Protein 6KHX (pdb70)

Sequence (2089 aa):
MLLIGKPAPHFSANAVVNGTIVPDFSLDQFKGKKYVILFFYPKDFTFVCPTELIGFQEALGEFDKRDVAVVGCSTDSEFSHWAWVNTPRDQGGIQGVSYPIVSDINKTISADYGVLAGDEEIDEDGNVEVNGELIAYRGLFLIDKDGIVRHQLINDFPLGRSIDEAIRVVDALQHFELYGEVCPLGWHKGEAAMTPSHEGVASYLSKLEHMLLIGKPAPHFSANAVVNGTIVPDFSLDQFKGKKYVILFFYPKDFTFVCPTELIGFQEALGEFDKRDVAVVGCSTDSEFSHWAWVNTPRDQGGIQGVSYPIVSDINKTISADYGVLAGDEEIDEDGNVEVNGELIAYRGLFLIDKDGIVRHQLINDFPLGRSIDEAIRVVDALQHFELYGEVCPLGWHKGEAAMTPSHEGVASYLSKLEHHMLLIGKPAPHFSANAVVNGTIVPDFSLDQFKGKKYVILFFYPKDFTFVCPTELIGFQEALGEFDKRDVAVVGCSTDSEFSHWAWVNTPRDQGGIQGVSYPIVSDINKTISADYGVLAGDEEIDEDGNVEVNGELIAYRGLFLIDKDGIVRHQLINDFPLGRSIDEAIRVVDALQHFELYGEVCPLGWHKGEAAMTPSHEGVASYLSKLEHHMLLIGKPAPHFSANAVVNGTIVPDFSLDQFKGKKYVILFFYPKDFTFVCPTELIGFQEALGEFDKRDVAVVGCSTDSEFSHWAWVNTPRDQGGIQGVSYPIVSDINKTISADYGVLAGDEEIDNVEVNGELIAYRGLFLIDKDGIVRHQLINDFPLGRSIDEAIRVVDALQHFELYGEVCPLGWHKGEAAMTPSHEGVASYLSKLEHHMLLIGKPAPHFSANAVVNGTIVPDFSLDQFKGKKYVILFFYPKDFTFVCPTELIGFQEALGEFDKRDVAVVGCSTDSEFSHWAWVNTPRDQGGIQGVSYPIVSDINKTISADYGVLAGDEEIDEDGNVEVNGELIAYRGLFLIDKDGIVRHQLINDFPLGRSIDEAIRVVDALQHFELYGEVCPLGWHKGEAAMTPSHEGVASYLSKLMLLIGKPAPHFSANAVVNGTIVPDFSLDQFKGKKYVILFFYPKDFTFVCPTELIGFQEALGEFDKRDVAVVGCSTDSEFSHWAWVNTPRDQGGIQGVSYPIVSDINKTISADYGVLAGDEEIDEDGNVEVNGELIAYRGLFLIDKDGIVRHQLINDFPLGRSIDEAIRVVDALQHFELYGEVCPLGWHKGEAAMTPSHEGVASYLSKLEHHMLLIGKPAPHFSANAVVNGTIVPDFSLDQFKGKKYVILFFYPKDFTFVCPTELIGFQEALGEFDKRDVAVVGCSTDSEFSHWAWVNTPRDQGGIQGVSYPIVSDINKTISADYGVLAGDEEIDEDGNVEVNGELIAYRGLFLIDKDGIVRHQLINDFPLGRSIDEAIRVVDALQHFELYGEVCPLGWHKGEAAMTPSHEGVASYLSKLEMLLIGKPAPHFSANAVVNGTIVPDFSLDQFKGKKYVILFFYPKDFTFVCPTELIGFQEALGEFDKRDVAVVGCSTDSEFSHWAWVNTPRDQGGIQGVSYPIVSDINKTISADYGVLAGDENVEVNGELIAYRGLFLIDKDGIVRHQLINDFPLGRSIDEAIRVVDALQHFELYGEVCPLGWHKGEAAMTPSHEGVASYLSKLEMLLIGKPAPHFSANAVVNGTIVPDFSLDQFKGKKYVILFFYPKDFTFVCPTELIGFQEALGEFDKRDVAVVGCSTDSEFSHWAWVNTPRDQGGIQGVSYPIVSDINKTISADYGVLAGDEEIDEDGNVEVNGELIAYRGLFLIDKDGIVRHQLINDFPLGRSIDEAIRVVDALQHFELYGEVCPLGWHKGEAAMTPSHEGVASYLSKLEHHMLLIGKPAPHFSANAVVNGTIVPDFSLDQFKGKKYVILFFYPKDFTFVCPTELIGFQEALGEFDKRDVAVVGCSTDSEFSHWAWVNTPRDQGGIQGVSYPIVSDINKTISADYGVLAGDEEINVEVNGELIAYRGLFLIDKDGIVRHQLINDFPLGRSIDEAIRVVDALQHFELYGEVCPLGWHKGEAAMTPSHEGVASYLSKLEHH

Secondary structure (DSSP, 8-state):
---BTSBPPP--EEEEETTEEEEEE-SGGGTTT-EEEEEE-S-TTSSHHHHHHHHHHHTHHHHHTTTEEEEEEESS-HHHHHHHHTS-GGGT--TT--S-EEE-TTSHHHHHTT-B-SEEEE-TTS-EEEES---B-EEEEEE-TTSBEEEEEEE-TTB---HHHHHHHHHHHHHHHHH-PBB-TT--TTS--B-SSHHHHHHHHHHTT-/---BTSBPPP--EEEEETTEEEEEE-GGGGTTT-EEEEEE-S-TTSSHHHHHHHHHHHTHHHHHHTTEEEEEEESS-HHHHHHHHTS-GGGT--TT--S-EEE-TTSHHHHHTT-B--EEEE-TTS-EEEES---B-EEEEEE-TTSBEEEEEEE-TTB---HHHHHHHHHHHHHHHHH-PBB-TT--TTS--B-SSHHHHHHHHHHHHT-/---BTSBPPP--EEEEETTEEEEEE-SGGGTTT-EEEEEE-S-TTSSHHHHHHHHHHHTHHHHHTTTEEEEEEESS-HHHHHHHHTS-GGGT--TT--S-EEE-TTSHHHHHTT-B-SEEEE-SSS-EEEES---B-EEEEEE-TTSBEEEEEEE-TTB---HHHHHHHHHHHHHHHHH-PBB-TT--TTS--B-SSHHHHHHHHHHHTT-/---BTSBPPP--EEEEETTEEEEEE-GGGGTTT-EEEEEE-S-TTSSHHHHHHHHHHHTHHHHHTTTEEEEEEESS-HHHHHHHHTS-GGGT--TT--S-EEE-TTSHHHHHTT-B-SEEEE--EEEES---B-EEEEEE-TTSBEEEEEEE-TTB---HHHHHHHHHHHHHHHHH-PBB-TT--TTS--B-SSHHHHHHHHHHHTT-/---BTSBPPP--EEEEETTEEEEEE-GGGGTTT-EEEEEE-S-TTSSHHHHHHHHHHHTHHHHHHTTEEEEEEESS-HHHHHHHHTS-GGGT--TT--S-EEE-TTSHHHHHTT-B-SEEEE-SS--EEEES---B-EEEEEE-TTSBEEEEEEE-TTB---HHHHHHHHHHHHHHHHH-PBB-TT--TTS--B-SSHHHHHHHHHH-/---BTSBPPP--EEEEETTEEEEEE-SGGGTTT-EEEEEE-S-TTSSHHHHHHHHHHHTHHHHHHTTEEEEEEESS-HHHHHHHHTS-GGGT--TT--S-EEE-TTSHHHHHTT-B-SEEEE-TT--EEEES---B-EEEEEE-TTSBEEEEEEE-TTB---HHHHHHHHHHHHHHHHH-PBB-TT--TTS--B-SSHHHHHHHHHHHHH-/---BTSBPPP--EEEEETTEEEEEE-GGGGTTT-EEEEEE-S-TT-SHHHHHHHHHHHTHHHHHHTTEEEEEEESS-HHHHHHHHTS-GGGT--TT--S-EEE-TTSHHHHHTT-B--EEEE-SS--EEEES---B-EEEEEE-TTSBEEEEEEE-TTB---HHHHHHHHHHHHHHHHH-PBB-TT--TTS--B-SSHHHHHHHHHHH-/---BTSBPPP--EEEEETTEEEEEE-GGGGTTT-EEEEEE-S-TTSSHHHHHHHHHHHTHHHHHHTTEEEEEEESS-HHHHHHHHTS-GGGT--TT--S-EEE-TTSHHHHHTT-B-SB-----BS---B-EEEEEE-TTSBEEEEEEE-TTB---HHHHHHHHHHHHHHHHH-PBB-TT--TTS--B-SSHHHHHHHHHHH-/---BTSBPPP--EEEEETTEEEEEE-SGGGTTT-EEEEEE-S-TTSSHHHHHHHHHHHTHHHHHHTTEEEEEEESS-HHHHHHHHTS-GGGT--TT--S-EEE-TTSHHHHHTT-B-SEEEE-TTS-EEEES---B-EEEEEE-TTSBEEEEEEE-TTB---HHHHHHHHHHHHHHHHH-PBB-TT--TTS--B-SSHHHHHHHHHHHHH-/---BTSBPPP--EEEEETTEEEEEE-SGGGTTT-EEEEEE-S-TTSSHHHHHHHHHHHTHHHHHHTTEEEEEEESS-HHHHHHHHTS-GGGT--TT--S-EEE-TTSHHHHHTT-B-SEEE---EEES---B-EEEEEE-TTSBEEEEEEE-TTB---HHHHHHHHHHHHHHHHH-PBB-TT--TTS--B-SSHHHHHHHHHHHHH-

Nearest PDB structures (foldseek):
  6khx-assembly1_D  TM=1.005E+00  e=1.250E-47  Akkermansia muciniphila
  2i81-assembly1_D-2  TM=9.641E-01  e=2.449E-22  Plasmodium vivax Sal-1
  2h66-assembly1_H  TM=9.482E-01  e=1.037E-21  Plasmodium vivax
  2h66-assembly1_I  TM=9.099E-01  e=3.569E-22  Plasmodium vivax
  2h01-assembly1_A  TM=8.924E-01  e=1.714E-21  Plasmodium yoelii

Foldseek 3Di:
DDQAQHFQDWDFAWKQAQLRIDGGDICPVLALQAKEKEKEAFDQLDDLVLVQLLVCLVCVVLRVVLRYAYEYEKQAANVSVSVQLVDDVVNSGNPRRHGIYGHNVVLVSLVSVVFFDWDWDADPVGDIDIDDDGIGFGKIFIAGSNRGTNDIDGDGNVDHDDPVVVSQVSVQVVVCVVPVFHADPPDGPPDDTFHPDPVGVVVVVVVVVD/DDQAQHFQDWDWAWKQAQLDTDGGDICPVLALQAKEKEKEAFDQLDDLVLVLLLVCLVCVVVRVVLRYAYEYEKQDHNVSVSVQCVDDVVNVGNPRRHGIYGHNVVLVSLVSVVFFDWDWDQDDVRRIDIGDDRIGFGKIFIAGSNRGTNDIDGDGNVDHDDPVVVSQVSLQVVVCVPPVFHADPPDGPPDDTFHPDPVGVVVVVVVVVVD/DDQAQHFQDWDFAWKQAQLRIDGGDICPVLALQAKEKEKEAFDQQDDLVLVQLLVCLVCVVLRVVLRYAYEYEKQAANVSVSVQLVDDVVNPGNPRRHGIYGHNVVLPSLVSVVFFDWDWDADPVGHIDIGDDRIGFGKIFIAGSNRGTNDIDGDGNVDHDDPVVVSQVSLQVVCCVVPVFHADPPDGPPDDTFHPDPVGVVVVVVVVVPD/DDQFQHFQDWDFAWKQAQLRIDGGDICPVQALQAKEKEWEAFDQLDDLVLVQLLVCLVCVVVRVVLRYAYEYEKQDDNVSVSVQLVDDVVNVGNPPRHGIYGHNVVLVSQVSVVFFDWDWDVPVIDIGDDRIGFGKIFIADNNRGTNDIDGDGNVDHDDPVVVSQVSLQVVVCVPPVFHADPPDGPPDDTFHPDPVGVVVVVVVVVVD/DDQAQHFQDWDFAWKQAQLRIDGGDICPVLALQAKEKEKEAFDQLDDLVLVQLLVCLVCVVLRVVLRYAYEYEKQADRVSLSVQCVDDVVNVGNPRRHGIYGHNVVLVSLVSVVFFDWDWDADDVGDIDIGDDRIGFGKIFIADNNRGTNDIDGDGNVDHDDPVVVSQVSLQVVCCVPPVFHADPPDGPPDDTFHPDPVGVVVVVVVD/DDQAQHFQDWDWAWKQAQLRIDGGDICPVLALQAKEKEKEAFDQQDDLVLVQLLVCLVCVVLRVVLRYAYEYEKQADRVSVSVQLVDDVVNVGNPNRHGIYGHNVVLVSLVSVVFFDWDWDADPVRDIDIGDDGIGFGKIFIAGNNRGTNDIDGDGNVDHDDPVVVSQVSLQVVCCVVPVFHADPPRGPPDDTFHPDPVGVVVVVVVVVVD/DDQAQHFQDWDWAWKQAQLRIDGGDICPVQALQAKEKEWEAFDQLDDLVLVQLLVCLVCVVLRVVLRYAYEYEKQDHNVSLSVQCVDDVVNSGNPPRHGIYGHNVVLVSLVSNVFFDWDWDCDPPRGIDIDDDRIGFGKIFIAGNNRGTNDIDGDGNVDHDDPVVVSQVSLQVVVCVPPVFHADPPDGPPDDTFHPDPVGVVVVVVVVD/DDQAQHFQDWDFAWKQAQLRIDGGDICPVQALQAKEKEKEAFDQLDDLVLVLLLVCLVCVVVRVVLRYAYEYEKQAHNVSLSVQLVDDVVNVGNPPRHGIYGHNVVLVSLVSVVQFDWDEVHDIGDDGIGFGKIFIADSNRGTNDIDGDGNVDHDDPVVVSQVSQQVVVCVVPVFHADPPDGPPDDTFHPDPVGVVVVVVVVD/DPQAQHFQDWDFAWKQAQLRTDGGDICPVQALQAKEKEKEAFDPQDDLVLVQLLVCLVCVVLRVVLRYAYEYEKQDDNVSLSVQLVDDVVNVGNPRRHGIYGHNVVLVSLVSVVFFDWDWDADPVRRIDIGDDRIGFGKIFIADNNRGTNDIDGDGNVDHDDPVVVSQVSLQVVCCVVPVFHADPPDGPPDDTFHPDPVGVVVVVVVVVVD/DDQAQHFQDWDFAWKQAQLRTDGGDICPVLALQAKEKEKEAFDQQDDLVLVQLLVCLVCVVLRVVLRYAYEYEKQADNVSVSVQLVDDVVNVGNPNRHGIYGHNVVLVSLVSVVQFDWDWDDVIDIGDDGIGFGKIFIADSNRGTNDIDGDGNVDHDDPVVVSQVSLQVVVCVVPVFHADPPDGPPDDTFHPDPVGVVVVVVVVVVD

Radius of gyration: 47.28 Å; Cα contacts (8 Å, |Δi|>4): 5195; chains: 10; bounding box: 115×131×87 Å

Solvent-accessible surface area: 76667 Å² total; per-residue (Å²): 94,20,7,2,35,92,92,18,30,116,13,68,20,41,0,1,43,111,24,82,46,46,90,112,13,15,20,66,95,23,120,62,140,58,11,4,1,0,0,0,0,9,20,0,14,13,33,2,0,0,8,0,0,7,17,2,36,117,18,32,46,78,0,77,151,38,59,0,11,2,0,0,0,0,14,11,2,5,23,0,0,54,10,0,10,85,32,48,35,78,119,6,0,0,88,46,5,36,10,19,0,0,2,2,18,26,17,33,6,0,52,49,2,11,0,30,7,31,62,114,112,126,57,177,123,55,75,58,119,24,105,48,52,12,6,0,23,9,0,5,0,0,6,8,66,114,8,34,0,57,1,4,7,3,0,12,66,14,2,1,3,12,21,105,12,3,25,10,2,0,16,1,7,36,35,65,80,133,142,38,55,12,0,1,29,26,3,78,158,80,95,71,15,4,72,54,40,58,146,11,6,25,46,29,6,30,137,107,118,171,96,19,4,3,36,67,93,17,31,117,14,64,18,36,0,2,46,114,26,80,48,45,90,111,13,14,20,69,89,23,119,60,139,76,20,3,0,0,0,0,0,10,18,0,14,13,32,3,0,0,8,0,0,10,13,2,34,122,16,34,42,68,0,84,151,32,57,2,14,4,0,0,0,0,14,11,3,6,23,0,0,51,11,0,11,86,30,39,67,67,116,6,0,0,92,45,6,37,10,18,1,0,1,2,17,26,16,33,7,0,54,42,1,12,0,34,7,35,75,106,80,134,69,164,116,45,58,82,63,24,59,56,52,13,8,0,22,9,0,5,0,0,4,7,70,106,7,40,0,53,1,4,8,3,0,12,63,16,1,1,4,12,22,104,9,3,26,10,2,0,11,0,5,27,31,66,83,137,144,36,56,11,0,1,27,26,4,80,144,79,98,73,15,5,74,58,35,48,126,10,6,24,54,33,2,30,134,76,90,150,192,107,18,6,1,34,61,85,18,31,119,14,64,22,40,0,1,46,114,26,80,48,45,92,112,16,13,21,72,97,23,118,59,145,74,12,4,0,0,0,0,0,9,19,0,14,12,30,3,0,0,8,1,0,7,15,2,36,128,20,32,44,73,0,85,150,29,53,1,15,3,0,0,0,0,13,12,2,5,22,0,0,49,11,0,10,84,30,54,42,60,121,5,0,0,89,46,4,36,11,18,0,0,2,2,19,27,16,36,8,0,51,38,2,10,0,33,7,38,70,106,81,124,41,155,119,40,74,74,100,23,91,54,48,11,8,0,21,9,0,5,0,0,5,6,68,112,6,31,0,60,1,2,8,2,0,12,65,14,0,1,4,12,21,102,11,2,27,10,1,0,10,1,5,37,34,65,79,130,134,37,58,10,0,1,28,27,4,78,140,78,92,75,15,5,71,56,41,59,140,12,6,19,46,33,2,36,115,89,101,164,170,94,24,13,1,36,88,88,18,30,116,13,68,19,41,0,2,46,115,27,82,45,46,89,113,13,15,20,70,92,24,109,57,143,78,16,4,0,0,0,0,0,9,19,0,16,13,33,2,0,0,8,0,0,10,15,1,34,120,19,33,44,75,0,87,142,23,56,2,15,3,0,0,0,0,12,12,1,6,25,1,0,55,12,0,11,84,31,44,37,80,120,6,0,0,84,46,5,38,11,19,0,0,2,2,20,27,16,32,7,0,45,33,1,9,0,31,8,28,59,114,88,141,130,120,68,90,29,103,47,48,13,6,0,21,10,0,6,0,0,5,8,73,112,6,34,0,59,2,2,10,0,0,11,67,15,1,1,4,12,21,102,11,4,26,12,2,0,11,1,6,29,28,69,84,134,138,37,55,11,0,1,31,25,6,75,135,81,91,74,16,6,76,53,39,55,140,10,6,23,52,40,2,39,122,99,100,153,180,78,18,8,2,32,76,88,19,30,116,14,66,20,42,0,2,47,114,27,82,46,43,93,109,15,13,21,69,94,21,125,58,143,65,18,3,1,0,0,0,0,8,19,0,17,13,35,2,0,0,7,0,0,10,15,2,35,128,12,34,46,77,0,82,157,32,42,0,14,4,0,0,0,0,15,13,1,5,25,0,1,52,11,0,12,82,30,43,36,61,120,7,0,0,88,47,5,35,9,20,1,0,2,2,20,25,17,32,6,0,54,32,1,11,0,33,6,36,69,92,86,118,81,172,133,34,90,56,103,28,85,56,50,10,6,0,23,10,0,6,0,0,5,7,76,110,8,33,0,61,1,2,8,1,0,11,66,15,0,1,5,11,24,104,12,2,20,9,2,0,11,1,4,38,29,67,81,130,134,38,59,10,0,1,28,26,4,79,151,78,91,72,16,6,73,56,42,56,140,13,6,20,46,37,9,59,159,149,100,18,4,3,35,72,91,19,31,118,14,65,20,41,0,1,46,112,25,82,47,46,91,112,15,14,21,66,94,25,115,60,148,74,13,3,1,0,0,0,0,10,17,0,16,13,33,2,0,0,8,0,0,8,15,1,34,121,17,34,39,74,0,82,154,38,48,0,14,3,0,0,0,0,14,13,2,6,26,0,0,52,11,1,10,83,28,44,68,86,117,6,0,0,90,47,4,34,9,20,0,0,1,3,17,27,15,30,6,0,54,36,1,11,0,34,9,29,71,116,88,138,41,182,131,52,70,64,91,31,95,47,54,10,6,0,21,10,0,5,0,1,5,8,76,113,8,34,0,60,2,4,6,3,0,12,62,14,1,1,2,10,26,104,10,2,25,12,2,0,10,2,5,30,33,70,79,133,137,36,56,10,0,1,27,24,3,77,142,78,92,71,17,6,75,54,42,60,138,11,6,22,52,29,3,36,126,106,86,155,184,118,16,6,3,34,72,89,17,26,115,13,70,19,42,0,2,44,114,25,80,46,43,91,110,15,14,19,69,90,23,116,60,144,78,10,3,1,0,0,0,0,10,18,0,16,13,32,3,0,0,6,0,0,5,15,1,36,116,18,33,40,66,0,89,149,27,49,2,14,3,0,0,1,0,12,11,3,5,25,0,0,52,11,0,9,82,28,45,42,84,117,5,0,0,92,48,5,37,9,18,1,0,1,2,18,27,16,36,7,0,55,32,1,14,0,32,8,28,74,105,88,144,75,169,119,18,93,67,85,26,80,55,50,11,7,0,23,9,0,4,0,0,5,10,77,113,8,32,0,60,1,5,7,3,1,12,61,16,1,1,4,10,19,104,12,3,25,8,1,0,12,1,6,29,32,66,71,127,143,33,58,10,0,1,28,28,4,79,138,79,91,73,18,6,77,59,42,56,145,9,7,23,50,37,3,37,149,121,129,82,18,7,2,35,68,89,17,30,118,15,67,18,42,0,0,46,116,22,81,46,42,93,111,14,14,19,70,94,23,114,59,146,58,14,4,1,0,0,0,0,9,17,0,17,14,34,2,0,0,8,0,0,6,15,2,34,123,17,30,42,78,0,72,164,44,72,0,10,2,0,0,0,0,13,12,3,6,25,0,0,50,11,0,10,84,28,44,58,62,122,7,0,0,88,46,4,39,9,18,0,0,1,2,20,29,15,45,7,0,52,67,2,10,0,33,7,36,86,133,198,112,136,29,97,54,55,13,6,0,21,9,0,5,0,0,5,7,85,110,7,32,0,60,1,3,8,2,0,10,66,14,1,1,3,10,22,107,12,3,25,9,2,0,9,1,5,28,28,60,80,135,138,37,60,10,0,1,27,25,3,76,112,84,93,71,17,6,76,59,40,54,142,8,6,25,46,28,0,47,161,103,126,103,22,11,2,36,93,91,19,29,116,14,68,18,41,0,1,46,112,26,82,48,42,90,111,14,12,20,70,86,22,116,62,137,77,18,3,0,0,0,0,0,8,16,0,16,14,32,2,0,0,7,0,0,7,14,2,35,116,15,34,40,75,0,90,146,27,41,2,15,3,0,0,0,0,14,12,3,4,25,0,0,52,11,1,10,83,29,45,36,69,117,6,0,0,84,46,5,35,10,17,1,0,2,2,19,29,14,34,7,0,51,29,1,10,0,30,6,38,64,95,88,128,48,157,113,55,61,67,86,28,108,47,50,12,7,0,22,9,0,4,0,0,4,7,74,110,8,33,0,59,1,3,8,3,0,13,62,14,1,0,3,12,25,106,11,3,23,11,2,0,10,0,6,38,33,67,81,133,138,36,58,10,0,1,29,23,4,77,145,80,92,67,15,5,74,54,41,55,146,11,6,24,52,28,0,38,114,80,84,150,185,82,20,5,3,35,92,90,17,32,116,13,68,20,40,0,1,45,115,25,82,45,41,95,113,14,15,20,65,96,23,108,59,144,62,13,3,0,0,0,0,0,10,17,0,16,13,33,3,1,0,7,0,0,9,14,1,33,124,19,32,39,65,0,81,161,32,57,0,10,3,0,0,0,0,15,12,2,6,25,0,0,50,11,0,10,81,30,48,35,69,117,5,0,0,90,46,4,36,10,19,0,0,1,2,19,30,17,37,8,0,54,62,2,11,0,29,9,35,74,91,62,158,178,82,112,35,78,56,58,10,7,0,23,10,0,5,0,0,5,8,79,112,6,31,0,57,1,3,9,2,1,12,64,16,1,1,3,9,22,100,9,3,26,9,2,0,9,1,5,39,33,66,79,131,135,35,56,11,0,2,31,28,6,80,140,80,92,71,17,5,75,55,41,58,146,9,6,24,48,32,0,23,140,88,77,139,193

Structure (mmCIF, N/CA/C/O backbone):
data_6KHX
#
_entry.id   6KHX
#
_cell.length_a   132.733
_cell.length_b   211.371
_cell.length_c   92.802
_cell.angle_alpha   90.000
_cell.angle_beta   90.000
_cell.angle_gamma   90.000
#
_symmetry.space_group_name_H-M   'P 21 21 2'
#
loop_
_entity.id
_entity.type
_entity.pdbx_description
1 polymer Peroxiredoxin
2 non-polymer 'CALCIUM ION'
3 water water
#
loop_
_atom_site.group_PDB
_atom_site.id
_atom_site.type_symbol
_atom_site.label_atom_id
_atom_site.label_alt_id
_atom_site.label_comp_id
_atom_site.label_asym_id
_atom_site.label_entity_id
_atom_site.label_seq_id
_atom_site.pdbx_PDB_ins_code
_atom_site.Cartn_x
_atom_site.Cartn_y
_atom_site.Cartn_z
_atom_site.occupancy
_atom_site.B_iso_or_equiv
_atom_site.auth_seq_id
_atom_site.auth_comp_id
_atom_site.auth_asym_id
_atom_site.auth_atom_id
_atom_site.pdbx_PDB_model_num
ATOM 1 N N . MET A 1 1 ? -44.142 25.121 26.945 1.00 60.52 1 MET A N 1
ATOM 2 C CA . MET A 1 1 ? -42.722 25.034 27.287 1.00 73.38 1 MET A CA 1
ATOM 3 C C . MET A 1 1 ? -42.360 23.621 27.755 1.00 65.67 1 MET A C 1
ATOM 4 O O . MET A 1 1 ? -43.230 22.852 28.178 1.00 64.52 1 MET A O 1
ATOM 9 N N . LEU A 1 2 ? -41.069 23.292 27.701 1.00 58.36 2 LEU A N 1
ATOM 10 C CA . LEU A 1 2 ? -40.582 21.943 27.981 1.00 55.55 2 LEU A CA 1
ATOM 11 C C . LEU A 1 2 ? -40.124 21.832 29.434 1.00 51.28 2 LEU A C 1
ATOM 12 O O . LEU A 1 2 ? -39.146 22.472 29.836 1.00 50.46 2 LEU A O 1
ATOM 17 N N . LEU A 1 3 ? -40.847 21.031 30.220 1.00 43.11 3 LEU A N 1
ATOM 18 C CA . LEU A 1 3 ? -40.541 20.807 31.627 1.00 36.98 3 LEU A CA 1
ATOM 19 C C . LEU A 1 3 ? -39.907 19.451 31.906 1.00 34.79 3 LEU A C 1
ATOM 20 O O . LEU A 1 3 ? -39.519 19.198 33.049 1.00 37.07 3 LEU A O 1
ATOM 25 N N . ILE A 1 4 ? -39.810 18.568 30.912 1.00 33.78 4 ILE A N 1
ATOM 26 C CA . ILE A 1 4 ? -39.240 17.248 31.149 1.00 35.93 4 ILE A CA 1
ATOM 27 C C . ILE A 1 4 ? -37.805 17.382 31.637 1.00 36.50 4 ILE A C 1
ATOM 28 O O . ILE A 1 4 ? -36.967 18.026 30.994 1.00 42.71 4 ILE A O 1
ATOM 33 N N . GLY A 1 5 ? -37.506 16.745 32.768 1.00 37.30 5 GLY A N 1
ATOM 34 C CA . GLY A 1 5 ? -36.195 16.819 33.374 1.00 30.47 5 GLY A CA 1
ATOM 35 C C . GLY A 1 5 ? -35.962 18.040 34.229 1.00 34.97 5 GLY A C 1
ATOM 36 O O . GLY A 1 5 ? -34.871 18.188 34.793 1.00 40.39 5 GLY A O 1
ATOM 37 N N . LYS A 1 6 ? -36.948 18.906 34.363 1.00 38.84 6 LYS A N 1
ATOM 38 C CA . LYS A 1 6 ? -36.823 20.146 35.101 1.00 33.32 6 LYS A CA 1
ATOM 39 C C . LYS A 1 6 ? -37.788 20.136 36.278 1.00 37.97 6 LYS A C 1
ATOM 40 O O . LYS A 1 6 ? -38.756 19.367 36.290 1.00 37.21 6 LYS A O 1
ATOM 46 N N . PRO A 1 7 ? -37.528 20.937 37.308 1.00 36.82 7 PRO A N 1
ATOM 47 C CA . PRO A 1 7 ? -38.439 20.958 38.457 1.00 31.00 7 PRO A CA 1
ATOM 48 C C . PRO A 1 7 ? -39.822 21.475 38.075 1.00 36.29 7 PRO A C 1
ATOM 49 O O . PRO A 1 7 ? -39.964 22.406 37.281 1.00 33.59 7 PRO A O 1
ATOM 53 N N . ALA A 1 8 ? -40.843 20.837 38.632 1.00 36.00 8 ALA A N 1
ATOM 54 C CA . ALA A 1 8 ? -42.198 21.344 38.502 1.00 31.49 8 ALA A CA 1
ATOM 55 C C . ALA A 1 8 ? -42.292 22.721 39.158 1.00 32.09 8 ALA A C 1
ATOM 56 O O . ALA A 1 8 ? -41.852 22.884 40.304 1.00 34.14 8 ALA A O 1
ATOM 58 N N . PRO A 1 9 ? -42.824 23.730 38.463 1.00 32.30 9 PRO A N 1
ATOM 59 C CA . PRO A 1 9 ? -42.877 25.085 39.027 1.00 32.42 9 PRO A CA 1
ATOM 60 C C . PRO A 1 9 ? -43.589 25.138 40.369 1.00 28.00 9 PRO A C 1
ATOM 61 O O . PRO A 1 9 ? -44.592 24.460 40.597 1.00 30.93 9 PRO A O 1
ATOM 65 N N . HIS A 1 10 ? -43.048 25.954 41.261 1.00 29.57 10 HIS A N 1
ATOM 66 C CA . HIS A 1 10 ? -43.634 26.126 42.579 1.00 30.07 10 HIS A CA 1
ATOM 67 C C . HIS A 1 10 ? -44.894 26.979 42.502 1.00 29.34 10 HIS A C 1
ATOM 68 O O . HIS A 1 10 ? -45.014 27.876 41.664 1.00 36.57 10 HIS A O 1
ATOM 75 N N . PHE A 1 11 ? -45.844 26.694 43.388 1.00 27.92 11 PHE A N 1
ATOM 76 C CA . PHE A 1 11 ? -46.987 27.574 43.562 1.00 29.40 11 PHE A CA 1
ATOM 77 C C . PHE A 1 11 ? -47.498 27.452 44.991 1.00 32.42 11 PHE A C 1
ATOM 78 O O . PHE A 1 11 ? -47.095 26.566 45.748 1.00 34.39 11 PHE A O 1
ATOM 86 N N . SER A 1 12 ? -48.396 28.367 45.349 1.00 30.68 12 SER A N 1
ATOM 87 C CA . SER A 1 12 ? -49.017 28.364 46.671 1.00 33.77 12 SER A CA 1
ATOM 88 C C . SER A 1 12 ? -50.357 29.078 46.545 1.00 34.61 12 SER A C 1
ATOM 89 O O . SER A 1 12 ? -50.394 30.309 46.438 1.00 33.76 12 SER A O 1
ATOM 92 N N . ALA A 1 13 ? -51.449 28.320 46.582 1.00 29.23 13 ALA A N 1
ATOM 93 C CA . ALA A 1 13 ? -52.753 28.882 46.273 1.00 35.18 13 ALA A CA 1
ATOM 94 C C . ALA A 1 13 ? -53.812 28.270 47.176 1.00 37.00 13 ALA A C 1
ATOM 95 O O . ALA A 1 13 ? -53.589 27.252 47.838 1.00 35.08 13 ALA A O 1
ATOM 97 N N . ASN A 1 14 ? -54.989 28.886 47.168 1.00 33.53 14 ASN A N 1
ATOM 98 C CA . ASN A 1 14 ? -56.129 28.278 47.828 1.00 34.63 14 ASN A CA 1
ATOM 99 C C . ASN A 1 14 ? -56.539 27.014 47.091 1.00 35.66 14 ASN A C 1
ATOM 100 O O . ASN A 1 14 ? -56.394 26.905 45.872 1.00 33.85 14 ASN A O 1
ATOM 105 N N . ALA A 1 15 ? -57.061 26.052 47.846 1.00 35.96 15 ALA A N 1
ATOM 106 C CA . ALA A 1 15 ? -57.519 24.803 47.259 1.00 34.79 15 ALA A CA 1
ATOM 107 C C . ALA A 1 15 ? -58.698 24.286 48.068 1.00 35.29 15 ALA A C 1
ATOM 108 O O . ALA A 1 15 ? -58.972 24.752 49.172 1.00 37.94 15 ALA A O 1
ATOM 110 N N . VAL A 1 16 ? -59.408 23.325 47.500 1.00 34.66 16 VAL A N 1
ATOM 111 C CA . VAL A 1 16 ? -60.405 22.561 48.236 1.00 37.67 16 VAL A CA 1
ATOM 112 C C . VAL A 1 16 ? -59.834 21.171 48.446 1.00 38.21 16 VAL A C 1
ATOM 113 O O . VAL A 1 16 ? -59.583 20.432 47.486 1.00 36.31 16 VAL A O 1
ATOM 117 N N . VAL A 1 17 ? -59.580 20.846 49.710 1.00 40.74 17 VAL A N 1
ATOM 118 C CA . VAL A 1 17 ? -59.068 19.547 50.120 1.00 42.37 17 VAL A CA 1
ATOM 119 C C . VAL A 1 17 ? -60.116 18.898 51.005 1.00 43.34 17 VAL A C 1
ATOM 120 O O . VAL A 1 17 ? -60.596 19.518 51.964 1.00 42.95 17 VAL A O 1
ATOM 124 N N . ASN A 1 18 ? -60.499 17.671 50.653 1.00 46.24 18 ASN A N 1
ATOM 125 C CA . ASN A 1 18 ? -61.548 16.937 51.357 1.00 45.67 18 ASN A CA 1
ATOM 126 C C . ASN A 1 18 ? -62.795 17.802 51.521 1.00 42.71 18 ASN A C 1
ATOM 127 O O . ASN A 1 18 ? -63.413 17.851 52.588 1.00 44.11 18 ASN A O 1
ATOM 132 N N . GLY A 1 19 ? -63.141 18.524 50.455 1.00 37.58 19 GLY A N 1
ATOM 133 C CA . GLY A 1 19 ? -64.327 19.350 50.426 1.00 33.54 19 GLY A CA 1
ATOM 134 C C . GLY A 1 19 ? -64.258 20.644 51.207 1.00 36.09 19 GLY A C 1
ATOM 135 O O . GLY A 1 19 ? -65.266 21.357 51.262 1.00 31.86 19 GLY A O 1
ATOM 136 N N . THR A 1 20 ? -63.110 20.987 51.795 1.00 39.84 20 THR A N 1
ATOM 137 C CA . THR A 1 20 ? -62.978 22.186 52.615 1.00 42.71 20 THR A CA 1
ATOM 138 C C . THR A 1 20 ? -61.951 23.131 52.003 1.00 46.35 20 THR A C 1
ATOM 139 O O . THR A 1 20 ? -60.909 22.691 51.505 1.00 44.98 20 THR A O 1
ATOM 143 N N . ILE A 1 21 ? -62.263 24.429 52.020 1.00 36.27 21 ILE A N 1
ATOM 144 C CA . ILE A 1 21 ? -61.332 25.432 51.514 1.00 39.18 21 ILE A CA 1
ATOM 145 C C . ILE A 1 21 ? -60.159 25.585 52.472 1.00 42.58 21 ILE A C 1
ATOM 146 O O . ILE A 1 21 ? -60.341 25.864 53.665 1.00 46.52 21 ILE A O 1
ATOM 151 N N . VAL A 1 22 ? -58.946 25.442 51.946 1.00 38.46 22 VAL A N 1
ATOM 152 C CA . VAL A 1 22 ? -57.719 25.606 52.721 1.00 41.98 22 VAL A CA 1
ATOM 153 C C . VAL A 1 22 ? -56.791 26.547 51.960 1.00 49.04 22 VAL A C 1
ATOM 154 O O . VAL A 1 22 ? -56.786 26.550 50.715 1.00 45.73 22 VAL A O 1
ATOM 158 N N . PRO A 1 23 ? -55.997 27.358 52.651 1.00 44.01 23 PRO A N 1
ATOM 159 C CA . PRO A 1 23 ? -55.072 28.262 51.971 1.00 40.38 23 PRO A CA 1
ATOM 160 C C . PRO A 1 23 ? -53.683 27.642 51.852 1.00 39.57 23 PRO A C 1
ATOM 161 O O . PRO A 1 23 ? -53.393 26.586 52.414 1.00 42.95 23 PRO A O 1
ATOM 165 N N . ASP A 1 24 ? -52.842 28.301 51.053 1.00 37.95 24 ASP A N 1
ATOM 166 C CA . ASP A 1 24 ? -51.408 28.016 51.010 1.00 36.13 24 ASP A CA 1
ATOM 167 C C . ASP A 1 24 ? -51.120 26.564 50.629 1.00 34.22 24 ASP A C 1
ATOM 168 O O . ASP A 1 24 ? -50.189 25.944 51.147 1.00 29.91 24 ASP A O 1
ATOM 173 N N . PHE A 1 25 ? -51.903 26.019 49.701 1.00 32.08 25 PHE A N 1
ATOM 174 C CA . PHE A 1 25 ? -51.619 24.685 49.191 1.00 27.92 25 PHE A CA 1
ATOM 175 C C . PHE A 1 25 ? -50.449 24.736 48.218 1.00 33.20 25 PHE A C 1
ATOM 176 O O . PHE A 1 25 ? -50.398 25.594 47.331 1.00 35.51 25 PHE A O 1
ATOM 184 N N . SER A 1 26 ? -49.517 23.805 48.377 1.00 34.02 26 SER A N 1
ATOM 185 C CA . SER A 1 26 ? -48.331 23.752 47.544 1.00 29.67 26 SER A CA 1
ATOM 186 C C . SER A 1 26 ? -47.964 22.295 47.334 1.00 32.51 26 SER A C 1
ATOM 187 O O . SER A 1 26 ? -48.379 21.422 48.097 1.00 37.30 26 SER A O 1
ATOM 190 N N . LEU A 1 27 ? -47.210 22.032 46.267 1.00 38.02 27 LEU A N 1
ATOM 191 C CA . LEU A 1 27 ? -46.667 20.695 46.050 1.00 38.48 27 LEU A CA 1
ATOM 192 C C . LEU A 1 27 ? -45.360 20.467 46.798 1.00 41.58 27 LEU A C 1
ATOM 193 O O . LEU A 1 27 ? -44.818 19.356 46.740 1.00 39.42 27 LEU A O 1
ATOM 198 N N . ASP A 1 28 ? -44.849 21.491 47.491 1.00 42.28 28 ASP A N 1
ATOM 199 C CA . ASP A 1 28 ? -43.649 21.333 48.309 1.00 46.27 28 ASP A CA 1
ATOM 200 C C . ASP A 1 28 ? -43.811 20.213 49.324 1.00 45.86 28 ASP A C 1
ATOM 201 O O . ASP A 1 28 ? -42.872 19.442 49.567 1.00 44.08 28 ASP A O 1
ATOM 206 N N . GLN A 1 29 ? -44.995 20.112 49.930 1.00 37.22 29 GLN A N 1
ATOM 207 C CA . GLN A 1 29 ? -45.221 19.121 50.974 1.00 35.73 29 GLN A CA 1
ATOM 208 C C . GLN A 1 29 ? -44.880 17.710 50.510 1.00 42.02 29 GLN A C 1
ATOM 209 O O . GLN A 1 29 ? -44.544 16.854 51.332 1.00 52.86 29 GLN A O 1
ATOM 215 N N . PHE A 1 30 ? -44.948 17.450 49.205 1.00 38.27 30 PHE A N 1
ATOM 216 C CA . PHE A 1 30 ? -44.741 16.111 48.676 1.00 38.28 30 PHE A CA 1
ATOM 217 C C . PHE A 1 30 ? -43.287 15.812 48.340 1.00 40.66 30 PHE A C 1
ATOM 218 O O . PHE A 1 30 ? -42.957 14.649 48.083 1.00 40.60 30 PHE A O 1
ATOM 226 N N . LYS A 1 31 ? -42.416 16.821 48.326 1.00 38.29 31 LYS A N 1
ATOM 227 C CA . LYS A 1 31 ? -41.017 16.600 47.974 1.00 39.00 31 LYS A CA 1
ATOM 228 C C . LYS A 1 31 ? -40.355 15.634 48.952 1.00 44.96 31 LYS A C 1
ATOM 229 O O . LYS A 1 31 ? -40.414 15.820 50.171 1.00 46.48 31 LYS A O 1
ATOM 235 N N . GLY A 1 32 ? -39.714 14.604 48.411 1.00 43.89 32 GLY A N 1
ATOM 236 C CA . GLY A 1 32 ? -39.100 13.586 49.231 1.00 40.55 32 GLY A CA 1
ATOM 237 C C . GLY A 1 32 ? -40.059 12.576 49.816 1.00 44.65 32 GLY A C 1
ATOM 238 O O . GLY A 1 32 ? -39.609 11.627 50.466 1.00 46.12 32 GLY A O 1
ATOM 239 N N . LYS A 1 33 ? -41.362 12.733 49.598 1.00 45.97 33 LYS A N 1
ATOM 240 C CA . LYS A 1 33 ? -42.349 11.857 50.214 1.00 44.47 33 LYS A CA 1
ATOM 241 C C . LYS A 1 33 ? -43.246 11.161 49.203 1.00 50.46 33 LYS A C 1
ATOM 242 O O . LYS A 1 33 ? -43.410 9.938 49.277 1.00 56.54 33 LYS A O 1
ATOM 248 N N . LYS A 1 34 ? -43.822 11.891 48.245 1.00 51.77 34 LYS A N 1
ATOM 249 C CA . LYS A 1 34 ? -44.772 11.297 47.313 1.00 44.64 34 LYS A CA 1
ATOM 250 C C . LYS A 1 34 ? -44.512 11.781 45.894 1.00 39.85 34 LYS A C 1
ATOM 251 O O . LYS A 1 34 ? -44.050 12.902 45.672 1.00 45.06 34 LYS A O 1
ATOM 257 N N . TYR A 1 35 ? -44.816 10.916 44.932 1.00 38.47 35 TYR A N 1
ATOM 258 C CA . TYR A 1 35 ? -44.989 11.365 43.562 1.00 39.32 35 TYR A CA 1
ATOM 259 C C . TYR A 1 35 ? -46.253 12.213 43.462 1.00 41.80 35 TYR A C 1
ATOM 260 O O . TYR A 1 35 ? -47.126 12.166 44.327 1.00 38.40 35 TYR A O 1
ATOM 269 N N . VAL A 1 36 ? -46.353 12.997 42.391 1.00 39.11 36 VAL A N 1
ATOM 270 C CA . VAL A 1 36 ? -47.525 13.835 42.167 1.00 35.30 36 VAL A CA 1
ATOM 271 C C . VAL A 1 36 ? -48.022 13.632 40.745 1.00 34.69 36 VAL A C 1
ATOM 272 O O . VAL A 1 36 ? -47.237 13.687 39.794 1.00 35.96 36 VAL A O 1
ATOM 276 N N . ILE A 1 37 ? -49.317 13.374 40.608 1.00 37.31 37 ILE A N 1
ATOM 277 C CA . ILE A 1 37 ? -50.026 13.492 39.343 1.00 29.34 37 ILE A CA 1
ATOM 278 C C . ILE A 1 37 ? -50.820 14.785 39.426 1.00 33.88 37 ILE A C 1
ATOM 279 O O . ILE A 1 37 ? -51.799 14.875 40.177 1.00 33.44 37 ILE A O 1
ATOM 284 N N . LEU A 1 38 ? -50.381 15.799 38.683 1.00 31.81 38 LEU A N 1
ATOM 285 C CA . LEU A 1 38 ? -51.014 17.114 38.685 1.00 31.55 38 LEU A CA 1
ATOM 286 C C . LEU A 1 38 ? -51.745 17.295 37.362 1.00 32.62 38 LEU A C 1
ATOM 287 O O . LEU A 1 38 ? -51.123 17.235 36.298 1.00 30.37 38 LEU A O 1
ATOM 292 N N . PHE A 1 39 ? -53.058 17.503 37.416 1.00 31.14 39 PHE A N 1
ATOM 293 C CA . PHE A 1 39 ? -53.809 17.667 36.180 1.00 29.57 39 PHE A CA 1
ATOM 294 C C . PHE A 1 39 ? -54.662 18.929 36.213 1.00 30.80 39 PHE A C 1
ATOM 295 O O . PHE A 1 39 ? -55.322 19.237 37.211 1.00 28.97 39 PHE A O 1
ATOM 303 N N . PHE A 1 40 ? -54.629 19.647 35.097 1.00 27.74 40 PHE A N 1
ATOM 304 C CA . PHE A 1 40 ? -55.411 20.847 34.862 1.00 24.57 40 PHE A CA 1
ATOM 305 C C . PHE A 1 40 ? -56.582 20.494 33.959 1.00 25.40 40 PHE A C 1
ATOM 306 O O . PHE A 1 40 ? -56.431 19.697 33.021 1.00 31.67 40 PHE A O 1
ATOM 314 N N . TYR A 1 41 ? -57.725 21.114 34.234 1.00 24.83 41 TYR A N 1
ATOM 315 C CA . TYR A 1 41 ? -58.949 21.084 33.448 1.00 27.87 41 TYR A CA 1
ATOM 316 C C . TYR A 1 41 ? -59.454 22.511 33.265 1.00 31.65 41 TYR A C 1
ATOM 317 O O . TYR A 1 41 ? -59.102 23.407 34.043 1.00 27.98 41 TYR A O 1
ATOM 326 N N . PRO A 1 42 ? -60.276 22.768 32.217 1.00 30.56 42 PRO A N 1
ATOM 327 C CA . PRO A 1 42 ? -60.638 24.161 31.886 1.00 26.42 42 PRO A CA 1
ATOM 328 C C . PRO A 1 42 ? -61.662 24.857 32.779 1.00 27.54 42 PRO A C 1
ATOM 329 O O . PRO A 1 42 ? -61.402 25.979 33.220 1.00 28.97 42 PRO A O 1
ATOM 333 N N . LYS A 1 43 ? -62.822 24.260 33.043 1.00 31.05 43 LYS A N 1
ATOM 334 C CA . LYS A 1 43 ? -63.896 25.017 33.685 1.00 31.42 43 LYS A CA 1
ATOM 335 C C . LYS A 1 43 ? -64.701 24.150 34.641 1.00 33.66 43 LYS A C 1
ATOM 336 O O . LYS A 1 43 ? -65.142 23.057 34.268 1.00 30.26 43 LYS A O 1
ATOM 342 N N . ASP A 1 44 ? -64.949 24.675 35.841 1.00 28.26 44 ASP A N 1
ATOM 343 C CA . ASP A 1 44 ? -65.917 24.062 36.740 1.00 33.05 44 ASP A CA 1
ATOM 344 C C . ASP A 1 44 ? -67.307 24.068 36.107 1.00 37.89 44 ASP A C 1
ATOM 345 O O . ASP A 1 44 ? -67.644 24.947 35.308 1.00 34.10 44 ASP A O 1
ATOM 350 N N . PHE A 1 45 ? -68.117 23.070 36.483 1.00 32.95 45 PHE A N 1
ATOM 351 C CA . PHE A 1 45 ? -69.513 22.952 36.058 1.00 33.34 45 PHE A CA 1
ATOM 352 C C . PHE A 1 45 ? -69.654 22.704 34.560 1.00 34.06 45 PHE A C 1
ATOM 353 O O . PHE A 1 45 ? -70.646 23.117 33.953 1.00 31.02 45 PHE A O 1
ATOM 361 N N . THR A 1 46 ? -68.688 22.025 33.942 1.00 28.53 46 THR A N 1
ATOM 362 C CA . THR A 1 46 ? -68.830 21.696 32.529 1.00 27.81 46 THR A CA 1
ATOM 363 C C . THR A 1 46 ? -69.020 20.199 32.319 1.00 32.83 46 THR A C 1
ATOM 364 O O . THR A 1 46 ? -69.754 19.554 33.076 1.00 41.15 46 THR A O 1
ATOM 368 N N . PHE A 1 47 ? -68.371 19.637 31.293 1.00 32.69 47 PHE A N 1
ATOM 369 C CA . PHE A 1 47 ? -68.791 18.357 30.725 1.00 31.39 47 PHE A CA 1
ATOM 370 C C . PHE A 1 47 ? -67.747 17.259 30.898 1.00 34.30 47 PHE A C 1
ATOM 371 O O . PHE A 1 47 ? -68.000 16.306 31.636 1.00 39.76 47 PHE A O 1
ATOM 379 N N . VAL A 1 48 ? -66.599 17.326 30.219 1.00 36.90 48 VAL A N 1
ATOM 380 C CA . VAL A 1 48 ? -65.583 16.288 30.415 1.00 36.97 48 VAL A CA 1
ATOM 381 C C . VAL A 1 48 ? -64.926 16.416 31.789 1.00 35.86 48 VAL A C 1
ATOM 382 O O . VAL A 1 48 ? -64.563 15.407 32.414 1.00 38.85 48 VAL A O 1
ATOM 386 N N . CYS A 1 49 ? -64.760 17.646 32.275 1.00 35.43 49 CYS A N 1
ATOM 387 C CA . CYS A 1 49 ? -64.046 17.871 33.531 1.00 36.75 49 CYS A CA 1
ATOM 388 C C . CYS A 1 49 ? -64.649 17.117 34.710 1.00 38.35 49 CYS A C 1
ATOM 389 O O . CYS A 1 49 ? -63.878 16.527 35.489 1.00 38.22 49 CYS A O 1
ATOM 392 N N . PRO A 1 50 ? -65.971 17.113 34.932 1.00 40.56 50 PRO A N 1
ATOM 393 C CA . PRO A 1 50 ? -66.489 16.327 36.060 1.00 36.92 50 PRO A CA 1
ATOM 394 C C . PRO A 1 50 ? -66.199 14.847 35.923 1.00 35.53 50 PRO A C 1
ATOM 395 O O . PRO A 1 50 ? -65.928 14.189 36.930 1.00 34.48 50 PRO A O 1
ATOM 399 N N . THR A 1 51 ? -66.239 14.301 34.704 1.00 34.42 51 THR A N 1
ATOM 400 C CA . THR A 1 51 ? -65.923 12.886 34.540 1.00 33.58 51 THR A CA 1
ATOM 401 C C . THR A 1 51 ? -64.462 12.607 34.861 1.00 37.48 51 THR A C 1
ATOM 402 O O . THR A 1 51 ? -64.147 11.601 35.503 1.00 38.45 51 THR A O 1
ATOM 406 N N . GLU A 1 52 ? -63.552 13.490 34.447 1.00 43.20 52 GLU A N 1
ATOM 407 C CA . GLU A 1 52 ? -62.147 13.266 34.784 1.00 39.11 52 GLU A CA 1
ATOM 408 C C . GLU A 1 52 ? -61.915 13.359 36.291 1.00 34.35 52 GLU A C 1
ATOM 409 O O . GLU A 1 52 ? -61.218 12.516 36.874 1.00 34.02 52 GLU A O 1
ATOM 415 N N . LEU A 1 53 ? -62.510 14.360 36.944 1.00 29.76 53 LEU A N 1
ATOM 416 C CA . LEU A 1 53 ? -62.330 14.508 38.386 1.00 33.66 53 LEU A CA 1
ATOM 417 C C . LEU A 1 53 ? -62.921 13.321 39.149 1.00 40.03 53 LEU A C 1
ATOM 418 O O . LEU A 1 53 ? -62.273 12.755 40.042 1.00 41.16 53 LEU A O 1
ATOM 423 N N . ILE A 1 54 ? -64.140 12.905 38.788 1.00 39.08 54 ILE A N 1
ATOM 424 C CA . ILE A 1 54 ? -64.766 11.770 39.462 1.00 41.07 54 ILE A CA 1
ATOM 425 C C . ILE A 1 54 ? -63.973 10.492 39.218 1.00 40.66 54 ILE A C 1
ATOM 426 O O . ILE A 1 54 ? -63.765 9.692 40.138 1.00 38.96 54 ILE A O 1
ATOM 431 N N . GLY A 1 55 ? -63.522 10.271 37.983 1.00 36.31 55 GLY A N 1
ATOM 432 C CA . GLY A 1 55 ? -62.748 9.077 37.706 1.00 33.48 55 GLY A CA 1
ATOM 433 C C . GLY A 1 55 ? -61.466 9.030 38.507 1.00 41.97 55 GLY A C 1
ATOM 434 O O . GLY A 1 55 ? -61.059 7.966 38.984 1.00 44.61 55 GLY A O 1
ATOM 435 N N . PHE A 1 56 ? -60.807 10.183 38.669 1.00 42.08 56 PHE A N 1
ATOM 436 C CA . PHE A 1 56 ? -59.638 10.219 39.540 1.00 39.10 56 PHE A CA 1
ATOM 437 C C . PHE A 1 56 ? -60.012 9.889 40.975 1.00 34.87 56 PHE A C 1
ATOM 438 O O . PHE A 1 56 ? -59.249 9.218 41.680 1.00 39.77 56 PHE A O 1
ATOM 446 N N . GLN A 1 57 ? -61.183 10.339 41.427 1.00 36.02 57 GLN A N 1
ATOM 447 C CA . GLN A 1 57 ? -61.619 9.964 42.772 1.00 42.24 57 GLN A CA 1
ATOM 448 C C . GLN A 1 57 ? -61.799 8.453 42.900 1.00 42.64 57 GLN A C 1
ATOM 449 O O . GLN A 1 57 ? -61.369 7.850 43.891 1.00 42.16 57 GLN A O 1
ATOM 455 N N . GLU A 1 58 ? -62.415 7.821 41.900 1.00 41.95 58 GLU A N 1
ATOM 456 C CA . GLU A 1 58 ? -62.665 6.386 41.979 1.00 41.12 58 GLU A CA 1
ATOM 457 C C . GLU A 1 58 ? -61.375 5.582 41.909 1.00 48.24 58 GLU A C 1
ATOM 458 O O . GLU A 1 58 ? -61.293 4.500 42.500 1.00 52.14 58 GLU A O 1
ATOM 464 N N . ALA A 1 59 ? -60.367 6.081 41.196 1.00 42.04 59 ALA A N 1
ATOM 465 C CA . ALA A 1 59 ? -59.087 5.399 41.074 1.00 38.16 59 ALA A CA 1
ATOM 466 C C . ALA A 1 59 ? -58.082 5.838 42.130 1.00 37.46 59 ALA A C 1
ATOM 467 O O . ALA A 1 59 ? -56.901 5.496 42.024 1.00 40.60 59 ALA A O 1
ATOM 469 N N . LEU A 1 60 ? -58.526 6.570 43.152 1.00 35.33 60 LEU A N 1
ATOM 470 C CA . LEU A 1 60 ? -57.587 7.172 44.090 1.00 36.28 60 LEU A CA 1
ATOM 471 C C . LEU A 1 60 ? -56.747 6.129 44.815 1.00 45.62 60 LEU A C 1
ATOM 472 O O . LEU A 1 60 ? -55.560 6.360 45.069 1.00 50.74 60 LEU A O 1
ATOM 477 N N . GLY A 1 61 ? -57.327 4.965 45.117 1.00 48.22 61 GLY A N 1
ATOM 478 C CA . GLY A 1 61 ? -56.579 3.939 45.826 1.00 45.32 61 GLY A CA 1
ATOM 479 C C . GLY A 1 61 ? -55.415 3.395 45.023 1.00 46.04 61 GLY A C 1
ATOM 480 O O . GLY A 1 61 ? -54.358 3.084 45.581 1.00 49.07 61 GLY A O 1
ATOM 481 N N . GLU A 1 62 ? -55.595 3.257 43.706 1.00 43.68 62 GLU A N 1
ATOM 482 C CA . GLU A 1 62 ? -54.504 2.805 42.849 1.00 47.54 62 GLU A CA 1
ATOM 483 C C . GLU A 1 62 ? -53.319 3.761 42.896 1.00 45.83 62 GLU A C 1
ATOM 484 O O . GLU A 1 62 ? -52.169 3.330 42.748 1.00 45.97 62 GLU A O 1
ATOM 490 N N . PHE A 1 63 ? -53.575 5.058 43.075 1.00 41.21 63 PHE A N 1
ATOM 491 C CA . PHE A 1 63 ? -52.475 6.006 43.203 1.00 44.09 63 PHE A CA 1
ATOM 492 C C . PHE A 1 63 ? -51.899 6.005 44.613 1.00 44.03 63 PHE A C 1
ATOM 493 O O . PHE A 1 63 ? -50.682 6.133 44.785 1.00 45.11 63 PHE A O 1
ATOM 501 N N . ASP A 1 64 ? -52.753 5.854 45.628 1.00 47.75 64 ASP A N 1
ATOM 502 C CA . ASP A 1 64 ? -52.266 5.778 47.005 1.00 48.35 64 ASP A CA 1
ATOM 503 C C . ASP A 1 64 ? -51.309 4.605 47.198 1.00 47.38 64 ASP A C 1
ATOM 504 O O . ASP A 1 64 ? -50.248 4.756 47.814 1.00 45.52 64 ASP A O 1
ATOM 509 N N . LYS A 1 65 ? -51.665 3.422 46.681 1.00 43.72 65 LYS A N 1
ATOM 510 C CA . LYS A 1 65 ? -50.760 2.285 46.823 1.00 47.17 65 LYS A CA 1
ATOM 511 C C . LYS A 1 65 ? -49.415 2.546 46.166 1.00 49.13 65 LYS A C 1
ATOM 512 O O . LYS A 1 65 ? -48.420 1.917 46.544 1.00 51.27 65 LYS A O 1
ATOM 518 N N . ARG A 1 66 ? -49.363 3.439 45.178 1.00 48.06 66 ARG A N 1
ATOM 519 C CA . ARG A 1 66 ? -48.129 3.745 44.472 1.00 44.62 66 ARG A CA 1
ATOM 520 C C . ARG A 1 66 ? -47.454 4.997 45.019 1.00 41.09 66 ARG A C 1
ATOM 521 O O . ARG A 1 66 ? -46.506 5.500 44.407 1.00 40.36 66 ARG A O 1
ATOM 529 N N . ASP A 1 67 ? -47.911 5.488 46.171 1.00 35.84 67 ASP A N 1
ATOM 530 C CA . ASP A 1 67 ? -47.331 6.654 46.831 1.00 48.30 67 ASP A CA 1
ATOM 531 C C . ASP A 1 67 ? -47.427 7.889 45.931 1.00 44.60 67 ASP A C 1
ATOM 532 O O . ASP A 1 67 ? -46.524 8.726 45.883 1.00 40.67 67 ASP A O 1
ATOM 537 N N . VAL A 1 68 ? -48.552 8.014 45.233 1.00 45.27 68 VAL A N 1
ATOM 538 C CA . VAL A 1 68 ? -48.791 9.089 44.277 1.00 35.40 68 VAL A CA 1
ATOM 539 C C . VAL A 1 68 ? -49.948 9.927 44.797 1.00 38.82 68 VAL A C 1
ATOM 540 O O . VAL A 1 68 ? -51.048 9.406 45.024 1.00 45.74 68 VAL A O 1
ATOM 544 N N . ALA A 1 69 ? -49.701 11.220 44.985 1.00 40.86 69 ALA A N 1
ATOM 545 C CA . ALA A 1 69 ? -50.732 12.181 45.341 1.00 37.31 69 ALA A CA 1
ATOM 546 C C . ALA A 1 69 ? -51.348 12.748 44.070 1.00 38.57 69 ALA A C 1
ATOM 547 O O . ALA A 1 69 ? -50.629 13.133 43.146 1.00 37.01 69 ALA A O 1
ATOM 549 N N . VAL A 1 70 ? -52.675 12.775 44.023 1.00 39.69 70 VAL A N 1
ATOM 550 C CA . VAL A 1 70 ? -53.423 13.314 42.897 1.00 35.05 70 VAL A CA 1
ATOM 551 C C . VAL A 1 70 ? -53.863 14.731 43.235 1.00 35.67 70 VAL A C 1
ATOM 552 O O . VAL A 1 70 ? -54.488 14.959 44.278 1.00 37.98 70 VAL A O 1
ATOM 556 N N . VAL A 1 71 ? -53.560 15.680 42.347 1.00 35.79 71 VAL A N 1
ATOM 557 C CA . VAL A 1 71 ? -53.933 17.080 42.526 1.00 33.23 71 VAL A CA 1
ATOM 558 C C . VAL A 1 71 ? -54.569 17.584 41.235 1.00 34.29 71 VAL A C 1
ATOM 559 O O . VAL A 1 71 ? -53.984 17.445 40.153 1.00 31.79 71 VAL A O 1
ATOM 563 N N . GLY A 1 72 ? -55.780 18.137 41.346 1.00 30.84 72 GLY A N 1
ATOM 564 C CA . GLY A 1 72 ? -56.434 18.791 40.235 1.00 31.63 72 GLY A CA 1
ATOM 565 C C . GLY A 1 72 ? -56.288 20.301 40.322 1.00 33.40 72 GLY A C 1
ATOM 566 O O . GLY A 1 72 ? -55.987 20.847 41.385 1.00 30.54 72 GLY A O 1
ATOM 567 N N . CYS A 1 73 ? -56.491 20.971 39.183 1.00 33.39 73 CYS A N 1
ATOM 568 C CA . CYS A 1 73 ? -56.336 22.422 39.134 1.00 30.84 73 CYS A CA 1
ATOM 569 C C . CYS A 1 73 ? -57.107 23.032 37.963 1.00 29.65 73 CYS A C 1
ATOM 570 O O . CYS A 1 73 ? -57.076 22.505 36.849 1.00 29.41 73 CYS A O 1
ATOM 573 N N . SER A 1 74 ? -57.774 24.158 38.221 1.00 30.42 74 SER A N 1
ATOM 574 C CA . SER A 1 74 ? -58.317 25.016 37.173 1.00 26.34 74 SER A CA 1
ATOM 575 C C . SER A 1 74 ? -58.194 26.466 37.625 1.00 29.19 74 SER A C 1
ATOM 576 O O . SER A 1 74 ? -57.851 26.749 38.776 1.00 31.50 74 SER A O 1
ATOM 579 N N . THR A 1 75 ? -58.488 27.399 36.717 1.00 26.59 75 THR A N 1
ATOM 580 C CA . THR A 1 75 ? -58.398 28.817 37.045 1.00 26.89 75 THR A CA 1
ATOM 581 C C . THR A 1 75 ? -59.665 29.352 37.702 1.00 27.65 75 THR A C 1
ATOM 582 O O . THR A 1 75 ? -59.781 30.568 37.899 1.00 29.01 75 THR A O 1
ATOM 586 N N . ASP A 1 76 ? -60.603 28.479 38.064 1.00 28.71 76 ASP A N 1
ATOM 587 C CA . ASP A 1 76 ? -61.764 28.917 38.825 1.00 30.14 76 ASP A CA 1
ATOM 588 C C . ASP A 1 76 ? -61.367 29.204 40.271 1.00 30.30 76 ASP A C 1
ATOM 589 O O . ASP A 1 76 ? -60.320 28.762 40.753 1.00 27.85 76 ASP A O 1
ATOM 594 N N . SER A 1 77 ? -62.214 29.967 40.962 1.00 29.31 77 SER A N 1
ATOM 595 C CA . SER A 1 77 ? -61.949 30.283 42.356 1.00 30.68 77 SER A CA 1
ATOM 596 C C . SER A 1 77 ? -62.141 29.044 43.230 1.00 34.43 77 SER A C 1
ATOM 597 O O . SER A 1 77 ? -62.752 28.049 42.825 1.00 26.91 77 SER A O 1
ATOM 600 N N . GLU A 1 78 ? -61.609 29.120 44.454 1.00 33.41 78 GLU A N 1
ATOM 601 C CA . GLU A 1 78 ? -61.794 28.027 45.402 1.00 32.16 78 GLU A CA 1
ATOM 602 C C . GLU A 1 78 ? -63.258 27.885 45.811 1.00 35.85 78 GLU A C 1
ATOM 603 O O . GLU A 1 78 ? -63.706 26.771 46.108 1.00 30.92 78 GLU A O 1
ATOM 609 N N . PHE A 1 79 ? -64.033 28.978 45.779 1.00 32.75 79 PHE A N 1
ATOM 610 C CA . PHE A 1 79 ? -65.450 28.873 46.119 1.00 31.40 79 PHE A CA 1
ATOM 611 C C . PHE A 1 79 ? -66.251 28.189 45.014 1.00 32.98 79 PHE A C 1
ATOM 612 O O . PHE A 1 79 ? -67.236 27.504 45.308 1.00 37.16 79 PHE A O 1
ATOM 620 N N . SER A 1 80 ? -65.874 28.368 43.745 1.00 29.43 80 SER A N 1
ATOM 621 C CA . SER A 1 80 ? -66.509 27.569 42.698 1.00 34.10 80 SER A CA 1
ATOM 622 C C . SER A 1 80 ? -66.198 26.090 42.873 1.00 34.40 80 SER A C 1
ATOM 623 O O . SER A 1 80 ? -67.086 25.242 42.719 1.00 34.32 80 SER A O 1
ATOM 626 N N . HIS A 1 81 ? -64.943 25.761 43.196 1.00 31.26 81 HIS A N 1
ATOM 627 C CA . HIS A 1 81 ? -64.589 24.377 43.501 1.00 31.58 81 HIS A CA 1
ATOM 628 C C . HIS A 1 81 ? -65.452 23.830 44.632 1.00 34.42 81 HIS A C 1
ATOM 629 O O . HIS A 1 81 ? -65.988 22.716 44.546 1.00 29.93 81 HIS A O 1
ATOM 636 N N . TRP A 1 82 ? -65.576 24.607 45.712 1.00 31.10 82 TRP A N 1
ATOM 637 C CA . TRP A 1 82 ? -66.340 24.174 46.874 1.00 32.26 82 TRP A CA 1
ATOM 638 C C . TRP A 1 82 ? -67.807 23.959 46.520 1.00 37.97 82 TRP A C 1
ATOM 639 O O . TRP A 1 82 ? -68.398 22.934 46.882 1.00 37.00 82 TRP A O 1
ATOM 650 N N . ALA A 1 83 ? -68.407 24.904 45.789 1.00 33.62 83 ALA A N 1
ATOM 651 C CA . ALA A 1 83 ? -69.781 24.718 45.336 1.00 32.03 83 ALA A CA 1
ATOM 652 C C . ALA A 1 83 ? -69.908 23.484 44.462 1.00 33.99 83 ALA A C 1
ATOM 653 O O . ALA A 1 83 ? -70.940 22.806 44.490 1.00 35.43 83 ALA A O 1
ATOM 655 N N . TRP A 1 84 ? -68.872 23.176 43.681 1.00 32.28 84 TRP A N 1
ATOM 656 C CA . TRP A 1 84 ? -68.966 22.052 42.760 1.00 37.47 84 TRP A CA 1
ATOM 657 C C . TRP A 1 84 ? -68.901 20.720 43.495 1.00 39.29 84 TRP A C 1
ATOM 658 O O . TRP A 1 84 ? -69.631 19.785 43.146 1.00 38.27 84 TRP A O 1
ATOM 669 N N . VAL A 1 85 ? -68.040 20.607 44.513 1.00 38.55 85 VAL A N 1
ATOM 670 C CA . VAL A 1 85 ? -67.989 19.365 45.282 1.00 36.54 85 VAL A CA 1
ATOM 671 C C . VAL A 1 85 ? -69.214 19.188 46.166 1.00 40.44 85 VAL A C 1
ATOM 672 O O . VAL A 1 85 ? -69.444 18.087 46.676 1.00 44.09 85 VAL A O 1
ATOM 676 N N . ASN A 1 86 ? -70.017 20.237 46.347 1.00 40.10 86 ASN A N 1
ATOM 677 C CA . ASN A 1 86 ? -71.279 20.148 47.068 1.00 41.46 86 ASN A CA 1
ATOM 678 C C . ASN A 1 86 ? -72.478 20.069 46.131 1.00 40.14 86 ASN A C 1
ATOM 679 O O . ASN A 1 86 ? -73.605 20.353 46.546 1.00 46.12 86 ASN A O 1
ATOM 684 N N . THR A 1 87 ? -72.248 19.736 44.872 1.00 39.28 87 THR A N 1
ATOM 685 C CA . THR A 1 87 ? -73.295 19.501 43.903 1.00 39.63 87 THR A CA 1
ATOM 686 C C . THR A 1 87 ? -73.346 18.019 43.582 1.00 40.88 87 THR A C 1
ATOM 687 O O . THR A 1 87 ? -72.302 17.427 43.281 1.00 41.99 87 THR A O 1
ATOM 691 N N . PRO A 1 88 ? -74.511 17.380 43.666 1.00 41.88 88 PRO A N 1
ATOM 692 C CA . PRO A 1 88 ? -74.572 15.934 43.430 1.00 38.50 88 PRO A CA 1
ATOM 693 C C . PRO A 1 88 ? -74.207 15.574 41.999 1.00 40.41 88 PRO A C 1
ATOM 694 O O . PRO A 1 88 ? -74.441 16.336 41.058 1.00 40.71 88 PRO A O 1
ATOM 698 N N . ARG A 1 89 ? -73.617 14.389 41.850 1.00 32.71 89 ARG A N 1
ATOM 699 C CA . ARG A 1 89 ? -73.113 13.964 40.551 1.00 38.05 89 ARG A CA 1
ATOM 700 C C . ARG A 1 89 ? -74.224 13.870 39.512 1.00 46.61 89 ARG A C 1
ATOM 701 O O . ARG A 1 89 ? -73.994 14.169 38.335 1.00 48.99 89 ARG A O 1
ATOM 709 N N . ASP A 1 90 ? -75.432 13.470 39.919 1.00 51.39 90 ASP A N 1
ATOM 710 C CA . ASP A 1 90 ? -76.523 13.360 38.955 1.00 54.32 90 ASP A CA 1
ATOM 711 C C . ASP A 1 90 ? -76.979 14.713 38.424 1.00 55.12 90 ASP A C 1
ATOM 712 O O . ASP A 1 90 ? -77.802 14.747 37.503 1.00 57.37 90 ASP A O 1
ATOM 717 N N . GLN A 1 91 ? -76.468 15.818 38.972 1.00 53.76 91 GLN A N 1
ATOM 718 C CA . GLN A 1 91 ? -76.740 17.153 38.454 1.00 50.15 91 GLN A CA 1
ATOM 719 C C . GLN A 1 91 ? -75.507 17.799 37.831 1.00 48.59 91 GLN A C 1
ATOM 720 O O . GLN A 1 91 ? -75.479 19.021 37.645 1.00 50.51 91 GLN A O 1
ATOM 726 N N . GLY A 1 92 ? -74.487 17.010 37.512 1.00 46.17 92 GLY A N 1
ATOM 727 C CA . GLY A 1 92 ? -73.260 17.548 36.964 1.00 43.22 92 GLY A CA 1
ATOM 728 C C . GLY A 1 92 ? -72.204 17.910 37.981 1.00 44.87 92 GLY A C 1
ATOM 729 O O . GLY A 1 92 ? -71.198 18.524 37.609 1.00 46.09 92 GLY A O 1
ATOM 730 N N . GLY A 1 93 ? -72.410 17.580 39.256 1.00 43.63 93 GLY A N 1
ATOM 731 C CA . GLY A 1 93 ? -71.468 17.934 40.293 1.00 38.93 93 GLY A CA 1
ATOM 732 C C . GLY A 1 93 ? -70.358 16.915 40.452 1.00 37.89 93 GLY A C 1
ATOM 733 O O . GLY A 1 93 ? -70.320 15.875 39.795 1.00 35.36 93 GLY A O 1
ATOM 734 N N . ILE A 1 94 ? -69.429 17.242 41.353 1.00 37.17 94 ILE A N 1
ATOM 735 C CA . ILE A 1 94 ? -68.279 16.387 41.627 1.00 38.19 94 ILE A CA 1
ATOM 736 C C . ILE A 1 94 ? -68.244 16.057 43.116 1.00 40.06 94 ILE A C 1
ATOM 737 O O . ILE A 1 94 ? -67.176 16.042 43.740 1.00 40.83 94 ILE A O 1
ATOM 742 N N . GLN A 1 95 ? -69.419 15.804 43.691 1.00 43.77 95 GLN A N 1
ATOM 743 C CA . GLN A 1 95 ? -69.515 15.414 45.092 1.00 43.71 95 GLN A CA 1
ATOM 744 C C . GLN A 1 95 ? -68.690 14.163 45.363 1.00 41.06 95 GLN A C 1
ATOM 745 O O . GLN A 1 95 ? -68.683 13.217 44.570 1.00 39.08 95 GLN A O 1
ATOM 751 N N . GLY A 1 96 ? -67.989 14.164 46.495 1.00 40.43 96 GLY A N 1
ATOM 752 C CA . GLY A 1 96 ? -67.166 13.041 46.877 1.00 36.61 96 GLY A CA 1
ATOM 753 C C . GLY A 1 96 ? -65.730 13.110 46.416 1.00 41.54 96 GLY A C 1
ATOM 754 O O . GLY A 1 96 ? -64.937 12.234 46.784 1.00 46.67 96 GLY A O 1
ATOM 755 N N . VAL A 1 97 ? -65.369 14.096 45.599 1.00 41.17 97 VAL A N 1
ATOM 756 C CA . VAL A 1 97 ? -63.968 14.280 45.238 1.00 44.38 97 VAL A CA 1
ATOM 757 C C . VAL A 1 97 ? -63.241 14.883 46.435 1.00 40.91 97 VAL A C 1
ATOM 758 O O . VAL A 1 97 ? -63.569 15.986 46.890 1.00 37.17 97 VAL A O 1
ATOM 762 N N . SER A 1 98 ? -62.259 14.147 46.965 1.00 36.92 98 SER A N 1
ATOM 763 C CA . SER A 1 98 ? -61.650 14.491 48.241 1.00 39.70 98 SER A CA 1
ATOM 764 C C . SER A 1 98 ? -60.199 14.932 48.140 1.00 38.01 98 SER A C 1
ATOM 765 O O . SER A 1 98 ? -59.715 15.599 49.060 1.00 40.73 98 SER A O 1
ATOM 768 N N . TYR A 1 99 ? -59.505 14.613 47.048 1.00 34.57 99 TYR A N 1
ATOM 769 C CA . TYR A 1 99 ? -58.135 15.059 46.871 1.00 38.37 99 TYR A CA 1
ATOM 770 C C . TYR A 1 99 ? -58.117 16.568 46.599 1.00 40.91 99 TYR A C 1
ATOM 771 O O . TYR A 1 99 ? -59.155 17.171 46.312 1.00 36.96 99 TYR A O 1
ATOM 780 N N . PRO A 1 100 ? -56.953 17.217 46.708 1.00 42.88 100 PRO A N 1
ATOM 781 C CA . PRO A 1 100 ? -56.916 18.683 46.565 1.00 42.69 100 PRO A CA 1
ATOM 782 C C . PRO A 1 100 ? -57.254 19.134 45.149 1.00 39.01 100 PRO A C 1
ATOM 783 O O . PRO A 1 100 ? -56.740 18.594 44.165 1.00 37.03 100 PRO A O 1
ATOM 787 N N . ILE A 1 101 ? -58.119 20.140 45.057 1.00 34.84 101 ILE A N 1
ATOM 788 C CA . ILE A 1 101 ? -58.446 20.811 43.805 1.00 34.35 101 ILE A CA 1
ATOM 789 C C . ILE A 1 101 ? -57.989 22.259 43.952 1.00 33.07 101 ILE A C 1
ATOM 790 O O . ILE A 1 101 ? -58.621 23.047 44.668 1.00 30.22 101 ILE A O 1
ATOM 795 N N . VAL A 1 102 ? -56.898 22.612 43.273 1.00 31.66 102 VAL A N 1
ATOM 796 C CA . VAL A 1 102 ? -56.266 23.918 43.441 1.00 31.05 102 VAL A CA 1
ATOM 797 C C . VAL A 1 102 ? -57.025 24.973 42.645 1.00 30.44 102 VAL A C 1
ATOM 798 O O . VAL A 1 102 ? -57.532 24.706 41.551 1.00 33.15 102 VAL A O 1
ATOM 802 N N . SER A 1 103 ? -57.116 26.175 43.207 1.00 30.85 103 SER A N 1
ATOM 803 C CA . SER A 1 103 ? -57.687 27.339 42.538 1.00 29.17 103 SER A CA 1
ATOM 804 C C . SER A 1 103 ? -56.549 28.189 41.979 1.00 32.21 103 SER A C 1
ATOM 805 O O . SER A 1 103 ? -55.845 28.867 42.736 1.00 30.12 103 SER A O 1
ATOM 808 N N . ASP A 1 104 ? -56.364 28.149 40.658 1.00 31.27 104 ASP A N 1
ATOM 809 C CA . ASP A 1 104 ? -55.370 28.994 39.987 1.00 30.51 104 ASP A CA 1
ATOM 810 C C . ASP A 1 104 ? -56.005 30.328 39.583 1.00 31.45 104 ASP A C 1
ATOM 811 O O . ASP A 1 104 ? -56.087 30.694 38.407 1.00 31.15 104 ASP A O 1
ATOM 816 N N . ILE A 1 105 ? -56.458 31.063 40.602 1.00 27.65 105 ILE A N 1
ATOM 817 C CA . ILE A 1 105 ? -57.323 32.209 40.365 1.00 26.27 105 ILE A CA 1
ATOM 818 C C . ILE A 1 105 ? -56.597 33.332 39.630 1.00 31.28 105 ILE A C 1
ATOM 819 O O . ILE A 1 105 ? -57.248 34.164 38.990 1.00 33.20 105 ILE A O 1
ATOM 824 N N . ASN A 1 106 ? -55.268 33.403 39.733 1.00 32.17 106 ASN A N 1
ATOM 825 C CA . ASN A 1 106 ? -54.471 34.397 39.023 1.00 28.69 106 ASN A CA 1
ATOM 826 C C . ASN A 1 106 ? -53.939 33.890 37.687 1.00 27.41 106 ASN A C 1
ATOM 827 O O . ASN A 1 106 ? -53.259 34.642 36.984 1.00 30.19 106 ASN A O 1
ATOM 832 N N . LYS A 1 107 ? -54.204 32.632 37.339 1.00 26.43 107 LYS A N 1
ATOM 833 C CA . LYS A 1 107 ? -53.769 31.977 36.107 1.00 26.67 107 LYS A CA 1
ATOM 834 C C . LYS A 1 107 ? -52.254 31.814 36.014 1.00 28.65 107 LYS A C 1
ATOM 835 O O . LYS A 1 107 ? -51.746 31.357 34.974 1.00 22.88 107 LYS A O 1
ATOM 841 N N . THR A 1 108 ? -51.519 32.111 37.093 1.00 29.46 108 THR A N 1
ATOM 842 C CA . THR A 1 108 ? -50.062 32.023 37.050 1.00 27.57 108 THR A CA 1
ATOM 843 C C . THR A 1 108 ? -49.575 30.583 37.030 1.00 32.09 108 THR A C 1
ATOM 844 O O . THR A 1 108 ? -48.544 30.294 36.411 1.00 32.30 108 THR A O 1
ATOM 848 N N . ILE A 1 109 ? -50.293 29.671 37.693 1.00 29.11 109 ILE A N 1
ATOM 849 C CA . ILE A 1 109 ? -49.889 28.266 37.697 1.00 26.06 109 ILE A CA 1
ATOM 850 C C . ILE A 1 109 ? -50.028 27.672 36.304 1.00 23.58 109 ILE A C 1
ATOM 851 O O . ILE A 1 109 ? -49.122 26.987 35.810 1.00 26.68 109 ILE A O 1
ATOM 856 N N . SER A 1 110 ? -51.177 27.908 35.663 1.00 25.72 110 SER A N 1
ATOM 857 C CA . SER A 1 110 ? -51.407 27.394 34.316 1.00 24.41 110 SER A CA 1
ATOM 858 C C . SER A 1 110 ? -50.380 27.953 33.344 1.00 26.26 110 SER A C 1
ATOM 859 O O . SER A 1 110 ? -49.886 27.234 32.466 1.00 28.71 110 SER A O 1
ATOM 862 N N . ALA A 1 111 ? -50.037 29.233 33.499 1.00 25.21 111 ALA A N 1
ATOM 863 C CA . ALA A 1 111 ? -48.997 29.834 32.670 1.00 28.75 111 ALA A CA 1
ATOM 864 C C . ALA A 1 111 ? -47.649 29.164 32.917 1.00 26.66 111 ALA A C 1
ATOM 865 O O . ALA A 1 111 ? -46.951 28.779 31.972 1.00 26.26 111 ALA A O 1
ATOM 867 N N . ASP A 1 112 ? -47.282 28.987 34.191 1.00 25.94 112 ASP A N 1
ATOM 868 C CA . ASP A 1 112 ? -45.986 28.403 34.514 1.00 25.90 112 ASP A CA 1
ATOM 869 C C . ASP A 1 112 ? -45.871 26.975 34.000 1.00 29.33 112 ASP A C 1
ATOM 870 O O . ASP A 1 112 ? -44.768 26.526 33.664 1.00 32.42 112 ASP A O 1
ATOM 875 N N . TYR A 1 113 ? -46.983 26.243 33.928 1.00 26.99 113 TYR A N 1
ATOM 876 C CA . TYR A 1 113 ? -46.926 24.881 33.411 1.00 29.11 113 TYR A CA 1
ATOM 877 C C . TYR A 1 113 ? -47.187 24.797 31.914 1.00 29.80 113 TYR A C 1
ATOM 878 O O . TYR A 1 113 ? -47.162 23.693 31.359 1.00 27.39 113 TYR A O 1
ATOM 887 N N . GLY A 1 114 ? -47.434 25.924 31.248 1.00 29.78 114 GLY A N 1
ATOM 888 C CA . GLY A 1 114 ? -47.574 25.909 29.804 1.00 25.13 114 GLY A CA 1
ATOM 889 C C . GLY A 1 114 ? -48.836 25.264 29.280 1.00 29.78 114 GLY A C 1
ATOM 890 O O . GLY A 1 114 ? -48.819 24.682 28.189 1.00 31.58 114 GLY A O 1
ATOM 891 N N . VAL A 1 115 ? -49.928 25.325 30.040 1.00 27.85 115 VAL A N 1
ATOM 892 C CA . VAL A 1 115 ? -51.200 24.748 29.628 1.00 28.96 115 VAL A CA 1
ATOM 893 C C . VAL A 1 115 ? -52.282 25.796 29.444 1.00 26.89 115 VAL A C 1
ATOM 894 O O . VAL A 1 115 ? -53.426 25.440 29.151 1.00 29.14 115 VAL A O 1
ATOM 898 N N . LEU A 1 116 ? -51.964 27.076 29.615 1.00 30.22 116 LEU A N 1
ATOM 899 C CA . LEU A 1 116 ? -52.968 28.130 29.518 1.00 30.71 116 LEU A CA 1
ATOM 900 C C . LEU A 1 116 ? -53.296 28.414 28.054 1.00 32.28 116 LEU A C 1
ATOM 901 O O . LEU A 1 116 ? -52.404 28.741 27.264 1.00 36.39 116 LEU A O 1
ATOM 906 N N . ALA A 1 117 ? -54.576 28.298 27.697 1.00 34.61 117 ALA A N 1
ATOM 907 C CA . ALA A 1 117 ? -55.059 28.618 26.361 1.00 34.97 117 ALA A CA 1
ATOM 908 C C . ALA A 1 117 ? -55.157 30.134 26.185 1.00 34.17 117 ALA A C 1
ATOM 909 O O . ALA A 1 117 ? -54.945 30.910 27.122 1.00 31.78 117 ALA A O 1
ATOM 911 N N . GLY A 1 118 ? -55.506 30.565 24.975 1.00 38.99 118 GLY A N 1
ATOM 912 C CA . GLY A 1 118 ? -55.684 31.975 24.692 1.00 44.20 118 GLY A CA 1
ATOM 913 C C . GLY A 1 118 ? -54.395 32.657 24.263 1.00 51.77 118 GLY A C 1
ATOM 914 O O . GLY A 1 118 ? -53.295 32.106 24.353 1.00 50.60 118 GLY A O 1
ATOM 915 N N . ASP A 1 119 ? -54.547 33.889 23.767 1.00 60.38 119 ASP A N 1
ATOM 916 C CA . ASP A 1 119 ? -53.425 34.697 23.294 1.00 63.87 119 ASP A CA 1
ATOM 917 C C . ASP A 1 119 ? -53.516 36.104 23.867 1.00 63.81 119 ASP A C 1
ATOM 918 O O . ASP A 1 119 ? -54.571 36.742 23.789 1.00 64.81 119 ASP A O 1
ATOM 923 N N . GLU A 1 120 ? -52.402 36.593 24.406 1.00 66.93 120 GLU A N 1
ATOM 924 C CA . GLU A 1 120 ? -52.324 37.906 25.030 1.00 72.52 120 GLU A CA 1
ATOM 925 C C . GLU A 1 120 ? -51.536 38.866 24.148 1.00 86.28 120 GLU A C 1
ATOM 926 O O . GLU A 1 120 ? -50.488 38.505 23.600 1.00 94.38 120 GLU A O 1
ATOM 932 N N . GLU A 1 121 ? -52.039 40.094 24.025 1.00 86.29 121 GLU A N 1
ATOM 933 C CA . GLU A 1 121 ? -51.384 41.128 23.236 1.00 90.45 121 GLU A CA 1
ATOM 934 C C . GLU A 1 121 ? -51.626 42.479 23.893 1.00 92.82 121 GLU A C 1
ATOM 935 O O . GLU A 1 121 ? -52.689 42.724 24.469 1.00 90.37 121 GLU A O 1
ATOM 941 N N . ILE A 1 122 ? -50.630 43.356 23.799 1.00 99.92 122 ILE A N 1
ATOM 942 C CA . ILE A 1 122 ? -50.712 44.705 24.348 1.00 102.23 122 ILE A CA 1
ATOM 943 C C . ILE A 1 122 ? -51.009 45.667 23.205 1.00 102.31 122 ILE A C 1
ATOM 944 O O . ILE A 1 122 ? -50.270 45.706 22.212 1.00 92.34 122 ILE A O 1
ATOM 949 N N . ASP A 1 123 ? -52.093 46.435 23.335 1.00 101.81 123 ASP A N 1
ATOM 950 C CA . ASP A 1 123 ? -52.423 47.433 22.328 1.00 104.72 123 ASP A CA 1
ATOM 951 C C . ASP A 1 123 ? -51.606 48.705 22.560 1.00 103.08 123 ASP A C 1
ATOM 952 O O . ASP A 1 123 ? -50.920 48.859 23.575 1.00 104.93 123 ASP A O 1
ATOM 957 N N . GLU A 1 124 ? -51.683 49.629 21.602 1.00 101.57 124 GLU A N 1
ATOM 958 C CA . GLU A 1 124 ? -50.857 50.831 21.653 1.00 103.23 124 GLU A CA 1
ATOM 959 C C . GLU A 1 124 ? -51.359 51.870 22.649 1.00 104.06 124 GLU A C 1
ATOM 960 O O . GLU A 1 124 ? -50.783 52.962 22.721 1.00 104.86 124 GLU A O 1
ATOM 966 N N . ASP A 1 125 ? -52.406 51.562 23.412 1.00 105.29 125 ASP A N 1
ATOM 967 C CA . ASP A 1 125 ? -52.860 52.400 24.513 1.00 99.20 125 ASP A CA 1
ATOM 968 C C . ASP A 1 125 ? -52.416 51.862 25.867 1.00 97.97 125 ASP A C 1
ATOM 969 O O . ASP A 1 125 ? -52.866 52.363 26.902 1.00 91.43 125 ASP A O 1
ATOM 974 N N . GLY A 1 126 ? -51.550 50.848 25.882 1.00 99.93 126 GLY A N 1
ATOM 975 C CA . GLY A 1 126 ? -51.063 50.240 27.091 1.00 99.85 126 GLY A CA 1
ATOM 976 C C . GLY A 1 126 ? -51.820 48.996 27.518 1.00 104.81 126 GLY A C 1
ATOM 977 O O . GLY A 1 126 ? -51.208 48.080 28.081 1.00 105.41 126 GLY A O 1
ATOM 978 N N . ASN A 1 127 ? -53.128 48.935 27.259 1.00 105.62 127 ASN A N 1
ATOM 979 C CA . ASN A 1 127 ? -53.930 47.830 27.766 1.00 100.42 127 ASN A CA 1
ATOM 980 C C . ASN A 1 127 ? -53.577 46.523 27.056 1.00 98.54 127 ASN A C 1
ATOM 981 O O . ASN A 1 127 ? -52.989 46.502 25.971 1.00 102.31 127 ASN A O 1
ATOM 986 N N . VAL A 1 128 ? -53.949 45.419 27.692 1.00 93.29 128 VAL A N 1
ATOM 987 C CA . VAL A 1 128 ? -53.704 44.078 27.173 1.00 89.98 128 VAL A CA 1
ATOM 988 C C . VAL A 1 128 ? -55.013 43.514 26.638 1.00 87.38 128 VAL A C 1
ATOM 989 O O . VAL A 1 128 ? -55.991 43.383 27.384 1.00 83.56 128 VAL A O 1
ATOM 993 N N . GLU A 1 129 ? -55.040 43.169 25.355 1.00 85.72 129 GLU A N 1
ATOM 994 C CA . GLU A 1 129 ? -56.208 42.527 24.773 1.00 79.96 129 GLU A CA 1
ATOM 995 C C . GLU A 1 129 ? -55.922 41.041 24.574 1.00 74.72 129 GLU A C 1
ATOM 996 O O . GLU A 1 129 ? -54.787 40.632 24.317 1.00 72.53 129 GLU A O 1
ATOM 1002 N N . VAL A 1 130 ? -56.973 40.233 24.695 1.00 65.36 130 VAL A N 1
ATOM 1003 C CA . VAL A 1 130 ? -56.845 38.782 24.727 1.00 61.17 130 VAL A CA 1
ATOM 1004 C C . VAL A 1 130 ? -57.778 38.159 23.703 1.00 58.14 130 VAL A C 1
ATOM 1005 O O . VAL A 1 130 ? -58.986 38.423 23.708 1.00 60.23 130 VAL A O 1
ATOM 1009 N N . ASN A 1 131 ? -57.219 37.320 22.839 1.00 56.42 131 ASN A N 1
ATOM 1010 C CA . ASN A 1 131 ? -58.010 36.516 21.923 1.00 60.49 131 ASN A CA 1
ATOM 1011 C C . ASN A 1 131 ? -58.259 35.149 22.558 1.00 55.51 131 ASN A C 1
ATOM 1012 O O . ASN A 1 131 ? -57.319 34.484 23.004 1.00 54.53 131 ASN A O 1
ATOM 1017 N N . GLY A 1 132 ? -59.525 34.749 22.619 1.00 50.18 132 GLY A N 1
ATOM 1018 C CA . GLY A 1 132 ? -59.900 33.498 23.243 1.00 42.53 132 GLY A CA 1
ATOM 1019 C C . GLY A 1 132 ? -60.018 33.605 24.754 1.00 43.41 132 GLY A C 1
ATOM 1020 O O . GLY A 1 132 ? -60.005 34.691 25.348 1.00 45.19 132 GLY A O 1
ATOM 1021 N N . GLU A 1 133 ? -60.121 32.440 25.385 1.00 36.80 133 GLU A N 1
ATOM 1022 C CA . GLU A 1 133 ? -60.275 32.339 26.830 1.00 35.93 133 GLU A CA 1
ATOM 1023 C C . GLU A 1 133 ? -58.978 31.852 27.464 1.00 30.48 133 GLU A C 1
ATOM 1024 O O . GLU A 1 133 ? -58.403 30.848 27.027 1.00 30.31 133 GLU A O 1
ATOM 1030 N N . LEU A 1 134 ? -58.536 32.556 28.506 1.00 26.42 134 LEU A N 1
ATOM 1031 C CA . LEU A 1 134 ? -57.366 32.170 29.293 1.00 28.40 134 LEU A CA 1
ATOM 1032 C C . LEU A 1 134 ? -57.796 31.136 30.334 1.00 27.10 134 LEU A C 1
ATOM 1033 O O . LEU A 1 134 ? -57.949 31.416 31.526 1.00 23.34 134 LEU A O 1
ATOM 1038 N N . ILE A 1 135 ? -57.999 29.909 29.863 1.00 23.91 135 ILE A N 1
ATOM 1039 C CA . ILE A 1 135 ? -58.318 28.782 30.722 1.00 25.30 135 ILE A CA 1
ATOM 1040 C C . ILE A 1 135 ? -57.352 27.656 30.379 1.00 27.38 135 ILE A C 1
ATOM 1041 O O . ILE A 1 135 ? -56.722 27.649 29.319 1.00 24.20 135 ILE A O 1
ATOM 1046 N N . ALA A 1 136 ? -57.253 26.689 31.290 1.00 25.82 136 ALA A N 1
ATOM 1047 C CA . ALA A 1 136 ? -56.265 25.627 31.168 1.00 24.45 136 ALA A CA 1
ATOM 1048 C C . ALA A 1 136 ? -56.743 24.519 30.242 1.00 25.70 136 ALA A C 1
ATOM 1049 O O . ALA A 1 136 ? -57.888 24.070 30.316 1.00 25.65 136 ALA A O 1
ATOM 1051 N N . TYR A 1 137 ? -55.842 24.048 29.392 1.00 24.92 137 TYR A N 1
ATOM 1052 C CA . TYR A 1 137 ? -56.125 22.844 28.636 1.00 29.58 137 TYR A CA 1
ATOM 1053 C C . TYR A 1 137 ? -56.040 21.626 29.558 1.00 27.65 137 TYR A C 1
ATOM 1054 O O . TYR A 1 137 ? -55.657 21.721 30.727 1.00 23.90 137 TYR A O 1
ATOM 1063 N N . ARG A 1 138 ? -56.429 20.466 29.027 1.00 28.76 138 ARG A N 1
ATOM 1064 C CA . ARG A 1 138 ? -56.412 19.226 29.806 1.00 31.51 138 ARG A CA 1
ATOM 1065 C C . ARG A 1 138 ? -54.968 18.739 29.912 1.00 31.55 138 ARG A C 1
ATOM 1066 O O . ARG A 1 138 ? -54.499 17.862 29.179 1.00 28.74 138 ARG A O 1
ATOM 1074 N N . GLY A 1 139 ? -54.258 19.304 30.880 1.00 25.61 139 GLY A N 1
ATOM 1075 C CA . GLY A 1 139 ? -52.832 19.051 31.030 1.00 26.43 139 GLY A CA 1
ATOM 1076 C C . GLY A 1 139 ? -52.568 18.095 32.182 1.00 29.12 139 GLY A C 1
ATOM 1077 O O . GLY A 1 139 ? -53.246 18.140 33.204 1.00 29.62 139 GLY A O 1
ATOM 1078 N N . LEU A 1 140 ? -51.581 17.227 32.011 1.00 27.16 140 LEU A N 1
ATOM 1079 C CA . LEU A 1 140 ? -51.269 16.270 33.063 1.00 32.44 140 LEU A CA 1
ATOM 1080 C C . LEU A 1 140 ? -49.763 16.123 33.182 1.00 31.61 140 LEU A C 1
ATOM 1081 O O . LEU A 1 140 ? -49.069 15.984 32.171 1.00 34.00 140 LEU A O 1
ATOM 1086 N N . PHE A 1 141 ? -49.269 16.134 34.416 1.00 29.14 141 PHE A N 1
ATOM 1087 C CA . PHE A 1 141 ? -47.844 16.050 34.694 1.00 36.69 141 PHE A CA 1
ATOM 1088 C C . PHE A 1 141 ? -47.583 15.009 35.770 1.00 32.40 141 PHE A C 1
ATOM 1089 O O . PHE A 1 141 ? -48.297 14.947 36.779 1.00 29.79 141 PHE A O 1
ATOM 1097 N N . LEU A 1 142 ? -46.560 14.190 35.534 1.00 34.58 142 LEU A N 1
ATOM 1098 C CA . LEU A 1 142 ? -46.017 13.274 36.531 1.00 34.64 142 LEU A CA 1
ATOM 1099 C C . LEU A 1 142 ? -44.743 13.880 37.118 1.00 33.88 142 LEU A C 1
ATOM 1100 O O . LEU A 1 142 ? -43.775 14.143 36.391 1.00 27.56 142 LEU A O 1
ATOM 1105 N N . ILE A 1 143 ? -44.751 14.103 38.428 1.00 30.34 143 ILE A N 1
ATOM 1106 C CA . ILE A 1 143 ? -43.657 14.738 39.149 1.00 33.68 143 ILE A CA 1
ATOM 1107 C C . ILE A 1 143 ? -43.108 13.712 40.130 1.00 35.19 143 ILE A C 1
ATOM 1108 O O . ILE A 1 143 ? -43.871 13.148 40.924 1.00 34.84 143 ILE A O 1
ATOM 1113 N N . ASP A 1 144 ? -41.796 13.461 40.076 1.00 34.48 144 ASP A N 1
ATOM 1114 C CA . ASP A 1 144 ? -41.211 12.437 40.932 1.00 31.05 144 ASP A CA 1
ATOM 1115 C C . ASP A 1 144 ? -40.998 12.990 42.338 1.00 33.58 144 ASP A C 1
ATOM 1116 O O . ASP A 1 144 ? -41.329 14.141 42.635 1.00 33.63 144 ASP A O 1
ATOM 1121 N N . LYS A 1 145 ? -40.456 12.152 43.231 1.00 40.45 145 LYS A N 1
ATOM 1122 C CA . LYS A 1 145 ? -40.311 12.571 44.621 1.00 39.79 145 LYS A CA 1
ATOM 1123 C C . LYS A 1 145 ? -39.270 13.674 44.788 1.00 37.48 145 LYS A C 1
ATOM 1124 O O . LYS A 1 145 ? -39.267 14.354 45.822 1.00 41.97 145 LYS A O 1
ATOM 1130 N N . ASP A 1 146 ? -38.407 13.888 43.795 1.00 32.29 146 ASP A N 1
ATOM 1131 C CA . ASP A 1 146 ? -37.485 15.015 43.820 1.00 34.16 146 ASP A CA 1
ATOM 1132 C C . ASP A 1 146 ? -38.102 16.294 43.277 1.00 40.59 146 ASP A C 1
ATOM 1133 O O . ASP A 1 146 ? -37.451 17.342 43.329 1.00 40.18 146 ASP A O 1
ATOM 1138 N N . GLY A 1 147 ? -39.354 16.246 42.815 1.00 33.18 147 GLY A N 1
ATOM 1139 C CA . GLY A 1 147 ? -39.988 17.400 42.207 1.00 35.75 147 GLY A CA 1
ATOM 1140 C C . GLY A 1 147 ? -39.691 17.608 40.734 1.00 34.46 147 GLY A C 1
ATOM 1141 O O . GLY A 1 147 ? -39.958 18.693 40.211 1.00 27.83 147 GLY A O 1
ATOM 1142 N N . ILE A 1 148 ? -39.168 16.593 40.042 1.00 33.43 148 ILE A N 1
ATOM 1143 C CA . ILE A 1 148 ? -38.778 16.685 38.636 1.00 32.85 148 ILE A CA 1
ATOM 1144 C C . ILE A 1 148 ? -39.887 16.116 37.759 1.00 36.79 148 ILE A C 1
ATOM 1145 O O . ILE A 1 148 ? -40.431 15.040 38.043 1.00 37.12 148 ILE A O 1
ATOM 1150 N N . VAL A 1 149 ? -40.205 16.823 36.676 1.00 36.28 149 VAL A N 1
ATOM 1151 C CA . VAL A 1 149 ? -41.239 16.388 35.740 1.00 27.46 149 VAL A CA 1
ATOM 1152 C C . VAL A 1 149 ? -40.678 15.290 34.843 1.00 27.38 149 VAL A C 1
ATOM 1153 O O . VAL A 1 149 ? -39.656 15.481 34.177 1.00 31.18 149 VAL A O 1
ATOM 1157 N N . ARG A 1 150 ? -41.354 14.136 34.815 1.00 27.34 150 ARG A N 1
ATOM 1158 C CA . ARG A 1 150 ? -40.923 12.996 34.018 1.00 26.98 150 ARG A CA 1
ATOM 1159 C C . ARG A 1 150 ? -41.865 12.663 32.873 1.00 30.74 150 ARG A C 1
ATOM 1160 O O . ARG A 1 150 ? -41.472 11.926 31.960 1.00 31.73 150 ARG A O 1
ATOM 1168 N N . HIS A 1 151 ? -43.084 13.192 32.894 1.00 29.64 151 HIS A N 1
ATOM 1169 C CA . HIS A 1 151 ? -44.068 12.896 31.869 1.00 28.19 151 HIS A CA 1
ATOM 1170 C C . HIS A 1 151 ? -45.070 14.036 31.845 1.00 29.37 151 HIS A C 1
ATOM 1171 O O . HIS A 1 151 ? -45.479 14.535 32.900 1.00 33.35 151 HIS A O 1
ATOM 1178 N N . GLN A 1 152 ? -45.445 14.461 30.645 1.00 27.79 152 GLN A N 1
ATOM 1179 C CA . GLN A 1 152 ? -46.470 15.479 30.515 1.00 32.36 152 GLN A CA 1
ATOM 1180 C C . GLN A 1 152 ? -47.314 15.184 29.290 1.00 32.14 152 GLN A C 1
ATOM 1181 O O . GLN A 1 152 ? -46.857 14.572 28.320 1.00 33.84 152 GLN A O 1
ATOM 1187 N N . LEU A 1 153 ? -48.556 15.639 29.355 1.00 32.57 153 LEU A N 1
ATOM 1188 C CA . LEU A 1 153 ? -49.570 15.342 28.362 1.00 31.19 153 LEU A CA 1
ATOM 1189 C C . LEU A 1 153 ? -50.571 16.486 28.373 1.00 35.09 153 LEU A C 1
ATOM 1190 O O . LEU A 1 153 ? -50.941 16.983 29.442 1.00 28.49 153 LEU A O 1
ATOM 1195 N N . ILE A 1 154 ? -50.965 16.938 27.185 1.00 36.22 154 ILE A N 1
ATOM 1196 C CA . ILE A 1 154 ? -51.973 17.982 27.045 1.00 32.10 154 ILE A CA 1
ATOM 1197 C C . ILE A 1 154 ? -52.959 17.558 25.970 1.00 32.47 154 ILE A C 1
ATOM 1198 O O . ILE A 1 154 ? -52.553 17.164 24.869 1.00 35.35 154 ILE A O 1
ATOM 1203 N N . ASN A 1 155 ? -54.247 17.624 26.297 1.00 27.71 155 ASN A N 1
ATOM 1204 C CA . ASN A 1 155 ? -55.330 17.305 25.379 1.00 29.78 155 ASN A CA 1
ATOM 1205 C C . ASN A 1 155 ? -56.176 18.540 25.104 1.00 30.69 155 ASN A C 1
ATOM 1206 O O . ASN A 1 155 ? -56.352 19.398 25.974 1.00 30.69 155 ASN A O 1
ATOM 1211 N N . ASP A 1 156 ? -56.703 18.615 23.884 1.00 30.61 156 ASP A N 1
ATOM 1212 C CA . ASP A 1 156 ? -57.700 19.625 23.559 1.00 30.10 156 ASP A CA 1
ATOM 1213 C C . ASP A 1 156 ? -58.942 19.442 24.431 1.00 28.92 156 ASP A C 1
ATOM 1214 O O . ASP A 1 156 ? -59.178 18.379 25.009 1.00 33.96 156 ASP A O 1
ATOM 1219 N N . PHE A 1 157 ? -59.744 20.502 24.513 1.00 35.43 157 PHE A N 1
ATOM 1220 C CA . PHE A 1 157 ? -60.906 20.536 25.403 1.00 32.46 157 PHE A CA 1
ATOM 1221 C C . PHE A 1 157 ? -61.830 19.321 25.316 1.00 35.50 157 PHE A C 1
ATOM 1222 O O . PHE A 1 157 ? -62.234 18.817 26.376 1.00 32.86 157 PHE A O 1
ATOM 1230 N N . PRO A 1 158 ? -62.226 18.818 24.141 1.00 31.31 158 PRO A N 1
ATOM 1231 C CA . PRO A 1 158 ? -63.205 17.723 24.118 1.00 36.01 158 PRO A CA 1
ATOM 1232 C C . PRO A 1 158 ? -62.633 16.327 24.335 1.00 36.00 158 PRO A C 1
ATOM 1233 O O . PRO A 1 158 ? -63.402 15.360 24.283 1.00 34.06 158 PRO A O 1
ATOM 1237 N N . LEU A 1 159 ? -61.335 16.174 24.594 1.00 32.31 159 LEU A N 1
ATOM 1238 C CA . LEU A 1 159 ? -60.699 14.857 24.659 1.00 33.50 159 LEU A CA 1
ATOM 1239 C C . LEU A 1 159 ? -60.312 14.533 26.102 1.00 35.06 159 LEU A C 1
ATOM 1240 O O . LEU A 1 159 ? -59.270 14.976 26.595 1.00 33.49 159 LEU A O 1
ATOM 1245 N N . GLY A 1 160 ? -61.154 13.750 26.773 1.00 38.38 160 GLY A N 1
ATOM 1246 C CA . GLY A 1 160 ? -60.855 13.328 28.128 1.00 36.79 160 GLY A CA 1
ATOM 1247 C C . GLY A 1 160 ? -59.626 12.442 28.204 1.00 36.51 160 GLY A C 1
ATOM 1248 O O . GLY A 1 160 ? -59.229 11.786 27.240 1.00 33.36 160 GLY A O 1
ATOM 1249 N N . ARG A 1 161 ? -59.021 12.418 29.391 1.00 38.20 161 ARG A N 1
ATOM 1250 C CA . ARG A 1 161 ? -57.774 11.700 29.600 1.00 35.15 161 ARG A CA 1
ATOM 1251 C C . ARG A 1 161 ? -58.055 10.255 30.014 1.00 36.85 161 ARG A C 1
ATOM 1252 O O . ARG A 1 161 ? -59.200 9.800 30.034 1.00 40.26 161 ARG A O 1
ATOM 1260 N N . SER A 1 162 ? -57.004 9.513 30.342 1.00 39.36 162 SER A N 1
ATOM 1261 C CA . SER A 1 162 ? -57.113 8.093 30.652 1.00 38.41 162 SER A CA 1
ATOM 1262 C C . SER A 1 162 ? -56.350 7.809 31.937 1.00 36.52 162 SER A C 1
ATOM 1263 O O . SER A 1 162 ? -55.147 8.082 32.021 1.00 34.14 162 SER A O 1
ATOM 1266 N N . ILE A 1 163 ? -57.049 7.247 32.927 1.00 39.40 163 ILE A N 1
ATOM 1267 C CA . ILE A 1 163 ? -56.410 6.884 34.189 1.00 39.24 163 ILE A CA 1
ATOM 1268 C C . ILE A 1 163 ? -55.397 5.766 33.974 1.00 41.06 163 ILE A C 1
ATOM 1269 O O . ILE A 1 163 ? -54.324 5.745 34.596 1.00 41.43 163 ILE A O 1
ATOM 1274 N N . ASP A 1 164 ? -55.709 4.836 33.069 1.00 34.76 164 ASP A N 1
ATOM 1275 C CA . ASP A 1 164 ? -54.822 3.704 32.836 1.00 38.85 164 ASP A CA 1
ATOM 1276 C C . ASP A 1 164 ? -53.455 4.165 32.355 1.00 39.47 164 ASP A C 1
ATOM 1277 O O . ASP A 1 164 ? -52.427 3.636 32.794 1.00 41.51 164 ASP A O 1
ATOM 1282 N N . GLU A 1 165 ? -53.420 5.147 31.450 1.00 41.99 165 GLU A N 1
ATOM 1283 C CA . GLU A 1 165 ? -52.139 5.635 30.946 1.00 41.26 165 GLU A CA 1
ATOM 1284 C C . GLU A 1 165 ? -51.339 6.322 32.049 1.00 36.55 165 GLU A C 1
ATOM 1285 O O . GLU A 1 165 ? -50.110 6.182 32.114 1.00 38.59 165 GLU A O 1
ATOM 1291 N N . ALA A 1 166 ? -52.016 7.051 32.938 1.00 31.75 166 ALA A N 1
ATOM 1292 C CA . ALA A 1 166 ? -51.313 7.671 34.056 1.00 35.26 166 ALA A CA 1
ATOM 1293 C C . ALA A 1 166 ? -50.687 6.613 34.961 1.00 39.12 166 ALA A C 1
ATOM 1294 O O . ALA A 1 166 ? -49.510 6.714 35.336 1.00 33.21 166 ALA A O 1
ATOM 1296 N N . ILE A 1 167 ? -51.459 5.578 35.309 1.00 35.69 167 ILE A N 1
ATOM 1297 C CA . ILE A 1 167 ? -50.927 4.514 36.156 1.00 36.13 167 ILE A CA 1
ATOM 1298 C C . ILE A 1 167 ? -49.767 3.806 35.467 1.00 37.02 167 ILE A C 1
ATOM 1299 O O . ILE A 1 167 ? -48.757 3.478 36.104 1.00 33.72 167 ILE A O 1
ATOM 1304 N N . ARG A 1 168 ? -49.886 3.564 34.161 1.00 31.13 168 ARG A N 1
ATOM 1305 C CA . ARG A 1 168 ? -48.819 2.873 33.444 1.00 34.80 168 ARG A CA 1
ATOM 1306 C C . ARG A 1 168 ? -47.531 3.684 33.462 1.00 39.92 168 ARG A C 1
ATOM 1307 O O . ARG A 1 168 ? -46.440 3.131 33.651 1.00 37.97 168 ARG A O 1
ATOM 1315 N N . VAL A 1 169 ? -47.635 5.000 33.262 1.00 37.37 169 VAL A N 1
ATOM 1316 C CA . VAL A 1 169 ? -46.438 5.833 33.295 1.00 36.41 169 VAL A CA 1
ATOM 1317 C C . VAL A 1 169 ? -45.844 5.875 34.702 1.00 36.72 169 VAL A C 1
ATOM 1318 O O . VAL A 1 169 ? -44.617 5.848 34.871 1.00 35.70 169 VAL A O 1
ATOM 1322 N N . VAL A 1 170 ? -46.693 5.914 35.735 1.00 36.32 170 VAL A N 1
ATOM 1323 C CA . VAL A 1 170 ? -46.183 5.861 37.108 1.00 36.62 170 VAL A CA 1
ATOM 1324 C C . VAL A 1 170 ? -45.407 4.566 37.340 1.00 39.95 170 VAL A C 1
ATOM 1325 O O . VAL A 1 170 ? -44.298 4.571 37.893 1.00 37.83 170 VAL A O 1
ATOM 1329 N N . ASP A 1 171 ? -45.985 3.434 36.924 1.00 41.19 171 ASP A N 1
ATOM 1330 C CA . ASP A 1 171 ? -45.310 2.153 37.107 1.00 33.36 171 ASP A CA 1
ATOM 1331 C C . ASP A 1 171 ? -44.000 2.113 36.339 1.00 37.66 171 ASP A C 1
ATOM 1332 O O . ASP A 1 171 ? -43.001 1.589 36.838 1.00 44.51 171 ASP A O 1
ATOM 1337 N N . ALA A 1 172 ? -43.979 2.667 35.126 1.00 36.34 172 ALA A N 1
ATOM 1338 C CA . ALA A 1 172 ? -42.741 2.656 34.350 1.00 39.58 172 ALA A CA 1
ATOM 1339 C C . ALA A 1 172 ? -41.658 3.481 35.034 1.00 39.44 172 ALA A C 1
ATOM 1340 O O . ALA A 1 172 ? -40.497 3.054 35.118 1.00 37.07 172 ALA A O 1
ATOM 1342 N N . LEU A 1 173 ? -42.021 4.668 35.529 1.00 34.80 173 LEU A N 1
ATOM 1343 C CA . LEU A 1 173 ? -41.054 5.500 36.231 1.00 34.59 173 LEU A CA 1
ATOM 1344 C C . LEU A 1 173 ? -40.514 4.781 37.459 1.00 37.56 173 LEU A C 1
ATOM 1345 O O . LEU A 1 173 ? -39.299 4.748 37.689 1.00 39.01 173 LEU A O 1
ATOM 1350 N N . GLN A 1 174 ? -41.401 4.171 38.249 1.00 38.62 174 GLN A N 1
ATOM 1351 C CA . GLN A 1 174 ? -40.944 3.495 39.459 1.00 37.11 174 GLN A CA 1
ATOM 1352 C C . GLN A 1 174 ? -40.083 2.280 39.128 1.00 36.15 174 GLN A C 1
ATOM 1353 O O . GLN A 1 174 ? -39.089 2.011 39.815 1.00 37.91 174 GLN A O 1
ATOM 1359 N N . HIS A 1 175 ? -40.425 1.552 38.063 1.00 32.47 175 HIS A N 1
ATOM 1360 C CA . HIS A 1 175 ? -39.612 0.413 37.653 1.00 33.43 175 HIS A CA 1
ATOM 1361 C C . HIS A 1 175 ? -38.217 0.848 37.230 1.00 43.04 175 HIS A C 1
ATOM 1362 O O . HIS A 1 175 ? -37.224 0.188 37.568 1.00 40.54 175 HIS A O 1
ATOM 1369 N N . PHE A 1 176 ? -38.121 1.930 36.452 1.00 44.59 176 PHE A N 1
ATOM 1370 C CA . PHE A 1 176 ? -36.803 2.416 36.060 1.00 40.09 176 PHE A CA 1
ATOM 1371 C C . PHE A 1 176 ? -36.024 2.912 37.272 1.00 38.63 176 PHE A C 1
ATOM 1372 O O . PHE A 1 176 ? -34.809 2.698 37.366 1.00 38.01 176 PHE A O 1
ATOM 1380 N N . GLU A 1 177 ? -36.708 3.560 38.217 1.00 37.35 177 GLU A N 1
ATOM 1381 C CA . GLU A 1 177 ? -36.032 4.031 39.421 1.00 36.51 177 GLU A CA 1
ATOM 1382 C C . GLU A 1 177 ? -35.484 2.859 40.227 1.00 45.67 177 GLU A C 1
ATOM 1383 O O . GLU A 1 177 ? -34.389 2.945 40.796 1.00 42.83 177 GLU A O 1
ATOM 1389 N N . LEU A 1 178 ? -36.237 1.756 40.293 1.00 41.39 178 LEU A N 1
ATOM 1390 C CA . LEU A 1 178 ? -35.806 0.618 41.097 1.00 44.10 178 LEU A CA 1
ATOM 1391 C C . LEU A 1 178 ? -34.697 -0.174 40.416 1.00 45.41 178 LEU A C 1
ATOM 1392 O O . LEU A 1 178 ? -33.627 -0.379 40.995 1.00 44.54 178 LEU A O 1
ATOM 1397 N N . TYR A 1 179 ? -34.916 -0.595 39.172 1.00 45.70 179 TYR A N 1
ATOM 1398 C CA . TYR A 1 179 ? -34.055 -1.587 38.547 1.00 42.24 179 TYR A CA 1
ATOM 1399 C C . TYR A 1 179 ? -33.104 -1.037 37.494 1.00 50.51 179 TYR A C 1
ATOM 1400 O O . TYR A 1 179 ? -32.277 -1.801 36.980 1.00 55.47 179 TYR A O 1
ATOM 1409 N N . GLY A 1 180 ? -33.191 0.247 37.153 1.00 42.88 180 GLY A N 1
ATOM 1410 C CA . GLY A 1 180 ? -32.330 0.796 36.127 1.00 39.54 180 GLY A CA 1
ATOM 1411 C C . GLY A 1 180 ? -32.568 0.278 34.728 1.00 47.99 180 GLY A C 1
ATOM 1412 O O . GLY A 1 180 ? -31.788 0.598 33.825 1.00 44.13 180 GLY A O 1
ATOM 1413 N N . GLU A 1 181 ? -33.613 -0.514 34.515 1.00 51.14 181 GLU A N 1
ATOM 1414 C CA . GLU A 1 181 ? -33.977 -0.949 33.176 1.00 53.62 181 GLU A CA 1
ATOM 1415 C C . GLU A 1 181 ? -34.914 0.068 32.551 1.00 45.80 181 GLU A C 1
ATOM 1416 O O . GLU A 1 181 ? -35.801 0.607 33.220 1.00 45.67 181 GLU A O 1
ATOM 1422 N N . VAL A 1 182 ? -34.683 0.356 31.283 1.00 44.41 182 VAL A N 1
ATOM 1423 C CA . VAL A 1 182 ? -35.562 1.246 30.541 1.00 44.14 182 VAL A CA 1
ATOM 1424 C C . VAL A 1 182 ? -36.784 0.461 30.084 1.00 46.50 182 VAL A C 1
ATOM 1425 O O . VAL A 1 182 ? -36.719 -0.749 29.842 1.00 46.40 182 VAL A O 1
ATOM 1429 N N . CYS A 1 183 ? -37.919 1.154 29.979 1.00 47.80 183 CYS A N 1
ATOM 1430 C CA . CYS A 1 183 ? -39.186 0.503 29.677 1.00 51.00 183 CYS A CA 1
ATOM 1431 C C . CYS A 1 183 ? -39.493 0.654 28.198 1.00 48.19 183 CYS A C 1
ATOM 1432 O O . CYS A 1 183 ? -39.603 1.792 27.717 1.00 49.58 183 CYS A O 1
ATOM 1435 N N . PRO A 1 184 ? -39.639 -0.432 27.447 1.00 50.02 184 PRO A N 1
ATOM 1436 C CA . PRO A 1 184 ? -39.893 -0.333 26.004 1.00 52.11 184 PRO A CA 1
ATOM 1437 C C . PRO A 1 184 ? -41.338 0.068 25.710 1.00 47.88 184 PRO A C 1
ATOM 1438 O O . PRO A 1 184 ? -42.143 0.319 26.608 1.00 44.51 184 PRO A O 1
ATOM 1442 N N . LEU A 1 185 ? -41.648 0.144 24.416 1.00 44.53 185 LEU A N 1
ATOM 1443 C CA . LEU A 1 185 ? -42.983 0.538 23.982 1.00 45.94 185 LEU A CA 1
ATOM 1444 C C . LEU A 1 185 ? -44.044 -0.408 24.530 1.00 47.85 185 LEU A C 1
ATOM 1445 O O . LEU A 1 185 ? -43.887 -1.631 24.489 1.00 46.73 185 LEU A O 1
ATOM 1450 N N . GLY A 1 186 ? -45.129 0.166 25.046 1.00 47.40 186 GLY A N 1
ATOM 1451 C CA . GLY A 1 186 ? -46.236 -0.637 25.525 1.00 50.16 186 GLY A CA 1
ATOM 1452 C C . GLY A 1 186 ? -45.957 -1.432 26.775 1.00 55.22 186 GLY A C 1
ATOM 1453 O O . GLY A 1 186 ? -46.726 -2.343 27.096 1.00 58.85 186 GLY A O 1
ATOM 1454 N N . TRP A 1 187 ? -44.881 -1.118 27.490 1.00 53.74 187 TRP A N 1
ATOM 1455 C CA . TRP A 1 187 ? -44.524 -1.871 28.682 1.00 54.32 187 TRP A CA 1
ATOM 1456 C C . TRP A 1 187 ? -45.568 -1.687 29.779 1.00 57.53 187 TRP A C 1
ATOM 1457 O O . TRP A 1 187 ? -46.115 -0.595 29.963 1.00 52.60 187 TRP A O 1
ATOM 1468 N N . HIS A 1 188 ? -45.860 -2.778 30.489 1.00 54.91 188 HIS A N 1
ATOM 1469 C CA . HIS A 1 188 ? -46.689 -2.760 31.688 1.00 54.61 188 HIS A CA 1
ATOM 1470 C C . HIS A 1 188 ? -45.964 -3.513 32.795 1.00 54.66 188 HIS A C 1
ATOM 1471 O O . HIS A 1 188 ? -45.059 -4.312 32.536 1.00 54.01 188 HIS A O 1
ATOM 1478 N N . LYS A 1 189 ? -46.361 -3.240 34.038 1.00 50.57 189 LYS A N 1
ATOM 1479 C CA . LYS A 1 189 ? -45.764 -3.938 35.171 1.00 50.69 189 LYS A CA 1
ATOM 1480 C C . LYS A 1 189 ? -45.975 -5.441 35.035 1.00 55.69 189 LYS A C 1
ATOM 1481 O O . LYS A 1 189 ? -47.087 -5.907 34.767 1.00 53.57 189 LYS A O 1
ATOM 1487 N N . GLY A 1 190 ? -44.893 -6.199 35.208 1.00 59.44 190 GLY A N 1
ATOM 1488 C CA . GLY A 1 190 ? -44.901 -7.633 35.050 1.00 49.99 190 GLY A CA 1
ATOM 1489 C C . GLY A 1 190 ? -44.342 -8.121 33.732 1.00 54.39 190 GLY A C 1
ATOM 1490 O O . GLY A 1 190 ? -44.043 -9.314 33.606 1.00 60.32 190 GLY A O 1
ATOM 1491 N N . GLU A 1 191 ? -44.219 -7.243 32.744 1.00 55.98 191 GLU A N 1
ATOM 1492 C CA . GLU A 1 191 ? -43.644 -7.605 31.460 1.00 51.89 191 GLU A CA 1
ATOM 1493 C C . GLU A 1 191 ? -42.129 -7.375 31.449 1.00 52.32 191 GLU A C 1
ATOM 1494 O O . GLU A 1 191 ? -41.551 -6.753 32.346 1.00 46.59 191 GLU A O 1
ATOM 1500 N N . ALA A 1 192 ? -41.488 -7.879 30.397 1.00 55.74 192 ALA A N 1
ATOM 1501 C CA . ALA A 1 192 ? -40.038 -7.807 30.293 1.00 52.42 192 ALA A CA 1
ATOM 1502 C C . ALA A 1 192 ? -39.603 -6.392 29.939 1.00 55.50 192 ALA A C 1
ATOM 1503 O O . ALA A 1 192 ? -40.060 -5.820 28.943 1.00 50.09 192 ALA A O 1
ATOM 1505 N N . ALA A 1 193 ? -38.710 -5.828 30.752 1.00 55.70 193 ALA A N 1
ATOM 1506 C CA . ALA A 1 193 ? -38.114 -4.538 30.429 1.00 54.03 193 ALA A CA 1
ATOM 1507 C C . ALA A 1 193 ? -36.844 -4.744 29.611 1.00 54.70 193 ALA A C 1
ATOM 1508 O O . ALA A 1 193 ? -36.719 -5.743 28.894 1.00 54.70 193 ALA A O 1
ATOM 1510 N N . MET A 1 194 ? -35.892 -3.820 29.714 1.00 54.20 194 MET A N 1
ATOM 1511 C CA . MET A 1 194 ? -34.715 -3.876 28.861 1.00 55.21 194 MET A CA 1
ATOM 1512 C C . MET A 1 194 ? -33.522 -3.248 29.562 1.00 54.88 194 MET A C 1
ATOM 1513 O O . MET A 1 194 ? -33.645 -2.204 30.210 1.00 49.39 194 MET A O 1
ATOM 1518 N N . THR A 1 195 ? -32.373 -3.880 29.410 1.00 50.65 195 THR A N 1
ATOM 1519 C CA . THR A 1 195 ? -31.142 -3.273 29.882 1.00 54.63 195 THR A CA 1
ATOM 1520 C C . THR A 1 195 ? -30.663 -2.256 28.851 1.00 51.72 195 THR A C 1
ATOM 1521 O O . THR A 1 195 ? -30.545 -2.592 27.667 1.00 52.39 195 THR A O 1
ATOM 1525 N N . PRO A 1 196 ? -30.408 -1.004 29.252 1.00 49.14 196 PRO A N 1
ATOM 1526 C CA . PRO A 1 196 ? -29.977 0.017 28.282 1.00 47.37 196 PRO A CA 1
ATOM 1527 C C . PRO A 1 196 ? -28.539 -0.160 27.822 1.00 43.69 196 PRO A C 1
ATOM 1528 O O . PRO A 1 196 ? -27.638 0.549 28.280 1.00 47.16 196 PRO A O 1
ATOM 1532 N N . SER A 1 197 ? -28.320 -1.106 26.912 1.00 44.77 197 SER A N 1
ATOM 1533 C CA . SER A 1 197 ? -27.000 -1.367 26.356 1.00 47.89 197 SER A CA 1
ATOM 1534 C C . SER A 1 197 ? -27.169 -1.975 24.972 1.00 49.55 197 SER A C 1
ATOM 1535 O O . SER A 1 197 ? -28.271 -2.365 24.575 1.00 49.35 197 SER A O 1
ATOM 1538 N N . HIS A 1 198 ? -26.061 -2.030 24.230 1.00 47.43 198 HIS A N 1
ATOM 1539 C CA . HIS A 1 198 ? -26.069 -2.685 22.925 1.00 48.16 198 HIS A CA 1
ATOM 1540 C C . HIS A 1 198 ? -26.593 -4.114 23.040 1.00 55.69 198 HIS A C 1
ATOM 1541 O O . HIS A 1 198 ? -27.553 -4.504 22.354 1.00 51.87 198 HIS A O 1
ATOM 1548 N N . GLU A 1 199 ? -25.987 -4.900 23.937 1.00 57.18 199 GLU A N 1
ATOM 1549 C CA . GLU A 1 199 ? -26.451 -6.265 24.163 1.00 61.57 199 GLU A CA 1
ATOM 1550 C C . GLU A 1 199 ? -27.880 -6.282 24.688 1.00 58.40 199 GLU A C 1
ATOM 1551 O O . GLU A 1 199 ? -28.670 -7.156 24.320 1.00 56.61 199 GLU A O 1
ATOM 1557 N N . GLY A 1 200 ? -28.230 -5.327 25.552 1.00 53.32 200 GLY A N 1
ATOM 1558 C CA . GLY A 1 200 ? -29.573 -5.307 26.113 1.00 55.00 200 GLY A CA 1
ATOM 1559 C C . GLY A 1 200 ? -30.649 -5.147 25.056 1.00 53.55 200 GLY A C 1
ATOM 1560 O O . GLY A 1 200 ? -31.651 -5.869 25.055 1.00 53.93 200 GLY A O 1
ATOM 1561 N N . VAL A 1 201 ? -30.458 -4.194 24.137 1.00 48.26 201 VAL A N 1
ATOM 1562 C CA . VAL A 1 201 ? -31.467 -3.967 23.108 1.00 49.62 201 VAL A CA 1
ATOM 1563 C C . VAL A 1 201 ? -31.473 -5.111 22.102 1.00 50.50 201 VAL A C 1
ATOM 1564 O O . VAL A 1 201 ? -32.542 -5.558 21.668 1.00 52.59 201 VAL A O 1
ATOM 1568 N N . ALA A 1 202 ? -30.292 -5.631 21.738 1.00 56.61 202 ALA A N 1
ATOM 1569 C CA . ALA A 1 202 ? -30.256 -6.772 20.823 1.00 55.19 202 ALA A CA 1
ATOM 1570 C C . ALA A 1 202 ? -30.968 -7.981 21.422 1.00 57.85 202 ALA A C 1
ATOM 1571 O O . ALA A 1 202 ? -31.707 -8.687 20.724 1.00 53.95 202 ALA A O 1
ATOM 1573 N N . SER A 1 203 ? -30.752 -8.236 22.715 1.00 55.50 203 SER A N 1
ATOM 1574 C CA . SER A 1 203 ? -31.382 -9.365 23.384 1.00 55.93 203 SER A CA 1
ATOM 1575 C C . SER A 1 203 ? -32.886 -9.178 23.512 1.00 60.92 203 SER A C 1
ATOM 1576 O O . SER A 1 203 ? -33.652 -10.116 23.254 1.00 59.05 203 SER A O 1
ATOM 1579 N N . TYR A 1 204 ? -33.333 -7.979 23.905 1.00 58.35 204 TYR A N 1
ATOM 1580 C CA . TYR A 1 204 ? -34.768 -7.743 24.038 1.00 51.80 204 TYR A CA 1
ATOM 1581 C C . TYR A 1 204 ? -35.481 -7.927 22.705 1.00 60.82 204 TYR A C 1
ATOM 1582 O O . TYR A 1 204 ? -36.532 -8.577 22.633 1.00 62.74 204 TYR A O 1
ATOM 1591 N N . LEU A 1 205 ? -34.927 -7.351 21.633 1.00 61.75 205 LEU A N 1
ATOM 1592 C CA . LEU A 1 205 ? -35.588 -7.423 20.333 1.00 64.57 205 LEU A CA 1
ATOM 1593 C C . LEU A 1 205 ? -35.548 -8.834 19.760 1.00 62.66 205 LEU A C 1
ATOM 1594 O O . LEU A 1 205 ? -36.454 -9.221 19.014 1.00 66.75 205 LEU A O 1
ATOM 1599 N N . SER A 1 206 ? -34.516 -9.614 20.100 1.00 65.27 206 SER A N 1
ATOM 1600 C CA . SER A 1 206 ? -34.440 -10.996 19.630 1.00 72.04 206 SER A CA 1
ATOM 1601 C C . SER A 1 206 ? -35.554 -11.848 20.223 1.00 78.90 206 SER A C 1
ATOM 1602 O O . SER A 1 206 ? -36.153 -12.674 19.526 1.00 79.45 206 SER A O 1
ATOM 1605 N N . LYS A 1 207 ? -35.852 -11.650 21.509 1.00 74.73 207 LYS A N 1
ATOM 1606 C CA . LYS A 1 207 ? -36.895 -12.423 22.171 1.00 73.62 207 LYS A CA 1
ATOM 1607 C C . LYS A 1 207 ? -38.279 -12.105 21.618 1.00 80.51 207 LYS A C 1
ATOM 1608 O O . LYS A 1 207 ? -39.155 -12.976 21.613 1.00 87.46 207 LYS A O 1
ATOM 1614 N N . LEU A 1 208 ? -38.496 -10.870 21.155 1.00 78.07 208 LEU A N 1
ATOM 1615 C CA . LEU A 1 208 ? -39.787 -10.499 20.588 1.00 79.65 208 LEU A CA 1
ATOM 1616 C C . LEU A 1 208 ? -40.085 -11.192 19.262 1.00 88.92 208 LEU A C 1
ATOM 1617 O O . LEU A 1 208 ? -41.243 -11.186 18.829 1.00 94.59 208 LEU A O 1
ATOM 1622 N N . GLU A 1 209 ? -39.080 -11.771 18.598 1.00 91.35 209 GLU A N 1
ATOM 1623 C CA . GLU A 1 209 ? -39.333 -12.451 17.330 1.00 95.98 209 GLU A CA 1
ATOM 1624 C C . GLU A 1 209 ? -40.079 -13.768 17.514 1.00 102.98 209 GLU A C 1
ATOM 1625 O O . GLU A 1 209 ? -40.532 -14.349 16.520 1.00 103.28 209 GLU A O 1
ATOM 1631 N N . HIS A 1 210 ? -40.216 -14.243 18.751 1.00 102.23 210 HIS A N 1
ATOM 1632 C CA . HIS A 1 210 ? -41.045 -15.402 19.069 1.00 100.89 210 HIS A CA 1
ATOM 1633 C C . HIS A 1 210 ? -41.804 -15.168 20.375 1.00 94.80 210 HIS A C 1
ATOM 1634 O O . HIS A 1 210 ? -42.656 -14.282 20.461 1.00 87.94 210 HIS A O 1
ATOM 1641 N N . MET B 1 1 ? -43.321 24.101 24.224 1.00 58.59 1 MET B N 1
ATOM 1642 C CA . MET B 1 1 ? -44.243 25.035 23.590 1.00 56.69 1 MET B CA 1
ATOM 1643 C C . MET B 1 1 ? -45.668 24.462 23.623 1.00 56.37 1 MET B C 1
ATOM 1644 O O . MET B 1 1 ? -45.848 23.240 23.613 1.00 57.77 1 MET B O 1
ATOM 1649 N N . LEU B 1 2 ? -46.680 25.337 23.632 1.00 54.31 2 LEU B N 1
ATOM 1650 C CA . LEU B 1 2 ? -48.085 24.926 23.659 1.00 44.26 2 LEU B CA 1
ATOM 1651 C C . LEU B 1 2 ? -48.629 24.975 22.238 1.00 44.84 2 LEU B C 1
ATOM 1652 O O . LEU B 1 2 ? -48.819 26.057 21.674 1.00 45.58 2 LEU B O 1
ATOM 1657 N N . LEU B 1 3 ? -48.887 23.805 21.664 1.00 37.43 3 LEU B N 1
ATOM 1658 C CA . LEU B 1 3 ? -49.343 23.727 20.291 1.00 34.21 3 LEU B CA 1
ATOM 1659 C C . LEU B 1 3 ? -50.818 23.380 20.145 1.00 35.57 3 LEU B C 1
ATOM 1660 O O . LEU B 1 3 ? -51.334 23.451 19.025 1.00 36.30 3 LEU B O 1
ATOM 1665 N N . ILE B 1 4 ? -51.511 23.026 21.234 1.00 33.78 4 ILE B N 1
ATOM 1666 C CA . ILE B 1 4 ? -52.915 22.630 21.135 1.00 34.67 4 ILE B CA 1
ATOM 1667 C C . ILE B 1 4 ? -53.744 23.774 20.568 1.00 36.98 4 ILE B C 1
ATOM 1668 O O . ILE B 1 4 ? -53.702 24.907 21.063 1.00 38.53 4 ILE B O 1
ATOM 1673 N N . GLY B 1 5 ? -54.520 23.473 19.530 1.00 32.81 5 GLY B N 1
ATOM 1674 C CA . GLY B 1 5 ? -55.329 24.470 18.869 1.00 32.47 5 GLY B CA 1
ATOM 1675 C C . GLY B 1 5 ? -54.595 25.291 17.839 1.00 35.13 5 GLY B C 1
ATOM 1676 O O . GLY B 1 5 ? -55.215 26.154 17.204 1.00 35.99 5 GLY B O 1
ATOM 1677 N N . LYS B 1 6 ? -53.308 25.035 17.635 1.00 29.44 6 LYS B N 1
ATOM 1678 C CA . LYS B 1 6 ? -52.464 25.773 16.717 1.00 29.97 6 LYS B CA 1
ATOM 1679 C C . LYS B 1 6 ? -51.949 24.847 15.626 1.00 31.73 6 LYS B C 1
ATOM 1680 O O . LYS B 1 6 ? -51.887 23.627 15.815 1.00 30.09 6 LYS B O 1
ATOM 1686 N N . PRO B 1 7 ? -51.578 25.388 14.467 1.00 31.92 7 PRO B N 1
ATOM 1687 C CA . PRO B 1 7 ? -51.055 24.529 13.398 1.00 29.72 7 PRO B CA 1
ATOM 1688 C C . PRO B 1 7 ? -49.749 23.860 13.803 1.00 30.57 7 PRO B C 1
ATOM 1689 O O . PRO B 1 7 ? -48.883 24.469 14.438 1.00 33.36 7 PRO B O 1
ATOM 1693 N N . ALA B 1 8 ? -49.623 22.588 13.444 1.00 24.70 8 ALA B N 1
ATOM 1694 C CA . ALA B 1 8 ? -48.362 21.901 13.634 1.00 29.45 8 ALA B CA 1
ATOM 1695 C C . ALA B 1 8 ? -47.298 22.600 12.792 1.00 31.58 8 ALA B C 1
ATOM 1696 O O . ALA B 1 8 ? -47.484 22.750 11.577 1.00 35.72 8 ALA B O 1
ATOM 1698 N N . PRO B 1 9 ? -46.177 23.015 13.381 1.00 27.65 9 PRO B N 1
ATOM 1699 C CA . PRO B 1 9 ? -45.188 23.782 12.617 1.00 29.14 9 PRO B CA 1
ATOM 1700 C C . PRO B 1 9 ? -44.752 23.052 11.358 1.00 30.53 9 PRO B C 1
ATOM 1701 O O . PRO B 1 9 ? -44.536 21.839 11.354 1.00 30.08 9 PRO B O 1
ATOM 1705 N N . HIS B 1 10 ? -44.622 23.820 10.284 1.00 30.08 10 HIS B N 1
ATOM 1706 C CA . HIS B 1 10 ? -44.242 23.272 8.997 1.00 29.68 10 HIS B CA 1
ATOM 1707 C C . HIS B 1 10 ? -42.771 22.868 9.008 1.00 29.41 10 HIS B C 1
ATOM 1708 O O . HIS B 1 10 ? -41.935 23.474 9.684 1.00 26.34 10 HIS B O 1
ATOM 1715 N N . PHE B 1 11 ? -42.456 21.825 8.255 1.00 27.70 11 PHE B N 1
ATOM 1716 C CA . PHE B 1 11 ? -41.063 21.484 8.035 1.00 29.01 11 PHE B CA 1
ATOM 1717 C C . PHE B 1 11 ? -40.948 20.807 6.680 1.00 31.64 11 PHE B C 1
ATOM 1718 O O . PHE B 1 11 ? -41.945 20.474 6.040 1.00 29.00 11 PHE B O 1
ATOM 1726 N N . SER B 1 12 ? -39.707 20.632 6.241 1.00 33.53 12 SER B N 1
ATOM 1727 C CA . SER B 1 12 ? -39.428 19.954 4.980 1.00 35.85 12 SER B CA 1
ATOM 1728 C C . SER B 1 12 ? -38.005 19.431 5.099 1.00 36.13 12 SER B C 1
ATOM 1729 O O . SER B 1 12 ? -37.057 20.223 5.156 1.00 36.52 12 SER B O 1
ATOM 1732 N N . ALA B 1 13 ? -37.863 18.116 5.205 1.00 32.10 13 ALA B N 1
ATOM 1733 C CA . ALA B 1 13 ? -36.576 17.526 5.519 1.00 34.27 13 ALA B CA 1
ATOM 1734 C C . ALA B 1 13 ? -36.412 16.223 4.752 1.00 35.71 13 ALA B C 1
ATOM 1735 O O . ALA B 1 13 ? -37.349 15.706 4.139 1.00 34.98 13 ALA B O 1
ATOM 1737 N N . ASN B 1 14 ? -35.190 15.707 4.778 1.00 36.29 14 ASN B N 1
ATOM 1738 C CA . ASN B 1 14 ? -34.943 14.370 4.276 1.00 34.32 14 ASN B CA 1
ATOM 1739 C C . ASN B 1 14 ? -35.600 13.356 5.202 1.00 37.29 14 ASN B C 1
ATOM 1740 O O . ASN B 1 14 ? -35.693 13.560 6.419 1.00 30.49 14 ASN B O 1
ATOM 1745 N N . ALA B 1 15 ? -36.042 12.245 4.620 1.00 37.41 15 ALA B N 1
ATOM 1746 C CA . ALA B 1 15 ? -36.668 11.194 5.406 1.00 36.03 15 ALA B CA 1
ATOM 1747 C C . ALA B 1 15 ? -36.350 9.851 4.775 1.00 39.46 15 ALA B C 1
ATOM 1748 O O . ALA B 1 15 ? -35.861 9.769 3.647 1.00 43.40 15 ALA B O 1
ATOM 1750 N N . VAL B 1 16 ? -36.606 8.793 5.533 1.00 36.72 16 VAL B N 1
ATOM 1751 C CA . VAL B 1 16 ? -36.603 7.431 5.021 1.00 35.77 16 VAL B CA 1
ATOM 1752 C C . VAL B 1 16 ? -38.046 6.975 4.963 1.00 39.31 16 VAL B C 1
ATOM 1753 O O . VAL B 1 16 ? -38.716 6.869 5.997 1.00 42.38 16 VAL B O 1
ATOM 1757 N N . VAL B 1 17 ? -38.535 6.760 3.747 1.00 42.64 17 VAL B N 1
ATOM 1758 C CA . VAL B 1 17 ? -39.872 6.244 3.497 1.00 44.14 17 VAL B CA 1
ATOM 1759 C C . VAL B 1 17 ? -39.711 4.910 2.787 1.00 48.66 17 VAL B C 1
ATOM 1760 O O . VAL B 1 17 ? -39.015 4.826 1.766 1.00 44.14 17 VAL B O 1
ATOM 1764 N N . ASN B 1 18 ? -40.329 3.869 3.346 1.00 48.96 18 ASN B N 1
ATOM 1765 C CA . ASN B 1 18 ? -40.211 2.509 2.823 1.00 46.11 18 ASN B CA 1
ATOM 1766 C C . ASN B 1 18 ? -38.747 2.128 2.612 1.00 49.24 18 ASN B C 1
ATOM 1767 O O . ASN B 1 18 ? -38.371 1.537 1.597 1.00 54.42 18 ASN B O 1
ATOM 1772 N N . GLY B 1 19 ? -37.901 2.492 3.576 1.00 50.11 19 GLY B N 1
ATOM 1773 C CA . GLY B 1 19 ? -36.502 2.126 3.503 1.00 48.36 19 GLY B CA 1
ATOM 1774 C C . GLY B 1 19 ? -35.676 2.909 2.510 1.00 48.23 19 GLY B C 1
ATOM 1775 O O . GLY B 1 19 ? -34.501 2.585 2.319 1.00 53.61 19 GLY B O 1
ATOM 1776 N N . THR B 1 20 ? -36.248 3.928 1.873 1.00 46.46 20 THR B N 1
ATOM 1777 C CA . THR B 1 20 ? -35.566 4.708 0.849 1.00 53.21 20 THR B CA 1
ATOM 1778 C C . THR B 1 20 ? -35.429 6.163 1.293 1.00 47.02 20 THR B C 1
ATOM 1779 O O . THR B 1 20 ? -36.376 6.749 1.829 1.00 38.03 20 THR B O 1
ATOM 1783 N N . ILE B 1 21 ? -34.241 6.737 1.081 1.00 42.78 21 ILE B N 1
ATOM 1784 C CA . ILE B 1 21 ? -34.018 8.145 1.388 1.00 42.61 21 ILE B CA 1
ATOM 1785 C C . ILE B 1 21 ? -34.722 9.006 0.349 1.00 41.62 21 ILE B C 1
ATOM 1786 O O . ILE B 1 21 ? -34.532 8.828 -0.861 1.00 44.51 21 ILE B O 1
ATOM 1791 N N . VAL B 1 22 ? -35.564 9.923 0.813 1.00 34.28 22 VAL B N 1
ATOM 1792 C CA . VAL B 1 22 ? -36.294 10.830 -0.067 1.00 41.66 22 VAL B CA 1
ATOM 1793 C C . VAL B 1 22 ? -36.172 12.251 0.471 1.00 40.77 22 VAL B C 1
ATOM 1794 O O . VAL B 1 22 ? -36.108 12.452 1.696 1.00 39.88 22 VAL B O 1
ATOM 1798 N N . PRO B 1 23 ? -36.132 13.259 -0.394 1.00 33.36 23 PRO B N 1
ATOM 1799 C CA . PRO B 1 23 ? -36.002 14.635 0.092 1.00 38.19 23 PRO B CA 1
ATOM 1800 C C . PRO B 1 23 ? -37.343 15.330 0.219 1.00 42.05 23 PRO B C 1
ATOM 1801 O O . PRO B 1 23 ? -38.355 14.845 -0.297 1.00 42.11 23 PRO B O 1
ATOM 1805 N N . ASP B 1 24 ? -37.344 16.479 0.898 1.00 36.35 24 ASP B N 1
ATOM 1806 C CA . ASP B 1 24 ? -38.493 17.381 0.927 1.00 38.96 24 ASP B CA 1
ATOM 1807 C C . ASP B 1 24 ? -39.738 16.705 1.504 1.00 35.47 24 ASP B C 1
ATOM 1808 O O . ASP B 1 24 ? -40.855 16.894 1.014 1.00 27.70 24 ASP B O 1
ATOM 1813 N N . PHE B 1 25 ? -39.550 15.892 2.544 1.00 38.26 25 PHE B N 1
ATOM 1814 C CA . PHE B 1 25 ? -40.693 15.319 3.239 1.00 34.06 25 PHE B CA 1
ATOM 1815 C C . PHE B 1 25 ? -41.312 16.371 4.144 1.00 31.13 25 PHE B C 1
ATOM 1816 O O . PHE B 1 25 ? -40.609 17.036 4.910 1.00 32.16 25 PHE B O 1
ATOM 1824 N N . SER B 1 26 ? -42.631 16.510 4.063 1.00 33.22 26 SER B N 1
ATOM 1825 C CA . SER B 1 26 ? -43.357 17.502 4.842 1.00 32.40 26 SER B CA 1
ATOM 1826 C C . SER B 1 26 ? -44.721 16.927 5.182 1.00 33.65 26 SER B C 1
ATOM 1827 O O . SER B 1 26 ? -45.242 16.060 4.475 1.00 31.04 26 SER B O 1
ATOM 1830 N N . LEU B 1 27 ? -45.323 17.452 6.244 1.00 29.87 27 LEU B N 1
ATOM 1831 C CA . LEU B 1 27 ? -46.676 17.032 6.581 1.00 33.38 27 LEU B CA 1
ATOM 1832 C C . LEU B 1 27 ? -47.734 17.750 5.751 1.00 37.01 27 LEU B C 1
ATOM 1833 O O . LEU B 1 27 ? -48.925 17.470 5.924 1.00 36.23 27 LEU B O 1
ATOM 1838 N N . ASP B 1 28 ? -47.326 18.657 4.856 1.00 38.47 28 ASP B N 1
ATOM 1839 C CA . ASP B 1 28 ? -48.269 19.306 3.949 1.00 39.78 28 ASP B CA 1
ATOM 1840 C C . ASP B 1 28 ? -49.085 18.280 3.176 1.00 42.34 28 ASP B C 1
ATOM 1841 O O . ASP B 1 28 ? -50.296 18.451 2.986 1.00 43.22 28 ASP B O 1
ATOM 1846 N N . GLN B 1 29 ? -48.430 17.202 2.727 1.00 33.74 29 GLN B N 1
ATOM 1847 C CA . GLN B 1 29 ? -49.084 16.193 1.902 1.00 32.71 29 GLN B CA 1
ATOM 1848 C C . GLN B 1 29 ? -50.323 15.611 2.569 1.00 36.24 29 GLN B C 1
ATOM 1849 O O . GLN B 1 29 ? -51.229 15.137 1.876 1.00 39.76 29 GLN B O 1
ATOM 1855 N N . PHE B 1 30 ? -50.382 15.622 3.900 1.00 34.56 30 PHE B N 1
ATOM 1856 C CA . PHE B 1 30 ? -51.502 15.012 4.603 1.00 38.76 30 PHE B CA 1
ATOM 1857 C C . PHE B 1 30 ? -52.645 15.977 4.863 1.00 36.32 30 PHE B C 1
ATOM 1858 O O . PHE B 1 30 ? -53.742 15.525 5.216 1.00 36.52 30 PHE B O 1
ATOM 1866 N N . LYS B 1 31 ? -52.427 17.281 4.689 1.00 37.25 31 LYS B N 1
ATOM 1867 C CA . LYS B 1 31 ? -53.476 18.248 4.984 1.00 36.98 31 LYS B CA 1
ATOM 1868 C C . LYS B 1 31 ? -54.699 17.978 4.121 1.00 38.76 31 LYS B C 1
ATOM 1869 O O . LYS B 1 31 ? -54.592 17.813 2.902 1.00 42.55 31 LYS B O 1
ATOM 1875 N N . GLY B 1 32 ? -55.858 17.896 4.767 1.00 34.58 32 GLY B N 1
ATOM 1876 C CA . GLY B 1 32 ? -57.087 17.587 4.084 1.00 31.72 32 GLY B CA 1
ATOM 1877 C C . GLY B 1 32 ? -57.272 16.128 3.736 1.00 38.89 32 GLY B C 1
ATOM 1878 O O . GLY B 1 32 ? -58.332 15.768 3.214 1.00 43.58 32 GLY B O 1
ATOM 1879 N N . LYS B 1 33 ? -56.287 15.273 4.012 1.00 40.76 33 LYS B N 1
ATOM 1880 C CA . LYS B 1 33 ? -56.348 13.871 3.615 1.00 38.33 33 LYS B CA 1
ATOM 1881 C C . LYS B 1 33 ? -56.218 12.914 4.789 1.00 38.68 33 LYS B C 1
ATOM 1882 O O . LYS B 1 33 ? -57.015 11.976 4.903 1.00 38.79 33 LYS B O 1
ATOM 1888 N N . LYS B 1 34 ? -55.233 13.110 5.667 1.00 42.20 34 LYS B N 1
ATOM 1889 C CA . LYS B 1 34 ? -54.998 12.179 6.763 1.00 42.23 34 LYS B CA 1
ATOM 1890 C C . LYS B 1 34 ? -54.680 12.927 8.055 1.00 34.91 34 LYS B C 1
ATOM 1891 O O . LYS B 1 34 ? -54.103 14.016 8.036 1.00 37.51 34 LYS B O 1
ATOM 1897 N N . TYR B 1 35 ? -55.058 12.324 9.180 1.00 34.60 35 TYR B N 1
ATOM 1898 C CA . TYR B 1 35 ? -54.488 12.714 10.463 1.00 33.07 35 TYR B CA 1
ATOM 1899 C C . TYR B 1 35 ? -53.023 12.306 10.498 1.00 34.61 35 TYR B C 1
ATOM 1900 O O . TYR B 1 35 ? -52.564 11.501 9.688 1.00 34.83 35 TYR B O 1
ATOM 1909 N N . VAL B 1 36 ? -52.273 12.880 11.431 1.00 32.70 36 VAL B N 1
ATOM 1910 C CA . VAL B 1 36 ? -50.865 12.533 11.589 1.00 32.98 36 VAL B CA 1
ATOM 1911 C C . VAL B 1 36 ? -50.590 12.253 13.058 1.00 32.47 36 VAL B C 1
ATOM 1912 O O . VAL B 1 36 ? -50.952 13.051 13.928 1.00 30.40 36 VAL B O 1
ATOM 1916 N N . ILE B 1 37 ? -49.957 11.119 13.331 1.00 31.46 37 ILE B N 1
ATOM 1917 C CA . ILE B 1 37 ? -49.317 10.871 14.616 1.00 28.76 37 ILE B CA 1
ATOM 1918 C C . ILE B 1 37 ? -47.824 11.073 14.390 1.00 30.20 37 ILE B C 1
ATOM 1919 O O . ILE B 1 37 ? -47.177 10.285 13.689 1.00 34.52 37 ILE B O 1
ATOM 1924 N N . LEU B 1 38 ? -47.286 12.156 14.945 1.00 28.07 38 LEU B N 1
ATOM 1925 C CA . LEU B 1 38 ? -45.880 12.516 14.784 1.00 30.74 38 LEU B CA 1
ATOM 1926 C C . LEU B 1 38 ? -45.164 12.264 16.104 1.00 28.19 38 LEU B C 1
ATOM 1927 O O . LEU B 1 38 ? -45.547 12.831 17.131 1.00 32.84 38 LEU B O 1
ATOM 1932 N N . PHE B 1 39 ? -44.145 11.406 16.096 1.00 25.71 39 PHE B N 1
ATOM 1933 C CA . PHE B 1 39 ? -43.434 11.120 17.337 1.00 28.11 39 PHE B CA 1
ATOM 1934 C C . PHE B 1 39 ? -41.926 11.278 17.161 1.00 30.05 39 PHE B C 1
ATOM 1935 O O . PHE B 1 39 ? -41.346 10.850 16.157 1.00 25.32 39 PHE B O 1
ATOM 1943 N N . PHE B 1 40 ? -41.312 11.913 18.158 1.00 28.77 40 PHE B N 1
ATOM 1944 C CA . PHE B 1 40 ? -39.879 12.151 18.246 1.00 31.04 40 PHE B CA 1
ATOM 1945 C C . PHE B 1 40 ? -39.263 11.194 19.259 1.00 34.76 40 PHE B C 1
ATOM 1946 O O . PHE B 1 40 ? -39.838 10.968 20.335 1.00 37.98 40 PHE B O 1
ATOM 1954 N N . TYR B 1 41 ? -38.073 10.695 18.930 1.00 29.30 41 TYR B N 1
ATOM 1955 C CA . TYR B 1 41 ? -37.213 9.886 19.781 1.00 32.93 41 TYR B CA 1
ATOM 1956 C C . TYR B 1 41 ? -35.799 10.445 19.725 1.00 32.61 41 TYR B C 1
ATOM 1957 O O . TYR B 1 41 ? -35.430 11.112 18.753 1.00 33.39 41 TYR B O 1
ATOM 1966 N N . PRO B 1 42 ? -34.965 10.174 20.754 1.00 33.61 42 PRO B N 1
ATOM 1967 C CA . PRO B 1 42 ? -33.662 10.859 20.851 1.00 31.72 42 PRO B CA 1
ATOM 1968 C C . PRO B 1 42 ? -32.570 10.411 19.888 1.00 30.54 42 PRO B C 1
ATOM 1969 O O . PRO B 1 42 ? -31.947 11.262 19.245 1.00 29.66 42 PRO B O 1
ATOM 1973 N N . LYS B 1 43 ? -32.300 9.111 19.781 1.00 38.13 43 LYS B N 1
ATOM 1974 C CA . LYS B 1 43 ? -31.101 8.669 19.077 1.00 32.59 43 LYS B CA 1
ATOM 1975 C C . LYS B 1 43 ? -31.348 7.362 18.335 1.00 37.50 43 LYS B C 1
ATOM 1976 O O . LYS B 1 43 ? -31.902 6.418 18.908 1.00 42.78 43 LYS B O 1
ATOM 1982 N N . ASP B 1 44 ? -30.915 7.307 17.075 1.00 34.42 44 ASP B N 1
ATOM 1983 C CA . ASP B 1 44 ? -30.827 6.042 16.357 1.00 34.23 44 ASP B CA 1
ATOM 1984 C C . ASP B 1 44 ? -29.826 5.116 17.043 1.00 35.64 44 ASP B C 1
ATOM 1985 O O . ASP B 1 44 ? -28.872 5.565 17.682 1.00 32.55 44 ASP B O 1
ATOM 1990 N N . PHE B 1 45 ? -30.053 3.807 16.891 1.00 35.61 45 PHE B N 1
ATOM 1991 C CA . PHE B 1 45 ? -29.173 2.754 17.419 1.00 37.93 45 PHE B CA 1
ATOM 1992 C C . PHE B 1 45 ? -29.124 2.746 18.943 1.00 33.37 45 PHE B C 1
ATOM 1993 O O . PHE B 1 45 ? -28.091 2.428 19.533 1.00 37.54 45 PHE B O 1
ATOM 2001 N N . THR B 1 46 ? -30.218 3.115 19.602 1.00 38.16 46 THR B N 1
ATOM 2002 C CA . THR B 1 46 ? -30.256 2.996 21.056 1.00 41.40 46 THR B CA 1
ATOM 2003 C C . THR B 1 46 ? -31.231 1.892 21.456 1.00 40.41 46 THR B C 1
ATOM 2004 O O . THR B 1 46 ? -31.265 0.838 20.813 1.00 42.72 46 THR B O 1
ATOM 2008 N N . PHE B 1 47 ? -32.015 2.111 22.515 1.00 44.82 47 PHE B N 1
ATOM 2009 C CA . PHE B 1 47 ? -32.658 1.013 23.237 1.00 42.59 47 PHE B CA 1
ATOM 2010 C C . PHE B 1 47 ? -34.180 1.077 23.171 1.00 42.24 47 PHE B C 1
ATOM 2011 O O . PHE B 1 47 ? -34.791 0.214 22.536 1.00 43.79 47 PHE B O 1
ATOM 2019 N N . VAL B 1 48 ? -34.819 2.057 23.820 1.00 41.23 48 VAL B N 1
ATOM 2020 C CA . VAL B 1 48 ? -36.278 2.160 23.772 1.00 42.00 48 VAL B CA 1
ATOM 2021 C C . VAL B 1 48 ? -36.740 2.592 22.387 1.00 43.87 48 VAL B C 1
ATOM 2022 O O . VAL B 1 48 ? -37.795 2.157 21.896 1.00 44.16 48 VAL B O 1
ATOM 2026 N N . CYS B 1 49 ? -35.957 3.448 21.740 1.00 41.75 49 CYS B N 1
ATOM 2027 C CA . CYS B 1 49 ? -36.359 4.011 20.455 1.00 39.95 49 CYS B CA 1
ATOM 2028 C C . CYS B 1 49 ? -36.664 2.935 19.418 1.00 45.59 49 CYS B C 1
ATOM 2029 O O . CYS B 1 49 ? -37.716 3.032 18.757 1.00 44.81 49 CYS B O 1
ATOM 2032 N N . PRO B 1 50 ? -35.828 1.898 19.221 1.00 44.52 50 PRO B N 1
ATOM 2033 C CA . PRO B 1 50 ? -36.213 0.845 18.265 1.00 42.49 50 PRO B CA 1
ATOM 2034 C C . PRO B 1 50 ? -37.477 0.100 18.662 1.00 44.20 50 PRO B C 1
ATOM 2035 O O . PRO B 1 50 ? -38.244 -0.294 17.778 1.00 42.26 50 PRO B O 1
ATOM 2039 N N . THR B 1 51 ? -37.721 -0.123 19.956 1.00 40.25 51 THR B N 1
ATOM 2040 C CA . THR B 1 51 ? -38.953 -0.810 20.334 1.00 44.83 51 THR B CA 1
ATOM 2041 C C . THR B 1 51 ? -40.175 0.028 19.989 1.00 44.85 51 THR B C 1
ATOM 2042 O O . THR B 1 51 ? -41.177 -0.502 19.495 1.00 46.49 51 THR B O 1
ATOM 2046 N N . GLU B 1 52 ? -40.100 1.342 20.207 1.00 44.21 52 GLU B N 1
ATOM 2047 C CA . GLU B 1 52 ? -41.218 2.203 19.827 1.00 39.93 52 GLU B CA 1
ATOM 2048 C C . GLU B 1 52 ? -41.416 2.211 18.314 1.00 40.39 52 GLU B C 1
ATOM 2049 O O . GLU B 1 52 ? -42.551 2.104 17.827 1.00 39.58 52 GLU B O 1
ATOM 2055 N N . LEU B 1 53 ? -40.324 2.307 17.552 1.00 34.73 53 LEU B N 1
ATOM 2056 C CA . LEU B 1 53 ? -40.448 2.345 16.097 1.00 37.95 53 LEU B CA 1
ATOM 2057 C C . LEU B 1 53 ? -41.021 1.038 15.550 1.00 46.15 53 LEU B C 1
ATOM 2058 O O . LEU B 1 53 ? -41.920 1.043 14.694 1.00 44.81 53 LEU B O 1
ATOM 2063 N N . ILE B 1 54 ? -40.514 -0.097 16.040 1.00 47.37 54 ILE B N 1
ATOM 2064 C CA . ILE B 1 54 ? -41.000 -1.395 15.585 1.00 44.16 54 ILE B CA 1
ATOM 2065 C C . ILE B 1 54 ? -42.454 -1.600 15.990 1.00 45.44 54 ILE B C 1
ATOM 2066 O O . ILE B 1 54 ? -43.264 -2.096 15.198 1.00 41.71 54 ILE B O 1
ATOM 2071 N N . GLY B 1 55 ? -42.816 -1.225 17.221 1.00 41.20 55 GLY B N 1
ATOM 2072 C CA . GLY B 1 55 ? -44.199 -1.365 17.635 1.00 39.45 55 GLY B CA 1
ATOM 2073 C C . GLY B 1 55 ? -45.147 -0.540 16.785 1.00 47.03 55 GLY B C 1
ATOM 2074 O O . GLY B 1 55 ? -46.232 -1.004 16.424 1.00 51.03 55 GLY B O 1
ATOM 2075 N N . PHE B 1 56 ? -44.746 0.688 16.434 1.00 45.90 56 PHE B N 1
ATOM 2076 C CA . PHE B 1 56 ? -45.565 1.484 15.522 1.00 41.45 56 PHE B CA 1
ATOM 2077 C C . PHE B 1 56 ? -45.683 0.807 14.162 1.00 42.78 56 PHE B C 1
ATOM 2078 O O . PHE B 1 56 ? -46.726 0.898 13.502 1.00 41.82 56 PHE B O 1
ATOM 2086 N N . GLN B 1 57 ? -44.615 0.142 13.713 1.00 45.83 57 GLN B N 1
ATOM 2087 C CA . GLN B 1 57 ? -44.713 -0.630 12.475 1.00 41.96 57 GLN B CA 1
ATOM 2088 C C . GLN B 1 57 ? -45.731 -1.760 12.603 1.00 48.01 57 GLN B C 1
ATOM 2089 O O . GLN B 1 57 ? -46.498 -2.022 11.669 1.00 48.52 57 GLN B O 1
ATOM 2095 N N . GLU B 1 58 ? -45.746 -2.450 13.751 1.00 46.12 58 GLU B N 1
ATOM 2096 C CA . GLU B 1 58 ? -46.650 -3.586 13.921 1.00 48.24 58 GLU B CA 1
ATOM 2097 C C . GLU B 1 58 ? -48.107 -3.146 13.950 1.00 51.15 58 GLU B C 1
ATOM 2098 O O . GLU B 1 58 ? -48.990 -3.891 13.507 1.00 49.85 58 GLU B O 1
ATOM 2104 N N . ALA B 1 59 ? -48.376 -1.955 14.478 1.00 49.70 59 ALA B N 1
ATOM 2105 C CA . ALA B 1 59 ? -49.721 -1.409 14.569 1.00 46.24 59 ALA B CA 1
ATOM 2106 C C . ALA B 1 59 ? -50.083 -0.531 13.375 1.00 43.02 59 ALA B C 1
ATOM 2107 O O . ALA B 1 59 ? -51.088 0.183 13.427 1.00 45.96 59 ALA B O 1
ATOM 2109 N N . LEU B 1 60 ? -49.286 -0.562 12.305 1.00 40.78 60 LEU B N 1
ATOM 2110 C CA . LEU B 1 60 ? -49.509 0.367 11.205 1.00 45.48 60 LEU B CA 1
ATOM 2111 C C . LEU B 1 60 ? -50.890 0.187 10.590 1.00 46.77 60 LEU B C 1
ATOM 2112 O O . LEU B 1 60 ? -51.506 1.167 10.158 1.00 50.75 60 LEU B O 1
ATOM 2117 N N . GLY B 1 61 ? -51.401 -1.045 10.559 1.00 47.04 61 GLY B N 1
ATOM 2118 C CA . GLY B 1 61 ? -52.722 -1.268 9.996 1.00 42.85 61 GLY B CA 1
ATOM 2119 C C . GLY B 1 61 ? -53.817 -0.593 10.799 1.00 45.41 61 GLY B C 1
ATOM 2120 O O . GLY B 1 61 ? -54.779 -0.064 10.233 1.00 49.16 61 GLY B O 1
ATOM 2121 N N . GLU B 1 62 ? -53.679 -0.588 12.128 1.00 44.41 62 GLU B N 1
ATOM 2122 C CA . GLU B 1 62 ? -54.667 0.071 12.976 1.00 47.27 62 GLU B CA 1
ATOM 2123 C C . GLU B 1 62 ? -54.744 1.568 12.694 1.00 48.09 62 GLU B C 1
ATOM 2124 O O . GLU B 1 62 ? -55.829 2.161 12.760 1.00 41.96 62 GLU B O 1
ATOM 2130 N N . PHE B 1 63 ? -53.611 2.194 12.363 1.00 46.26 63 PHE B N 1
ATOM 2131 C CA . PHE B 1 63 ? -53.639 3.611 12.018 1.00 45.39 63 PHE B CA 1
ATOM 2132 C C . PHE B 1 63 ? -54.116 3.829 10.588 1.00 46.84 63 PHE B C 1
ATOM 2133 O O . PHE B 1 63 ? -54.841 4.794 10.322 1.00 46.69 63 PHE B O 1
ATOM 2141 N N . ASP B 1 64 ? -53.742 2.936 9.664 1.00 43.25 64 ASP B N 1
ATOM 2142 C CA . ASP B 1 64 ? -54.243 3.036 8.294 1.00 49.12 64 ASP B CA 1
ATOM 2143 C C . ASP B 1 64 ? -55.766 2.991 8.262 1.00 50.44 64 ASP B C 1
ATOM 2144 O O . ASP B 1 64 ? -56.398 3.764 7.532 1.00 44.38 64 ASP B O 1
ATOM 2149 N N . LYS B 1 65 ? -56.374 2.084 9.039 1.00 47.32 65 LYS B N 1
ATOM 2150 C CA . LYS B 1 65 ? -57.833 2.011 9.064 1.00 47.13 65 LYS B CA 1
ATOM 2151 C C . LYS B 1 65 ? -58.458 3.322 9.521 1.00 47.46 65 LYS B C 1
ATOM 2152 O O . LYS B 1 65 ? -59.589 3.637 9.134 1.00 44.46 65 LYS B O 1
ATOM 2158 N N . ARG B 1 66 ? -57.745 4.101 10.332 1.00 46.33 66 ARG B N 1
ATOM 2159 C CA . ARG B 1 66 ? -58.264 5.354 10.860 1.00 39.21 66 ARG B CA 1
ATOM 2160 C C . ARG B 1 66 ? -57.774 6.585 10.102 1.00 39.70 66 ARG B C 1
ATOM 2161 O O . ARG B 1 66 ? -57.914 7.705 10.609 1.00 34.25 66 ARG B O 1
ATOM 2169 N N . ASP B 1 67 ? -57.198 6.407 8.911 1.00 40.40 67 ASP B N 1
ATOM 2170 C CA . ASP B 1 67 ? -56.745 7.528 8.083 1.00 41.80 67 ASP B CA 1
ATOM 2171 C C . ASP B 1 67 ? -55.695 8.360 8.813 1.00 41.70 67 ASP B C 1
ATOM 2172 O O . ASP B 1 67 ? -55.695 9.594 8.757 1.00 36.34 67 ASP B O 1
ATOM 2177 N N . VAL B 1 68 ? -54.801 7.673 9.517 1.00 39.18 68 VAL B N 1
ATOM 2178 C CA . VAL B 1 68 ? -53.749 8.301 10.300 1.00 33.64 68 VAL B CA 1
ATOM 2179 C C . VAL B 1 68 ? -52.428 7.881 9.686 1.00 30.26 68 VAL B C 1
ATOM 2180 O O . VAL B 1 68 ? -52.171 6.686 9.507 1.00 31.86 68 VAL B O 1
ATOM 2184 N N . ALA B 1 69 ? -51.618 8.861 9.316 1.00 33.65 69 ALA B N 1
ATOM 2185 C CA . ALA B 1 69 ? -50.258 8.622 8.879 1.00 29.32 69 ALA B CA 1
ATOM 2186 C C . ALA B 1 69 ? -49.353 8.658 10.100 1.00 32.08 69 ALA B C 1
ATOM 2187 O O . ALA B 1 69 ? -49.447 9.579 10.919 1.00 36.94 69 ALA B O 1
ATOM 2189 N N . VAL B 1 70 ? -48.496 7.651 10.234 1.00 32.16 70 VAL B N 1
ATOM 2190 C CA . VAL B 1 70 ? -47.544 7.580 11.335 1.00 36.80 70 VAL B CA 1
ATOM 2191 C C . VAL B 1 70 ? -46.202 8.088 10.828 1.00 39.02 70 VAL B C 1
ATOM 2192 O O . VAL B 1 70 ? -45.695 7.608 9.803 1.00 37.85 70 VAL B O 1
ATOM 2196 N N . VAL B 1 71 ? -45.628 9.064 11.535 1.00 30.72 71 VAL B N 1
ATOM 2197 C CA . VAL B 1 71 ? -44.360 9.673 11.148 1.00 31.04 71 VAL B CA 1
ATOM 2198 C C . VAL B 1 71 ? -43.476 9.744 12.383 1.00 32.53 71 VAL B C 1
ATOM 2199 O O . VAL B 1 71 ? -43.883 10.306 13.408 1.00 32.74 71 VAL B O 1
ATOM 2203 N N . GLY B 1 72 ? -42.278 9.166 12.289 1.00 33.44 72 GLY B N 1
ATOM 2204 C CA . GLY B 1 72 ? -41.275 9.296 13.322 1.00 32.98 72 GLY B CA 1
ATOM 2205 C C . GLY B 1 72 ? -40.216 10.321 12.951 1.00 32.72 72 GLY B C 1
ATOM 2206 O O . GLY B 1 72 ? -40.018 10.647 11.784 1.00 29.75 72 GLY B O 1
ATOM 2207 N N . CYS B 1 73 ? -39.509 10.809 13.966 1.00 31.61 73 CYS B N 1
ATOM 2208 C CA . CYS B 1 73 ? -38.517 11.848 13.748 1.00 28.57 73 CYS B CA 1
ATOM 2209 C C . CYS B 1 73 ? -37.486 11.832 14.866 1.00 32.90 73 CYS B C 1
ATOM 2210 O O . CYS B 1 73 ? -37.837 11.728 16.046 1.00 30.25 73 CYS B O 1
ATOM 2213 N N . SER B 1 74 ? -36.218 11.977 14.480 1.00 28.69 74 SER B N 1
ATOM 2214 C CA . SER B 1 74 ? -35.132 12.250 15.409 1.00 32.58 74 SER B CA 1
ATOM 2215 C C . SER B 1 74 ? -34.162 13.201 14.728 1.00 31.87 74 SER B C 1
ATOM 2216 O O . SER B 1 74 ? -34.248 13.442 13.519 1.00 27.07 74 SER B O 1
ATOM 2219 N N . THR B 1 75 ? -33.210 13.723 15.505 1.00 29.56 75 THR B N 1
ATOM 2220 C CA . THR B 1 75 ? -32.228 14.656 14.969 1.00 30.97 75 THR B CA 1
ATOM 2221 C C . THR B 1 75 ? -31.039 13.955 14.325 1.00 32.44 75 THR B C 1
ATOM 2222 O O . THR B 1 75 ? -30.039 14.615 14.027 1.00 33.70 75 THR B O 1
ATOM 2226 N N . ASP B 1 76 ? -31.115 12.639 14.127 1.00 30.73 76 ASP B N 1
ATOM 2227 C CA . ASP B 1 76 ? -30.111 11.917 13.360 1.00 31.27 76 ASP B CA 1
ATOM 2228 C C . ASP B 1 76 ? -30.298 12.163 11.865 1.00 32.54 76 ASP B C 1
ATOM 2229 O O . ASP B 1 76 ? -31.365 12.578 11.401 1.00 31.52 76 ASP B O 1
ATOM 2234 N N . SER B 1 77 ? -29.241 11.892 11.106 1.00 33.06 77 SER B N 1
ATOM 2235 C CA . SER B 1 77 ? -29.287 12.079 9.665 1.00 32.06 77 SER B CA 1
ATOM 2236 C C . SER B 1 77 ? -30.155 11.012 8.993 1.00 35.88 77 SER B C 1
ATOM 2237 O O . SER B 1 77 ? -30.471 9.964 9.565 1.00 35.94 77 SER B O 1
ATOM 2240 N N . GLU B 1 78 ? -30.524 11.290 7.742 1.00 31.47 78 GLU B N 1
ATOM 2241 C CA . GLU B 1 78 ? -31.262 10.314 6.951 1.00 33.04 78 GLU B CA 1
ATOM 2242 C C . GLU B 1 78 ? -30.426 9.068 6.685 1.00 38.81 78 GLU B C 1
ATOM 2243 O O . GLU B 1 78 ? -30.980 7.981 6.483 1.00 38.35 78 GLU B O 1
ATOM 2249 N N . PHE B 1 79 ? -29.097 9.202 6.682 1.00 38.22 79 PHE B N 1
ATOM 2250 C CA . PHE B 1 79 ? -28.235 8.045 6.472 1.00 38.61 79 PHE B CA 1
ATOM 2251 C C . PHE B 1 79 ? -28.152 7.153 7.708 1.00 42.24 79 PHE B C 1
ATOM 2252 O O . PHE B 1 79 ? -28.084 5.929 7.581 1.00 42.66 79 PHE B O 1
ATOM 2260 N N . SER B 1 80 ? -28.177 7.726 8.910 1.00 39.05 80 SER B N 1
ATOM 2261 C CA . SER B 1 80 ? -28.296 6.880 10.093 1.00 36.50 80 SER B CA 1
ATOM 2262 C C . SER B 1 80 ? -29.635 6.151 10.109 1.00 43.42 80 SER B C 1
ATOM 2263 O O . SER B 1 80 ? -29.697 4.960 10.431 1.00 43.74 80 SER B O 1
ATOM 2266 N N . HIS B 1 81 ? -30.721 6.852 9.762 1.00 43.04 81 HIS B N 1
ATOM 2267 C CA . HIS B 1 81 ? -32.025 6.204 9.647 1.00 38.39 81 HIS B CA 1
ATOM 2268 C C . HIS B 1 81 ? -31.977 5.051 8.648 1.00 43.77 81 HIS B C 1
ATOM 2269 O O . HIS B 1 81 ? -32.444 3.939 8.932 1.00 43.29 81 HIS B O 1
ATOM 2276 N N . TRP B 1 82 ? -31.423 5.308 7.461 1.00 40.98 82 TRP B N 1
ATOM 2277 C CA . TRP B 1 82 ? -31.356 4.283 6.426 1.00 40.47 82 TRP B CA 1
ATOM 2278 C C . TRP B 1 82 ? -30.509 3.094 6.869 1.00 45.27 82 TRP B C 1
ATOM 2279 O O . TRP B 1 82 ? -30.890 1.938 6.657 1.00 44.56 82 TRP B O 1
ATOM 2290 N N . ALA B 1 83 ? -29.351 3.353 7.477 1.00 43.55 83 ALA B N 1
ATOM 2291 C CA . ALA B 1 83 ? -28.541 2.263 8.006 1.00 40.96 83 ALA B CA 1
ATOM 2292 C C . ALA B 1 83 ? -29.305 1.472 9.063 1.00 42.87 83 ALA B C 1
ATOM 2293 O O . ALA B 1 83 ? -29.184 0.244 9.138 1.00 43.53 83 ALA B O 1
ATOM 2295 N N . TRP B 1 84 ? -30.123 2.154 9.867 1.00 42.67 84 TRP B N 1
ATOM 2296 C CA . TRP B 1 84 ? -30.815 1.480 10.960 1.00 43.09 84 TRP B CA 1
ATOM 2297 C C . TRP B 1 84 ? -31.936 0.587 10.444 1.00 48.28 84 TRP B C 1
ATOM 2298 O O . TRP B 1 84 ? -32.170 -0.498 10.990 1.00 45.51 84 TRP B O 1
ATOM 2309 N N . VAL B 1 85 ? -32.662 1.030 9.413 1.00 44.98 85 VAL B N 1
ATOM 2310 C CA . VAL B 1 85 ? -33.681 0.163 8.830 1.00 48.09 85 VAL B CA 1
ATOM 2311 C C . VAL B 1 85 ? -33.069 -0.988 8.046 1.00 50.32 85 VAL B C 1
ATOM 2312 O O . VAL B 1 85 ? -33.790 -1.917 7.660 1.00 54.18 85 VAL B O 1
ATOM 2316 N N . ASN B 1 86 ? -31.762 -0.942 7.780 1.00 45.79 86 ASN B N 1
ATOM 2317 C CA . ASN B 1 86 ? -31.051 -2.049 7.161 1.00 40.46 86 ASN B CA 1
ATOM 2318 C C . ASN B 1 86 ? -30.250 -2.868 8.170 1.00 46.61 86 ASN B C 1
ATOM 2319 O O . ASN B 1 86 ? -29.369 -3.637 7.775 1.00 56.70 86 ASN B O 1
ATOM 2324 N N . THR B 1 87 ? -30.529 -2.710 9.463 1.00 48.07 87 THR B N 1
ATOM 2325 C CA . THR B 1 87 ? -29.932 -3.535 10.502 1.00 49.46 87 THR B CA 1
ATOM 2326 C C . THR B 1 87 ? -30.994 -4.460 11.073 1.00 57.35 87 THR B C 1
ATOM 2327 O O . THR B 1 87 ? -32.057 -3.977 11.487 1.00 53.34 87 THR B O 1
ATOM 2331 N N . PRO B 1 88 ? -30.756 -5.774 11.128 1.00 59.83 88 PRO B N 1
ATOM 2332 C CA . PRO B 1 88 ? -31.795 -6.690 11.617 1.00 54.96 88 PRO B CA 1
ATOM 2333 C C . PRO B 1 88 ? -32.140 -6.437 13.078 1.00 55.26 88 PRO B C 1
ATOM 2334 O O . PRO B 1 88 ? -31.299 -6.021 13.879 1.00 57.44 88 PRO B O 1
ATOM 2338 N N . ARG B 1 89 ? -33.410 -6.694 13.413 1.00 52.71 89 ARG B N 1
ATOM 2339 C CA . ARG B 1 89 ? -33.920 -6.372 14.744 1.00 52.03 89 ARG B CA 1
ATOM 2340 C C . ARG B 1 89 ? -33.174 -7.138 15.828 1.00 57.59 89 ARG B C 1
ATOM 2341 O O . ARG B 1 89 ? -32.931 -6.606 16.918 1.00 57.15 89 ARG B O 1
ATOM 2349 N N . ASP B 1 90 ? -32.791 -8.387 15.547 1.00 61.15 90 ASP B N 1
ATOM 2350 C CA . ASP B 1 90 ? -32.074 -9.187 16.533 1.00 59.51 90 ASP B CA 1
ATOM 2351 C C . ASP B 1 90 ? -30.676 -8.651 16.812 1.00 57.20 90 ASP B C 1
ATOM 2352 O O . ASP B 1 90 ? -30.009 -9.147 17.726 1.00 58.47 90 ASP B O 1
ATOM 2357 N N . GLN B 1 91 ? -30.236 -7.640 16.067 1.00 58.84 91 GLN B N 1
ATOM 2358 C CA . GLN B 1 91 ? -28.983 -6.945 16.322 1.00 63.77 91 GLN B CA 1
ATOM 2359 C C . GLN B 1 91 ? -29.215 -5.525 16.820 1.00 55.75 91 GLN B C 1
ATOM 2360 O O . GLN B 1 91 ? -28.279 -4.720 16.833 1.00 58.69 91 GLN B O 1
ATOM 2366 N N . GLY B 1 92 ? -30.435 -5.209 17.242 1.00 54.33 92 GLY B N 1
ATOM 2367 C CA . GLY B 1 92 ? -30.792 -3.877 17.683 1.00 54.45 92 GLY B CA 1
ATOM 2368 C C . GLY B 1 92 ? -31.320 -2.962 16.601 1.00 50.35 92 GLY B C 1
ATOM 2369 O O . GLY B 1 92 ? -31.577 -1.786 16.881 1.00 54.93 92 GLY B O 1
ATOM 2370 N N . GLY B 1 93 ? -31.511 -3.467 15.381 1.00 51.64 93 GLY B N 1
ATOM 2371 C CA . GLY B 1 93 ? -31.963 -2.652 14.275 1.00 46.35 93 GLY B CA 1
ATOM 2372 C C . GLY B 1 93 ? -33.475 -2.524 14.196 1.00 45.74 93 GLY B C 1
ATOM 2373 O O . GLY B 1 93 ? -34.228 -3.088 14.989 1.00 46.86 93 GLY B O 1
ATOM 2374 N N . ILE B 1 94 ? -33.918 -1.757 13.201 1.00 47.00 94 ILE B N 1
ATOM 2375 C CA . ILE B 1 94 ? -35.340 -1.509 12.984 1.00 49.15 94 ILE B CA 1
ATOM 2376 C C . ILE B 1 94 ? -35.731 -1.959 11.581 1.00 50.58 94 ILE B C 1
ATOM 2377 O O . ILE B 1 94 ? -36.508 -1.288 10.891 1.00 51.03 94 ILE B O 1
ATOM 2382 N N . GLN B 1 95 ? -35.198 -3.102 11.156 1.00 51.96 95 GLN B N 1
ATOM 2383 C CA . GLN B 1 95 ? -35.558 -3.666 9.862 1.00 52.34 95 GLN B CA 1
ATOM 2384 C C . GLN B 1 95 ? -37.065 -3.857 9.774 1.00 49.44 95 GLN B C 1
ATOM 2385 O O . GLN B 1 95 ? -37.708 -4.298 10.730 1.00 53.79 95 GLN B O 1
ATOM 2391 N N . GLY B 1 96 ? -37.633 -3.512 8.620 1.00 43.05 96 GLY B N 1
ATOM 2392 C CA . GLY B 1 96 ? -39.054 -3.659 8.395 1.00 40.25 96 GLY B CA 1
ATOM 2393 C C . GLY B 1 96 ? -39.905 -2.454 8.734 1.00 46.48 96 GLY B C 1
ATOM 2394 O O . GLY B 1 96 ? -41.111 -2.473 8.450 1.00 49.69 96 GLY B O 1
ATOM 2395 N N . VAL B 1 97 ? -39.333 -1.415 9.339 1.00 47.23 97 VAL B N 1
ATOM 2396 C CA . VAL B 1 97 ? -40.070 -0.176 9.567 1.00 44.24 97 VAL B CA 1
ATOM 2397 C C . VAL B 1 97 ? -40.211 0.557 8.238 1.00 43.17 97 VAL B C 1
ATOM 2398 O O . VAL B 1 97 ? -39.214 0.885 7.587 1.00 42.11 97 VAL B O 1
ATOM 2402 N N . SER B 1 98 ? -41.457 0.777 7.805 1.00 45.36 98 SER B N 1
ATOM 2403 C CA . SER B 1 98 ? -41.731 1.267 6.461 1.00 42.76 98 SER B CA 1
ATOM 2404 C C . SER B 1 98 ? -42.340 2.663 6.402 1.00 41.03 98 SER B C 1
ATOM 2405 O O . SER B 1 98 ? -42.317 3.274 5.329 1.00 43.57 98 SER B O 1
ATOM 2408 N N . TYR B 1 99 ? -42.903 3.170 7.500 1.00 36.09 99 TYR B N 1
ATOM 2409 C CA . TYR B 1 99 ? -43.476 4.508 7.508 1.00 41.22 99 TYR B CA 1
ATOM 2410 C C . TYR B 1 99 ? -42.359 5.556 7.501 1.00 44.02 99 TYR B C 1
ATOM 2411 O O . TYR B 1 99 ? -41.191 5.235 7.738 1.00 38.70 99 TYR B O 1
ATOM 2420 N N . PRO B 1 100 ? -42.683 6.823 7.221 1.00 40.51 100 PRO B N 1
ATOM 2421 C CA . PRO B 1 100 ? -41.624 7.839 7.106 1.00 42.81 100 PRO B CA 1
ATOM 2422 C C . PRO B 1 100 ? -40.923 8.087 8.434 1.00 35.93 100 PRO B C 1
ATOM 2423 O O . PRO B 1 100 ? -41.566 8.243 9.476 1.00 33.14 100 PRO B O 1
ATOM 2427 N N . ILE B 1 101 ? -39.594 8.115 8.384 1.00 33.15 101 ILE B N 1
ATOM 2428 C CA . ILE B 1 101 ? -38.759 8.511 9.512 1.00 37.05 101 ILE B CA 1
ATOM 2429 C C . ILE B 1 101 ? -37.998 9.756 9.084 1.00 36.95 101 ILE B C 1
ATOM 2430 O O . ILE B 1 101 ? -37.093 9.679 8.243 1.00 32.78 101 ILE B O 1
ATOM 2435 N N . VAL B 1 102 ? -38.382 10.905 9.645 1.00 35.41 102 VAL B N 1
ATOM 2436 C CA . VAL B 1 102 ? -37.856 12.201 9.234 1.00 31.58 102 VAL B CA 1
ATOM 2437 C C . VAL B 1 102 ? -36.506 12.443 9.890 1.00 31.25 102 VAL B C 1
ATOM 2438 O O . VAL B 1 102 ? -36.298 12.118 11.065 1.00 34.48 102 VAL B O 1
ATOM 2442 N N . SER B 1 103 ? -35.591 13.053 9.145 1.00 28.73 103 SER B N 1
ATOM 2443 C CA . SER B 1 103 ? -34.300 13.465 9.680 1.00 32.24 103 SER B CA 1
ATOM 2444 C C . SER B 1 103 ? -34.364 14.949 10.041 1.00 32.39 103 SER B C 1
ATOM 2445 O O . SER B 1 103 ? -34.333 15.810 9.156 1.00 33.71 103 SER B O 1
ATOM 2448 N N . ASP B 1 104 ? -34.433 15.246 11.341 1.00 31.92 104 ASP B N 1
ATOM 2449 C CA . ASP B 1 104 ? -34.394 16.626 11.835 1.00 27.72 104 ASP B CA 1
ATOM 2450 C C . ASP B 1 104 ? -32.942 17.052 12.050 1.00 27.23 104 ASP B C 1
ATOM 2451 O O . ASP B 1 104 ? -32.506 17.389 13.151 1.00 26.69 104 ASP B O 1
ATOM 2456 N N . ILE B 1 105 ? -32.200 17.050 10.941 1.00 29.14 105 ILE B N 1
ATOM 2457 C CA . ILE B 1 105 ? -30.745 17.154 11.004 1.00 27.70 105 ILE B CA 1
ATOM 2458 C C . ILE B 1 105 ? -30.297 18.509 11.542 1.00 32.18 105 ILE B C 1
ATOM 2459 O O . ILE B 1 105 ? -29.215 18.616 12.134 1.00 33.83 105 ILE B O 1
ATOM 2464 N N . ASN B 1 106 ? -31.108 19.556 11.372 1.00 30.90 106 ASN B N 1
ATOM 2465 C CA . ASN B 1 106 ? -30.785 20.884 11.879 1.00 27.36 106 ASN B CA 1
ATOM 2466 C C . ASN B 1 106 ? -31.353 21.149 13.265 1.00 31.49 106 ASN B C 1
ATOM 2467 O O . ASN B 1 106 ? -31.074 22.211 13.837 1.00 32.65 106 ASN B O 1
ATOM 2472 N N . LYS B 1 107 ? -32.126 20.213 13.818 1.00 30.31 107 LYS B N 1
ATOM 2473 C CA . LYS B 1 107 ? -32.794 20.327 15.113 1.00 32.54 107 LYS B CA 1
ATOM 2474 C C . LYS B 1 107 ? -33.876 21.401 15.133 1.00 31.77 107 LYS B C 1
ATOM 2475 O O . LYS B 1 107 ? -34.395 21.724 16.210 1.00 33.22 107 LYS B O 1
ATOM 2481 N N . THR B 1 108 ? -34.237 21.967 13.978 1.00 28.04 108 THR B N 1
ATOM 2482 C CA . THR B 1 108 ? -35.254 23.014 13.963 1.00 26.50 108 THR B CA 1
ATOM 2483 C C . THR B 1 108 ? -36.658 22.452 14.186 1.00 28.16 108 THR B C 1
ATOM 2484 O O . THR B 1 108 ? -37.502 23.131 14.780 1.00 26.79 108 THR B O 1
ATOM 2488 N N . ILE B 1 109 ? -36.937 21.230 13.718 1.00 24.83 109 ILE B N 1
ATOM 2489 C CA . ILE B 1 109 ? -38.258 20.644 13.931 1.00 25.26 109 ILE B CA 1
ATOM 2490 C C . ILE B 1 109 ? -38.475 20.369 15.413 1.00 27.61 109 ILE B C 1
ATOM 2491 O O . ILE B 1 109 ? -39.516 20.717 15.988 1.00 28.58 109 ILE B O 1
ATOM 2496 N N . SER B 1 110 ? -37.490 19.734 16.050 1.00 25.55 110 SER B N 1
ATOM 2497 C CA . SER B 1 110 ? -37.584 19.452 17.476 1.00 26.16 110 SER B CA 1
ATOM 2498 C C . SER B 1 110 ? -37.724 20.740 18.274 1.00 25.17 110 SER B C 1
ATOM 2499 O O . SER B 1 110 ? -38.453 20.783 19.272 1.00 29.21 110 SER B O 1
ATOM 2502 N N . ALA B 1 111 ? -37.025 21.799 17.855 1.00 25.71 111 ALA B N 1
ATOM 2503 C CA . ALA B 1 111 ? -37.172 23.095 18.508 1.00 25.90 111 ALA B CA 1
ATOM 2504 C C . ALA B 1 111 ? -38.583 23.640 18.327 1.00 25.79 111 ALA B C 1
ATOM 2505 O O . ALA B 1 111 ? -39.219 24.082 19.289 1.00 24.46 111 ALA B O 1
ATOM 2507 N N . ASP B 1 112 ? -39.094 23.602 17.095 1.00 27.88 112 ASP B N 1
ATOM 2508 C CA . ASP B 1 112 ? -40.414 24.159 16.810 1.00 30.49 112 ASP B CA 1
ATOM 2509 C C . ASP B 1 112 ? -41.519 23.416 17.545 1.00 29.77 112 ASP B C 1
ATOM 2510 O O . ASP B 1 112 ? -42.526 24.023 17.928 1.00 27.70 112 ASP B O 1
ATOM 2515 N N . TYR B 1 113 ? -41.346 22.116 17.771 1.00 27.50 113 TYR B N 1
ATOM 2516 C CA . TYR B 1 113 ? -42.353 21.334 18.469 1.00 25.67 113 TYR B CA 1
ATOM 2517 C C . TYR B 1 113 ? -42.139 21.284 19.979 1.00 27.84 113 TYR B C 1
ATOM 2518 O O . TYR B 1 113 ? -42.933 20.648 20.683 1.00 27.68 113 TYR B O 1
ATOM 2527 N N . GLY B 1 114 ? -41.104 21.948 20.493 1.00 25.50 114 GLY B N 1
ATOM 2528 C CA . GLY B 1 114 ? -40.896 22.027 21.929 1.00 26.95 114 GLY B CA 1
ATOM 2529 C C . GLY B 1 114 ? -40.447 20.735 22.582 1.00 34.53 114 GLY B C 1
ATOM 2530 O O . GLY B 1 114 ? -40.727 20.518 23.766 1.00 28.89 114 GLY B O 1
ATOM 2531 N N . VAL B 1 115 ? -39.744 19.874 21.845 1.00 24.93 115 VAL B N 1
ATOM 2532 C CA . VAL B 1 115 ? -39.280 18.593 22.355 1.00 26.47 115 VAL B CA 1
ATOM 2533 C C . VAL B 1 115 ? -37.765 18.494 22.408 1.00 30.29 115 VAL B C 1
ATOM 2534 O O . VAL B 1 115 ? -37.240 17.439 22.781 1.00 30.24 115 VAL B O 1
ATOM 2538 N N . LEU B 1 116 ? -37.044 19.550 22.045 1.00 32.23 116 LEU B N 1
ATOM 2539 C CA . LEU B 1 116 ? -35.588 19.500 22.022 1.00 28.35 116 LEU B CA 1
ATOM 2540 C C . LEU B 1 116 ? -35.052 19.613 23.441 1.00 29.90 116 LEU B C 1
ATOM 2541 O O . LEU B 1 116 ? -35.382 20.563 24.157 1.00 29.49 116 LEU B O 1
ATOM 2546 N N . ALA B 1 117 ? -34.246 18.636 23.854 1.00 29.08 117 ALA B N 1
ATOM 2547 C CA . ALA B 1 117 ? -33.605 18.671 25.159 1.00 28.75 117 ALA B CA 1
ATOM 2548 C C . ALA B 1 117 ? -32.408 19.622 25.147 1.00 32.70 117 ALA B C 1
ATOM 2549 O O . ALA B 1 117 ? -32.039 20.195 24.117 1.00 34.69 117 ALA B O 1
ATOM 2551 N N . GLY B 1 118 ? -31.779 19.772 26.308 1.00 35.08 118 GLY B N 1
ATOM 2552 C CA . GLY B 1 118 ? -30.591 20.584 26.449 1.00 34.63 118 GLY B CA 1
ATOM 2553 C C . GLY B 1 118 ? -30.877 22.031 26.805 1.00 43.11 118 GLY B C 1
ATOM 2554 O O . GLY B 1 118 ? -32.006 22.523 26.746 1.00 51.10 118 GLY B O 1
ATOM 2555 N N . ASP B 1 119 ? -29.809 22.715 27.200 1.00 51.20 119 ASP B N 1
ATOM 2556 C CA . ASP B 1 119 ? -29.847 24.109 27.615 1.00 58.96 119 ASP B CA 1
ATOM 2557 C C . ASP B 1 119 ? -28.716 24.852 26.924 1.00 62.88 119 ASP B C 1
ATOM 2558 O O . ASP B 1 119 ? -27.571 24.387 26.934 1.00 65.90 119 ASP B O 1
ATOM 2563 N N . GLU B 1 120 ? -29.028 26.007 26.346 1.00 61.11 120 GLU B N 1
ATOM 2564 C CA . GLU B 1 120 ? -28.047 26.816 25.640 1.00 65.74 120 GLU B CA 1
ATOM 2565 C C . GLU B 1 120 ? -27.704 28.059 26.449 1.00 74.48 120 GLU B C 1
ATOM 2566 O O . GLU B 1 120 ? -28.561 28.632 27.130 1.00 79.99 120 GLU B O 1
ATOM 2572 N N . GLU B 1 121 ? -26.436 28.457 26.382 1.00 77.56 121 GLU B N 1
ATOM 2573 C CA . GLU B 1 121 ? -25.962 29.674 27.021 1.00 84.78 121 GLU B CA 1
ATOM 2574 C C . GLU B 1 121 ? -24.969 30.360 26.096 1.00 90.55 121 GLU B C 1
ATOM 2575 O O . GLU B 1 121 ? -24.407 29.744 25.186 1.00 83.21 121 GLU B O 1
ATOM 2581 N N . ILE B 1 122 ? -24.753 31.647 26.338 1.00 101.12 122 ILE B N 1
ATOM 2582 C CA . ILE B 1 122 ? -23.677 32.388 25.693 1.00 103.27 122 ILE B CA 1
ATOM 2583 C C . ILE B 1 122 ? -22.535 32.523 26.695 1.00 107.49 122 ILE B C 1
ATOM 2584 O O . ILE B 1 122 ? -22.745 32.949 27.839 1.00 104.53 122 ILE B O 1
ATOM 2589 N N . ASP B 1 123 ? -21.331 32.126 26.279 1.00 107.70 123 ASP B N 1
ATOM 2590 C CA . ASP B 1 123 ? -20.203 31.993 27.196 1.00 112.06 123 ASP B CA 1
ATOM 2591 C C . ASP B 1 123 ? -19.516 33.325 27.475 1.00 116.96 123 ASP B C 1
ATOM 2592 O O . ASP B 1 123 ? -20.085 34.393 27.229 1.00 117.95 123 ASP B O 1
ATOM 2597 N N . GLU B 1 124 ? -18.287 33.259 27.995 1.00 117.83 124 GLU B N 1
ATOM 2598 C CA . GLU B 1 124 ? -17.513 34.465 28.270 1.00 117.04 124 GLU B CA 1
ATOM 2599 C C . GLU B 1 124 ? -17.253 35.253 26.992 1.00 120.67 124 GLU B C 1
ATOM 2600 O O . GLU B 1 124 ? -17.597 36.436 26.889 1.00 116.25 124 GLU B O 1
ATOM 2606 N N . ASP B 1 125 ? -16.648 34.601 25.998 1.00 123.72 125 ASP B N 1
ATOM 2607 C CA . ASP B 1 125 ? -16.183 35.272 24.790 1.00 124.51 125 ASP B CA 1
ATOM 2608 C C . ASP B 1 125 ? -17.297 35.391 23.759 1.00 121.99 125 ASP B C 1
ATOM 2609 O O . ASP B 1 125 ? -17.039 35.350 22.550 1.00 120.39 125 ASP B O 1
ATOM 2614 N N . GLY B 1 126 ? -18.533 35.548 24.226 1.00 118.84 126 GLY B N 1
ATOM 2615 C CA . GLY B 1 126 ? -19.664 35.437 23.331 1.00 115.63 126 GLY B CA 1
ATOM 2616 C C . GLY B 1 126 ? -19.843 34.077 22.695 1.00 108.45 126 GLY B C 1
ATOM 2617 O O . GLY B 1 126 ? -20.616 33.956 21.742 1.00 105.17 126 GLY B O 1
ATOM 2618 N N . ASN B 1 127 ? -19.146 33.049 23.181 1.00 109.04 127 ASN B N 1
ATOM 2619 C CA . ASN B 1 127 ? -19.295 31.708 22.634 1.00 105.01 127 ASN B CA 1
ATOM 2620 C C . ASN B 1 127 ? -20.683 31.156 22.952 1.00 101.10 127 ASN B C 1
ATOM 2621 O O . ASN B 1 127 ? -21.390 31.648 23.833 1.00 102.78 127 ASN B O 1
ATOM 2626 N N . VAL B 1 128 ? -21.068 30.112 22.225 1.00 93.89 128 VAL B N 1
ATOM 2627 C CA . VAL B 1 128 ? -22.335 29.427 22.452 1.00 90.39 128 VAL B CA 1
ATOM 2628 C C . VAL B 1 128 ? -22.026 28.138 23.202 1.00 85.64 128 VAL B C 1
ATOM 2629 O O . VAL B 1 128 ? -21.353 27.245 22.673 1.00 75.05 128 VAL B O 1
ATOM 2633 N N . GLU B 1 129 ? -22.522 28.033 24.429 1.00 85.16 129 GLU B N 1
ATOM 2634 C CA . GLU B 1 129 ? -22.361 26.828 25.222 1.00 80.47 129 GLU B CA 1
ATOM 2635 C C . GLU B 1 129 ? -23.690 26.095 25.332 1.00 74.49 129 GLU B C 1
ATOM 2636 O O . GLU B 1 129 ? -24.759 26.710 25.348 1.00 70.32 129 GLU B O 1
ATOM 2642 N N . VAL B 1 130 ? -23.612 24.770 25.403 1.00 64.60 130 VAL B N 1
ATOM 2643 C CA . VAL B 1 130 ? -24.793 23.925 25.474 1.00 56.35 130 VAL B CA 1
ATOM 2644 C C . VAL B 1 130 ? -24.598 22.969 26.638 1.00 56.88 130 VAL B C 1
ATOM 2645 O O . VAL B 1 130 ? -23.605 22.233 26.679 1.00 60.31 130 VAL B O 1
ATOM 2649 N N . ASN B 1 131 ? -25.540 22.972 27.575 1.00 56.51 131 ASN B N 1
ATOM 2650 C CA . ASN B 1 131 ? -25.563 21.990 28.647 1.00 50.95 131 ASN B CA 1
ATOM 2651 C C . ASN B 1 131 ? -26.464 20.843 28.221 1.00 50.84 131 ASN B C 1
ATOM 2652 O O . ASN B 1 131 ? -27.603 21.064 27.797 1.00 52.28 131 ASN B O 1
ATOM 2657 N N . GLY B 1 132 ? -25.946 19.634 28.306 1.00 46.08 132 GLY B N 1
ATOM 2658 C CA . GLY B 1 132 ? -26.696 18.485 27.865 1.00 36.78 132 GLY B CA 1
ATOM 2659 C C . GLY B 1 132 ? -26.588 18.277 26.368 1.00 40.64 132 GLY B C 1
ATOM 2660 O O . GLY B 1 132 ? -25.749 18.854 25.672 1.00 43.96 132 GLY B O 1
ATOM 2661 N N . GLU B 1 133 ? -27.452 17.404 25.873 1.00 37.18 133 GLU B N 1
ATOM 2662 C CA . GLU B 1 133 ? -27.478 17.030 24.470 1.00 33.76 133 GLU B CA 1
ATOM 2663 C C . GLU B 1 133 ? -28.705 17.642 23.809 1.00 38.17 133 GLU B C 1
ATOM 2664 O O . GLU B 1 133 ? -29.816 17.549 24.344 1.00 34.54 133 GLU B O 1
ATOM 2670 N N . LEU B 1 134 ? -28.505 18.269 22.651 1.00 37.63 134 LEU B N 1
ATOM 2671 C CA . LEU B 1 134 ? -29.618 18.792 21.861 1.00 32.86 134 LEU B CA 1
ATOM 2672 C C . LEU B 1 134 ? -30.183 17.638 21.039 1.00 30.72 134 LEU B C 1
ATOM 2673 O O . LEU B 1 134 ? -29.941 17.504 19.836 1.00 29.36 134 LEU B O 1
ATOM 2678 N N . ILE B 1 135 ? -30.940 16.776 21.725 1.00 27.20 135 ILE B N 1
ATOM 2679 C CA . ILE B 1 135 ? -31.660 15.667 21.112 1.00 28.15 135 ILE B CA 1
ATOM 2680 C C . ILE B 1 135 ? -33.109 15.741 21.572 1.00 30.24 135 ILE B C 1
ATOM 2681 O O . ILE B 1 135 ? -33.441 16.415 22.550 1.00 28.91 135 ILE B O 1
ATOM 2686 N N . ALA B 1 136 ? -33.978 15.046 20.842 1.00 31.32 136 ALA B N 1
ATOM 2687 C CA . ALA B 1 136 ? -35.412 15.119 21.100 1.00 30.64 136 ALA B CA 1
ATOM 2688 C C . ALA B 1 136 ? -35.830 14.165 22.214 1.00 33.07 136 ALA B C 1
ATOM 2689 O O . ALA B 1 136 ? -35.380 13.017 22.275 1.00 26.63 136 ALA B O 1
ATOM 2691 N N . TYR B 1 137 ? -36.703 14.653 23.095 1.00 29.86 137 TYR B N 1
ATOM 2692 C CA . TYR B 1 137 ? -37.384 13.799 24.053 1.00 27.46 137 TYR B CA 1
ATOM 2693 C C . TYR B 1 137 ? -38.459 12.973 23.344 1.00 30.79 137 TYR B C 1
ATOM 2694 O O . TYR B 1 137 ? -38.761 13.173 22.163 1.00 28.23 137 TYR B O 1
ATOM 2703 N N . ARG B 1 138 ? -39.049 12.028 24.082 1.00 31.58 138 ARG B N 1
ATOM 2704 C CA . ARG B 1 138 ? -40.065 11.136 23.516 1.00 35.56 138 ARG B CA 1
ATOM 2705 C C . ARG B 1 138 ? -41.376 11.906 23.404 1.00 32.66 138 ARG B C 1
ATOM 2706 O O . ARG B 1 138 ? -42.253 11.857 24.273 1.00 34.04 138 ARG B O 1
ATOM 2714 N N . GLY B 1 139 ? -41.503 12.637 22.304 1.00 31.56 139 GLY B N 1
ATOM 2715 C CA . GLY B 1 139 ? -42.623 13.555 22.108 1.00 27.85 139 GLY B CA 1
ATOM 2716 C C . GLY B 1 139 ? -43.625 12.985 21.111 1.00 28.98 139 GLY B C 1
ATOM 2717 O O . GLY B 1 139 ? -43.232 12.403 20.108 1.00 31.78 139 GLY B O 1
ATOM 2718 N N . LEU B 1 140 ? -44.909 13.194 21.369 1.00 25.33 140 LEU B N 1
ATOM 2719 C CA . LEU B 1 140 ? -45.920 12.664 20.460 1.00 29.40 140 LEU B CA 1
ATOM 2720 C C . LEU B 1 140 ? -47.017 13.697 20.253 1.00 29.19 140 LEU B C 1
ATOM 2721 O O . LEU B 1 140 ? -47.453 14.351 21.205 1.00 27.61 140 LEU B O 1
ATOM 2726 N N . PHE B 1 141 ? -47.440 13.854 18.998 1.00 25.45 141 PHE B N 1
ATOM 2727 C CA . PHE B 1 141 ? -48.444 14.840 18.621 1.00 30.49 141 PHE B CA 1
ATOM 2728 C C . PHE B 1 141 ? -49.496 14.200 17.733 1.00 31.89 141 PHE B C 1
ATOM 2729 O O . PHE B 1 141 ? -49.169 13.441 16.808 1.00 32.47 141 PHE B O 1
ATOM 2737 N N . LEU B 1 142 ? -50.758 14.515 18.025 1.00 29.07 142 LEU B N 1
ATOM 2738 C CA . LEU B 1 142 ? -51.885 14.183 17.164 1.00 30.62 142 LEU B CA 1
ATOM 2739 C C . LEU B 1 142 ? -52.271 15.430 16.371 1.00 32.98 142 LEU B C 1
ATOM 2740 O O . LEU B 1 142 ? -52.596 16.468 16.957 1.00 27.10 142 LEU B O 1
ATOM 2745 N N . ILE B 1 143 ? -52.218 15.330 15.044 1.00 31.58 143 ILE B N 1
ATOM 2746 C CA . ILE B 1 143 ? -52.492 16.435 14.134 1.00 35.10 143 ILE B CA 1
ATOM 2747 C C . ILE B 1 143 ? -53.707 16.060 13.296 1.00 31.30 143 ILE B C 1
ATOM 2748 O O . ILE B 1 143 ? -53.717 14.995 12.670 1.00 33.35 143 ILE B O 1
ATOM 2753 N N . ASP B 1 144 ? -54.730 16.917 13.285 1.00 29.26 144 ASP B N 1
ATOM 2754 C CA . ASP B 1 144 ? -55.935 16.582 12.534 1.00 29.74 144 ASP B CA 1
ATOM 2755 C C . ASP B 1 144 ? -55.743 16.917 11.051 1.00 33.46 144 ASP B C 1
ATOM 2756 O O . ASP B 1 144 ? -54.675 17.358 10.614 1.00 29.17 144 ASP B O 1
ATOM 2761 N N . LYS B 1 145 ? -56.790 16.687 10.255 1.00 36.16 145 LYS B N 1
ATOM 2762 C CA . LYS B 1 145 ? -56.670 16.884 8.816 1.00 33.61 145 LYS B CA 1
ATOM 2763 C C . LYS B 1 145 ? -56.479 18.348 8.438 1.00 34.14 145 LYS B C 1
ATOM 2764 O O . LYS B 1 145 ? -56.088 18.630 7.301 1.00 34.26 145 LYS B O 1
ATOM 2770 N N . ASP B 1 146 ? -56.752 19.282 9.346 1.00 33.05 146 ASP B N 1
ATOM 2771 C CA . ASP B 1 146 ? -56.470 20.689 9.096 1.00 32.28 146 ASP B CA 1
ATOM 2772 C C . ASP B 1 146 ? -55.043 21.081 9.476 1.00 36.73 146 ASP B C 1
ATOM 2773 O O . ASP B 1 146 ? -54.671 22.250 9.314 1.00 32.53 146 ASP B O 1
ATOM 2778 N N . GLY B 1 147 ? -54.244 20.140 9.981 1.00 32.29 147 GLY B N 1
ATOM 2779 C CA . GLY B 1 147 ? -52.893 20.435 10.412 1.00 28.18 147 GLY B CA 1
ATOM 2780 C C . GLY B 1 147 ? -52.786 21.023 11.800 1.00 31.30 147 GLY B C 1
ATOM 2781 O O . GLY B 1 147 ? -51.729 21.555 12.157 1.00 33.21 147 GLY B O 1
ATOM 2782 N N . ILE B 1 148 ? -53.850 20.938 12.600 1.00 27.49 148 ILE B N 1
ATOM 2783 C CA . ILE B 1 148 ? -53.907 21.519 13.940 1.00 29.58 148 ILE B CA 1
ATOM 2784 C C . ILE B 1 148 ? -53.636 20.440 14.982 1.00 32.18 148 ILE B C 1
ATOM 2785 O O . ILE B 1 148 ? -54.152 19.317 14.886 1.00 30.93 148 ILE B O 1
ATOM 2790 N N . VAL B 1 149 ? -52.821 20.780 15.979 1.00 31.00 149 VAL B N 1
ATOM 2791 C CA . VAL B 1 149 ? -52.466 19.852 17.049 1.00 29.40 149 VAL B CA 1
ATOM 2792 C C . VAL B 1 149 ? -53.631 19.741 18.025 1.00 28.17 149 VAL B C 1
ATOM 2793 O O . VAL B 1 149 ? -54.097 20.746 18.571 1.00 32.12 149 VAL B O 1
ATOM 2797 N N . ARG B 1 150 ? -54.091 18.509 18.263 1.00 29.84 150 ARG B N 1
ATOM 2798 C CA . ARG B 1 150 ? -55.191 18.249 19.179 1.00 31.60 150 ARG B CA 1
ATOM 2799 C C . ARG B 1 150 ? -54.766 17.529 20.448 1.00 33.07 150 ARG B C 1
ATOM 2800 O O . ARG B 1 150 ? -55.507 17.564 21.438 1.00 33.32 150 ARG B O 1
ATOM 2808 N N . HIS B 1 151 ? -53.580 16.928 20.459 1.00 31.71 151 HIS B N 1
ATOM 2809 C CA . HIS B 1 151 ? -53.091 16.181 21.607 1.00 30.27 151 HIS B CA 1
ATOM 2810 C C . HIS B 1 151 ? -51.573 16.118 21.522 1.00 30.79 151 HIS B C 1
ATOM 2811 O O . HIS B 1 151 ? -51.019 15.877 20.444 1.00 28.58 151 HIS B O 1
ATOM 2818 N N . GLN B 1 152 ? -50.905 16.329 22.657 1.00 30.09 152 GLN B N 1
ATOM 2819 C CA . GLN B 1 152 ? -49.458 16.200 22.706 1.00 31.02 152 GLN B CA 1
ATOM 2820 C C . GLN B 1 152 ? -49.048 15.582 24.035 1.00 33.81 152 GLN B C 1
ATOM 2821 O O . GLN B 1 152 ? -49.717 15.756 25.060 1.00 32.65 152 GLN B O 1
ATOM 2827 N N . LEU B 1 153 ? -47.911 14.887 24.001 1.00 32.34 153 LEU B N 1
ATOM 2828 C CA . LEU B 1 153 ? -47.413 14.082 25.107 1.00 29.73 153 LEU B CA 1
ATOM 2829 C C . LEU B 1 153 ? -45.898 14.027 24.996 1.00 30.47 153 LEU B C 1
ATOM 2830 O O . LEU B 1 153 ? -45.368 13.800 23.902 1.00 29.25 153 LEU B O 1
ATOM 2835 N N . ILE B 1 154 ? -45.206 14.219 26.117 1.00 28.61 154 ILE B N 1
ATOM 2836 C CA . ILE B 1 154 ? -43.750 14.128 26.152 1.00 32.78 154 ILE B CA 1
ATOM 2837 C C . ILE B 1 154 ? -43.333 13.279 27.342 1.00 30.30 154 ILE B C 1
ATOM 2838 O O . ILE B 1 154 ? -43.752 13.536 28.476 1.00 28.96 154 ILE B O 1
ATOM 2843 N N . ASN B 1 155 ? -42.489 12.286 27.084 1.00 28.78 155 ASN B N 1
ATOM 2844 C CA . ASN B 1 155 ? -41.948 11.417 28.117 1.00 33.63 155 ASN B CA 1
ATOM 2845 C C . ASN B 1 155 ? -40.445 11.616 28.247 1.00 34.59 155 ASN B C 1
ATOM 2846 O O . ASN B 1 155 ? -39.748 11.905 27.266 1.00 30.76 155 ASN B O 1
ATOM 2851 N N . ASP B 1 156 ? -39.956 11.458 29.475 1.00 34.92 156 ASP B N 1
ATOM 2852 C CA . ASP B 1 156 ? -38.523 11.397 29.709 1.00 33.39 156 ASP B CA 1
ATOM 2853 C C . ASP B 1 156 ? -37.912 10.215 28.954 1.00 34.33 156 ASP B C 1
ATOM 2854 O O . ASP B 1 156 ? -38.598 9.264 28.566 1.00 36.71 156 ASP B O 1
ATOM 2859 N N . PHE B 1 157 ? -36.595 10.285 28.759 1.00 34.46 157 PHE B N 1
ATOM 2860 C CA . PHE B 1 157 ? -35.869 9.307 27.947 1.00 30.83 157 PHE B CA 1
ATOM 2861 C C . PHE B 1 157 ? -36.171 7.844 28.271 1.00 34.17 157 PHE B C 1
ATOM 2862 O O . PHE B 1 157 ? -36.415 7.073 27.330 1.00 36.86 157 PHE B O 1
ATOM 2870 N N . PRO B 1 158 ? -36.181 7.386 29.528 1.00 33.09 158 PRO B N 1
ATOM 2871 C CA . PRO B 1 158 ? -36.353 5.943 29.769 1.00 39.17 158 PRO B CA 1
ATOM 2872 C C . PRO B 1 158 ? -37.790 5.434 29.753 1.00 38.48 158 PRO B C 1
ATOM 2873 O O . PRO B 1 158 ? -37.993 4.232 29.950 1.00 43.14 158 PRO B O 1
ATOM 2877 N N . LEU B 1 159 ? -38.790 6.267 29.488 1.00 39.42 159 LEU B N 1
ATOM 2878 C CA . LEU B 1 159 ? -40.194 5.872 29.603 1.00 33.76 159 LEU B CA 1
ATOM 2879 C C . LEU B 1 159 ? -40.794 5.757 28.209 1.00 36.36 159 LEU B C 1
ATOM 2880 O O . LEU B 1 159 ? -41.232 6.755 27.629 1.00 39.04 159 LEU B O 1
ATOM 2885 N N . GLY B 1 160 ? -40.840 4.533 27.688 1.00 38.68 160 GLY B N 1
ATOM 2886 C CA . GLY B 1 160 ? -41.445 4.306 26.388 1.00 41.55 160 GLY B CA 1
ATOM 2887 C C . GLY B 1 160 ? -42.927 4.631 26.379 1.00 41.21 160 GLY B C 1
ATOM 2888 O O . GLY B 1 160 ? -43.613 4.614 27.403 1.00 40.27 160 GLY B O 1
ATOM 2889 N N . ARG B 1 161 ? -43.430 4.927 25.191 1.00 40.31 161 ARG B N 1
ATOM 2890 C CA . ARG B 1 161 ? -44.804 5.381 25.057 1.00 40.94 161 ARG B CA 1
ATOM 2891 C C . ARG B 1 161 ? -45.727 4.179 24.872 1.00 41.72 161 ARG B C 1
ATOM 2892 O O . ARG B 1 161 ? -45.304 3.023 24.950 1.00 45.09 161 ARG B O 1
ATOM 2900 N N . SER B 1 162 ? -47.005 4.447 24.618 1.00 40.43 162 SER B N 1
ATOM 2901 C CA . SER B 1 162 ? -48.028 3.414 24.530 1.00 39.59 162 SER B CA 1
ATOM 2902 C C . SER B 1 162 ? -48.840 3.632 23.265 1.00 39.23 162 SER B C 1
ATOM 2903 O O . SER B 1 162 ? -49.448 4.692 23.091 1.00 47.02 162 SER B O 1
ATOM 2906 N N . ILE B 1 163 ? -48.874 2.618 22.402 1.00 40.48 163 ILE B N 1
ATOM 2907 C CA . ILE B 1 163 ? -49.684 2.691 21.191 1.00 38.66 163 ILE B CA 1
ATOM 2908 C C . ILE B 1 163 ? -51.166 2.737 21.523 1.00 38.59 163 ILE B C 1
ATOM 2909 O O . ILE B 1 163 ? -51.945 3.403 20.826 1.00 36.72 163 ILE B O 1
ATOM 2914 N N . ASP B 1 164 ? -51.583 2.046 22.587 1.00 40.26 164 ASP B N 1
ATOM 2915 C CA . ASP B 1 164 ? -52.997 2.027 22.935 1.00 35.61 164 ASP B CA 1
ATOM 2916 C C . ASP B 1 164 ? -53.512 3.428 23.226 1.00 39.58 164 ASP B C 1
ATOM 2917 O O . ASP B 1 164 ? -54.602 3.793 22.777 1.00 36.94 164 ASP B O 1
ATOM 2922 N N . GLU B 1 165 ? -52.740 4.233 23.967 1.00 43.22 165 GLU B N 1
ATOM 2923 C CA . GLU B 1 165 ? -53.174 5.593 24.279 1.00 41.69 165 GLU B CA 1
ATOM 2924 C C . GLU B 1 165 ? -53.234 6.460 23.024 1.00 41.31 165 GLU B C 1
ATOM 2925 O O . GLU B 1 165 ? -54.139 7.292 22.880 1.00 39.97 165 GLU B O 1
ATOM 2931 N N . ALA B 1 166 ? -52.290 6.274 22.098 1.00 32.95 166 ALA B N 1
ATOM 2932 C CA . ALA B 1 166 ? -52.334 7.028 20.851 1.00 36.96 166 ALA B CA 1
ATOM 2933 C C . ALA B 1 166 ? -53.592 6.690 20.055 1.00 41.66 166 ALA B C 1
ATOM 2934 O O . ALA B 1 166 ? -54.315 7.584 19.594 1.00 36.04 166 ALA B O 1
ATOM 2936 N N . ILE B 1 167 ? -53.880 5.395 19.904 1.00 37.43 167 ILE B N 1
ATOM 2937 C CA . ILE B 1 167 ? -55.085 4.979 19.192 1.00 35.09 167 ILE B CA 1
ATOM 2938 C C . ILE B 1 167 ? -56.338 5.469 19.913 1.00 33.87 167 ILE B C 1
ATOM 2939 O O . ILE B 1 167 ? -57.315 5.876 19.275 1.00 34.80 167 ILE B O 1
ATOM 2944 N N . ARG B 1 168 ? -56.335 5.437 21.247 1.00 33.47 168 ARG B N 1
ATOM 2945 C CA . ARG B 1 168 ? -57.506 5.886 21.995 1.00 32.48 168 ARG B CA 1
ATOM 2946 C C . ARG B 1 168 ? -57.768 7.364 21.756 1.00 34.08 168 ARG B C 1
ATOM 2947 O O . ARG B 1 168 ? -58.917 7.777 21.563 1.00 34.14 168 ARG B O 1
ATOM 2955 N N . VAL B 1 169 ? -56.709 8.178 21.766 1.00 31.43 169 VAL B N 1
ATOM 2956 C CA . VAL B 1 169 ? -56.875 9.605 21.522 1.00 31.76 169 VAL B CA 1
ATOM 2957 C C . VAL B 1 169 ? -57.327 9.853 20.085 1.00 33.00 169 VAL B C 1
ATOM 2958 O O . VAL B 1 169 ? -58.151 10.739 19.826 1.00 29.07 169 VAL B O 1
ATOM 2962 N N . VAL B 1 170 ? -56.813 9.070 19.132 1.00 29.56 170 VAL B N 1
ATOM 2963 C CA . VAL B 1 170 ? -57.286 9.185 17.754 1.00 28.11 170 VAL B CA 1
ATOM 2964 C C . VAL B 1 170 ? -58.783 8.913 17.682 1.00 34.27 170 VAL B C 1
ATOM 2965 O O . VAL B 1 170 ? -59.541 9.664 17.054 1.00 40.40 170 VAL B O 1
ATOM 2969 N N . ASP B 1 171 ? -59.229 7.829 18.323 1.00 33.67 171 ASP B N 1
ATOM 2970 C CA . ASP B 1 171 ? -60.648 7.490 18.298 1.00 34.80 171 ASP B CA 1
ATOM 2971 C C . ASP B 1 171 ? -61.481 8.580 18.953 1.00 35.31 171 ASP B C 1
ATOM 2972 O O . ASP B 1 171 ? -62.572 8.903 18.475 1.00 39.50 171 ASP B O 1
ATOM 2977 N N . ALA B 1 172 ? -60.985 9.166 20.043 1.00 29.96 172 ALA B N 1
ATOM 2978 C CA . ALA B 1 172 ? -61.732 10.240 20.689 1.00 32.31 172 ALA B CA 1
ATOM 2979 C C . ALA B 1 172 ? -61.844 11.463 19.779 1.00 35.61 172 ALA B C 1
ATOM 2980 O O . ALA B 1 172 ? -62.925 12.056 19.652 1.00 36.99 172 ALA B O 1
ATOM 2982 N N . LEU B 1 173 ? -60.742 11.854 19.134 1.00 31.07 173 LEU B N 1
ATOM 2983 C CA . LEU B 1 173 ? -60.793 13.004 18.237 1.00 34.89 173 LEU B CA 1
ATOM 2984 C C . LEU B 1 173 ? -61.774 12.758 17.098 1.00 37.25 173 LEU B C 1
ATOM 2985 O O . LEU B 1 173 ? -62.601 13.622 16.776 1.00 33.43 173 LEU B O 1
ATOM 2990 N N . GLN B 1 174 ? -61.707 11.572 16.487 1.00 34.73 174 GLN B N 1
ATOM 2991 C CA . GLN B 1 174 ? -62.588 11.271 15.364 1.00 33.67 174 GLN B CA 1
ATOM 2992 C C . GLN B 1 174 ? -64.044 11.192 15.809 1.00 37.31 174 GLN B C 1
ATOM 2993 O O . GLN B 1 174 ? -64.945 11.630 15.083 1.00 38.30 174 GLN B O 1
ATOM 2999 N N . HIS B 1 175 ? -64.298 10.661 17.006 1.00 34.12 175 HIS B N 1
ATOM 3000 C CA . HIS B 1 175 ? -65.665 10.624 17.508 1.00 35.79 175 HIS B CA 1
ATOM 3001 C C . HIS B 1 175 ? -66.214 12.026 17.722 1.00 37.92 175 HIS B C 1
ATOM 3002 O O . HIS B 1 175 ? -67.356 12.318 17.344 1.00 40.07 175 HIS B O 1
ATOM 3009 N N . PHE B 1 176 ? -65.418 12.914 18.324 1.00 40.58 176 PHE B N 1
ATOM 3010 C CA . PHE B 1 176 ? -65.891 14.282 18.514 1.00 37.73 176 PHE B CA 1
ATOM 3011 C C . PHE B 1 176 ? -66.126 14.965 17.173 1.00 34.80 176 PHE B C 1
ATOM 3012 O O . PHE B 1 176 ? -67.084 15.731 17.013 1.00 36.68 176 PHE B O 1
ATOM 3020 N N . GLU B 1 177 ? -65.262 14.696 16.194 1.00 34.88 177 GLU B N 1
ATOM 3021 C CA . GLU B 1 177 ? -65.438 15.297 14.879 1.00 34.81 177 GLU B CA 1
ATOM 3022 C C . GLU B 1 177 ? -66.710 14.802 14.202 1.00 41.29 177 GLU B C 1
ATOM 3023 O O . GLU B 1 177 ? -67.422 15.587 13.566 1.00 40.76 177 GLU B O 1
ATOM 3029 N N . LEU B 1 178 ? -67.018 13.507 14.339 1.00 44.14 178 LEU B N 1
ATOM 3030 C CA . LEU B 1 178 ? -68.173 12.923 13.661 1.00 41.00 178 LEU B CA 1
ATOM 3031 C C . LEU B 1 178 ? -69.484 13.318 14.329 1.00 43.74 178 LEU B C 1
ATOM 3032 O O . LEU B 1 178 ? -70.414 13.775 13.657 1.00 47.47 178 LEU B O 1
ATOM 3037 N N . TYR B 1 179 ? -69.592 13.122 15.645 1.00 42.69 179 TYR B N 1
ATOM 3038 C CA . TYR B 1 179 ? -70.871 13.258 16.327 1.00 35.70 179 TYR B CA 1
ATOM 3039 C C . TYR B 1 179 ? -70.989 14.515 17.169 1.00 37.70 179 TYR B C 1
ATOM 3040 O O . TYR B 1 179 ? -72.080 14.790 17.678 1.00 36.96 179 TYR B O 1
ATOM 3049 N N . GLY B 1 180 ? -69.920 15.297 17.312 1.00 40.06 180 GLY B N 1
ATOM 3050 C CA . GLY B 1 180 ? -69.983 16.460 18.174 1.00 33.68 180 GLY B CA 1
ATOM 3051 C C . GLY B 1 180 ? -70.109 16.157 19.648 1.00 36.36 180 GLY B C 1
ATOM 3052 O O . GLY B 1 180 ? -70.361 17.074 20.438 1.00 40.86 180 GLY B O 1
ATOM 3053 N N . GLU B 1 181 ? -69.962 14.895 20.038 1.00 39.19 181 GLU B N 1
ATOM 3054 C CA . GLU B 1 181 ? -69.990 14.493 21.436 1.00 40.71 181 GLU B CA 1
ATOM 3055 C C . GLU B 1 181 ? -68.585 14.572 22.021 1.00 38.75 181 GLU B C 1
ATOM 3056 O O . GLU B 1 181 ? -67.619 14.123 21.395 1.00 36.57 181 GLU B O 1
ATOM 3062 N N . VAL B 1 182 ? -68.468 15.142 23.213 1.00 34.70 182 VAL B N 1
ATOM 3063 C CA . VAL B 1 182 ? -67.172 15.180 23.877 1.00 37.44 182 VAL B CA 1
ATOM 3064 C C . VAL B 1 182 ? -66.936 13.838 24.559 1.00 37.60 182 VAL B C 1
ATOM 3065 O O . VAL B 1 182 ? -67.874 13.168 25.007 1.00 37.39 182 VAL B O 1
ATOM 3069 N N . CYS B 1 183 ? -65.670 13.429 24.630 1.00 35.21 183 CYS B N 1
ATOM 3070 C CA . CYS B 1 183 ? -65.329 12.103 25.130 1.00 37.36 183 CYS B CA 1
ATOM 3071 C C . CYS B 1 183 ? -64.892 12.189 26.581 1.00 40.26 183 CYS B C 1
ATOM 3072 O O . CYS B 1 183 ? -63.911 12.888 26.884 1.00 42.19 183 CYS B O 1
ATOM 3075 N N . PRO B 1 184 ? -65.570 11.510 27.500 1.00 40.80 184 PRO B N 1
ATOM 3076 C CA . PRO B 1 184 ? -65.237 11.615 28.922 1.00 39.68 184 PRO B CA 1
ATOM 3077 C C . PRO B 1 184 ? -63.980 10.816 29.248 1.00 41.36 184 PRO B C 1
ATOM 3078 O O . PRO B 1 184 ? -63.378 10.162 28.390 1.00 37.61 184 PRO B O 1
ATOM 3082 N N . LEU B 1 185 ? -63.617 10.855 30.530 1.00 36.56 185 LEU B N 1
ATOM 3083 C CA . LEU B 1 185 ? -62.423 10.170 31.005 1.00 36.67 185 LEU B CA 1
ATOM 3084 C C . LEU B 1 185 ? -62.493 8.676 30.709 1.00 34.91 185 LEU B C 1
ATOM 3085 O O . LEU B 1 185 ? -63.523 8.032 30.923 1.00 37.62 185 LEU B O 1
ATOM 3090 N N . GLY B 1 186 ? -61.393 8.134 30.196 1.00 39.95 186 GLY B N 1
ATOM 3091 C CA . GLY B 1 186 ? -61.289 6.716 29.917 1.00 44.05 186 GLY B CA 1
ATOM 3092 C C . GLY B 1 186 ? -62.140 6.219 28.774 1.00 48.31 186 GLY B C 1
ATOM 3093 O O . GLY B 1 186 ? -62.278 5.001 28.609 1.00 47.31 186 GLY B O 1
ATOM 3094 N N . TRP B 1 187 ? -62.681 7.119 27.954 1.00 47.31 187 TRP B N 1
ATOM 3095 C CA . TRP B 1 187 ? -63.562 6.713 26.870 1.00 41.77 187 TRP B CA 1
ATOM 3096 C C . TRP B 1 187 ? -62.809 5.887 25.833 1.00 46.85 187 TRP B C 1
ATOM 3097 O O . TRP B 1 187 ? -61.660 6.180 25.487 1.00 39.49 187 TRP B O 1
ATOM 3108 N N . HIS B 1 188 ? -63.474 4.844 25.337 1.00 50.74 188 HIS B N 1
ATOM 3109 C CA . HIS B 1 188 ? -62.973 4.025 24.245 1.00 48.34 188 HIS B CA 1
ATOM 3110 C C . HIS B 1 188 ? -64.050 3.912 23.179 1.00 43.75 188 HIS B C 1
ATOM 3111 O O . HIS B 1 188 ? -65.235 4.131 23.440 1.00 44.22 188 HIS B O 1
ATOM 3118 N N . LYS B 1 189 ? -63.618 3.575 21.968 1.00 40.92 189 LYS B N 1
ATOM 3119 C CA . LYS B 1 189 ? -64.550 3.450 20.858 1.00 46.81 189 LYS B CA 1
ATOM 3120 C C . LYS B 1 189 ? -65.605 2.401 21.183 1.00 50.63 189 LYS B C 1
ATOM 3121 O O . LYS B 1 189 ? -65.287 1.302 21.648 1.00 49.79 189 LYS B O 1
ATOM 3127 N N . GLY B 1 190 ? -66.870 2.767 20.977 1.00 56.64 190 GLY B N 1
ATOM 3128 C CA . GLY B 1 190 ? -68.002 1.926 21.286 1.00 52.72 190 GLY B CA 1
ATOM 3129 C C . GLY B 1 190 ? -68.699 2.254 22.592 1.00 53.25 190 GLY B C 1
ATOM 3130 O O . GLY B 1 190 ? -69.856 1.856 22.777 1.00 55.70 190 GLY B O 1
ATOM 3131 N N . GLU B 1 191 ? -68.042 2.982 23.488 1.00 47.18 191 GLU B N 1
ATOM 3132 C CA . GLU B 1 191 ? -68.662 3.365 24.745 1.00 47.71 191 GLU B CA 1
ATOM 3133 C C . GLU B 1 191 ? -69.422 4.677 24.585 1.00 48.42 191 GLU B C 1
ATOM 3134 O O . GLU B 1 191 ? -69.338 5.360 23.560 1.00 44.01 191 GLU B O 1
ATOM 3140 N N . ALA B 1 192 ? -70.180 5.020 25.623 1.00 44.82 192 ALA B N 1
ATOM 3141 C CA . ALA B 1 192 ? -71.034 6.198 25.570 1.00 48.94 192 ALA B CA 1
ATOM 3142 C C . ALA B 1 192 ? -70.209 7.472 25.691 1.00 46.95 192 ALA B C 1
ATOM 3143 O O . ALA B 1 192 ? -69.420 7.627 26.629 1.00 46.69 192 ALA B O 1
ATOM 3145 N N . ALA B 1 193 ? -70.391 8.386 24.734 1.00 44.00 193 ALA B N 1
ATOM 3146 C CA . ALA B 1 193 ? -69.797 9.714 24.829 1.00 40.62 193 ALA B CA 1
ATOM 3147 C C . ALA B 1 193 ? -70.769 10.642 25.548 1.00 41.28 193 ALA B C 1
ATOM 3148 O O . ALA B 1 193 ? -71.579 10.178 26.356 1.00 45.63 193 ALA B O 1
ATOM 3150 N N . MET B 1 194 ? -70.723 11.941 25.263 1.00 39.41 194 MET B N 1
ATOM 3151 C CA . MET B 1 194 ? -71.508 12.889 26.040 1.00 36.31 194 MET B CA 1
ATOM 3152 C C . MET B 1 194 ? -71.857 14.109 25.200 1.00 43.22 194 MET B C 1
ATOM 3153 O O . MET B 1 194 ? -71.042 14.576 24.399 1.00 42.18 194 MET B O 1
ATOM 3158 N N . THR B 1 195 ? -73.073 14.615 25.390 1.00 37.98 195 THR B N 1
ATOM 3159 C CA . THR B 1 195 ? -73.495 15.864 24.769 1.00 41.83 195 THR B CA 1
ATOM 3160 C C . THR B 1 195 ? -72.963 17.057 25.559 1.00 45.11 195 THR B C 1
ATOM 3161 O O . THR B 1 195 ? -73.233 17.167 26.759 1.00 45.21 195 THR B O 1
ATOM 3165 N N . PRO B 1 196 ? -72.247 17.988 24.921 1.00 46.41 196 PRO B N 1
ATOM 3166 C CA . PRO B 1 196 ? -71.716 19.138 25.667 1.00 41.93 196 PRO B CA 1
ATOM 3167 C C . PRO B 1 196 ? -72.790 20.143 26.052 1.00 42.46 196 PRO B C 1
ATOM 3168 O O . PRO B 1 196 ? -72.896 21.218 25.452 1.00 42.10 196 PRO B O 1
ATOM 3172 N N . SER B 1 197 ? -73.572 19.807 27.077 1.00 43.51 197 SER B N 1
ATOM 3173 C CA . SER B 1 197 ? -74.609 20.688 27.598 1.00 44.79 197 SER B CA 1
ATOM 3174 C C . SER B 1 197 ? -74.843 20.345 29.064 1.00 46.18 197 SER B C 1
ATOM 3175 O O . SER B 1 197 ? -74.370 19.319 29.565 1.00 45.35 197 SER B O 1
ATOM 3178 N N . HIS B 1 198 ? -75.565 21.230 29.758 1.00 40.62 198 HIS B N 1
ATOM 3179 C CA . HIS B 1 198 ? -75.941 20.952 31.141 1.00 40.71 198 HIS B CA 1
ATOM 3180 C C . HIS B 1 198 ? -76.648 19.601 31.240 1.00 48.93 198 HIS B C 1
ATOM 3181 O O . HIS B 1 198 ? -76.264 18.722 32.031 1.00 46.49 198 HIS B O 1
ATOM 3188 N N . GLU B 1 199 ? -77.680 19.416 30.412 1.00 52.37 199 GLU B N 1
ATOM 3189 C CA . GLU B 1 199 ? -78.424 18.162 30.403 1.00 55.29 199 GLU B CA 1
ATOM 3190 C C . GLU B 1 199 ? -77.535 16.992 30.014 1.00 46.51 199 GLU B C 1
ATOM 3191 O O . GLU B 1 199 ? -77.663 15.899 30.573 1.00 49.67 199 GLU B O 1
ATOM 3197 N N . GLY B 1 200 ? -76.626 17.200 29.060 1.00 42.87 200 GLY B N 1
ATOM 3198 C CA . GLY B 1 200 ? -75.781 16.104 28.611 1.00 49.72 200 GLY B CA 1
ATOM 3199 C C . GLY B 1 200 ? -74.907 15.539 29.715 1.00 49.62 200 GLY B C 1
ATOM 3200 O O . GLY B 1 200 ? -74.838 14.320 29.910 1.00 51.12 200 GLY B O 1
ATOM 3201 N N . VAL B 1 201 ? -74.235 16.419 30.463 1.00 50.14 201 VAL B N 1
ATOM 3202 C CA . VAL B 1 201 ? -73.349 15.949 31.521 1.00 49.83 201 VAL B CA 1
ATOM 3203 C C . VAL B 1 201 ? -74.164 15.383 32.680 1.00 46.14 201 VAL B C 1
ATOM 3204 O O . VAL B 1 201 ? -73.783 14.370 33.285 1.00 47.31 201 VAL B O 1
ATOM 3208 N N . ALA B 1 202 ? -75.309 16.005 32.993 1.00 45.91 202 ALA B N 1
ATOM 3209 C CA . ALA B 1 202 ? -76.160 15.461 34.050 1.00 50.32 202 ALA B CA 1
ATOM 3210 C C . ALA B 1 202 ? -76.641 14.053 33.702 1.00 54.78 202 ALA B C 1
ATOM 3211 O O . ALA B 1 202 ? -76.616 13.152 34.549 1.00 54.36 202 ALA B O 1
ATOM 3213 N N . SER B 1 203 ? -77.055 13.840 32.452 1.00 53.96 203 SER B N 1
ATOM 3214 C CA . SER B 1 203 ? -77.524 12.524 32.033 1.00 56.21 203 SER B CA 1
ATOM 3215 C C . SER B 1 203 ? -76.394 11.500 32.026 1.00 56.95 203 SER B C 1
ATOM 3216 O O . SER B 1 203 ? -76.591 10.357 32.456 1.00 57.56 203 SER B O 1
ATOM 3219 N N . TYR B 1 204 ? -75.212 11.879 31.527 1.00 55.40 204 TYR B N 1
ATOM 3220 C CA . TYR B 1 204 ? -74.089 10.944 31.513 1.00 54.46 204 TYR B CA 1
ATOM 3221 C C . TYR B 1 204 ? -73.700 10.521 32.925 1.00 53.76 204 TYR B C 1
ATOM 3222 O O . TYR B 1 204 ? -73.485 9.333 33.188 1.00 48.22 204 TYR B O 1
ATOM 3231 N N . LEU B 1 205 ? -73.591 11.482 33.850 1.00 54.20 205 LEU B N 1
ATOM 3232 C CA . LEU B 1 205 ? -73.127 11.137 35.191 1.00 53.33 205 LEU B CA 1
ATOM 3233 C C . LEU B 1 205 ? -74.154 10.322 35.967 1.00 56.43 205 LEU B C 1
ATOM 3234 O O . LEU B 1 205 ? -73.775 9.519 36.828 1.00 63.45 205 LEU B O 1
ATOM 3239 N N . SER B 1 206 ? -75.448 10.510 35.686 1.00 58.43 206 SER B N 1
ATOM 3240 C CA . SER B 1 206 ? -76.472 9.725 36.370 1.00 56.84 206 SER B CA 1
ATOM 3241 C C . SER B 1 206 ? -76.385 8.250 35.999 1.00 67.59 206 SER B C 1
ATOM 3242 O O . SER B 1 206 ? -76.544 7.375 36.859 1.00 71.50 206 SER B O 1
ATOM 3245 N N . LYS B 1 207 ? -76.120 7.958 34.724 1.00 65.90 207 LYS B N 1
ATOM 3246 C CA . LYS B 1 207 ? -76.044 6.573 34.270 1.00 71.18 207 LYS B CA 1
ATOM 3247 C C . LYS B 1 207 ? -74.853 5.836 34.877 1.00 72.94 207 LYS B C 1
ATOM 3248 O O . LYS B 1 207 ? -74.932 4.624 35.112 1.00 75.57 207 LYS B O 1
ATOM 3254 N N . LEU B 1 208 ? -73.755 6.547 35.151 1.00 71.33 208 LEU B N 1
ATOM 3255 C CA . LEU B 1 208 ? -72.588 5.920 35.766 1.00 71.05 208 LEU B CA 1
ATOM 3256 C C . LEU B 1 208 ? -72.869 5.477 37.195 1.00 73.23 208 LEU B C 1
ATOM 3257 O O . LEU B 1 208 ? -72.480 4.373 37.593 1.00 78.58 208 LEU B O 1
ATOM 3262 N N . GLU B 1 209 ? -73.544 6.321 37.981 1.00 75.01 209 GLU B N 1
ATOM 3263 C CA . GLU B 1 209 ? -73.581 6.122 39.428 1.00 82.83 209 GLU B CA 1
ATOM 3264 C C . GLU B 1 209 ? -74.307 4.836 39.815 1.00 88.38 209 GLU B C 1
ATOM 3265 O O . GLU B 1 209 ? -73.904 4.158 40.770 1.00 90.59 209 GLU B O 1
ATOM 3271 N N . HIS B 1 210 ? -75.374 4.480 39.101 1.00 87.59 210 HIS B N 1
ATOM 3272 C CA . HIS B 1 210 ? -75.941 3.152 39.304 1.00 89.50 210 HIS B CA 1
ATOM 3273 C C . HIS B 1 210 ? -75.539 2.232 38.153 1.00 88.06 210 HIS B C 1
ATOM 3274 O O . HIS B 1 210 ? -76.393 1.727 37.417 1.00 89.75 210 HIS B O 1
ATOM 3281 N N . HIS B 1 211 ? -74.235 2.005 38.004 1.00 85.67 211 HIS B N 1
ATOM 3282 C CA . HIS B 1 211 ? -73.697 1.143 36.953 1.00 81.91 211 HIS B CA 1
ATOM 3283 C C . HIS B 1 211 ? -72.442 0.424 37.445 1.00 80.30 211 HIS B C 1
ATOM 3284 O O . HIS B 1 211 ? -71.531 1.049 37.993 1.00 75.64 211 HIS B O 1
ATOM 3291 N N . MET C 1 1 ? -58.534 53.456 37.328 1.00 65.28 1 MET C N 1
ATOM 3292 C CA . MET C 1 1 ? -58.429 54.392 36.215 1.00 71.40 1 MET C CA 1
ATOM 3293 C C . MET C 1 1 ? -59.455 55.512 36.459 1.00 74.64 1 MET C C 1
ATOM 3294 O O . MET C 1 1 ? -60.440 55.298 37.178 1.00 70.71 1 MET C O 1
ATOM 3299 N N . LEU C 1 2 ? -59.238 56.700 35.884 1.00 65.77 2 LEU C N 1
ATOM 3300 C CA . LEU C 1 2 ? -60.176 57.813 36.023 1.00 49.75 2 LEU C CA 1
ATOM 3301 C C . LEU C 1 2 ? -61.038 57.819 34.771 1.00 46.95 2 LEU C C 1
ATOM 3302 O O . LEU C 1 2 ? -60.577 58.218 33.696 1.00 46.52 2 LEU C O 1
ATOM 3307 N N . LEU C 1 3 ? -62.292 57.405 34.917 1.00 45.62 3 LEU C N 1
ATOM 3308 C CA . LEU C 1 3 ? -63.188 57.270 33.782 1.00 39.42 3 LEU C CA 1
ATOM 3309 C C . LEU C 1 3 ? -64.249 58.352 33.708 1.00 35.92 3 LEU C C 1
ATOM 3310 O O . LEU C 1 3 ? -65.000 58.385 32.728 1.00 33.63 3 LEU C O 1
ATOM 3315 N N . ILE C 1 4 ? -64.344 59.218 34.719 1.00 36.44 4 ILE C N 1
ATOM 3316 C CA . ILE C 1 4 ? -65.366 60.256 34.717 1.00 33.00 4 ILE C CA 1
ATOM 3317 C C . ILE C 1 4 ? -65.182 61.147 33.503 1.00 37.27 4 ILE C C 1
ATOM 3318 O O . ILE C 1 4 ? -64.085 61.658 33.246 1.00 45.24 4 ILE C O 1
ATOM 3323 N N . GLY C 1 5 ? -66.257 61.328 32.738 1.00 36.65 5 GLY C N 1
ATOM 3324 C CA . GLY C 1 5 ? -66.206 62.136 31.539 1.00 35.17 5 GLY C CA 1
ATOM 3325 C C . GLY C 1 5 ? -65.661 61.433 30.318 1.00 35.50 5 GLY C C 1
ATOM 3326 O O . GLY C 1 5 ? -65.574 62.058 29.255 1.00 43.72 5 GLY C O 1
ATOM 3327 N N . LYS C 1 6 ? -65.295 60.164 30.430 1.00 34.53 6 LYS C N 1
ATOM 3328 C CA . LYS C 1 6 ? -64.703 59.389 29.355 1.00 34.04 6 LYS C CA 1
ATOM 3329 C C . LYS C 1 6 ? -65.608 58.213 29.015 1.00 32.89 6 LYS C C 1
ATOM 3330 O O . LYS C 1 6 ? -66.435 57.799 29.836 1.00 35.75 6 LYS C O 1
ATOM 3336 N N . PRO C 1 7 ? -65.511 57.671 27.806 1.00 36.43 7 PRO C N 1
ATOM 3337 C CA . PRO C 1 7 ? -66.365 56.529 27.456 1.00 33.78 7 PRO C CA 1
ATOM 3338 C C . PRO C 1 7 ? -66.034 55.305 28.296 1.00 36.09 7 PRO C C 1
ATOM 3339 O O . PRO C 1 7 ? -64.867 55.001 28.560 1.00 32.90 7 PRO C O 1
ATOM 3343 N N . ALA C 1 8 ? -67.082 54.608 28.722 1.00 38.42 8 ALA C N 1
ATOM 3344 C CA . ALA C 1 8 ? -66.900 53.344 29.417 1.00 34.61 8 ALA C CA 1
ATOM 3345 C C . ALA C 1 8 ? -66.211 52.353 28.485 1.00 35.05 8 ALA C C 1
ATOM 3346 O O . ALA C 1 8 ? -66.691 52.127 27.366 1.00 32.68 8 ALA C O 1
ATOM 3348 N N . PRO C 1 9 ? -65.109 51.735 28.907 1.00 35.38 9 PRO C N 1
ATOM 3349 C CA . PRO C 1 9 ? -64.371 50.836 28.013 1.00 31.54 9 PRO C CA 1
ATOM 3350 C C . PRO C 1 9 ? -65.265 49.749 27.434 1.00 31.11 9 PRO C C 1
ATOM 3351 O O . PRO C 1 9 ? -66.155 49.225 28.103 1.00 37.70 9 PRO C O 1
ATOM 3355 N N . HIS C 1 10 ? -65.042 49.448 26.161 1.00 31.16 10 HIS C N 1
ATOM 3356 C CA . HIS C 1 10 ? -65.805 48.423 25.469 1.00 32.75 10 HIS C CA 1
ATOM 3357 C C . HIS C 1 10 ? -65.391 47.028 25.922 1.00 32.40 10 HIS C C 1
ATOM 3358 O O . HIS C 1 10 ? -64.231 46.776 26.257 1.00 33.36 10 HIS C O 1
ATOM 3365 N N . PHE C 1 11 ? -66.351 46.108 25.907 1.00 28.33 11 PHE C N 1
ATOM 3366 C CA . PHE C 1 11 ? -66.037 44.700 26.099 1.00 30.42 11 PHE C CA 1
ATOM 3367 C C . PHE C 1 11 ? -67.062 43.853 25.361 1.00 28.58 11 PHE C C 1
ATOM 3368 O O . PHE C 1 11 ? -68.083 44.345 24.880 1.00 29.35 11 PHE C O 1
ATOM 3376 N N . SER C 1 12 ? -66.766 42.561 25.266 1.00 32.22 12 SER C N 1
ATOM 3377 C CA . SER C 1 12 ? -67.676 41.606 24.638 1.00 34.22 12 SER C CA 1
ATOM 3378 C C . SER C 1 12 ? -67.331 40.244 25.217 1.00 29.47 12 SER C C 1
ATOM 3379 O O . SER C 1 12 ? -66.243 39.724 24.952 1.00 33.41 12 SER C O 1
ATOM 3382 N N . ALA C 1 13 ? -68.216 39.705 26.051 1.00 26.83 13 ALA C N 1
ATOM 3383 C CA . ALA C 1 13 ? -67.899 38.500 26.802 1.00 27.41 13 ALA C CA 1
ATOM 3384 C C . ALA C 1 13 ? -69.149 37.645 26.960 1.00 30.61 13 ALA C C 1
ATOM 3385 O O . ALA C 1 13 ? -70.271 38.083 26.692 1.00 33.03 13 ALA C O 1
ATOM 3387 N N . ASN C 1 14 ? -68.938 36.411 27.413 1.00 28.48 14 ASN C N 1
ATOM 3388 C CA . ASN C 1 14 ? -70.049 35.556 27.795 1.00 29.32 14 ASN C CA 1
ATOM 3389 C C . ASN C 1 14 ? -70.719 36.088 29.052 1.00 30.93 14 ASN C C 1
ATOM 3390 O O . ASN C 1 14 ? -70.081 36.700 29.916 1.00 29.80 14 ASN C O 1
ATOM 3395 N N . ALA C 1 15 ? -72.022 35.849 29.149 1.00 29.53 15 ALA C N 1
ATOM 3396 C CA . ALA C 1 15 ? -72.785 36.294 30.303 1.00 32.39 15 ALA C CA 1
ATOM 3397 C C . ALA C 1 15 ? -73.932 35.326 30.549 1.00 34.08 15 ALA C C 1
ATOM 3398 O O . ALA C 1 15 ? -74.249 34.476 29.717 1.00 35.79 15 ALA C O 1
ATOM 3400 N N . VAL C 1 16 ? -74.540 35.449 31.718 1.00 33.91 16 VAL C N 1
ATOM 3401 C CA . VAL C 1 16 ? -75.810 34.803 32.013 1.00 32.40 16 VAL C CA 1
ATOM 3402 C C . VAL C 1 16 ? -76.859 35.896 32.035 1.00 33.73 16 VAL C C 1
ATOM 3403 O O . VAL C 1 16 ? -76.788 36.830 32.845 1.00 33.14 16 VAL C O 1
ATOM 3407 N N . VAL C 1 17 ? -77.777 35.818 31.078 1.00 38.44 17 VAL C N 1
ATOM 3408 C CA . VAL C 1 17 ? -78.909 36.724 30.953 1.00 35.91 17 VAL C CA 1
ATOM 3409 C C . VAL C 1 17 ? -80.174 35.893 31.090 1.00 36.53 17 VAL C C 1
ATOM 3410 O O . VAL C 1 17 ? -80.332 34.881 30.395 1.00 40.93 17 VAL C O 1
ATOM 3414 N N . ASN C 1 18 ? -81.057 36.302 32.001 1.00 36.37 18 ASN C N 1
ATOM 3415 C CA . ASN C 1 18 ? -82.275 35.546 32.301 1.00 43.52 18 ASN C CA 1
ATOM 3416 C C . ASN C 1 18 ? -81.967 34.079 32.596 1.00 43.10 18 ASN C C 1
ATOM 3417 O O . ASN C 1 18 ? -82.681 33.171 32.162 1.00 45.57 18 ASN C O 1
ATOM 3422 N N . GLY C 1 19 ? -80.894 33.842 33.348 1.00 40.21 19 GLY C N 1
ATOM 3423 C CA . GLY C 1 19 ? -80.519 32.498 33.731 1.00 34.74 19 GLY C CA 1
ATOM 3424 C C . GLY C 1 19 ? -79.891 31.658 32.640 1.00 35.37 19 GLY C C 1
ATOM 3425 O O . GLY C 1 19 ? -79.623 30.475 32.879 1.00 40.13 19 GLY C O 1
ATOM 3426 N N . THR C 1 20 ? -79.640 32.221 31.457 1.00 39.51 20 THR C N 1
ATOM 3427 C CA . THR C 1 20 ? -79.098 31.467 30.332 1.00 40.63 20 THR C CA 1
ATOM 3428 C C . THR C 1 20 ? -77.752 32.029 29.886 1.00 40.18 20 THR C C 1
ATOM 3429 O O . THR C 1 20 ? -77.575 33.250 29.807 1.00 35.04 20 THR C O 1
ATOM 3433 N N . ILE C 1 21 ? -76.807 31.128 29.597 1.00 41.87 21 ILE C N 1
ATOM 3434 C CA . ILE C 1 21 ? -75.498 31.528 29.085 1.00 37.83 21 ILE C CA 1
ATOM 3435 C C . ILE C 1 21 ? -75.631 31.992 27.642 1.00 35.39 21 ILE C C 1
ATOM 3436 O O . ILE C 1 21 ? -76.158 31.269 26.787 1.00 40.06 21 ILE C O 1
ATOM 3441 N N . VAL C 1 22 ? -75.146 33.198 27.366 1.00 35.82 22 VAL C N 1
ATOM 3442 C CA . VAL C 1 22 ? -75.163 33.803 26.036 1.00 38.49 22 VAL C CA 1
ATOM 3443 C C . VAL C 1 22 ? -73.786 34.377 25.718 1.00 40.09 22 VAL C C 1
ATOM 3444 O O . VAL C 1 22 ? -73.078 34.846 26.627 1.00 35.19 22 VAL C O 1
ATOM 3448 N N . PRO C 1 23 ? -73.371 34.374 24.454 1.00 40.16 23 PRO C N 1
ATOM 3449 C CA . PRO C 1 23 ? -72.068 34.926 24.085 1.00 32.71 23 PRO C CA 1
ATOM 3450 C C . PRO C 1 23 ? -72.167 36.382 23.642 1.00 34.16 23 PRO C C 1
ATOM 3451 O O . PRO C 1 23 ? -73.252 36.928 23.436 1.00 34.79 23 PRO C O 1
ATOM 3455 N N . ASP C 1 24 ? -70.997 37.010 23.528 1.00 33.73 24 ASP C N 1
ATOM 3456 C CA . ASP C 1 24 ? -70.867 38.320 22.889 1.00 32.43 24 ASP C CA 1
ATOM 3457 C C . ASP C 1 24 ? -71.743 39.375 23.563 1.00 37.21 24 ASP C C 1
ATOM 3458 O O . ASP C 1 24 ? -72.312 40.248 22.905 1.00 38.54 24 ASP C O 1
ATOM 3463 N N . PHE C 1 25 ? -71.844 39.318 24.887 1.00 33.43 25 PHE C N 1
ATOM 3464 C CA . PHE C 1 25 ? -72.570 40.357 25.596 1.00 32.44 25 PHE C CA 1
ATOM 3465 C C . PHE C 1 25 ? -71.711 41.608 25.687 1.00 33.76 25 PHE C C 1
ATOM 3466 O O . PHE C 1 25 ? -70.540 41.543 26.074 1.00 34.69 25 PHE C O 1
ATOM 3474 N N . SER C 1 26 ? -72.308 42.752 25.359 1.00 33.22 26 SER C N 1
ATOM 3475 C CA . SER C 1 26 ? -71.597 44.018 25.375 1.00 30.53 26 SER C CA 1
ATOM 3476 C C . SER C 1 26 ? -72.561 45.119 25.789 1.00 29.91 26 SER C C 1
ATOM 3477 O O . SER C 1 26 ? -73.781 44.966 25.704 1.00 35.18 26 SER C O 1
ATOM 3480 N N . LEU C 1 27 ? -72.000 46.228 26.261 1.00 31.28 27 LEU C N 1
ATOM 3481 C CA . LEU C 1 27 ? -72.804 47.405 26.561 1.00 35.32 27 LEU C CA 1
ATOM 3482 C C . LEU C 1 27 ? -73.068 48.276 25.335 1.00 37.06 27 LEU C C 1
ATOM 3483 O O . LEU C 1 27 ? -73.728 49.314 25.471 1.00 36.64 27 LEU C O 1
ATOM 3488 N N . ASP C 1 28 ? -72.553 47.893 24.160 1.00 37.83 28 ASP C N 1
ATOM 3489 C CA . ASP C 1 28 ? -72.822 48.639 22.931 1.00 39.82 28 ASP C CA 1
ATOM 3490 C C . ASP C 1 28 ? -74.317 48.794 22.691 1.00 39.69 28 ASP C C 1
ATOM 3491 O O . ASP C 1 28 ? -74.790 49.876 22.325 1.00 40.14 28 ASP C O 1
ATOM 3496 N N . GLN C 1 29 ? -75.073 47.720 22.921 1.00 32.92 29 GLN C N 1
ATOM 3497 C CA . GLN C 1 29 ? -76.504 47.706 22.642 1.00 35.46 29 GLN C CA 1
ATOM 3498 C C . GLN C 1 29 ? -77.247 48.834 23.348 1.00 37.74 29 GLN C C 1
ATOM 3499 O O . GLN C 1 29 ? -78.314 49.249 22.884 1.00 46.61 29 GLN C O 1
ATOM 3505 N N . PHE C 1 30 ? -76.717 49.336 24.466 1.00 38.16 30 PHE C N 1
ATOM 3506 C CA . PHE C 1 30 ? -77.421 50.342 25.256 1.00 43.07 30 PHE C CA 1
ATOM 3507 C C . PHE C 1 30 ? -77.116 51.772 24.834 1.00 39.55 30 PHE C C 1
ATOM 3508 O O . PHE C 1 30 ? -77.830 52.686 25.264 1.00 39.35 30 PHE C O 1
ATOM 3516 N N . LYS C 1 31 ? -76.091 51.990 24.013 1.00 36.19 31 LYS C N 1
ATOM 3517 C CA . LYS C 1 31 ? -75.762 53.341 23.578 1.00 38.02 31 LYS C CA 1
ATOM 3518 C C . LYS C 1 31 ? -76.937 53.947 22.819 1.00 39.56 31 LYS C C 1
ATOM 3519 O O . LYS C 1 31 ? -77.489 53.330 21.902 1.00 37.16 31 LYS C O 1
ATOM 3525 N N . GLY C 1 32 ? -77.331 55.152 23.221 1.00 37.71 32 GLY C N 1
ATOM 3526 C CA . GLY C 1 32 ? -78.465 55.824 22.629 1.00 33.82 32 GLY C CA 1
ATOM 3527 C C . GLY C 1 32 ? -79.819 55.333 23.090 1.00 44.42 32 GLY C C 1
ATOM 3528 O O . GLY C 1 32 ? -80.836 55.913 22.687 1.00 49.31 32 GLY C O 1
ATOM 3529 N N . LYS C 1 33 ? -79.873 54.291 23.918 1.00 43.45 33 LYS C N 1
ATOM 3530 C CA . LYS C 1 33 ? -81.136 53.700 24.340 1.00 37.17 33 LYS C CA 1
ATOM 3531 C C . LYS C 1 33 ? -81.291 53.657 25.851 1.00 46.27 33 LYS C C 1
ATOM 3532 O O . LYS C 1 33 ? -82.342 54.053 26.370 1.00 50.95 33 LYS C O 1
ATOM 3538 N N . LYS C 1 34 ? -80.279 53.199 26.584 1.00 46.26 34 LYS C N 1
ATOM 3539 C CA . LYS C 1 34 ? -80.421 53.076 28.027 1.00 45.58 34 LYS C CA 1
ATOM 3540 C C . LYS C 1 34 ? -79.182 53.582 28.747 1.00 43.22 34 LYS C C 1
ATOM 3541 O O . LYS C 1 34 ? -78.062 53.512 28.235 1.00 40.69 34 LYS C O 1
ATOM 3547 N N . TYR C 1 35 ? -79.410 54.117 29.941 1.00 42.80 35 TYR C N 1
ATOM 3548 C CA . TYR C 1 35 ? -78.334 54.262 30.897 1.00 40.60 35 TYR C CA 1
ATOM 3549 C C . TYR C 1 35 ? -77.921 52.877 31.370 1.00 42.36 35 TYR C C 1
ATOM 3550 O O . TYR C 1 35 ? -78.666 51.907 31.232 1.00 41.39 35 TYR C O 1
ATOM 3559 N N . VAL C 1 36 ? -76.724 52.783 31.936 1.00 39.94 36 VAL C N 1
ATOM 3560 C CA . VAL C 1 36 ? -76.223 51.516 32.453 1.00 41.06 36 VAL C CA 1
ATOM 3561 C C . VAL C 1 36 ? -75.715 51.734 33.869 1.00 35.95 36 VAL C C 1
ATOM 3562 O O . VAL C 1 36 ? -75.000 52.706 34.135 1.00 34.26 36 VAL C O 1
ATOM 3566 N N . ILE C 1 37 ? -76.149 50.877 34.788 1.00 33.08 37 ILE C N 1
ATOM 3567 C CA . ILE C 1 37 ? -75.497 50.712 36.080 1.00 35.21 37 ILE C CA 1
ATOM 3568 C C . ILE C 1 37 ? -74.738 49.398 36.005 1.00 33.16 37 ILE C C 1
ATOM 3569 O O . ILE C 1 37 ? -75.349 48.322 35.954 1.00 34.11 37 ILE C O 1
ATOM 3574 N N . LEU C 1 38 ? -73.411 49.490 35.943 1.00 31.19 38 LEU C N 1
ATOM 3575 C CA . LEU C 1 38 ? -72.526 48.334 35.822 1.00 37.19 38 LEU C CA 1
ATOM 3576 C C . LEU C 1 38 ? -71.786 48.137 37.139 1.00 38.02 38 LEU C C 1
ATOM 3577 O O . LEU C 1 38 ? -71.067 49.036 37.586 1.00 30.27 38 LEU C O 1
ATOM 3582 N N . PHE C 1 39 ? -71.949 46.969 37.757 1.00 31.69 39 PHE C N 1
ATOM 3583 C CA . PHE C 1 39 ? -71.278 46.725 39.026 1.00 28.55 39 PHE C CA 1
ATOM 3584 C C . PHE C 1 39 ? -70.490 45.422 38.994 1.00 29.92 39 PHE C C 1
ATOM 3585 O O . PHE C 1 39 ? -70.946 44.408 38.454 1.00 30.78 39 PHE C O 1
ATOM 3593 N N . PHE C 1 40 ? -69.284 45.490 39.546 1.00 28.62 40 PHE C N 1
ATOM 3594 C CA . PHE C 1 40 ? -68.375 44.365 39.698 1.00 33.73 40 PHE C CA 1
ATOM 3595 C C . PHE C 1 40 ? -68.379 43.908 41.146 1.00 28.37 40 PHE C C 1
ATOM 3596 O O . PHE C 1 40 ? -68.402 44.744 42.062 1.00 32.21 40 PHE C O 1
ATOM 3604 N N . TYR C 1 41 ? -68.284 42.593 41.329 1.00 27.62 41 TYR C N 1
ATOM 3605 C CA . TYR C 1 41 ? -68.114 41.905 42.599 1.00 31.27 41 TYR C CA 1
ATOM 3606 C C . TYR C 1 41 ? -67.005 40.861 42.493 1.00 31.11 41 TYR C C 1
ATOM 3607 O O . TYR C 1 41 ? -66.720 40.355 41.402 1.00 30.19 41 TYR C O 1
ATOM 3616 N N . PRO C 1 42 ? -66.369 40.490 43.626 1.00 32.17 42 PRO C N 1
ATOM 3617 C CA . PRO C 1 42 ? -65.165 39.638 43.559 1.00 29.65 42 PRO C CA 1
ATOM 3618 C C . PRO C 1 42 ? -65.373 38.159 43.241 1.00 31.91 42 PRO C C 1
ATOM 3619 O O . PRO C 1 42 ? -64.649 37.622 42.396 1.00 31.66 42 PRO C O 1
ATOM 3623 N N . LYS C 1 43 ? -66.296 37.466 43.911 1.00 30.32 43 LYS C N 1
ATOM 3624 C CA . LYS C 1 43 ? -66.346 36.010 43.798 1.00 32.69 43 LYS C CA 1
ATOM 3625 C C . LYS C 1 43 ? -67.775 35.488 43.834 1.00 36.48 43 LYS C C 1
ATOM 3626 O O . LYS C 1 43 ? -68.576 35.909 44.674 1.00 37.74 43 LYS C O 1
ATOM 3632 N N . ASP C 1 44 ? -68.087 34.569 42.922 1.00 30.90 44 ASP C N 1
ATOM 3633 C CA . ASP C 1 44 ? -69.312 33.791 43.041 1.00 35.06 44 ASP C CA 1
ATOM 3634 C C . ASP C 1 44 ? -69.289 32.924 44.301 1.00 40.44 44 ASP C C 1
ATOM 3635 O O . ASP C 1 44 ? -68.229 32.515 44.791 1.00 30.86 44 ASP C O 1
ATOM 3640 N N . PHE C 1 45 ? -70.487 32.639 44.819 1.00 34.52 45 PHE C N 1
ATOM 3641 C CA . PHE C 1 45 ? -70.680 31.747 45.958 1.00 31.40 45 PHE C CA 1
ATOM 3642 C C . PHE C 1 45 ? -70.071 32.297 47.247 1.00 35.85 45 PHE C C 1
ATOM 3643 O O . PHE C 1 45 ? -69.629 31.533 48.108 1.00 31.13 45 PHE C O 1
ATOM 3651 N N . THR C 1 46 ? -70.032 33.616 47.407 1.00 27.94 46 THR C N 1
ATOM 3652 C CA . THR C 1 46 ? -69.547 34.166 48.664 1.00 34.36 46 THR C CA 1
ATOM 3653 C C . THR C 1 46 ? -70.678 34.835 49.438 1.00 38.09 46 THR C C 1
ATOM 3654 O O . THR C 1 46 ? -71.803 34.324 49.463 1.00 39.23 46 THR C O 1
ATOM 3658 N N . PHE C 1 47 ? -70.400 35.985 50.054 1.00 33.59 47 PHE C N 1
ATOM 3659 C CA . PHE C 1 47 ? -71.212 36.485 51.157 1.00 31.18 47 PHE C CA 1
ATOM 3660 C C . PHE C 1 47 ? -71.926 37.792 50.815 1.00 36.01 47 PHE C C 1
ATOM 3661 O O . PHE C 1 47 ? -73.152 37.796 50.694 1.00 41.85 47 PHE C O 1
ATOM 3669 N N . VAL C 1 48 ? -71.202 38.904 50.656 1.00 37.40 48 VAL C N 1
ATOM 3670 C CA . VAL C 1 48 ? -71.858 40.170 50.322 1.00 37.97 48 VAL C CA 1
ATOM 3671 C C . VAL C 1 48 ? -72.397 40.141 48.893 1.00 38.66 48 VAL C C 1
ATOM 3672 O O . VAL C 1 48 ? -73.459 40.716 48.596 1.00 39.85 48 VAL C O 1
ATOM 3676 N N . CYS C 1 49 ? -71.674 39.474 47.994 1.00 32.63 49 CYS C N 1
ATOM 3677 C CA . CYS C 1 49 ? -72.023 39.491 46.574 1.00 37.70 49 CYS C CA 1
ATOM 3678 C C . CYS C 1 49 ? -73.435 38.994 46.291 1.00 35.54 49 CYS C C 1
ATOM 3679 O O . CYS C 1 49 ? -74.153 39.659 45.520 1.00 41.32 49 CYS C O 1
ATOM 3682 N N . PRO C 1 50 ? -73.897 37.866 46.842 1.00 42.50 50 PRO C N 1
ATOM 3683 C CA . PRO C 1 50 ? -75.292 37.477 46.580 1.00 36.54 50 PRO C CA 1
ATOM 3684 C C . PRO C 1 50 ? -76.294 38.494 47.086 1.00 36.49 50 PRO C C 1
ATOM 3685 O O . PRO C 1 50 ? -77.323 38.697 46.437 1.00 36.73 50 PRO C O 1
ATOM 3689 N N . THR C 1 51 ? -76.032 39.149 48.220 1.00 36.93 51 THR C N 1
ATOM 3690 C CA . THR C 1 51 ? -76.988 40.146 48.693 1.00 38.88 51 THR C CA 1
ATOM 3691 C C . THR C 1 51 ? -77.066 41.317 47.728 1.00 38.84 51 THR C C 1
ATOM 3692 O O . THR C 1 51 ? -78.160 41.809 47.433 1.00 41.76 51 THR C O 1
ATOM 3696 N N . GLU C 1 52 ? -75.922 41.755 47.194 1.00 40.39 52 GLU C N 1
ATOM 3697 C CA . GLU C 1 52 ? -75.961 42.856 46.234 1.00 37.59 52 GLU C CA 1
ATOM 3698 C C . GLU C 1 52 ? -76.684 42.448 44.953 1.00 38.12 52 GLU C C 1
ATOM 3699 O O . GLU C 1 52 ? -77.516 43.207 44.432 1.00 32.76 52 GLU C O 1
ATOM 3705 N N . LEU C 1 53 ? -76.392 41.247 44.442 1.00 32.11 53 LEU C N 1
ATOM 3706 C CA . LEU C 1 53 ? -77.031 40.799 43.206 1.00 36.33 53 LEU C CA 1
ATOM 3707 C C . LEU C 1 53 ? -78.542 40.624 43.386 1.00 37.26 53 LEU C C 1
ATOM 3708 O O . LEU C 1 53 ? -79.338 41.069 42.542 1.00 34.11 53 LEU C O 1
ATOM 3713 N N . ILE C 1 54 ? -78.958 39.997 44.492 1.00 35.59 54 ILE C N 1
ATOM 3714 C CA . ILE C 1 54 ? -80.378 39.804 44.760 1.00 34.19 54 ILE C CA 1
ATOM 3715 C C . ILE C 1 54 ? -81.071 41.143 44.947 1.00 32.64 54 ILE C C 1
ATOM 3716 O O . ILE C 1 54 ? -82.173 41.361 44.433 1.00 36.15 54 ILE C O 1
ATOM 3721 N N . GLY C 1 55 ? -80.440 42.066 45.677 1.00 33.55 55 GLY C N 1
ATOM 3722 C CA . GLY C 1 55 ? -81.048 43.368 45.875 1.00 37.70 55 GLY C CA 1
ATOM 3723 C C . GLY C 1 55 ? -81.241 44.130 44.580 1.00 40.36 55 GLY C C 1
ATOM 3724 O O . GLY C 1 55 ? -82.269 44.783 44.385 1.00 38.89 55 GLY C O 1
ATOM 3725 N N . PHE C 1 56 ? -80.254 44.065 43.677 1.00 38.61 56 PHE C N 1
ATOM 3726 C CA . PHE C 1 56 ? -80.439 44.685 42.368 1.00 41.36 56 PHE C CA 1
ATOM 3727 C C . PHE C 1 56 ? -81.572 44.018 41.595 1.00 44.41 56 PHE C C 1
ATOM 3728 O O . PHE C 1 56 ? -82.338 44.698 40.899 1.00 40.30 56 PHE C O 1
ATOM 3736 N N . GLN C 1 57 ? -81.711 42.693 41.715 1.00 44.49 57 GLN C N 1
ATOM 3737 C CA . GLN C 1 57 ? -82.840 42.028 41.062 1.00 43.86 57 GLN C CA 1
ATOM 3738 C C . GLN C 1 57 ? -84.176 42.519 41.614 1.00 46.35 57 GLN C C 1
ATOM 3739 O O . GLN C 1 57 ? -85.115 42.775 40.853 1.00 48.86 57 GLN C O 1
ATOM 3745 N N . GLU C 1 58 ? -84.287 42.647 42.937 1.00 43.91 58 GLU C N 1
ATOM 3746 C CA . GLU C 1 58 ? -85.560 43.059 43.524 1.00 47.66 58 GLU C CA 1
ATOM 3747 C C . GLU C 1 58 ? -85.873 44.521 43.236 1.00 44.44 58 GLU C C 1
ATOM 3748 O O . GLU C 1 58 ? -87.048 44.892 43.138 1.00 52.11 58 GLU C O 1
ATOM 3754 N N . ALA C 1 59 ? -84.853 45.365 43.107 1.00 43.22 59 ALA C N 1
ATOM 3755 C CA . ALA C 1 59 ? -85.050 46.774 42.799 1.00 44.37 59 ALA C CA 1
ATOM 3756 C C . ALA C 1 59 ? -85.030 47.039 41.300 1.00 41.72 59 ALA C C 1
ATOM 3757 O O . ALA C 1 59 ? -84.935 48.198 40.885 1.00 46.39 59 ALA C O 1
ATOM 3759 N N . LEU C 1 60 ? -85.114 45.985 40.489 1.00 39.58 60 LEU C N 1
ATOM 3760 C CA . LEU C 1 60 ? -84.946 46.121 39.047 1.00 45.71 60 LEU C CA 1
ATOM 3761 C C . LEU C 1 60 ? -85.991 47.041 38.428 1.00 49.01 60 LEU C C 1
ATOM 3762 O O . LEU C 1 60 ? -85.696 47.747 37.457 1.00 50.21 60 LEU C O 1
ATOM 3767 N N . GLY C 1 61 ? -87.210 47.051 38.967 1.00 49.06 61 GLY C N 1
ATOM 3768 C CA . GLY C 1 61 ? -88.239 47.909 38.407 1.00 40.85 61 GLY C CA 1
ATOM 3769 C C . GLY C 1 61 ? -87.909 49.378 38.564 1.00 45.72 61 GLY C C 1
ATOM 3770 O O . GLY C 1 61 ? -88.205 50.191 37.681 1.00 48.80 61 GLY C O 1
ATOM 3771 N N . GLU C 1 62 ? -87.297 49.739 39.692 1.00 50.00 62 GLU C N 1
ATOM 3772 C CA . GLU C 1 62 ? -86.902 51.125 39.907 1.00 54.17 62 GLU C CA 1
ATOM 3773 C C . GLU C 1 62 ? -85.888 51.584 38.867 1.00 49.60 62 GLU C C 1
ATOM 3774 O O . GLU C 1 62 ? -85.864 52.765 38.501 1.00 51.00 62 GLU C O 1
ATOM 3780 N N . PHE C 1 63 ? -85.031 50.678 38.392 1.00 42.92 63 PHE C N 1
ATOM 3781 C CA . PHE C 1 63 ? -84.108 51.049 37.326 1.00 44.11 63 PHE C CA 1
ATOM 3782 C C . PHE C 1 63 ? -84.785 51.026 35.961 1.00 45.21 63 PHE C C 1
ATOM 3783 O O . PHE C 1 63 ? -84.516 51.893 35.122 1.00 41.85 63 PHE C O 1
ATOM 3791 N N . ASP C 1 64 ? -85.685 50.065 35.735 1.00 45.86 64 ASP C N 1
ATOM 3792 C CA . ASP C 1 64 ? -86.407 49.998 34.468 1.00 46.63 64 ASP C CA 1
ATOM 3793 C C . ASP C 1 64 ? -87.186 51.280 34.206 1.00 49.82 64 ASP C C 1
ATOM 3794 O O . ASP C 1 64 ? -87.118 51.847 33.109 1.00 48.61 64 ASP C O 1
ATOM 3799 N N . LYS C 1 65 ? -87.919 51.762 35.214 1.00 50.04 65 LYS C N 1
ATOM 3800 C CA . LYS C 1 65 ? -88.682 52.996 35.046 1.00 48.34 65 LYS C CA 1
ATOM 3801 C C . LYS C 1 65 ? -87.784 54.180 34.715 1.00 51.41 65 LYS C C 1
ATOM 3802 O O . LYS C 1 65 ? -88.255 55.147 34.106 1.00 50.08 65 LYS C O 1
ATOM 3808 N N . ARG C 1 66 ? -86.506 54.129 35.090 1.00 50.20 66 ARG C N 1
ATOM 3809 C CA . ARG C 1 66 ? -85.570 55.204 34.792 1.00 48.96 66 ARG C CA 1
ATOM 3810 C C . ARG C 1 66 ? -84.726 54.924 33.553 1.00 46.41 66 ARG C C 1
ATOM 3811 O O . ARG C 1 66 ? -83.730 55.623 33.324 1.00 48.09 66 ARG C O 1
ATOM 3819 N N . ASP C 1 67 ? -85.113 53.933 32.744 1.00 39.49 67 ASP C N 1
ATOM 3820 C CA . ASP C 1 67 ? -84.430 53.617 31.489 1.00 45.45 67 ASP C CA 1
ATOM 3821 C C . ASP C 1 67 ? -82.976 53.219 31.748 1.00 46.43 67 ASP C C 1
ATOM 3822 O O . ASP C 1 67 ? -82.064 53.574 30.996 1.00 45.81 67 ASP C O 1
ATOM 3827 N N . VAL C 1 68 ? -82.764 52.467 32.827 1.00 44.60 68 VAL C N 1
ATOM 3828 C CA . VAL C 1 68 ? -81.443 52.052 33.281 1.00 39.18 68 VAL C CA 1
ATOM 3829 C C . VAL C 1 68 ? -81.370 50.534 33.212 1.00 43.64 68 VAL C C 1
ATOM 3830 O O . VAL C 1 68 ? -82.211 49.839 33.797 1.00 46.13 68 VAL C O 1
ATOM 3834 N N . ALA C 1 69 ? -80.384 50.023 32.481 1.00 41.66 69 ALA C N 1
ATOM 3835 C CA . ALA C 1 69 ? -80.072 48.601 32.462 1.00 38.82 69 ALA C CA 1
ATOM 3836 C C . ALA C 1 69 ? -79.054 48.290 33.552 1.00 35.02 69 ALA C C 1
ATOM 3837 O O . ALA C 1 69 ? -78.043 48.988 33.687 1.00 39.49 69 ALA C O 1
ATOM 3839 N N . VAL C 1 70 ? -79.325 47.250 34.329 1.00 34.57 70 VAL C N 1
ATOM 3840 C CA . VAL C 1 70 ? -78.429 46.799 35.384 1.00 35.58 70 VAL C CA 1
ATOM 3841 C C . VAL C 1 70 ? -77.602 45.641 34.848 1.00 34.13 70 VAL C C 1
ATOM 3842 O O . VAL C 1 70 ? -78.152 44.659 34.332 1.00 35.78 70 VAL C O 1
ATOM 3846 N N . VAL C 1 71 ? -76.281 45.750 34.966 1.00 35.24 71 VAL C N 1
ATOM 3847 C CA . VAL C 1 71 ? -75.366 44.717 34.493 1.00 35.41 71 VAL C CA 1
ATOM 3848 C C . VAL C 1 71 ? -74.357 44.442 35.598 1.00 29.35 71 VAL C C 1
ATOM 3849 O O . VAL C 1 71 ? -73.695 45.369 36.081 1.00 31.29 71 VAL C O 1
ATOM 3853 N N . GLY C 1 72 ? -74.256 43.177 36.010 1.00 25.70 72 GLY C N 1
ATOM 3854 C CA . GLY C 1 72 ? -73.244 42.744 36.946 1.00 27.49 72 GLY C CA 1
ATOM 3855 C C . GLY C 1 72 ? -72.089 42.046 36.253 1.00 30.19 72 GLY C C 1
ATOM 3856 O O . GLY C 1 72 ? -72.208 41.579 35.123 1.00 31.70 72 GLY C O 1
ATOM 3857 N N . CYS C 1 73 ? -70.961 41.967 36.956 1.00 30.08 73 CYS C N 1
ATOM 3858 C CA . CYS C 1 73 ? -69.756 41.390 36.378 1.00 26.29 73 CYS C CA 1
ATOM 3859 C C . CYS C 1 73 ? -68.814 40.895 37.471 1.00 28.24 73 CYS C C 1
ATOM 3860 O O . CYS C 1 73 ? -68.606 41.582 38.472 1.00 29.79 73 CYS C O 1
ATOM 3863 N N . SER C 1 74 ? -68.241 39.704 37.263 1.00 27.22 74 SER C N 1
ATOM 3864 C CA . SER C 1 74 ? -67.109 39.222 38.051 1.00 29.11 74 SER C CA 1
ATOM 3865 C C . SER C 1 74 ? -66.190 38.417 37.135 1.00 29.17 74 SER C C 1
ATOM 3866 O O . SER C 1 74 ? -66.557 38.068 36.009 1.00 25.20 74 SER C O 1
ATOM 3869 N N . THR C 1 75 ? -64.996 38.086 37.631 1.00 24.78 75 THR C N 1
ATOM 3870 C CA . THR C 1 75 ? -64.034 37.349 36.820 1.00 29.05 75 THR C CA 1
ATOM 3871 C C . THR C 1 75 ? -64.239 35.840 36.871 1.00 28.32 75 THR C C 1
ATOM 3872 O O . THR C 1 75 ? -63.425 35.102 36.310 1.00 30.20 75 THR C O 1
ATOM 3876 N N . ASP C 1 76 ? -65.319 35.367 37.489 1.00 32.45 76 ASP C N 1
ATOM 3877 C CA . ASP C 1 76 ? -65.637 33.946 37.454 1.00 32.37 76 ASP C CA 1
ATOM 3878 C C . ASP C 1 76 ? -66.179 33.572 36.077 1.00 29.67 76 ASP C C 1
ATOM 3879 O O . ASP C 1 76 ? -66.633 34.423 35.308 1.00 29.74 76 ASP C O 1
ATOM 3884 N N . SER C 1 77 ? -66.154 32.280 35.775 1.00 30.00 77 SER C N 1
ATOM 3885 C CA . SER C 1 77 ? -66.639 31.848 34.476 1.00 30.99 77 SER C CA 1
ATOM 3886 C C . SER C 1 77 ? -68.152 32.015 34.383 1.00 31.71 77 SER C C 1
ATOM 3887 O O . SER C 1 77 ? -68.853 32.211 35.381 1.00 30.26 77 SER C O 1
ATOM 3890 N N . GLU C 1 78 ? -68.646 31.949 33.148 1.00 29.99 78 GLU C N 1
ATOM 3891 C CA . GLU C 1 78 ? -70.083 31.982 32.921 1.00 31.23 78 GLU C CA 1
ATOM 3892 C C . GLU C 1 78 ? -70.767 30.750 33.507 1.00 33.88 78 GLU C C 1
ATOM 3893 O O . GLU C 1 78 ? -71.947 30.817 33.874 1.00 33.64 78 GLU C O 1
ATOM 3899 N N . PHE C 1 79 ? -70.046 29.627 33.626 1.00 29.20 79 PHE C N 1
ATOM 3900 C CA . PHE C 1 79 ? -70.655 28.440 34.222 1.00 32.78 79 PHE C CA 1
ATOM 3901 C C . PHE C 1 79 ? -70.784 28.561 35.736 1.00 33.72 79 PHE C C 1
ATOM 3902 O O . PHE C 1 79 ? -71.737 28.032 36.314 1.00 34.54 79 PHE C O 1
ATOM 3910 N N . SER C 1 80 ? -69.851 29.241 36.398 1.00 30.81 80 SER C N 1
ATOM 3911 C CA . SER C 1 80 ? -70.050 29.530 37.813 1.00 35.62 80 SER C CA 1
ATOM 3912 C C . SER C 1 80 ? -71.275 30.409 38.012 1.00 36.18 80 SER C C 1
ATOM 3913 O O . SER C 1 80 ? -72.082 30.165 38.917 1.00 36.61 80 SER C O 1
ATOM 3916 N N . HIS C 1 81 ? -71.436 31.429 37.163 1.00 33.52 81 HIS C N 1
ATOM 3917 C CA . HIS C 1 81 ? -72.633 32.266 37.194 1.00 28.90 81 HIS C CA 1
ATOM 3918 C C . HIS C 1 81 ? -73.887 31.426 37.014 1.00 34.50 81 HIS C C 1
ATOM 3919 O O . HIS C 1 81 ? -74.880 31.592 37.737 1.00 31.15 81 HIS C O 1
ATOM 3926 N N . TRP C 1 82 ? -73.871 30.548 36.010 1.00 32.52 82 TRP C N 1
ATOM 3927 C CA . TRP C 1 82 ? -75.042 29.740 35.709 1.00 33.11 82 TRP C CA 1
ATOM 3928 C C . TRP C 1 82 ? -75.389 28.822 36.873 1.00 39.29 82 TRP C C 1
ATOM 3929 O O . TRP C 1 82 ? -76.555 28.724 37.276 1.00 41.93 82 TRP C O 1
ATOM 3940 N N . ALA C 1 83 ? -74.385 28.154 37.442 1.00 36.56 83 ALA C N 1
ATOM 3941 C CA . ALA C 1 83 ? -74.627 27.330 38.618 1.00 32.29 83 ALA C CA 1
ATOM 3942 C C . ALA C 1 83 ? -75.170 28.161 39.769 1.00 34.95 83 ALA C C 1
ATOM 3943 O O . ALA C 1 83 ? -76.008 27.683 40.539 1.00 38.21 83 ALA C O 1
ATOM 3945 N N . TRP C 1 84 ? -74.725 29.412 39.889 1.00 34.80 84 TRP C N 1
ATOM 3946 C CA . TRP C 1 84 ? -75.130 30.231 41.025 1.00 36.65 84 TRP C CA 1
ATOM 3947 C C . TRP C 1 84 ? -76.581 30.683 40.895 1.00 38.61 84 TRP C C 1
ATOM 3948 O O . TRP C 1 84 ? -77.305 30.749 41.896 1.00 40.12 84 TRP C O 1
ATOM 3959 N N . VAL C 1 85 ? -77.022 31.027 39.681 1.00 38.08 85 VAL C N 1
ATOM 3960 C CA . VAL C 1 85 ? -78.429 31.374 39.498 1.00 37.07 85 VAL C CA 1
ATOM 3961 C C . VAL C 1 85 ? -79.337 30.158 39.587 1.00 38.42 85 VAL C C 1
ATOM 3962 O O . VAL C 1 85 ? -80.557 30.315 39.674 1.00 44.38 85 VAL C O 1
ATOM 3966 N N . ASN C 1 86 ? -78.776 28.949 39.553 1.00 35.81 86 ASN C N 1
ATOM 3967 C CA . ASN C 1 86 ? -79.531 27.724 39.770 1.00 39.21 86 ASN C CA 1
ATOM 3968 C C . ASN C 1 86 ? -79.348 27.180 41.185 1.00 43.21 86 ASN C C 1
ATOM 3969 O O . ASN C 1 86 ? -79.664 26.012 41.446 1.00 35.95 86 ASN C O 1
ATOM 3974 N N . THR C 1 87 ? -78.837 28.003 42.096 1.00 39.66 87 THR C N 1
ATOM 3975 C CA . THR C 1 87 ? -78.697 27.660 43.495 1.00 35.12 87 THR C CA 1
ATOM 3976 C C . THR C 1 87 ? -79.723 28.439 44.292 1.00 38.47 87 THR C C 1
ATOM 3977 O O . THR C 1 87 ? -79.801 29.666 44.151 1.00 41.27 87 THR C O 1
ATOM 3981 N N . PRO C 1 88 ? -80.530 27.778 45.118 1.00 40.77 88 PRO C N 1
ATOM 3982 C CA . PRO C 1 88 ? -81.561 28.505 45.864 1.00 38.35 88 PRO C CA 1
ATOM 3983 C C . PRO C 1 88 ? -80.945 29.495 46.841 1.00 40.89 88 PRO C C 1
ATOM 3984 O O . PRO C 1 88 ? -79.854 29.281 47.374 1.00 42.72 88 PRO C O 1
ATOM 3988 N N . ARG C 1 89 ? -81.662 30.605 47.053 1.00 40.08 89 ARG C N 1
ATOM 3989 C CA . ARG C 1 89 ? -81.139 31.694 47.874 1.00 39.52 89 ARG C CA 1
ATOM 3990 C C . ARG C 1 89 ? -80.892 31.263 49.315 1.00 47.51 89 ARG C C 1
ATOM 3991 O O . ARG C 1 89 ? -79.926 31.713 49.941 1.00 49.10 89 ARG C O 1
ATOM 3999 N N . ASP C 1 90 ? -81.749 30.397 49.867 1.00 50.64 90 ASP C N 1
ATOM 4000 C CA . ASP C 1 90 ? -81.546 29.983 51.252 1.00 50.16 90 ASP C CA 1
ATOM 4001 C C . ASP C 1 90 ? -80.301 29.124 51.436 1.00 44.71 90 ASP C C 1
ATOM 4002 O O . ASP C 1 90 ? -79.971 28.782 52.576 1.00 48.84 90 ASP C O 1
ATOM 4007 N N . GLN C 1 91 ? -79.617 28.757 50.356 1.00 46.43 91 GLN C N 1
ATOM 4008 C CA . GLN C 1 91 ? -78.326 28.089 50.441 1.00 51.21 91 GLN C CA 1
ATOM 4009 C C . GLN C 1 91 ? -77.189 28.978 49.949 1.00 43.46 91 GLN C C 1
ATOM 4010 O O . GLN C 1 91 ? -76.101 28.480 49.649 1.00 42.89 91 GLN C O 1
ATOM 4016 N N . GLY C 1 92 ? -77.423 30.284 49.861 1.00 43.84 92 GLY C N 1
ATOM 4017 C CA . GLY C 1 92 ? -76.432 31.219 49.375 1.00 41.42 92 GLY C CA 1
ATOM 4018 C C . GLY C 1 92 ? -76.472 31.506 47.892 1.00 43.77 92 GLY C C 1
ATOM 4019 O O . GLY C 1 92 ? -75.592 32.219 47.397 1.00 42.91 92 GLY C O 1
ATOM 4020 N N . GLY C 1 93 ? -77.469 30.996 47.170 1.00 40.74 93 GLY C N 1
ATOM 4021 C CA . GLY C 1 93 ? -77.535 31.191 45.739 1.00 40.78 93 GLY C CA 1
ATOM 4022 C C . GLY C 1 93 ? -78.190 32.502 45.351 1.00 37.86 93 GLY C C 1
ATOM 4023 O O . GLY C 1 93 ? -78.665 33.278 46.182 1.00 35.03 93 GLY C O 1
ATOM 4024 N N . ILE C 1 94 ? -78.204 32.752 44.043 1.00 36.37 94 ILE C N 1
ATOM 4025 C CA . ILE C 1 94 ? -78.771 33.986 43.509 1.00 41.48 94 ILE C CA 1
ATOM 4026 C C . ILE C 1 94 ? -79.867 33.643 42.510 1.00 42.49 94 ILE C C 1
ATOM 4027 O O . ILE C 1 94 ? -80.011 34.302 41.474 1.00 44.95 94 ILE C O 1
ATOM 4032 N N . GLN C 1 95 ? -80.655 32.618 42.827 1.00 46.30 95 GLN C N 1
ATOM 4033 C CA . GLN C 1 95 ? -81.760 32.228 41.967 1.00 41.22 95 GLN C CA 1
ATOM 4034 C C . GLN C 1 95 ? -82.700 33.404 41.745 1.00 41.83 95 GLN C C 1
ATOM 4035 O O . GLN C 1 95 ? -82.977 34.183 42.662 1.00 41.13 95 GLN C O 1
ATOM 4041 N N . GLY C 1 96 ? -83.161 33.552 40.505 1.00 37.70 96 GLY C N 1
ATOM 4042 C CA . GLY C 1 96 ? -84.064 34.626 40.158 1.00 41.43 96 GLY C CA 1
ATOM 4043 C C . GLY C 1 96 ? -83.403 35.905 39.690 1.00 45.54 96 GLY C C 1
ATOM 4044 O O . GLY C 1 96 ? -84.112 36.829 39.272 1.00 46.03 96 GLY C O 1
ATOM 4045 N N . VAL C 1 97 ? -82.077 36.006 39.766 1.00 42.69 97 VAL C N 1
ATOM 4046 C CA . VAL C 1 97 ? -81.393 37.160 39.197 1.00 46.03 97 VAL C CA 1
ATOM 4047 C C . VAL C 1 97 ? -81.403 37.006 37.680 1.00 43.49 97 VAL C C 1
ATOM 4048 O O . VAL C 1 97 ? -80.827 36.057 37.136 1.00 44.65 97 VAL C O 1
ATOM 4052 N N . SER C 1 98 ? -82.069 37.933 36.985 1.00 37.69 98 SER C N 1
ATOM 4053 C CA . SER C 1 98 ? -82.345 37.759 35.563 1.00 43.05 98 SER C CA 1
ATOM 4054 C C . SER C 1 98 ? -81.612 38.745 34.662 1.00 37.74 98 SER C C 1
ATOM 4055 O O . SER C 1 98 ? -81.518 38.498 33.457 1.00 33.65 98 SER C O 1
ATOM 4058 N N . TYR C 1 99 ? -81.096 39.841 35.210 1.00 34.79 99 TYR C N 1
ATOM 4059 C CA . TYR C 1 99 ? -80.338 40.804 34.434 1.00 32.73 99 TYR C CA 1
ATOM 4060 C C . TYR C 1 99 ? -78.991 40.195 34.057 1.00 34.89 99 TYR C C 1
ATOM 4061 O O . TYR C 1 99 ? -78.625 39.123 34.546 1.00 35.70 99 TYR C O 1
ATOM 4070 N N . PRO C 1 100 ? -78.256 40.818 33.134 1.00 36.07 100 PRO C N 1
ATOM 4071 C CA . PRO C 1 100 ? -76.997 40.211 32.668 1.00 35.73 100 PRO C CA 1
ATOM 4072 C C . PRO C 1 100 ? -75.935 40.157 33.759 1.00 30.72 100 PRO C C 1
ATOM 4073 O O . PRO C 1 100 ? -75.698 41.136 34.473 1.00 30.65 100 PRO C O 1
ATOM 4077 N N . ILE C 1 101 ? -75.298 38.996 33.876 1.00 31.62 101 ILE C N 1
ATOM 4078 C CA . ILE C 1 101 ? -74.151 38.789 34.751 1.00 31.77 101 ILE C CA 1
ATOM 4079 C C . ILE C 1 101 ? -72.982 38.431 33.846 1.00 28.05 101 ILE C C 1
ATOM 4080 O O . ILE C 1 101 ? -72.923 37.320 33.306 1.00 25.03 101 ILE C O 1
ATOM 4085 N N . VAL C 1 102 ? -72.056 39.367 33.679 1.00 28.24 102 VAL C N 1
ATOM 4086 C CA . VAL C 1 102 ? -70.958 39.210 32.735 1.00 27.51 102 VAL C CA 1
ATOM 4087 C C . VAL C 1 102 ? -69.861 38.356 33.353 1.00 27.52 102 VAL C C 1
ATOM 4088 O O . VAL C 1 102 ? -69.530 38.493 34.537 1.00 28.49 102 VAL C O 1
ATOM 4092 N N . SER C 1 103 ? -69.273 37.489 32.535 1.00 26.62 103 SER C N 1
ATOM 4093 C CA . SER C 1 103 ? -68.117 36.689 32.916 1.00 24.23 103 SER C CA 1
ATOM 4094 C C . SER C 1 103 ? -66.854 37.358 32.374 1.00 28.78 103 SER C C 1
ATOM 4095 O O . SER C 1 103 ? -66.588 37.315 31.168 1.00 30.17 103 SER C O 1
ATOM 4098 N N . ASP C 1 104 ? -66.086 37.990 33.260 1.00 27.35 104 ASP C N 1
ATOM 4099 C CA . ASP C 1 104 ? -64.807 38.599 32.895 1.00 25.10 104 ASP C CA 1
ATOM 4100 C C . ASP C 1 104 ? -63.674 37.585 33.066 1.00 28.83 104 ASP C C 1
ATOM 4101 O O . ASP C 1 104 ? -62.707 37.790 33.801 1.00 27.41 104 ASP C O 1
ATOM 4106 N N . ILE C 1 105 ? -63.787 36.490 32.311 1.00 27.27 105 ILE C N 1
ATOM 4107 C CA . ILE C 1 105 ? -62.953 35.320 32.568 1.00 28.96 105 ILE C CA 1
ATOM 4108 C C . ILE C 1 105 ? -61.479 35.617 32.326 1.00 29.59 105 ILE C C 1
ATOM 4109 O O . ILE C 1 105 ? -60.604 34.945 32.886 1.00 31.58 105 ILE C O 1
ATOM 4114 N N . ASN C 1 106 ? -61.175 36.601 31.487 1.00 29.70 106 ASN C N 1
ATOM 4115 C CA . ASN C 1 106 ? -59.802 37.002 31.213 1.00 28.75 106 ASN C CA 1
ATOM 4116 C C . ASN C 1 106 ? -59.328 38.153 32.086 1.00 29.97 106 ASN C C 1
ATOM 4117 O O . ASN C 1 106 ? -58.165 38.552 31.972 1.00 33.05 106 ASN C O 1
ATOM 4122 N N . LYS C 1 107 ? -60.196 38.706 32.930 1.00 28.08 107 LYS C N 1
ATOM 4123 C CA . LYS C 1 107 ? -59.909 39.832 33.815 1.00 28.63 107 LYS C CA 1
ATOM 4124 C C . LYS C 1 107 ? -59.616 41.129 33.064 1.00 28.23 107 LYS C C 1
ATOM 4125 O O . LYS C 1 107 ? -59.182 42.108 33.688 1.00 29.19 107 LYS C O 1
ATOM 4131 N N . THR C 1 108 ? -59.838 41.176 31.745 1.00 29.68 108 THR C N 1
ATOM 4132 C CA . THR C 1 108 ? -59.550 42.399 30.992 1.00 32.16 108 THR C CA 1
ATOM 4133 C C . THR C 1 108 ? -60.579 43.496 31.254 1.00 31.40 108 THR C C 1
ATOM 4134 O O . THR C 1 108 ? -60.226 44.681 31.254 1.00 28.40 108 THR C O 1
ATOM 4138 N N . ILE C 1 109 ? -61.844 43.134 31.491 1.00 26.53 109 ILE C N 1
ATOM 4139 C CA . ILE C 1 109 ? -62.855 44.148 31.780 1.00 27.91 109 ILE C CA 1
ATOM 4140 C C . ILE C 1 109 ? -62.553 44.835 33.105 1.00 29.08 109 ILE C C 1
ATOM 4141 O O . ILE C 1 109 ? -62.542 46.071 33.197 1.00 29.84 109 ILE C O 1
ATOM 4146 N N . SER C 1 110 ? -62.293 44.041 34.149 1.00 29.27 110 SER C N 1
ATOM 4147 C CA . SER C 1 110 ? -62.004 44.608 35.462 1.00 31.39 110 SER C CA 1
ATOM 4148 C C . SER C 1 110 ? -60.768 45.486 35.414 1.00 28.82 110 SER C C 1
ATOM 4149 O O . SER C 1 110 ? -60.736 46.561 36.028 1.00 26.55 110 SER C O 1
ATOM 4152 N N . ALA C 1 111 ? -59.749 45.052 34.666 1.00 25.17 111 ALA C N 1
ATOM 4153 C CA . ALA C 1 111 ? -58.542 45.857 34.500 1.00 25.97 111 ALA C CA 1
ATOM 4154 C C . ALA C 1 111 ? -58.854 47.175 33.795 1.00 28.22 111 ALA C C 1
ATOM 4155 O O . ALA C 1 111 ? -58.395 48.240 34.219 1.00 31.54 111 ALA C O 1
ATOM 4157 N N . ASP C 1 112 ? -59.632 47.121 32.707 1.00 31.97 112 ASP C N 1
ATOM 4158 C CA . ASP C 1 112 ? -59.961 48.333 31.963 1.00 30.20 112 ASP C CA 1
ATOM 4159 C C . ASP C 1 112 ? -60.778 49.312 32.791 1.00 32.23 112 ASP C C 1
ATOM 4160 O O . ASP C 1 112 ? -60.656 50.530 32.611 1.00 33.91 112 ASP C O 1
ATOM 4165 N N . TYR C 1 113 ? -61.604 48.816 33.703 1.00 33.60 113 TYR C N 1
ATOM 4166 C CA . TYR C 1 113 ? -62.401 49.714 34.525 1.00 31.86 113 TYR C CA 1
ATOM 4167 C C . TYR C 1 113 ? -61.693 50.126 35.808 1.00 29.37 113 TYR C C 1
ATOM 4168 O O . TYR C 1 113 ? -62.251 50.910 36.584 1.00 26.49 113 TYR C O 1
ATOM 4177 N N . GLY C 1 114 ? -60.468 49.655 36.026 1.00 27.75 114 GLY C N 1
ATOM 4178 C CA . GLY C 1 114 ? -59.701 50.056 37.190 1.00 30.29 114 GLY C CA 1
ATOM 4179 C C . GLY C 1 114 ? -60.193 49.479 38.501 1.00 34.81 114 GLY C C 1
ATOM 4180 O O . GLY C 1 114 ? -60.010 50.107 39.550 1.00 33.95 114 GLY C O 1
ATOM 4181 N N . VAL C 1 115 ? -60.807 48.293 38.472 1.00 25.30 115 VAL C N 1
ATOM 4182 C CA . VAL C 1 115 ? -61.344 47.655 39.667 1.00 28.22 115 VAL C CA 1
ATOM 4183 C C . VAL C 1 115 ? -60.645 46.346 40.003 1.00 31.12 115 VAL C C 1
ATOM 4184 O O . VAL C 1 115 ? -61.017 45.697 40.983 1.00 34.73 115 VAL C O 1
ATOM 4188 N N . LEU C 1 116 ? -59.639 45.943 39.234 1.00 29.88 116 LEU C N 1
ATOM 4189 C CA . LEU C 1 116 ? -58.959 44.677 39.477 1.00 28.31 116 LEU C CA 1
ATOM 4190 C C . LEU C 1 116 ? -58.000 44.803 40.659 1.00 31.60 116 LEU C C 1
ATOM 4191 O O . LEU C 1 116 ? -57.099 45.648 40.653 1.00 31.12 116 LEU C O 1
ATOM 4196 N N . ALA C 1 117 ? -58.184 43.953 41.662 1.00 32.89 117 ALA C N 1
ATOM 4197 C CA . ALA C 1 117 ? -57.297 43.904 42.813 1.00 31.55 117 ALA C CA 1
ATOM 4198 C C . ALA C 1 117 ? -56.000 43.183 42.451 1.00 32.46 117 ALA C C 1
ATOM 4199 O O . ALA C 1 117 ? -55.813 42.703 41.330 1.00 30.12 117 ALA C O 1
ATOM 4201 N N . GLY C 1 118 ? -55.089 43.107 43.416 1.00 33.43 118 GLY C N 1
ATOM 4202 C CA . GLY C 1 118 ? -53.830 42.420 43.231 1.00 41.42 118 GLY C CA 1
ATOM 4203 C C . GLY C 1 118 ? -52.726 43.318 42.694 1.00 47.85 118 GLY C C 1
ATOM 4204 O O . GLY C 1 118 ? -52.939 44.453 42.263 1.00 49.62 118 GLY C O 1
ATOM 4205 N N . ASP C 1 119 ? -51.510 42.786 42.748 1.00 50.28 119 ASP C N 1
ATOM 4206 C CA . ASP C 1 119 ? -50.313 43.474 42.288 1.00 59.45 119 ASP C CA 1
ATOM 4207 C C . ASP C 1 119 ? -49.531 42.509 41.413 1.00 61.29 119 ASP C C 1
ATOM 4208 O O . ASP C 1 119 ? -49.296 41.364 41.810 1.00 63.41 119 ASP C O 1
ATOM 4213 N N . GLU C 1 120 ? -49.098 42.971 40.246 1.00 70.26 120 GLU C N 1
ATOM 4214 C CA . GLU C 1 120 ? -48.413 42.117 39.285 1.00 73.23 120 GLU C CA 1
ATOM 4215 C C . GLU C 1 120 ? -46.926 42.445 39.272 1.00 79.07 120 GLU C C 1
ATOM 4216 O O . GLU C 1 120 ? -46.543 43.620 39.241 1.00 75.76 120 GLU C O 1
ATOM 4222 N N . GLU C 1 121 ? -46.097 41.400 39.307 1.00 84.90 121 GLU C N 1
ATOM 4223 C CA . GLU C 1 121 ? -44.651 41.535 39.409 1.00 91.62 121 GLU C CA 1
ATOM 4224 C C . GLU C 1 121 ? -43.971 40.583 38.434 1.00 91.85 121 GLU C C 1
ATOM 4225 O O . GLU C 1 121 ? -44.522 39.538 38.074 1.00 85.08 121 GLU C O 1
ATOM 4231 N N . ILE C 1 122 ? -42.763 40.958 38.014 1.00 98.48 122 ILE C N 1
ATOM 4232 C CA . ILE C 1 122 ? -41.928 40.122 37.161 1.00 98.45 122 ILE C CA 1
ATOM 4233 C C . ILE C 1 122 ? -40.674 39.743 37.942 1.00 101.39 122 ILE C C 1
ATOM 4234 O O . ILE C 1 122 ? -40.208 40.493 38.806 1.00 99.62 122 ILE C O 1
ATOM 4239 N N . ASP C 1 123 ? -40.138 38.559 37.642 1.00 107.76 123 ASP C N 1
ATOM 4240 C CA . ASP C 1 123 ? -39.080 37.959 38.443 1.00 114.56 123 ASP C CA 1
ATOM 4241 C C . ASP C 1 123 ? -37.692 38.318 37.914 1.00 118.72 123 ASP C C 1
ATOM 4242 O O . ASP C 1 123 ? -37.530 39.063 36.944 1.00 117.19 123 ASP C O 1
ATOM 4247 N N . GLU C 1 124 ? -36.671 37.766 38.579 1.00 122.79 124 GLU C N 1
ATOM 4248 C CA . GLU C 1 124 ? -35.289 37.953 38.154 1.00 130.01 124 GLU C CA 1
ATOM 4249 C C . GLU C 1 124 ? -34.979 37.205 36.865 1.00 130.10 124 GLU C C 1
ATOM 4250 O O . GLU C 1 124 ? -33.995 37.534 36.192 1.00 130.54 124 GLU C O 1
ATOM 4256 N N . ASP C 1 125 ? -35.789 36.206 36.514 1.00 127.88 125 ASP C N 1
ATOM 4257 C CA . ASP C 1 125 ? -35.666 35.498 35.248 1.00 128.89 125 ASP C CA 1
ATOM 4258 C C . ASP C 1 125 ? -36.782 35.846 34.275 1.00 129.90 125 ASP C C 1
ATOM 4259 O O . ASP C 1 125 ? -36.827 35.281 33.176 1.00 133.48 125 ASP C O 1
ATOM 4264 N N . GLY C 1 126 ? -37.679 36.753 34.646 1.00 123.33 126 GLY C N 1
ATOM 4265 C CA . GLY C 1 126 ? -38.757 37.168 33.778 1.00 116.52 126 GLY C CA 1
ATOM 4266 C C . GLY C 1 126 ? -40.084 36.486 34.013 1.00 109.92 126 GLY C C 1
ATOM 4267 O O . GLY C 1 126 ? -40.972 36.598 33.161 1.00 102.30 126 GLY C O 1
ATOM 4268 N N . ASN C 1 127 ? -40.251 35.782 35.130 1.00 112.67 127 ASN C N 1
ATOM 4269 C CA . ASN C 1 127 ? -41.535 35.156 35.394 1.00 111.98 127 ASN C CA 1
ATOM 4270 C C . ASN C 1 127 ? -42.518 36.200 35.916 1.00 105.27 127 ASN C C 1
ATOM 4271 O O . ASN C 1 127 ? -42.126 37.236 36.451 1.00 106.71 127 ASN C O 1
ATOM 4276 N N . VAL C 1 128 ? -43.806 35.908 35.787 1.00 92.72 128 VAL C N 1
ATOM 4277 C CA . VAL C 1 128 ? -44.852 36.816 36.245 1.00 83.18 128 VAL C CA 1
ATOM 4278 C C . VAL C 1 128 ? -45.435 36.259 37.536 1.00 85.27 128 VAL C C 1
ATOM 4279 O O . VAL C 1 128 ? -46.074 35.201 37.533 1.00 76.26 128 VAL C O 1
ATOM 4283 N N . GLU C 1 129 ? -45.221 36.969 38.642 1.00 85.52 129 GLU C N 1
ATOM 4284 C CA . GLU C 1 129 ? -45.843 36.646 39.918 1.00 76.90 129 GLU C CA 1
ATOM 4285 C C . GLU C 1 129 ? -46.837 37.730 40.312 1.00 72.50 129 GLU C C 1
ATOM 4286 O O . GLU C 1 129 ? -46.706 38.895 39.922 1.00 71.14 129 GLU C O 1
ATOM 4292 N N . VAL C 1 130 ? -47.844 37.328 41.083 1.00 65.46 130 VAL C N 1
ATOM 4293 C CA . VAL C 1 130 ? -48.940 38.201 41.479 1.00 58.85 130 VAL C CA 1
ATOM 4294 C C . VAL C 1 130 ? -49.087 38.139 42.993 1.00 55.78 130 VAL C C 1
ATOM 4295 O O . VAL C 1 130 ? -49.232 37.052 43.566 1.00 54.64 130 VAL C O 1
ATOM 4299 N N . ASN C 1 131 ? -49.067 39.303 43.636 1.00 51.90 131 ASN C N 1
ATOM 4300 C CA . ASN C 1 131 ? -49.352 39.404 45.060 1.00 55.10 131 ASN C CA 1
ATOM 4301 C C . ASN C 1 131 ? -50.835 39.676 45.252 1.00 52.72 131 ASN C C 1
ATOM 4302 O O . ASN C 1 131 ? -51.382 40.616 44.668 1.00 56.61 131 ASN C O 1
ATOM 4307 N N . GLY C 1 132 ? -51.477 38.856 46.065 1.00 44.28 132 GLY C N 1
ATOM 4308 C CA . GLY C 1 132 ? -52.901 38.965 46.254 1.00 46.61 132 GLY C CA 1
ATOM 4309 C C . GLY C 1 132 ? -53.648 38.248 45.146 1.00 39.88 132 GLY C C 1
ATOM 4310 O O . GLY C 1 132 ? -53.082 37.489 44.352 1.00 37.30 132 GLY C O 1
ATOM 4311 N N . GLU C 1 133 ? -54.952 38.500 45.099 1.00 38.06 133 GLU C N 1
ATOM 4312 C CA . GLU C 1 133 ? -55.839 37.864 44.134 1.00 41.19 133 GLU C CA 1
ATOM 4313 C C . GLU C 1 133 ? -56.265 38.864 43.069 1.00 36.82 133 GLU C C 1
ATOM 4314 O O . GLU C 1 133 ? -56.692 39.979 43.392 1.00 30.63 133 GLU C O 1
ATOM 4320 N N . LEU C 1 134 ? -56.163 38.453 41.803 1.00 31.25 134 LEU C N 1
ATOM 4321 C CA . LEU C 1 134 ? -56.656 39.255 40.684 1.00 31.02 134 LEU C CA 1
ATOM 4322 C C . LEU C 1 134 ? -58.163 39.020 40.554 1.00 31.44 134 LEU C C 1
ATOM 4323 O O . LEU C 1 134 ? -58.649 38.276 39.697 1.00 29.67 134 LEU C O 1
ATOM 4328 N N . ILE C 1 135 ? -58.914 39.658 41.452 1.00 26.97 135 ILE C N 1
ATOM 4329 C CA . ILE C 1 135 ? -60.369 39.648 41.436 1.00 24.18 135 ILE C CA 1
ATOM 4330 C C . ILE C 1 135 ? -60.841 41.093 41.535 1.00 26.78 135 ILE C C 1
ATOM 4331 O O . ILE C 1 135 ? -60.087 41.992 41.911 1.00 26.98 135 ILE C O 1
ATOM 4336 N N . ALA C 1 136 ? -62.103 41.311 41.187 1.00 26.13 136 ALA C N 1
ATOM 4337 C CA . ALA C 1 136 ? -62.640 42.663 41.137 1.00 29.50 136 ALA C CA 1
ATOM 4338 C C . ALA C 1 136 ? -63.083 43.139 42.518 1.00 31.56 136 ALA C C 1
ATOM 4339 O O . ALA C 1 136 ? -63.684 42.388 43.289 1.00 29.48 136 ALA C O 1
ATOM 4341 N N . TYR C 1 137 ? -62.772 44.394 42.829 1.00 35.05 137 TYR C N 1
ATOM 4342 C CA . TYR C 1 137 ? -63.355 45.056 43.988 1.00 30.67 137 TYR C CA 1
ATOM 4343 C C . TYR C 1 137 ? -64.810 45.423 43.708 1.00 31.75 137 TYR C C 1
ATOM 4344 O O . TYR C 1 137 ? -65.306 45.307 42.584 1.00 31.47 137 TYR C O 1
ATOM 4353 N N . ARG C 1 138 ? -65.497 45.896 44.747 1.00 32.81 138 ARG C N 1
ATOM 4354 C CA . ARG C 1 138 ? -66.911 46.249 44.622 1.00 32.15 138 ARG C CA 1
ATOM 4355 C C . ARG C 1 138 ? -67.022 47.577 43.881 1.00 32.59 138 ARG C C 1
ATOM 4356 O O . ARG C 1 138 ? -67.132 48.657 44.465 1.00 32.81 138 ARG C O 1
ATOM 4364 N N . GLY C 1 139 ? -67.002 47.483 42.558 1.00 32.20 139 GLY C N 1
ATOM 4365 C CA . GLY C 1 139 ? -66.949 48.662 41.698 1.00 32.31 139 GLY C CA 1
ATOM 4366 C C . GLY C 1 139 ? -68.300 48.928 41.060 1.00 29.37 139 GLY C C 1
ATOM 4367 O O . GLY C 1 139 ? -69.013 47.994 40.707 1.00 31.85 139 GLY C O 1
ATOM 4368 N N . LEU C 1 140 ? -68.657 50.199 40.921 1.00 29.13 140 LEU C N 1
ATOM 4369 C CA . LEU C 1 140 ? -69.943 50.536 40.326 1.00 31.21 140 LEU C CA 1
ATOM 4370 C C . LEU C 1 140 ? -69.795 51.766 39.446 1.00 32.25 140 LEU C C 1
ATOM 4371 O O . LEU C 1 140 ? -69.177 52.757 39.848 1.00 30.10 140 LEU C O 1
ATOM 4376 N N . PHE C 1 141 ? -70.392 51.706 38.256 1.00 33.76 141 PHE C N 1
ATOM 4377 C CA . PHE C 1 141 ? -70.288 52.772 37.271 1.00 35.29 141 PHE C CA 1
ATOM 4378 C C . PHE C 1 141 ? -71.662 53.114 36.723 1.00 34.42 141 PHE C C 1
ATOM 4379 O O . PHE C 1 141 ? -72.444 52.219 36.376 1.00 33.49 141 PHE C O 1
ATOM 4387 N N . LEU C 1 142 ? -71.938 54.415 36.647 1.00 31.82 142 LEU C N 1
ATOM 4388 C CA . LEU C 1 142 ? -73.108 54.951 35.969 1.00 31.27 142 LEU C CA 1
ATOM 4389 C C . LEU C 1 142 ? -72.665 55.457 34.604 1.00 35.75 142 LEU C C 1
ATOM 4390 O O . LEU C 1 142 ? -71.776 56.313 34.513 1.00 33.55 142 LEU C O 1
ATOM 4395 N N . ILE C 1 143 ? -73.266 54.908 33.554 1.00 32.29 143 ILE C N 1
ATOM 4396 C CA . ILE C 1 143 ? -72.924 55.206 32.172 1.00 31.82 143 ILE C CA 1
ATOM 4397 C C . ILE C 1 143 ? -74.148 55.839 31.519 1.00 38.41 143 ILE C C 1
ATOM 4398 O O . ILE C 1 143 ? -75.231 55.239 31.517 1.00 40.07 143 ILE C O 1
ATOM 4403 N N . ASP C 1 144 ? -73.976 57.027 30.937 1.00 31.56 144 ASP C N 1
ATOM 4404 C CA . ASP C 1 144 ? -75.115 57.705 30.332 1.00 34.78 144 ASP C CA 1
ATOM 4405 C C . ASP C 1 144 ? -75.420 57.095 28.961 1.00 36.92 144 ASP C C 1
ATOM 4406 O O . ASP C 1 144 ? -74.763 56.149 28.516 1.00 35.36 144 ASP C O 1
ATOM 4411 N N . LYS C 1 145 ? -76.447 57.619 28.280 1.00 40.84 145 LYS C N 1
ATOM 4412 C CA . LYS C 1 145 ? -76.851 57.001 27.017 1.00 41.31 145 LYS C CA 1
ATOM 4413 C C . LYS C 1 145 ? -75.813 57.189 25.919 1.00 42.11 145 LYS C C 1
ATOM 4414 O O . LYS C 1 145 ? -75.823 56.441 24.935 1.00 38.47 145 LYS C O 1
ATOM 4420 N N . ASP C 1 146 ? -74.897 58.137 26.077 1.00 42.36 146 ASP C N 1
ATOM 4421 C CA . ASP C 1 146 ? -73.803 58.297 25.133 1.00 43.33 146 ASP C CA 1
ATOM 4422 C C . ASP C 1 146 ? -72.617 57.401 25.464 1.00 44.76 146 ASP C C 1
ATOM 4423 O O . ASP C 1 146 ? -71.591 57.473 24.777 1.00 45.13 146 ASP C O 1
ATOM 4428 N N . GLY C 1 147 ? -72.725 56.578 26.507 1.00 38.70 147 GLY C N 1
ATOM 4429 C CA . GLY C 1 147 ? -71.633 55.706 26.883 1.00 40.92 147 GLY C CA 1
ATOM 4430 C C . GLY C 1 147 ? -70.567 56.348 27.734 1.00 37.58 147 GLY C C 1
ATOM 4431 O O . GLY C 1 147 ? -69.471 55.793 27.854 1.00 37.03 147 GLY C O 1
ATOM 4432 N N . ILE C 1 148 ? -70.847 57.501 28.324 1.00 34.67 148 ILE C N 1
ATOM 4433 C CA . ILE C 1 148 ? -69.878 58.234 29.129 1.00 35.24 148 ILE C CA 1
ATOM 4434 C C . ILE C 1 148 ? -70.132 57.947 30.602 1.00 36.09 148 ILE C C 1
ATOM 4435 O O . ILE C 1 148 ? -71.283 57.949 31.059 1.00 38.97 148 ILE C O 1
ATOM 4440 N N . VAL C 1 149 ? -69.060 57.699 31.348 1.00 30.85 149 VAL C N 1
ATOM 4441 C CA . VAL C 1 149 ? -69.169 57.449 32.780 1.00 31.52 149 VAL C CA 1
ATOM 4442 C C . VAL C 1 149 ? -69.372 58.777 33.501 1.00 32.96 149 VAL C C 1
ATOM 4443 O O . VAL C 1 149 ? -68.588 59.719 33.332 1.00 35.61 149 VAL C O 1
ATOM 4447 N N . ARG C 1 150 ? -70.433 58.862 34.304 1.00 31.21 150 ARG C N 1
ATOM 4448 C CA . ARG C 1 150 ? -70.750 60.076 35.043 1.00 31.66 150 ARG C CA 1
ATOM 4449 C C . ARG C 1 150 ? -70.562 59.933 36.544 1.00 32.46 150 ARG C C 1
ATOM 4450 O O . ARG C 1 150 ? -70.535 60.946 37.253 1.00 34.65 150 ARG C O 1
ATOM 4458 N N . HIS C 1 151 ? -70.421 58.712 37.041 1.00 31.10 151 HIS C N 1
ATOM 4459 C CA . HIS C 1 151 ? -70.289 58.457 38.463 1.00 30.70 151 HIS C CA 1
ATOM 4460 C C . HIS C 1 151 ? -69.599 57.116 38.622 1.00 30.58 151 HIS C C 1
ATOM 4461 O O . HIS C 1 151 ? -69.883 56.179 37.871 1.00 34.09 151 HIS C O 1
ATOM 4468 N N . GLN C 1 152 ? -68.672 57.036 39.569 1.00 33.64 152 GLN C N 1
ATOM 4469 C CA . GLN C 1 152 ? -68.026 55.768 39.863 1.00 33.61 152 GLN C CA 1
ATOM 4470 C C . GLN C 1 152 ? -67.773 55.673 41.359 1.00 35.87 152 GLN C C 1
ATOM 4471 O O . GLN C 1 152 ? -67.581 56.680 42.047 1.00 36.60 152 GLN C O 1
ATOM 4477 N N . LEU C 1 153 ? -67.761 54.437 41.843 1.00 35.36 153 LEU C N 1
ATOM 4478 C CA . LEU C 1 153 ? -67.680 54.133 43.258 1.00 33.02 153 LEU C CA 1
ATOM 4479 C C . LEU C 1 153 ? -67.042 52.762 43.394 1.00 35.10 153 LEU C C 1
ATOM 4480 O O . LEU C 1 153 ? -67.374 51.845 42.635 1.00 35.86 153 LEU C O 1
ATOM 4485 N N . ILE C 1 154 ? -66.102 52.630 44.329 1.00 32.05 154 ILE C N 1
ATOM 4486 C CA . ILE C 1 154 ? -65.464 51.349 44.614 1.00 35.71 154 ILE C CA 1
ATOM 4487 C C . ILE C 1 154 ? -65.413 51.153 46.126 1.00 37.68 154 ILE C C 1
ATOM 4488 O O . ILE C 1 154 ? -64.981 52.051 46.861 1.00 34.96 154 ILE C O 1
ATOM 4493 N N . ASN C 1 155 ? -65.864 49.986 46.585 1.00 33.04 155 ASN C N 1
ATOM 4494 C CA . ASN C 1 155 ? -65.834 49.620 47.993 1.00 33.01 155 ASN C CA 1
ATOM 4495 C C . ASN C 1 155 ? -64.899 48.441 48.225 1.00 35.55 155 ASN C C 1
ATOM 4496 O O . ASN C 1 155 ? -64.769 47.551 47.378 1.00 35.09 155 ASN C O 1
ATOM 4501 N N . ASP C 1 156 ? -64.263 48.443 49.396 1.00 38.24 156 ASP C N 1
ATOM 4502 C CA . ASP C 1 156 ? -63.500 47.295 49.859 1.00 31.11 156 ASP C CA 1
ATOM 4503 C C . ASP C 1 156 ? -64.414 46.077 49.983 1.00 29.73 156 ASP C C 1
ATOM 4504 O O . ASP C 1 156 ? -65.638 46.193 50.062 1.00 30.31 156 ASP C O 1
ATOM 4509 N N . PHE C 1 157 ? -63.794 44.897 50.006 1.00 32.84 157 PHE C N 1
ATOM 4510 C CA . PHE C 1 157 ? -64.520 43.625 49.980 1.00 35.44 157 PHE C CA 1
ATOM 4511 C C . PHE C 1 157 ? -65.658 43.505 50.994 1.00 34.76 157 PHE C C 1
ATOM 4512 O O . PHE C 1 157 ? -66.746 43.056 50.603 1.00 35.42 157 PHE C O 1
ATOM 4520 N N . PRO C 1 158 ? -65.497 43.848 52.277 1.00 37.71 158 PRO C N 1
ATOM 4521 C CA . PRO C 1 158 ? -66.589 43.617 53.235 1.00 37.30 158 PRO C CA 1
ATOM 4522 C C . PRO C 1 158 ? -67.660 44.697 53.280 1.00 39.30 158 PRO C C 1
ATOM 4523 O O . PRO C 1 158 ? -68.553 44.605 54.130 1.00 46.33 158 PRO C O 1
ATOM 4527 N N . LEU C 1 159 ? -67.612 45.714 52.422 1.00 38.07 159 LEU C N 1
ATOM 4528 C CA . LEU C 1 159 ? -68.515 46.865 52.509 1.00 36.33 159 LEU C CA 1
ATOM 4529 C C . LEU C 1 159 ? -69.499 46.835 51.340 1.00 38.20 159 LEU C C 1
ATOM 4530 O O . LEU C 1 159 ? -69.191 47.316 50.247 1.00 38.61 159 LEU C O 1
ATOM 4535 N N . GLY C 1 160 ? -70.699 46.314 51.586 1.00 40.26 160 GLY C N 1
ATOM 4536 C CA . GLY C 1 160 ? -71.716 46.291 50.554 1.00 34.01 160 GLY C CA 1
ATOM 4537 C C . GLY C 1 160 ? -72.138 47.684 50.127 1.00 37.65 160 GLY C C 1
ATOM 4538 O O . GLY C 1 160 ? -71.995 48.665 50.858 1.00 37.17 160 GLY C O 1
ATOM 4539 N N . ARG C 1 161 ? -72.664 47.767 48.906 1.00 38.56 161 ARG C N 1
ATOM 4540 C CA . ARG C 1 161 ? -73.042 49.043 48.316 1.00 35.16 161 ARG C CA 1
ATOM 4541 C C . ARG C 1 161 ? -74.498 49.356 48.661 1.00 38.72 161 ARG C C 1
ATOM 4542 O O . ARG C 1 161 ? -75.150 48.631 49.419 1.00 37.48 161 ARG C O 1
ATOM 4550 N N . SER C 1 162 ? -75.029 50.438 48.096 1.00 39.40 162 SER C N 1
ATOM 4551 C CA . SER C 1 162 ? -76.369 50.916 48.420 1.00 37.34 162 SER C CA 1
ATOM 4552 C C . SER C 1 162 ? -77.138 51.199 47.141 1.00 41.79 162 SER C C 1
ATOM 4553 O O . SER C 1 162 ? -76.701 52.011 46.318 1.00 45.07 162 SER C O 1
ATOM 4556 N N . ILE C 1 163 ? -78.296 50.553 46.992 1.00 38.25 163 ILE C N 1
ATOM 4557 C CA . ILE C 1 163 ? -79.154 50.811 45.840 1.00 40.35 163 ILE C CA 1
ATOM 4558 C C . ILE C 1 163 ? -79.721 52.223 45.881 1.00 42.70 163 ILE C C 1
ATOM 4559 O O . ILE C 1 163 ? -79.917 52.857 44.834 1.00 44.05 163 ILE C O 1
ATOM 4564 N N . ASP C 1 164 ? -79.995 52.739 47.079 1.00 45.09 164 ASP C N 1
ATOM 4565 C CA . ASP C 1 164 ? -80.551 54.082 47.191 1.00 42.89 164 ASP C CA 1
ATOM 4566 C C . ASP C 1 164 ? -79.608 55.117 46.595 1.00 40.97 164 ASP C C 1
ATOM 4567 O O . ASP C 1 164 ? -80.047 56.023 45.877 1.00 41.50 164 ASP C O 1
ATOM 4572 N N . GLU C 1 165 ? -78.306 54.993 46.872 1.00 43.15 165 GLU C N 1
ATOM 4573 C CA . GLU C 1 165 ? -77.342 55.954 46.343 1.00 42.50 165 GLU C CA 1
ATOM 4574 C C . GLU C 1 165 ? -77.231 55.849 44.825 1.00 44.50 165 GLU C C 1
ATOM 4575 O O . GLU C 1 165 ? -77.092 56.868 44.137 1.00 46.08 165 GLU C O 1
ATOM 4581 N N . ALA C 1 166 ? -77.302 54.630 44.283 1.00 37.77 166 ALA C N 1
ATOM 4582 C CA . ALA C 1 166 ? -77.273 54.463 42.832 1.00 40.97 166 ALA C CA 1
ATOM 4583 C C . ALA C 1 166 ? -78.479 55.130 42.179 1.00 44.05 166 ALA C C 1
ATOM 4584 O O . ALA C 1 166 ? -78.342 55.860 41.185 1.00 44.65 166 ALA C O 1
ATOM 4586 N N . ILE C 1 167 ? -79.672 54.896 42.734 1.00 42.66 167 ILE C N 1
ATOM 4587 C CA . ILE C 1 167 ? -80.873 55.540 42.207 1.00 42.39 167 ILE C CA 1
ATOM 4588 C C . ILE C 1 167 ? -80.758 57.054 42.326 1.00 42.19 167 ILE C C 1
ATOM 4589 O O . ILE C 1 167 ? -81.147 57.794 41.414 1.00 40.58 167 ILE C O 1
ATOM 4594 N N . ARG C 1 168 ? -80.216 57.539 43.446 1.00 41.27 168 ARG C N 1
ATOM 4595 C CA . ARG C 1 168 ? -80.103 58.980 43.644 1.00 41.67 168 ARG C CA 1
ATOM 4596 C C . ARG C 1 168 ? -79.184 59.605 42.606 1.00 45.65 168 ARG C C 1
ATOM 4597 O O . ARG C 1 168 ? -79.483 60.676 42.065 1.00 46.09 168 ARG C O 1
ATOM 4605 N N . VAL C 1 169 ? -78.053 58.953 42.322 1.00 42.43 169 VAL C N 1
ATOM 4606 C CA . VAL C 1 169 ? -77.130 59.482 41.324 1.00 41.82 169 VAL C CA 1
ATOM 4607 C C . VAL C 1 169 ? -77.762 59.448 39.938 1.00 42.62 169 VAL C C 1
ATOM 4608 O O . VAL C 1 169 ? -77.589 60.380 39.141 1.00 42.46 169 VAL C O 1
ATOM 4612 N N . VAL C 1 170 ? -78.519 58.392 39.632 1.00 37.65 170 VAL C N 1
ATOM 4613 C CA . VAL C 1 170 ? -79.241 58.357 38.361 1.00 38.94 170 VAL C CA 1
ATOM 4614 C C . VAL C 1 170 ? -80.202 59.538 38.265 1.00 43.42 170 VAL C C 1
ATOM 4615 O O . VAL C 1 170 ? -80.274 60.225 37.237 1.00 39.53 170 VAL C O 1
ATOM 4619 N N . ASP C 1 171 ? -80.964 59.779 39.335 1.00 44.71 171 ASP C N 1
ATOM 4620 C CA . ASP C 1 171 ? -81.924 60.880 39.334 1.00 48.41 171 ASP C CA 1
ATOM 4621 C C . ASP C 1 171 ? -81.223 62.228 39.190 1.00 45.18 171 ASP C C 1
ATOM 4622 O O . ASP C 1 171 ? -81.711 63.114 38.481 1.00 49.65 171 ASP C O 1
ATOM 4627 N N . ALA C 1 172 ? -80.074 62.401 39.847 1.00 40.93 172 ALA C N 1
ATOM 4628 C CA . ALA C 1 172 ? -79.346 63.662 39.726 1.00 44.75 172 ALA C CA 1
ATOM 4629 C C . ALA C 1 172 ? -78.839 63.871 38.304 1.00 42.05 172 ALA C C 1
ATOM 4630 O O . ALA C 1 172 ? -78.959 64.974 37.749 1.00 43.11 172 ALA C O 1
ATOM 4632 N N . LEU C 1 173 ? -78.271 62.822 37.701 1.00 40.49 173 LEU C N 1
ATOM 4633 C CA . LEU C 1 173 ? -77.794 62.921 36.325 1.00 40.34 173 LEU C CA 1
ATOM 4634 C C . LEU C 1 173 ? -78.937 63.255 35.378 1.00 43.13 173 LEU C C 1
ATOM 4635 O O . LEU C 1 173 ? -78.817 64.146 34.530 1.00 46.05 173 LEU C O 1
ATOM 4640 N N . GLN C 1 174 ? -80.065 62.555 35.518 1.00 41.66 174 GLN C N 1
ATOM 4641 C CA . GLN C 1 174 ? -81.182 62.790 34.612 1.00 42.89 174 GLN C CA 1
ATOM 4642 C C . GLN C 1 174 ? -81.771 64.179 34.812 1.00 45.17 174 GLN C C 1
ATOM 4643 O O . GLN C 1 174 ? -82.157 64.839 33.839 1.00 47.12 174 GLN C O 1
ATOM 4649 N N . HIS C 1 175 ? -81.818 64.656 36.057 1.00 44.35 175 HIS C N 1
ATOM 4650 C CA . HIS C 1 175 ? -82.306 66.006 36.306 1.00 51.28 175 HIS C CA 1
ATOM 4651 C C . HIS C 1 175 ? -81.403 67.043 35.650 1.00 53.03 175 HIS C C 1
ATOM 4652 O O . HIS C 1 175 ? -81.889 67.983 35.009 1.00 53.17 175 HIS C O 1
ATOM 4659 N N . PHE C 1 176 ? -80.082 66.880 35.781 1.00 50.77 176 PHE C N 1
ATOM 4660 C CA . PHE C 1 176 ? -79.171 67.826 35.142 1.00 46.20 176 PHE C CA 1
ATOM 4661 C C . PHE C 1 176 ? -79.283 67.768 33.624 1.00 46.10 176 PHE C C 1
ATOM 4662 O O . PHE C 1 176 ? -79.230 68.802 32.949 1.00 45.98 176 PHE C O 1
ATOM 4670 N N . GLU C 1 177 ? -79.438 66.565 33.069 1.00 45.70 177 GLU C N 1
ATOM 4671 C CA . GLU C 1 177 ? -79.561 66.433 31.622 1.00 42.78 177 GLU C CA 1
ATOM 4672 C C . GLU C 1 177 ? -80.834 67.098 31.116 1.00 48.84 177 GLU C C 1
ATOM 4673 O O . GLU C 1 177 ? -80.832 67.749 30.065 1.00 53.38 177 GLU C O 1
ATOM 4679 N N . LEU C 1 178 ? -81.933 66.948 31.853 1.00 52.04 178 LEU C N 1
ATOM 4680 C CA . LEU C 1 178 ? -83.215 67.475 31.403 1.00 55.05 178 LEU C CA 1
ATOM 4681 C C . LEU C 1 178 ? -83.302 68.989 31.581 1.00 53.29 178 LEU C C 1
ATOM 4682 O O . LEU C 1 178 ? -83.670 69.709 30.647 1.00 59.70 178 LEU C O 1
ATOM 4687 N N . TYR C 1 179 ? -82.985 69.490 32.775 1.00 56.67 179 TYR C N 1
ATOM 4688 C CA . TYR C 1 179 ? -83.249 70.879 33.124 1.00 53.36 179 TYR C CA 1
ATOM 4689 C C . TYR C 1 179 ? -82.008 71.759 33.152 1.00 51.38 179 TYR C C 1
ATOM 4690 O O . TYR C 1 179 ? -82.142 72.974 33.336 1.00 49.68 179 TYR C O 1
ATOM 4699 N N . GLY C 1 180 ? -80.814 71.193 32.979 1.00 52.28 180 GLY C N 1
ATOM 4700 C CA . GLY C 1 180 ? -79.590 71.967 33.079 1.00 44.82 180 GLY C CA 1
ATOM 4701 C C . GLY C 1 180 ? -79.264 72.490 34.461 1.00 46.76 180 GLY C C 1
ATOM 4702 O O . GLY C 1 180 ? -78.315 73.271 34.607 1.00 46.61 180 GLY C O 1
ATOM 4703 N N . GLU C 1 181 ? -80.018 72.091 35.481 1.00 45.73 181 GLU C N 1
ATOM 4704 C CA . GLU C 1 181 ? -79.737 72.480 36.856 1.00 50.14 181 GLU C CA 1
ATOM 4705 C C . GLU C 1 181 ? -78.815 71.462 37.513 1.00 54.02 181 GLU C C 1
ATOM 4706 O O . GLU C 1 181 ? -79.001 70.248 37.368 1.00 49.53 181 GLU C O 1
ATOM 4712 N N . VAL C 1 182 ? -77.814 71.967 38.228 1.00 48.18 182 VAL C N 1
ATOM 4713 C CA . VAL C 1 182 ? -76.887 71.114 38.960 1.00 46.48 182 VAL C CA 1
ATOM 4714 C C . VAL C 1 182 ? -77.508 70.706 40.291 1.00 45.84 182 VAL C C 1
ATOM 4715 O O . VAL C 1 182 ? -78.294 71.443 40.895 1.00 47.11 182 VAL C O 1
ATOM 4719 N N . CYS C 1 183 ? -77.155 69.512 40.756 1.00 40.86 183 CYS C N 1
ATOM 4720 C CA . CYS C 1 183 ? -77.764 68.965 41.954 1.00 46.53 183 CYS C CA 1
ATOM 4721 C C . CYS C 1 183 ? -76.842 69.169 43.140 1.00 50.30 183 CYS C C 1
ATOM 4722 O O . CYS C 1 183 ? -75.712 68.656 43.132 1.00 53.77 183 CYS C O 1
ATOM 4725 N N . PRO C 1 184 ? -77.269 69.887 44.166 1.00 51.21 184 PRO C N 1
ATOM 4726 C CA . PRO C 1 184 ? -76.401 70.159 45.316 1.00 45.26 184 PRO C CA 1
ATOM 4727 C C . PRO C 1 184 ? -76.269 68.934 46.217 1.00 45.51 184 PRO C C 1
ATOM 4728 O O . PRO C 1 184 ? -76.809 67.860 45.949 1.00 47.66 184 PRO C O 1
ATOM 4732 N N . LEU C 1 185 ? -75.517 69.118 47.299 1.00 45.89 185 LEU C N 1
ATOM 4733 C CA . LEU C 1 185 ? -75.251 68.033 48.231 1.00 46.24 185 LEU C CA 1
ATOM 4734 C C . LEU C 1 185 ? -76.549 67.482 48.804 1.00 48.15 185 LEU C C 1
ATOM 4735 O O . LEU C 1 185 ? -77.431 68.241 49.216 1.00 53.68 185 LEU C O 1
ATOM 4740 N N . GLY C 1 186 ? -76.660 66.155 48.831 1.00 42.31 186 GLY C N 1
ATOM 4741 C CA . GLY C 1 186 ? -77.822 65.502 49.401 1.00 47.63 186 GLY C CA 1
ATOM 4742 C C . GLY C 1 186 ? -79.105 65.642 48.611 1.00 49.94 186 GLY C C 1
ATOM 4743 O O . GLY C 1 186 ? -80.179 65.343 49.144 1.00 56.21 186 GLY C O 1
ATOM 4744 N N . TRP C 1 187 ? -79.029 66.071 47.356 1.00 49.71 187 TRP C N 1
ATOM 4745 C CA . TRP C 1 187 ? -80.220 66.272 46.544 1.00 46.60 187 TRP C CA 1
ATOM 4746 C C . TRP C 1 187 ? -80.932 64.955 46.257 1.00 47.57 187 TRP C C 1
ATOM 4747 O O . TRP C 1 187 ? -80.298 63.918 46.042 1.00 44.67 187 TRP C O 1
ATOM 4758 N N . HIS C 1 188 ? -82.264 65.002 46.276 1.00 52.52 188 HIS C N 1
ATOM 4759 C CA . HIS C 1 188 ? -83.110 63.901 45.841 1.00 48.55 188 HIS C CA 1
ATOM 4760 C C . HIS C 1 188 ? -84.145 64.434 44.864 1.00 49.18 188 HIS C C 1
ATOM 4761 O O . HIS C 1 188 ? -84.446 65.631 44.841 1.00 47.42 188 HIS C O 1
ATOM 4768 N N . LYS C 1 189 ? -84.694 63.521 44.064 1.00 49.00 189 LYS C N 1
ATOM 4769 C CA . LYS C 1 189 ? -85.704 63.885 43.079 1.00 43.90 189 LYS C CA 1
ATOM 4770 C C . LYS C 1 189 ? -86.905 64.526 43.762 1.00 50.76 189 LYS C C 1
ATOM 4771 O O . LYS C 1 189 ? -87.435 63.996 44.744 1.00 54.08 189 LYS C O 1
ATOM 4777 N N . GLY C 1 190 ? -87.323 65.684 43.253 1.00 50.58 190 GLY C N 1
ATOM 4778 C CA . GLY C 1 190 ? -88.407 66.442 43.832 1.00 43.64 190 GLY C CA 1
ATOM 4779 C C . GLY C 1 190 ? -87.971 67.602 44.700 1.00 53.19 190 GLY C C 1
ATOM 4780 O O . GLY C 1 190 ? -88.790 68.483 44.990 1.00 58.76 190 GLY C O 1
ATOM 4781 N N . GLU C 1 191 ? -86.714 67.624 45.125 1.00 53.37 191 GLU C N 1
ATOM 4782 C CA . GLU C 1 191 ? -86.179 68.729 45.902 1.00 51.63 191 GLU C CA 1
ATOM 4783 C C . GLU C 1 191 ? -85.641 69.813 44.968 1.00 54.47 191 GLU C C 1
ATOM 4784 O O . GLU C 1 191 ? -85.539 69.635 43.751 1.00 53.63 191 GLU C O 1
ATOM 4790 N N . ALA C 1 192 ? -85.298 70.954 45.554 1.00 57.01 192 ALA C N 1
ATOM 4791 C CA . ALA C 1 192 ? -84.840 72.086 44.761 1.00 58.92 192 ALA C CA 1
ATOM 4792 C C . ALA C 1 192 ? -83.419 71.847 44.268 1.00 57.29 192 ALA C C 1
ATOM 4793 O O . ALA C 1 192 ? -82.521 7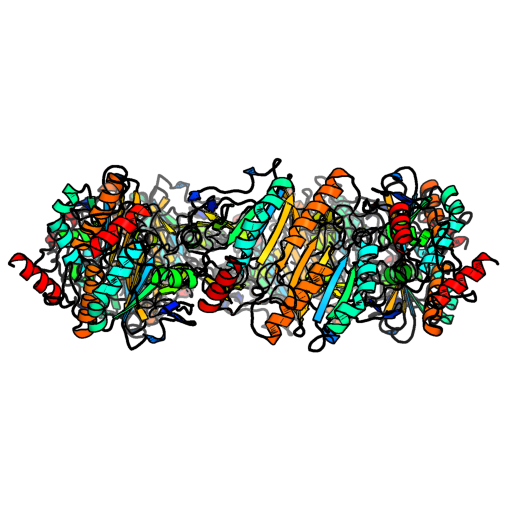1.521 45.052 1.00 56.05 192 ALA C O 1
ATOM 4795 N N . ALA C 1 193 ? -83.218 72.000 42.963 1.00 55.54 193 ALA C N 1
ATOM 4796 C CA . ALA C 1 193 ? -81.876 71.956 42.401 1.00 56.25 193 ALA C CA 1
ATOM 4797 C C . ALA C 1 193 ? -81.282 73.358 42.437 1.00 59.13 193 ALA C C 1
ATOM 4798 O O . ALA C 1 193 ? -81.615 74.152 43.325 1.00 61.94 193 ALA C O 1
ATOM 4800 N N . MET C 1 194 ? -80.395 73.673 41.496 1.00 53.24 194 MET C N 1
ATOM 4801 C CA . MET C 1 194 ? -79.701 74.952 41.508 1.00 44.45 194 MET C CA 1
ATOM 4802 C C . MET C 1 194 ? -79.349 75.351 40.086 1.00 49.09 194 MET C C 1
ATOM 4803 O O . MET C 1 194 ? -78.983 74.503 39.268 1.00 50.59 194 MET C O 1
ATOM 4808 N N . THR C 1 195 ? -79.487 76.636 39.797 1.00 49.38 195 THR C N 1
ATOM 4809 C CA . THR C 1 195 ? -79.011 77.172 38.530 1.00 54.92 195 THR C CA 1
ATOM 4810 C C . THR C 1 195 ? -77.508 77.430 38.606 1.00 53.00 195 THR C C 1
ATOM 4811 O O . THR C 1 195 ? -77.043 78.086 39.546 1.00 48.45 195 THR C O 1
ATOM 4815 N N . PRO C 1 196 ? -76.718 76.903 37.665 1.00 48.68 196 PRO C N 1
ATOM 4816 C CA . PRO C 1 196 ? -75.266 77.125 37.706 1.00 54.65 196 PRO C CA 1
ATOM 4817 C C . PRO C 1 196 ? -74.871 78.534 37.282 1.00 48.42 196 PRO C C 1
ATOM 4818 O O . PRO C 1 196 ? -74.422 78.751 36.152 1.00 46.52 196 PRO C O 1
ATOM 4822 N N . SER C 1 197 ? -75.046 79.497 38.185 1.00 46.26 197 SER C N 1
ATOM 4823 C CA . SER C 1 197 ? -74.670 80.884 37.950 1.00 42.73 197 SER C CA 1
ATOM 4824 C C . SER C 1 197 ? -74.380 81.532 39.297 1.00 47.49 197 SER C C 1
ATOM 4825 O O . SER C 1 197 ? -74.718 80.984 40.350 1.00 53.91 197 SER C O 1
ATOM 4828 N N . HIS C 1 198 ? -73.733 82.702 39.262 1.00 43.76 198 HIS C N 1
ATOM 4829 C CA . HIS C 1 198 ? -73.497 83.440 40.502 1.00 51.77 198 HIS C CA 1
ATOM 4830 C C . HIS C 1 198 ? -74.805 83.674 41.254 1.00 59.96 198 HIS C C 1
ATOM 4831 O O . HIS C 1 198 ? -74.930 83.350 42.447 1.00 53.94 198 HIS C O 1
ATOM 4838 N N . GLU C 1 199 ? -75.798 84.235 40.554 1.00 60.23 199 GLU C N 1
ATOM 4839 C CA . GLU C 1 199 ? -77.101 84.478 41.162 1.00 62.56 199 GLU C CA 1
ATOM 4840 C C . GLU C 1 199 ? -77.768 83.178 41.586 1.00 58.29 199 GLU C C 1
ATOM 4841 O O . GLU C 1 199 ? -78.408 83.121 42.639 1.00 57.99 199 GLU C O 1
ATOM 4847 N N . GLY C 1 200 ? -77.627 82.123 40.780 1.00 54.45 200 GLY C N 1
ATOM 4848 C CA . GLY C 1 200 ? -78.268 80.859 41.116 1.00 54.07 200 GLY C CA 1
ATOM 4849 C C . GLY C 1 200 ? -77.777 80.289 42.433 1.00 58.72 200 GLY C C 1
ATOM 4850 O O . GLY C 1 200 ? -78.574 79.890 43.289 1.00 57.35 200 GLY C O 1
ATOM 4851 N N . VAL C 1 201 ? -76.455 80.264 42.623 1.00 56.51 201 VAL C N 1
ATOM 4852 C CA . VAL C 1 201 ? -75.904 79.703 43.853 1.00 59.09 201 VAL C CA 1
ATOM 4853 C C . VAL C 1 201 ? -76.196 80.623 45.038 1.00 60.13 201 VAL C C 1
ATOM 4854 O O . VAL C 1 201 ? -76.474 80.148 46.150 1.00 56.89 201 VAL C O 1
ATOM 4858 N N . ALA C 1 202 ? -76.151 81.948 44.824 1.00 61.15 202 ALA C N 1
ATOM 4859 C CA . ALA C 1 202 ? -76.506 82.871 45.903 1.00 64.96 202 ALA C CA 1
ATOM 4860 C C . ALA C 1 202 ? -77.953 82.666 46.348 1.00 68.52 202 ALA C C 1
ATOM 4861 O O . ALA C 1 202 ? -78.246 82.620 47.553 1.00 70.15 202 ALA C O 1
ATOM 4863 N N . SER C 1 203 ? -78.863 82.500 45.383 1.00 64.83 203 SER C N 1
ATOM 4864 C CA . SER C 1 203 ? -80.272 82.295 45.691 1.00 63.26 203 SER C CA 1
ATOM 4865 C C . SER C 1 203 ? -80.496 80.970 46.402 1.00 65.47 203 SER C C 1
ATOM 4866 O O . SER C 1 203 ? -81.267 80.904 47.365 1.00 70.65 203 SER C O 1
ATOM 4869 N N . TYR C 1 204 ? -79.843 79.899 45.940 1.00 63.78 204 TYR C N 1
ATOM 4870 C CA . TYR C 1 204 ? -80.000 78.610 46.607 1.00 61.13 204 TYR C CA 1
ATOM 4871 C C . TYR C 1 204 ? -79.493 78.666 48.045 1.00 65.13 204 TYR C C 1
ATOM 4872 O O . TYR C 1 204 ? -80.166 78.193 48.970 1.00 65.39 204 TYR C O 1
ATOM 4881 N N . LEU C 1 205 ? -78.301 79.238 48.257 1.00 65.18 205 LEU C N 1
ATOM 4882 C CA . LEU C 1 205 ? -77.714 79.222 49.594 1.00 64.75 205 LEU C CA 1
ATOM 4883 C C . LEU C 1 205 ? -78.444 80.146 50.565 1.00 71.59 205 LEU C C 1
ATOM 4884 O O . LEU C 1 205 ? -78.487 79.857 51.767 1.00 72.86 205 LEU C O 1
ATOM 4889 N N . SER C 1 206 ? -79.023 81.252 50.081 1.00 72.03 206 SER C N 1
ATOM 4890 C CA . SER C 1 206 ? -79.771 82.125 50.986 1.00 70.19 206 SER C CA 1
ATOM 4891 C C . SER C 1 206 ? -81.033 81.442 51.506 1.00 75.69 206 SER C C 1
ATOM 4892 O O . SER C 1 206 ? -81.397 81.605 52.677 1.00 79.50 206 SER C O 1
ATOM 4895 N N . LYS C 1 207 ? -81.715 80.676 50.650 1.00 73.33 207 LYS C N 1
ATOM 4896 C CA . LYS C 1 207 ? -82.941 79.997 51.061 1.00 74.28 207 LYS C CA 1
ATOM 4897 C C . LYS C 1 207 ? -82.683 78.915 52.101 1.00 79.81 207 LYS C C 1
ATOM 4898 O O . LYS C 1 207 ? -83.556 78.647 52.932 1.00 89.01 207 LYS C O 1
ATOM 4904 N N . LEU C 1 208 ? -81.505 78.283 52.080 1.00 72.22 208 LEU C N 1
ATOM 4905 C CA . LEU C 1 208 ? -81.213 77.253 53.074 1.00 77.69 208 LEU C CA 1
ATOM 4906 C C . LEU C 1 208 ? -81.104 77.820 54.482 1.00 86.43 208 LEU C C 1
ATOM 4907 O O . LEU C 1 208 ? -81.337 77.094 55.457 1.00 90.91 208 LEU C O 1
ATOM 4912 N N . GLU C 1 209 ? -80.747 79.099 54.616 1.00 88.02 209 GLU C N 1
ATOM 4913 C CA . GLU C 1 209 ? -80.588 79.691 55.941 1.00 92.76 209 GLU C CA 1
ATOM 4914 C C . GLU C 1 209 ? -81.919 79.865 56.667 1.00 97.10 209 GLU C C 1
ATOM 4915 O O . GLU C 1 209 ? -81.925 80.008 57.895 1.00 102.06 209 GLU C O 1
ATOM 4921 N N . HIS C 1 210 ? -83.040 79.845 55.944 1.00 98.26 210 HIS C N 1
ATOM 4922 C CA . HIS C 1 210 ? -84.369 79.992 56.527 1.00 100.76 210 HIS C CA 1
ATOM 4923 C C . HIS C 1 210 ? -85.136 78.680 56.621 1.00 103.36 210 HIS C C 1
ATOM 4924 O O . HIS C 1 210 ? -85.815 78.437 57.623 1.00 106.61 210 HIS C O 1
ATOM 4931 N N . HIS C 1 211 ? -85.049 77.830 55.602 1.00 102.28 211 HIS C N 1
ATOM 4932 C CA . HIS C 1 211 ? -85.851 76.610 55.540 1.00 102.83 211 HIS C CA 1
ATOM 4933 C C . HIS C 1 211 ? -85.305 75.530 56.466 1.00 100.94 211 HIS C C 1
ATOM 4934 O O . HIS C 1 211 ? -85.658 74.357 56.340 1.00 97.73 211 HIS C O 1
ATOM 4941 N N . MET D 1 1 ? -57.698 56.138 39.675 1.00 66.91 1 MET D N 1
ATOM 4942 C CA . MET D 1 1 ? -56.666 55.299 40.277 1.00 65.79 1 MET D CA 1
ATOM 4943 C C . MET D 1 1 ? -57.323 54.262 41.185 1.00 71.99 1 MET D C 1
ATOM 4944 O O . MET D 1 1 ? -58.439 54.487 41.671 1.00 68.84 1 MET D O 1
ATOM 4949 N N . LEU D 1 2 ? -56.662 53.125 41.420 1.00 66.63 2 LEU D N 1
ATOM 4950 C CA . LEU D 1 2 ? -57.178 52.121 42.346 1.00 53.47 2 LEU D CA 1
ATOM 4951 C C . LEU D 1 2 ? -56.393 52.241 43.648 1.00 49.90 2 LEU D C 1
ATOM 4952 O O . LEU D 1 2 ? -55.234 51.821 43.719 1.00 43.46 2 LEU D O 1
ATOM 4957 N N . LEU D 1 3 ? -57.022 52.811 44.676 1.00 45.70 3 LEU D N 1
ATOM 4958 C CA . LEU D 1 3 ? -56.370 52.991 45.962 1.00 38.15 3 LEU D CA 1
ATOM 4959 C C . LEU D 1 3 ? -56.916 52.092 47.062 1.00 37.94 3 LEU D C 1
ATOM 4960 O O . LEU D 1 3 ? -56.331 52.061 48.150 1.00 35.99 3 LEU D O 1
ATOM 4965 N N . ILE D 1 4 ? -58.016 51.371 46.818 1.00 36.23 4 ILE D N 1
ATOM 4966 C CA . ILE D 1 4 ? -58.585 50.504 47.847 1.00 35.74 4 ILE D CA 1
ATOM 4967 C C . ILE D 1 4 ? -57.576 49.446 48.261 1.00 35.25 4 ILE D C 1
ATOM 4968 O O . ILE D 1 4 ? -57.013 48.729 47.423 1.00 32.52 4 ILE D O 1
ATOM 4973 N N . GLY D 1 5 ? -57.356 49.340 49.571 1.00 36.75 5 GLY D N 1
ATOM 4974 C CA . GLY D 1 5 ? -56.400 48.422 50.142 1.00 32.74 5 GLY D CA 1
ATOM 4975 C C . GLY D 1 5 ? -54.982 48.928 50.169 1.00 35.98 5 GLY D C 1
ATOM 4976 O O . GLY D 1 5 ? -54.089 48.196 50.618 1.00 37.79 5 GLY D O 1
ATOM 4977 N N . LYS D 1 6 ? -54.743 50.138 49.681 1.00 40.68 6 LYS D N 1
ATOM 4978 C CA . LYS D 1 6 ? -53.432 50.759 49.619 1.00 38.18 6 LYS D CA 1
ATOM 4979 C C . LYS D 1 6 ? -53.420 52.057 50.416 1.00 36.53 6 LYS D C 1
ATOM 4980 O O . LYS D 1 6 ? -54.474 52.655 50.667 1.00 39.14 6 LYS D O 1
ATOM 4986 N N . PRO D 1 7 ? -52.248 52.504 50.857 1.00 34.80 7 PRO D N 1
ATOM 4987 C CA . PRO D 1 7 ? -52.185 53.745 51.637 1.00 32.18 7 PRO D CA 1
ATOM 4988 C C . PRO D 1 7 ? -52.612 54.963 50.831 1.00 35.74 7 PRO D C 1
ATOM 4989 O O . PRO D 1 7 ? -52.306 55.093 49.646 1.00 41.88 7 PRO D O 1
ATOM 4993 N N . ALA D 1 8 ? -53.348 55.847 51.489 1.00 34.54 8 ALA D N 1
ATOM 4994 C CA . ALA D 1 8 ? -53.676 57.129 50.897 1.00 30.54 8 ALA D CA 1
ATOM 4995 C C . ALA D 1 8 ? -52.384 57.890 50.632 1.00 38.20 8 ALA D C 1
ATOM 4996 O O . ALA D 1 8 ? -51.528 57.970 51.525 1.00 40.09 8 ALA D O 1
ATOM 4998 N N . PRO D 1 9 ? -52.180 58.408 49.422 1.00 38.90 9 PRO D N 1
ATOM 4999 C CA . PRO D 1 9 ? -50.914 59.083 49.116 1.00 33.11 9 PRO D CA 1
ATOM 5000 C C . PRO D 1 9 ? -50.637 60.219 50.089 1.00 34.82 9 PRO D C 1
ATOM 5001 O O . PRO D 1 9 ? -51.524 61.001 50.432 1.00 37.43 9 PRO D O 1
ATOM 5005 N N . HIS D 1 10 ? -49.382 60.323 50.506 1.00 29.42 10 HIS D N 1
ATOM 5006 C CA . HIS D 1 10 ? -49.008 61.370 51.438 1.00 30.63 10 HIS D CA 1
ATOM 5007 C C . HIS D 1 10 ? -49.034 62.724 50.737 1.00 35.92 10 HIS D C 1
ATOM 5008 O O . HIS D 1 10 ? -48.836 62.824 49.521 1.00 39.34 10 HIS D O 1
ATOM 5015 N N . PHE D 1 11 ? -49.336 63.770 51.503 1.00 30.81 11 PHE D N 1
ATOM 5016 C CA . PHE D 1 11 ? -49.172 65.123 50.996 1.00 33.85 11 PHE D CA 1
ATOM 5017 C C . PHE D 1 11 ? -48.871 66.060 52.154 1.00 34.02 11 PHE D C 1
ATOM 5018 O O . PHE D 1 11 ? -48.987 65.701 53.326 1.00 39.83 11 PHE D O 1
ATOM 5026 N N . SER D 1 12 ? -48.458 67.273 51.800 1.00 35.63 12 SER D N 1
ATOM 5027 C CA . SER D 1 12 ? -48.152 68.306 52.783 1.00 35.88 12 SER D CA 1
ATOM 5028 C C . SER D 1 12 ? -48.302 69.640 52.068 1.00 31.09 12 SER D C 1
ATOM 5029 O O . SER D 1 12 ? -47.459 69.989 51.238 1.00 32.86 12 SER D O 1
ATOM 5032 N N . ALA D 1 13 ? -49.364 70.374 52.387 1.00 32.38 13 ALA D N 1
ATOM 5033 C CA . ALA D 1 13 ? -49.725 71.572 51.648 1.00 31.19 13 ALA D CA 1
ATOM 5034 C C . ALA D 1 13 ? -50.253 72.625 52.608 1.00 37.36 13 ALA D C 1
ATOM 5035 O O . ALA D 1 13 ? -50.519 72.352 53.784 1.00 41.29 13 ALA D O 1
ATOM 5037 N N . ASN D 1 14 ? -50.383 73.848 52.099 1.00 36.67 14 ASN D N 1
ATOM 5038 C CA . ASN D 1 14 ? -51.085 74.886 52.837 1.00 39.48 14 ASN D CA 1
ATOM 5039 C C . ASN D 1 14 ? -52.572 74.573 52.883 1.00 39.34 14 ASN D C 1
ATOM 5040 O O . ASN D 1 14 ? -53.133 73.969 51.964 1.00 43.02 14 ASN D O 1
ATOM 5045 N N . ALA D 1 15 ? -53.215 74.996 53.965 1.00 43.99 15 ALA D N 1
ATOM 5046 C CA . ALA D 1 15 ? -54.645 74.786 54.122 1.00 44.78 15 ALA D CA 1
ATOM 5047 C C . ALA D 1 15 ? -55.218 75.947 54.917 1.00 46.00 15 ALA D C 1
ATOM 5048 O O . ALA D 1 15 ? -54.483 76.754 55.485 1.00 46.91 15 ALA D O 1
ATOM 5050 N N . VAL D 1 16 ? -56.542 76.052 54.921 1.00 44.70 16 VAL D N 1
ATOM 5051 C CA . VAL D 1 16 ? -57.250 76.941 55.834 1.00 44.74 16 VAL D CA 1
ATOM 5052 C C . VAL D 1 16 ? -57.929 76.062 56.872 1.00 44.41 16 VAL D C 1
ATOM 5053 O O . VAL D 1 16 ? -58.776 75.225 56.535 1.00 44.24 16 VAL D O 1
ATOM 5057 N N . VAL D 1 17 ? -57.496 76.197 58.120 1.00 45.59 17 VAL D N 1
ATOM 5058 C CA . VAL D 1 17 ? -58.080 75.483 59.246 1.00 44.90 17 VAL D CA 1
ATOM 5059 C C . VAL D 1 17 ? -58.677 76.522 60.181 1.00 48.45 17 VAL D C 1
ATOM 5060 O O . VAL D 1 17 ? -58.001 77.492 60.550 1.00 52.77 17 VAL D O 1
ATOM 5064 N N . ASN D 1 18 ? -59.950 76.340 60.527 1.00 49.36 18 ASN D N 1
ATOM 5065 C CA . ASN D 1 18 ? -60.683 77.307 61.342 1.00 51.60 18 ASN D CA 1
ATOM 5066 C C . ASN D 1 18 ? -60.550 78.713 60.764 1.00 54.60 18 ASN D C 1
ATOM 5067 O O . ASN D 1 18 ? -60.323 79.688 61.484 1.00 62.52 18 ASN D O 1
ATOM 5072 N N . GLY D 1 19 ? -60.645 78.814 59.441 1.00 48.25 19 GLY D N 1
ATOM 5073 C CA . GLY D 1 19 ? -60.601 80.104 58.789 1.00 51.73 19 GLY D CA 1
ATOM 5074 C C . GLY D 1 19 ? -59.243 80.766 58.731 1.00 50.83 19 GLY D C 1
ATOM 5075 O O . GLY D 1 19 ? -59.153 81.903 58.256 1.00 47.96 19 GLY D O 1
ATOM 5076 N N . THR D 1 20 ? -58.184 80.104 59.192 1.00 53.38 20 THR D N 1
ATOM 5077 C CA . THR D 1 20 ? -56.852 80.692 59.204 1.00 53.50 20 THR D CA 1
ATOM 5078 C C . THR D 1 20 ? -55.922 79.876 58.317 1.00 52.58 20 THR D C 1
ATOM 5079 O O . THR D 1 20 ? -55.950 78.641 58.340 1.00 51.45 20 THR D O 1
ATOM 5083 N N . ILE D 1 21 ? -55.107 80.575 57.526 1.00 54.84 21 ILE D N 1
ATOM 5084 C CA . ILE D 1 21 ? -54.140 79.907 56.667 1.00 45.72 21 ILE D CA 1
ATOM 5085 C C . ILE D 1 21 ? -53.028 79.320 57.523 1.00 45.62 21 ILE D C 1
ATOM 5086 O O . ILE D 1 21 ? -52.414 80.020 58.339 1.00 50.46 21 ILE D O 1
ATOM 5091 N N . VAL D 1 22 ? -52.774 78.027 57.351 1.00 42.10 22 VAL D N 1
ATOM 5092 C CA . VAL D 1 22 ? -51.718 77.327 58.072 1.00 43.75 22 VAL D CA 1
ATOM 5093 C C . VAL D 1 22 ? -50.896 76.541 57.058 1.00 48.65 22 VAL D C 1
ATOM 5094 O O . VAL D 1 22 ? -51.438 76.072 56.042 1.00 48.13 22 VAL D O 1
ATOM 5098 N N . PRO D 1 23 ? -49.589 76.393 57.278 1.00 50.41 23 PRO D N 1
ATOM 5099 C CA . PRO D 1 23 ? -48.762 75.625 56.342 1.00 45.27 23 PRO D CA 1
ATOM 5100 C C . PRO D 1 23 ? -48.570 74.189 56.796 1.00 42.01 23 PRO D C 1
ATOM 5101 O O . PRO D 1 23 ? -48.928 73.834 57.923 1.00 48.24 23 PRO D O 1
ATOM 5105 N N . ASP D 1 24 ? -48.024 73.357 55.914 1.00 39.50 24 ASP D N 1
ATOM 5106 C CA . ASP D 1 24 ? -47.560 72.017 56.267 1.00 38.36 24 ASP D CA 1
ATOM 5107 C C . ASP D 1 24 ? -48.680 71.152 56.839 1.00 43.85 24 ASP D C 1
ATOM 5108 O O . ASP D 1 24 ? -48.468 70.372 57.769 1.00 44.91 24 ASP D O 1
ATOM 5113 N N . PHE D 1 25 ? -49.883 71.289 56.283 1.00 47.12 25 PHE D N 1
ATOM 5114 C CA . PHE D 1 25 ? -50.993 70.421 56.660 1.00 42.70 25 PHE D CA 1
ATOM 5115 C C . PHE D 1 25 ? -50.844 69.063 55.987 1.00 39.88 25 PHE D C 1
ATOM 5116 O O . PHE D 1 25 ? -50.564 68.986 54.789 1.00 42.43 25 PHE D O 1
ATOM 5124 N N . SER D 1 26 ? -51.039 67.994 56.756 1.00 44.87 26 SER D N 1
ATOM 5125 C CA . SER D 1 26 ? -50.894 66.645 56.228 1.00 38.61 26 SER D CA 1
ATOM 5126 C C . SER D 1 26 ? -51.889 65.722 56.922 1.00 41.68 26 SER D C 1
ATOM 5127 O O . SER D 1 26 ? -52.399 66.027 58.002 1.00 42.77 26 SER D O 1
ATOM 5130 N N . LEU D 1 27 ? -52.182 64.594 56.278 1.00 36.87 27 LEU D N 1
ATOM 5131 C CA . LEU D 1 27 ? -52.993 63.567 56.916 1.00 39.09 27 LEU D CA 1
ATOM 5132 C C . LEU D 1 27 ? -52.179 62.665 57.837 1.00 43.65 27 LEU D C 1
ATOM 5133 O O . LEU D 1 27 ? -52.745 61.728 58.408 1.00 44.92 27 LEU D O 1
ATOM 5138 N N . ASP D 1 28 ? -50.868 62.900 57.961 1.00 40.45 28 ASP D N 1
ATOM 5139 C CA . ASP D 1 28 ? -50.052 62.137 58.903 1.00 46.39 28 ASP D CA 1
ATOM 5140 C C . ASP D 1 28 ? -50.615 62.210 60.314 1.00 48.22 28 ASP D C 1
ATOM 5141 O O . ASP D 1 28 ? -50.632 61.207 61.040 1.00 45.65 28 ASP D O 1
ATOM 5146 N N . GLN D 1 29 ? -51.063 63.401 60.724 1.00 48.27 29 GLN D N 1
ATOM 5147 C CA . GLN D 1 29 ? -51.535 63.601 62.091 1.00 46.07 29 GLN D CA 1
ATOM 5148 C C . GLN D 1 29 ? -52.662 62.644 62.457 1.00 46.08 29 GLN D C 1
ATOM 5149 O O . GLN D 1 29 ? -52.812 62.287 63.630 1.00 52.40 29 GLN D O 1
ATOM 5155 N N . PHE D 1 30 ? -53.436 62.189 61.478 1.00 43.38 30 PHE D N 1
ATOM 5156 C CA . PHE D 1 30 ? -54.595 61.365 61.776 1.00 42.13 30 PHE D CA 1
ATOM 5157 C C . PHE D 1 30 ? -54.280 59.876 61.822 1.00 47.66 30 PHE D C 1
ATOM 5158 O O . PHE D 1 30 ? -55.121 59.103 62.293 1.00 48.66 30 PHE D O 1
ATOM 5166 N N . LYS D 1 31 ? -53.108 59.448 61.350 1.00 47.59 31 LYS D N 1
ATOM 5167 C CA . LYS D 1 31 ? -52.790 58.026 61.379 1.00 47.80 31 LYS D CA 1
ATOM 5168 C C . LYS D 1 31 ? -52.780 57.509 62.812 1.00 45.89 31 LYS D C 1
ATOM 5169 O O . LYS D 1 31 ? -52.092 58.056 63.678 1.00 42.23 31 LYS D O 1
ATOM 5175 N N . GLY D 1 32 ? -53.529 56.430 63.047 1.00 47.95 32 GLY D N 1
ATOM 5176 C CA . GLY D 1 32 ? -53.673 55.846 64.366 1.00 46.49 32 GLY D CA 1
ATOM 5177 C C . GLY D 1 32 ? -54.633 56.555 65.300 1.00 45.59 32 GLY D C 1
ATOM 5178 O O . GLY D 1 32 ? -54.840 56.079 66.422 1.00 55.58 32 GLY D O 1
ATOM 5179 N N . LYS D 1 33 ? -55.225 57.669 64.884 1.00 40.77 33 LYS D N 1
ATOM 5180 C CA . LYS D 1 33 ? -56.065 58.477 65.757 1.00 44.73 33 LYS D CA 1
ATOM 5181 C C . LYS D 1 33 ? -57.468 58.686 65.207 1.00 50.56 33 LYS D C 1
ATOM 5182 O O . LYS D 1 33 ? -58.446 58.563 65.955 1.00 54.53 33 LYS D O 1
ATOM 5188 N N . LYS D 1 34 ? -57.602 59.037 63.929 1.00 52.04 34 LYS D N 1
ATOM 5189 C CA . LYS D 1 34 ? -58.911 59.303 63.350 1.00 49.24 34 LYS D CA 1
ATOM 5190 C C . LYS D 1 34 ? -59.002 58.691 61.960 1.00 45.30 34 LYS D C 1
ATOM 5191 O O . LYS D 1 34 ? -57.998 58.560 61.258 1.00 48.38 34 LYS D O 1
ATOM 5197 N N . TYR D 1 35 ? -60.215 58.281 61.587 1.00 44.38 35 TYR D N 1
ATOM 5198 C CA . TYR D 1 35 ? -60.539 58.049 60.187 1.00 41.01 35 TYR D CA 1
ATOM 5199 C C . TYR D 1 35 ? -60.574 59.389 59.461 1.00 42.71 35 TYR D C 1
ATOM 5200 O O . TYR D 1 35 ? -60.681 60.448 60.082 1.00 44.17 35 TYR D O 1
ATOM 5209 N N . VAL D 1 36 ? -60.491 59.349 58.134 1.00 35.51 36 VAL D N 1
ATOM 5210 C CA . VAL D 1 36 ? -60.538 60.578 57.347 1.00 39.42 36 VAL D CA 1
ATOM 5211 C C . VAL D 1 36 ? -61.554 60.428 56.226 1.00 39.18 36 VAL D C 1
ATOM 5212 O O . VAL D 1 36 ? -61.531 59.437 55.486 1.00 44.09 36 VAL D O 1
ATOM 5216 N N . ILE D 1 37 ? -62.443 61.409 56.103 1.00 37.24 37 ILE D N 1
ATOM 5217 C CA . ILE D 1 37 ? -63.247 61.602 54.904 1.00 39.17 37 ILE D CA 1
ATOM 5218 C C . ILE D 1 37 ? -62.596 62.753 54.154 1.00 42.31 37 ILE D C 1
ATOM 5219 O O . ILE D 1 37 ? -62.667 63.912 54.585 1.00 39.49 37 ILE D O 1
ATOM 5224 N N . LEU D 1 38 ? -61.931 62.425 53.051 1.00 37.42 38 LEU D N 1
ATOM 5225 C CA . LEU D 1 38 ? -61.206 63.400 52.250 1.00 38.11 38 LEU D CA 1
ATOM 5226 C C . LEU D 1 38 ? -61.961 63.597 50.942 1.00 34.46 38 LEU D C 1
ATOM 5227 O O . LEU D 1 38 ? -62.126 62.647 50.171 1.00 32.80 38 LEU D O 1
ATOM 5232 N N . PHE D 1 39 ? -62.411 64.820 50.683 1.00 31.36 39 PHE D N 1
ATOM 5233 C CA . PHE D 1 39 ? -63.175 65.071 49.469 1.00 35.97 39 PHE D CA 1
ATOM 5234 C C . PHE D 1 39 ? -62.594 66.247 48.689 1.00 36.74 39 PHE D C 1
ATOM 5235 O O . PHE D 1 39 ? -62.204 67.268 49.265 1.00 35.30 39 PHE D O 1
ATOM 5243 N N . PHE D 1 40 ? -62.518 66.058 47.372 1.00 33.60 40 PHE D N 1
ATOM 5244 C CA . PHE D 1 40 ? -62.064 67.041 46.402 1.00 34.89 40 PHE D CA 1
ATOM 5245 C C . PHE D 1 40 ? -63.257 67.620 45.657 1.00 34.81 40 PHE D C 1
ATOM 5246 O O . PHE D 1 40 ? -64.178 66.881 45.278 1.00 37.77 40 PHE D O 1
ATOM 5254 N N . TYR D 1 41 ? -63.188 68.919 45.386 1.00 29.63 41 TYR D N 1
ATOM 5255 C CA . TYR D 1 41 ? -64.118 69.669 44.556 1.00 38.26 41 TYR D CA 1
ATOM 5256 C C . TYR D 1 41 ? -63.336 70.517 43.559 1.00 38.16 41 TYR D C 1
ATOM 5257 O O . TYR D 1 41 ? -62.156 70.816 43.777 1.00 31.57 41 TYR D O 1
ATOM 5266 N N . PRO D 1 42 ? -63.964 70.918 42.436 1.00 35.02 42 PRO D N 1
ATOM 5267 C CA . PRO D 1 42 ? -63.202 71.597 41.374 1.00 33.52 42 PRO D CA 1
ATOM 5268 C C . PRO D 1 42 ? -62.789 73.047 41.626 1.00 40.55 42 PRO D C 1
ATOM 5269 O O . PRO D 1 42 ? -61.596 73.353 41.508 1.00 36.59 42 PRO D O 1
ATOM 5273 N N . LYS D 1 43 ? -63.706 73.946 41.997 1.00 39.79 43 LYS D N 1
ATOM 5274 C CA . LYS D 1 43 ? -63.390 75.374 41.968 1.00 34.80 43 LYS D CA 1
ATOM 5275 C C . LYS D 1 43 ? -64.027 76.127 43.128 1.00 37.58 43 LYS D C 1
ATOM 5276 O O . LYS D 1 43 ? -65.223 75.976 43.386 1.00 44.13 43 LYS D O 1
ATOM 5282 N N . ASP D 1 44 ? -63.237 76.974 43.789 1.00 37.39 44 ASP D N 1
ATOM 5283 C CA . ASP D 1 44 ? -63.793 77.941 44.727 1.00 38.82 44 ASP D CA 1
ATOM 5284 C C . ASP D 1 44 ? -64.731 78.906 44.002 1.00 41.67 44 ASP D C 1
ATOM 5285 O O . ASP D 1 44 ? -64.592 79.161 42.804 1.00 39.15 44 ASP D O 1
ATOM 5290 N N . PHE D 1 45 ? -65.706 79.435 44.746 1.00 44.22 45 PHE D N 1
ATOM 5291 C CA . PHE D 1 45 ? -66.643 80.451 44.254 1.00 40.14 45 PHE D CA 1
ATOM 5292 C C . PHE D 1 45 ? -67.544 79.927 43.135 1.00 43.78 45 PHE D C 1
ATOM 5293 O O . PHE D 1 45 ? -67.949 80.690 42.253 1.00 43.03 45 PHE D O 1
ATOM 5301 N N . THR D 1 46 ? -67.871 78.630 43.147 1.00 42.04 46 THR D N 1
ATOM 5302 C CA . THR D 1 46 ? -68.811 78.097 42.162 1.00 43.67 46 THR D CA 1
ATOM 5303 C C . THR D 1 46 ? -70.128 77.692 42.824 1.00 47.75 46 THR D C 1
ATOM 5304 O O . THR D 1 46 ? -70.616 78.395 43.714 1.00 44.59 46 THR D O 1
ATOM 5308 N N . PHE D 1 47 ? -70.710 76.563 42.403 1.00 49.05 47 PHE D N 1
ATOM 5309 C CA . PHE D 1 47 ? -72.131 76.295 42.635 1.00 45.52 47 PHE D CA 1
ATOM 5310 C C . PHE D 1 47 ? -72.382 75.089 43.536 1.00 47.85 47 PHE D C 1
ATOM 5311 O O . PHE D 1 47 ? -72.844 75.269 44.666 1.00 45.68 47 PHE D O 1
ATOM 5319 N N . VAL D 1 48 ? -72.106 73.864 43.083 1.00 47.70 48 VAL D N 1
ATOM 5320 C CA . VAL D 1 48 ? -72.331 72.699 43.940 1.00 43.79 48 VAL D CA 1
ATOM 5321 C C . VAL D 1 48 ? -71.332 72.676 45.093 1.00 44.12 48 VAL D C 1
ATOM 5322 O O . VAL D 1 48 ? -71.666 72.258 46.217 1.00 46.73 48 VAL D O 1
ATOM 5326 N N . CYS D 1 49 ? -70.105 73.134 44.838 1.00 40.78 49 CYS D N 1
ATOM 5327 C CA . CYS D 1 49 ? -69.035 73.041 45.830 1.00 44.62 49 CYS D CA 1
ATOM 5328 C C . CYS D 1 49 ? -69.392 73.716 47.149 1.00 43.90 49 CYS D C 1
ATOM 5329 O O . CYS D 1 49 ? -69.153 73.110 48.209 1.00 43.72 49 CYS D O 1
ATOM 5332 N N . PRO D 1 50 ? -69.931 74.942 47.175 1.00 44.93 50 PRO D N 1
ATOM 5333 C CA . PRO D 1 50 ? -70.328 75.511 48.472 1.00 42.69 50 PRO D CA 1
ATOM 5334 C C . PRO D 1 50 ? -71.407 74.712 49.184 1.00 45.56 50 PRO D C 1
ATOM 5335 O O . PRO D 1 50 ? -71.366 74.616 50.416 1.00 46.21 50 PRO D O 1
ATOM 5339 N N . THR D 1 51 ? -72.371 74.128 48.464 1.00 42.90 51 THR D N 1
ATOM 5340 C CA . THR D 1 51 ? -73.381 73.340 49.164 1.00 45.35 51 THR D CA 1
ATOM 5341 C C . THR D 1 51 ? -72.756 72.117 49.810 1.00 46.02 51 THR D C 1
ATOM 5342 O O . THR D 1 51 ? -73.082 71.783 50.955 1.00 47.04 51 THR D O 1
ATOM 5346 N N . GLU D 1 52 ? -71.826 71.460 49.111 1.00 47.52 52 GLU D N 1
ATOM 5347 C CA . GLU D 1 52 ? -71.165 70.305 49.715 1.00 44.80 52 GLU D CA 1
ATOM 5348 C C . GLU D 1 52 ? -70.318 70.713 50.917 1.00 45.28 52 GLU D C 1
ATOM 5349 O O . GLU D 1 52 ? -70.347 70.048 51.961 1.00 46.12 52 GLU D O 1
ATOM 5355 N N . LEU D 1 53 ? -69.561 71.805 50.796 1.00 41.40 53 LEU D N 1
ATOM 5356 C CA . LEU D 1 53 ? -68.710 72.225 51.905 1.00 45.35 53 LEU D CA 1
ATOM 5357 C C . LEU D 1 53 ? -69.542 72.626 53.119 1.00 47.79 53 LEU D C 1
ATOM 5358 O O . LEU D 1 53 ? -69.240 72.231 54.255 1.00 47.80 53 LEU D O 1
ATOM 5363 N N . ILE D 1 54 ? -70.611 73.394 52.896 1.00 48.44 54 ILE D N 1
ATOM 5364 C CA . ILE D 1 54 ? -71.474 73.805 53.996 1.00 46.41 54 ILE D CA 1
ATOM 5365 C C . ILE D 1 54 ? -72.151 72.596 54.627 1.00 46.25 54 ILE D C 1
ATOM 5366 O O . ILE D 1 54 ? -72.209 72.480 55.855 1.00 45.42 54 ILE D O 1
ATOM 5371 N N . GLY D 1 55 ? -72.652 71.665 53.806 1.00 46.60 55 GLY D N 1
ATOM 5372 C CA . GLY D 1 55 ? -73.299 70.482 54.350 1.00 41.82 55 GLY D CA 1
ATOM 5373 C C . GLY D 1 55 ? -72.364 69.623 55.177 1.00 45.60 55 GLY D C 1
ATOM 5374 O O . GLY D 1 55 ? -72.752 69.093 56.222 1.00 45.52 55 GLY D O 1
ATOM 5375 N N . PHE D 1 56 ? -71.119 69.467 54.723 1.00 44.47 56 PHE D N 1
ATOM 5376 C CA . PHE D 1 56 ? -70.136 68.774 55.546 1.00 43.09 56 PHE D CA 1
ATOM 5377 C C . PHE D 1 56 ? -69.913 69.526 56.851 1.00 47.73 56 PHE D C 1
ATOM 5378 O O . PHE D 1 56 ? -69.693 68.911 57.902 1.00 47.75 56 PHE D O 1
ATOM 5386 N N . GLN D 1 57 ? -69.966 70.862 56.803 1.00 45.77 57 GLN D N 1
ATOM 5387 C CA . GLN D 1 57 ? -69.871 71.637 58.038 1.00 49.73 57 GLN D CA 1
ATOM 5388 C C . GLN D 1 57 ? -71.036 71.332 58.980 1.00 52.22 57 GLN D C 1
ATOM 5389 O O . GLN D 1 57 ? -70.831 71.119 60.182 1.00 50.00 57 GLN D O 1
ATOM 5395 N N . GLU D 1 58 ? -72.263 71.266 58.444 1.00 51.80 58 GLU D N 1
ATOM 5396 C CA . GLU D 1 58 ? -73.449 71.066 59.278 1.00 46.76 58 GLU D CA 1
ATOM 5397 C C . GLU D 1 58 ? -73.481 69.679 59.906 1.00 50.55 58 GLU D C 1
ATOM 5398 O O . GLU D 1 58 ? -74.009 69.514 61.012 1.00 51.00 58 GLU D O 1
ATOM 5404 N N . ALA D 1 59 ? -72.956 68.673 59.212 1.00 49.41 59 ALA D N 1
ATOM 5405 C CA . ALA D 1 59 ? -72.925 67.308 59.714 1.00 43.13 59 ALA D CA 1
ATOM 5406 C C . ALA D 1 59 ? -71.631 66.987 60.437 1.00 42.28 59 ALA D C 1
ATOM 5407 O O . ALA D 1 59 ? -71.363 65.813 60.709 1.00 42.70 59 ALA D O 1
ATOM 5409 N N . LEU D 1 60 ? -70.825 68.003 60.754 1.00 41.76 60 LEU D N 1
ATOM 5410 C CA . LEU D 1 60 ? -69.497 67.755 61.298 1.00 43.81 60 LEU D CA 1
ATOM 5411 C C . LEU D 1 60 ? -69.556 66.972 62.605 1.00 49.80 60 LEU D C 1
ATOM 5412 O O . LEU D 1 60 ? -68.668 66.156 62.879 1.00 52.77 60 LEU D O 1
ATOM 5417 N N . GLY D 1 61 ? -70.596 67.189 63.413 1.00 48.39 61 GLY D N 1
ATOM 5418 C CA . GLY D 1 61 ? -70.714 66.448 64.658 1.00 48.02 61 GLY D CA 1
ATOM 5419 C C . GLY D 1 61 ? -70.926 64.961 64.440 1.00 49.18 61 GLY D C 1
ATOM 5420 O O . GLY D 1 61 ? -70.390 64.131 65.186 1.00 47.24 61 GLY D O 1
ATOM 5421 N N . GLU D 1 62 ? -71.703 64.602 63.409 1.00 48.68 62 GLU D N 1
ATOM 5422 C CA . GLU D 1 62 ? -71.926 63.192 63.099 1.00 50.93 62 GLU D CA 1
ATOM 5423 C C . GLU D 1 62 ? -70.621 62.484 62.773 1.00 50.38 62 GLU D C 1
ATOM 5424 O O . GLU D 1 62 ? -70.485 61.282 63.029 1.00 52.49 62 GLU D O 1
ATOM 5430 N N . PHE D 1 63 ? -69.665 63.198 62.179 1.00 45.97 63 PHE D N 1
ATOM 5431 C CA . PHE D 1 63 ? -68.358 62.603 61.940 1.00 46.49 63 PHE D CA 1
ATOM 5432 C C . PHE D 1 63 ? -67.489 62.624 63.194 1.00 50.43 63 PHE D C 1
ATOM 5433 O O . PHE D 1 63 ? -66.741 61.670 63.442 1.00 49.50 63 PHE D O 1
ATOM 5441 N N . ASP D 1 64 ? -67.588 63.685 64.007 1.00 51.85 64 ASP D N 1
ATOM 5442 C CA . ASP D 1 64 ? -66.825 63.727 65.255 1.00 50.68 64 ASP D CA 1
ATOM 5443 C C . ASP D 1 64 ? -67.153 62.535 66.144 1.00 49.40 64 ASP D C 1
ATOM 5444 O O . ASP D 1 64 ? -66.250 61.874 66.672 1.00 51.25 64 ASP D O 1
ATOM 5449 N N . LYS D 1 65 ? -68.444 62.237 66.312 1.00 47.30 65 LYS D N 1
ATOM 5450 C CA . LYS D 1 65 ? -68.830 61.099 67.141 1.00 46.95 65 LYS D CA 1
ATOM 5451 C C . LYS D 1 65 ? -68.275 59.782 66.609 1.00 48.27 65 LYS D C 1
ATOM 5452 O O . LYS D 1 65 ? -68.134 58.827 67.379 1.00 56.16 65 LYS D O 1
ATOM 5458 N N . ARG D 1 66 ? -67.979 59.694 65.314 1.00 50.87 66 ARG D N 1
ATOM 5459 C CA . ARG D 1 66 ? -67.424 58.479 64.732 1.00 51.05 66 ARG D CA 1
ATOM 5460 C C . ARG D 1 66 ? -65.910 58.539 64.554 1.00 46.93 66 ARG D C 1
ATOM 5461 O O . ARG D 1 66 ? -65.354 57.690 63.851 1.00 51.09 66 ARG D O 1
ATOM 5469 N N . ASP D 1 67 ? -65.233 59.508 65.177 1.00 46.46 67 ASP D N 1
ATOM 5470 C CA . ASP D 1 67 ? -63.774 59.629 65.089 1.00 49.64 67 ASP D CA 1
ATOM 5471 C C . ASP D 1 67 ? -63.326 59.851 63.647 1.00 51.68 67 ASP D C 1
ATOM 5472 O O . ASP D 1 67 ? -62.345 59.266 63.184 1.00 52.59 67 ASP D O 1
ATOM 5477 N N . VAL D 1 68 ? -64.065 60.681 62.923 1.00 46.26 68 VAL D N 1
ATOM 5478 C CA . VAL D 1 68 ? -63.802 60.946 61.516 1.00 45.71 68 VAL D CA 1
ATOM 5479 C C . VAL D 1 68 ? -63.452 62.417 61.365 1.00 46.44 68 VAL D C 1
ATOM 5480 O O . VAL D 1 68 ? -64.230 63.292 61.768 1.00 47.37 68 VAL D O 1
ATOM 5484 N N . ALA D 1 69 ? -62.280 62.688 60.803 1.00 43.74 69 ALA D N 1
ATOM 5485 C CA . ALA D 1 69 ? -61.890 64.036 60.425 1.00 39.46 69 ALA D CA 1
ATOM 5486 C C . ALA D 1 69 ? -62.334 64.296 58.994 1.00 38.18 69 ALA D C 1
ATOM 5487 O O . ALA D 1 69 ? -62.089 63.477 58.103 1.00 45.41 69 ALA D O 1
ATOM 5489 N N . VAL D 1 70 ? -62.982 65.429 58.774 1.00 39.80 70 VAL D N 1
ATOM 5490 C CA . VAL D 1 70 ? -63.416 65.833 57.444 1.00 45.45 70 VAL D CA 1
ATOM 5491 C C . VAL D 1 70 ? -62.371 66.790 56.883 1.00 42.66 70 VAL D C 1
ATOM 5492 O O . VAL D 1 70 ? -62.002 67.770 57.542 1.00 42.36 70 VAL D O 1
ATOM 5496 N N . VAL D 1 71 ? -61.869 66.494 55.683 1.00 44.86 71 VAL D N 1
ATOM 5497 C CA . VAL D 1 71 ? -60.877 67.335 55.019 1.00 42.36 71 VAL D CA 1
ATOM 5498 C C . VAL D 1 71 ? -61.321 67.548 53.581 1.00 38.30 71 VAL D C 1
ATOM 5499 O O . VAL D 1 71 ? -61.506 66.578 52.834 1.00 41.57 71 VAL D O 1
ATOM 5503 N N . GLY D 1 72 ? -61.470 68.811 53.188 1.00 32.49 72 GLY D N 1
ATOM 5504 C CA . GLY D 1 72 ? -61.749 69.159 51.817 1.00 38.46 72 GLY D CA 1
ATOM 5505 C C . GLY D 1 72 ? -60.495 69.609 51.090 1.00 42.00 72 GLY D C 1
ATOM 5506 O O . GLY D 1 72 ? -59.506 70.008 51.704 1.00 40.65 72 GLY D O 1
ATOM 5507 N N . CYS D 1 73 ? -60.554 69.553 49.761 1.00 36.90 73 CYS D N 1
ATOM 5508 C CA . CYS D 1 73 ? -59.390 69.898 48.961 1.00 36.22 73 CYS D CA 1
ATOM 5509 C C . CYS D 1 73 ? -59.817 70.316 47.561 1.00 35.86 73 CYS D C 1
ATOM 5510 O O . CYS D 1 73 ? -60.691 69.691 46.954 1.00 34.15 73 CYS D O 1
ATOM 5513 N N . SER D 1 74 ? -59.182 71.372 47.058 1.00 33.47 74 SER D N 1
ATOM 5514 C CA . SER D 1 74 ? -59.275 71.766 45.659 1.00 36.96 74 SER D CA 1
ATOM 5515 C C . SER D 1 74 ? -57.911 72.282 45.220 1.00 33.94 74 SER D C 1
ATOM 5516 O O . SER D 1 74 ? -56.990 72.425 46.027 1.00 30.50 74 SER D O 1
ATOM 5519 N N . THR D 1 75 ? -57.771 72.533 43.922 1.00 33.09 75 THR D N 1
ATOM 5520 C CA . THR D 1 75 ? -56.515 73.038 43.383 1.00 35.84 75 THR D CA 1
ATOM 5521 C C . THR D 1 75 ? -56.405 74.560 43.452 1.00 33.19 75 THR D C 1
ATOM 5522 O O . THR D 1 75 ? -55.442 75.121 42.922 1.00 34.85 75 THR D O 1
ATOM 5526 N N . ASP D 1 76 ? -57.343 75.232 44.117 1.00 33.44 76 ASP D N 1
ATOM 5527 C CA . ASP D 1 76 ? -57.245 76.667 44.343 1.00 35.57 76 ASP D CA 1
ATOM 5528 C C . ASP D 1 76 ? -56.220 76.978 45.434 1.00 33.82 76 ASP D C 1
ATOM 5529 O O . ASP D 1 76 ? -55.863 76.125 46.254 1.00 34.61 76 ASP D O 1
ATOM 5534 N N . SER D 1 77 ? -55.756 78.226 45.445 1.00 27.07 77 SER D N 1
ATOM 5535 C CA . SER D 1 77 ? -54.768 78.631 46.431 1.00 35.97 77 SER D CA 1
ATOM 5536 C C . SER D 1 77 ? -55.391 78.735 47.819 1.00 41.05 77 SER D C 1
ATOM 5537 O O . SER D 1 77 ? -56.611 78.824 47.983 1.00 39.17 77 SER D O 1
ATOM 5540 N N . GLU D 1 78 ? -54.522 78.748 48.832 1.00 40.92 78 GLU D N 1
ATOM 5541 C CA . GLU D 1 78 ? -54.997 78.935 50.198 1.00 41.78 78 GLU D CA 1
ATOM 5542 C C . GLU D 1 78 ? -55.598 80.324 50.390 1.00 45.26 78 GLU D C 1
ATOM 5543 O O . GLU D 1 78 ? -56.444 80.515 51.272 1.00 44.79 78 GLU D O 1
ATOM 5549 N N . PHE D 1 79 ? -55.175 81.306 49.586 1.00 44.70 79 PHE D N 1
ATOM 5550 C CA . PHE D 1 79 ? -55.763 82.636 49.694 1.00 40.68 79 PHE D CA 1
ATOM 5551 C C . PHE D 1 79 ? -57.150 82.685 49.078 1.00 42.64 79 PHE D C 1
ATOM 5552 O O . PHE D 1 79 ? -58.018 83.408 49.575 1.00 45.64 79 PHE D O 1
ATOM 5560 N N . SER D 1 80 ? -57.382 81.915 48.016 1.00 42.30 80 SER D N 1
ATOM 5561 C CA . SER D 1 80 ? -58.734 81.785 47.488 1.00 42.44 80 SER D CA 1
ATOM 5562 C C . SER D 1 80 ? -59.660 81.150 48.522 1.00 41.89 80 SER D C 1
ATOM 5563 O O . SER D 1 80 ? -60.783 81.622 48.738 1.00 44.49 80 SER D O 1
ATOM 5566 N N . HIS D 1 81 ? -59.190 80.092 49.188 1.00 42.05 81 HIS D N 1
ATOM 5567 C CA . HIS D 1 81 ? -59.944 79.475 50.277 1.00 41.23 81 HIS D CA 1
ATOM 5568 C C . HIS D 1 81 ? -60.238 80.476 51.388 1.00 45.13 81 HIS D C 1
ATOM 5569 O O . HIS D 1 81 ? -61.368 80.556 51.890 1.00 44.64 81 HIS D O 1
ATOM 5576 N N . TRP D 1 82 ? -59.216 81.226 51.808 1.00 47.24 82 TRP D N 1
ATOM 5577 C CA . TRP D 1 82 ? -59.392 82.200 52.878 1.00 41.96 82 TRP D CA 1
ATOM 5578 C C . TRP D 1 82 ? -60.414 83.261 52.489 1.00 46.25 82 TRP D C 1
ATOM 5579 O O . TRP D 1 82 ? -61.274 83.630 53.297 1.00 55.45 82 TRP D O 1
ATOM 5590 N N . ALA D 1 83 ? -60.336 83.762 51.256 1.00 45.37 83 ALA D N 1
ATOM 5591 C CA . ALA D 1 83 ? -61.341 84.702 50.771 1.00 46.77 83 ALA D CA 1
ATOM 5592 C C . ALA D 1 83 ? -62.735 84.081 50.764 1.00 48.57 83 ALA D C 1
ATOM 5593 O O . ALA D 1 83 ? -63.731 84.775 51.001 1.00 51.88 83 ALA D O 1
ATOM 5595 N N . TRP D 1 84 ? -62.830 82.781 50.472 1.00 45.60 84 TRP D N 1
ATOM 5596 C CA . TRP D 1 84 ? -64.146 82.156 50.345 1.00 47.43 84 TRP D CA 1
ATOM 5597 C C . TRP D 1 84 ? -64.808 81.939 51.704 1.00 48.50 84 TRP D C 1
ATOM 5598 O O . TRP D 1 84 ? -66.021 82.136 51.846 1.00 48.45 84 TRP D O 1
ATOM 5609 N N . VAL D 1 85 ? -64.037 81.532 52.716 1.00 49.44 85 VAL D N 1
ATOM 5610 C CA . VAL D 1 85 ? -64.610 81.370 54.049 1.00 48.19 85 VAL D CA 1
ATOM 5611 C C . VAL D 1 85 ? -64.948 82.700 54.704 1.00 54.13 85 VAL D C 1
ATOM 5612 O O . VAL D 1 85 ? -65.634 82.719 55.731 1.00 60.18 85 VAL D O 1
ATOM 5616 N N . ASN D 1 86 ? -64.478 83.812 54.144 1.00 54.95 86 ASN D N 1
ATOM 5617 C CA . ASN D 1 86 ? -64.841 85.142 54.607 1.00 49.70 86 ASN D CA 1
ATOM 5618 C C . ASN D 1 86 ? -65.908 85.787 53.731 1.00 54.30 86 ASN D C 1
ATOM 5619 O O . ASN D 1 86 ? -66.095 87.006 53.787 1.00 62.45 86 ASN D O 1
ATOM 5624 N N . THR D 1 87 ? -66.599 84.996 52.917 1.00 51.60 87 THR D N 1
ATOM 5625 C CA . THR D 1 87 ? -67.716 85.463 52.117 1.00 52.21 87 THR D CA 1
ATOM 5626 C C . THR D 1 87 ? -69.010 84.917 52.697 1.00 58.70 87 THR D C 1
ATOM 5627 O O . THR D 1 87 ? -69.112 83.702 52.919 1.00 61.70 87 THR D O 1
ATOM 5631 N N . PRO D 1 88 ? -70.005 85.764 52.970 1.00 63.47 88 PRO D N 1
ATOM 5632 C CA . PRO D 1 88 ? -71.251 85.265 53.567 1.00 66.47 88 PRO D CA 1
ATOM 5633 C C . PRO D 1 88 ? -71.990 84.316 52.634 1.00 56.54 88 PRO D C 1
ATOM 5634 O O . PRO D 1 88 ? -71.963 84.463 51.410 1.00 57.79 88 PRO D O 1
ATOM 5638 N N . ARG D 1 89 ? -72.674 83.342 53.242 1.00 50.98 89 ARG D N 1
ATOM 5639 C CA . ARG D 1 89 ? -73.309 82.279 52.469 1.00 54.67 89 ARG D CA 1
ATOM 5640 C C . ARG D 1 89 ? -74.367 82.819 51.517 1.00 60.58 89 ARG D C 1
ATOM 5641 O O . ARG D 1 89 ? -74.536 82.293 50.410 1.00 56.73 89 ARG D O 1
ATOM 5649 N N . ASP D 1 90 ? -75.092 83.867 51.922 1.00 65.47 90 ASP D N 1
ATOM 5650 C CA . ASP D 1 90 ? -76.131 84.416 51.056 1.00 65.49 90 ASP D CA 1
ATOM 5651 C C . ASP D 1 90 ? -75.561 85.074 49.809 1.00 70.29 90 ASP D C 1
ATOM 5652 O O . ASP D 1 90 ? -76.335 85.472 48.930 1.00 71.01 90 ASP D O 1
ATOM 5657 N N . GLN D 1 91 ? -74.235 85.193 49.708 1.00 67.11 91 GLN D N 1
ATOM 5658 C CA . GLN D 1 91 ? -73.577 85.670 48.501 1.00 66.54 91 GLN D CA 1
ATOM 5659 C C . GLN D 1 91 ? -72.792 84.565 47.796 1.00 63.23 91 GLN D C 1
ATOM 5660 O O . GLN D 1 91 ? -71.939 84.855 46.952 1.00 71.60 91 GLN D O 1
ATOM 5666 N N . GLY D 1 92 ? -73.060 83.306 48.123 1.00 58.39 92 GLY D N 1
ATOM 5667 C CA . GLY D 1 92 ? -72.334 82.202 47.536 1.00 54.18 92 GLY D CA 1
ATOM 5668 C C . GLY D 1 92 ? -71.103 81.767 48.294 1.00 55.14 92 GLY D C 1
ATOM 5669 O O . GLY D 1 92 ? -70.358 80.917 47.793 1.00 58.55 92 GLY D O 1
ATOM 5670 N N . GLY D 1 93 ? -70.856 82.322 49.482 1.00 50.07 93 GLY D N 1
ATOM 5671 C CA . GLY D 1 93 ? -69.670 81.998 50.243 1.00 50.52 93 GLY D CA 1
ATOM 5672 C C . GLY D 1 93 ? -69.840 80.756 51.100 1.00 51.93 93 GLY D C 1
ATOM 5673 O O . GLY D 1 93 ? -70.902 80.140 51.166 1.00 56.78 93 GLY D O 1
ATOM 5674 N N . ILE D 1 94 ? -68.749 80.387 51.769 1.00 47.23 94 ILE D N 1
ATOM 5675 C CA . ILE D 1 94 ? -68.735 79.207 52.625 1.00 49.09 94 ILE D CA 1
ATOM 5676 C C . ILE D 1 94 ? -68.323 79.637 54.024 1.00 53.06 94 ILE D C 1
ATOM 5677 O O . ILE D 1 94 ? -67.584 78.927 54.716 1.00 54.15 94 ILE D O 1
ATOM 5682 N N . GLN D 1 95 ? -68.809 80.804 54.444 1.00 58.44 95 GLN D N 1
ATOM 5683 C CA . GLN D 1 95 ? -68.531 81.307 55.782 1.00 56.76 95 GLN D CA 1
ATOM 5684 C C . GLN D 1 95 ? -68.981 80.301 56.834 1.00 54.84 95 GLN D C 1
ATOM 5685 O O . GLN D 1 95 ? -70.052 79.697 56.724 1.00 54.14 95 GLN D O 1
ATOM 5691 N N . GLY D 1 96 ? -68.147 80.114 57.855 1.00 49.37 96 GLY D N 1
ATOM 5692 C CA . GLY D 1 96 ? -68.440 79.174 58.911 1.00 45.32 96 GLY D CA 1
ATOM 5693 C C . GLY D 1 96 ? -67.913 77.774 58.687 1.00 55.55 96 GLY D C 1
ATOM 5694 O O . GLY D 1 96 ? -68.007 76.942 59.599 1.00 57.92 96 GLY D O 1
ATOM 5695 N N . VAL D 1 97 ? -67.369 77.479 57.507 1.00 55.05 97 VAL D N 1
ATOM 5696 C CA . VAL D 1 97 ? -66.721 76.190 57.291 1.00 53.50 97 VAL D CA 1
ATOM 5697 C C . VAL D 1 97 ? -65.392 76.196 58.036 1.00 53.60 97 VAL D C 1
ATOM 5698 O O . VAL D 1 97 ? -64.506 77.010 57.748 1.00 56.05 97 VAL D O 1
ATOM 5702 N N . SER D 1 98 ? -65.254 75.294 59.013 1.00 47.87 98 SER D N 1
ATOM 5703 C CA . SER D 1 98 ? -64.152 75.351 59.965 1.00 51.12 98 SER D CA 1
ATOM 5704 C C . SER D 1 98 ? -63.164 74.199 59.862 1.00 48.01 98 SER D C 1
ATOM 5705 O O . SER D 1 98 ? -62.067 74.306 60.419 1.00 46.85 98 SER D O 1
ATOM 5708 N N . TYR D 1 99 ? -63.531 73.096 59.211 1.00 43.42 99 TYR D N 1
ATOM 5709 C CA . TYR D 1 99 ? -62.623 71.971 59.035 1.00 46.11 99 TYR D CA 1
ATOM 5710 C C . TYR D 1 99 ? -61.557 72.320 57.995 1.00 43.47 99 TYR D C 1
ATOM 5711 O O . TYR D 1 99 ? -61.698 73.296 57.254 1.00 44.56 99 TYR D O 1
ATOM 5720 N N . PRO D 1 100 ? -60.471 71.544 57.915 1.00 41.36 100 PRO D N 1
ATOM 5721 C CA . PRO D 1 100 ? -59.378 71.914 57.003 1.00 41.92 100 PRO D CA 1
ATOM 5722 C C . PRO D 1 100 ? -59.799 71.828 55.543 1.00 37.80 100 PRO D C 1
ATOM 5723 O O . PRO D 1 100 ? -60.371 70.828 55.103 1.00 38.79 100 PRO D O 1
ATOM 5727 N N . ILE D 1 101 ? -59.476 72.876 54.788 1.00 41.01 101 ILE D N 1
ATOM 5728 C CA . ILE D 1 101 ? -59.648 72.912 53.337 1.00 44.94 101 ILE D CA 1
ATOM 5729 C C . ILE D 1 101 ? -58.255 73.027 52.733 1.00 42.32 101 ILE D C 1
ATOM 5730 O O . ILE D 1 101 ? -57.632 74.094 52.791 1.00 43.45 101 ILE D O 1
ATOM 5735 N N . VAL D 1 102 ? -57.770 71.939 52.148 1.00 38.80 102 VAL D N 1
ATOM 5736 C CA . VAL D 1 102 ? -56.398 71.870 51.660 1.00 38.92 102 VAL D CA 1
ATOM 5737 C C . VAL D 1 102 ? -56.293 72.580 50.317 1.00 39.22 102 VAL D C 1
ATOM 5738 O O . VAL D 1 102 ? -57.218 72.533 49.495 1.00 37.82 102 VAL D O 1
ATOM 5742 N N . SER D 1 103 ? -55.169 73.267 50.099 1.00 33.29 103 SER D N 1
ATOM 5743 C CA . SER D 1 103 ? -54.863 73.902 48.821 1.00 34.34 103 SER D CA 1
ATOM 5744 C C . SER D 1 103 ? -53.919 72.999 48.027 1.00 37.76 103 SER D C 1
ATOM 5745 O O . SER D 1 103 ? -52.733 72.886 48.354 1.00 42.01 103 SER D O 1
ATOM 5748 N N . ASP D 1 104 ? -54.445 72.359 46.984 1.00 34.10 104 ASP D N 1
ATOM 5749 C CA . ASP D 1 104 ? -53.638 71.532 46.083 1.00 32.54 104 ASP D CA 1
ATOM 5750 C C . ASP D 1 104 ? -53.070 72.393 44.955 1.00 34.12 104 ASP D C 1
ATOM 5751 O O . ASP D 1 104 ? -53.371 72.204 43.775 1.00 33.93 104 ASP D O 1
ATOM 5756 N N . ILE D 1 105 ? -52.225 73.355 45.348 1.00 30.77 105 ILE D N 1
ATOM 5757 C CA . ILE D 1 105 ? -51.807 74.413 44.429 1.00 32.34 105 ILE D CA 1
ATOM 5758 C C . ILE D 1 105 ? -50.984 73.867 43.270 1.00 35.41 105 ILE D C 1
ATOM 5759 O O . ILE D 1 105 ? -51.019 74.423 42.166 1.00 36.38 105 ILE D O 1
ATOM 5764 N N . ASN D 1 106 ? -50.270 72.764 43.472 1.00 35.44 106 ASN D N 1
ATOM 5765 C CA . ASN D 1 106 ? -49.465 72.167 42.417 1.00 33.10 106 ASN D CA 1
ATOM 5766 C C . ASN D 1 106 ? -50.204 71.075 41.653 1.00 34.60 106 ASN D C 1
ATOM 5767 O O . ASN D 1 106 ? -49.660 70.550 40.676 1.00 35.10 106 ASN D O 1
ATOM 5772 N N . LYS D 1 107 ? -51.430 70.741 42.061 1.00 34.49 107 LYS D N 1
ATOM 5773 C CA . LYS D 1 107 ? -52.269 69.689 41.484 1.00 34.19 107 LYS D CA 1
ATOM 5774 C C . LYS D 1 107 ? -51.696 68.288 41.697 1.00 35.81 107 LYS D C 1
ATOM 5775 O O . LYS D 1 107 ? -52.190 67.320 41.092 1.00 31.82 107 LYS D O 1
ATOM 5781 N N . THR D 1 108 ? -50.664 68.147 42.535 1.00 31.35 108 THR D N 1
ATOM 5782 C CA . THR D 1 108 ? -50.065 66.838 42.768 1.00 32.28 108 THR D CA 1
ATOM 5783 C C . THR D 1 108 ? -50.951 65.958 43.643 1.00 36.67 108 THR D C 1
ATOM 5784 O O . THR D 1 108 ? -50.968 64.735 43.462 1.00 33.82 108 THR D O 1
ATOM 5788 N N . ILE D 1 109 ? -51.696 66.548 44.585 1.00 36.64 109 ILE D N 1
ATOM 5789 C CA . ILE D 1 109 ? -52.570 65.745 45.438 1.00 34.48 109 ILE D CA 1
ATOM 5790 C C . ILE D 1 109 ? -53.678 65.110 44.612 1.00 33.13 109 ILE D C 1
ATOM 5791 O O . ILE D 1 109 ? -53.939 63.902 44.712 1.00 31.50 109 ILE D O 1
ATOM 5796 N N . SER D 1 110 ? -54.351 65.919 43.789 1.00 30.11 110 SER D N 1
ATOM 5797 C CA . SER D 1 110 ? -55.423 65.405 42.942 1.00 30.82 110 SER D CA 1
ATOM 5798 C C . SER D 1 110 ? -54.901 64.361 41.965 1.00 29.86 110 SER D C 1
ATOM 5799 O O . SER D 1 110 ? -55.565 63.349 41.704 1.00 28.30 110 SER D O 1
ATOM 5802 N N . ALA D 1 111 ? -53.707 64.588 41.420 1.00 30.00 111 ALA D N 1
ATOM 5803 C CA . ALA D 1 111 ? -53.111 63.614 40.519 1.00 32.42 111 ALA D CA 1
ATOM 5804 C C . ALA D 1 111 ? -52.857 62.298 41.240 1.00 29.06 111 ALA D C 1
ATOM 5805 O O . ALA D 1 111 ? -53.251 61.229 40.761 1.00 33.10 111 ALA D O 1
ATOM 5807 N N . ASP D 1 112 ? -52.233 62.364 42.421 1.00 32.19 112 ASP D N 1
ATOM 5808 C CA . ASP D 1 112 ? -51.917 61.153 43.172 1.00 30.86 112 ASP D CA 1
ATOM 5809 C C . ASP D 1 112 ? -53.172 60.408 43.598 1.00 31.27 112 ASP D C 1
ATOM 5810 O O . ASP D 1 112 ? -53.160 59.177 43.688 1.00 32.23 112 ASP D O 1
ATOM 5815 N N . TYR D 1 113 ? -54.264 61.121 43.849 1.00 29.88 113 TYR D N 1
ATOM 5816 C CA . TYR D 1 113 ? -55.501 60.460 44.231 1.00 28.93 113 TYR D CA 1
ATOM 5817 C C . TYR D 1 113 ? -56.378 60.097 43.039 1.00 31.62 113 TYR D C 1
ATOM 5818 O O . TYR D 1 113 ? -57.471 59.559 43.240 1.00 30.31 113 TYR D O 1
ATOM 5827 N N . GLY D 1 114 ? -55.938 60.385 41.815 1.00 30.84 114 GLY D N 1
ATOM 5828 C CA . GLY D 1 114 ? -56.673 59.954 40.641 1.00 30.35 114 GLY D CA 1
ATOM 5829 C C . GLY D 1 114 ? -57.981 60.670 40.392 1.00 35.75 114 GLY D C 1
ATOM 5830 O O . GLY D 1 114 ? -58.916 60.063 39.859 1.00 35.74 114 GLY D O 1
ATOM 5831 N N . VAL D 1 115 ? -58.094 61.932 40.804 1.00 33.43 115 VAL D N 1
ATOM 5832 C CA . VAL D 1 115 ? -59.309 62.710 40.603 1.00 33.97 115 VAL D CA 1
ATOM 5833 C C . VAL D 1 115 ? -59.092 63.934 39.726 1.00 35.06 115 VAL D C 1
ATOM 5834 O O . VAL D 1 115 ? -60.039 64.696 39.507 1.00 35.66 115 VAL D O 1
ATOM 5838 N N . LEU D 1 116 ? -57.881 64.147 39.211 1.00 33.83 116 LEU D N 1
ATOM 5839 C CA . LEU D 1 116 ? -57.594 65.327 38.403 1.00 32.62 116 LEU D CA 1
ATOM 5840 C C . LEU D 1 116 ? -58.170 65.161 36.999 1.00 35.62 116 LEU D C 1
ATOM 5841 O O . LEU D 1 116 ? -57.897 64.168 36.317 1.00 37.07 116 LEU D O 1
ATOM 5846 N N . ALA D 1 117 ? -58.988 66.122 36.580 1.00 35.51 117 ALA D N 1
ATOM 5847 C CA . ALA D 1 117 ? -59.560 66.120 35.243 1.00 35.68 117 ALA D CA 1
ATOM 5848 C C . ALA D 1 117 ? -58.526 66.580 34.215 1.00 41.46 117 ALA D C 1
ATOM 5849 O O . ALA D 1 117 ? -57.411 66.988 34.550 1.00 38.92 117 ALA D O 1
ATOM 5851 N N . GLY D 1 118 ? -58.918 66.539 32.942 1.00 38.96 118 GLY D N 1
ATOM 5852 C CA . GLY D 1 118 ? -58.084 67.006 31.855 1.00 45.05 118 GLY D CA 1
ATOM 5853 C C . GLY D 1 118 ? -57.190 65.932 31.259 1.00 54.96 118 GLY D C 1
ATOM 5854 O O . GLY D 1 118 ? -56.988 64.849 31.815 1.00 57.98 118 GLY D O 1
ATOM 5855 N N . ASP D 1 119 ? -56.634 66.267 30.093 1.00 57.65 119 ASP D N 1
ATOM 5856 C CA . ASP D 1 119 ? -55.768 65.382 29.321 1.00 65.29 119 ASP D CA 1
ATOM 5857 C C . ASP D 1 119 ? -54.517 66.147 28.923 1.00 65.66 119 ASP D C 1
ATOM 5858 O O . ASP D 1 119 ? -54.610 67.266 28.406 1.00 62.45 119 ASP D O 1
ATOM 5863 N N . GLU D 1 120 ? -53.357 65.527 29.128 1.00 74.76 120 GLU D N 1
ATOM 5864 C CA . GLU D 1 120 ? -52.064 66.143 28.862 1.00 78.06 120 GLU D CA 1
ATOM 5865 C C . GLU D 1 120 ? -51.472 65.535 27.596 1.00 87.57 120 GLU D C 1
ATOM 5866 O O . GLU D 1 120 ? -51.283 64.314 27.517 1.00 88.15 120 GLU D O 1
ATOM 5872 N N . GLU D 1 121 ? -51.185 66.387 26.608 1.00 88.47 121 GLU D N 1
ATOM 5873 C CA . GLU D 1 121 ? -50.583 65.970 25.348 1.00 91.36 121 GLU D CA 1
ATOM 5874 C C . GLU D 1 121 ? -49.375 66.848 25.044 1.00 95.04 121 GLU D C 1
ATOM 5875 O O . GLU D 1 121 ? -49.344 68.031 25.395 1.00 91.09 121 GLU D O 1
ATOM 5881 N N . ILE D 1 122 ? -48.377 66.260 24.388 1.00 102.37 122 ILE D N 1
ATOM 5882 C CA . ILE D 1 122 ? -47.132 66.947 24.058 1.00 100.47 122 ILE D CA 1
ATOM 5883 C C . ILE D 1 122 ? -47.062 67.138 22.550 1.00 102.87 122 ILE D C 1
ATOM 5884 O O . ILE D 1 122 ? -47.440 66.244 21.783 1.00 98.22 122 ILE D O 1
ATOM 5889 N N . ASP D 1 123 ? -46.588 68.311 22.127 1.00 106.64 123 ASP D N 1
ATOM 5890 C CA . ASP D 1 123 ? -46.414 68.621 20.709 1.00 107.47 123 ASP D CA 1
ATOM 5891 C C . ASP D 1 123 ? -44.966 69.009 20.411 1.00 103.55 123 ASP D C 1
ATOM 5892 O O . ASP D 1 123 ? -44.634 69.408 19.293 1.00 102.33 123 ASP D O 1
ATOM 5897 N N . ASN D 1 127 ? -44.563 72.262 22.692 1.00 91.84 127 ASN D N 1
ATOM 5898 C CA . ASN D 1 127 ? -44.723 72.220 24.145 1.00 95.31 127 ASN D CA 1
ATOM 5899 C C . ASN D 1 127 ? -45.745 71.182 24.590 1.00 96.20 127 ASN D C 1
ATOM 5900 O O . ASN D 1 127 ? -46.148 70.304 23.824 1.00 96.45 127 ASN D O 1
ATOM 5905 N N . VAL D 1 128 ? -46.151 71.309 25.850 1.00 90.49 128 VAL D N 1
ATOM 5906 C CA . VAL D 1 128 ? -47.142 70.440 26.472 1.00 86.38 128 VAL D CA 1
ATOM 5907 C C . VAL D 1 128 ? -48.471 71.182 26.469 1.00 83.34 128 VAL D C 1
ATOM 5908 O O . VAL D 1 128 ? -48.590 72.266 27.056 1.00 75.77 128 VAL D O 1
ATOM 5912 N N . GLU D 1 129 ? -49.462 70.612 25.791 1.00 80.04 129 GLU D N 1
ATOM 5913 C CA . GLU D 1 129 ? -50.810 71.153 25.751 1.00 73.77 129 GLU D CA 1
ATOM 5914 C C . GLU D 1 129 ? -51.753 70.291 26.581 1.00 72.22 129 GLU D C 1
ATOM 5915 O O . GLU D 1 129 ? -51.546 69.086 26.745 1.00 77.06 129 GLU D O 1
ATOM 5921 N N . VAL D 1 130 ? -52.797 70.923 27.107 1.00 58.69 130 VAL D N 1
ATOM 5922 C CA . VAL D 1 130 ? -53.740 70.267 28.001 1.00 59.25 130 VAL D CA 1
ATOM 5923 C C . VAL D 1 130 ? -55.143 70.467 27.451 1.00 54.07 130 VAL D C 1
ATOM 5924 O O . VAL D 1 130 ? -55.573 71.605 27.229 1.00 46.91 130 VAL D O 1
ATOM 5928 N N . ASN D 1 131 ? -55.863 69.366 27.269 1.00 56.17 131 ASN D N 1
ATOM 5929 C CA . ASN D 1 131 ? -57.264 69.418 26.880 1.00 57.74 131 ASN D CA 1
ATOM 5930 C C . ASN D 1 131 ? -58.131 69.428 28.133 1.00 54.49 131 ASN D C 1
ATOM 5931 O O . ASN D 1 131 ? -58.025 68.533 28.978 1.00 54.20 131 ASN D O 1
ATOM 5936 N N . GLY D 1 132 ? -59.004 70.425 28.234 1.00 45.03 132 GLY D N 1
ATOM 5937 C CA . GLY D 1 132 ? -59.822 70.583 29.414 1.00 42.97 132 GLY D CA 1
ATOM 5938 C C . GLY D 1 132 ? -59.091 71.319 30.521 1.00 45.26 132 GLY D C 1
ATOM 5939 O O . GLY D 1 132 ? -58.036 71.937 30.329 1.00 47.52 132 GLY D O 1
ATOM 5940 N N . GLU D 1 133 ? -59.682 71.260 31.707 1.00 41.68 133 GLU D N 1
ATOM 5941 C CA . GLU D 1 133 ? -59.154 71.943 32.879 1.00 41.01 133 GLU D CA 1
ATOM 5942 C C . GLU D 1 133 ? -58.553 70.937 33.851 1.00 36.74 133 GLU D C 1
ATOM 5943 O O . GLU D 1 133 ? -59.157 69.898 34.134 1.00 35.43 133 GLU D O 1
ATOM 5949 N N . LEU D 1 134 ? -57.351 71.238 34.341 1.00 38.06 134 LEU D N 1
ATOM 5950 C CA . LEU D 1 134 ? -56.710 70.426 35.376 1.00 35.56 134 LEU D CA 1
ATOM 5951 C C . LEU D 1 134 ? -57.258 70.848 36.742 1.00 33.84 134 LEU D C 1
ATOM 5952 O O . LEU D 1 134 ? -56.601 71.516 37.545 1.00 37.55 134 LEU D O 1
ATOM 5957 N N . ILE D 1 135 ? -58.499 70.433 37.000 1.00 33.10 135 ILE D N 1
ATOM 5958 C CA . ILE D 1 135 ? -59.160 70.665 38.277 1.00 32.93 135 ILE D CA 1
ATOM 5959 C C . ILE D 1 135 ? -59.718 69.337 38.769 1.00 32.99 135 ILE D C 1
ATOM 5960 O O . ILE D 1 135 ? -59.870 68.377 38.010 1.00 32.01 135 ILE D O 1
ATOM 5965 N N . ALA D 1 136 ? -60.035 69.295 40.058 1.00 32.64 136 ALA D N 1
ATOM 5966 C CA . ALA D 1 136 ? -60.443 68.050 40.691 1.00 34.35 136 ALA D CA 1
ATOM 5967 C C . ALA D 1 136 ? -61.915 67.751 40.440 1.00 34.92 136 ALA D C 1
ATOM 5968 O O . ALA D 1 136 ? -62.767 68.643 40.495 1.00 33.81 136 ALA D O 1
ATOM 5970 N N . TYR D 1 137 ? -62.208 66.486 40.151 1.00 33.41 137 TYR D N 1
ATOM 5971 C CA . TYR D 1 137 ? -63.587 66.028 40.157 1.00 31.22 137 TYR D CA 1
ATOM 5972 C C . TYR D 1 137 ? -64.091 65.874 41.595 1.00 35.74 137 TYR D C 1
ATOM 5973 O O . TYR D 1 137 ? -63.333 65.960 42.567 1.00 36.84 137 TYR D O 1
ATOM 5982 N N . ARG D 1 138 ? -65.396 65.635 41.730 1.00 37.93 138 ARG D N 1
ATOM 5983 C CA . ARG D 1 138 ? -66.010 65.501 43.052 1.00 34.28 138 ARG D CA 1
ATOM 5984 C C . ARG D 1 138 ? -65.663 64.117 43.589 1.00 35.07 138 ARG D C 1
ATOM 5985 O O . ARG D 1 138 ? -66.431 63.156 43.499 1.00 37.40 138 ARG D O 1
ATOM 5993 N N . GLY D 1 139 ? -64.472 64.027 44.166 1.00 39.24 139 GLY D N 1
ATOM 5994 C CA . GLY D 1 139 ? -63.914 62.752 44.612 1.00 30.58 139 GLY D CA 1
ATOM 5995 C C . GLY D 1 139 ? -63.977 62.642 46.125 1.00 36.19 139 GLY D C 1
ATOM 5996 O O . GLY D 1 139 ? -63.771 63.627 46.827 1.00 38.13 139 GLY D O 1
ATOM 5997 N N . LEU D 1 140 ? -64.259 61.447 46.629 1.00 35.86 140 LEU D N 1
ATOM 5998 C CA . LEU D 1 140 ? -64.338 61.274 48.072 1.00 30.90 140 LEU D CA 1
ATOM 5999 C C . LEU D 1 140 ? -63.710 59.948 48.463 1.00 33.98 140 LEU D C 1
ATOM 6000 O O . LEU D 1 140 ? -63.953 58.920 47.826 1.00 33.90 140 LEU D O 1
ATOM 6005 N N . PHE D 1 141 ? -62.916 59.981 49.531 1.00 32.18 141 PHE D N 1
ATOM 6006 C CA . PHE D 1 141 ? -62.177 58.823 50.001 1.00 35.25 141 PHE D CA 1
ATOM 6007 C C . PHE D 1 141 ? -62.382 58.653 51.495 1.00 34.60 141 PHE D C 1
ATOM 6008 O O . PHE D 1 141 ? -62.353 59.628 52.254 1.00 36.34 141 PHE D O 1
ATOM 6016 N N . LEU D 1 142 ? -62.616 57.410 51.899 1.00 32.41 142 LEU D N 1
ATOM 6017 C CA . LEU D 1 142 ? -62.623 57.013 53.298 1.00 34.87 142 LEU D CA 1
ATOM 6018 C C . LEU D 1 142 ? -61.302 56.323 53.619 1.00 37.78 142 LEU D C 1
ATOM 6019 O O . LEU D 1 142 ? -60.964 55.304 53.004 1.00 30.87 142 LEU D O 1
ATOM 6024 N N . ILE D 1 143 ? -60.563 56.876 54.578 1.00 35.60 143 ILE D N 1
ATOM 6025 C CA . ILE D 1 143 ? -59.252 56.378 54.973 1.00 36.13 143 ILE D CA 1
ATOM 6026 C C . ILE D 1 143 ? -59.347 55.906 56.421 1.00 37.81 143 ILE D C 1
ATOM 6027 O O . ILE D 1 143 ? -59.778 56.670 57.293 1.00 34.13 143 ILE D O 1
ATOM 6032 N N . ASP D 1 144 ? -58.935 54.661 56.680 1.00 35.24 144 ASP D N 1
ATOM 6033 C CA . ASP D 1 144 ? -59.051 54.117 58.025 1.00 36.62 144 ASP D CA 1
ATOM 6034 C C . ASP D 1 144 ? -57.913 54.641 58.900 1.00 40.69 144 ASP D C 1
ATOM 6035 O O . ASP D 1 144 ? -57.040 55.387 58.448 1.00 44.86 144 ASP D O 1
ATOM 6040 N N . LYS D 1 145 ? -57.905 54.222 60.170 1.00 41.70 145 LYS D N 1
ATOM 6041 C CA . LYS D 1 145 ? -56.930 54.747 61.121 1.00 45.29 145 LYS D CA 1
ATOM 6042 C C . LYS D 1 145 ? -55.503 54.321 60.796 1.00 45.12 145 LYS D C 1
ATOM 6043 O O . LYS D 1 145 ? -54.554 54.956 61.270 1.00 42.33 145 LYS D O 1
ATOM 6049 N N . ASP D 1 146 ? -55.330 53.281 59.992 1.00 40.51 146 ASP D N 1
ATOM 6050 C CA . ASP D 1 146 ? -54.013 52.871 59.536 1.00 40.91 146 ASP D CA 1
ATOM 6051 C C . ASP D 1 146 ? -53.577 53.590 58.267 1.00 41.60 146 ASP D C 1
ATOM 6052 O O . ASP D 1 146 ? -52.477 53.328 57.768 1.00 41.29 146 ASP D O 1
ATOM 6057 N N . GLY D 1 147 ? -54.402 54.491 57.739 1.00 39.93 147 GLY D N 1
ATOM 6058 C CA . GLY D 1 147 ? -54.063 55.192 56.517 1.00 46.78 147 GLY D CA 1
ATOM 6059 C C . GLY D 1 147 ? -54.384 54.469 55.229 1.00 41.03 147 GLY D C 1
ATOM 6060 O O . GLY D 1 147 ? -53.878 54.862 54.175 1.00 42.15 147 GLY D O 1
ATOM 6061 N N . ILE D 1 148 ? -55.223 53.437 55.274 1.00 37.12 148 ILE D N 1
ATOM 6062 C CA . ILE D 1 148 ? -55.577 52.627 54.112 1.00 34.29 148 ILE D CA 1
ATOM 6063 C C . ILE D 1 148 ? -56.901 53.123 53.540 1.00 38.31 148 ILE D C 1
ATOM 6064 O O . ILE D 1 148 ? -57.830 53.452 54.290 1.00 37.61 148 ILE D O 1
ATOM 6069 N N . VAL D 1 149 ? -56.979 53.225 52.213 1.00 37.14 149 VAL D N 1
ATOM 6070 C CA . VAL D 1 149 ? -58.216 53.635 51.553 1.00 34.91 149 VAL D CA 1
ATOM 6071 C C . VAL D 1 149 ? -59.173 52.452 51.519 1.00 29.49 149 VAL D C 1
ATOM 6072 O O . VAL D 1 149 ? -58.826 51.368 51.035 1.00 33.87 149 VAL D O 1
ATOM 6076 N N . ARG D 1 150 ? -60.381 52.650 52.046 1.00 28.59 150 ARG D N 1
ATOM 6077 C CA . ARG D 1 150 ? -61.385 51.598 52.102 1.00 33.08 150 ARG D CA 1
ATOM 6078 C C . ARG D 1 150 ? -62.589 51.859 51.213 1.00 31.22 150 ARG D C 1
ATOM 6079 O O . ARG D 1 150 ? -63.360 50.930 50.949 1.00 31.02 150 ARG D O 1
ATOM 6087 N N . HIS D 1 151 ? -62.764 53.088 50.742 1.00 31.73 151 HIS D N 1
ATOM 6088 C CA . HIS D 1 151 ? -63.912 53.437 49.924 1.00 29.56 151 HIS D CA 1
ATOM 6089 C C . HIS D 1 151 ? -63.552 54.668 49.116 1.00 29.51 151 HIS D C 1
ATOM 6090 O O . HIS D 1 151 ? -62.875 55.570 49.623 1.00 31.39 151 HIS D O 1
ATOM 6097 N N . GLN D 1 152 ? -63.963 54.686 47.851 1.00 33.14 152 GLN D N 1
ATOM 6098 C CA . GLN D 1 152 ? -63.779 55.879 47.042 1.00 32.80 152 GLN D CA 1
ATOM 6099 C C . GLN D 1 152 ? -64.960 56.044 46.099 1.00 30.73 152 GLN D C 1
ATOM 6100 O O . GLN D 1 152 ? -65.598 55.071 45.685 1.00 29.74 152 GLN D O 1
ATOM 6106 N N . LEU D 1 153 ? -65.219 57.297 45.747 1.00 32.02 153 LEU D N 1
ATOM 6107 C CA . LEU D 1 153 ? -66.368 57.683 44.950 1.00 34.70 153 LEU D CA 1
ATOM 6108 C C . LEU D 1 153 ? -65.991 58.953 44.204 1.00 37.07 153 LEU D C 1
ATOM 6109 O O . LEU D 1 153 ? -65.397 59.864 44.789 1.00 39.32 153 LEU D O 1
ATOM 6114 N N . ILE D 1 154 ? -66.317 59.011 42.917 1.00 36.15 154 ILE D N 1
ATOM 6115 C CA . ILE D 1 154 ? -66.066 60.202 42.114 1.00 36.58 154 ILE D CA 1
ATOM 6116 C C . ILE D 1 154 ? -67.322 60.512 41.316 1.00 37.44 154 ILE D C 1
ATOM 6117 O O . ILE D 1 154 ? -67.850 59.637 40.616 1.00 31.09 154 ILE D O 1
ATOM 6122 N N . ASN D 1 155 ? -67.780 61.758 41.402 1.00 33.62 155 ASN D N 1
ATOM 6123 C CA . ASN D 1 155 ? -68.936 62.234 40.661 1.00 35.55 155 ASN D CA 1
ATOM 6124 C C . ASN D 1 155 ? -68.505 63.280 39.645 1.00 37.13 155 ASN D C 1
ATOM 6125 O O . ASN D 1 155 ? -67.553 64.037 39.863 1.00 36.32 155 ASN D O 1
ATOM 6130 N N . ASP D 1 156 ? -69.221 63.305 38.527 1.00 34.91 156 ASP D N 1
ATOM 6131 C CA . ASP D 1 156 ? -69.054 64.349 37.532 1.00 35.87 156 ASP D CA 1
ATOM 6132 C C . ASP D 1 156 ? -69.358 65.715 38.152 1.00 41.55 156 ASP D C 1
ATOM 6133 O O . ASP D 1 156 ? -69.967 65.818 39.221 1.00 41.82 156 ASP D O 1
ATOM 6138 N N . PHE D 1 157 ? -68.894 66.775 37.482 1.00 43.79 157 PHE D N 1
ATOM 6139 C CA . PHE D 1 157 ? -69.023 68.134 38.016 1.00 38.04 157 PHE D CA 1
ATOM 6140 C C . PHE D 1 157 ? -70.425 68.508 38.490 1.00 40.99 157 PHE D C 1
ATOM 6141 O O . PHE D 1 157 ? -70.543 69.064 39.594 1.00 39.11 157 PHE D O 1
ATOM 6149 N N . PRO D 1 158 ? -71.507 68.262 37.742 1.00 36.21 158 PRO D N 1
ATOM 6150 C CA . PRO D 1 158 ? -72.819 68.754 38.181 1.00 38.91 158 PRO D CA 1
ATOM 6151 C C . PRO D 1 158 ? -73.539 67.881 39.202 1.00 43.78 158 PRO D C 1
ATOM 6152 O O . PRO D 1 158 ? -74.663 68.223 39.582 1.00 50.34 158 PRO D O 1
ATOM 6156 N N . LEU D 1 159 ? -72.948 66.791 39.684 1.00 44.80 159 LEU D N 1
ATOM 6157 C CA . LEU D 1 159 ? -73.650 65.828 40.535 1.00 38.39 159 LEU D CA 1
ATOM 6158 C C . LEU D 1 159 ? -73.110 65.901 41.960 1.00 41.24 159 LEU D C 1
ATOM 6159 O O . LEU D 1 159 ? -72.082 65.293 42.272 1.00 43.20 159 LEU D O 1
ATOM 6164 N N . GLY D 1 160 ? -73.816 66.624 42.828 1.00 44.22 160 GLY D N 1
ATOM 6165 C CA . GLY D 1 160 ? -73.415 66.702 44.221 1.00 38.52 160 GLY D CA 1
ATOM 6166 C C . GLY D 1 160 ? -73.494 65.361 44.927 1.00 39.41 160 GLY D C 1
ATOM 6167 O O . GLY D 1 160 ? -74.242 64.461 44.547 1.00 37.84 160 GLY D O 1
ATOM 6168 N N . ARG D 1 161 ? -72.700 65.237 45.988 1.00 43.67 161 ARG D N 1
ATOM 6169 C CA . ARG D 1 161 ? -72.582 63.993 46.735 1.00 44.14 161 ARG D CA 1
ATOM 6170 C C . ARG D 1 161 ? -73.599 63.959 47.882 1.00 45.84 161 ARG D C 1
ATOM 6171 O O . ARG D 1 161 ? -74.464 64.830 48.008 1.00 44.61 161 ARG D O 1
ATOM 6179 N N . SER D 1 162 ? -73.512 62.939 48.734 1.00 44.69 162 SER D N 1
ATOM 6180 C CA . SER D 1 162 ? -74.474 62.735 49.812 1.00 47.01 162 SER D CA 1
ATOM 6181 C C . SER D 1 162 ? -73.747 62.455 51.122 1.00 47.18 162 SER D C 1
ATOM 6182 O O . SER D 1 162 ? -72.924 61.535 51.197 1.00 47.36 162 SER D O 1
ATOM 6185 N N . ILE D 1 163 ? -74.060 63.243 52.155 1.00 45.23 163 ILE D N 1
ATOM 6186 C CA . ILE D 1 163 ? -73.486 62.997 53.478 1.00 44.44 163 ILE D CA 1
ATOM 6187 C C . ILE D 1 163 ? -73.959 61.652 54.016 1.00 43.98 163 ILE D C 1
ATOM 6188 O O . ILE D 1 163 ? -73.212 60.946 54.710 1.00 46.09 163 ILE D O 1
ATOM 6193 N N . ASP D 1 164 ? -75.199 61.274 53.695 1.00 44.49 164 ASP D N 1
ATOM 6194 C CA . ASP D 1 164 ? -75.763 60.027 54.201 1.00 46.39 164 ASP D CA 1
ATOM 6195 C C . ASP D 1 164 ? -74.953 58.820 53.746 1.00 45.28 164 ASP D C 1
ATOM 6196 O O . ASP D 1 164 ? -74.653 57.930 54.548 1.00 47.47 164 ASP D O 1
ATOM 6201 N N . GLU D 1 165 ? -74.577 58.776 52.467 1.00 47.54 165 GLU D N 1
ATOM 6202 C CA . GLU D 1 165 ? -73.809 57.635 51.977 1.00 47.47 165 GLU D CA 1
ATOM 6203 C C . GLU D 1 165 ? -72.423 57.588 52.613 1.00 43.16 165 GLU D C 1
ATOM 6204 O O . GLU D 1 165 ? -71.909 56.504 52.916 1.00 44.38 165 GLU D O 1
ATOM 6210 N N . ALA D 1 166 ? -71.809 58.751 52.838 1.00 39.57 166 ALA D N 1
ATOM 6211 C CA . ALA D 1 166 ? -70.511 58.779 53.505 1.00 39.94 166 ALA D CA 1
ATOM 6212 C C . ALA D 1 166 ? -70.613 58.219 54.919 1.00 47.53 166 ALA D C 1
ATOM 6213 O O . ALA D 1 166 ? -69.805 57.369 55.327 1.00 47.78 166 ALA D O 1
ATOM 6215 N N . ILE D 1 167 ? -71.618 58.670 55.676 1.00 45.04 167 ILE D N 1
ATOM 6216 C CA . ILE D 1 167 ? -71.813 58.155 57.030 1.00 43.04 167 ILE D CA 1
ATOM 6217 C C . ILE D 1 167 ? -72.113 56.657 56.998 1.00 40.96 167 ILE D C 1
ATOM 6218 O O . ILE D 1 167 ? -71.618 55.894 57.839 1.00 40.65 167 ILE D O 1
ATOM 6223 N N . ARG D 1 168 ? -72.913 56.209 56.027 1.00 33.45 168 ARG D N 1
ATOM 6224 C CA . ARG D 1 168 ? -73.250 54.788 55.957 1.00 39.00 168 ARG D CA 1
ATOM 6225 C C . ARG D 1 168 ? -72.013 53.936 55.705 1.00 40.29 168 ARG D C 1
ATOM 6226 O O . ARG D 1 168 ? -71.829 52.892 56.346 1.00 41.71 168 ARG D O 1
ATOM 6234 N N . VAL D 1 169 ? -71.145 54.368 54.783 1.00 38.83 169 VAL D N 1
ATOM 6235 C CA . VAL D 1 169 ? -69.933 53.602 54.505 1.00 36.63 169 VAL D CA 1
ATOM 6236 C C . VAL D 1 169 ? -69.006 53.613 55.717 1.00 40.35 169 VAL D C 1
ATOM 6237 O O . VAL D 1 169 ? -68.369 52.598 56.036 1.00 38.60 169 VAL D O 1
ATOM 6241 N N . VAL D 1 170 ? -68.926 54.751 56.421 1.00 42.48 170 VAL D N 1
ATOM 6242 C CA . VAL D 1 170 ? -68.141 54.810 57.656 1.00 38.59 170 VAL D CA 1
ATOM 6243 C C . VAL D 1 170 ? -68.665 53.799 58.670 1.00 38.34 170 VAL D C 1
ATOM 6244 O O . VAL D 1 170 ? -67.896 53.063 59.307 1.00 36.41 170 VAL D O 1
ATOM 6248 N N . ASP D 1 171 ? -69.988 53.762 58.846 1.00 39.48 171 ASP D N 1
ATOM 6249 C CA . ASP D 1 171 ? -70.583 52.834 59.800 1.00 40.23 171 ASP D CA 1
ATOM 6250 C C . ASP D 1 171 ? -70.299 51.390 59.409 1.00 41.84 171 ASP D C 1
ATOM 6251 O O . ASP D 1 171 ? -70.022 50.551 60.274 1.00 43.92 171 ASP D O 1
ATOM 6256 N N . ALA D 1 172 ? -70.359 51.078 58.111 1.00 41.37 172 ALA D N 1
ATOM 6257 C CA . ALA D 1 172 ? -70.075 49.711 57.673 1.00 34.94 172 ALA D CA 1
ATOM 6258 C C . ALA D 1 172 ? -68.623 49.334 57.939 1.00 36.28 172 ALA D C 1
ATOM 6259 O O . ALA D 1 172 ? -68.339 48.221 58.402 1.00 38.83 172 ALA D O 1
ATOM 6261 N N . LEU D 1 173 ? -67.688 50.241 57.642 1.00 35.79 173 LEU D N 1
ATOM 6262 C CA . LEU D 1 173 ? -66.284 49.952 57.907 1.00 33.87 173 LEU D CA 1
ATOM 6263 C C . LEU D 1 173 ? -66.061 49.694 59.388 1.00 38.47 173 LEU D C 1
ATOM 6264 O O . LEU D 1 173 ? -65.418 48.705 59.772 1.00 35.46 173 LEU D O 1
ATOM 6269 N N . GLN D 1 174 ? -66.616 50.559 60.242 1.00 38.06 174 GLN D N 1
ATOM 6270 C CA . GLN D 1 174 ? -66.403 50.395 61.676 1.00 32.78 174 GLN D CA 1
ATOM 6271 C C . GLN D 1 174 ? -67.064 49.123 62.187 1.00 35.28 174 GLN D C 1
ATOM 6272 O O . GLN D 1 174 ? -66.510 48.436 63.053 1.00 39.45 174 GLN D O 1
ATOM 6278 N N . HIS D 1 175 ? -68.231 48.772 61.641 1.00 34.94 175 HIS D N 1
ATOM 6279 C CA . HIS D 1 175 ? -68.880 47.528 62.033 1.00 36.34 175 HIS D CA 1
ATOM 6280 C C . HIS D 1 175 ? -68.030 46.322 61.660 1.00 41.34 175 HIS D C 1
ATOM 6281 O O . HIS D 1 175 ? -67.906 45.374 62.446 1.00 43.56 175 HIS D O 1
ATOM 6288 N N . PHE D 1 176 ? -67.452 46.324 60.454 1.00 39.41 176 PHE D N 1
ATOM 6289 C CA . PHE D 1 176 ? -66.587 45.209 60.079 1.00 37.81 176 PHE D CA 1
ATOM 6290 C C . PHE D 1 176 ? -65.346 45.155 60.959 1.00 35.78 176 PHE D C 1
ATOM 6291 O O . PHE D 1 176 ? -64.865 44.065 61.293 1.00 35.49 176 PHE D O 1
ATOM 6299 N N . GLU D 1 177 ? -64.799 46.318 61.323 1.00 33.39 177 GLU D N 1
ATOM 6300 C CA . GLU D 1 177 ? -63.623 46.338 62.190 1.00 37.19 177 GLU D CA 1
ATOM 6301 C C . GLU D 1 177 ? -63.950 45.776 63.568 1.00 43.74 177 GLU D C 1
ATOM 6302 O O . GLU D 1 177 ? -63.151 45.037 64.158 1.00 37.40 177 GLU D O 1
ATOM 6308 N N . LEU D 1 178 ? -65.136 46.105 64.083 1.00 46.29 178 LEU D N 1
ATOM 6309 C CA . LEU D 1 178 ? -65.534 45.721 65.431 1.00 40.27 178 LEU D CA 1
ATOM 6310 C C . LEU D 1 178 ? -65.897 44.241 65.511 1.00 45.70 178 LEU D C 1
ATOM 6311 O O . LEU D 1 178 ? -65.338 43.502 66.328 1.00 42.56 178 LEU D O 1
ATOM 6316 N N . TYR D 1 179 ? -66.808 43.783 64.643 1.00 48.12 179 TYR D N 1
ATOM 6317 C CA . TYR D 1 179 ? -67.428 42.470 64.787 1.00 43.66 179 TYR D CA 1
ATOM 6318 C C . TYR D 1 179 ? -66.935 41.425 63.799 1.00 43.23 179 TYR D C 1
ATOM 6319 O O . TYR D 1 179 ? -67.310 40.255 63.933 1.00 49.57 179 TYR D O 1
ATOM 6328 N N . GLY D 1 180 ? -66.104 41.794 62.825 1.00 44.85 180 GLY D N 1
ATOM 6329 C CA . GLY D 1 180 ? -65.716 40.829 61.811 1.00 43.48 180 GLY D CA 1
ATOM 6330 C C . GLY D 1 180 ? -66.840 40.398 60.894 1.00 41.62 180 GLY D C 1
ATOM 6331 O O . GLY D 1 180 ? -66.672 39.446 60.125 1.00 40.75 180 GLY D O 1
ATOM 6332 N N . GLU D 1 181 ? -67.992 41.051 60.982 1.00 39.54 181 GLU D N 1
ATOM 6333 C CA . GLU D 1 181 ? -69.120 40.791 60.108 1.00 46.16 181 GLU D CA 1
ATOM 6334 C C . GLU D 1 181 ? -69.040 41.681 58.877 1.00 44.87 181 GLU D C 1
ATOM 6335 O O . GLU D 1 181 ? -68.749 42.876 58.982 1.00 43.55 181 GLU D O 1
ATOM 6341 N N . VAL D 1 182 ? -69.286 41.092 57.711 1.00 41.32 182 VAL D N 1
ATOM 6342 C CA . VAL D 1 182 ? -69.348 41.864 56.475 1.00 41.39 182 VAL D CA 1
ATOM 6343 C C . VAL D 1 182 ? -70.737 42.477 56.350 1.00 38.58 182 VAL D C 1
ATOM 6344 O O . VAL D 1 182 ? -71.731 41.913 56.819 1.00 41.20 182 VAL D O 1
ATOM 6348 N N . CYS D 1 183 ? -70.818 43.649 55.720 1.00 35.58 183 CYS D N 1
ATOM 6349 C CA . CYS D 1 183 ? -72.081 44.371 55.643 1.00 45.10 183 CYS D CA 1
ATOM 6350 C C . CYS D 1 183 ? -72.749 44.125 54.303 1.00 46.44 183 CYS D C 1
ATOM 6351 O O . CYS D 1 183 ? -72.172 44.468 53.258 1.00 45.27 183 CYS D O 1
ATOM 6354 N N . PRO D 1 184 ? -73.955 43.572 54.282 1.00 51.11 184 PRO D N 1
ATOM 6355 C CA . PRO D 1 184 ? -74.624 43.248 53.019 1.00 43.16 184 PRO D CA 1
ATOM 6356 C C . PRO D 1 184 ? -75.161 44.510 52.354 1.00 40.28 184 PRO D C 1
ATOM 6357 O O . PRO D 1 184 ? -74.994 45.625 52.846 1.00 43.03 184 PRO D O 1
ATOM 6361 N N . LEU D 1 185 ? -75.812 44.310 51.210 1.00 41.68 185 LEU D N 1
ATOM 6362 C CA . LEU D 1 185 ? -76.353 45.427 50.447 1.00 40.65 185 LEU D CA 1
ATOM 6363 C C . LEU D 1 185 ? -77.353 46.222 51.279 1.00 41.29 185 LEU D C 1
ATOM 6364 O O . LEU D 1 185 ? -78.228 45.652 51.936 1.00 48.35 185 LEU D O 1
ATOM 6369 N N . GLY D 1 186 ? -77.227 47.546 51.241 1.00 43.20 186 GLY D N 1
ATOM 6370 C CA . GLY D 1 186 ? -78.163 48.406 51.939 1.00 45.30 186 GLY D CA 1
ATOM 6371 C C . GLY D 1 186 ? -78.075 48.388 53.449 1.00 43.23 186 GLY D C 1
ATOM 6372 O O . GLY D 1 186 ? -78.990 48.888 54.111 1.00 47.05 186 GLY D O 1
ATOM 6373 N N . TRP D 1 187 ? -76.998 47.849 54.013 1.00 40.46 187 TRP D N 1
ATOM 6374 C CA . TRP D 1 187 ? -76.863 47.769 55.458 1.00 42.02 187 TRP D CA 1
ATOM 6375 C C . TRP D 1 187 ? -76.779 49.166 56.059 1.00 48.55 187 TRP D C 1
ATOM 6376 O O . TRP D 1 187 ? -76.173 50.074 55.485 1.00 48.17 187 TRP D O 1
ATOM 6387 N N . HIS D 1 188 ? -77.421 49.347 57.206 1.00 51.81 188 HIS D N 1
ATOM 6388 C CA . HIS D 1 188 ? -77.299 50.576 57.973 1.00 52.47 188 HIS D CA 1
ATOM 6389 C C . HIS D 1 188 ? -76.976 50.212 59.412 1.00 52.25 188 HIS D C 1
ATOM 6390 O O . HIS D 1 188 ? -77.170 49.069 59.840 1.00 51.16 188 HIS D O 1
ATOM 6397 N N . LYS D 1 189 ? -76.450 51.186 60.150 1.00 48.85 189 LYS D N 1
ATOM 6398 C CA . LYS D 1 189 ? -76.121 50.949 61.549 1.00 56.29 189 LYS D CA 1
ATOM 6399 C C . LYS D 1 189 ? -77.368 50.500 62.301 1.00 57.60 189 LYS D C 1
ATOM 6400 O O . LYS D 1 189 ? -78.422 51.140 62.222 1.00 55.56 189 LYS D O 1
ATOM 6406 N N . GLY D 1 190 ? -77.256 49.378 63.010 1.00 58.09 190 GLY D N 1
ATOM 6407 C CA . GLY D 1 190 ? -78.367 48.807 63.731 1.00 59.26 190 GLY D CA 1
ATOM 6408 C C . GLY D 1 190 ? -79.074 47.676 63.014 1.00 56.58 190 GLY D C 1
ATOM 6409 O O . GLY D 1 190 ? -79.821 46.928 63.653 1.00 64.80 190 GLY D O 1
ATOM 6410 N N . GLU D 1 191 ? -78.868 47.533 61.710 1.00 55.64 191 GLU D N 1
ATOM 6411 C CA . GLU D 1 191 ? -79.483 46.447 60.965 1.00 45.00 191 GLU D CA 1
ATOM 6412 C C . GLU D 1 191 ? -78.596 45.207 61.012 1.00 43.41 191 GLU D C 1
ATOM 6413 O O . GLU D 1 191 ? -77.463 45.234 61.494 1.00 48.72 191 GLU D O 1
ATOM 6419 N N . ALA D 1 192 ? -79.139 44.100 60.521 1.00 42.41 192 ALA D N 1
ATOM 6420 C CA . ALA D 1 192 ? -78.439 42.826 60.598 1.00 42.69 192 ALA D CA 1
ATOM 6421 C C . ALA D 1 192 ? -77.302 42.764 59.587 1.00 49.70 192 ALA D C 1
ATOM 6422 O O . ALA D 1 192 ? -77.499 43.027 58.396 1.00 50.67 192 ALA D O 1
ATOM 6424 N N . ALA D 1 193 ? -76.105 42.430 60.072 1.00 43.19 193 ALA D N 1
ATOM 6425 C CA . ALA D 1 193 ? -74.969 42.169 59.197 1.00 46.39 193 ALA D CA 1
ATOM 6426 C C . ALA D 1 193 ? -74.916 40.690 58.833 1.00 43.50 193 ALA D C 1
ATOM 6427 O O . ALA D 1 193 ? -75.950 40.016 58.813 1.00 45.51 193 ALA D O 1
ATOM 6429 N N . MET D 1 194 ? -73.718 40.175 58.559 1.00 40.28 194 MET D N 1
ATOM 6430 C CA . MET D 1 194 ? -73.554 38.811 58.078 1.00 38.41 194 MET D CA 1
ATOM 6431 C C . MET D 1 194 ? -72.198 38.266 58.503 1.00 42.71 194 MET D C 1
ATOM 6432 O O . MET D 1 194 ? -71.195 38.983 58.480 1.00 47.52 194 MET D O 1
ATOM 6437 N N . THR D 1 195 ? -72.179 37.000 58.890 1.00 37.19 195 THR D N 1
ATOM 6438 C CA . THR D 1 195 ? -70.920 36.317 59.151 1.00 44.00 195 THR D CA 1
ATOM 6439 C C . THR D 1 195 ? -70.310 35.842 57.834 1.00 46.42 195 THR D C 1
ATOM 6440 O O . THR D 1 195 ? -70.965 35.113 57.081 1.00 42.52 195 THR D O 1
ATOM 6444 N N . PRO D 1 196 ? -69.060 36.206 57.535 1.00 45.50 196 PRO D N 1
ATOM 6445 C CA . PRO D 1 196 ? -68.467 35.795 56.256 1.00 30.20 196 PRO D CA 1
ATOM 6446 C C . PRO D 1 196 ? -68.104 34.323 56.201 1.00 31.83 196 PRO D C 1
ATOM 6447 O O . PRO D 1 196 ? -66.925 33.957 56.262 1.00 35.06 196 PRO D O 1
ATOM 6451 N N . SER D 1 197 ? -69.114 33.472 56.045 1.00 35.55 197 SER D N 1
ATOM 6452 C CA . SER D 1 197 ? -68.898 32.039 55.892 1.00 37.16 197 SER D CA 1
ATOM 6453 C C . SER D 1 197 ? -70.059 31.460 55.101 1.00 38.43 197 SER D C 1
ATOM 6454 O O . SER D 1 197 ? -71.101 32.103 54.915 1.00 34.92 197 SER D O 1
ATOM 6457 N N . HIS D 1 198 ? -69.870 30.221 54.646 1.00 34.53 198 HIS D N 1
ATOM 6458 C CA . HIS D 1 198 ? -70.942 29.514 53.958 1.00 37.49 198 HIS D CA 1
ATOM 6459 C C . HIS D 1 198 ? -72.220 29.541 54.793 1.00 44.31 198 HIS D C 1
ATOM 6460 O O . HIS D 1 198 ? -73.293 29.946 54.316 1.00 44.76 198 HIS D O 1
ATOM 6467 N N . GLU D 1 199 ? -72.103 29.142 56.065 1.00 42.23 199 GLU D N 1
ATOM 6468 C CA . GLU D 1 199 ? -73.247 29.153 56.965 1.00 39.46 199 GLU D CA 1
ATOM 6469 C C . GLU D 1 199 ? -73.790 30.562 57.136 1.00 42.08 199 GLU D C 1
ATOM 6470 O O . GLU D 1 199 ? -75.007 30.764 57.182 1.00 42.73 199 GLU D O 1
ATOM 6476 N N . GLY D 1 200 ? -72.898 31.551 57.223 1.00 36.88 200 GLY D N 1
ATOM 6477 C CA . GLY D 1 200 ? -73.339 32.920 57.434 1.00 40.17 200 GLY D CA 1
ATOM 6478 C C . GLY D 1 200 ? -74.212 33.440 56.310 1.00 41.66 200 GLY D C 1
ATOM 6479 O O . GLY D 1 200 ? -75.273 34.025 56.548 1.00 40.36 200 GLY D O 1
ATOM 6480 N N . VAL D 1 201 ? -73.781 33.233 55.064 1.00 42.50 201 VAL D N 1
ATOM 6481 C CA . VAL D 1 201 ? -74.558 33.743 53.938 1.00 47.12 201 VAL D CA 1
ATOM 6482 C C . VAL D 1 201 ? -75.841 32.937 53.765 1.00 45.51 201 VAL D C 1
ATOM 6483 O O . VAL D 1 201 ? -76.909 33.504 53.495 1.00 42.34 201 VAL D O 1
ATOM 6487 N N . ALA D 1 202 ? -75.772 31.612 53.958 1.00 46.24 202 ALA D N 1
ATOM 6488 C CA . ALA D 1 202 ? -76.985 30.804 53.867 1.00 44.63 202 ALA D CA 1
ATOM 6489 C C . ALA D 1 202 ? -78.005 31.231 54.916 1.00 52.54 202 ALA D C 1
ATOM 6490 O O . ALA D 1 202 ? -79.200 31.353 54.619 1.00 55.74 202 ALA D O 1
ATOM 6492 N N . SER D 1 203 ? -77.548 31.485 56.146 1.00 48.83 203 SER D N 1
ATOM 6493 C CA . SER D 1 203 ? -78.449 31.895 57.216 1.00 50.32 203 SER D CA 1
ATOM 6494 C C . SER D 1 203 ? -79.014 33.286 56.968 1.00 54.34 203 SER D C 1
ATOM 6495 O O . SER D 1 203 ? -80.209 33.520 57.185 1.00 55.86 203 SER D O 1
ATOM 6498 N N . TYR D 1 204 ? -78.174 34.227 56.527 1.00 52.87 204 TYR D N 1
ATOM 6499 C CA . TYR D 1 204 ? -78.662 35.576 56.261 1.00 52.31 204 TYR D CA 1
ATOM 6500 C C . TYR D 1 204 ? -79.725 35.564 55.168 1.00 55.72 204 TYR D C 1
ATOM 6501 O O . TYR D 1 204 ? -80.775 36.205 55.301 1.00 55.21 204 TYR D O 1
ATOM 6510 N N . LEU D 1 205 ? -79.462 34.849 54.067 1.00 52.17 205 LEU D N 1
ATOM 6511 C CA . LEU D 1 205 ? -80.411 34.836 52.958 1.00 54.01 205 LEU D CA 1
ATOM 6512 C C . LEU D 1 205 ? -81.668 34.040 53.296 1.00 58.30 205 LEU D C 1
ATOM 6513 O O . LEU D 1 205 ? -82.754 34.371 52.805 1.00 54.52 205 LEU D O 1
ATOM 6518 N N . SER D 1 206 ? -81.551 33.017 54.153 1.00 56.33 206 SER D N 1
ATOM 6519 C CA . SER D 1 206 ? -82.727 32.252 54.557 1.00 50.86 206 SER D CA 1
ATOM 6520 C C . SER D 1 206 ? -83.699 33.115 55.347 1.00 61.59 206 SER D C 1
ATOM 6521 O O . SER D 1 206 ? -84.919 32.988 55.193 1.00 70.11 206 SER D O 1
ATOM 6524 N N . LYS D 1 207 ? -83.176 33.995 56.204 1.00 64.05 207 LYS D N 1
ATOM 6525 C CA . LYS D 1 207 ? -84.032 34.874 56.997 1.00 67.90 207 LYS D CA 1
ATOM 6526 C C . LYS D 1 207 ? -84.783 35.869 56.124 1.00 70.18 207 LYS D C 1
ATOM 6527 O O . LYS D 1 207 ? -85.870 36.324 56.500 1.00 79.22 207 LYS D O 1
ATOM 6533 N N . LEU D 1 208 ? -84.213 36.240 54.977 1.00 70.40 208 LEU D N 1
ATOM 6534 C CA . LEU D 1 208 ? -84.923 37.120 54.058 1.00 70.71 208 LEU D CA 1
ATOM 6535 C C . LEU D 1 208 ? -86.156 36.430 53.486 1.00 73.84 208 LEU D C 1
ATOM 6536 O O . LEU D 1 208 ? -87.166 37.090 53.214 1.00 76.48 208 LEU D O 1
ATOM 6541 N N . GLU D 1 209 ? -86.092 35.108 53.316 1.00 74.59 209 GLU D N 1
ATOM 6542 C CA . GLU D 1 209 ? -87.197 34.295 52.820 1.00 80.38 209 GLU D CA 1
ATOM 6543 C C . GLU D 1 209 ? -88.089 33.758 53.933 1.00 84.24 209 GLU D C 1
ATOM 6544 O O . GLU D 1 209 ? -89.061 33.051 53.645 1.00 88.40 209 GLU D O 1
ATOM 6550 N N . HIS D 1 210 ? -87.776 34.061 55.192 1.00 82.47 210 HIS D N 1
ATOM 6551 C CA . HIS D 1 210 ? -88.634 33.708 56.312 1.00 84.43 210 HIS D CA 1
ATOM 6552 C C . HIS D 1 210 ? -89.431 34.894 56.839 1.00 91.61 210 HIS D C 1
ATOM 6553 O O . HIS D 1 210 ? -90.491 34.690 57.442 1.00 92.57 210 HIS D O 1
ATOM 6560 N N . HIS D 1 211 ? -88.949 36.117 56.618 1.00 92.33 211 HIS D N 1
ATOM 6561 C CA . HIS D 1 211 ? -89.613 37.332 57.082 1.00 93.24 211 HIS D CA 1
ATOM 6562 C C . HIS D 1 211 ? -89.780 38.321 55.935 1.00 90.56 211 HIS D C 1
ATOM 6563 O O . HIS D 1 211 ? -88.845 39.048 55.595 1.00 86.15 211 HIS D O 1
ATOM 6570 N N . MET E 1 1 ? -13.868 30.579 9.706 1.00 72.55 1 MET E N 1
ATOM 6571 C CA . MET E 1 1 ? -13.191 31.508 10.608 1.00 74.00 1 MET E CA 1
ATOM 6572 C C . MET E 1 1 ? -11.684 31.254 10.634 1.00 73.38 1 MET E C 1
ATOM 6573 O O . MET E 1 1 ? -11.229 30.153 10.309 1.00 66.91 1 MET E O 1
ATOM 6578 N N . LEU E 1 2 ? -10.913 32.262 11.050 1.00 66.99 2 LEU E N 1
ATOM 6579 C CA . LEU E 1 2 ? -9.454 32.186 11.041 1.00 52.57 2 LEU E CA 1
ATOM 6580 C C . LEU E 1 2 ? -8.932 31.796 12.420 1.00 50.17 2 LEU E C 1
ATOM 6581 O O . LEU E 1 2 ? -9.028 32.575 13.373 1.00 48.41 2 LEU E O 1
ATOM 6586 N N . LEU E 1 3 ? -8.393 30.581 12.522 1.00 47.62 3 LEU E N 1
ATOM 6587 C CA . LEU E 1 3 ? -7.815 30.071 13.756 1.00 41.19 3 LEU E CA 1
ATOM 6588 C C . LEU E 1 3 ? -6.291 30.019 13.727 1.00 39.63 3 LEU E C 1
ATOM 6589 O O . LEU E 1 3 ? -5.680 29.753 14.770 1.00 39.55 3 LEU E O 1
ATOM 6594 N N . ILE E 1 4 ? -5.667 30.292 12.574 1.00 34.14 4 ILE E N 1
ATOM 6595 C CA . ILE E 1 4 ? -4.215 30.212 12.456 1.00 35.56 4 ILE E CA 1
ATOM 6596 C C . ILE E 1 4 ? -3.570 31.141 13.472 1.00 39.33 4 ILE E C 1
ATOM 6597 O O . ILE E 1 4 ? -3.904 32.331 13.556 1.00 40.30 4 ILE E O 1
ATOM 6602 N N . GLY E 1 5 ? -2.647 30.595 14.259 1.00 36.01 5 GLY E N 1
ATOM 6603 C CA . GLY E 1 5 ? -1.974 31.342 15.298 1.00 29.76 5 GLY E CA 1
ATOM 6604 C C . GLY E 1 5 ? -2.735 31.457 16.598 1.00 35.33 5 GLY E C 1
ATOM 6605 O O . GLY E 1 5 ? -2.217 32.056 17.550 1.00 36.07 5 GLY E O 1
ATOM 6606 N N . LYS E 1 6 ? -3.935 30.897 16.681 1.00 34.87 6 LYS E N 1
ATOM 6607 C CA . LYS E 1 6 ? -4.763 30.967 17.872 1.00 33.20 6 LYS E CA 1
ATOM 6608 C C . LYS E 1 6 ? -5.028 29.570 18.417 1.00 33.65 6 LYS E C 1
ATOM 6609 O O . LYS E 1 6 ? -4.888 28.574 17.696 1.00 30.67 6 LYS E O 1
ATOM 6615 N N . PRO E 1 7 ? -5.369 29.460 19.701 1.00 30.34 7 PRO E N 1
ATOM 6616 C CA . PRO E 1 7 ? -5.650 28.140 20.275 1.00 27.93 7 PRO E CA 1
ATOM 6617 C C . PRO E 1 7 ? -6.851 27.471 19.624 1.00 34.76 7 PRO E C 1
ATOM 6618 O O . PRO E 1 7 ? -7.864 28.110 19.333 1.00 34.18 7 PRO E O 1
ATOM 6622 N N . ALA E 1 8 ? -6.717 26.168 19.390 1.00 35.55 8 ALA E N 1
ATOM 6623 C CA . ALA E 1 8 ? -7.846 25.377 18.935 1.00 37.14 8 ALA E CA 1
ATOM 6624 C C . ALA E 1 8 ? -8.935 25.401 20.003 1.00 33.40 8 ALA E C 1
ATOM 6625 O O . ALA E 1 8 ? -8.647 25.140 21.179 1.00 34.45 8 ALA E O 1
ATOM 6627 N N . PRO E 1 9 ? -10.173 25.737 19.650 1.00 38.53 9 PRO E N 1
ATOM 6628 C CA . PRO E 1 9 ? -11.235 25.827 20.662 1.00 40.22 9 PRO E CA 1
ATOM 6629 C C . PRO E 1 9 ? -11.391 24.535 21.457 1.00 38.11 9 PRO E C 1
ATOM 6630 O O . PRO E 1 9 ? -11.320 23.429 20.916 1.00 37.75 9 PRO E O 1
ATOM 6634 N N . HIS E 1 10 ? -11.609 24.693 22.758 1.00 33.72 10 HIS E N 1
ATOM 6635 C CA . HIS E 1 10 ? -11.775 23.548 23.637 1.00 34.17 10 HIS E CA 1
ATOM 6636 C C . HIS E 1 10 ? -13.132 22.888 23.426 1.00 36.56 10 HIS E C 1
ATOM 6637 O O . HIS E 1 10 ? -14.129 23.546 23.118 1.00 41.53 10 HIS E O 1
ATOM 6644 N N . PHE E 1 11 ? -13.170 21.571 23.612 1.00 38.88 11 PHE E N 1
ATOM 6645 C CA . PHE E 1 11 ? -14.436 20.852 23.631 1.00 42.84 11 PHE E CA 1
ATOM 6646 C C . PHE E 1 11 ? -14.307 19.639 24.542 1.00 40.07 11 PHE E C 1
ATOM 6647 O O . PHE E 1 11 ? -13.213 19.269 24.968 1.00 40.01 11 PHE E O 1
ATOM 6655 N N . SER E 1 12 ? -15.453 19.030 24.843 1.00 41.90 12 SER E N 1
ATOM 6656 C CA . SER E 1 12 ? -15.506 17.828 25.673 1.00 40.56 12 SER E CA 1
ATOM 6657 C C . SER E 1 12 ? -16.795 17.104 25.316 1.00 38.55 12 SER E C 1
ATOM 6658 O O . SER E 1 12 ? -17.879 17.555 25.696 1.00 39.16 12 SER E O 1
ATOM 6661 N N . ALA E 1 13 ? -16.682 15.993 24.596 1.00 38.75 13 ALA E N 1
ATOM 6662 C CA . ALA E 1 13 ? -17.845 15.341 24.018 1.00 37.70 13 ALA E CA 1
ATOM 6663 C C . ALA E 1 13 ? -17.672 13.832 24.058 1.00 41.09 13 ALA E C 1
ATOM 6664 O O . ALA E 1 13 ? -16.587 13.313 24.339 1.00 41.07 13 ALA E O 1
ATOM 6666 N N . ASN E 1 14 ? -18.764 13.128 23.772 1.00 38.08 14 ASN E N 1
ATOM 6667 C CA . ASN E 1 14 ? -18.687 11.690 23.577 1.00 40.85 14 ASN E CA 1
ATOM 6668 C C . ASN E 1 14 ? -17.939 11.371 22.291 1.00 44.85 14 ASN E C 1
ATOM 6669 O O . ASN E 1 14 ? -17.976 12.130 21.315 1.00 37.60 14 ASN E O 1
ATOM 6674 N N . ALA E 1 15 ? -17.253 10.229 22.300 1.00 43.32 15 ALA E N 1
ATOM 6675 C CA . ALA E 1 15 ? -16.503 9.783 21.137 1.00 36.97 15 ALA E CA 1
ATOM 6676 C C . ALA E 1 15 ? -16.501 8.268 21.112 1.00 44.63 15 ALA E C 1
ATOM 6677 O O . ALA E 1 15 ? -16.875 7.611 22.083 1.00 48.90 15 ALA E O 1
ATOM 6679 N N . VAL E 1 16 ? -16.095 7.713 19.980 1.00 42.06 16 VAL E N 1
ATOM 6680 C CA . VAL E 1 16 ? -15.794 6.292 19.869 1.00 45.61 16 VAL E CA 1
ATOM 6681 C C . VAL E 1 16 ? -14.286 6.161 19.756 1.00 47.90 16 VAL E C 1
ATOM 6682 O O . VAL E 1 16 ? -13.685 6.608 18.771 1.00 46.50 16 VAL E O 1
ATOM 6686 N N . VAL E 1 17 ? -13.678 5.557 20.774 1.00 44.37 17 VAL E N 1
ATOM 6687 C CA . VAL E 1 17 ? -12.246 5.296 20.807 1.00 48.92 17 VAL E CA 1
ATOM 6688 C C . VAL E 1 17 ? -12.052 3.789 20.799 1.00 54.57 17 VAL E C 1
ATOM 6689 O O . VAL E 1 17 ? -12.612 3.074 21.643 1.00 55.95 17 VAL E O 1
ATOM 6693 N N . ASN E 1 18 ? -11.274 3.312 19.829 1.00 55.85 18 ASN E N 1
ATOM 6694 C CA . ASN E 1 18 ? -11.026 1.886 19.630 1.00 62.16 18 ASN E CA 1
ATOM 6695 C C . ASN E 1 18 ? -12.340 1.103 19.623 1.00 63.04 18 ASN E C 1
ATOM 6696 O O . ASN E 1 18 ? -12.471 0.054 20.260 1.00 64.01 18 ASN E O 1
ATOM 6701 N N . GLY E 1 19 ? -13.336 1.650 18.923 1.00 57.31 19 GLY E N 1
ATOM 6702 C CA . GLY E 1 19 ? -14.632 1.025 18.759 1.00 48.96 19 GLY E CA 1
ATOM 6703 C C . GLY E 1 19 ? -15.564 1.093 19.951 1.00 47.88 19 GLY E C 1
ATOM 6704 O O . GLY E 1 19 ? -16.653 0.510 19.890 1.00 47.04 19 GLY E O 1
ATOM 6705 N N . THR E 1 20 ? -15.195 1.788 21.024 1.00 45.91 20 THR E N 1
ATOM 6706 C CA . THR E 1 20 ? -16.026 1.845 22.220 1.00 51.01 20 THR E CA 1
ATOM 6707 C C . THR E 1 20 ? -16.453 3.280 22.510 1.00 50.72 20 THR E C 1
ATOM 6708 O O . THR E 1 20 ? -15.650 4.211 22.394 1.00 50.11 20 THR E O 1
ATOM 6712 N N . ILE E 1 21 ? -17.723 3.456 22.885 1.00 48.42 21 ILE E N 1
ATOM 6713 C CA . ILE E 1 21 ? -18.222 4.776 23.257 1.00 48.05 21 ILE E CA 1
ATOM 6714 C C . ILE E 1 21 ? -17.628 5.189 24.596 1.00 47.83 21 ILE E C 1
ATOM 6715 O O . ILE E 1 21 ? -17.717 4.454 25.589 1.00 48.55 21 ILE E O 1
ATOM 6720 N N . VAL E 1 22 ? -17.020 6.372 24.626 1.00 43.48 22 VAL E N 1
ATOM 6721 C CA . VAL E 1 22 ? -16.397 6.932 25.822 1.00 47.85 22 VAL E CA 1
ATOM 6722 C C . VAL E 1 22 ? -16.869 8.373 26.011 1.00 47.61 22 VAL E C 1
ATOM 6723 O O . VAL E 1 22 ? -17.126 9.085 25.024 1.00 45.76 22 VAL E O 1
ATOM 6727 N N . PRO E 1 23 ? -16.999 8.844 27.253 1.00 43.96 23 PRO E N 1
ATOM 6728 C CA . PRO E 1 23 ? -17.449 10.222 27.472 1.00 44.64 23 PRO E CA 1
ATOM 6729 C C . PRO E 1 23 ? -16.299 11.190 27.677 1.00 46.66 23 PRO E C 1
ATOM 6730 O O . PRO E 1 23 ? -15.155 10.774 27.879 1.00 43.49 23 PRO E O 1
ATOM 6734 N N . ASP E 1 24 ? -16.605 12.487 27.621 1.00 46.21 24 ASP E N 1
ATOM 6735 C CA . ASP E 1 24 ? -15.685 13.544 28.041 1.00 45.51 24 ASP E CA 1
ATOM 6736 C C . ASP E 1 24 ? -14.368 13.504 27.269 1.00 40.93 24 ASP E C 1
ATOM 6737 O O . ASP E 1 24 ? -13.300 13.782 27.818 1.00 37.87 24 ASP E O 1
ATOM 6742 N N . PHE E 1 25 ? -14.438 13.186 25.979 1.00 39.59 25 PHE E N 1
ATOM 6743 C CA . PHE E 1 25 ? -13.240 13.223 25.154 1.00 42.50 25 PHE E CA 1
ATOM 6744 C C . PHE E 1 25 ? -12.903 14.670 24.823 1.00 46.35 25 PHE E C 1
ATOM 6745 O O . PHE E 1 25 ? -13.775 15.442 24.412 1.00 45.66 25 PHE E O 1
ATOM 6753 N N . SER E 1 26 ? -11.632 15.028 24.995 1.00 45.14 26 SER E N 1
ATOM 6754 C CA . SER E 1 26 ? -11.167 16.391 24.793 1.00 42.53 26 SER E CA 1
ATOM 6755 C C . SER E 1 26 ? -9.752 16.349 24.239 1.00 42.23 26 SER E C 1
ATOM 6756 O O . SER E 1 26 ? -9.029 15.366 24.416 1.00 49.50 26 SER E O 1
ATOM 6759 N N . LEU E 1 27 ? -9.355 17.430 23.570 1.00 40.33 27 LEU E N 1
ATOM 6760 C CA . LEU E 1 27 ? -7.976 17.546 23.110 1.00 41.58 27 LEU E CA 1
ATOM 6761 C C . LEU E 1 27 ? -7.040 18.081 24.185 1.00 45.74 27 LEU E C 1
ATOM 6762 O O . LEU E 1 27 ? -5.839 18.208 23.923 1.00 46.36 27 LEU E O 1
ATOM 6767 N N . ASP E 1 28 ? -7.560 18.389 25.377 1.00 43.41 28 ASP E N 1
ATOM 6768 C CA . ASP E 1 28 ? -6.706 18.786 26.493 1.00 47.34 28 ASP E CA 1
ATOM 6769 C C . ASP E 1 28 ? -5.610 17.763 26.747 1.00 49.17 28 ASP E C 1
ATOM 6770 O O . ASP E 1 28 ? -4.464 18.125 27.035 1.00 50.27 28 ASP E O 1
ATOM 6775 N N . GLN E 1 29 ? -5.953 16.475 26.653 1.00 48.76 29 GLN E N 1
ATOM 6776 C CA . GLN E 1 29 ? -5.010 15.413 26.988 1.00 49.96 29 GLN E CA 1
ATOM 6777 C C . GLN E 1 29 ? -3.716 15.517 26.189 1.00 52.64 29 GLN E C 1
ATOM 6778 O O . GLN E 1 29 ? -2.661 15.085 26.667 1.00 58.97 29 GLN E O 1
ATOM 6784 N N . PHE E 1 30 ? -3.766 16.107 24.996 1.00 49.01 30 PHE E N 1
ATOM 6785 C CA . PHE E 1 30 ? -2.610 16.166 24.114 1.00 47.52 30 PHE E CA 1
ATOM 6786 C C . PHE E 1 30 ? -1.734 17.399 24.325 1.00 49.74 30 PHE E C 1
ATOM 6787 O O . PHE E 1 30 ? -0.624 17.441 23.783 1.00 47.80 30 PHE E O 1
ATOM 6795 N N . LYS E 1 31 ? -2.198 18.391 25.087 1.00 46.15 31 LYS E N 1
ATOM 6796 C CA . LYS E 1 31 ? -1.422 19.610 25.300 1.00 48.83 31 LYS E CA 1
ATOM 6797 C C . LYS E 1 31 ? -0.094 19.297 25.970 1.00 52.72 31 LYS E C 1
ATOM 6798 O O . LYS E 1 31 ? -0.042 18.586 26.977 1.00 55.20 31 LYS E O 1
ATOM 6804 N N . GLY E 1 32 ? 0.985 19.816 25.389 1.00 55.43 32 GLY E N 1
ATOM 6805 C CA . GLY E 1 32 ? 2.323 19.575 25.875 1.00 52.91 32 GLY E CA 1
ATOM 6806 C C . GLY E 1 32 ? 2.889 18.214 25.539 1.00 55.88 32 GLY E C 1
ATOM 6807 O O . GLY E 1 32 ? 4.064 17.963 25.835 1.00 56.18 32 GLY E O 1
ATOM 6808 N N . LYS E 1 33 ? 2.104 17.336 24.914 1.00 50.65 33 LYS E N 1
ATOM 6809 C CA . LYS E 1 33 ? 2.509 15.957 24.679 1.00 49.27 33 LYS E CA 1
ATOM 6810 C C . LYS E 1 33 ? 2.454 15.553 23.214 1.00 50.81 33 LYS E C 1
ATOM 6811 O O . LYS E 1 33 ? 3.405 14.945 22.708 1.00 56.90 33 LYS E O 1
ATOM 6817 N N . LYS E 1 34 ? 1.366 15.854 22.512 1.00 53.10 34 LYS E N 1
ATOM 6818 C CA . LYS E 1 34 ? 1.218 15.415 21.134 1.00 51.31 34 LYS E CA 1
ATOM 6819 C C . LYS E 1 34 ? 0.663 16.542 20.273 1.00 51.97 34 LYS E C 1
ATOM 6820 O O . LYS E 1 34 ? -0.074 17.409 20.748 1.00 51.23 34 LYS E O 1
ATOM 6826 N N . TYR E 1 35 ? 1.063 16.535 19.004 1.00 48.94 35 TYR E N 1
ATOM 6827 C CA . TYR E 1 35 ? 0.356 17.275 17.974 1.00 47.86 35 TYR E CA 1
ATOM 6828 C C . TYR E 1 35 ? -0.992 16.611 17.714 1.00 54.05 35 TYR E C 1
ATOM 6829 O O . TYR E 1 35 ? -1.226 15.468 18.106 1.00 54.55 35 TYR E O 1
ATOM 6838 N N . VAL E 1 36 ? -1.895 17.342 17.063 1.00 45.80 36 VAL E N 1
ATOM 6839 C CA . VAL E 1 36 ? -3.214 16.814 16.728 1.00 39.70 36 VAL E CA 1
ATOM 6840 C C . VAL E 1 36 ? -3.502 17.087 15.259 1.00 43.40 36 VAL E C 1
ATOM 6841 O O . VAL E 1 36 ? -3.346 18.219 14.794 1.00 48.47 36 VAL E O 1
ATOM 6845 N N . ILE E 1 37 ? -3.909 16.053 14.532 1.00 41.82 37 ILE E N 1
ATOM 6846 C CA . ILE E 1 37 ? -4.572 16.206 13.242 1.00 38.31 37 ILE E CA 1
ATOM 6847 C C . ILE E 1 37 ? -6.052 15.942 13.487 1.00 47.37 37 ILE E C 1
ATOM 6848 O O . ILE E 1 37 ? -6.463 14.797 13.716 1.00 46.85 37 ILE E O 1
ATOM 6853 N N . LEU E 1 38 ? -6.849 17.007 13.462 1.00 48.60 38 LEU E N 1
ATOM 6854 C CA . LEU E 1 38 ? -8.281 16.942 13.727 1.00 38.12 38 LEU E CA 1
ATOM 6855 C C . LEU E 1 38 ? -9.020 17.180 12.421 1.00 37.30 38 LEU E C 1
ATOM 6856 O O . LEU E 1 38 ? -8.843 18.227 11.795 1.00 41.39 38 LEU E O 1
ATOM 6861 N N . PHE E 1 39 ? -9.838 16.221 12.002 1.00 39.02 39 PHE E N 1
ATOM 6862 C CA . PHE E 1 39 ? -10.553 16.371 10.741 1.00 37.88 39 PHE E CA 1
ATOM 6863 C C . PHE E 1 39 ? -12.045 16.111 10.920 1.00 38.40 39 PHE E C 1
ATOM 6864 O O . PHE E 1 39 ? -12.454 15.184 11.625 1.00 38.88 39 PHE E O 1
ATOM 6872 N N . PHE E 1 40 ? -12.841 16.963 10.282 1.00 36.16 40 PHE E N 1
ATOM 6873 C CA . PHE E 1 40 ? -14.293 16.895 10.247 1.00 33.43 40 PHE E CA 1
ATOM 6874 C C . PHE E 1 40 ? -14.736 16.350 8.898 1.00 31.95 40 PHE E C 1
ATOM 6875 O O . PHE E 1 40 ? -14.182 16.725 7.854 1.00 37.05 40 PHE E O 1
ATOM 6883 N N . TYR E 1 41 ? -15.770 15.520 8.928 1.00 28.16 41 TYR E N 1
ATOM 6884 C CA . TYR E 1 41 ? -16.457 14.980 7.767 1.00 35.04 41 TYR E CA 1
ATOM 6885 C C . TYR E 1 41 ? -17.954 15.164 7.970 1.00 31.71 41 TYR E C 1
ATOM 6886 O O . TYR E 1 41 ? -18.420 15.288 9.107 1.00 32.16 41 TYR E O 1
ATOM 6895 N N . PRO E 1 42 ? -18.740 15.194 6.887 1.00 34.04 42 PRO E N 1
ATOM 6896 C CA . PRO E 1 42 ? -20.157 15.572 7.026 1.00 31.20 42 PRO E CA 1
ATOM 6897 C C . PRO E 1 42 ? -21.087 14.530 7.640 1.00 35.97 42 PRO E C 1
ATOM 6898 O O . PRO E 1 42 ? -21.791 14.856 8.600 1.00 36.71 42 PRO E O 1
ATOM 6902 N N . LYS E 1 43 ? -21.110 13.293 7.140 1.00 35.20 43 LYS E N 1
ATOM 6903 C CA . LYS E 1 43 ? -22.162 12.352 7.524 1.00 35.38 43 LYS E CA 1
ATOM 6904 C C . LYS E 1 43 ? -21.637 10.927 7.616 1.00 41.47 43 LYS E C 1
ATOM 6905 O O . LYS E 1 43 ? -20.977 10.443 6.690 1.00 36.95 43 LYS E O 1
ATOM 6911 N N . ASP E 1 44 ? -21.996 10.241 8.702 1.00 37.42 44 ASP E N 1
ATOM 6912 C CA . ASP E 1 44 ? -21.781 8.803 8.786 1.00 36.10 44 ASP E CA 1
ATOM 6913 C C . ASP E 1 44 ? -22.563 8.091 7.686 1.00 39.99 44 ASP E C 1
ATOM 6914 O O . ASP E 1 44 ? -23.598 8.574 7.216 1.00 39.40 44 ASP E O 1
ATOM 6919 N N . PHE E 1 45 ? -22.039 6.938 7.266 1.00 36.13 45 PHE E N 1
ATOM 6920 C CA . PHE E 1 45 ? -22.678 6.058 6.286 1.00 36.49 45 PHE E CA 1
ATOM 6921 C C . PHE E 1 45 ? -22.791 6.700 4.905 1.00 36.83 45 PHE E C 1
ATOM 6922 O O . PHE E 1 45 ? -23.719 6.398 4.151 1.00 43.86 45 PHE E O 1
ATOM 6930 N N . THR E 1 46 ? -21.854 7.574 4.540 1.00 38.87 46 THR E N 1
ATOM 6931 C CA . THR E 1 46 ? -21.876 8.131 3.189 1.00 42.19 46 THR E CA 1
ATOM 6932 C C . THR E 1 46 ? -20.705 7.608 2.364 1.00 46.76 46 THR E C 1
ATOM 6933 O O . THR E 1 46 ? -20.361 6.426 2.461 1.00 50.59 46 THR E O 1
ATOM 6937 N N . PHE E 1 47 ? -20.080 8.468 1.559 1.00 46.14 47 PHE E N 1
ATOM 6938 C CA . PHE E 1 47 ? -19.272 8.018 0.429 1.00 43.38 47 PHE E CA 1
ATOM 6939 C C . PHE E 1 47 ? -17.789 8.359 0.578 1.00 47.46 47 PHE E C 1
ATOM 6940 O O . PHE E 1 47 ? -16.970 7.452 0.732 1.00 49.44 47 PHE E O 1
ATOM 6948 N N . VAL E 1 48 ? -17.410 9.636 0.503 1.00 46.49 48 VAL E N 1
ATOM 6949 C CA . VAL E 1 48 ? -15.997 9.975 0.674 1.00 44.86 48 VAL E CA 1
ATOM 6950 C C . VAL E 1 48 ? -15.570 9.785 2.126 1.00 45.11 48 VAL E C 1
ATOM 6951 O O . VAL E 1 48 ? -14.422 9.399 2.405 1.00 51.78 48 VAL E O 1
ATOM 6955 N N . CYS E 1 49 ? -16.480 10.042 3.063 1.00 39.31 49 CYS E N 1
ATOM 6956 C CA . CYS E 1 49 ? -16.141 10.006 4.485 1.00 45.03 49 CYS E CA 1
ATOM 6957 C C . CYS E 1 49 ? -15.563 8.668 4.932 1.00 45.61 49 CYS E C 1
ATOM 6958 O O . CYS E 1 49 ? -14.556 8.673 5.666 1.00 41.67 49 CYS E O 1
ATOM 6961 N N . PRO E 1 50 ? -16.141 7.507 4.579 1.00 47.75 50 PRO E N 1
ATOM 6962 C CA . PRO E 1 50 ? -15.503 6.247 4.992 1.00 45.67 50 PRO E CA 1
ATOM 6963 C C . PRO E 1 50 ? -14.119 6.061 4.401 1.00 49.72 50 PRO E C 1
ATOM 6964 O O . PRO E 1 50 ? -13.230 5.555 5.094 1.00 45.56 50 PRO E O 1
ATOM 6968 N N . THR E 1 51 ? -13.892 6.479 3.152 1.00 43.26 51 THR E N 1
ATOM 6969 C CA . THR E 1 51 ? -12.552 6.341 2.593 1.00 43.41 51 THR E CA 1
ATOM 6970 C C . THR E 1 51 ? -11.559 7.199 3.357 1.00 45.27 51 THR E C 1
ATOM 6971 O O . THR E 1 51 ? -10.442 6.756 3.641 1.00 47.76 51 THR E O 1
ATOM 6975 N N . GLU E 1 52 ? -11.960 8.416 3.734 1.00 47.16 52 GLU E N 1
ATOM 6976 C CA . GLU E 1 52 ? -11.047 9.270 4.490 1.00 47.27 52 GLU E CA 1
ATOM 6977 C C . GLU E 1 52 ? -10.748 8.680 5.866 1.00 41.89 52 GLU E C 1
ATOM 6978 O O . GLU E 1 52 ? -9.585 8.641 6.297 1.00 41.86 52 GLU E O 1
ATOM 6984 N N . LEU E 1 53 ? -11.780 8.198 6.563 1.00 41.02 53 LEU E N 1
ATOM 6985 C CA . LEU E 1 53 ? -11.572 7.629 7.893 1.00 41.17 53 LEU E CA 1
ATOM 6986 C C . LEU E 1 53 ? -10.706 6.374 7.828 1.00 46.34 53 LEU E C 1
ATOM 6987 O O . LEU E 1 53 ? -9.791 6.194 8.645 1.00 48.11 53 LEU E O 1
ATOM 6992 N N . ILE E 1 54 ? -10.977 5.495 6.856 1.00 45.36 54 ILE E N 1
ATOM 6993 C CA . ILE E 1 54 ? -10.195 4.275 6.697 1.00 47.43 54 ILE E CA 1
ATOM 6994 C C . ILE E 1 54 ? -8.752 4.605 6.348 1.00 49.93 54 ILE E C 1
ATOM 6995 O O . ILE E 1 54 ? -7.820 4.035 6.925 1.00 48.37 54 ILE E O 1
ATOM 7000 N N . GLY E 1 55 ? -8.538 5.548 5.428 1.00 46.54 55 GLY E N 1
ATOM 7001 C CA . GLY E 1 55 ? -7.180 5.917 5.073 1.00 46.32 55 GLY E CA 1
ATOM 7002 C C . GLY E 1 55 ? -6.405 6.486 6.244 1.00 49.23 55 GLY E C 1
ATOM 7003 O O . GLY E 1 55 ? -5.217 6.196 6.414 1.00 54.29 55 GLY E O 1
ATOM 7004 N N . PHE E 1 56 ? -7.062 7.303 7.071 1.00 46.70 56 PHE E N 1
ATOM 7005 C CA . PHE E 1 56 ? -6.404 7.784 8.282 1.00 50.73 56 PHE E CA 1
ATOM 7006 C C . PHE E 1 56 ? -6.072 6.635 9.224 1.00 48.73 56 PHE E C 1
ATOM 7007 O O . PHE E 1 56 ? -5.045 6.666 9.912 1.00 45.44 56 PHE E O 1
ATOM 7015 N N . GLN E 1 57 ? -6.942 5.623 9.293 1.00 51.55 57 GLN E N 1
ATOM 7016 C CA . GLN E 1 57 ? -6.605 4.444 10.086 1.00 50.17 57 GLN E CA 1
ATOM 7017 C C . GLN E 1 57 ? -5.378 3.731 9.532 1.00 50.87 57 GLN E C 1
ATOM 7018 O 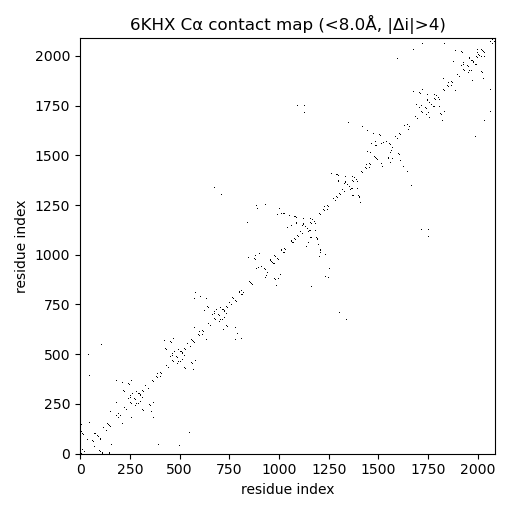O . GLN E 1 57 ? -4.475 3.354 10.289 1.00 51.30 57 GLN E O 1
ATOM 7024 N N . GLU E 1 58 ? -5.317 3.558 8.211 1.00 47.78 58 GLU E N 1
ATOM 7025 C CA . GLU E 1 58 ? -4.215 2.820 7.602 1.00 50.32 58 GLU E CA 1
ATOM 7026 C C . GLU E 1 58 ? -2.899 3.576 7.703 1.00 52.86 58 GLU E C 1
ATOM 7027 O O . GLU E 1 58 ? -1.835 2.952 7.792 1.00 63.82 58 GLU E O 1
ATOM 7033 N N . ALA E 1 59 ? -2.943 4.905 7.693 1.00 47.96 59 ALA E N 1
ATOM 7034 C CA . ALA E 1 59 ? -1.741 5.715 7.813 1.00 46.64 59 ALA E CA 1
ATOM 7035 C C . ALA E 1 59 ? -1.428 6.078 9.259 1.00 46.44 59 ALA E C 1
ATOM 7036 O O . ALA E 1 59 ? -0.582 6.944 9.496 1.00 51.27 59 ALA E O 1
ATOM 7038 N N . LEU E 1 60 ? -2.085 5.430 10.224 1.00 42.19 60 LEU E N 1
ATOM 7039 C CA . LEU E 1 60 ? -1.960 5.835 11.621 1.00 49.24 60 LEU E CA 1
ATOM 7040 C C . LEU E 1 60 ? -0.522 5.750 12.121 1.00 58.91 60 LEU E C 1
ATOM 7041 O O . LEU E 1 60 ? -0.116 6.547 12.977 1.00 60.60 60 LEU E O 1
ATOM 7046 N N . GLY E 1 61 ? 0.260 4.794 11.610 1.00 58.61 61 GLY E N 1
ATOM 7047 C CA . GLY E 1 61 ? 1.636 4.660 12.065 1.00 52.57 61 GLY E CA 1
ATOM 7048 C C . GLY E 1 61 ? 2.502 5.852 11.703 1.00 57.41 61 GLY E C 1
ATOM 7049 O O . GLY E 1 61 ? 3.358 6.269 12.491 1.00 56.67 61 GLY E O 1
ATOM 7050 N N . GLU E 1 62 ? 2.296 6.419 10.511 1.00 52.69 62 GLU E N 1
ATOM 7051 C CA . GLU E 1 62 ? 3.054 7.600 10.108 1.00 59.30 62 GLU E CA 1
ATOM 7052 C C . GLU E 1 62 ? 2.787 8.777 11.035 1.00 58.94 62 GLU E C 1
ATOM 7053 O O . GLU E 1 62 ? 3.669 9.619 11.249 1.00 55.25 62 GLU E O 1
ATOM 7059 N N . PHE E 1 63 ? 1.575 8.869 11.575 1.00 54.40 63 PHE E N 1
ATOM 7060 C CA . PHE E 1 63 ? 1.291 9.929 12.528 1.00 54.49 63 PHE E CA 1
ATOM 7061 C C . PHE E 1 63 ? 1.837 9.588 13.908 1.00 54.10 63 PHE E C 1
ATOM 7062 O O . PHE E 1 63 ? 2.334 10.473 14.614 1.00 55.32 63 PHE E O 1
ATOM 7070 N N . ASP E 1 64 ? 1.780 8.311 14.292 1.00 51.93 64 ASP E N 1
ATOM 7071 C CA . ASP E 1 64 ? 2.349 7.888 15.570 1.00 57.72 64 ASP E CA 1
ATOM 7072 C C . ASP E 1 64 ? 3.841 8.197 15.643 1.00 53.52 64 ASP E C 1
ATOM 7073 O O . ASP E 1 64 ? 4.331 8.710 16.657 1.00 46.55 64 ASP E O 1
ATOM 7078 N N . LYS E 1 65 ? 4.586 7.866 14.581 1.00 53.46 65 LYS E N 1
ATOM 7079 C CA . LYS E 1 65 ? 6.022 8.145 14.573 1.00 57.87 65 LYS E CA 1
ATOM 7080 C C . LYS E 1 65 ? 6.310 9.639 14.667 1.00 61.41 65 LYS E C 1
ATOM 7081 O O . LYS E 1 65 ? 7.386 10.034 15.132 1.00 59.44 65 LYS E O 1
ATOM 7087 N N . ARG E 1 66 ? 5.377 10.483 14.225 1.00 59.29 66 ARG E N 1
ATOM 7088 C CA . ARG E 1 66 ? 5.567 11.926 14.267 1.00 52.35 66 ARG E CA 1
ATOM 7089 C C . ARG E 1 66 ? 4.907 12.570 15.480 1.00 53.77 66 ARG E C 1
ATOM 7090 O O . ARG E 1 66 ? 4.767 13.796 15.516 1.00 57.39 66 ARG E O 1
ATOM 7098 N N . ASP E 1 67 ? 4.509 11.770 16.471 1.00 48.55 67 ASP E N 1
ATOM 7099 C CA . ASP E 1 67 ? 3.931 12.276 17.716 1.00 51.82 67 ASP E CA 1
ATOM 7100 C C . ASP E 1 67 ? 2.638 13.059 17.461 1.00 57.54 67 ASP E C 1
ATOM 7101 O O . ASP E 1 67 ? 2.356 14.068 18.111 1.00 54.50 67 ASP E O 1
ATOM 7106 N N . VAL E 1 68 ? 1.832 12.573 16.521 1.00 53.30 68 VAL E N 1
ATOM 7107 C CA . VAL E 1 68 ? 0.596 13.230 16.112 1.00 49.55 68 VAL E CA 1
ATOM 7108 C C . VAL E 1 68 ? -0.570 12.303 16.431 1.00 46.83 68 VAL E C 1
ATOM 7109 O O . VAL E 1 68 ? -0.609 11.161 15.956 1.00 50.66 68 VAL E O 1
ATOM 7113 N N . ALA E 1 69 ? -1.522 12.798 17.217 1.00 44.00 69 ALA E N 1
ATOM 7114 C CA . ALA E 1 69 ? -2.768 12.093 17.479 1.00 41.48 69 ALA E CA 1
ATOM 7115 C C . ALA E 1 69 ? -3.788 12.462 16.410 1.00 45.83 69 ALA E C 1
ATOM 7116 O O . ALA E 1 69 ? -3.980 13.644 16.109 1.00 51.13 69 ALA E O 1
ATOM 7118 N N . VAL E 1 70 ? -4.434 11.450 15.839 1.00 39.41 70 VAL E N 1
ATOM 7119 C CA . VAL E 1 70 ? -5.455 11.631 14.814 1.00 44.07 70 VAL E CA 1
ATOM 7120 C C . VAL E 1 70 ? -6.826 11.578 15.475 1.00 45.71 70 VAL E C 1
ATOM 7121 O O . VAL E 1 70 ? -7.127 10.636 16.220 1.00 47.02 70 VAL E O 1
ATOM 7125 N N . VAL E 1 71 ? -7.650 12.598 15.227 1.00 44.05 71 VAL E N 1
ATOM 7126 C CA . VAL E 1 71 ? -9.006 12.665 15.760 1.00 38.62 71 VAL E CA 1
ATOM 7127 C C . VAL E 1 71 ? -9.961 13.057 14.641 1.00 40.79 71 VAL E C 1
ATOM 7128 O O . VAL E 1 71 ? -9.764 14.084 13.981 1.00 48.03 71 VAL E O 1
ATOM 7132 N N . GLY E 1 72 ? -10.991 12.242 14.430 1.00 38.70 72 GLY E N 1
ATOM 7133 C CA . GLY E 1 72 ? -12.062 12.578 13.521 1.00 40.30 72 GLY E CA 1
ATOM 7134 C C . GLY E 1 72 ? -13.273 13.122 14.268 1.00 37.93 72 GLY E C 1
ATOM 7135 O O . GLY E 1 72 ? -13.420 12.945 15.478 1.00 38.41 72 GLY E O 1
ATOM 7136 N N . CYS E 1 73 ? -14.142 13.810 13.531 1.00 38.01 73 CYS E N 1
ATOM 7137 C CA . CYS E 1 73 ? -15.315 14.417 14.146 1.00 31.81 73 CYS E CA 1
ATOM 7138 C C . CYS E 1 73 ? -16.400 14.624 13.101 1.00 32.84 73 CYS E C 1
ATOM 7139 O O . CYS E 1 73 ? -16.116 15.014 11.967 1.00 33.70 73 CYS E O 1
ATOM 7142 N N . SER E 1 74 ? -17.638 14.324 13.486 1.00 38.05 74 SER E N 1
ATOM 7143 C CA . SER E 1 74 ? -18.812 14.748 12.736 1.00 33.51 74 SER E CA 1
ATOM 7144 C C . SER E 1 74 ? -19.912 15.074 13.737 1.00 31.35 74 SER E C 1
ATOM 7145 O O . SER E 1 74 ? -19.789 14.817 14.940 1.00 30.19 74 SER E O 1
ATOM 7148 N N . THR E 1 75 ? -20.994 15.657 13.235 1.00 33.14 75 THR E N 1
ATOM 7149 C CA . THR E 1 75 ? -22.113 16.033 14.083 1.00 31.48 75 THR E CA 1
ATOM 7150 C C . THR E 1 75 ? -23.099 14.887 14.297 1.00 33.24 75 THR E C 1
ATOM 7151 O O . THR E 1 75 ? -24.161 15.096 14.894 1.00 36.32 75 THR E O 1
ATOM 7155 N N . ASP E 1 76 ? -22.755 13.679 13.859 1.00 34.79 76 ASP E N 1
ATOM 7156 C CA . ASP E 1 76 ? -23.562 12.506 14.151 1.00 31.23 76 ASP E CA 1
ATOM 7157 C C . ASP E 1 76 ? -23.376 12.083 15.601 1.00 30.17 76 ASP E C 1
ATOM 7158 O O . ASP E 1 76 ? -22.400 12.446 16.263 1.00 30.87 76 ASP E O 1
ATOM 7163 N N . SER E 1 77 ? -24.327 11.292 16.091 1.00 32.22 77 SER E N 1
ATOM 7164 C CA . SER E 1 77 ? -24.265 10.821 17.466 1.00 34.25 77 SER E CA 1
ATOM 7165 C C . SER E 1 77 ? -23.148 9.793 17.644 1.00 35.35 77 SER E C 1
ATOM 7166 O O . SER E 1 77 ? -22.648 9.200 16.684 1.00 30.89 77 SER E O 1
ATOM 7169 N N . GLU E 1 78 ? -22.771 9.577 18.906 1.00 35.33 78 GLU E N 1
ATOM 7170 C CA . GLU E 1 78 ? -21.774 8.558 19.208 1.00 36.29 78 GLU E CA 1
ATOM 7171 C C . GLU E 1 78 ? -22.296 7.161 18.901 1.00 37.45 78 GLU E C 1
ATOM 7172 O O . GLU E 1 78 ? -21.513 6.278 18.531 1.00 39.25 78 GLU E O 1
ATOM 7178 N N . PHE E 1 79 ? -23.613 6.952 18.985 1.00 39.97 79 PHE E N 1
ATOM 7179 C CA . PHE E 1 79 ? -24.148 5.640 18.643 1.00 37.93 79 PHE E CA 1
ATOM 7180 C C . PHE E 1 79 ? -24.138 5.409 17.141 1.00 37.65 79 PHE E C 1
ATOM 7181 O O . PHE E 1 79 ? -23.944 4.275 16.692 1.00 41.77 79 PHE E O 1
ATOM 7189 N N . SER E 1 80 ? -24.336 6.460 16.348 1.00 33.52 80 SER E N 1
ATOM 7190 C CA . SER E 1 80 ? -24.181 6.313 14.908 1.00 36.58 80 SER E CA 1
ATOM 7191 C C . SER E 1 80 ? -22.742 5.949 14.553 1.00 41.54 80 SER E C 1
ATOM 7192 O O . SER E 1 80 ? -22.501 5.068 13.715 1.00 39.41 80 SER E O 1
ATOM 7195 N N . HIS E 1 81 ? -21.772 6.604 15.200 1.00 37.86 81 HIS E N 1
ATOM 7196 C CA . HIS E 1 81 ? -20.367 6.250 15.020 1.00 39.94 81 HIS E CA 1
ATOM 7197 C C . HIS E 1 81 ? -20.120 4.786 15.368 1.00 46.77 81 HIS E C 1
ATOM 7198 O O . HIS E 1 81 ? -19.468 4.052 14.612 1.00 40.91 81 HIS E O 1
ATOM 7205 N N . TRP E 1 82 ? -20.627 4.356 16.530 1.00 45.82 82 TRP E N 1
ATOM 7206 C CA . TRP E 1 82 ? -20.422 2.986 16.994 1.00 46.39 82 TRP E CA 1
ATOM 7207 C C . TRP E 1 82 ? -21.015 1.977 16.020 1.00 44.47 82 TRP E C 1
ATOM 7208 O O . TRP E 1 82 ? -20.385 0.963 15.705 1.00 47.16 82 TRP E O 1
ATOM 7219 N N . ALA E 1 83 ? -22.231 2.234 15.537 1.00 42.42 83 ALA E N 1
ATOM 7220 C CA . ALA E 1 83 ? -22.819 1.370 14.521 1.00 45.03 83 ALA E CA 1
ATOM 7221 C C . ALA E 1 83 ? -21.962 1.339 13.260 1.00 43.52 83 ALA E C 1
ATOM 7222 O O . ALA E 1 83 ? -21.866 0.304 12.593 1.00 46.45 83 ALA E O 1
ATOM 7224 N N . TRP E 1 84 ? -21.331 2.465 12.916 1.00 45.99 84 TRP E N 1
ATOM 7225 C CA . TRP E 1 84 ? -20.558 2.511 11.676 1.00 43.75 84 TRP E CA 1
ATOM 7226 C C . TRP E 1 84 ? -19.255 1.732 11.793 1.00 46.83 84 TRP E C 1
ATOM 7227 O O . TRP E 1 84 ? -18.838 1.070 10.835 1.00 46.10 84 TRP E O 1
ATOM 7238 N N . VAL E 1 85 ? -18.581 1.817 12.944 1.00 42.67 85 VAL E N 1
ATOM 7239 C CA . VAL E 1 85 ? -17.359 1.042 13.124 1.00 47.43 85 VAL E CA 1
ATOM 7240 C C . VAL E 1 85 ? -17.644 -0.441 13.283 1.00 54.64 85 VAL E C 1
ATOM 7241 O O . VAL E 1 85 ? -16.724 -1.257 13.165 1.00 59.30 85 VAL E O 1
ATOM 7245 N N . ASN E 1 86 ? -18.902 -0.815 13.510 1.00 51.71 86 ASN E N 1
ATOM 7246 C CA . ASN E 1 86 ? -19.306 -2.210 13.572 1.00 50.82 86 ASN E CA 1
ATOM 7247 C C . ASN E 1 86 ? -19.919 -2.683 12.264 1.00 47.43 86 ASN E C 1
ATOM 7248 O O . ASN E 1 86 ? -20.601 -3.712 12.237 1.00 51.01 86 ASN E O 1
ATOM 7253 N N . THR E 1 87 ? -19.707 -1.939 11.187 1.00 47.52 87 THR E N 1
ATOM 7254 C CA . THR E 1 87 ? -20.138 -2.316 9.853 1.00 54.34 87 THR E CA 1
ATOM 7255 C C . THR E 1 87 ? -18.926 -2.667 9.007 1.00 56.70 87 THR E C 1
ATOM 7256 O O . THR E 1 87 ? -17.967 -1.885 8.968 1.00 56.77 87 THR E O 1
ATOM 7260 N N . PRO E 1 88 ? -18.916 -3.820 8.339 1.00 62.07 88 PRO E N 1
ATOM 7261 C CA . PRO E 1 88 ? -17.745 -4.194 7.533 1.00 63.20 88 PRO E CA 1
ATOM 7262 C C . PRO E 1 88 ? -17.525 -3.228 6.377 1.00 60.84 88 PRO E C 1
ATOM 7263 O O . PRO E 1 88 ? -18.464 -2.640 5.835 1.00 57.75 88 PRO E O 1
ATOM 7267 N N . ARG E 1 89 ? -16.250 -3.059 6.014 1.00 58.77 89 ARG E N 1
ATOM 7268 C CA . ARG E 1 89 ? -15.888 -2.081 4.995 1.00 54.15 89 ARG E CA 1
ATOM 7269 C C . ARG E 1 89 ? -16.518 -2.404 3.646 1.00 61.35 89 ARG E C 1
ATOM 7270 O O . ARG E 1 89 ? -16.883 -1.489 2.899 1.00 60.36 89 ARG E O 1
ATOM 7278 N N . ASP E 1 90 ? -16.659 -3.690 3.315 1.00 70.00 90 ASP E N 1
ATOM 7279 C CA . ASP E 1 90 ? -17.245 -4.085 2.037 1.00 72.04 90 ASP E CA 1
ATOM 7280 C C . ASP E 1 90 ? -18.730 -3.753 1.927 1.00 69.54 90 ASP E C 1
ATOM 7281 O O . ASP E 1 90 ? -19.307 -3.913 0.844 1.00 68.80 90 ASP E O 1
ATOM 7286 N N . GLN E 1 91 ? -19.358 -3.288 3.006 1.00 68.33 91 GLN E N 1
ATOM 7287 C CA . GLN E 1 91 ? -20.727 -2.794 2.969 1.00 67.48 91 GLN E CA 1
ATOM 7288 C C . GLN E 1 91 ? -20.790 -1.287 3.190 1.00 68.12 91 GLN E C 1
ATOM 7289 O O . GLN E 1 91 ? -21.858 -0.753 3.503 1.00 74.44 91 GLN E O 1
ATOM 7295 N N . GLY E 1 92 ? -19.662 -0.594 3.042 1.00 67.20 92 GLY E N 1
ATOM 7296 C CA . GLY E 1 92 ? -19.592 0.834 3.272 1.00 60.06 92 GLY E CA 1
ATOM 7297 C C . GLY E 1 92 ? -19.237 1.245 4.683 1.00 57.82 92 GLY E C 1
ATOM 7298 O O . GLY E 1 92 ? -19.267 2.445 4.982 1.00 58.73 92 GLY E O 1
ATOM 7299 N N . GLY E 1 93 ? -18.899 0.294 5.559 1.00 55.94 93 GLY E N 1
ATOM 7300 C CA . GLY E 1 93 ? -18.600 0.598 6.942 1.00 51.67 93 GLY E CA 1
ATOM 7301 C C . GLY E 1 93 ? -17.154 1.004 7.159 1.00 47.73 93 GLY E C 1
ATOM 7302 O O . GLY E 1 93 ? -16.332 1.017 6.245 1.00 40.44 93 GLY E O 1
ATOM 7303 N N . ILE E 1 94 ? -16.846 1.338 8.414 1.00 51.52 94 ILE E N 1
ATOM 7304 C CA . ILE E 1 94 ? -15.501 1.779 8.775 1.00 51.62 94 ILE E CA 1
ATOM 7305 C C . ILE E 1 94 ? -14.949 0.859 9.859 1.00 48.24 94 ILE E C 1
ATOM 7306 O O . ILE E 1 94 ? -14.315 1.313 10.819 1.00 45.74 94 ILE E O 1
ATOM 7311 N N . GLN E 1 95 ? -15.199 -0.441 9.711 1.00 56.31 95 GLN E N 1
ATOM 7312 C CA . GLN E 1 95 ? -14.659 -1.427 10.638 1.00 53.73 95 GLN E CA 1
ATOM 7313 C C . GLN E 1 95 ? -13.141 -1.330 10.703 1.00 50.88 95 GLN E C 1
ATOM 7314 O O . GLN E 1 95 ? -12.461 -1.240 9.676 1.00 47.97 95 GLN E O 1
ATOM 7320 N N . GLY E 1 96 ? -12.608 -1.378 11.921 1.00 43.95 96 GLY E N 1
ATOM 7321 C CA . GLY E 1 96 ? -11.182 -1.279 12.135 1.00 45.85 96 GLY E CA 1
ATOM 7322 C C . GLY E 1 96 ? -10.651 0.123 12.358 1.00 55.87 96 GLY E C 1
ATOM 7323 O O . GLY E 1 96 ? -9.468 0.272 12.694 1.00 52.12 96 GLY E O 1
ATOM 7324 N N . VAL E 1 97 ? -11.477 1.157 12.193 1.00 48.65 97 VAL E N 1
ATOM 7325 C CA . VAL E 1 97 ? -11.035 2.508 12.517 1.00 48.65 97 VAL E CA 1
ATOM 7326 C C . VAL E 1 97 ? -10.987 2.641 14.034 1.00 45.23 97 VAL E C 1
ATOM 7327 O O . VAL E 1 97 ? -12.017 2.555 14.711 1.00 46.11 97 VAL E O 1
ATOM 7331 N N . SER E 1 98 ? -9.785 2.863 14.574 1.00 43.59 98 SER E N 1
ATOM 7332 C CA . SER E 1 98 ? -9.543 2.749 16.007 1.00 46.60 98 SER E CA 1
ATOM 7333 C C . SER E 1 98 ? -9.185 4.054 16.710 1.00 43.30 98 SER E C 1
ATOM 7334 O O . SER E 1 98 ? -9.245 4.099 17.943 1.00 41.90 98 SER E O 1
ATOM 7337 N N . TYR E 1 99 ? -8.776 5.093 15.980 1.00 42.39 99 TYR E N 1
ATOM 7338 C CA . TYR E 1 99 ? -8.514 6.381 16.609 1.00 44.38 99 TYR E CA 1
ATOM 7339 C C . TYR E 1 99 ? -9.842 7.035 17.007 1.00 44.74 99 TYR E C 1
ATOM 7340 O O . TYR E 1 99 ? -10.905 6.628 16.531 1.00 42.28 99 TYR E O 1
ATOM 7349 N N . PRO E 1 100 ? -9.812 8.059 17.865 1.00 39.03 100 PRO E N 1
ATOM 7350 C CA . PRO E 1 100 ? -11.076 8.634 18.358 1.00 43.61 100 PRO E CA 1
ATOM 7351 C C . PRO E 1 100 ? -11.885 9.295 17.248 1.00 37.98 100 PRO E C 1
ATOM 7352 O O . PRO E 1 100 ? -11.352 10.055 16.436 1.00 37.29 100 PRO E O 1
ATOM 7356 N N . ILE E 1 101 ? -13.183 8.993 17.224 1.00 36.18 101 ILE E N 1
ATOM 7357 C CA . ILE E 1 101 ? -14.148 9.642 16.339 1.00 38.13 101 ILE E CA 1
ATOM 7358 C C . ILE E 1 101 ? -15.140 10.378 17.224 1.00 33.51 101 ILE E C 1
ATOM 7359 O O . ILE E 1 101 ? -15.990 9.749 17.867 1.00 36.53 101 ILE E O 1
ATOM 7364 N N . VAL E 1 102 ? -15.045 11.711 17.243 1.00 39.33 102 VAL E N 1
ATOM 7365 C CA . VAL E 1 102 ? -15.819 12.549 18.157 1.00 39.90 102 VAL E CA 1
ATOM 7366 C C . VAL E 1 102 ? -17.241 12.716 17.639 1.00 33.59 102 VAL E C 1
ATOM 7367 O O . VAL E 1 102 ? -17.475 12.790 16.426 1.00 36.95 102 VAL E O 1
ATOM 7371 N N . SER E 1 103 ? -18.204 12.738 18.562 1.00 31.63 103 SER E N 1
ATOM 7372 C CA . SER E 1 103 ? -19.598 13.041 18.248 1.00 36.54 103 SER E CA 1
ATOM 7373 C C . SER E 1 103 ? -19.880 14.499 18.593 1.00 34.46 103 SER E C 1
ATOM 7374 O O . SER E 1 103 ? -19.969 14.857 19.772 1.00 31.45 103 SER E O 1
ATOM 7377 N N . ASP E 1 104 ? -20.012 15.339 17.569 1.00 35.60 104 ASP E N 1
ATOM 7378 C CA . ASP E 1 104 ? -20.382 16.742 17.764 1.00 34.93 104 ASP E CA 1
ATOM 7379 C C . ASP E 1 104 ? -21.906 16.885 17.729 1.00 33.90 104 ASP E C 1
ATOM 7380 O O . ASP E 1 104 ? -22.487 17.516 16.843 1.00 33.77 104 ASP E O 1
ATOM 7385 N N . ILE E 1 105 ? -22.550 16.263 18.723 1.00 32.22 105 ILE E N 1
ATOM 7386 C CA . ILE E 1 105 ? -24.004 16.104 18.705 1.00 31.30 105 ILE E CA 1
ATOM 7387 C C . ILE E 1 105 ? -24.710 17.453 18.761 1.00 34.41 105 ILE E C 1
ATOM 7388 O O . ILE E 1 105 ? -25.804 17.610 18.208 1.00 31.81 105 ILE E O 1
ATOM 7393 N N . ASN E 1 106 ? -24.085 18.454 19.376 1.00 33.05 106 ASN E N 1
ATOM 7394 C CA . ASN E 1 106 ? -24.663 19.784 19.489 1.00 31.68 106 ASN E CA 1
ATOM 7395 C C . ASN E 1 106 ? -24.228 20.731 18.377 1.00 32.68 106 ASN E C 1
ATOM 7396 O O . ASN E 1 106 ? -24.689 21.878 18.351 1.00 28.78 106 ASN E O 1
ATOM 7401 N N . LYS E 1 107 ? -23.345 20.290 17.480 1.00 30.55 107 LYS E N 1
ATOM 7402 C CA . LYS E 1 107 ? -22.786 21.093 16.393 1.00 29.71 107 LYS E CA 1
ATOM 7403 C C . LYS E 1 107 ? -21.940 22.263 16.893 1.00 28.48 107 LYS E C 1
ATOM 7404 O O . LYS E 1 107 ? -21.518 23.104 16.086 1.00 27.37 107 LYS E O 1
ATOM 7410 N N . THR E 1 108 ? -21.660 22.332 18.199 1.00 27.47 108 THR E N 1
ATOM 7411 C CA . THR E 1 108 ? -20.893 23.454 18.732 1.00 28.63 108 THR E CA 1
ATOM 7412 C C . THR E 1 108 ? -19.418 23.362 18.365 1.00 32.43 108 THR E C 1
ATOM 7413 O O . THR E 1 108 ? -18.769 24.397 18.180 1.00 37.19 108 THR E O 1
ATOM 7417 N N . ILE E 1 109 ? -18.870 22.147 18.261 1.00 32.87 109 ILE E N 1
ATOM 7418 C CA . ILE E 1 109 ? -17.469 22.000 17.873 1.00 33.57 109 ILE E CA 1
ATOM 7419 C C . ILE E 1 109 ? -17.272 22.465 16.435 1.00 31.23 109 ILE E C 1
ATOM 7420 O O . ILE E 1 109 ? -16.355 23.242 16.126 1.00 32.21 109 ILE E O 1
ATOM 7425 N N . SER E 1 110 ? -18.135 21.994 15.534 1.00 29.21 110 SER E N 1
ATOM 7426 C CA . SER E 1 110 ? -18.038 22.393 14.137 1.00 29.49 110 SER E CA 1
ATOM 7427 C C . SER E 1 110 ? -18.201 23.902 13.981 1.00 32.19 110 SER E C 1
ATOM 7428 O O . SER E 1 110 ? -17.546 24.519 13.131 1.00 32.76 110 SER E O 1
ATOM 7431 N N . ALA E 1 111 ? -19.086 24.510 14.776 1.00 27.92 111 ALA E N 1
ATOM 7432 C CA . ALA E 1 111 ? -19.226 25.963 14.742 1.00 30.17 111 ALA E CA 1
ATOM 7433 C C . ALA E 1 111 ? -17.952 26.645 15.221 1.00 29.30 111 ALA E C 1
ATOM 7434 O O . ALA E 1 111 ? -17.437 27.556 14.563 1.00 29.86 111 ALA E O 1
ATOM 7436 N N . ASP E 1 112 ? -17.415 26.197 16.359 1.00 31.60 112 ASP E N 1
ATOM 7437 C CA . ASP E 1 112 ? -16.233 26.838 16.924 1.00 31.73 112 ASP E CA 1
ATOM 7438 C C . ASP E 1 112 ? -15.026 26.721 16.006 1.00 31.52 112 ASP E C 1
ATOM 7439 O O . ASP E 1 112 ? -14.143 27.583 16.040 1.00 30.85 112 ASP E O 1
ATOM 7444 N N . TYR E 1 113 ? -14.942 25.659 15.211 1.00 29.73 113 TYR E N 1
ATOM 7445 C CA . TYR E 1 113 ? -13.834 25.538 14.273 1.00 31.35 113 TYR E CA 1
ATOM 7446 C C . TYR E 1 113 ? -14.157 26.131 12.906 1.00 34.61 113 TYR E C 1
ATOM 7447 O O . TYR E 1 113 ? -13.292 26.126 12.026 1.00 36.35 113 TYR E O 1
ATOM 7456 N N . GLY E 1 114 ? -15.364 26.664 12.718 1.00 33.70 114 GLY E N 1
ATOM 7457 C CA . GLY E 1 114 ? -15.711 27.329 11.476 1.00 31.95 114 GLY E CA 1
ATOM 7458 C C . GLY E 1 114 ? -15.896 26.426 10.277 1.00 29.70 114 GLY E C 1
ATOM 7459 O O . GLY E 1 114 ? -15.677 26.864 9.147 1.00 25.75 114 GLY E O 1
ATOM 7460 N N . VAL E 1 115 ? -16.323 25.181 10.483 1.00 28.74 115 VAL E N 1
ATOM 7461 C CA . VAL E 1 115 ? -16.512 24.242 9.386 1.00 32.66 115 VAL E CA 1
ATOM 7462 C C . VAL E 1 115 ? -17.967 23.850 9.196 1.00 29.42 115 VAL E C 1
ATOM 7463 O O . VAL E 1 115 ? -18.269 23.045 8.305 1.00 31.12 115 VAL E O 1
ATOM 7467 N N . LEU E 1 116 ? -18.880 24.415 9.973 1.00 31.81 116 LEU E N 1
ATOM 7468 C CA . LEU E 1 116 ? -20.286 24.054 9.875 1.00 27.38 116 LEU E CA 1
ATOM 7469 C C . LEU E 1 116 ? -20.883 24.697 8.629 1.00 33.81 116 LEU E C 1
ATOM 7470 O O . LEU E 1 116 ? -20.800 25.916 8.452 1.00 38.76 116 LEU E O 1
ATOM 7475 N N . ALA E 1 117 ? -21.463 23.875 7.758 1.00 39.48 117 ALA E N 1
ATOM 7476 C CA . ALA E 1 117 ? -22.157 24.337 6.566 1.00 34.08 117 ALA E CA 1
ATOM 7477 C C . ALA E 1 117 ? -23.530 24.892 6.936 1.00 35.77 117 ALA E C 1
ATOM 7478 O O . ALA E 1 117 ? -23.951 24.871 8.096 1.00 40.40 117 ALA E O 1
ATOM 7480 N N . GLY E 1 118 ? -24.239 25.401 5.938 1.00 33.81 118 GLY E N 1
ATOM 7481 C CA . GLY E 1 118 ? -25.580 25.900 6.140 1.00 34.73 118 GLY E CA 1
ATOM 7482 C C . GLY E 1 118 ? -25.608 27.357 6.557 1.00 41.95 118 GLY E C 1
ATOM 7483 O O . GLY E 1 118 ? -24.605 27.954 6.960 1.00 42.59 118 GLY E O 1
ATOM 7484 N N . ASP E 1 119 ? -26.806 27.925 6.485 1.00 44.68 119 ASP E N 1
ATOM 7485 C CA . ASP E 1 119 ? -27.034 29.323 6.814 1.00 62.84 119 ASP E CA 1
ATOM 7486 C C . ASP E 1 119 ? -28.221 29.439 7.760 1.00 60.48 119 ASP E C 1
ATOM 7487 O O . ASP E 1 119 ? -29.282 28.857 7.508 1.00 57.27 119 ASP E O 1
ATOM 7492 N N . GLU E 1 120 ? -28.041 30.204 8.836 1.00 63.88 120 GLU E N 1
ATOM 7493 C CA . GLU E 1 120 ? -29.072 30.421 9.841 1.00 73.17 120 GLU E 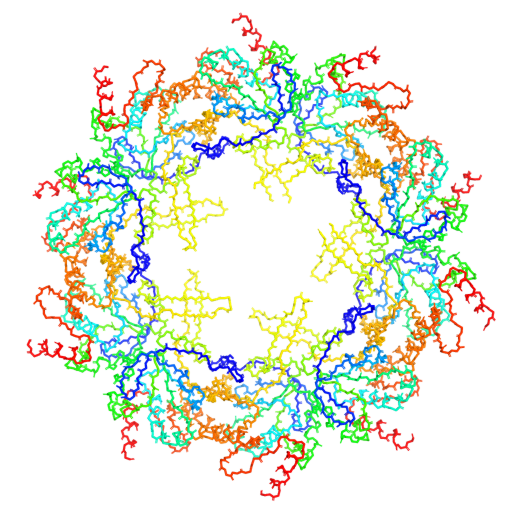CA 1
ATOM 7494 C C . GLU E 1 120 ? -29.617 31.837 9.708 1.00 76.92 120 GLU E C 1
ATOM 7495 O O . GLU E 1 120 ? -28.849 32.807 9.677 1.00 78.34 120 GLU E O 1
ATOM 7501 N N . GLU E 1 121 ? -30.939 31.953 9.622 1.00 80.39 121 GLU E N 1
ATOM 7502 C CA . GLU E 1 121 ? -31.613 33.244 9.616 1.00 88.62 121 GLU E CA 1
ATOM 7503 C C . GLU E 1 121 ? -32.547 33.328 10.815 1.00 85.19 121 GLU E C 1
ATOM 7504 O O . GLU E 1 121 ? -33.247 32.363 11.142 1.00 78.95 121 GLU E O 1
ATOM 7510 N N . ILE E 1 122 ? -32.541 34.483 11.476 1.00 97.61 122 ILE E N 1
ATOM 7511 C CA . ILE E 1 122 ? -33.323 34.720 12.683 1.00 101.87 122 ILE E CA 1
ATOM 7512 C C . ILE E 1 122 ? -34.220 35.929 12.448 1.00 105.26 122 ILE E C 1
ATOM 7513 O O . ILE E 1 122 ? -33.823 36.886 11.771 1.00 104.82 122 ILE E O 1
ATOM 7518 N N . ASP E 1 123 ? -35.432 35.881 12.998 1.00 105.14 123 ASP E N 1
ATOM 7519 C CA . ASP E 1 123 ? -36.400 36.958 12.861 1.00 111.46 123 ASP E CA 1
ATOM 7520 C C . ASP E 1 123 ? -36.465 37.771 14.155 1.00 113.16 123 ASP E C 1
ATOM 7521 O O . ASP E 1 123 ? -35.598 37.664 15.029 1.00 112.51 123 ASP E O 1
ATOM 7526 N N . GLU E 1 124 ? -37.505 38.598 14.285 1.00 111.61 124 GLU E N 1
ATOM 7527 C CA . GLU E 1 124 ? -37.688 39.375 15.507 1.00 107.61 124 GLU E CA 1
ATOM 7528 C C . GLU E 1 124 ? -37.905 38.460 16.706 1.00 112.97 124 GLU E C 1
ATOM 7529 O O . GLU E 1 124 ? -37.102 38.445 17.646 1.00 114.02 124 GLU E O 1
ATOM 7535 N N . ASP E 1 125 ? -38.989 37.676 16.680 1.00 116.97 125 ASP E N 1
ATOM 7536 C CA . ASP E 1 125 ? -39.336 36.818 17.810 1.00 118.77 125 ASP E CA 1
ATOM 7537 C C . ASP E 1 125 ? -38.253 35.795 18.128 1.00 119.02 125 ASP E C 1
ATOM 7538 O O . ASP E 1 125 ? -38.271 35.210 19.217 1.00 116.67 125 ASP E O 1
ATOM 7543 N N . GLY E 1 126 ? -37.316 35.565 17.211 1.00 118.21 126 GLY E N 1
ATOM 7544 C CA . GLY E 1 126 ? -36.225 34.646 17.443 1.00 113.02 126 GLY E CA 1
ATOM 7545 C C . GLY E 1 126 ? -36.371 33.290 16.792 1.00 109.88 126 GLY E C 1
ATOM 7546 O O . GLY E 1 126 ? -35.504 32.431 17.002 1.00 107.88 126 GLY E O 1
ATOM 7547 N N . ASN E 1 127 ? -37.439 33.061 16.025 1.00 110.21 127 ASN E N 1
ATOM 7548 C CA . ASN E 1 127 ? -37.572 31.809 15.289 1.00 108.66 127 ASN E CA 1
ATOM 7549 C C . ASN E 1 127 ? -36.368 31.642 14.374 1.00 103.38 127 ASN E C 1
ATOM 7550 O O . ASN E 1 127 ? -36.061 32.524 13.565 1.00 104.20 127 ASN E O 1
ATOM 7555 N N . VAL E 1 128 ? -35.678 30.517 14.511 1.00 92.47 128 VAL E N 1
ATOM 7556 C CA . VAL E 1 128 ? -34.469 30.244 13.749 1.00 90.09 128 VAL E CA 1
ATOM 7557 C C . VAL E 1 128 ? -34.815 29.319 12.592 1.00 84.65 128 VAL E C 1
ATOM 7558 O O . VAL E 1 128 ? -35.287 28.194 12.802 1.00 75.69 128 VAL E O 1
ATOM 7562 N N . GLU E 1 129 ? -34.612 29.808 11.372 1.00 82.83 129 GLU E N 1
ATOM 7563 C CA . GLU E 1 129 ? -34.735 29.010 10.164 1.00 75.70 129 GLU E CA 1
ATOM 7564 C C . GLU E 1 129 ? -33.347 28.782 9.575 1.00 68.33 129 GLU E C 1
ATOM 7565 O O . GLU E 1 129 ? -32.435 29.595 9.752 1.00 64.27 129 GLU E O 1
ATOM 7571 N N . VAL E 1 130 ? -33.182 27.654 8.893 1.00 59.30 130 VAL E N 1
ATOM 7572 C CA . VAL E 1 130 ? -31.883 27.245 8.378 1.00 57.36 130 VAL E CA 1
ATOM 7573 C C . VAL E 1 130 ? -32.007 26.901 6.901 1.00 55.85 130 VAL E C 1
ATOM 7574 O O . VAL E 1 130 ? -32.842 26.073 6.518 1.00 55.17 130 VAL E O 1
ATOM 7578 N N . ASN E 1 131 ? -31.166 27.523 6.079 1.00 53.75 131 ASN E N 1
ATOM 7579 C CA . ASN E 1 131 ? -31.029 27.144 4.680 1.00 52.61 131 ASN E CA 1
ATOM 7580 C C . ASN E 1 131 ? -29.898 26.134 4.572 1.00 44.05 131 ASN E C 1
ATOM 7581 O O . ASN E 1 131 ? -28.797 26.373 5.079 1.00 42.33 131 ASN E O 1
ATOM 7586 N N . GLY E 1 132 ? -30.175 25.002 3.942 1.00 38.56 132 GLY E N 1
ATOM 7587 C CA . GLY E 1 132 ? -29.176 23.963 3.840 1.00 36.42 132 GLY E CA 1
ATOM 7588 C C . GLY E 1 132 ? -29.112 23.094 5.084 1.00 38.85 132 GLY E C 1
ATOM 7589 O O . GLY E 1 132 ? -30.010 23.073 5.933 1.00 34.13 132 GLY E O 1
ATOM 7590 N N . GLU E 1 133 ? -28.030 22.328 5.162 1.00 35.74 133 GLU E N 1
ATOM 7591 C CA . GLU E 1 133 ? -27.801 21.399 6.258 1.00 34.47 133 GLU E CA 1
ATOM 7592 C C . GLU E 1 133 ? -26.691 21.905 7.167 1.00 31.61 133 GLU E C 1
ATOM 7593 O O . GLU E 1 133 ? -25.614 22.276 6.692 1.00 33.18 133 GLU E O 1
ATOM 7599 N N . LEU E 1 134 ? -26.947 21.900 8.475 1.00 30.10 134 LEU E N 1
ATOM 7600 C CA . LEU E 1 134 ? -25.920 22.240 9.458 1.00 30.74 134 LEU E CA 1
ATOM 7601 C C . LEU E 1 134 ? -25.087 20.990 9.728 1.00 36.65 134 LEU E C 1
ATOM 7602 O O . LEU E 1 134 ? -25.219 20.314 10.754 1.00 33.32 134 LEU E O 1
ATOM 7607 N N . ILE E 1 135 ? -24.213 20.680 8.768 1.00 38.35 135 ILE E N 1
ATOM 7608 C CA . ILE E 1 135 ? -23.254 19.588 8.871 1.00 33.46 135 ILE E CA 1
ATOM 7609 C C . ILE E 1 135 ? -21.881 20.143 8.520 1.00 33.44 135 ILE E C 1
ATOM 7610 O O . ILE E 1 135 ? -21.755 21.216 7.931 1.00 33.29 135 ILE E O 1
ATOM 7615 N N . ALA E 1 136 ? -20.841 19.402 8.897 1.00 32.87 136 ALA E N 1
ATOM 7616 C CA . ALA E 1 136 ? -19.475 19.883 8.725 1.00 29.22 136 ALA E CA 1
ATOM 7617 C C . ALA E 1 136 ? -18.957 19.621 7.315 1.00 32.68 136 ALA E C 1
ATOM 7618 O O . ALA E 1 136 ? -19.195 18.557 6.736 1.00 33.82 136 ALA E O 1
ATOM 7620 N N . TYR E 1 137 ? -18.262 20.609 6.755 1.00 32.41 137 TYR E N 1
ATOM 7621 C CA . TYR E 1 137 ? -17.493 20.382 5.541 1.00 33.51 137 TYR E CA 1
ATOM 7622 C C . TYR E 1 137 ? -16.221 19.596 5.874 1.00 33.86 137 TYR E C 1
ATOM 7623 O O . TYR E 1 137 ? -15.875 19.391 7.041 1.00 32.62 137 TYR E O 1
ATOM 7632 N N . ARG E 1 138 ? -15.500 19.175 4.832 1.00 33.12 138 ARG E N 1
ATOM 7633 C CA . ARG E 1 138 ? -14.301 18.347 5.003 1.00 32.15 138 ARG E CA 1
ATOM 7634 C C . ARG E 1 138 ? -13.159 19.222 5.505 1.00 33.28 138 ARG E C 1
ATOM 7635 O O . ARG E 1 138 ? -12.300 19.691 4.753 1.00 35.04 138 ARG E O 1
ATOM 7643 N N . GLY E 1 139 ? -13.138 19.415 6.818 1.00 32.26 139 GLY E N 1
ATOM 7644 C CA . GLY E 1 139 ? -12.211 20.349 7.443 1.00 30.64 139 GLY E CA 1
ATOM 7645 C C . GLY E 1 139 ? -11.073 19.606 8.119 1.00 34.55 139 GLY E C 1
ATOM 7646 O O . GLY E 1 139 ? -11.268 18.525 8.651 1.00 42.55 139 GLY E O 1
ATOM 7647 N N . LEU E 1 140 ? -9.873 20.177 8.064 1.00 34.61 140 LEU E N 1
ATOM 7648 C CA . LEU E 1 140 ? -8.718 19.547 8.689 1.00 33.16 140 LEU E CA 1
ATOM 7649 C C . LEU E 1 140 ? -7.853 20.614 9.337 1.00 34.15 140 LEU E C 1
ATOM 7650 O O . LEU E 1 140 ? -7.587 21.655 8.733 1.00 32.12 140 LEU E O 1
ATOM 7655 N N . PHE E 1 141 ? -7.405 20.339 10.560 1.00 37.49 141 PHE E N 1
ATOM 7656 C CA . PHE E 1 141 ? -6.613 21.267 11.355 1.00 37.02 141 PHE E CA 1
ATOM 7657 C C . PHE E 1 141 ? -5.399 20.557 11.936 1.00 42.33 141 PHE E C 1
ATOM 7658 O O . PHE E 1 141 ? -5.508 19.441 12.462 1.00 35.45 141 PHE E O 1
ATOM 7666 N N . LEU E 1 142 ? -4.247 21.225 11.845 1.00 41.19 142 LEU E N 1
ATOM 7667 C CA . LEU E 1 142 ? -3.027 20.814 12.525 1.00 34.53 142 LEU E CA 1
ATOM 7668 C C . LEU E 1 142 ? -2.851 21.675 13.771 1.00 35.95 142 LEU E C 1
ATOM 7669 O O . LEU E 1 142 ? -2.798 22.906 13.679 1.00 39.40 142 LEU E O 1
ATOM 7674 N N . ILE E 1 143 ? -2.779 21.025 14.929 1.00 33.44 143 ILE E N 1
ATOM 7675 C CA . ILE E 1 143 ? -2.677 21.678 16.228 1.00 35.37 143 ILE E CA 1
ATOM 7676 C C . ILE E 1 143 ? -1.341 21.291 16.848 1.00 42.85 143 ILE E C 1
ATOM 7677 O O . ILE E 1 143 ? -1.028 20.099 16.952 1.00 45.93 143 ILE E O 1
ATOM 7682 N N . ASP E 1 144 ? -0.554 22.289 17.254 1.00 39.90 144 ASP E N 1
ATOM 7683 C CA . ASP E 1 144 ? 0.764 22.013 17.808 1.00 38.37 144 ASP E CA 1
ATOM 7684 C C . ASP E 1 144 ? 0.645 21.595 19.274 1.00 43.75 144 ASP E C 1
ATOM 7685 O O . ASP E 1 144 ? -0.451 21.504 19.836 1.00 41.52 144 ASP E O 1
ATOM 7690 N N . LYS E 1 145 ? 1.790 21.331 19.909 1.00 43.76 145 LYS E N 1
ATOM 7691 C CA . LYS E 1 145 ? 1.758 20.819 21.273 1.00 41.63 145 LYS E CA 1
ATOM 7692 C C . LYS E 1 145 ? 1.235 21.845 22.265 1.00 42.11 145 LYS E C 1
ATOM 7693 O O . LYS E 1 145 ? 0.828 21.468 23.368 1.00 49.20 145 LYS E O 1
ATOM 7699 N N . ASP E 1 146 ? 1.226 23.121 21.904 1.00 37.57 146 ASP E N 1
ATOM 7700 C CA . ASP E 1 146 ? 0.634 24.141 22.752 1.00 41.22 146 ASP E CA 1
ATOM 7701 C C . ASP E 1 146 ? -0.851 24.344 22.492 1.00 40.88 146 ASP E C 1
ATOM 7702 O O . ASP E 1 146 ? -1.468 25.203 23.132 1.00 41.46 146 ASP E O 1
ATOM 7707 N N . GLY E 1 147 ? -1.441 23.581 21.579 1.00 37.17 147 GLY E N 1
ATOM 7708 C CA . GLY E 1 147 ? -2.836 23.778 21.261 1.00 35.05 147 GLY E CA 1
ATOM 7709 C C . GLY E 1 147 ? -3.094 24.884 20.269 1.00 32.84 147 GLY E C 1
ATOM 7710 O O . GLY E 1 147 ? -4.236 25.327 20.145 1.00 34.37 147 GLY E O 1
ATOM 7711 N N . ILE E 1 148 ? -2.066 25.335 19.548 1.00 32.70 148 ILE E N 1
ATOM 7712 C CA . ILE E 1 148 ? -2.173 26.435 18.598 1.00 30.26 148 ILE E CA 1
ATOM 7713 C C . ILE E 1 148 ? -2.372 25.849 17.208 1.00 32.60 148 ILE E C 1
ATOM 7714 O O . ILE E 1 148 ? -1.663 24.916 16.811 1.00 35.69 148 ILE E O 1
ATOM 7719 N N . VAL E 1 149 ? -3.323 26.400 16.462 1.00 30.15 149 VAL E N 1
ATOM 7720 C CA . VAL E 1 149 ? -3.576 25.946 15.099 1.00 30.87 149 VAL E CA 1
ATOM 7721 C C . VAL E 1 149 ? -2.504 26.523 14.186 1.00 34.00 149 VAL E C 1
ATOM 7722 O O . VAL E 1 149 ? -2.273 27.741 14.171 1.00 30.10 149 VAL E O 1
ATOM 7726 N N . ARG E 1 150 ? -1.819 25.643 13.443 1.00 33.64 150 ARG E N 1
ATOM 7727 C CA . ARG E 1 150 ? -0.756 26.053 12.533 1.00 33.30 150 ARG E CA 1
ATOM 7728 C C . ARG E 1 150 ? -1.104 25.853 11.067 1.00 31.56 150 ARG E C 1
ATOM 7729 O O . ARG E 1 150 ? -0.423 26.419 10.206 1.00 34.17 150 ARG E O 1
ATOM 7737 N N . HIS E 1 151 ? -2.142 25.078 10.764 1.00 32.32 151 HIS E N 1
ATOM 7738 C CA . HIS E 1 151 ? -2.537 24.785 9.394 1.00 31.99 151 HIS E CA 1
ATOM 7739 C C . HIS E 1 151 ? -3.999 24.375 9.392 1.00 36.44 151 HIS E C 1
ATOM 7740 O O . HIS E 1 151 ? -4.446 23.652 10.286 1.00 37.05 151 HIS E O 1
ATOM 7747 N N . GLN E 1 152 ? -4.746 24.858 8.406 1.00 35.73 152 GLN E N 1
ATOM 7748 C CA . GLN E 1 152 ? -6.125 24.426 8.276 1.00 35.75 152 GLN E CA 1
ATOM 7749 C C . GLN E 1 152 ? -6.504 24.362 6.807 1.00 32.93 152 GLN E C 1
ATOM 7750 O O . GLN E 1 152 ? -5.941 25.069 5.970 1.00 37.79 152 GLN E O 1
ATOM 7756 N N . LEU E 1 153 ? -7.461 23.493 6.510 1.00 29.13 153 LEU E N 1
ATOM 7757 C CA . LEU E 1 153 ? -7.873 23.208 5.148 1.00 34.32 153 LEU E CA 1
ATOM 7758 C C . LEU E 1 153 ? -9.322 22.742 5.191 1.00 36.91 153 LEU E C 1
ATOM 7759 O O . LEU E 1 153 ? -9.696 21.951 6.060 1.00 39.51 153 LEU E O 1
ATOM 7764 N N . ILE E 1 154 ? -10.139 23.244 4.267 1.00 34.31 154 ILE E N 1
ATOM 7765 C CA . ILE E 1 154 ? -11.542 22.860 4.176 1.00 32.09 154 ILE E CA 1
ATOM 7766 C C . ILE E 1 154 ? -11.861 22.547 2.723 1.00 37.43 154 ILE E C 1
ATOM 7767 O O . ILE E 1 154 ? -11.558 23.349 1.832 1.00 36.31 154 ILE E O 1
ATOM 7772 N N . ASN E 1 155 ? -12.464 21.380 2.485 1.00 35.59 155 ASN E N 1
ATOM 7773 C CA . ASN E 1 155 ? -12.858 20.954 1.150 1.00 37.86 155 ASN E CA 1
ATOM 7774 C C . ASN E 1 155 ? -14.371 20.820 1.060 1.00 38.36 155 ASN E C 1
ATOM 7775 O O . ASN E 1 155 ? -15.038 20.467 2.039 1.00 34.86 155 ASN E O 1
ATOM 7780 N N . ASP E 1 156 ? -14.897 21.105 -0.132 1.00 34.29 156 ASP E N 1
ATOM 7781 C CA . ASP E 1 156 ? -16.292 20.834 -0.446 1.00 35.76 156 ASP E CA 1
ATOM 7782 C C . ASP E 1 156 ? -16.578 19.337 -0.329 1.00 41.89 156 ASP E C 1
ATOM 7783 O O . ASP E 1 156 ? -15.672 18.499 -0.356 1.00 38.43 156 ASP E O 1
ATOM 7788 N N . PHE E 1 157 ? -17.868 19.012 -0.203 1.00 42.78 157 PHE E N 1
ATOM 7789 C CA . PHE E 1 157 ? -18.308 17.640 0.056 1.00 41.34 157 PHE E CA 1
ATOM 7790 C C . PHE E 1 157 ? -17.709 16.588 -0.872 1.00 44.30 157 PHE E C 1
ATOM 7791 O O . PHE E 1 157 ? -17.206 15.573 -0.364 1.00 40.43 157 PHE E O 1
ATOM 7799 N N . PRO E 1 158 ? -17.702 16.748 -2.200 1.00 44.95 158 PRO E N 1
ATOM 7800 C CA . PRO E 1 158 ? -17.231 15.652 -3.058 1.00 41.54 158 PRO E CA 1
ATOM 7801 C C . PRO E 1 158 ? -15.722 15.565 -3.222 1.00 46.32 158 PRO E C 1
ATOM 7802 O O . PRO E 1 158 ? -15.257 14.695 -3.965 1.00 52.24 158 PRO E O 1
ATOM 7806 N N . LEU E 1 159 ? -14.934 16.403 -2.556 1.00 42.34 159 LEU E N 1
ATOM 7807 C CA . LEU E 1 159 ? -13.490 16.450 -2.776 1.00 40.11 159 LEU E CA 1
ATOM 7808 C C . LEU E 1 159 ? -12.777 15.874 -1.558 1.00 41.06 159 LEU E C 1
ATOM 7809 O O . LEU E 1 159 ? -12.576 16.568 -0.559 1.00 42.60 159 LEU E O 1
ATOM 7814 N N . GLY E 1 160 ? -12.389 14.605 -1.648 1.00 45.00 160 GLY E N 1
ATOM 7815 C CA . GLY E 1 160 ? -11.633 13.988 -0.577 1.00 42.08 160 GLY E CA 1
ATOM 7816 C C . GLY E 1 160 ? -10.270 14.628 -0.386 1.00 42.51 160 GLY E C 1
ATOM 7817 O O . GLY E 1 160 ? -9.697 15.244 -1.287 1.00 39.74 160 GLY E O 1
ATOM 7818 N N . ARG E 1 161 ? -9.741 14.460 0.821 1.00 41.95 161 ARG E N 1
ATOM 7819 C CA . ARG E 1 161 ? -8.486 15.078 1.216 1.00 42.94 161 ARG E CA 1
ATOM 7820 C C . ARG E 1 161 ? -7.310 14.158 0.869 1.00 50.35 161 ARG E C 1
ATOM 7821 O O . ARG E 1 161 ? -7.468 13.142 0.185 1.00 48.52 161 ARG E O 1
ATOM 7829 N N . SER E 1 162 ? -6.106 14.528 1.308 1.00 51.22 162 SER E N 1
ATOM 7830 C CA . SER E 1 162 ? -4.882 13.815 0.960 1.00 48.28 162 SER E CA 1
ATOM 7831 C C . SER E 1 162 ? -4.039 13.580 2.206 1.00 43.08 162 SER E C 1
ATOM 7832 O O . SER E 1 162 ? -3.736 14.528 2.936 1.00 47.11 162 SER E O 1
ATOM 7835 N N . ILE E 1 163 ? -3.668 12.316 2.449 1.00 45.13 163 ILE E N 1
ATOM 7836 C CA . ILE E 1 163 ? -2.798 11.986 3.581 1.00 46.22 163 ILE E CA 1
ATOM 7837 C C . ILE E 1 163 ? -1.403 12.580 3.392 1.00 49.77 163 ILE E C 1
ATOM 7838 O O . ILE E 1 163 ? -0.759 13.029 4.356 1.00 45.66 163 ILE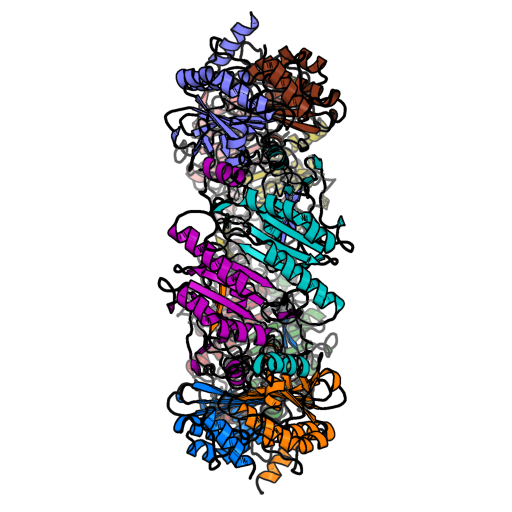 E O 1
ATOM 7843 N N . ASP E 1 164 ? -0.913 12.594 2.149 1.00 52.44 164 ASP E N 1
ATOM 7844 C CA . ASP E 1 164 ? 0.420 13.123 1.886 1.00 51.49 164 ASP E CA 1
ATOM 7845 C C . ASP E 1 164 ? 0.519 14.587 2.275 1.00 48.25 164 ASP E C 1
ATOM 7846 O O . ASP E 1 164 ? 1.517 15.008 2.870 1.00 49.26 164 ASP E O 1
ATOM 7851 N N . GLU E 1 165 ? -0.507 15.379 1.954 1.00 47.51 165 GLU E N 1
ATOM 7852 C CA . GLU E 1 165 ? -0.455 16.804 2.263 1.00 47.83 165 GLU E CA 1
ATOM 7853 C C . GLU E 1 165 ? -0.450 17.043 3.770 1.00 43.97 165 GLU E C 1
ATOM 7854 O O . GLU E 1 165 ? 0.302 17.894 4.268 1.00 44.73 165 GLU E O 1
ATOM 7860 N N . ALA E 1 166 ? -1.243 16.271 4.518 1.00 37.16 166 ALA E N 1
ATOM 7861 C CA . ALA E 1 166 ? -1.259 16.410 5.972 1.00 40.17 166 ALA E CA 1
ATOM 7862 C C . ALA E 1 166 ? 0.094 16.056 6.580 1.00 43.95 166 ALA E C 1
ATOM 7863 O O . ALA E 1 166 ? 0.630 16.798 7.417 1.00 40.68 166 ALA E O 1
ATOM 7865 N N . ILE E 1 167 ? 0.669 14.925 6.161 1.00 47.71 167 ILE E N 1
ATOM 7866 C CA . ILE E 1 167 ? 1.981 14.537 6.676 1.00 49.68 167 ILE E CA 1
ATOM 7867 C C . ILE E 1 167 ? 3.040 15.572 6.301 1.00 42.86 167 ILE E C 1
ATOM 7868 O O . ILE E 1 167 ? 3.911 15.908 7.113 1.00 40.56 167 ILE E O 1
ATOM 7873 N N . ARG E 1 168 ? 2.973 16.106 5.075 1.00 40.32 168 ARG E N 1
ATOM 7874 C CA . ARG E 1 168 ? 3.950 17.101 4.638 1.00 43.09 168 ARG E CA 1
ATOM 7875 C C . ARG E 1 168 ? 3.883 18.358 5.495 1.00 46.76 168 ARG E C 1
ATOM 7876 O O . ARG E 1 168 ? 4.921 18.911 5.884 1.00 41.33 168 ARG E O 1
ATOM 7884 N N . VAL E 1 169 ? 2.669 18.829 5.796 1.00 42.44 169 VAL E N 1
ATOM 7885 C CA . VAL E 1 169 ? 2.542 20.016 6.634 1.00 40.04 169 VAL E CA 1
ATOM 7886 C C . VAL E 1 169 ? 3.041 19.726 8.044 1.00 40.34 169 VAL E C 1
ATOM 7887 O O . VAL E 1 169 ? 3.655 20.587 8.688 1.00 41.89 169 VAL E O 1
ATOM 7891 N N . VAL E 1 170 ? 2.793 18.510 8.547 1.00 44.23 170 VAL E N 1
ATOM 7892 C CA . VAL E 1 170 ? 3.340 18.122 9.849 1.00 41.86 170 VAL E CA 1
ATOM 7893 C C . VAL E 1 170 ? 4.864 18.204 9.829 1.00 43.35 170 VAL E C 1
ATOM 7894 O O . VAL E 1 170 ? 5.493 18.733 10.757 1.00 39.13 170 VAL E O 1
ATOM 7898 N N . ASP E 1 171 ? 5.477 17.665 8.770 1.00 45.92 171 ASP E N 1
ATOM 7899 C CA . ASP E 1 171 ? 6.934 17.698 8.654 1.00 51.17 171 ASP E CA 1
ATOM 7900 C C . ASP E 1 171 ? 7.447 19.130 8.593 1.00 49.04 171 ASP E C 1
ATOM 7901 O O . ASP E 1 171 ? 8.465 19.460 9.214 1.00 49.47 171 ASP E O 1
ATOM 7906 N N . ALA E 1 172 ? 6.742 19.999 7.864 1.00 43.40 172 ALA E N 1
ATOM 7907 C CA . ALA E 1 172 ? 7.170 21.390 7.765 1.00 41.01 172 ALA E CA 1
ATOM 7908 C C . ALA E 1 172 ? 7.106 22.078 9.120 1.00 40.29 172 ALA E C 1
ATOM 7909 O O . ALA E 1 172 ? 8.047 22.783 9.514 1.00 38.13 172 ALA E O 1
ATOM 7911 N N . LEU E 1 173 ? 6.008 21.873 9.855 1.00 41.67 173 LEU E N 1
ATOM 7912 C CA . LEU E 1 173 ? 5.880 22.476 11.177 1.00 38.46 173 LEU E CA 1
ATOM 7913 C C . LEU E 1 173 ? 6.975 21.985 12.112 1.00 41.48 173 LEU E C 1
ATOM 7914 O O . LEU E 1 173 ? 7.608 22.781 12.816 1.00 43.07 173 LEU E O 1
ATOM 7919 N N . GLN E 1 174 ? 7.220 20.672 12.125 1.00 45.56 174 GLN E N 1
ATOM 7920 C CA . GLN E 1 174 ? 8.225 20.126 13.031 1.00 46.40 174 GLN E CA 1
ATOM 7921 C C . GLN E 1 174 ? 9.623 20.599 12.656 1.00 45.87 174 GLN E C 1
ATOM 7922 O O . GLN E 1 174 ? 10.443 20.885 13.537 1.00 43.12 174 GLN E O 1
ATOM 7928 N N . HIS E 1 175 ? 9.899 20.725 11.355 1.00 45.49 175 HIS E N 1
ATOM 7929 C CA . HIS E 1 175 ? 11.190 21.239 10.913 1.00 48.77 175 HIS E CA 1
ATOM 7930 C C . HIS E 1 175 ? 11.397 22.682 11.363 1.00 53.29 175 HIS E C 1
ATOM 7931 O O . HIS E 1 175 ? 12.472 23.040 11.861 1.00 48.96 175 HIS E O 1
ATOM 7938 N N . PHE E 1 176 ? 10.373 23.530 11.193 1.00 46.36 176 PHE E N 1
ATOM 7939 C CA . PHE E 1 176 ? 10.502 24.916 11.635 1.00 41.65 176 PHE E CA 1
ATOM 7940 C C . PHE E 1 176 ? 10.657 25.001 13.146 1.00 43.72 176 PHE E C 1
ATOM 7941 O O . PHE E 1 176 ? 11.415 25.834 13.654 1.00 38.14 176 PHE E O 1
ATOM 7949 N N . GLU E 1 177 ? 9.936 24.152 13.881 1.00 44.50 177 GLU E N 1
ATOM 7950 C CA . GLU E 1 177 ? 10.046 24.152 15.335 1.00 41.44 177 GLU E CA 1
ATOM 7951 C C . GLU E 1 177 ? 11.437 23.731 15.785 1.00 50.04 177 GLU E C 1
ATOM 7952 O O . GLU E 1 177 ? 11.980 24.282 16.752 1.00 46.57 177 GLU E O 1
ATOM 7958 N N . LEU E 1 178 ? 12.021 22.741 15.106 1.00 52.60 178 LEU E N 1
ATOM 7959 C CA . LEU E 1 178 ? 13.314 22.207 15.513 1.00 51.96 178 LEU E CA 1
ATOM 7960 C C . LEU E 1 178 ? 14.464 23.132 15.121 1.00 54.67 178 LEU E C 1
ATOM 7961 O O . LEU E 1 178 ? 15.298 23.485 15.963 1.00 54.67 178 LEU E O 1
ATOM 7966 N N . TYR E 1 179 ? 14.530 23.537 13.849 1.00 53.22 179 TYR E N 1
ATOM 7967 C CA . TYR E 1 179 ? 15.708 24.218 13.329 1.00 54.00 179 TYR E CA 1
ATOM 7968 C C . TYR E 1 179 ? 15.527 25.714 13.116 1.00 55.77 179 TYR E C 1
ATOM 7969 O O . TYR E 1 179 ? 16.507 26.390 12.785 1.00 55.79 179 TYR E O 1
ATOM 7978 N N . GLY E 1 180 ? 14.324 26.253 13.300 1.00 52.73 180 GLY E N 1
ATOM 7979 C CA . GLY E 1 180 ? 14.112 27.654 13.002 1.00 39.48 180 GLY E CA 1
ATOM 7980 C C . GLY E 1 180 ? 14.198 28.009 11.536 1.00 41.43 180 GLY E C 1
ATOM 7981 O O . GLY E 1 180 ? 14.232 29.197 11.201 1.00 49.44 180 GLY E O 1
ATOM 7982 N N . GLU E 1 181 ? 14.275 27.017 10.653 1.00 47.65 181 GLU E N 1
ATOM 7983 C CA . GLU E 1 181 ? 14.292 27.246 9.213 1.00 53.82 181 GLU E CA 1
ATOM 7984 C C . GLU E 1 181 ? 12.867 27.219 8.677 1.00 51.23 181 GLU E C 1
ATOM 7985 O O . GLU E 1 181 ? 12.083 26.331 9.025 1.00 49.06 181 GLU E O 1
ATOM 7991 N N . VAL E 1 182 ? 12.539 28.185 7.830 1.00 54.17 182 VAL E N 1
ATOM 7992 C CA . VAL E 1 182 ? 11.223 28.221 7.206 1.00 49.10 182 VAL E CA 1
ATOM 7993 C C . VAL E 1 182 ? 11.212 27.284 6.005 1.00 46.01 182 VAL E C 1
ATOM 7994 O O . VAL E 1 182 ? 12.237 27.058 5.353 1.00 50.73 182 VAL E O 1
ATOM 7998 N N . CYS E 1 183 ? 10.041 26.715 5.723 1.00 39.47 183 CYS E N 1
ATOM 7999 C CA . CYS E 1 183 ? 9.911 25.712 4.680 1.00 43.49 183 CYS E CA 1
ATOM 8000 C C . CYS E 1 183 ? 9.354 26.350 3.418 1.00 46.18 183 CYS E C 1
ATOM 8001 O O . CYS E 1 183 ? 8.231 26.877 3.446 1.00 44.79 183 CYS E O 1
ATOM 8004 N N . PRO E 1 184 ? 10.079 26.322 2.307 1.00 48.85 184 PRO E N 1
ATOM 8005 C CA . PRO E 1 184 ? 9.605 26.952 1.070 1.00 47.25 184 PRO E CA 1
ATOM 8006 C C . PRO E 1 184 ? 8.539 26.107 0.377 1.00 42.64 184 PRO E C 1
ATOM 8007 O O . PRO E 1 184 ? 8.134 25.047 0.849 1.00 45.04 184 PRO E O 1
ATOM 8011 N N . LEU E 1 185 ? 8.086 26.609 -0.769 1.00 44.65 185 LEU E N 1
ATOM 8012 C CA . LEU E 1 185 ? 7.061 25.926 -1.548 1.00 47.62 185 LEU E CA 1
ATOM 8013 C C . LEU E 1 185 ? 7.515 24.527 -1.947 1.00 45.40 185 LEU E C 1
ATOM 8014 O O . LEU E 1 185 ? 8.645 24.334 -2.400 1.00 50.29 185 LEU E O 1
ATOM 8019 N N . GLY E 1 186 ? 6.627 23.549 -1.769 1.00 48.89 186 GLY E N 1
ATOM 8020 C CA . GLY E 1 186 ? 6.915 22.183 -2.164 1.00 49.91 186 GLY E CA 1
ATOM 8021 C C . GLY E 1 186 ? 7.951 21.461 -1.330 1.00 48.47 186 GLY E C 1
ATOM 8022 O O . GLY E 1 186 ? 8.465 20.428 -1.763 1.00 56.02 186 GLY E O 1
ATOM 8023 N N . TRP E 1 187 ? 8.287 21.984 -0.154 1.00 48.30 187 TRP E N 1
ATOM 8024 C CA . TRP E 1 187 ? 9.293 21.362 0.700 1.00 52.07 187 TRP E CA 1
ATOM 8025 C C . TRP E 1 187 ? 8.810 20.014 1.229 1.00 54.63 187 TRP E C 1
ATOM 8026 O O . TRP E 1 187 ? 7.644 19.853 1.596 1.00 53.22 187 TRP E O 1
ATOM 8037 N N . HIS E 1 188 ? 9.720 19.044 1.276 1.00 55.38 188 HIS E N 1
ATOM 8038 C CA . HIS E 1 188 ? 9.464 17.752 1.897 1.00 53.60 188 HIS E CA 1
ATOM 8039 C C . HIS E 1 188 ? 10.602 17.435 2.854 1.00 53.10 188 HIS E C 1
ATOM 8040 O O . HIS E 1 188 ? 11.694 17.999 2.749 1.00 52.60 188 HIS E O 1
ATOM 8047 N N . LYS E 1 189 ? 10.337 16.531 3.798 1.00 54.15 189 LYS E N 1
ATOM 8048 C CA . LYS E 1 189 ? 11.364 16.171 4.768 1.00 55.49 189 LYS E CA 1
ATOM 8049 C C . LYS E 1 189 ? 12.593 15.632 4.048 1.00 55.33 189 LYS E C 1
ATOM 8050 O O . LYS E 1 189 ? 12.496 14.720 3.224 1.00 53.71 189 LYS E O 1
ATOM 8056 N N . GLY E 1 190 ? 13.752 16.205 4.368 1.00 55.94 190 GLY E N 1
ATOM 8057 C CA . GLY E 1 190 ? 14.996 15.876 3.718 1.00 52.19 190 GLY E CA 1
ATOM 8058 C C . GLY E 1 190 ? 15.426 16.856 2.644 1.00 59.66 190 GLY E C 1
ATOM 8059 O O . GLY E 1 190 ? 16.602 16.854 2.262 1.00 65.56 190 GLY E O 1
ATOM 8060 N N . GLU E 1 191 ? 14.519 17.698 2.157 1.00 53.98 191 GLU E N 1
ATOM 8061 C CA . GLU E 1 191 ? 14.882 18.685 1.153 1.00 53.63 191 GLU E CA 1
ATOM 8062 C C . GLU E 1 191 ? 15.409 19.957 1.817 1.00 53.62 191 GLU E C 1
ATOM 8063 O O . GLU E 1 191 ? 15.356 20.125 3.037 1.00 51.81 191 GLU E O 1
ATOM 8069 N N . ALA E 1 192 ? 15.945 20.856 0.993 1.00 55.41 192 ALA E N 1
ATOM 8070 C CA . ALA E 1 192 ? 16.565 22.066 1.518 1.00 58.92 192 ALA E CA 1
ATOM 8071 C C . ALA E 1 192 ? 15.506 23.055 1.992 1.00 57.77 192 ALA E C 1
ATOM 8072 O O . ALA E 1 192 ? 14.592 23.414 1.239 1.00 47.10 192 ALA E O 1
ATOM 8074 N N . ALA E 1 193 ? 15.633 23.490 3.249 1.00 55.14 193 ALA E N 1
ATOM 8075 C CA . ALA E 1 193 ? 14.789 24.542 3.806 1.00 55.30 193 ALA E CA 1
ATOM 8076 C C . ALA E 1 193 ? 15.429 25.908 3.582 1.00 60.15 193 ALA E C 1
ATOM 8077 O O . ALA E 1 193 ? 16.189 26.089 2.622 1.00 58.72 193 ALA E O 1
ATOM 8079 N N . MET E 1 194 ? 15.138 26.872 4.458 1.00 56.03 194 MET E N 1
ATOM 8080 C CA . MET E 1 194 ? 15.606 28.235 4.254 1.00 49.53 194 MET E CA 1
ATOM 8081 C C . MET E 1 194 ? 15.765 28.952 5.586 1.00 49.12 194 MET E C 1
ATOM 8082 O O . MET E 1 194 ? 14.945 28.791 6.493 1.00 45.46 194 MET E O 1
ATOM 8087 N N . THR E 1 195 ? 16.829 29.735 5.692 1.00 47.85 195 THR E N 1
ATOM 8088 C CA . THR E 1 195 ? 16.998 30.627 6.829 1.00 50.04 195 THR E CA 1
ATOM 8089 C C . THR E 1 195 ? 16.165 31.887 6.608 1.00 51.83 195 THR E C 1
ATOM 8090 O O . THR E 1 195 ? 16.274 32.518 5.549 1.00 43.96 195 THR E O 1
ATOM 8094 N N . PRO E 1 196 ? 15.302 32.261 7.558 1.00 50.36 196 PRO E N 1
ATOM 8095 C CA . PRO E 1 196 ? 14.442 33.455 7.390 1.00 45.97 196 PRO E CA 1
ATOM 8096 C C . PRO E 1 196 ? 15.201 34.769 7.570 1.00 44.37 196 PRO E C 1
ATOM 8097 O O . PRO E 1 196 ? 15.110 35.467 8.581 1.00 44.51 196 PRO E O 1
ATOM 8101 N N . SER E 1 197 ? 15.971 35.129 6.546 1.00 43.56 197 SER E N 1
ATOM 8102 C CA . SER E 1 197 ? 16.727 36.374 6.544 1.00 43.62 197 SER E CA 1
ATOM 8103 C C . SER E 1 197 ? 16.956 36.802 5.101 1.00 44.48 197 SER E C 1
ATOM 8104 O O . SER E 1 197 ? 16.752 36.024 4.163 1.00 43.50 197 SER E O 1
ATOM 8107 N N . HIS E 1 198 ? 17.376 38.059 4.926 1.00 42.02 198 HIS E N 1
ATOM 8108 C CA . HIS E 1 198 ? 17.704 38.543 3.586 1.00 49.28 198 HIS E CA 1
ATOM 8109 C C . HIS E 1 198 ? 18.717 37.628 2.900 1.00 50.79 198 HIS E C 1
ATOM 8110 O O . HIS E 1 198 ? 18.478 37.130 1.788 1.00 44.15 198 HIS E O 1
ATOM 8117 N N . GLU E 1 199 ? 19.850 37.374 3.566 1.00 49.96 199 GLU E N 1
ATOM 8118 C CA . GLU E 1 199 ? 20.856 36.485 2.993 1.00 57.58 199 GLU E CA 1
ATOM 8119 C C . GLU E 1 199 ? 20.303 35.083 2.794 1.00 54.74 199 GLU E C 1
ATOM 8120 O O . GLU E 1 199 ? 20.596 34.437 1.783 1.00 52.19 199 GLU E O 1
ATOM 8126 N N . GLY E 1 200 ? 19.490 34.602 3.737 1.00 51.03 200 GLY E N 1
ATOM 8127 C CA . GLY E 1 200 ? 18.965 33.251 3.625 1.00 44.39 200 GLY E CA 1
ATOM 8128 C C . GLY E 1 200 ? 18.120 33.054 2.383 1.00 48.39 200 GLY E C 1
ATOM 8129 O O . GLY E 1 200 ? 18.307 32.089 1.636 1.00 52.37 200 GLY E O 1
ATOM 8130 N N . VAL E 1 201 ? 17.192 33.982 2.130 1.00 48.29 201 VAL E N 1
ATOM 8131 C CA . VAL E 1 201 ? 16.311 33.844 0.972 1.00 52.60 201 VAL E CA 1
ATOM 8132 C C . VAL E 1 201 ? 17.077 34.101 -0.324 1.00 50.22 201 VAL E C 1
ATOM 8133 O O . VAL E 1 201 ? 16.866 33.404 -1.326 1.00 48.75 201 VAL E O 1
ATOM 8137 N N . ALA E 1 202 ? 17.993 35.079 -0.327 1.00 48.94 202 ALA E N 1
ATOM 8138 C CA . ALA E 1 202 ? 18.791 35.321 -1.529 1.00 52.52 202 ALA E CA 1
ATOM 8139 C C . ALA E 1 202 ? 19.636 34.099 -1.881 1.00 58.69 202 ALA E C 1
ATOM 8140 O O . ALA E 1 202 ? 19.702 33.689 -3.049 1.00 60.52 202 ALA E O 1
ATOM 8142 N N . SER E 1 203 ? 20.261 33.484 -0.872 1.00 55.09 203 SER E N 1
ATOM 8143 C CA . SER E 1 203 ? 21.089 32.307 -1.095 1.00 55.16 203 SER E CA 1
ATOM 8144 C C . SER E 1 203 ? 20.252 31.115 -1.539 1.00 59.48 203 SER E C 1
ATOM 8145 O O . SER E 1 203 ? 20.648 30.389 -2.459 1.00 59.19 203 SER E O 1
ATOM 8148 N N . TYR E 1 204 ? 19.094 30.895 -0.905 1.00 55.83 204 TYR E N 1
ATOM 8149 C CA . TYR E 1 204 ? 18.234 29.787 -1.309 1.00 52.35 204 TYR E CA 1
ATOM 8150 C C . TYR E 1 204 ? 17.784 29.947 -2.756 1.00 55.34 204 TYR E C 1
ATOM 8151 O O . TYR E 1 204 ? 17.810 28.987 -3.537 1.00 61.53 204 TYR E O 1
ATOM 8160 N N . LEU E 1 205 ? 17.347 31.152 -3.131 1.00 54.90 205 LEU E N 1
ATOM 8161 C CA . LEU E 1 205 ? 16.841 31.355 -4.483 1.00 59.17 205 LEU E CA 1
ATOM 8162 C C . LEU E 1 205 ? 17.956 31.301 -5.523 1.00 61.36 205 LEU E C 1
ATOM 8163 O O . LEU E 1 205 ? 17.709 30.911 -6.670 1.00 58.89 205 LEU E O 1
ATOM 8168 N N . SER E 1 206 ? 19.185 31.673 -5.146 1.00 61.50 206 SER E N 1
ATOM 8169 C CA . SER E 1 206 ? 20.293 31.610 -6.097 1.00 67.33 206 SER E CA 1
ATOM 8170 C C . SER E 1 206 ? 20.600 30.171 -6.511 1.00 71.79 206 SER E C 1
ATOM 8171 O O . SER E 1 206 ? 20.944 29.916 -7.673 1.00 72.90 206 SER E O 1
ATOM 8174 N N . LYS E 1 207 ? 20.493 29.222 -5.572 1.00 64.78 207 LYS E N 1
ATOM 8175 C CA . LYS E 1 207 ? 20.786 27.820 -5.867 1.00 63.71 207 LYS E CA 1
ATOM 8176 C C . LYS E 1 207 ? 19.796 27.197 -6.849 1.00 69.43 207 LYS E C 1
ATOM 8177 O O . LYS E 1 207 ? 20.164 26.273 -7.584 1.00 75.38 207 LYS E O 1
ATOM 8183 N N . LEU E 1 208 ? 18.548 27.658 -6.875 1.00 68.13 208 LEU E N 1
ATOM 8184 C CA . LEU E 1 208 ? 17.569 27.120 -7.824 1.00 67.94 208 LEU E CA 1
ATOM 8185 C C . LEU E 1 208 ? 17.920 27.459 -9.275 1.00 67.51 208 LEU E C 1
ATOM 8186 O O . LEU E 1 208 ? 18.893 28.166 -9.549 1.00 64.93 208 LEU E O 1
ATOM 8191 N N . MET F 1 1 ? -13.354 33.426 7.645 1.00 64.57 1 MET F N 1
ATOM 8192 C CA . MET F 1 1 ? -14.702 33.245 7.118 1.00 65.58 1 MET F CA 1
ATOM 8193 C C . MET F 1 1 ? -14.800 31.893 6.400 1.00 65.76 1 MET F C 1
ATOM 8194 O O . MET F 1 1 ? -13.805 31.392 5.869 1.00 68.16 1 MET F O 1
ATOM 8199 N N . LEU F 1 2 ? -16.001 31.312 6.361 1.00 65.99 2 LEU F N 1
ATOM 8200 C CA . LEU F 1 2 ? -16.235 30.032 5.696 1.00 56.81 2 LEU F CA 1
ATOM 8201 C C . LEU F 1 2 ? -16.807 30.332 4.318 1.00 46.31 2 LEU F C 1
ATOM 8202 O O . LEU F 1 2 ? -17.957 30.770 4.197 1.00 44.86 2 LEU F O 1
ATOM 8207 N N . LEU F 1 3 ? -16.014 30.086 3.281 1.00 37.73 3 LEU F N 1
ATOM 8208 C CA . LEU F 1 3 ? -16.437 30.395 1.929 1.00 41.17 3 LEU F CA 1
ATOM 8209 C C . LEU F 1 3 ? -16.833 29.178 1.114 1.00 36.26 3 LEU F C 1
ATOM 8210 O O . LEU F 1 3 ? -17.384 29.351 0.021 1.00 38.54 3 LEU F O 1
ATOM 8215 N N . ILE F 1 4 ? -16.615 27.963 1.625 1.00 36.51 4 ILE F N 1
ATOM 8216 C CA . ILE F 1 4 ? -16.935 26.767 0.855 1.00 37.12 4 ILE F CA 1
ATOM 8217 C C . ILE F 1 4 ? -18.411 26.779 0.486 1.00 36.05 4 ILE F C 1
ATOM 8218 O O . ILE F 1 4 ? -19.285 26.949 1.345 1.00 33.63 4 ILE F O 1
ATOM 8223 N N . GLY F 1 5 ? -18.692 26.618 -0.806 1.00 38.21 5 GLY F N 1
ATOM 8224 C CA . GLY F 1 5 ? -20.048 26.636 -1.307 1.00 35.81 5 GLY F CA 1
ATOM 8225 C C . GLY F 1 5 ? -20.627 28.014 -1.530 1.00 42.02 5 GLY F C 1
ATOM 8226 O O . GLY F 1 5 ? -21.769 28.120 -1.998 1.00 42.72 5 GLY F O 1
ATOM 8227 N N . LYS F 1 6 ? -19.869 29.067 -1.250 1.00 43.58 6 LYS F N 1
ATOM 8228 C CA . LYS F 1 6 ? -20.307 30.446 -1.372 1.00 38.08 6 LYS F CA 1
ATOM 8229 C C . LYS F 1 6 ? -19.477 31.153 -2.432 1.00 34.24 6 LYS F C 1
ATOM 8230 O O . LYS F 1 6 ? -18.355 30.730 -2.739 1.00 37.25 6 LYS F O 1
ATOM 8236 N N . PRO F 1 7 ? -20.000 32.222 -3.026 1.00 32.26 7 PRO F N 1
ATOM 8237 C CA . PRO F 1 7 ? -19.223 32.947 -4.037 1.00 33.07 7 PRO F CA 1
ATOM 8238 C C . PRO F 1 7 ? -17.959 33.566 -3.454 1.00 31.56 7 PRO F C 1
ATOM 8239 O O . PRO F 1 7 ? -17.948 34.068 -2.328 1.00 32.50 7 PRO F O 1
ATOM 8243 N N . ALA F 1 8 ? -16.879 33.496 -4.224 1.00 30.41 8 ALA F N 1
ATOM 8244 C CA . ALA F 1 8 ? -15.664 34.202 -3.849 1.00 32.34 8 ALA F CA 1
ATOM 8245 C C . ALA F 1 8 ? -15.948 35.703 -3.814 1.00 31.75 8 ALA F C 1
ATOM 8246 O O . ALA F 1 8 ? -16.487 36.247 -4.784 1.00 36.36 8 ALA F O 1
ATOM 8248 N N . PRO F 1 9 ? -15.639 36.393 -2.719 1.00 34.86 9 PRO F N 1
ATOM 8249 C CA . PRO F 1 9 ? -15.981 37.820 -2.631 1.00 30.81 9 PRO F CA 1
ATOM 8250 C C . PRO F 1 9 ? -15.390 38.629 -3.775 1.00 29.46 9 PRO F C 1
ATOM 8251 O O . PRO F 1 9 ? -14.257 38.404 -4.201 1.00 34.24 9 PRO F O 1
ATOM 8255 N N . HIS F 1 10 ? -16.185 39.565 -4.285 1.00 28.47 10 HIS F N 1
ATOM 8256 C CA . HIS F 1 10 ? -15.746 40.426 -5.374 1.00 30.45 10 HIS F CA 1
ATOM 8257 C C . HIS F 1 10 ? -14.752 41.477 -4.885 1.00 31.44 10 HIS F C 1
ATOM 8258 O O . HIS F 1 10 ? -14.825 41.962 -3.754 1.00 33.89 10 HIS F O 1
ATOM 8265 N N . PHE F 1 11 ? -13.824 41.845 -5.760 1.00 34.34 11 PHE F N 1
ATOM 8266 C CA . PHE F 1 11 ? -12.924 42.950 -5.474 1.00 31.13 11 PHE F CA 1
ATOM 8267 C C . PHE F 1 11 ? -12.498 43.606 -6.777 1.00 36.06 11 PHE F C 1
ATOM 8268 O O . PHE F 1 11 ? -12.772 43.110 -7.870 1.00 34.43 11 PHE F O 1
ATOM 8276 N N . SER F 1 12 ? -11.849 44.760 -6.644 1.00 39.02 12 SER F N 1
ATOM 8277 C CA . SER F 1 12 ? -11.320 45.474 -7.802 1.00 32.75 12 SER F CA 1
ATOM 8278 C C . SER F 1 12 ? -10.184 46.352 -7.303 1.00 36.70 12 SER F C 1
ATOM 8279 O O . SER F 1 12 ? -10.426 47.353 -6.619 1.00 37.95 12 SER F O 1
ATOM 8282 N N . ALA F 1 13 ? -8.956 45.981 -7.644 1.00 35.80 13 ALA F N 1
ATOM 8283 C CA . ALA F 1 13 ? -7.785 46.625 -7.081 1.00 31.53 13 ALA F CA 1
ATOM 8284 C C . ALA F 1 13 ? -6.719 46.762 -8.157 1.00 36.09 13 ALA F C 1
ATOM 8285 O O . ALA F 1 13 ? -6.802 46.159 -9.232 1.00 34.64 13 ALA F O 1
ATOM 8287 N N . ASN F 1 14 ? -5.704 47.565 -7.850 1.00 30.38 14 ASN F N 1
ATOM 8288 C CA . ASN F 1 14 ? -4.523 47.622 -8.692 1.00 31.67 14 ASN F CA 1
ATOM 8289 C C . ASN F 1 14 ? -3.771 46.303 -8.600 1.00 36.87 14 ASN F C 1
ATOM 8290 O O . ASN F 1 14 ? -3.828 45.598 -7.586 1.00 33.90 14 ASN F O 1
ATOM 8295 N N . ALA F 1 15 ? -3.087 45.952 -9.685 1.00 35.24 15 ALA F N 1
ATOM 8296 C CA . ALA F 1 15 ? -2.310 44.722 -9.706 1.00 34.83 15 ALA F CA 1
ATOM 8297 C C . ALA F 1 15 ? -1.100 44.914 -10.607 1.00 41.64 15 ALA F C 1
ATOM 8298 O O . ALA F 1 15 ? -1.000 45.891 -11.351 1.00 41.69 15 ALA F O 1
ATOM 8300 N N . VAL F 1 16 ? -0.164 43.979 -10.509 1.00 37.70 16 VAL F N 1
ATOM 8301 C CA . VAL F 1 16 ? 0.932 43.856 -11.461 1.00 39.31 16 VAL F CA 1
ATOM 8302 C C . VAL F 1 16 ? 0.658 42.623 -12.301 1.00 43.99 16 VAL F C 1
ATOM 8303 O O . VAL F 1 16 ? 0.657 41.495 -11.792 1.00 41.95 16 VAL F O 1
ATOM 8307 N N . VAL F 1 17 ? 0.405 42.845 -13.586 1.00 43.76 17 VAL F N 1
ATOM 8308 C CA . VAL F 1 17 ? 0.179 41.776 -14.544 1.00 45.24 17 VAL F CA 1
ATOM 8309 C C . VAL F 1 17 ? 1.308 41.832 -15.558 1.00 45.33 17 VAL F C 1
ATOM 8310 O O . VAL F 1 17 ? 1.540 42.876 -16.185 1.00 45.17 17 VAL F O 1
ATOM 8314 N N . ASN F 1 18 ? 2.015 40.716 -15.706 1.00 40.53 18 ASN F N 1
ATOM 8315 C CA . ASN F 1 18 ? 3.165 40.636 -16.597 1.00 45.93 18 ASN F CA 1
ATOM 8316 C C . ASN F 1 18 ? 4.140 41.788 -16.347 1.00 41.60 18 ASN F C 1
ATOM 8317 O O . ASN F 1 18 ? 4.655 42.415 -17.275 1.00 43.35 18 ASN F O 1
ATOM 8322 N N . GLY F 1 19 ? 4.382 42.081 -15.073 1.00 39.68 19 GLY F N 1
ATOM 8323 C CA . GLY F 1 19 ? 5.322 43.116 -14.694 1.00 42.82 19 GLY F CA 1
ATOM 8324 C C . GLY F 1 19 ? 4.847 44.547 -14.847 1.00 41.76 19 GLY F C 1
ATOM 8325 O O . GLY F 1 19 ? 5.646 45.467 -14.633 1.00 33.86 19 GLY F O 1
ATOM 8326 N N . THR F 1 20 ? 3.588 44.778 -15.217 1.00 36.25 20 THR F N 1
ATOM 8327 C CA . THR F 1 20 ? 3.090 46.134 -15.418 1.00 43.03 20 THR F CA 1
ATOM 8328 C C . THR F 1 20 ? 1.938 46.427 -14.463 1.00 42.91 20 THR F C 1
ATOM 8329 O O . THR F 1 20 ? 1.051 45.590 -14.270 1.00 38.52 20 THR F O 1
ATOM 8333 N N . ILE F 1 21 ? 1.958 47.616 -13.859 1.00 39.02 21 ILE F N 1
ATOM 8334 C CA . ILE F 1 21 ? 0.869 48.021 -12.978 1.00 37.86 21 ILE F CA 1
ATOM 8335 C C . ILE F 1 21 ? -0.359 48.357 -13.813 1.00 36.19 21 ILE F C 1
ATOM 8336 O O . ILE F 1 21 ? -0.298 49.184 -14.732 1.00 38.24 21 ILE F O 1
ATOM 8341 N N . VAL F 1 22 ? -1.482 47.724 -13.488 1.00 33.75 22 VAL F N 1
ATOM 8342 C CA . VAL F 1 22 ? -2.756 47.926 -14.175 1.00 31.08 22 VAL F CA 1
ATOM 8343 C C . VAL F 1 22 ? -3.850 48.160 -13.140 1.00 37.45 22 VAL F C 1
ATOM 8344 O O . VAL F 1 22 ? -3.779 47.623 -12.021 1.00 38.61 22 VAL F O 1
ATOM 8348 N N . PRO F 1 23 ? -4.869 48.953 -13.458 1.00 38.60 23 PRO F N 1
ATOM 8349 C CA . PRO F 1 23 ? -5.949 49.191 -12.495 1.00 35.25 23 PRO F CA 1
ATOM 8350 C C . PRO F 1 23 ? -7.149 48.277 -12.697 1.00 35.72 23 PRO F C 1
ATOM 8351 O O . PRO F 1 23 ? -7.259 47.582 -13.710 1.00 37.57 23 PRO F O 1
ATOM 8355 N N . ASP F 1 24 ? -8.048 48.282 -11.714 1.00 35.75 24 ASP F N 1
ATOM 8356 C CA . ASP F 1 24 ? -9.369 47.666 -11.818 1.00 38.96 24 ASP F CA 1
ATOM 8357 C C . ASP F 1 24 ? -9.293 46.167 -12.110 1.00 36.44 24 ASP F C 1
ATOM 8358 O O . ASP F 1 24 ? -10.122 45.616 -12.837 1.00 36.05 24 ASP F O 1
ATOM 8363 N N . PHE F 1 25 ? -8.320 45.486 -11.509 1.00 30.73 25 PHE F N 1
ATOM 8364 C CA . PHE F 1 25 ? -8.243 44.041 -11.651 1.00 35.82 25 PHE F CA 1
ATOM 8365 C C . PHE F 1 25 ? -9.280 43.356 -10.766 1.00 37.93 25 PHE F C 1
ATOM 8366 O O . PHE F 1 25 ? -9.403 43.665 -9.577 1.00 38.57 25 PHE F O 1
ATOM 8374 N N . SER F 1 26 ? -10.002 42.401 -11.346 1.00 36.84 26 SER F N 1
ATOM 8375 C CA . SER F 1 26 ? -11.057 41.685 -10.645 1.00 34.29 26 SER F CA 1
ATOM 8376 C C . SER F 1 26 ? -11.090 40.253 -11.158 1.00 32.26 26 SER F C 1
ATOM 8377 O O . SER F 1 26 ? -10.590 39.955 -12.243 1.00 41.79 26 SER F O 1
ATOM 8380 N N . LEU F 1 27 ? -11.659 39.358 -10.357 1.00 37.52 27 LEU F N 1
ATOM 8381 C CA . LEU F 1 27 ? -11.877 37.992 -10.820 1.00 38.28 27 LEU F CA 1
ATOM 8382 C C . LEU F 1 27 ? -13.156 37.837 -11.634 1.00 38.75 27 LEU F C 1
ATOM 8383 O O . LEU F 1 27 ? -13.437 36.730 -12.103 1.00 45.64 27 LEU F O 1
ATOM 8388 N N . ASP F 1 28 ? -13.933 38.911 -11.807 1.00 36.83 28 ASP F N 1
ATOM 8389 C CA . ASP F 1 28 ? -15.122 38.852 -12.652 1.00 44.58 28 ASP F CA 1
ATOM 8390 C C . ASP F 1 28 ? -14.777 38.351 -14.046 1.00 47.00 28 ASP F C 1
ATOM 8391 O O . ASP F 1 28 ? -15.521 37.559 -14.636 1.00 49.38 28 ASP F O 1
ATOM 8396 N N . GLN F 1 29 ? -13.645 38.809 -14.586 1.00 45.79 29 GLN F N 1
ATOM 8397 C CA . GLN F 1 29 ? -13.257 38.459 -15.946 1.00 42.82 29 GLN F CA 1
ATOM 8398 C C . GLN F 1 29 ? -13.197 36.951 -16.152 1.00 44.29 29 GLN F C 1
ATOM 8399 O O . GLN F 1 29 ? -13.375 36.477 -17.280 1.00 52.38 29 GLN F O 1
ATOM 8405 N N . PHE F 1 30 ? -12.946 36.182 -15.089 1.00 44.37 30 PHE F N 1
ATOM 8406 C CA . PHE F 1 30 ? -12.806 34.736 -15.218 1.00 42.76 30 PHE F CA 1
ATOM 8407 C C . PHE F 1 30 ? -14.119 33.994 -15.038 1.00 43.54 30 PHE F C 1
ATOM 8408 O O . PHE F 1 30 ? -14.185 32.803 -15.358 1.00 48.03 30 PHE F O 1
ATOM 8416 N N . LYS F 1 31 ? -15.153 34.659 -14.536 1.00 40.63 31 LYS F N 1
ATOM 8417 C CA . LYS F 1 31 ? -16.429 33.995 -14.316 1.00 42.66 31 LYS F CA 1
ATOM 8418 C C . LYS F 1 31 ? -16.988 33.495 -15.640 1.00 49.70 31 LYS F C 1
ATOM 8419 O O . LYS F 1 31 ? -17.088 34.250 -16.612 1.00 52.40 31 LYS F O 1
ATOM 8425 N N . GLY F 1 32 ? -17.358 32.215 -15.670 1.00 49.65 32 GLY F N 1
ATOM 8426 C CA . GLY F 1 32 ? -17.834 31.565 -16.873 1.00 42.83 32 GLY F CA 1
ATOM 8427 C C . GLY F 1 32 ? -16.761 31.127 -17.848 1.00 49.25 32 GLY F C 1
ATOM 8428 O O . GLY F 1 32 ? -17.096 30.516 -18.870 1.00 56.20 32 GLY F O 1
ATOM 8429 N N . LYS F 1 33 ? -15.488 31.417 -17.581 1.00 50.04 33 LYS F N 1
ATOM 8430 C CA . LYS F 1 33 ? -14.417 31.094 -18.515 1.00 51.85 33 LYS F CA 1
ATOM 8431 C C . LYS F 1 33 ? -13.316 30.240 -17.905 1.00 50.41 33 LYS F C 1
ATOM 8432 O O . LYS F 1 33 ? -12.918 29.236 -18.504 1.00 55.66 33 LYS F O 1
ATOM 8438 N N . LYS F 1 34 ? -12.809 30.597 -16.729 1.00 47.35 34 LYS F N 1
ATOM 8439 C CA . LYS F 1 34 ? -11.689 29.877 -16.138 1.00 52.32 34 LYS F CA 1
ATOM 8440 C C . LYS F 1 34 ? -11.933 29.630 -14.659 1.00 47.52 34 LYS F C 1
ATOM 8441 O O . LYS F 1 34 ? -12.625 30.400 -13.989 1.00 48.10 34 LYS F O 1
ATOM 8447 N N . TYR F 1 35 ? -11.368 28.531 -14.166 1.00 45.04 35 TYR F N 1
ATOM 8448 C CA . TYR F 1 35 ? -11.178 28.355 -12.736 1.00 41.32 35 TYR F CA 1
ATOM 8449 C C . TYR F 1 35 ? -10.129 29.345 -12.247 1.00 42.22 35 TYR F C 1
ATOM 8450 O O . TYR F 1 35 ? -9.345 29.889 -13.025 1.00 45.75 35 TYR F O 1
ATOM 8459 N N . VAL F 1 36 ? -10.119 29.590 -10.941 1.00 41.75 36 VAL F N 1
ATOM 8460 C CA . VAL F 1 36 ? -9.171 30.523 -10.343 1.00 41.12 36 VAL F CA 1
ATOM 8461 C C . VAL F 1 36 ? -8.519 29.865 -9.137 1.00 37.40 36 VAL F C 1
ATOM 8462 O O . VAL F 1 36 ? -9.209 29.329 -8.268 1.00 38.91 36 VAL F O 1
ATOM 8466 N N . ILE F 1 37 ? -7.197 29.889 -9.089 1.00 35.30 37 ILE F N 1
ATOM 8467 C CA . ILE F 1 37 ? -6.470 29.619 -7.856 1.00 35.08 37 ILE F CA 1
ATOM 8468 C C . ILE F 1 37 ? -5.918 30.946 -7.357 1.00 39.27 37 ILE F C 1
ATOM 8469 O O . ILE F 1 37 ? -5.017 31.534 -7.974 1.00 35.86 37 ILE F O 1
ATOM 8474 N N . LEU F 1 38 ? -6.493 31.427 -6.259 1.00 38.16 38 LEU F N 1
ATOM 8475 C CA . LEU F 1 38 ? -6.134 32.702 -5.650 1.00 31.94 38 LEU F CA 1
ATOM 8476 C C . LEU F 1 38 ? -5.375 32.417 -4.366 1.00 32.51 38 LEU F C 1
ATOM 8477 O O . LEU F 1 38 ? -5.904 31.751 -3.474 1.00 36.97 38 LEU F O 1
ATOM 8482 N N . PHE F 1 39 ? -4.143 32.912 -4.267 1.00 32.38 39 PHE F N 1
ATOM 8483 C CA . PHE F 1 39 ? -3.340 32.680 -3.071 1.00 33.64 39 PHE F CA 1
ATOM 8484 C C . PHE F 1 39 ? -2.802 33.992 -2.506 1.00 37.50 39 PHE F C 1
ATOM 8485 O O . PHE F 1 39 ? -2.371 34.878 -3.249 1.00 32.58 39 PHE F O 1
ATOM 8493 N N . PHE F 1 40 ? -2.870 34.103 -1.179 1.00 33.01 40 PHE F N 1
ATOM 8494 C CA . PHE F 1 40 ? -2.367 35.217 -0.391 1.00 31.94 40 PHE F CA 1
ATOM 8495 C C . PHE F 1 40 ? -1.069 34.820 0.297 1.00 32.59 40 PHE F C 1
ATOM 8496 O O . PHE F 1 40 ? -0.953 33.699 0.815 1.00 35.08 40 PHE F O 1
ATOM 8504 N N . TYR F 1 41 ? -0.141 35.771 0.361 1.00 27.01 41 TYR F N 1
ATOM 8505 C CA . TYR F 1 41 ? 1.116 35.718 1.093 1.00 31.54 41 TYR F CA 1
ATOM 8506 C C . TYR F 1 41 ? 1.279 36.999 1.902 1.00 32.33 41 TYR F C 1
ATOM 8507 O O . TYR F 1 41 ? 0.673 38.027 1.579 1.00 29.87 41 TYR F O 1
ATOM 8516 N N . PRO F 1 42 ? 2.091 36.975 2.976 1.00 31.59 42 PRO F N 1
ATOM 8517 C CA . PRO F 1 42 ? 2.132 38.135 3.884 1.00 32.71 42 PRO F CA 1
ATOM 8518 C C . PRO F 1 42 ? 2.865 39.379 3.393 1.00 33.03 42 PRO F C 1
ATOM 8519 O O . PRO F 1 42 ? 2.285 40.467 3.443 1.00 32.80 42 PRO F O 1
ATOM 8523 N N . LYS F 1 43 ? 4.107 39.269 2.920 1.00 32.31 43 LYS F N 1
ATOM 8524 C CA . LYS F 1 43 ? 4.911 40.470 2.703 1.00 32.60 43 LYS F CA 1
ATOM 8525 C C . LYS F 1 43 ? 5.810 40.325 1.481 1.00 32.36 43 LYS F C 1
ATOM 8526 O O . LYS F 1 43 ? 6.477 39.300 1.321 1.00 34.63 43 LYS F O 1
ATOM 8532 N N . ASP F 1 44 ? 5.847 41.362 0.642 1.00 35.16 44 ASP F N 1
ATOM 8533 C CA . ASP F 1 44 ? 6.860 41.445 -0.404 1.00 30.16 44 ASP F CA 1
ATOM 8534 C C . ASP F 1 44 ? 8.250 41.525 0.216 1.00 36.08 44 ASP F C 1
ATOM 8535 O O . ASP F 1 44 ? 8.432 42.056 1.316 1.00 37.12 44 ASP F O 1
ATOM 8540 N N . PHE F 1 45 ? 9.242 41.020 -0.523 1.00 35.96 45 PHE F N 1
ATOM 8541 C CA . PHE F 1 45 ? 10.653 41.072 -0.140 1.00 32.35 45 PHE F CA 1
ATOM 8542 C C . PHE F 1 45 ? 10.957 40.246 1.102 1.00 34.54 45 PHE F C 1
ATOM 8543 O O . PHE F 1 45 ? 11.840 40.605 1.887 1.00 34.98 45 PHE F O 1
ATOM 8551 N N . THR F 1 46 ? 10.237 39.143 1.305 1.00 32.58 46 THR F N 1
ATOM 8552 C CA . THR F 1 46 ? 10.574 38.258 2.414 1.00 37.69 46 THR F CA 1
ATOM 8553 C C . THR F 1 46 ? 11.122 36.930 1.901 1.00 41.42 46 THR F C 1
ATOM 8554 O O . THR F 1 46 ? 11.883 36.905 0.928 1.00 40.14 46 THR F O 1
ATOM 8558 N N . PHE F 1 47 ? 10.732 35.824 2.544 1.00 42.22 47 PHE F N 1
ATOM 8559 C CA . PHE F 1 47 ? 11.483 34.571 2.455 1.00 38.62 47 PHE F CA 1
ATOM 8560 C C . PHE F 1 47 ? 10.690 33.448 1.794 1.00 41.60 47 PHE F C 1
ATOM 8561 O O . PHE F 1 47 ? 11.060 33.015 0.701 1.00 45.10 47 PHE F O 1
ATOM 8569 N N . VAL F 1 48 ? 9.635 32.929 2.428 1.00 44.18 48 VAL F N 1
ATOM 8570 C CA . VAL F 1 48 ? 8.854 31.872 1.786 1.00 41.61 48 VAL F CA 1
ATOM 8571 C C . VAL F 1 48 ? 8.052 32.429 0.607 1.00 44.18 48 VAL F C 1
ATOM 8572 O O . VAL F 1 48 ? 7.870 31.745 -0.417 1.00 45.42 48 VAL F O 1
ATOM 8576 N N . CYS F 1 49 ? 7.582 33.676 0.723 1.00 43.95 49 CYS F N 1
ATOM 8577 C CA . CYS F 1 49 ? 6.710 34.259 -0.298 1.00 43.29 49 CYS F CA 1
ATOM 8578 C C . CYS F 1 49 ? 7.336 34.259 -1.689 1.00 44.86 49 CYS F C 1
ATOM 8579 O O . CYS F 1 49 ? 6.637 33.890 -2.653 1.00 43.08 49 CYS F O 1
ATOM 8582 N N . PRO F 1 50 ? 8.601 34.668 -1.883 1.00 43.72 50 PRO F N 1
ATOM 8583 C CA . PRO F 1 50 ? 9.164 34.581 -3.237 1.00 40.10 50 PRO F CA 1
ATOM 8584 C C . PRO F 1 50 ? 9.227 33.160 -3.763 1.00 44.40 50 PRO F C 1
ATOM 8585 O O . PRO F 1 50 ? 8.982 32.955 -4.955 1.00 46.27 50 PRO F O 1
ATOM 8589 N N . THR F 1 51 ? 9.522 32.163 -2.918 1.00 41.14 51 THR F N 1
ATOM 8590 C CA . THR F 1 51 ? 9.551 30.791 -3.424 1.00 40.69 51 THR F CA 1
ATOM 8591 C C . THR F 1 51 ? 8.167 30.343 -3.872 1.00 46.32 51 THR F C 1
ATOM 8592 O O . THR F 1 51 ? 8.031 29.683 -4.909 1.00 41.73 51 THR F O 1
ATOM 8596 N N . GLU F 1 52 ? 7.123 30.714 -3.122 1.00 44.94 52 GLU F N 1
ATOM 8597 C CA . GLU F 1 52 ? 5.774 30.346 -3.547 1.00 39.11 52 GLU F CA 1
ATOM 8598 C C . GLU F 1 52 ? 5.399 31.034 -4.855 1.00 42.09 52 GLU F C 1
ATOM 8599 O O . GLU F 1 52 ? 4.868 30.393 -5.773 1.00 41.19 52 GLU F O 1
ATOM 8605 N N . LEU F 1 53 ? 5.692 32.331 -4.973 1.00 43.42 53 LEU F N 1
ATOM 8606 C CA . LEU F 1 53 ? 5.343 33.051 -6.197 1.00 45.36 53 LEU F CA 1
ATOM 8607 C C . LEU F 1 53 ? 6.114 32.516 -7.403 1.00 45.45 53 LEU F C 1
ATOM 8608 O O . LEU F 1 53 ? 5.538 32.290 -8.478 1.00 42.87 53 LEU F O 1
ATOM 8613 N N . ILE F 1 54 ? 7.418 32.290 -7.235 1.00 43.95 54 ILE F N 1
ATOM 8614 C CA . ILE F 1 54 ? 8.245 31.785 -8.323 1.00 43.09 54 ILE F CA 1
ATOM 8615 C C . ILE F 1 54 ? 7.802 30.385 -8.729 1.00 45.87 54 ILE F C 1
ATOM 8616 O O . ILE F 1 54 ? 7.674 30.083 -9.922 1.00 44.66 54 ILE F O 1
ATOM 8621 N N . GLY F 1 55 ? 7.537 29.513 -7.751 1.00 45.04 55 GLY F N 1
ATOM 8622 C CA . GLY F 1 55 ? 7.089 28.171 -8.078 1.00 43.48 55 GLY F CA 1
ATOM 8623 C C . GLY F 1 55 ? 5.763 28.162 -8.808 1.00 43.45 55 GLY F C 1
ATOM 8624 O O . GLY F 1 55 ? 5.564 27.381 -9.743 1.00 52.24 55 GLY F O 1
ATOM 8625 N N . PHE F 1 56 ? 4.836 29.029 -8.395 1.00 42.04 56 PHE F N 1
ATOM 8626 C CA . PHE F 1 56 ? 3.583 29.153 -9.132 1.00 45.58 56 PHE F CA 1
ATOM 8627 C C . PHE F 1 56 ? 3.835 29.635 -10.555 1.00 44.81 56 PHE F C 1
ATOM 8628 O O . PHE F 1 56 ? 3.134 29.227 -11.490 1.00 45.38 56 PHE F O 1
ATOM 8636 N N . GLN F 1 57 ? 4.826 30.513 -10.740 1.00 42.91 57 GLN F N 1
ATOM 8637 C CA . GLN F 1 57 ? 5.193 30.900 -12.100 1.00 45.26 57 GLN F CA 1
ATOM 8638 C C . GLN F 1 57 ? 5.679 29.694 -12.895 1.00 52.58 57 GLN F C 1
ATOM 8639 O O . GLN F 1 57 ? 5.290 29.508 -14.056 1.00 46.19 57 GLN F O 1
ATOM 8645 N N . GLU F 1 58 ? 6.499 28.840 -12.271 1.00 46.89 58 GLU F N 1
ATOM 8646 C CA . GLU F 1 58 ? 7.054 27.701 -12.991 1.00 41.56 58 GLU F CA 1
ATOM 8647 C C . GLU F 1 58 ? 5.977 26.698 -13.373 1.00 49.59 58 GLU F C 1
ATOM 8648 O O . GLU F 1 58 ? 6.059 26.084 -14.441 1.00 54.58 58 GLU F O 1
ATOM 8654 N N . ALA F 1 59 ? 4.950 26.542 -12.546 1.00 49.93 59 ALA F N 1
ATOM 8655 C CA . ALA F 1 59 ? 3.886 25.589 -12.823 1.00 47.45 59 ALA F CA 1
ATOM 8656 C C . ALA F 1 59 ? 2.732 26.205 -13.597 1.00 48.97 59 ALA F C 1
ATOM 8657 O O . ALA F 1 59 ? 1.682 25.567 -13.730 1.00 49.82 59 ALA F O 1
ATOM 8659 N N . LEU F 1 60 ? 2.913 27.415 -14.132 1.00 48.05 60 LEU F N 1
ATOM 8660 C CA . LEU F 1 60 ? 1.799 28.131 -14.745 1.00 53.29 60 LEU F CA 1
ATOM 8661 C C . LEU F 1 60 ? 1.198 27.352 -15.909 1.00 56.04 60 LEU F C 1
ATOM 8662 O O . LEU F 1 60 ? -0.017 27.416 -16.133 1.00 56.59 60 LEU F O 1
ATOM 8667 N N . GLY F 1 61 ? 2.023 26.607 -16.649 1.00 56.34 61 GLY F N 1
ATOM 8668 C CA . GLY F 1 61 ? 1.504 25.829 -17.763 1.00 52.10 61 GLY F CA 1
ATOM 8669 C C . GLY F 1 61 ? 0.577 24.708 -17.326 1.00 57.86 61 GLY F C 1
ATOM 8670 O O . GLY F 1 61 ? -0.425 24.427 -17.991 1.00 55.55 61 GLY F O 1
ATOM 8671 N N . GLU F 1 62 ? 0.895 24.053 -16.202 1.00 57.08 62 GLU F N 1
ATOM 8672 C CA . GLU F 1 62 ? 0.031 22.990 -15.695 1.00 56.59 62 GLU F CA 1
ATOM 8673 C C . GLU F 1 62 ? -1.354 23.513 -15.344 1.00 57.80 62 GLU F C 1
ATOM 8674 O O . GLU F 1 62 ? -2.352 22.802 -15.520 1.00 55.66 62 GLU F O 1
ATOM 8680 N N . PHE F 1 63 ? -1.433 24.758 -14.865 1.00 56.64 63 PHE F N 1
ATOM 8681 C CA . PHE F 1 63 ? -2.720 25.371 -14.559 1.00 51.18 63 PHE F CA 1
ATOM 8682 C C . PHE F 1 63 ? -3.409 25.864 -15.828 1.00 51.16 63 PHE F C 1
ATOM 8683 O O . PHE F 1 63 ? -4.641 25.812 -15.924 1.00 50.79 63 PHE F O 1
ATOM 8691 N N . ASP F 1 64 ? -2.633 26.362 -16.801 1.00 50.15 64 ASP F N 1
ATOM 8692 C CA . ASP F 1 64 ? -3.209 26.758 -18.086 1.00 54.51 64 ASP F CA 1
ATOM 8693 C C . ASP F 1 64 ? -3.891 25.582 -18.770 1.00 48.96 64 ASP F C 1
ATOM 8694 O O . ASP F 1 64 ? -5.010 25.710 -19.280 1.00 48.51 64 ASP F O 1
ATOM 8699 N N . LYS F 1 65 ? -3.220 24.426 -18.798 1.00 54.12 65 LYS F N 1
ATOM 8700 C CA . LYS F 1 65 ? -3.796 23.238 -19.424 1.00 56.11 65 LYS F CA 1
ATOM 8701 C C . LYS F 1 65 ? -5.109 22.842 -18.766 1.00 54.83 65 LYS F C 1
ATOM 8702 O O . LYS F 1 65 ? -5.963 22.221 -19.408 1.00 55.46 65 LYS F O 1
ATOM 8708 N N . ARG F 1 66 ? -5.288 23.199 -17.497 1.00 57.24 66 ARG F N 1
ATOM 8709 C CA . ARG F 1 66 ? -6.482 22.865 -16.740 1.00 50.84 66 ARG F CA 1
ATOM 8710 C C . ARG F 1 66 ? -7.478 24.013 -16.684 1.00 48.07 66 ARG F C 1
ATOM 8711 O O . ARG F 1 66 ? -8.419 23.958 -15.887 1.00 48.29 66 ARG F O 1
ATOM 8719 N N . ASP F 1 67 ? -7.294 25.044 -17.515 1.00 44.15 67 ASP F N 1
ATOM 8720 C CA . ASP F 1 67 ? -8.204 26.194 -17.572 1.00 51.56 67 ASP F CA 1
ATOM 8721 C C . ASP F 1 67 ? -8.249 26.940 -16.237 1.00 52.43 67 ASP F C 1
ATOM 8722 O O . ASP F 1 67 ? -9.302 27.419 -15.807 1.00 49.60 67 ASP F O 1
ATOM 8727 N N . VAL F 1 68 ? -7.091 27.065 -15.589 1.00 53.49 68 VAL F N 1
ATOM 8728 C CA . VAL F 1 68 ? -6.971 27.676 -14.266 1.00 47.61 68 VAL F CA 1
ATOM 8729 C C . VAL F 1 68 ? -6.109 28.931 -14.362 1.00 44.95 68 VAL F C 1
ATOM 8730 O O . VAL F 1 68 ? -4.943 28.861 -14.768 1.00 47.97 68 VAL F O 1
ATOM 8734 N N . ALA F 1 69 ? -6.669 30.069 -13.957 1.00 47.76 69 ALA F N 1
ATOM 8735 C CA . ALA F 1 69 ? -5.915 31.307 -13.816 1.00 40.27 69 ALA F CA 1
ATOM 8736 C C . ALA F 1 69 ? -5.350 31.388 -12.404 1.00 37.45 69 ALA F C 1
ATOM 8737 O O . ALA F 1 69 ? -6.080 31.190 -11.427 1.00 42.61 69 ALA F O 1
ATOM 8739 N N . VAL F 1 70 ? -4.056 31.679 -12.303 1.00 38.58 70 VAL F N 1
ATOM 8740 C CA . VAL F 1 70 ? -3.365 31.826 -11.025 1.00 41.51 70 VAL F CA 1
ATOM 8741 C C . VAL F 1 70 ? -3.267 33.305 -10.684 1.00 40.97 70 VAL F C 1
ATOM 8742 O O . VAL F 1 70 ? -2.838 34.113 -11.518 1.00 40.74 70 VAL F O 1
ATOM 8746 N N . VAL F 1 71 ? -3.692 33.669 -9.471 1.00 40.52 71 VAL F N 1
ATOM 8747 C CA . VAL F 1 71 ? -3.646 35.050 -8.998 1.00 34.64 71 VAL F CA 1
ATOM 8748 C C . VAL F 1 71 ? -3.067 35.069 -7.589 1.00 32.65 71 VAL F C 1
ATOM 8749 O O . VAL F 1 71 ? -3.589 34.401 -6.691 1.00 35.72 71 VAL F O 1
ATOM 8753 N N . GLY F 1 72 ? -2.009 35.852 -7.390 1.00 33.05 72 GLY F N 1
ATOM 8754 C CA . GLY F 1 72 ? -1.455 36.078 -6.075 1.00 36.14 72 GLY F CA 1
ATOM 8755 C C . GLY F 1 72 ? -1.950 37.393 -5.490 1.00 40.20 72 GLY F C 1
ATOM 8756 O O . GLY F 1 72 ? -2.470 38.250 -6.203 1.00 37.76 72 GLY F O 1
ATOM 8757 N N . CYS F 1 73 ? -1.817 37.529 -4.168 1.00 33.91 73 CYS F N 1
ATOM 8758 C CA . CYS F 1 73 ? -2.309 38.725 -3.495 1.00 31.50 73 CYS F CA 1
ATOM 8759 C C . CYS F 1 73 ? -1.584 38.925 -2.170 1.00 28.15 73 CYS F C 1
ATOM 8760 O O . CYS F 1 73 ? -1.356 37.969 -1.429 1.00 29.14 73 CYS F O 1
ATOM 8763 N N . SER F 1 74 ? -1.223 40.173 -1.884 1.00 30.95 74 SER F N 1
ATOM 8764 C CA . SER F 1 74 ? -0.786 40.577 -0.554 1.00 29.78 74 SER F CA 1
ATOM 8765 C C . SER F 1 74 ? -1.303 41.990 -0.303 1.00 27.57 74 SER F C 1
ATOM 8766 O O . SER F 1 74 ? -1.810 42.653 -1.211 1.00 30.89 74 SER F O 1
ATOM 8769 N N . THR F 1 75 ? -1.183 42.455 0.941 1.00 23.73 75 THR F N 1
ATOM 8770 C CA . THR F 1 75 ? -1.643 43.796 1.280 1.00 27.06 75 THR F CA 1
ATOM 8771 C C . THR F 1 75 ? -0.586 44.861 1.004 1.00 29.42 75 THR F C 1
ATOM 8772 O O . THR F 1 75 ? -0.752 46.007 1.434 1.00 31.37 75 THR F O 1
ATOM 8776 N N . ASP F 1 76 ? 0.495 44.503 0.313 1.00 29.48 76 ASP F N 1
ATOM 8777 C CA . ASP F 1 76 ? 1.475 45.479 -0.137 1.00 27.73 76 ASP F CA 1
ATOM 8778 C C . ASP F 1 76 ? 0.917 46.277 -1.314 1.00 30.68 76 ASP F C 1
ATOM 8779 O O . ASP F 1 76 ? -0.022 45.854 -1.996 1.00 27.50 76 ASP F O 1
ATOM 8784 N N . SER F 1 77 ? 1.524 47.438 -1.562 1.00 30.36 77 SER F N 1
ATOM 8785 C CA . SER F 1 77 ? 1.095 48.280 -2.670 1.00 29.45 77 SER F CA 1
ATOM 8786 C C . SER F 1 77 ? 1.483 47.655 -4.010 1.00 31.23 77 SER F C 1
ATOM 8787 O O . SER F 1 77 ? 2.304 46.738 -4.090 1.00 30.57 77 SER F O 1
ATOM 8790 N N . GLU F 1 78 ? 0.866 48.166 -5.077 1.00 30.43 78 GLU F N 1
ATOM 8791 C CA . GLU F 1 78 ? 1.229 47.731 -6.420 1.00 27.14 78 GLU F CA 1
ATOM 8792 C C . GLU F 1 78 ? 2.647 48.155 -6.788 1.00 30.95 78 GLU F C 1
ATOM 8793 O O . GLU F 1 78 ? 3.300 47.487 -7.595 1.00 33.36 78 GLU F O 1
ATOM 8799 N N . PHE F 1 79 ? 3.152 49.247 -6.208 1.00 29.13 79 PHE F N 1
ATOM 8800 C CA . PHE F 1 79 ? 4.523 49.640 -6.515 1.00 28.44 79 PHE F CA 1
ATOM 8801 C C . PHE F 1 79 ? 5.540 48.740 -5.823 1.00 31.57 79 PHE F C 1
ATOM 8802 O O . PHE F 1 79 ? 6.609 48.488 -6.384 1.00 32.09 79 PHE F O 1
ATOM 8810 N N . SER F 1 80 ? 5.244 48.248 -4.614 1.00 32.41 80 SER F N 1
ATOM 8811 C CA . SER F 1 80 ? 6.118 47.240 -4.019 1.00 29.90 80 SER F CA 1
ATOM 8812 C C . SER F 1 80 ? 6.136 45.980 -4.870 1.00 35.61 80 SER F C 1
ATOM 8813 O O . SER F 1 80 ? 7.203 45.402 -5.114 1.00 31.46 80 SER F O 1
ATOM 8816 N N . HIS F 1 81 ? 4.963 45.551 -5.347 1.00 29.51 81 HIS F N 1
ATOM 8817 C CA . HIS F 1 81 ? 4.904 44.414 -6.257 1.00 32.51 81 HIS F CA 1
ATOM 8818 C C . HIS F 1 81 ? 5.770 44.655 -7.489 1.00 36.93 81 HIS F C 1
ATOM 8819 O O . HIS F 1 81 ? 6.572 43.797 -7.879 1.00 37.47 81 HIS F O 1
ATOM 8826 N N . TRP F 1 82 ? 5.616 45.830 -8.109 1.00 37.09 82 TRP F N 1
ATOM 8827 C CA . TRP F 1 82 ? 6.362 46.157 -9.320 1.00 38.13 82 TRP F CA 1
ATOM 8828 C C . TRP F 1 82 ? 7.865 46.179 -9.064 1.00 35.49 82 TRP F C 1
ATOM 8829 O O . TRP F 1 82 ? 8.644 45.645 -9.861 1.00 38.87 82 TRP F O 1
ATOM 8840 N N . ALA F 1 83 ? 8.295 46.792 -7.961 1.00 29.11 83 ALA F N 1
ATOM 8841 C CA . ALA F 1 83 ? 9.711 46.761 -7.614 1.00 32.75 83 ALA F CA 1
ATOM 8842 C C . ALA F 1 83 ? 10.189 45.331 -7.415 1.00 37.34 83 ALA F C 1
ATOM 8843 O O . ALA F 1 83 ? 11.328 44.993 -7.762 1.00 39.56 83 ALA F O 1
ATOM 8845 N N . TRP F 1 84 ? 9.325 44.472 -6.873 1.00 35.14 84 TRP F N 1
ATOM 8846 C CA . TRP F 1 84 ? 9.751 43.115 -6.562 1.00 36.72 84 TRP F CA 1
ATOM 8847 C C . TRP F 1 84 ? 9.900 42.276 -7.828 1.00 39.14 84 TRP F C 1
ATOM 8848 O O . TRP F 1 84 ? 10.847 41.490 -7.946 1.00 34.52 84 TRP F O 1
ATOM 8859 N N . VAL F 1 85 ? 8.988 42.435 -8.794 1.00 38.26 85 VAL F N 1
ATOM 8860 C CA . VAL F 1 85 ? 9.129 41.709 -10.056 1.00 41.92 85 VAL F CA 1
ATOM 8861 C C . VAL F 1 85 ? 10.275 42.243 -10.898 1.00 47.13 85 VAL F C 1
ATOM 8862 O O . VAL F 1 85 ? 10.652 41.609 -11.891 1.00 50.07 85 VAL F O 1
ATOM 8866 N N . ASN F 1 86 ? 10.827 43.401 -10.535 1.00 44.74 86 ASN F N 1
ATOM 8867 C CA . ASN F 1 86 ? 12.011 43.955 -11.174 1.00 43.78 86 ASN F CA 1
ATOM 8868 C C . ASN F 1 86 ? 13.271 43.718 -10.347 1.00 48.94 86 ASN F C 1
ATOM 8869 O O . ASN F 1 86 ? 14.305 44.349 -10.600 1.00 47.77 86 ASN F O 1
ATOM 8874 N N . THR F 1 87 ? 13.206 42.808 -9.378 1.00 43.25 87 THR F N 1
ATOM 8875 C CA . THR F 1 87 ? 14.349 42.409 -8.574 1.00 46.19 87 THR F CA 1
ATOM 8876 C C . THR F 1 87 ? 14.778 41.008 -8.978 1.00 47.47 87 THR F C 1
ATOM 8877 O O . THR F 1 87 ? 13.930 40.107 -9.045 1.00 48.75 87 THR F O 1
ATOM 8881 N N . PRO F 1 88 ? 16.057 40.782 -9.283 1.00 54.07 88 PRO F N 1
ATOM 8882 C CA . PRO F 1 88 ? 16.479 39.446 -9.724 1.00 54.20 88 PRO F CA 1
ATOM 8883 C C . PRO F 1 88 ? 16.305 38.400 -8.632 1.00 51.86 88 PRO F C 1
ATOM 8884 O O . PRO F 1 88 ? 16.467 38.676 -7.441 1.00 50.64 88 PRO F O 1
ATOM 8888 N N . ARG F 1 89 ? 15.985 37.175 -9.064 1.00 53.10 89 ARG F N 1
ATOM 8889 C CA . ARG F 1 89 ? 15.696 36.102 -8.118 1.00 46.25 89 ARG F CA 1
ATOM 8890 C C . ARG F 1 89 ? 16.895 35.789 -7.235 1.00 50.91 89 ARG F C 1
ATOM 8891 O O . ARG F 1 89 ? 16.723 35.446 -6.060 1.00 55.92 89 ARG F O 1
ATOM 8899 N N . ASP F 1 90 ? 18.114 35.890 -7.774 1.00 53.37 90 ASP F N 1
ATOM 8900 C CA . ASP F 1 90 ? 19.300 35.602 -6.974 1.00 58.03 90 ASP F CA 1
ATOM 8901 C C . ASP F 1 90 ? 19.539 36.637 -5.880 1.00 57.09 90 ASP F C 1
ATOM 8902 O O . ASP F 1 90 ? 20.440 36.442 -5.056 1.00 57.05 90 ASP F O 1
ATOM 8907 N N . GLN F 1 91 ? 18.746 37.712 -5.841 1.00 57.06 91 GLN F N 1
ATOM 8908 C CA . GLN F 1 91 ? 18.768 38.679 -4.751 1.00 56.75 91 GLN F CA 1
ATOM 8909 C C . GLN F 1 91 ? 17.505 38.609 -3.901 1.00 51.88 91 GLN F C 1
ATOM 8910 O O . GLN F 1 91 ? 17.251 39.514 -3.103 1.00 50.18 91 GLN F O 1
ATOM 8916 N N . GLY F 1 92 ? 16.724 37.542 -4.037 1.00 53.00 92 GLY F N 1
ATOM 8917 C CA . GLY F 1 92 ? 15.470 37.420 -3.327 1.00 45.61 92 GLY F CA 1
ATOM 8918 C C . GLY F 1 92 ? 14.263 37.953 -4.065 1.00 47.07 92 GLY F C 1
ATOM 8919 O O . GLY F 1 92 ? 13.171 37.991 -3.485 1.00 45.09 92 GLY F O 1
ATOM 8920 N N . GLY F 1 93 ? 14.420 38.358 -5.325 1.00 45.94 93 GLY F N 1
ATOM 8921 C CA . GLY F 1 93 ? 13.333 38.936 -6.081 1.00 41.19 93 GLY F CA 1
ATOM 8922 C C . GLY F 1 93 ? 12.456 37.894 -6.743 1.00 42.43 93 GLY F C 1
ATOM 8923 O O . GLY F 1 93 ? 12.670 36.688 -6.639 1.00 45.57 93 GLY F O 1
ATOM 8924 N N . ILE F 1 94 ? 11.420 38.382 -7.421 1.00 42.82 94 ILE F N 1
ATOM 8925 C CA . ILE F 1 94 ? 10.482 37.505 -8.110 1.00 41.76 94 ILE F CA 1
ATOM 8926 C C . ILE F 1 94 ? 10.443 37.895 -9.579 1.00 48.36 94 ILE F C 1
ATOM 8927 O O . ILE F 1 94 ? 9.372 37.921 -10.202 1.00 44.56 94 ILE F O 1
ATOM 8932 N N . GLN F 1 95 ? 11.609 38.211 -10.138 1.00 52.05 95 GLN F N 1
ATOM 8933 C CA . GLN F 1 95 ? 11.686 38.513 -11.559 1.00 49.99 95 GLN F CA 1
ATOM 8934 C C . GLN F 1 95 ? 11.150 37.336 -12.366 1.00 46.21 95 GLN F C 1
ATOM 8935 O O . GLN F 1 95 ? 11.434 36.173 -12.064 1.00 41.39 95 GLN F O 1
ATOM 8941 N N . GLY F 1 96 ? 10.358 37.643 -13.389 1.00 43.57 96 GLY F N 1
ATOM 8942 C CA . GLY F 1 96 ? 9.774 36.626 -14.233 1.00 42.36 96 GLY F CA 1
ATOM 8943 C C . GLY F 1 96 ? 8.403 36.135 -13.816 1.00 51.77 96 GLY F C 1
ATOM 8944 O O . GLY F 1 96 ? 7.786 35.371 -14.570 1.00 50.84 96 GLY F O 1
ATOM 8945 N N . VAL F 1 97 ? 7.904 36.534 -12.646 1.00 48.96 97 VAL F N 1
ATOM 8946 C CA . VAL F 1 97 ? 6.529 36.206 -12.279 1.00 40.67 97 VAL F CA 1
ATOM 8947 C C . VAL F 1 97 ? 5.588 37.090 -13.085 1.00 42.17 97 VAL F C 1
ATOM 8948 O O . VAL F 1 97 ? 5.614 38.321 -12.968 1.00 39.50 97 VAL F O 1
ATOM 8952 N N . SER F 1 98 ? 4.755 36.461 -13.915 1.00 44.85 98 SER F N 1
ATOM 8953 C CA . SER F 1 98 ? 3.982 37.164 -14.928 1.00 41.64 98 SER F CA 1
ATOM 8954 C C . SER F 1 98 ? 2.475 37.138 -14.717 1.00 39.35 98 SER F C 1
ATOM 8955 O O . SER F 1 98 ? 1.775 37.947 -15.333 1.00 44.66 98 SER F O 1
ATOM 8958 N N . TYR F 1 99 ? 1.952 36.231 -13.895 1.00 39.98 99 TYR F N 1
ATOM 8959 C CA . TYR F 1 99 ? 0.523 36.201 -13.620 1.00 38.31 99 TYR F CA 1
ATOM 8960 C C . TYR F 1 99 ? 0.158 37.389 -12.728 1.00 39.92 99 TYR F C 1
ATOM 8961 O O . TYR F 1 99 ? 1.037 38.050 -12.169 1.00 39.18 99 TYR F O 1
ATOM 8970 N N . PRO F 1 100 ? -1.131 37.707 -12.595 1.00 32.06 100 PRO F N 1
ATOM 8971 C CA . PRO F 1 100 ? -1.511 38.897 -11.817 1.00 39.59 100 PRO F CA 1
ATOM 8972 C C . PRO F 1 100 ? -1.165 38.753 -10.338 1.00 40.22 100 PRO F C 1
ATOM 8973 O O . PRO F 1 100 ? -1.408 37.712 -9.723 1.00 41.95 100 PRO F O 1
ATOM 8977 N N . ILE F 1 101 ? -0.573 39.807 -9.780 1.00 35.57 101 ILE F N 1
ATOM 8978 C CA . ILE F 1 101 ? -0.315 39.929 -8.349 1.00 37.44 101 ILE F CA 1
ATOM 8979 C C . ILE F 1 101 ? -1.107 41.131 -7.848 1.00 34.03 101 ILE F C 1
ATOM 8980 O O . ILE F 1 101 ? -0.755 42.279 -8.145 1.00 36.24 101 ILE F O 1
ATOM 8985 N N . VAL F 1 102 ? -2.171 40.875 -7.096 1.00 33.97 102 VAL F N 1
ATOM 8986 C CA . VAL F 1 102 ? -3.091 41.919 -6.657 1.00 30.15 102 VAL F CA 1
ATOM 8987 C C . VAL F 1 102 ? -2.513 42.661 -5.455 1.00 31.95 102 VAL F C 1
ATOM 8988 O O . VAL F 1 102 ? -1.866 42.067 -4.579 1.00 31.12 102 VAL F O 1
ATOM 8992 N N . SER F 1 103 ? -2.739 43.973 -5.417 1.00 30.34 103 SER F N 1
ATOM 8993 C CA . SER F 1 103 ? -2.381 44.810 -4.275 1.00 32.61 103 SER F CA 1
ATOM 8994 C C . SER F 1 103 ? -3.633 45.036 -3.433 1.00 30.90 103 SER F C 1
ATOM 8995 O O . SER F 1 103 ? -4.502 45.831 -3.807 1.00 30.32 103 SER F O 1
ATOM 8998 N N . ASP F 1 104 ? -3.716 44.356 -2.289 1.00 27.16 104 ASP F N 1
ATOM 8999 C CA . ASP F 1 104 ? -4.826 44.550 -1.355 1.00 27.19 104 ASP F CA 1
ATOM 9000 C C . ASP F 1 104 ? -4.489 45.681 -0.383 1.00 28.14 104 ASP F C 1
ATOM 9001 O O . ASP F 1 104 ? -4.367 45.493 0.826 1.00 28.58 104 ASP F O 1
ATOM 9006 N N . ILE F 1 105 ? -4.322 46.879 -0.955 1.00 27.04 105 ILE F N 1
ATOM 9007 C CA . ILE F 1 105 ? -3.754 47.990 -0.199 1.00 30.12 105 ILE F CA 1
ATOM 9008 C C . ILE F 1 105 ? -4.690 48.438 0.921 1.00 32.25 105 ILE F C 1
ATOM 9009 O O . ILE F 1 105 ? -4.232 48.971 1.939 1.00 33.99 105 ILE F O 1
ATOM 9014 N N . ASN F 1 106 ? -5.995 48.212 0.780 1.00 26.21 106 ASN F N 1
ATOM 9015 C CA . ASN F 1 106 ? -6.933 48.561 1.838 1.00 25.79 106 ASN F CA 1
ATOM 9016 C C . ASN F 1 106 ? -7.168 47.420 2.821 1.00 25.82 106 ASN F C 1
ATOM 9017 O O . ASN F 1 106 ? -7.899 47.607 3.801 1.00 30.00 106 ASN F O 1
ATOM 9022 N N . LYS F 1 107 ? -6.565 46.257 2.585 1.00 24.40 107 LYS F N 1
ATOM 9023 C CA . LYS F 1 107 ? -6.717 45.056 3.399 1.00 26.36 107 LYS F CA 1
ATOM 9024 C C . LYS F 1 107 ? -8.138 44.510 3.370 1.00 27.14 107 LYS F C 1
ATOM 9025 O O . LYS F 1 107 ? -8.458 43.586 4.130 1.00 25.80 107 LYS F O 1
ATOM 9031 N N . THR F 1 108 ? -8.997 45.043 2.496 1.00 27.78 108 THR F N 1
ATOM 9032 C CA . THR F 1 108 ? -10.382 44.583 2.449 1.00 27.74 108 THR F CA 1
ATOM 9033 C C . THR F 1 108 ? -10.501 43.205 1.812 1.00 28.98 108 THR F C 1
ATOM 9034 O O . THR F 1 108 ? -11.400 42.439 2.178 1.00 29.76 108 THR F O 1
ATOM 9038 N N . ILE F 1 109 ? -9.630 42.874 0.852 1.00 26.15 109 ILE F N 1
ATOM 9039 C CA . ILE F 1 109 ? -9.704 41.560 0.220 1.00 28.95 109 ILE F CA 1
ATOM 9040 C C . ILE F 1 109 ? -9.343 40.469 1.217 1.00 29.74 109 ILE F C 1
ATOM 9041 O O . ILE F 1 109 ? -10.074 39.479 1.373 1.00 27.59 109 ILE F O 1
ATOM 9046 N N . SER F 1 110 ? -8.212 40.636 1.910 1.00 25.94 110 SER F N 1
ATOM 9047 C CA . SER F 1 110 ? -7.800 39.643 2.896 1.00 26.58 110 SER F CA 1
ATOM 9048 C C . SER F 1 110 ? -8.847 39.503 3.992 1.00 27.63 110 SER F C 1
ATOM 9049 O O . SER F 1 110 ? -9.079 38.403 4.509 1.00 28.35 110 SER F O 1
ATOM 9052 N N . ALA F 1 111 ? -9.477 40.613 4.372 1.00 23.20 111 ALA F N 1
ATOM 9053 C CA . ALA F 1 111 ? -10.554 40.548 5.349 1.00 22.80 111 ALA F CA 1
ATOM 9054 C C . ALA F 1 111 ? -11.724 39.736 4.810 1.00 27.76 111 ALA F C 1
ATOM 9055 O O . ALA F 1 111 ? -12.222 38.828 5.484 1.00 27.31 111 ALA F O 1
ATOM 9057 N N . ASP F 1 112 ? -12.147 40.024 3.570 1.00 27.26 112 ASP F N 1
ATOM 9058 C CA . ASP F 1 112 ? -13.299 39.341 2.980 1.00 28.97 112 ASP F CA 1
ATOM 9059 C C . ASP F 1 112 ? -13.060 37.847 2.795 1.00 29.00 112 ASP F C 1
ATOM 9060 O O . ASP F 1 112 ? -14.011 37.057 2.857 1.00 29.85 112 ASP F O 1
ATOM 9065 N N . TYR F 1 113 ? -11.815 37.440 2.551 1.00 29.97 113 TYR F N 1
ATOM 9066 C CA . TYR F 1 113 ? -11.479 36.030 2.376 1.00 30.55 113 TYR F CA 1
ATOM 9067 C C . TYR F 1 113 ? -11.061 35.343 3.671 1.00 29.98 113 TYR F C 1
ATOM 9068 O O . TYR F 1 113 ? -10.695 34.165 3.636 1.00 31.75 113 TYR F O 1
ATOM 9077 N N . GLY F 1 114 ? -11.070 36.052 4.796 1.00 26.66 114 GLY F N 1
ATOM 9078 C CA . GLY F 1 114 ? -10.785 35.426 6.071 1.00 25.93 114 GLY F CA 1
ATOM 9079 C C . GLY F 1 114 ? -9.348 35.008 6.279 1.00 31.79 114 GLY F C 1
ATOM 9080 O O . GLY F 1 114 ? -9.095 34.056 7.025 1.00 36.44 114 GLY F O 1
ATOM 9081 N N . VAL F 1 115 ? -8.394 35.699 5.655 1.00 26.69 115 VAL F N 1
ATOM 9082 C CA . VAL F 1 115 ? -6.981 35.359 5.784 1.00 32.06 115 VAL F CA 1
ATOM 9083 C C . VAL F 1 115 ? -6.173 36.449 6.469 1.00 28.74 115 VAL F C 1
ATOM 9084 O O . VAL F 1 115 ? -4.952 36.312 6.589 1.00 28.67 115 VAL F O 1
ATOM 9088 N N . LEU F 1 116 ? -6.812 37.527 6.910 1.00 30.91 116 LEU F N 1
ATOM 9089 C CA . LEU F 1 116 ? -6.107 38.639 7.534 1.00 29.54 116 LEU F CA 1
ATOM 9090 C C . LEU F 1 116 ? -5.748 38.302 8.978 1.00 31.32 116 LEU F C 1
ATOM 9091 O O . LEU F 1 116 ? -6.622 37.930 9.769 1.00 32.34 116 LEU F O 1
ATOM 9096 N N . ALA F 1 117 ? -4.462 38.417 9.319 1.00 28.23 117 ALA F N 1
ATOM 9097 C CA . ALA F 1 117 ? -4.019 38.203 10.692 1.00 28.47 117 ALA F CA 1
ATOM 9098 C C . ALA F 1 117 ? -4.378 39.413 11.547 1.00 34.70 117 ALA F C 1
ATOM 9099 O O . ALA F 1 117 ? -4.902 40.419 11.056 1.00 36.13 117 ALA F O 1
ATOM 9101 N N . GLY F 1 118 ? -4.110 39.315 12.848 1.00 30.30 118 GLY F N 1
ATOM 9102 C CA . GLY F 1 118 ? -4.329 40.425 13.750 1.00 36.59 118 GLY F CA 1
ATOM 9103 C C . GLY F 1 118 ? -5.743 40.492 14.304 1.00 44.11 118 GLY F C 1
ATOM 9104 O O . GLY F 1 118 ? -6.662 39.796 13.868 1.00 47.96 118 GLY F O 1
ATOM 9105 N N . ASP F 1 119 ? -5.902 41.347 15.314 1.00 48.91 119 ASP F N 1
ATOM 9106 C CA . ASP F 1 119 ? -7.178 41.587 15.976 1.00 57.51 119 ASP F CA 1
ATOM 9107 C C . ASP F 1 119 ? -7.392 43.085 16.130 1.00 54.17 119 ASP F C 1
ATOM 9108 O O . ASP F 1 119 ? -6.466 43.807 16.500 1.00 54.90 119 ASP F O 1
ATOM 9113 N N . GLU F 1 120 ? -8.597 43.558 15.827 1.00 53.55 120 GLU F N 1
ATOM 9114 C CA . GLU F 1 120 ? -8.937 44.966 15.987 1.00 60.08 120 GLU F CA 1
ATOM 9115 C C . GLU F 1 120 ? -9.867 45.145 17.183 1.00 68.81 120 GLU F C 1
ATOM 9116 O O . GLU F 1 120 ? -10.765 44.327 17.415 1.00 67.73 120 GLU F O 1
ATOM 9122 N N . GLU F 1 121 ? -9.641 46.216 17.949 1.00 75.23 121 GLU F N 1
ATOM 9123 C CA . GLU F 1 121 ? -10.389 46.486 19.171 1.00 78.63 121 GLU F CA 1
ATOM 9124 C C . GLU F 1 121 ? -10.590 47.989 19.329 1.00 82.07 121 GLU F C 1
ATOM 9125 O O . GLU F 1 121 ? -9.748 48.790 18.913 1.00 74.82 121 GLU F O 1
ATOM 9131 N N . ILE F 1 122 ? -11.710 48.365 19.948 1.00 89.44 122 ILE F N 1
ATOM 9132 C CA . ILE F 1 122 ? -12.032 49.760 20.236 1.00 91.68 122 ILE F CA 1
ATOM 9133 C C . ILE F 1 122 ? -11.940 49.989 21.739 1.00 91.47 122 ILE F C 1
ATOM 9134 O O . ILE F 1 122 ? -12.389 49.155 22.535 1.00 89.28 122 ILE F O 1
ATOM 9139 N N . ASP F 1 123 ? -11.357 51.124 22.126 1.00 94.26 123 ASP F N 1
ATOM 9140 C CA . ASP F 1 123 ? -11.152 51.463 23.526 1.00 92.41 123 ASP F CA 1
ATOM 9141 C C . ASP F 1 123 ? -12.342 52.242 24.084 1.00 95.66 123 ASP F C 1
ATOM 9142 O O . ASP F 1 123 ? -13.328 52.514 23.394 1.00 95.85 123 ASP F O 1
ATOM 9147 N N . GLU F 1 124 ? -12.242 52.604 25.368 1.00 96.49 124 GLU F N 1
ATOM 9148 C CA . GLU F 1 124 ? -13.122 53.627 25.920 1.00 85.80 124 GLU F CA 1
ATOM 9149 C C . GLU F 1 124 ? -12.728 55.005 25.413 1.00 85.84 124 GLU F C 1
ATOM 9150 O O . GLU F 1 124 ? -13.577 55.898 25.308 1.00 89.40 124 GLU F O 1
ATOM 9156 N N . ASP F 1 125 ? -11.449 55.190 25.088 1.00 87.59 125 ASP F N 1
ATOM 9157 C CA . ASP F 1 125 ? -10.931 56.362 24.389 1.00 93.30 125 ASP F CA 1
ATOM 9158 C C . ASP F 1 125 ? -11.362 56.409 22.934 1.00 97.67 125 ASP F C 1
ATOM 9159 O O . ASP F 1 125 ? -10.899 57.282 22.182 1.00 97.87 125 ASP F O 1
ATOM 9164 N N . GLY F 1 126 ? -12.221 55.474 22.525 1.00 96.13 126 GLY F N 1
ATOM 9165 C CA . GLY F 1 126 ? -12.734 55.418 21.177 1.00 91.68 126 GLY F CA 1
ATOM 9166 C C . GLY F 1 126 ? -11.731 55.057 20.108 1.00 88.77 126 GLY F C 1
ATOM 9167 O O . GLY F 1 126 ? -12.144 54.754 18.982 1.00 89.46 126 GLY F O 1
ATOM 9168 N N . ASN F 1 127 ? -10.434 55.072 20.408 1.00 82.86 127 ASN F N 1
ATOM 9169 C CA . ASN F 1 127 ? -9.454 54.787 19.374 1.00 89.55 127 ASN F CA 1
ATOM 9170 C C . ASN F 1 127 ? -9.490 53.308 18.992 1.00 89.10 127 ASN F C 1
ATOM 9171 O O . ASN F 1 127 ? -9.980 52.453 19.735 1.00 91.31 127 ASN F O 1
ATOM 9176 N N . VAL F 1 128 ? -8.946 53.014 17.814 1.00 80.39 128 VAL F N 1
ATOM 9177 C CA . VAL F 1 128 ? -8.873 51.654 17.296 1.00 74.24 128 VAL F CA 1
ATOM 9178 C C . VAL F 1 128 ? -7.446 51.164 17.467 1.00 68.53 128 VAL F C 1
ATOM 9179 O O . VAL F 1 128 ? -6.513 51.714 16.868 1.00 62.56 128 VAL F O 1
ATOM 9183 N N . GLU F 1 129 ? -7.274 50.134 18.281 1.00 69.89 129 GLU F N 1
ATOM 9184 C CA . GLU F 1 129 ? -5.985 49.497 18.464 1.00 67.19 129 GLU F CA 1
ATOM 9185 C C . GLU F 1 129 ? -5.993 48.122 17.812 1.00 60.91 129 GLU F C 1
ATOM 9186 O O . GLU F 1 129 ? -7.039 47.480 17.673 1.00 57.74 129 GLU F O 1
ATOM 9192 N N . VAL F 1 130 ? -4.815 47.691 17.385 1.00 55.64 130 VAL F N 1
ATOM 9193 C CA . VAL F 1 130 ? -4.656 46.455 16.636 1.00 49.62 130 VAL F CA 1
ATOM 9194 C C . VAL F 1 130 ? -3.594 45.614 17.327 1.00 54.38 130 VAL F C 1
ATOM 9195 O O . VAL F 1 130 ? -2.472 46.081 17.554 1.00 55.64 130 VAL F O 1
ATOM 9199 N N . ASN F 1 131 ? -3.950 44.376 17.651 1.00 51.00 131 ASN F N 1
ATOM 9200 C CA . ASN F 1 131 ? -3.007 43.402 18.170 1.00 44.75 131 ASN F CA 1
ATOM 9201 C C . ASN F 1 131 ? -2.453 42.603 17.001 1.00 42.19 131 ASN F C 1
ATOM 9202 O O . ASN 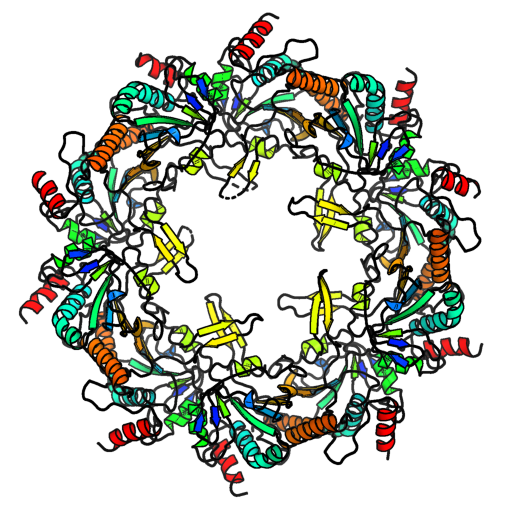F 1 131 ? -3.218 42.025 16.222 1.00 50.57 131 ASN F O 1
ATOM 9207 N N . GLY F 1 132 ? -1.129 42.577 16.881 1.00 36.17 132 GLY F N 1
ATOM 9208 C CA . GLY F 1 132 ? -0.478 41.908 15.774 1.00 35.46 132 GLY F CA 1
ATOM 9209 C C . GLY F 1 132 ? -0.435 42.762 14.517 1.00 36.79 132 GLY F C 1
ATOM 9210 O O . GLY F 1 132 ? -0.723 43.962 14.520 1.00 35.25 132 GLY F O 1
ATOM 9211 N N . GLU F 1 133 ? -0.079 42.111 13.415 1.00 29.85 133 GLU F N 1
ATOM 9212 C CA . GLU F 1 133 ? 0.050 42.764 12.121 1.00 29.35 133 GLU F CA 1
ATOM 9213 C C . GLU F 1 133 ? -1.129 42.383 11.240 1.00 28.95 133 GLU F C 1
ATOM 9214 O O . GLU F 1 133 ? -1.446 41.197 11.105 1.00 29.75 133 GLU F O 1
ATOM 9220 N N . LEU F 1 134 ? -1.762 43.384 10.622 1.00 26.85 134 LEU F N 1
ATOM 9221 C CA . LEU F 1 134 ? -2.852 43.139 9.671 1.00 30.65 134 LEU F CA 1
ATOM 9222 C C . LEU F 1 134 ? -2.252 42.819 8.300 1.00 31.50 134 LEU F C 1
ATOM 9223 O O . LEU F 1 134 ? -2.229 43.639 7.378 1.00 27.44 134 LEU F O 1
ATOM 9228 N N . ILE F 1 135 ? -1.753 41.588 8.178 1.00 27.89 135 ILE F N 1
ATOM 9229 C CA . ILE F 1 135 ? -1.225 41.049 6.933 1.00 28.58 135 ILE F CA 1
ATOM 9230 C C . ILE F 1 135 ? -1.878 39.698 6.684 1.00 26.50 135 ILE F C 1
ATOM 9231 O O . ILE F 1 135 ? -2.484 39.100 7.574 1.00 28.36 135 ILE F O 1
ATOM 9236 N N . ALA F 1 136 ? -1.770 39.228 5.445 1.00 31.52 136 ALA F N 1
ATOM 9237 C CA . ALA F 1 136 ? -2.435 37.995 5.052 1.00 28.72 136 ALA F CA 1
ATOM 9238 C C . ALA F 1 136 ? -1.612 36.778 5.448 1.00 28.54 136 ALA F C 1
ATOM 9239 O O . ALA F 1 136 ? -0.393 36.751 5.270 1.00 28.59 136 ALA F O 1
ATOM 9241 N N . TYR F 1 137 ? -2.286 35.764 5.982 1.00 28.10 137 TYR F N 1
ATOM 9242 C CA . TYR F 1 137 ? -1.662 34.461 6.136 1.00 26.39 137 TYR F CA 1
ATOM 9243 C C . TYR F 1 137 ? -1.567 33.770 4.774 1.00 30.53 137 TYR F C 1
ATOM 9244 O O . TYR F 1 137 ? -2.131 34.226 3.775 1.00 31.30 137 TYR F O 1
ATOM 9253 N N . ARG F 1 138 ? -0.866 32.635 4.738 1.00 40.25 138 ARG F N 1
ATOM 9254 C CA . ARG F 1 138 ? -0.663 31.902 3.485 1.00 34.20 138 ARG F CA 1
ATOM 9255 C C . ARG F 1 138 ? -1.962 31.185 3.128 1.00 35.22 138 ARG F C 1
ATOM 9256 O O . ARG F 1 138 ? -2.155 29.993 3.384 1.00 36.63 138 ARG F O 1
ATOM 9264 N N . GLY F 1 139 ? -2.856 31.936 2.491 1.00 35.69 139 GLY F N 1
ATOM 9265 C CA . GLY F 1 139 ? -4.211 31.464 2.216 1.00 26.93 139 GLY F CA 1
ATOM 9266 C C . GLY F 1 139 ? -4.371 31.087 0.754 1.00 29.48 139 GLY F C 1
ATOM 9267 O O . GLY F 1 139 ? -3.810 31.732 -0.118 1.00 34.81 139 GLY F O 1
ATOM 9268 N N . LEU F 1 140 ? -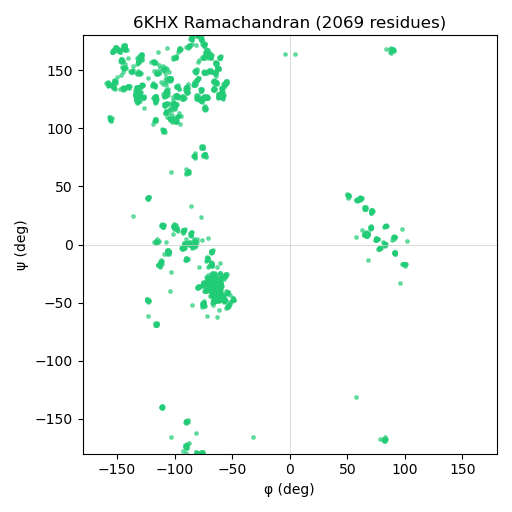5.139 30.034 0.486 1.00 34.52 140 LEU F N 1
ATOM 9269 C CA . LEU F 1 140 ? -5.306 29.586 -0.893 1.00 35.79 140 LEU F CA 1
ATOM 9270 C C . LEU F 1 140 ? -6.747 29.164 -1.137 1.00 33.39 140 LEU F C 1
ATOM 9271 O O . LEU F 1 140 ? -7.350 28.485 -0.304 1.00 34.75 140 LEU F O 1
ATOM 9276 N N . PHE F 1 141 ? -7.294 29.580 -2.279 1.00 32.04 141 PHE F N 1
ATOM 9277 C CA . PHE F 1 141 ? -8.682 29.318 -2.628 1.00 32.28 141 PHE F CA 1
ATOM 9278 C C . PHE F 1 141 ? -8.785 28.802 -4.059 1.00 38.41 141 PHE F C 1
ATOM 9279 O O . PHE F 1 141 ? -8.143 29.334 -4.975 1.00 38.16 141 PHE F O 1
ATOM 9287 N N . LEU F 1 142 ? -9.588 27.750 -4.233 1.00 34.59 142 LEU F N 1
ATOM 9288 C CA . LEU F 1 142 ? -9.981 27.244 -5.543 1.00 35.53 142 LEU F CA 1
ATOM 9289 C C . LEU F 1 142 ? -11.398 27.718 -5.845 1.00 37.48 142 LEU F C 1
ATOM 9290 O O . LEU F 1 142 ? -12.328 27.433 -5.084 1.00 36.56 142 LEU F O 1
ATOM 9295 N N . ILE F 1 143 ? -11.556 28.445 -6.946 1.00 39.27 143 ILE F N 1
ATOM 9296 C CA . ILE F 1 143 ? -12.819 29.038 -7.357 1.00 34.50 143 ILE F CA 1
ATOM 9297 C C . ILE F 1 143 ? -13.218 28.409 -8.683 1.00 39.60 143 ILE F C 1
ATOM 9298 O O . ILE F 1 143 ? -12.419 28.395 -9.626 1.00 38.76 143 ILE F O 1
ATOM 9303 N N . ASP F 1 144 ? -14.442 27.890 -8.758 1.00 37.21 144 ASP F N 1
ATOM 9304 C CA . ASP F 1 144 ? -14.885 27.268 -9.995 1.00 42.19 144 ASP F CA 1
ATOM 9305 C C . ASP F 1 144 ? -15.315 28.347 -10.990 1.00 40.12 144 ASP F C 1
ATOM 9306 O O . ASP F 1 144 ? -15.261 29.547 -10.708 1.00 39.36 144 ASP F O 1
ATOM 9311 N N . LYS F 1 145 ? -15.744 27.918 -12.179 1.00 41.72 145 LYS F N 1
ATOM 9312 C CA . LYS F 1 145 ? -16.071 28.872 -13.236 1.00 41.49 145 LYS F CA 1
ATOM 9313 C C . LYS F 1 145 ? -17.324 29.690 -12.930 1.00 43.00 145 LYS F C 1
ATOM 9314 O O . LYS F 1 145 ? -17.530 30.738 -13.551 1.00 42.36 145 LYS F O 1
ATOM 9320 N N . ASP F 1 146 ? -18.156 29.248 -11.991 1.00 40.53 146 ASP F N 1
ATOM 9321 C CA . ASP F 1 146 ? -19.283 30.044 -11.520 1.00 43.83 146 ASP F CA 1
ATOM 9322 C C . ASP F 1 146 ? -18.918 30.975 -10.370 1.00 45.15 146 ASP F C 1
ATOM 9323 O O . ASP F 1 146 ? -19.797 31.671 -9.856 1.00 42.09 146 ASP F O 1
ATOM 9328 N N . GLY F 1 147 ? -17.658 31.002 -9.945 1.00 43.03 147 GLY F N 1
ATOM 9329 C CA . GLY F 1 147 ? -17.277 31.869 -8.849 1.00 41.28 147 GLY F CA 1
ATOM 9330 C C . GLY F 1 147 ? -17.517 31.326 -7.458 1.00 38.01 147 GLY F C 1
ATOM 9331 O O . GLY F 1 147 ? -17.503 32.097 -6.496 1.00 38.31 147 GLY F O 1
ATOM 9332 N N . ILE F 1 148 ? -17.733 30.029 -7.314 1.00 38.08 148 ILE F N 1
ATOM 9333 C CA . ILE F 1 148 ? -18.000 29.423 -6.016 1.00 36.01 148 ILE F CA 1
ATOM 9334 C C . ILE F 1 148 ? -16.704 28.833 -5.480 1.00 35.43 148 ILE F C 1
ATOM 9335 O O . ILE F 1 148 ? -15.950 28.185 -6.218 1.00 37.08 148 ILE F O 1
ATOM 9340 N N . VAL F 1 149 ? -16.432 29.067 -4.198 1.00 31.67 149 VAL F N 1
ATOM 9341 C CA . VAL F 1 149 ? -15.233 28.530 -3.563 1.00 35.78 149 VAL F CA 1
ATOM 9342 C C . VAL F 1 149 ? -15.456 27.054 -3.265 1.00 36.23 149 VAL F C 1
ATOM 9343 O O . VAL F 1 149 ? -16.431 26.682 -2.598 1.00 36.40 149 VAL F O 1
ATOM 9347 N N . ARG F 1 150 ? -14.550 26.204 -3.755 1.00 29.36 150 ARG F N 1
ATOM 9348 C CA . ARG F 1 150 ? -14.659 24.764 -3.567 1.00 35.64 150 ARG F CA 1
ATOM 9349 C C . ARG F 1 150 ? -13.588 24.181 -2.656 1.00 35.94 150 ARG F C 1
ATOM 9350 O O . ARG F 1 150 ? -13.743 23.044 -2.202 1.00 37.68 150 ARG F O 1
ATOM 9358 N N . HIS F 1 151 ? -12.516 24.921 -2.380 1.00 31.51 151 HIS F N 1
ATOM 9359 C CA . HIS F 1 151 ? -11.433 24.426 -1.540 1.00 37.50 151 HIS F CA 1
ATOM 9360 C C . HIS F 1 151 ? -10.670 25.615 -0.982 1.00 35.73 151 HIS F C 1
ATOM 9361 O O . HIS F 1 151 ? -10.416 26.585 -1.697 1.00 35.56 151 HIS F O 1
ATOM 9368 N N . GLN F 1 152 ? -10.307 25.534 0.293 1.00 35.35 152 GLN F N 1
ATOM 9369 C CA . GLN F 1 152 ? -9.517 26.586 0.906 1.00 34.74 152 GLN F CA 1
ATOM 9370 C C . GLN F 1 152 ? -8.534 25.990 1.897 1.00 35.53 152 GLN F C 1
ATOM 9371 O O . GLN F 1 152 ? -8.763 24.925 2.478 1.00 35.88 152 GLN F O 1
ATOM 9377 N N . LEU F 1 153 ? -7.427 26.702 2.067 1.00 34.21 153 LEU F N 1
ATOM 9378 C CA . LEU F 1 153 ? -6.299 26.256 2.863 1.00 37.89 153 LEU F CA 1
ATOM 9379 C C . LEU F 1 153 ? -5.574 27.500 3.354 1.00 37.78 153 LEU F C 1
ATOM 9380 O O . LEU F 1 153 ? -5.369 28.442 2.586 1.00 39.55 153 LEU F O 1
ATOM 9385 N N . ILE F 1 154 ? -5.210 27.513 4.634 1.00 34.25 154 ILE F N 1
ATOM 9386 C CA . ILE F 1 154 ? -4.447 28.608 5.219 1.00 32.70 154 ILE F CA 1
ATOM 9387 C C . ILE F 1 154 ? -3.321 28.011 6.046 1.00 37.07 154 ILE F C 1
ATOM 9388 O O . ILE F 1 154 ? -3.561 27.145 6.897 1.00 35.73 154 ILE F O 1
ATOM 9393 N N . ASN F 1 155 ? -2.102 28.486 5.806 1.00 36.62 155 ASN F N 1
ATOM 9394 C CA . ASN F 1 155 ? -0.915 28.035 6.513 1.00 38.32 155 ASN F CA 1
ATOM 9395 C C . ASN F 1 155 ? -0.355 29.167 7.358 1.00 37.00 155 ASN F C 1
ATOM 9396 O O . ASN F 1 155 ? -0.460 30.342 6.994 1.00 34.29 155 ASN F O 1
ATOM 9401 N N . ASP F 1 156 ? 0.238 28.797 8.491 1.00 36.06 156 ASP F N 1
ATOM 9402 C CA . ASP F 1 156 ? 0.997 29.751 9.284 1.00 37.06 156 ASP F CA 1
ATOM 9403 C C . ASP F 1 156 ? 2.155 30.292 8.447 1.00 33.23 156 ASP F C 1
ATOM 9404 O O . ASP F 1 156 ? 2.547 29.706 7.433 1.00 36.85 156 ASP F O 1
ATOM 9409 N N . PHE F 1 157 ? 2.689 31.436 8.873 1.00 31.43 157 PHE F N 1
ATOM 9410 C CA . PHE F 1 157 ? 3.732 32.133 8.115 1.00 33.18 157 PHE F CA 1
ATOM 9411 C C . PHE F 1 157 ? 4.899 31.248 7.683 1.00 35.96 157 PHE F C 1
ATOM 9412 O O . PHE F 1 157 ? 5.305 31.343 6.515 1.00 38.80 157 PHE F O 1
ATOM 9420 N N . PRO F 1 158 ? 5.490 30.400 8.532 1.00 36.78 158 PRO F N 1
ATOM 9421 C CA . PRO F 1 158 ? 6.674 29.647 8.097 1.00 36.12 158 PRO F CA 1
ATOM 9422 C C . PRO F 1 158 ? 6.396 28.380 7.298 1.00 40.40 158 PRO F C 1
ATOM 9423 O O . PRO F 1 158 ? 7.355 27.686 6.940 1.00 40.09 158 PRO F O 1
ATOM 9427 N N . LEU F 1 159 ? 5.153 28.047 6.974 1.00 37.94 159 LEU F N 1
ATOM 9428 C CA . LEU F 1 159 ? 4.847 26.771 6.325 1.00 34.46 159 LEU F CA 1
ATOM 9429 C C . LEU F 1 159 ? 4.440 27.024 4.877 1.00 35.29 159 LEU F C 1
ATOM 9430 O O . LEU F 1 159 ? 3.285 27.352 4.598 1.00 38.50 159 LEU F O 1
ATOM 9435 N N . GLY F 1 160 ? 5.385 26.850 3.955 1.00 36.53 160 GLY F N 1
ATOM 9436 C CA . GLY F 1 160 ? 5.071 26.989 2.547 1.00 36.89 160 GLY F CA 1
ATOM 9437 C C . GLY F 1 160 ? 4.078 25.946 2.066 1.00 37.90 160 GLY F C 1
ATOM 9438 O O . GLY F 1 160 ? 3.948 24.852 2.617 1.00 36.11 160 GLY F O 1
ATOM 9439 N N . ARG F 1 161 ? 3.378 26.301 0.997 1.00 40.57 161 ARG F N 1
ATOM 9440 C CA . ARG F 1 161 ? 2.299 25.493 0.449 1.00 42.64 161 ARG F CA 1
ATOM 9441 C C . ARG F 1 161 ? 2.846 24.517 -0.597 1.00 46.31 161 ARG F C 1
ATOM 9442 O O . ARG F 1 161 ? 4.059 24.379 -0.778 1.00 43.96 161 ARG F O 1
ATOM 9450 N N . SER F 1 162 ? 1.945 23.818 -1.290 1.00 48.79 162 SER F N 1
ATOM 9451 C CA . SER F 1 162 ? 2.304 22.762 -2.233 1.00 47.81 162 SER F CA 1
ATOM 9452 C C . SER F 1 162 ? 1.553 22.955 -3.541 1.00 45.77 162 SER F C 1
ATOM 9453 O O . SER F 1 162 ? 0.317 23.000 -3.551 1.00 51.30 162 SER F O 1
ATOM 9456 N N . ILE F 1 163 ? 2.301 23.043 -4.643 1.00 45.02 163 ILE F N 1
ATOM 9457 C CA . ILE F 1 163 ? 1.686 23.144 -5.963 1.00 46.81 163 ILE F CA 1
ATOM 9458 C C . ILE F 1 163 ? 0.944 21.855 -6.302 1.00 51.29 163 ILE F C 1
ATOM 9459 O O . ILE F 1 163 ? -0.117 21.874 -6.946 1.00 52.94 163 ILE F O 1
ATOM 9464 N N . ASP F 1 164 ? 1.489 20.715 -5.861 1.00 51.56 164 ASP F N 1
ATOM 9465 C CA . ASP F 1 164 ? 0.879 19.423 -6.155 1.00 52.39 164 ASP F CA 1
ATOM 9466 C C . ASP F 1 164 ? -0.526 19.328 -5.580 1.00 52.77 164 ASP F C 1
ATOM 9467 O O . ASP F 1 164 ? -1.442 18.839 -6.249 1.00 45.48 164 ASP F O 1
ATOM 9472 N N . GLU F 1 165 ? -0.713 19.789 -4.337 1.00 52.15 165 GLU F N 1
ATOM 9473 C CA . GLU F 1 165 ? -2.025 19.690 -3.707 1.00 47.94 165 GLU F CA 1
ATOM 9474 C C . GLU F 1 165 ? -3.042 20.555 -4.435 1.00 45.86 165 GLU F C 1
ATOM 9475 O O . GLU F 1 165 ? -4.197 20.151 -4.618 1.00 48.74 165 GLU F O 1
ATOM 9481 N N . ALA F 1 166 ? -2.623 21.735 -4.887 1.00 43.16 166 ALA F N 1
ATOM 9482 C CA . ALA F 1 166 ? -3.518 22.584 -5.660 1.00 45.85 166 ALA F CA 1
ATOM 9483 C C . ALA F 1 166 ? -3.922 21.897 -6.959 1.00 48.69 166 ALA F C 1
ATOM 9484 O O . ALA F 1 166 ? -5.106 21.876 -7.327 1.00 45.32 166 ALA F O 1
ATOM 9486 N N . ILE F 1 167 ? -2.947 21.315 -7.662 1.00 50.22 167 ILE F N 1
ATOM 9487 C CA . ILE F 1 167 ? -3.252 20.619 -8.911 1.00 51.18 167 ILE F CA 1
ATOM 9488 C C . ILE F 1 167 ? -4.202 19.453 -8.657 1.00 47.34 167 ILE F C 1
ATOM 9489 O O . ILE F 1 167 ? -5.157 19.231 -9.413 1.00 40.43 167 ILE F O 1
ATOM 9494 N N . ARG F 1 168 ? -3.967 18.708 -7.573 1.00 47.89 168 ARG F N 1
ATOM 9495 C CA . ARG F 1 168 ? -4.790 17.543 -7.261 1.00 48.41 168 ARG F CA 1
ATOM 9496 C C . ARG F 1 168 ? -6.228 17.944 -6.964 1.00 47.56 168 ARG F C 1
ATOM 9497 O O . ARG F 1 168 ? -7.171 17.305 -7.448 1.00 49.64 168 ARG F O 1
ATOM 9505 N N . VAL F 1 169 ? -6.416 19.005 -6.176 1.00 41.59 169 VAL F N 1
ATOM 9506 C CA . VAL F 1 169 ? -7.767 19.460 -5.864 1.00 42.24 169 VAL F CA 1
ATOM 9507 C C . VAL F 1 169 ? -8.453 19.999 -7.116 1.00 42.57 169 VAL F C 1
ATOM 9508 O O . VAL F 1 169 ? -9.659 19.799 -7.312 1.00 44.12 169 VAL F O 1
ATOM 9512 N N . VAL F 1 170 ? -7.702 20.676 -7.991 1.00 42.35 170 VAL F N 1
ATOM 9513 C CA . VAL F 1 170 ? -8.270 21.116 -9.264 1.00 39.56 170 VAL F CA 1
ATOM 9514 C C . VAL F 1 170 ? -8.763 19.918 -10.066 1.00 47.16 170 VAL F C 1
ATOM 9515 O O . VAL F 1 170 ? -9.883 19.916 -10.598 1.00 51.00 170 VAL F O 1
ATOM 9519 N N . ASP F 1 171 ? -7.926 18.880 -10.164 1.00 48.66 171 ASP F N 1
ATOM 9520 C CA . ASP F 1 171 ? -8.302 17.685 -10.911 1.00 49.65 171 ASP F CA 1
ATOM 9521 C C . ASP F 1 171 ? -9.530 17.025 -10.305 1.00 49.22 171 ASP F C 1
ATOM 9522 O O . ASP F 1 171 ? -10.406 16.550 -11.034 1.00 49.93 171 ASP F O 1
ATOM 9527 N N . ALA F 1 172 ? -9.614 16.987 -8.974 1.00 43.03 172 ALA F N 1
ATOM 9528 C CA . ALA F 1 172 ? -10.776 16.375 -8.337 1.00 43.69 172 ALA F CA 1
ATOM 9529 C C . ALA F 1 172 ? -12.047 17.163 -8.629 1.00 48.42 172 ALA F C 1
ATOM 9530 O O . ALA F 1 172 ? -13.088 16.574 -8.946 1.00 51.95 172 ALA F O 1
ATOM 9532 N N . LEU F 1 173 ? -11.986 18.493 -8.525 1.00 46.63 173 LEU F N 1
ATOM 9533 C CA . LEU F 1 173 ? -13.165 19.304 -8.817 1.00 44.13 173 LEU F CA 1
ATOM 9534 C C . LEU F 1 173 ? -13.613 19.110 -10.259 1.00 50.93 173 LEU F C 1
ATOM 9535 O O . LEU F 1 173 ? -14.810 18.959 -10.536 1.00 50.72 173 LEU F O 1
ATOM 9540 N N . GLN F 1 174 ? -12.664 19.123 -11.194 1.00 52.61 174 GLN F N 1
ATOM 9541 C CA . GLN F 1 174 ? -13.018 18.958 -12.600 1.00 54.17 174 GLN F CA 1
ATOM 9542 C C . GLN F 1 174 ? -13.549 17.554 -12.875 1.00 54.64 174 GLN F C 1
ATOM 9543 O O . GLN F 1 174 ? -14.481 17.379 -13.671 1.00 57.12 174 GLN F O 1
ATOM 9549 N N . HIS F 1 175 ? -12.996 16.547 -12.198 1.00 46.11 175 HIS F N 1
ATOM 9550 C CA . HIS F 1 175 ? -13.503 15.191 -12.348 1.00 51.04 175 HIS F CA 1
ATOM 9551 C C . HIS F 1 175 ? -14.941 15.086 -11.854 1.00 54.81 175 HIS F C 1
ATOM 9552 O O . HIS F 1 175 ? -15.787 14.472 -12.514 1.00 58.30 175 HIS F O 1
ATOM 9559 N N . PHE F 1 176 ? -15.238 15.675 -10.691 1.00 50.19 176 PHE F N 1
ATOM 9560 C CA . PHE F 1 176 ? -16.606 15.641 -10.179 1.00 47.03 176 PHE F CA 1
ATOM 9561 C C . PHE F 1 176 ? -17.556 16.418 -11.083 1.00 51.07 176 PHE F C 1
ATOM 9562 O O . PHE F 1 176 ? -18.718 16.029 -11.254 1.00 49.52 176 PHE F O 1
ATOM 9570 N N . GLU F 1 177 ? -17.094 17.535 -11.647 1.00 52.41 177 GLU F N 1
ATOM 9571 C CA . GLU F 1 177 ? -17.948 18.289 -12.557 1.00 51.86 177 GLU F CA 1
ATOM 9572 C C . GLU F 1 177 ? -18.262 17.483 -13.809 1.00 54.77 177 GLU F C 1
ATOM 9573 O O . GLU F 1 177 ? -19.398 17.497 -14.297 1.00 51.03 177 GLU F O 1
ATOM 9579 N N . LEU F 1 178 ? -17.272 16.759 -14.334 1.00 63.21 178 LEU F N 1
ATOM 9580 C CA . LEU F 1 178 ? -17.474 16.016 -15.574 1.00 61.01 178 LEU F CA 1
ATOM 9581 C C . LEU F 1 178 ? -18.299 14.754 -15.359 1.00 57.64 178 LEU F C 1
ATOM 9582 O O . LEU F 1 178 ? -19.294 14.531 -16.056 1.00 59.04 178 LEU F O 1
ATOM 9587 N N . TYR F 1 179 ? -17.903 13.918 -14.400 1.00 55.62 179 TYR F N 1
ATOM 9588 C CA . TYR F 1 179 ? -18.437 12.569 -14.297 1.00 58.08 179 TYR F CA 1
ATOM 9589 C C . TYR F 1 179 ? -19.418 12.363 -13.154 1.00 60.10 179 TYR F C 1
ATOM 9590 O O . TYR F 1 179 ? -19.980 11.268 -13.041 1.00 58.35 179 TYR F O 1
ATOM 9599 N N . GLY F 1 180 ? -19.631 13.363 -12.300 1.00 60.09 180 GLY F N 1
ATOM 9600 C CA . GLY F 1 180 ? -20.500 13.184 -11.151 1.00 48.18 180 GLY F CA 1
ATOM 9601 C C . GLY F 1 180 ? -19.986 12.210 -10.119 1.00 50.01 180 GLY F C 1
ATOM 9602 O O . GLY F 1 180 ? -20.714 11.878 -9.179 1.00 52.62 180 GLY F O 1
ATOM 9603 N N . GLU F 1 181 ? -18.751 11.738 -10.272 1.00 55.35 181 GLU F N 1
ATOM 9604 C CA . GLU F 1 181 ? -18.135 10.822 -9.326 1.00 60.20 181 GLU F CA 1
ATOM 9605 C C . GLU F 1 181 ? -17.394 11.608 -8.256 1.00 53.81 181 GLU F C 1
ATOM 9606 O O . GLU F 1 181 ? -16.655 12.547 -8.567 1.00 50.78 181 GLU F O 1
ATOM 9612 N N . VAL F 1 182 ? -17.584 11.220 -7.005 1.00 57.96 182 VAL F N 1
ATOM 9613 C CA . VAL F 1 182 ? -16.859 11.849 -5.909 1.00 56.28 182 VAL F CA 1
ATOM 9614 C C . VAL F 1 182 ? -15.485 11.205 -5.784 1.00 55.00 182 VAL F C 1
ATOM 9615 O O . VAL F 1 182 ? -15.294 10.019 -6.078 1.00 54.55 182 VAL F O 1
ATOM 9619 N N . CYS F 1 183 ? -14.515 11.998 -5.340 1.00 51.26 183 CYS F N 1
ATOM 9620 C CA . CYS F 1 183 ? -13.132 11.561 -5.293 1.00 50.05 183 CYS F CA 1
ATOM 9621 C C . CYS F 1 183 ? -12.781 11.123 -3.884 1.00 46.39 183 CYS F C 1
ATOM 9622 O O . CYS F 1 183 ? -12.921 11.921 -2.945 1.00 52.56 183 CYS F O 1
ATOM 9625 N N . PRO F 1 184 ? -12.344 9.889 -3.687 1.00 53.04 184 PRO F N 1
ATOM 9626 C CA . PRO F 1 184 ? -12.046 9.395 -2.340 1.00 52.61 184 PRO F CA 1
ATOM 9627 C C . PRO F 1 184 ? -10.736 9.971 -1.819 1.00 45.85 184 PRO F C 1
ATOM 9628 O O . PRO F 1 184 ? -10.066 10.768 -2.469 1.00 47.07 184 PRO F O 1
ATOM 9632 N N . LEU F 1 185 ? -10.390 9.550 -0.607 1.00 48.85 185 LEU F N 1
ATOM 9633 C CA . LEU F 1 185 ? -9.163 10.005 0.028 1.00 44.47 185 LEU F CA 1
ATOM 9634 C C . LEU F 1 185 ? -7.953 9.630 -0.819 1.00 49.19 185 LEU F C 1
ATOM 9635 O O . LEU F 1 185 ? -7.850 8.502 -1.309 1.00 57.26 185 LEU F O 1
ATOM 9640 N N . GLY F 1 186 ? -7.042 10.584 -0.996 1.00 53.26 186 GLY F N 1
ATOM 9641 C CA . GLY F 1 186 ? -5.816 10.347 -1.738 1.00 54.41 186 GLY F CA 1
ATOM 9642 C C . GLY F 1 186 ? -5.982 10.163 -3.230 1.00 57.47 186 GLY F C 1
ATOM 9643 O O . GLY F 1 186 ? -5.044 9.706 -3.890 1.00 62.18 186 GLY F O 1
ATOM 9644 N N . TRP F 1 187 ? -7.141 10.511 -3.783 1.00 55.63 187 TRP F N 1
ATOM 9645 C CA . TRP F 1 187 ? -7.391 10.328 -5.205 1.00 52.08 187 TRP F CA 1
ATOM 9646 C C . TRP F 1 187 ? -6.489 11.227 -6.039 1.00 57.63 187 TRP F C 1
ATOM 9647 O O . TRP F 1 187 ? -6.240 12.383 -5.688 1.00 55.85 187 TRP F O 1
ATOM 9658 N N . HIS F 1 188 ? -6.007 10.687 -7.156 1.00 61.56 188 HIS F N 1
ATOM 9659 C CA . HIS F 1 188 ? -5.260 11.451 -8.143 1.00 56.63 188 HIS F CA 1
ATOM 9660 C C . HIS F 1 188 ? -5.880 11.209 -9.510 1.00 59.07 188 HIS F C 1
ATOM 9661 O O . HIS F 1 188 ? -6.606 10.232 -9.714 1.00 62.48 188 HIS F O 1
ATOM 9668 N N . LYS F 1 189 ? -5.596 12.119 -10.442 1.00 65.12 189 LYS F N 1
ATOM 9669 C CA . LYS F 1 189 ? -6.144 12.014 -11.791 1.00 63.90 189 LYS F CA 1
ATOM 9670 C C . LYS F 1 189 ? -5.746 10.691 -12.424 1.00 63.30 189 LYS F C 1
ATOM 9671 O O . LYS F 1 189 ? -4.571 10.313 -12.418 1.00 65.24 189 LYS F O 1
ATOM 9677 N N . GLY F 1 190 ? -6.734 9.973 -12.946 1.00 61.15 190 GLY F N 1
ATOM 9678 C CA . GLY F 1 190 ? -6.508 8.679 -13.535 1.00 68.32 190 GLY F CA 1
ATOM 9679 C C . GLY F 1 190 ? -6.804 7.510 -12.621 1.00 65.17 190 GLY F C 1
ATOM 9680 O O . GLY F 1 190 ? -6.967 6.388 -13.111 1.00 68.73 190 GLY F O 1
ATOM 9681 N N . GLU F 1 191 ? -6.899 7.741 -11.316 1.00 58.96 191 GLU F N 1
ATOM 9682 C CA . GLU F 1 191 ? -7.210 6.660 -10.399 1.00 56.97 191 GLU F CA 1
ATOM 9683 C C . GLU F 1 191 ? -8.722 6.468 -10.315 1.00 58.56 191 GLU F C 1
ATOM 9684 O O . GLU F 1 191 ? -9.507 7.237 -10.876 1.00 63.21 191 GLU F O 1
ATOM 9690 N N . ALA F 1 192 ? -9.125 5.400 -9.632 1.00 61.09 192 ALA F N 1
ATOM 9691 C CA . ALA F 1 192 ? -10.537 5.054 -9.548 1.00 59.87 192 ALA F CA 1
ATOM 9692 C C . ALA F 1 192 ? -11.266 6.007 -8.605 1.00 64.68 192 ALA F C 1
ATOM 9693 O O . ALA F 1 192 ? -10.867 6.183 -7.448 1.00 57.18 192 ALA F O 1
ATOM 9695 N N . ALA F 1 193 ? -12.343 6.617 -9.106 1.00 62.53 193 ALA F N 1
ATOM 9696 C CA . ALA F 1 193 ? -13.213 7.453 -8.287 1.00 62.53 193 ALA F CA 1
ATOM 9697 C C . ALA F 1 193 ? -14.322 6.617 -7.662 1.00 62.63 193 ALA F C 1
ATOM 9698 O O . ALA F 1 193 ? -14.137 5.422 -7.413 1.00 66.87 193 ALA F O 1
ATOM 9700 N N . MET F 1 194 ? -15.471 7.234 -7.392 1.00 64.99 194 MET F N 1
ATOM 9701 C CA . MET F 1 194 ? -16.558 6.556 -6.698 1.00 59.68 194 MET F CA 1
ATOM 9702 C C . MET F 1 194 ? -17.887 7.176 -7.102 1.00 60.34 194 MET F C 1
ATOM 9703 O O . MET F 1 194 ? -17.992 8.397 -7.235 1.00 62.68 194 MET F O 1
ATOM 9708 N N . THR F 1 195 ? -18.891 6.331 -7.302 1.00 62.88 195 THR F N 1
ATOM 9709 C CA . THR F 1 195 ? -20.250 6.817 -7.523 1.00 61.74 195 THR F CA 1
ATOM 9710 C C . THR F 1 195 ? -20.904 7.138 -6.181 1.00 60.05 195 THR F C 1
ATOM 9711 O O . THR F 1 195 ? -20.880 6.302 -5.271 1.00 57.22 195 THR F O 1
ATOM 9715 N N . PRO F 1 196 ? -21.467 8.334 -6.011 1.00 60.98 196 PRO F N 1
ATOM 9716 C CA . PRO F 1 196 ? -22.066 8.691 -4.716 1.00 57.17 196 PRO F CA 1
ATOM 9717 C C . PRO F 1 196 ? -23.393 7.989 -4.459 1.00 59.24 196 PRO F C 1
ATOM 9718 O O . PRO F 1 196 ? -24.464 8.590 -4.599 1.00 55.26 196 PRO F O 1
ATOM 9722 N N . SER F 1 197 ? -23.329 6.713 -4.081 1.00 59.83 197 SER F N 1
ATOM 9723 C CA . SER F 1 197 ? -24.515 5.938 -3.743 1.00 58.36 197 SER F CA 1
ATOM 9724 C C . SER F 1 197 ? -24.108 4.844 -2.768 1.00 56.41 197 SER F C 1
ATOM 9725 O O . SER F 1 197 ? -22.920 4.580 -2.567 1.00 56.85 197 SER F O 1
ATOM 9728 N N . HIS F 1 198 ? -25.111 4.220 -2.143 1.00 58.16 198 HIS F N 1
ATOM 9729 C CA . HIS F 1 198 ? -24.844 3.083 -1.266 1.00 57.04 198 HIS F CA 1
ATOM 9730 C C . HIS F 1 198 ? -24.021 2.031 -1.999 1.00 58.78 198 HIS F C 1
ATOM 9731 O O . HIS F 1 198 ? -22.978 1.571 -1.510 1.00 55.74 198 HIS F O 1
ATOM 9738 N N . GLU F 1 199 ? -24.489 1.649 -3.190 1.00 61.36 199 GLU F N 1
ATOM 9739 C CA . GLU F 1 199 ? -23.778 0.675 -4.007 1.00 67.18 199 GLU F CA 1
ATOM 9740 C C . GLU F 1 199 ? -22.398 1.182 -4.401 1.00 61.58 199 GLU F C 1
ATOM 9741 O O . GLU F 1 199 ? -21.437 0.408 -4.435 1.00 62.44 199 GLU F O 1
ATOM 9747 N N . GLY F 1 200 ? -22.280 2.476 -4.703 1.00 57.30 200 GLY F N 1
ATOM 9748 C CA . GLY F 1 200 ? -20.993 3.009 -5.127 1.00 60.83 200 GLY F CA 1
ATOM 9749 C C . GLY F 1 200 ? -19.917 2.876 -4.065 1.00 60.92 200 GLY F C 1
ATOM 9750 O O . GLY F 1 200 ? -18.808 2.407 -4.339 1.00 61.95 200 GLY F O 1
ATOM 9751 N N . VAL F 1 201 ? -20.231 3.280 -2.831 1.00 57.51 201 VAL F N 1
ATOM 9752 C CA . VAL F 1 201 ? -19.236 3.210 -1.765 1.00 61.46 201 VAL F CA 1
ATOM 9753 C C . VAL F 1 201 ? -19.003 1.762 -1.348 1.00 60.84 201 VAL F C 1
ATOM 9754 O O . VAL F 1 201 ? -17.873 1.373 -1.023 1.00 57.79 201 VAL F O 1
ATOM 9758 N N . ALA F 1 202 ? -20.062 0.942 -1.341 1.00 63.78 202 ALA F N 1
ATOM 9759 C CA . ALA F 1 202 ? -19.881 -0.471 -1.019 1.00 64.43 202 ALA F CA 1
ATOM 9760 C C . ALA F 1 202 ? -18.951 -1.144 -2.023 1.00 61.29 202 ALA F C 1
ATOM 9761 O O . ALA F 1 202 ? -18.074 -1.928 -1.641 1.00 55.85 202 ALA F O 1
ATOM 9763 N N . SER F 1 203 ? -19.127 -0.844 -3.313 1.00 60.29 203 SER F N 1
ATOM 9764 C CA . SER F 1 203 ? -18.291 -1.427 -4.355 1.00 57.16 203 SER F CA 1
ATOM 9765 C C . SER F 1 203 ? -16.858 -0.907 -4.298 1.00 63.83 203 SER F C 1
ATOM 9766 O O . SER F 1 203 ? -15.908 -1.693 -4.392 1.00 66.74 203 SER F O 1
ATOM 9769 N N . TYR F 1 204 ? -16.680 0.406 -4.123 1.00 66.64 204 TYR F N 1
ATOM 9770 C CA . TYR F 1 204 ? -15.331 0.968 -4.090 1.00 61.24 204 TYR F CA 1
ATOM 9771 C C . TYR F 1 204 ? -14.507 0.371 -2.957 1.00 61.70 204 TYR F C 1
ATOM 9772 O O . TYR F 1 204 ? -13.352 -0.020 -3.157 1.00 68.63 204 TYR F O 1
ATOM 9781 N N . LEU F 1 205 ? -15.084 0.288 -1.758 1.00 59.62 205 LEU F N 1
ATOM 9782 C CA . LEU F 1 205 ? -14.313 -0.204 -0.622 1.00 66.03 205 LEU F CA 1
ATOM 9783 C C . LEU F 1 205 ? -14.007 -1.691 -0.751 1.00 70.04 205 LEU F C 1
ATOM 9784 O O . LEU F 1 205 ? -13.002 -2.161 -0.206 1.00 69.02 205 LEU F O 1
ATOM 9789 N N . SER F 1 206 ? -14.860 -2.447 -1.455 1.00 72.31 206 SER F N 1
ATOM 9790 C CA . SER F 1 206 ? -14.583 -3.865 -1.666 1.00 71.60 206 SER F CA 1
ATOM 9791 C C . SER F 1 206 ? -13.345 -4.068 -2.528 1.00 73.78 206 SER F C 1
ATOM 9792 O O . SER F 1 206 ? -12.539 -4.965 -2.255 1.00 82.57 206 SER F O 1
ATOM 9795 N N . LYS F 1 207 ? -13.164 -3.246 -3.568 1.00 72.04 207 LYS F N 1
ATOM 9796 C CA . LYS F 1 207 ? -11.972 -3.407 -4.396 1.00 75.07 207 LYS F CA 1
ATOM 9797 C C . LYS F 1 207 ? -10.705 -3.075 -3.618 1.00 79.85 207 LYS F C 1
ATOM 9798 O O . LYS F 1 207 ? -9.656 -3.683 -3.861 1.00 89.92 207 LYS F O 1
ATOM 9804 N N . LEU F 1 208 ? -10.775 -2.123 -2.686 1.00 71.81 208 LEU F N 1
ATOM 9805 C CA . LEU F 1 208 ? -9.614 -1.828 -1.854 1.00 78.95 208 LEU F CA 1
ATOM 9806 C C . LEU F 1 208 ? -9.321 -2.964 -0.882 1.00 83.76 208 LEU F C 1
ATOM 9807 O O . LEU F 1 208 ? -8.159 -3.197 -0.530 1.00 86.22 208 LEU F O 1
ATOM 9812 N N . GLU F 1 209 ? -10.357 -3.677 -0.438 1.00 84.93 209 GLU F N 1
ATOM 9813 C CA . GLU F 1 209 ? -10.184 -4.680 0.607 1.00 90.85 209 GLU F CA 1
ATOM 9814 C C . GLU F 1 209 ? -9.437 -5.902 0.087 1.00 97.84 209 GLU F C 1
ATOM 9815 O O . GLU F 1 209 ? -8.344 -6.228 0.566 1.00 98.52 209 GLU F O 1
ATOM 9821 N N . HIS F 1 210 ? -10.013 -6.587 -0.903 1.00 101.28 210 HIS F N 1
ATOM 9822 C CA . HIS F 1 210 ? -9.421 -7.828 -1.397 1.00 102.45 210 HIS F CA 1
ATOM 9823 C C . HIS F 1 210 ? -8.127 -7.567 -2.160 1.00 108.99 210 HIS F C 1
ATOM 9824 O O . HIS F 1 210 ? -7.176 -8.354 -2.071 1.00 106.12 210 HIS F O 1
ATOM 9831 N N . HIS F 1 211 ? -8.070 -6.469 -2.907 1.00 109.45 211 HIS F N 1
ATOM 9832 C CA . HIS F 1 211 ? -6.898 -6.149 -3.714 1.00 104.83 211 HIS F CA 1
ATOM 9833 C C . HIS F 1 211 ? -6.041 -5.085 -3.033 1.00 100.58 211 HIS F C 1
ATOM 9834 O O . HIS F 1 211 ? -5.594 -5.265 -1.897 1.00 98.53 211 HIS F O 1
ATOM 9841 N N . MET G 1 1 ? -38.467 80.413 28.665 1.00 57.05 1 MET G N 1
ATOM 9842 C CA . MET G 1 1 ? -37.127 80.540 28.097 1.00 69.37 1 MET G CA 1
ATOM 9843 C C . MET G 1 1 ? -36.833 81.962 27.635 1.00 69.19 1 MET G C 1
ATOM 9844 O O . MET G 1 1 ? -37.271 82.944 28.247 1.00 64.46 1 MET G O 1
ATOM 9849 N N . LEU G 1 2 ? -36.085 82.051 26.534 1.00 60.92 2 LEU G N 1
ATOM 9850 C CA . LEU G 1 2 ? -35.725 83.321 25.917 1.00 53.05 2 LEU G CA 1
ATOM 9851 C C . LEU G 1 2 ? -36.722 83.580 24.799 1.00 47.16 2 LEU G C 1
ATOM 9852 O O . LEU G 1 2 ? -36.719 82.883 23.780 1.00 45.21 2 LEU G O 1
ATOM 9857 N N . LEU G 1 3 ? -37.583 84.574 24.998 1.00 41.86 3 LEU G N 1
ATOM 9858 C CA . LEU G 1 3 ? -38.618 84.885 24.029 1.00 41.62 3 LEU G CA 1
ATOM 9859 C C . LEU G 1 3 ? -38.324 86.134 23.210 1.00 39.46 3 LEU G C 1
ATOM 9860 O O . LEU G 1 3 ? -39.062 86.410 22.259 1.00 38.74 3 LEU G O 1
ATOM 9865 N N . ILE G 1 4 ? -37.264 86.881 23.538 1.00 36.37 4 ILE G N 1
ATOM 9866 C CA . ILE G 1 4 ? -36.945 88.090 22.787 1.00 37.09 4 ILE G CA 1
ATOM 9867 C C . ILE G 1 4 ? -36.702 87.728 21.327 1.00 36.76 4 ILE G C 1
ATOM 9868 O O . ILE G 1 4 ? -35.894 86.845 21.013 1.00 39.79 4 ILE G O 1
ATOM 9873 N N . GLY G 1 5 ? -37.402 88.411 20.423 1.00 34.77 5 GLY G N 1
ATOM 9874 C CA . GLY G 1 5 ? -37.295 88.141 19.006 1.00 30.98 5 GLY G CA 1
ATOM 9875 C C . GLY G 1 5 ? -38.137 86.992 18.502 1.00 28.51 5 GLY G C 1
ATOM 9876 O O . GLY G 1 5 ? -38.102 86.702 17.302 1.00 30.04 5 GLY G O 1
ATOM 9877 N N . LYS G 1 6 ? -38.898 86.341 19.366 1.00 33.73 6 LYS G N 1
ATOM 9878 C CA . LYS G 1 6 ? -39.720 85.198 19.014 1.00 34.89 6 LYS G CA 1
ATOM 9879 C C . LYS G 1 6 ? -41.192 85.513 19.244 1.00 34.81 6 LYS G C 1
ATOM 9880 O O . LYS G 1 6 ? -41.531 86.422 20.013 1.00 35.18 6 LYS G O 1
ATOM 9886 N N . PRO G 1 7 ? -42.095 84.801 18.574 1.00 34.31 7 PRO G N 1
ATOM 9887 C CA . PRO G 1 7 ? -43.523 85.041 18.810 1.00 34.07 7 PRO G CA 1
ATOM 9888 C C . PRO G 1 7 ? -43.904 84.703 20.244 1.00 35.14 7 PRO G C 1
ATOM 9889 O O . PRO G 1 7 ? -43.455 83.704 20.809 1.00 38.69 7 PRO G O 1
ATOM 9893 N N . ALA G 1 8 ? -44.729 85.555 20.837 1.00 38.32 8 ALA G N 1
ATOM 9894 C CA . ALA G 1 8 ? -45.267 85.258 22.154 1.00 36.64 8 ALA G CA 1
ATOM 9895 C C . ALA G 1 8 ? -46.099 83.981 22.074 1.00 34.86 8 ALA G C 1
ATOM 9896 O O . ALA G 1 8 ? -46.926 83.847 21.162 1.00 38.28 8 ALA G O 1
ATOM 9898 N N . PRO G 1 9 ? -45.868 83.002 22.953 1.00 36.22 9 PRO G N 1
ATOM 9899 C CA . PRO G 1 9 ? -46.615 81.741 22.859 1.00 37.55 9 PRO G CA 1
ATOM 9900 C C . PRO G 1 9 ? -48.117 81.980 22.881 1.00 36.19 9 PRO G C 1
ATOM 9901 O O . PRO G 1 9 ? -48.619 82.855 23.590 1.00 29.75 9 PRO G O 1
ATOM 9905 N N . HIS G 1 10 ? -48.822 81.215 22.055 1.00 31.70 10 HIS G N 1
ATOM 9906 C CA . HIS G 1 10 ? -50.268 81.312 21.961 1.00 34.73 10 HIS G CA 1
ATOM 9907 C C . HIS G 1 10 ? -50.936 80.685 23.180 1.00 35.03 10 HIS G C 1
ATOM 9908 O O . HIS G 1 10 ? -50.419 79.739 23.781 1.00 34.98 10 HIS G O 1
ATOM 9915 N N . PHE G 1 11 ? -52.096 81.224 23.550 1.00 34.49 11 PHE G N 1
ATOM 9916 C CA . PHE G 1 11 ? -52.916 80.582 24.567 1.00 32.57 11 PHE G CA 1
ATOM 9917 C C . PHE G 1 11 ? -54.386 80.886 24.304 1.00 39.38 11 PHE G C 1
ATOM 9918 O O . PHE G 1 11 ? -54.736 81.751 23.498 1.00 39.65 11 PHE G O 1
ATOM 9926 N N . SER G 1 12 ? -55.246 80.160 25.013 1.00 42.46 12 SER G N 1
ATOM 9927 C CA . SER G 1 12 ? -56.692 80.340 24.901 1.00 44.08 12 SER G CA 1
ATOM 9928 C C . SER G 1 12 ? -57.299 79.861 26.211 1.00 38.31 12 SER G C 1
ATOM 9929 O O . SER G 1 12 ? -57.341 78.657 26.467 1.00 46.44 12 SER G O 1
ATOM 9932 N N . ALA G 1 13 ? -57.762 80.795 27.031 1.00 40.97 13 ALA G N 1
ATOM 9933 C CA . ALA G 1 13 ? -58.169 80.479 28.389 1.00 42.35 13 ALA G CA 1
ATOM 9934 C C . ALA G 1 13 ? -59.377 81.318 28.776 1.00 44.68 13 ALA G C 1
ATOM 9935 O O . ALA G 1 13 ? -59.775 82.251 28.071 1.00 46.31 13 ALA G O 1
ATOM 9937 N N . ASN G 1 14 ? -59.979 80.948 29.900 1.00 34.80 14 ASN G N 1
ATOM 9938 C CA . ASN G 1 14 ? -60.990 81.784 30.518 1.00 38.36 14 ASN G CA 1
ATOM 9939 C C . ASN G 1 14 ? -60.346 83.038 31.099 1.00 47.72 14 ASN G C 1
ATOM 9940 O O . ASN G 1 14 ? -59.184 83.033 31.524 1.00 41.63 14 ASN G O 1
ATOM 9945 N N . ALA G 1 15 ? -61.110 84.127 31.106 1.00 45.57 15 ALA G N 1
ATOM 9946 C CA . ALA G 1 15 ? -60.608 85.372 31.663 1.00 42.41 15 ALA G CA 1
ATOM 9947 C C . ALA G 1 15 ? -61.772 86.156 32.250 1.00 47.82 15 ALA G C 1
ATOM 9948 O O . ALA G 1 15 ? -62.940 85.825 32.046 1.00 45.99 15 ALA G O 1
ATOM 9950 N N . VAL G 1 16 ? -61.439 87.181 33.021 1.00 44.24 16 VAL G N 1
ATOM 9951 C CA . VAL G 1 16 ? -62.401 88.181 33.460 1.00 47.59 16 VAL G CA 1
ATOM 9952 C C . VAL G 1 16 ? -62.106 89.465 32.702 1.00 47.87 16 VAL G C 1
ATOM 9953 O O . VAL G 1 16 ? -61.052 90.086 32.888 1.00 47.78 16 VAL G O 1
ATOM 9957 N N . VAL G 1 17 ? -63.038 89.853 31.836 1.00 48.13 17 VAL G N 1
ATOM 9958 C CA . VAL G 1 17 ? -62.958 91.085 31.067 1.00 46.49 17 VAL G CA 1
ATOM 9959 C C . VAL G 1 17 ? -64.116 91.976 31.485 1.00 52.99 17 VAL G C 1
ATOM 9960 O O . VAL G 1 17 ? -65.278 91.545 31.464 1.00 56.31 17 VAL G O 1
ATOM 9964 N N . ASN G 1 18 ? -63.794 93.208 31.879 1.00 56.22 18 ASN G N 1
ATOM 9965 C CA . ASN G 1 18 ? -64.782 94.156 32.392 1.00 57.88 18 ASN G CA 1
ATOM 9966 C C . ASN G 1 18 ? -65.626 93.531 33.504 1.00 57.73 18 ASN G C 1
ATOM 9967 O O . ASN G 1 18 ? -66.848 93.693 33.556 1.00 59.73 18 ASN G O 1
ATOM 9972 N N . GLY G 1 19 ? -64.962 92.792 34.393 1.00 50.53 19 GLY G N 1
ATOM 9973 C CA . GLY G 1 19 ? -65.607 92.165 35.528 1.00 51.01 19 GLY G CA 1
ATOM 9974 C C . GLY G 1 19 ? -66.441 90.941 35.213 1.00 53.97 19 GLY G C 1
ATOM 9975 O O . GLY G 1 19 ? -67.055 90.381 36.133 1.00 45.66 19 GLY G O 1
ATOM 9976 N N . THR G 1 20 ? -66.457 90.483 33.960 1.00 46.48 20 THR G N 1
ATOM 9977 C CA . THR G 1 20 ? -67.295 89.368 33.541 1.00 49.51 20 THR G CA 1
ATOM 9978 C C . THR G 1 20 ? -66.435 88.203 33.069 1.00 51.76 20 THR G C 1
ATOM 9979 O O . THR G 1 20 ? -65.452 88.398 32.348 1.00 51.73 20 THR G O 1
ATOM 9983 N N . ILE G 1 21 ? -66.811 86.989 33.474 1.00 48.64 21 ILE G N 1
ATOM 9984 C CA . ILE G 1 21 ? -66.109 85.799 33.010 1.00 46.13 21 ILE G CA 1
ATOM 9985 C C . ILE G 1 21 ? -66.452 85.554 31.546 1.00 45.85 21 ILE G C 1
ATOM 9986 O O . ILE G 1 21 ? -67.628 85.487 31.166 1.00 50.28 21 ILE G O 1
ATOM 9991 N N . VAL G 1 22 ? -65.421 85.430 30.716 1.00 48.19 22 VAL G N 1
ATOM 9992 C CA . VAL G 1 22 ? -65.560 85.185 29.283 1.00 47.53 22 VAL G CA 1
ATOM 9993 C C . VAL G 1 22 ? -64.648 84.026 28.896 1.00 49.36 22 VAL G C 1
ATOM 9994 O O . VAL G 1 22 ? -63.582 83.833 29.508 1.00 49.58 22 VAL G O 1
ATOM 9998 N N . PRO G 1 23 ? -65.034 83.222 27.912 1.00 48.07 23 PRO G N 1
ATOM 9999 C CA . PRO G 1 23 ? -64.186 82.100 27.497 1.00 43.93 23 PRO G CA 1
ATOM 10000 C C . PRO G 1 23 ? -63.303 82.435 26.306 1.00 50.63 23 PRO G C 1
ATOM 10001 O O . PRO G 1 23 ? -63.488 83.474 25.660 1.00 48.80 23 PRO G O 1
ATOM 10005 N N . ASP G 1 24 ? -62.330 81.562 26.024 1.00 48.80 24 ASP G N 1
ATOM 10006 C CA . ASP G 1 24 ? -61.570 81.594 24.772 1.00 45.34 24 ASP G CA 1
ATOM 10007 C C . ASP G 1 24 ? -60.854 82.927 24.567 1.00 43.34 24 ASP G C 1
ATOM 10008 O O . ASP G 1 24 ? -60.773 83.441 23.448 1.00 40.40 24 ASP G O 1
ATOM 10013 N N . PHE G 1 25 ? -60.335 83.498 25.650 1.00 40.96 25 PHE G N 1
ATOM 10014 C CA . PHE G 1 25 ? -59.555 84.720 25.536 1.00 37.33 25 PHE G CA 1
ATOM 10015 C C . PHE G 1 25 ? -58.162 84.381 25.025 1.00 42.48 25 PHE G C 1
ATOM 10016 O O . PHE G 1 25 ? -57.538 83.414 25.475 1.00 44.39 25 PHE G O 1
ATOM 10024 N N . SER G 1 26 ? -57.697 85.158 24.052 1.00 43.71 26 SER G N 1
ATOM 10025 C CA . SER G 1 26 ? -56.408 84.941 23.418 1.00 38.78 26 SER G CA 1
ATOM 10026 C C . SER G 1 26 ? -55.828 86.289 23.020 1.00 41.05 26 SER G C 1
ATOM 10027 O O . SER G 1 26 ? -56.553 87.271 22.850 1.00 42.51 26 SER G O 1
ATOM 10030 N N . LEU G 1 27 ? -54.507 86.326 22.860 1.00 40.38 27 LEU G N 1
ATOM 10031 C CA . LEU G 1 27 ? -53.856 87.518 22.335 1.00 37.72 27 LEU G CA 1
ATOM 10032 C C . LEU G 1 27 ? -53.903 87.579 20.815 1.00 45.17 27 LEU G C 1
ATOM 10033 O O . LEU G 1 27 ? -53.372 88.536 20.239 1.00 48.58 27 LEU G O 1
ATOM 10038 N N . ASP G 1 28 ? -54.505 86.573 20.164 1.00 44.37 28 ASP G N 1
ATOM 10039 C CA . ASP G 1 28 ? -54.686 86.594 18.714 1.00 41.23 28 ASP G CA 1
ATOM 10040 C C . ASP G 1 28 ? -55.400 87.856 18.257 1.00 44.64 28 ASP G C 1
ATOM 10041 O O . ASP G 1 28 ? -55.038 88.450 17.235 1.00 50.66 28 ASP G O 1
ATOM 10046 N N . GLN G 1 29 ? -56.424 88.276 19.005 1.00 42.96 29 GLN G N 1
ATOM 10047 C CA . GLN G 1 29 ? -57.237 89.421 18.606 1.00 45.59 29 GLN G CA 1
ATOM 10048 C C . GLN G 1 29 ? -56.398 90.672 18.381 1.00 46.47 29 GLN G C 1
ATOM 10049 O O . GLN G 1 29 ? -56.765 91.526 17.566 1.00 57.40 29 GLN G O 1
ATOM 10055 N N . PHE G 1 30 ? -55.266 90.787 19.062 1.00 42.94 30 PHE G N 1
ATOM 10056 C CA . PHE G 1 30 ? -54.466 91.999 19.005 1.00 45.17 30 PHE G CA 1
ATOM 10057 C C . PHE G 1 30 ? -53.435 91.991 17.889 1.00 49.10 30 PHE G C 1
ATOM 10058 O O . PHE G 1 30 ? -52.862 93.048 17.600 1.00 45.25 30 PHE G O 1
ATOM 10066 N N . LYS G 1 31 ? -53.190 90.839 17.261 1.00 41.35 31 LYS G N 1
ATOM 10067 C CA . LYS G 1 31 ? -52.191 90.763 16.204 1.00 45.15 31 LYS G CA 1
ATOM 10068 C C . LYS G 1 31 ? -52.567 91.684 15.048 1.00 52.02 31 LYS G C 1
ATOM 10069 O O . LYS G 1 31 ? -53.680 91.617 14.516 1.00 49.50 31 LYS G O 1
ATOM 10075 N N . GLY G 1 32 ? -51.622 92.537 14.651 1.00 54.39 32 GLY G N 1
ATOM 10076 C CA . GLY G 1 32 ? -51.848 93.514 13.610 1.00 50.27 32 GLY G CA 1
ATOM 10077 C C . GLY G 1 32 ? -52.628 94.740 14.032 1.00 51.01 32 GLY G C 1
ATOM 10078 O O . GLY G 1 32 ? -52.815 95.644 13.209 1.00 57.59 32 GLY G O 1
ATOM 10079 N N . LYS G 1 33 ? -53.087 94.805 15.280 1.00 53.41 33 LYS G N 1
ATOM 10080 C CA . LYS G 1 33 ? -53.950 95.886 15.741 1.00 49.68 33 LYS G CA 1
ATOM 10081 C C . LYS G 1 33 ? -53.393 96.624 16.949 1.00 57.89 33 LYS G C 1
ATOM 10082 O O . LYS G 1 33 ? -53.388 97.860 16.960 1.00 61.43 33 LYS G O 1
ATOM 10088 N N . LYS G 1 34 ? -52.933 95.912 17.980 1.00 55.32 34 LYS G N 1
ATOM 10089 C CA . LYS G 1 34 ? -52.453 96.556 19.196 1.00 51.90 34 LYS G CA 1
ATOM 10090 C C . LYS G 1 34 ? -51.171 95.891 19.679 1.00 49.38 34 LYS G C 1
ATOM 10091 O O . LYS G 1 34 ? -50.947 94.700 19.451 1.00 46.19 34 LYS G O 1
ATOM 10097 N N . TYR G 1 35 ? -50.318 96.680 20.328 1.00 47.71 35 TYR G N 1
ATOM 10098 C CA . TYR G 1 35 ? -49.279 96.116 21.174 1.00 42.67 35 TYR G CA 1
ATOM 10099 C C . TYR G 1 35 ? -49.927 95.499 22.413 1.00 42.55 35 TYR G C 1
ATOM 10100 O O . TYR G 1 35 ? -51.065 95.813 22.759 1.00 46.30 35 TYR G O 1
ATOM 10109 N N . VAL G 1 36 ? -49.194 94.623 23.099 1.00 40.75 36 VAL G N 1
ATOM 10110 C CA . VAL G 1 36 ? -49.703 93.964 24.298 1.00 32.85 36 VAL G CA 1
ATOM 10111 C C . VAL G 1 36 ? -48.687 94.107 25.418 1.00 35.03 36 VAL G C 1
ATOM 10112 O O . VAL G 1 36 ? -47.502 93.823 25.225 1.00 36.40 36 VAL G O 1
ATOM 10116 N N . ILE G 1 37 ? -49.145 94.555 26.581 1.00 36.86 37 ILE G N 1
ATOM 10117 C CA . ILE G 1 37 ? -48.394 94.438 27.825 1.00 33.13 37 ILE G CA 1
ATOM 10118 C C . ILE G 1 37 ? -49.040 93.314 28.618 1.00 35.30 37 ILE G C 1
ATOM 10119 O O . ILE G 1 37 ? -50.158 93.463 29.126 1.00 38.40 37 ILE G O 1
ATOM 10124 N N . LEU G 1 38 ? -48.344 92.180 28.706 1.00 38.85 38 LEU G N 1
ATOM 10125 C CA . LEU G 1 38 ? -48.840 90.986 29.382 1.00 33.96 38 LEU G CA 1
ATOM 10126 C C . LEU G 1 38 ? -48.061 90.798 30.674 1.00 36.46 38 LEU G C 1
ATOM 10127 O O . LEU G 1 38 ? -46.837 90.659 30.641 1.00 42.05 38 LEU G O 1
ATOM 10132 N N . PHE G 1 39 ? -48.754 90.794 31.808 1.00 30.04 39 PHE G N 1
ATOM 10133 C CA . PHE G 1 39 ? -48.052 90.640 33.071 1.00 30.64 39 PHE G CA 1
ATOM 10134 C C . PHE G 1 39 ? -48.686 89.532 33.899 1.00 36.84 39 PHE G C 1
ATOM 10135 O O . PHE G 1 39 ? -49.912 89.406 33.962 1.00 36.78 39 PHE G O 1
ATOM 10143 N N . PHE G 1 40 ? -47.822 88.716 34.496 1.00 34.13 40 PHE G N 1
ATOM 10144 C CA . PHE G 1 40 ? -48.173 87.628 35.393 1.00 31.13 40 PHE G CA 1
ATOM 10145 C C . PHE G 1 40 ? -47.887 88.054 36.823 1.00 35.44 40 PHE G C 1
ATOM 10146 O O . PHE G 1 40 ? -46.852 88.681 37.092 1.00 41.37 40 PHE G O 1
ATOM 10154 N N . TYR G 1 41 ? -48.767 87.647 37.730 1.00 32.16 41 TYR G N 1
ATOM 10155 C CA . TYR G 1 41 ? -48.639 87.797 39.170 1.00 32.13 41 TYR G CA 1
ATOM 10156 C C . TYR G 1 41 ? -48.935 86.457 39.832 1.00 33.86 41 TYR G C 1
ATOM 10157 O O . TYR G 1 41 ? -49.582 85.590 39.233 1.00 37.09 41 TYR G O 1
ATOM 10166 N N . PRO G 1 42 ? -48.443 86.236 41.066 1.00 30.15 42 PRO G N 1
ATOM 10167 C CA . PRO G 1 42 ? -48.548 84.897 41.674 1.00 30.88 42 PRO G CA 1
ATOM 10168 C C . PRO G 1 42 ? -49.920 84.465 42.187 1.00 34.12 42 PRO G C 1
ATOM 10169 O O . PRO G 1 42 ? -50.365 83.359 41.865 1.00 37.57 42 PRO G O 1
ATOM 10173 N N . LYS G 1 43 ? -50.599 85.282 42.989 1.00 40.20 43 LYS G N 1
ATOM 10174 C CA . LYS G 1 43 ? -51.783 84.809 43.698 1.00 41.35 43 LYS G CA 1
ATOM 10175 C C . LYS G 1 43 ? -52.839 85.896 43.821 1.00 41.94 43 LYS G C 1
ATOM 10176 O O . LYS G 1 43 ? -52.533 87.039 44.173 1.00 39.51 43 LYS G O 1
ATOM 10182 N N . ASP G 1 44 ? -54.086 85.521 43.543 1.00 40.98 44 ASP G N 1
ATOM 10183 C CA . ASP G 1 44 ? -55.215 86.372 43.890 1.00 42.42 44 ASP G CA 1
ATOM 10184 C C . ASP G 1 44 ? -55.290 86.557 45.399 1.00 42.46 44 ASP G C 1
ATOM 10185 O O . ASP G 1 44 ? -54.842 85.709 46.175 1.00 39.64 44 ASP G O 1
ATOM 10190 N N . PHE G 1 45 ? -55.847 87.697 45.811 1.00 41.19 45 PHE G N 1
ATOM 10191 C CA . PHE G 1 45 ? -56.102 88.003 47.216 1.00 41.74 45 PHE G CA 1
ATOM 10192 C C . PHE G 1 45 ? -54.818 88.133 48.034 1.00 43.57 45 PHE G C 1
ATOM 10193 O O . PHE G 1 45 ? -54.798 87.778 49.215 1.00 45.16 45 PHE G O 1
ATOM 10201 N N . THR G 1 46 ? -53.728 88.618 47.433 1.00 45.29 46 THR G N 1
ATOM 10202 C CA . THR G 1 46 ? -52.506 88.850 48.202 1.00 47.25 46 THR G CA 1
ATOM 10203 C C . THR G 1 46 ? -52.198 90.340 48.343 1.00 50.21 46 THR G C 1
ATOM 10204 O O . THR G 1 46 ? -53.115 91.143 48.546 1.00 49.97 46 THR G O 1
ATOM 10208 N N . PHE G 1 47 ? -50.916 90.720 48.245 1.00 50.87 47 PHE G N 1
ATOM 10209 C CA . PHE G 1 47 ? -50.445 92.006 48.766 1.00 50.75 47 PHE G CA 1
ATOM 10210 C C . PHE G 1 47 ? -49.909 92.928 47.675 1.00 48.04 47 PHE G C 1
ATOM 10211 O O . PHE G 1 47 ? -50.497 93.987 47.442 1.00 48.68 47 PHE G O 1
ATOM 10219 N N . VAL G 1 48 ? -48.779 92.598 47.038 1.00 52.07 48 VAL G N 1
ATOM 10220 C CA . VAL G 1 48 ? -48.244 93.434 45.960 1.00 46.37 48 VAL G CA 1
ATOM 10221 C C . VAL G 1 48 ? -49.122 93.329 44.715 1.00 48.17 48 VAL G C 1
ATOM 10222 O O . VAL G 1 48 ? -49.272 94.303 43.954 1.00 49.46 48 VAL G O 1
ATOM 10226 N N . CYS G 1 49 ? -49.693 92.147 44.483 1.00 44.28 49 CYS G N 1
ATOM 10227 C CA . CYS G 1 49 ? -50.472 91.895 43.272 1.00 45.61 49 CYS G CA 1
ATOM 10228 C C . CYS G 1 49 ? -51.642 92.860 43.103 1.00 50.83 49 CYS G C 1
ATOM 10229 O O . CYS G 1 49 ? -51.831 93.374 41.984 1.00 47.03 49 CYS G O 1
ATOM 10232 N N . PRO G 1 50 ? -52.472 93.131 44.125 1.00 50.13 50 PRO G N 1
ATOM 10233 C CA . PRO G 1 50 ? -53.546 94.117 43.921 1.00 48.23 50 PRO G CA 1
ATOM 10234 C C . PRO G 1 50 ? -53.025 95.504 43.605 1.00 50.55 50 PRO G C 1
ATOM 10235 O O . PRO G 1 50 ? -53.640 96.213 42.805 1.00 47.25 50 PRO G O 1
ATOM 10239 N N . THR G 1 51 ? -51.904 95.916 44.203 1.00 47.51 51 THR G N 1
ATOM 10240 C CA . THR G 1 51 ? -51.372 97.236 43.886 1.00 46.43 51 THR G CA 1
ATOM 10241 C C . THR G 1 51 ? -50.942 97.311 42.431 1.00 51.80 51 THR G C 1
ATOM 10242 O O . THR G 1 51 ? -51.208 98.312 41.752 1.00 52.38 51 THR G O 1
ATOM 10246 N N . GLU G 1 52 ? -50.317 96.245 41.916 1.00 54.34 52 GLU G N 1
ATOM 10247 C CA . GLU G 1 52 ? -49.939 96.252 40.505 1.00 48.38 52 GLU G CA 1
ATOM 10248 C C . GLU G 1 52 ? -51.170 96.267 39.601 1.00 42.39 52 GLU G C 1
ATOM 10249 O O . GLU G 1 52 ? -51.222 97.025 38.622 1.00 44.57 52 GLU G O 1
ATOM 10255 N N . LEU G 1 53 ? -52.177 95.453 39.920 1.00 40.98 53 LEU G N 1
ATOM 10256 C CA . LEU G 1 53 ? -53.372 95.400 39.078 1.00 45.10 53 LEU G CA 1
ATOM 10257 C C . LEU G 1 53 ? -54.125 96.730 39.086 1.00 51.23 53 LEU G C 1
ATOM 10258 O O . LEU G 1 53 ? -54.534 97.237 38.028 1.00 47.17 53 LEU G O 1
ATOM 10263 N N . ILE G 1 54 ? -54.299 97.320 40.271 1.00 47.87 54 ILE G N 1
ATOM 10264 C CA . ILE G 1 54 ? -54.991 98.597 40.387 1.00 48.78 54 ILE G CA 1
ATOM 10265 C C . ILE G 1 54 ? -54.211 99.695 39.678 1.00 51.04 54 ILE G C 1
ATOM 10266 O O . ILE G 1 54 ? -54.792 100.524 38.971 1.00 51.70 54 ILE G O 1
ATOM 10271 N N . GLY G 1 55 ? -52.886 99.721 39.849 1.00 49.32 55 GLY G N 1
ATOM 10272 C CA . GLY G 1 55 ? -52.091 100.731 39.173 1.00 45.33 55 GLY G CA 1
ATOM 10273 C C . GLY G 1 55 ? -52.168 100.627 37.663 1.00 49.45 55 GLY G C 1
ATOM 10274 O O . GLY G 1 55 ? -52.203 101.643 36.963 1.00 51.63 55 GLY G O 1
ATOM 10275 N N . PHE G 1 56 ? -52.175 99.399 37.135 1.00 50.46 56 PHE G N 1
ATOM 10276 C CA . PHE G 1 56 ? -52.375 99.244 35.697 1.00 47.57 56 PHE G CA 1
ATOM 10277 C C . PHE G 1 56 ? -53.746 99.753 35.279 1.00 44.49 56 PHE G C 1
ATOM 10278 O O . PHE G 1 56 ? -53.893 100.332 34.197 1.00 45.47 56 PHE G O 1
ATOM 10286 N N . GLN G 1 57 ? -54.763 99.550 36.123 1.00 50.88 57 GLN G N 1
ATOM 10287 C CA . GLN G 1 57 ? -56.074 100.124 35.821 1.00 53.94 57 GLN G CA 1
ATOM 10288 C C . GLN G 1 57 ? -56.008 101.650 35.782 1.00 50.15 57 GLN G C 1
ATOM 10289 O O . GLN G 1 57 ? -56.576 102.279 34.881 1.00 50.27 57 GLN G O 1
ATOM 10295 N N . GLU G 1 58 ? -55.300 102.260 36.737 1.00 47.54 58 GLU G N 1
ATOM 10296 C CA . GLU G 1 58 ? -55.228 103.718 36.790 1.00 47.66 58 GLU G CA 1
ATOM 10297 C C . GLU G 1 58 ? -54.451 104.287 35.611 1.00 50.52 58 GLU G C 1
ATOM 10298 O O . GLU G 1 58 ? -54.754 105.391 35.144 1.00 56.94 58 GLU G O 1
ATOM 10304 N N . ALA G 1 59 ? -53.449 103.566 35.122 1.00 52.57 59 ALA G N 1
ATOM 10305 C CA . ALA G 1 59 ? -52.646 104.039 34.004 1.00 48.55 59 ALA G CA 1
ATOM 10306 C C . ALA G 1 59 ? -53.165 103.553 32.664 1.00 46.52 59 ALA G C 1
ATOM 10307 O O . ALA G 1 59 ? -52.463 103.685 31.658 1.00 54.89 59 ALA G O 1
ATOM 10309 N N . LEU G 1 60 ? -54.377 103.000 32.627 1.00 46.77 60 LEU G N 1
ATOM 10310 C CA . LEU G 1 60 ? -54.862 102.376 31.402 1.00 50.58 60 LEU G CA 1
ATOM 10311 C C . LEU G 1 60 ? -54.923 103.373 30.252 1.00 52.02 60 LEU G C 1
ATOM 10312 O O . LEU G 1 60 ? -54.730 102.992 29.093 1.00 57.37 60 LEU G O 1
ATOM 10317 N N . GLY G 1 61 ? -55.186 104.648 30.547 1.00 52.16 61 GLY G N 1
ATOM 10318 C CA . GLY G 1 61 ? -55.253 105.642 29.488 1.00 50.69 61 GLY G CA 1
ATOM 10319 C C . GLY G 1 61 ? -53.923 105.855 28.789 1.00 50.14 61 GLY G C 1
ATOM 10320 O O . GLY G 1 61 ? -53.877 106.067 27.573 1.00 50.01 61 GLY G O 1
ATOM 10321 N N . GLU G 1 62 ? -52.824 105.807 29.545 1.00 53.56 62 GLU G N 1
ATOM 10322 C CA . GLU G 1 62 ? -51.502 105.953 28.947 1.00 51.41 62 GLU G CA 1
ATOM 10323 C C . GLU G 1 62 ? -51.212 104.837 27.949 1.00 54.95 62 GLU G C 1
ATOM 10324 O O . GLU G 1 62 ? -50.557 105.071 26.926 1.00 54.56 62 GLU G O 1
ATOM 10330 N N . PHE G 1 63 ? -51.711 103.626 28.213 1.00 51.60 63 PHE G N 1
ATOM 10331 C CA . PHE G 1 63 ? -51.521 102.523 27.276 1.00 53.13 63 PHE G CA 1
ATOM 10332 C C . PHE G 1 63 ? -52.498 102.609 26.111 1.00 52.64 63 PHE G C 1
ATOM 10333 O O . PHE G 1 63 ? -52.151 102.248 24.980 1.00 51.43 63 PHE G O 1
ATOM 10341 N N . ASP G 1 64 ? -53.725 103.062 26.374 1.00 54.66 64 ASP G N 1
ATOM 10342 C CA . ASP G 1 64 ? -54.689 103.266 25.298 1.00 51.12 64 ASP G CA 1
ATOM 10343 C C . ASP G 1 64 ? -54.170 104.268 24.275 1.00 49.31 64 ASP G C 1
ATOM 10344 O O . ASP G 1 64 ? -54.278 104.035 23.065 1.00 49.94 64 ASP G O 1
ATOM 10349 N N . LYS G 1 65 ? -53.595 105.387 24.740 1.00 45.87 65 LYS G N 1
ATOM 10350 C CA . LYS G 1 65 ? -53.066 106.387 23.811 1.00 50.30 65 LYS G CA 1
ATOM 10351 C C . LYS G 1 65 ? -51.992 105.809 22.903 1.00 53.71 65 LYS G C 1
ATOM 10352 O O . LYS G 1 65 ? -51.806 106.290 21.780 1.00 56.43 65 LYS G O 1
ATOM 10358 N N . ARG G 1 66 ? -51.266 104.794 23.370 1.00 53.97 66 ARG G N 1
ATOM 10359 C CA . ARG G 1 66 ? -50.184 104.199 22.603 1.00 47.31 66 ARG G CA 1
ATOM 10360 C C . ARG G 1 66 ? -50.593 102.898 21.923 1.00 47.79 66 ARG G C 1
ATOM 10361 O O . ARG G 1 66 ? -49.724 102.143 21.473 1.00 50.05 66 ARG G O 1
ATOM 10369 N N . ASP G 1 67 ? -51.897 102.621 21.844 1.00 43.10 67 ASP G N 1
ATOM 10370 C CA . ASP G 1 67 ? -52.404 101.436 21.155 1.00 45.75 67 ASP G CA 1
ATOM 10371 C C . ASP G 1 67 ? -51.909 100.149 21.820 1.00 49.77 67 ASP G C 1
ATOM 10372 O O . ASP G 1 67 ? -51.559 99.174 21.151 1.00 51.00 67 ASP G O 1
ATOM 10377 N N . VAL G 1 68 ? -51.885 100.144 23.151 1.00 48.31 68 VAL G N 1
ATOM 10378 C CA . VAL G 1 68 ? -51.366 99.029 23.939 1.00 47.61 68 VAL G CA 1
ATOM 10379 C C . VAL G 1 68 ? -52.501 98.450 24.778 1.00 48.58 68 VAL G C 1
ATOM 10380 O O . VAL G 1 68 ? -53.120 99.166 25.577 1.00 49.06 68 VAL G O 1
ATOM 10384 N N . ALA G 1 69 ? -52.754 97.153 24.612 1.00 45.24 69 ALA G N 1
ATOM 10385 C CA . ALA G 1 69 ? -53.697 96.413 25.439 1.00 46.74 69 ALA G CA 1
ATOM 10386 C C . ALA G 1 69 ? -52.990 95.838 26.660 1.00 41.53 69 ALA G C 1
ATOM 10387 O O . ALA G 1 69 ? -51.955 95.179 26.529 1.00 38.11 69 ALA G O 1
ATOM 10389 N N . VAL G 1 70 ? -53.574 96.060 27.837 1.00 39.29 70 VAL G N 1
ATOM 10390 C CA . VAL G 1 70 ? -53.045 95.567 29.103 1.00 40.34 70 VAL G CA 1
ATOM 10391 C C . VAL G 1 70 ? -53.766 94.278 29.462 1.00 39.13 70 VAL G C 1
ATOM 10392 O O . VAL G 1 70 ? -55.002 94.234 29.478 1.00 42.79 70 VAL G O 1
ATOM 10396 N N . VAL G 1 71 ? -52.999 93.224 29.743 1.00 44.98 71 VAL G N 1
ATOM 10397 C CA . VAL G 1 71 ? -53.544 91.919 30.102 1.00 39.89 71 VAL G CA 1
ATOM 10398 C C . VAL G 1 71 ? -52.814 91.416 31.338 1.00 39.11 71 VAL G C 1
ATOM 10399 O O . VAL G 1 71 ? -51.578 91.377 31.362 1.00 42.91 71 VAL G O 1
ATOM 10403 N N . GLY G 1 72 ? -53.576 91.069 32.369 1.00 35.88 72 GLY G N 1
ATOM 10404 C CA . GLY G 1 72 ? -53.039 90.428 33.545 1.00 34.49 72 GLY G CA 1
ATOM 10405 C C . GLY G 1 72 ? -53.268 88.929 33.476 1.00 36.31 72 GLY G C 1
ATOM 10406 O O . GLY G 1 72 ? -54.084 88.447 32.693 1.00 34.69 72 GLY G O 1
ATOM 10407 N N . CYS G 1 73 ? -52.499 88.191 34.275 1.00 33.10 73 CYS G N 1
ATOM 10408 C CA . CYS G 1 73 ? -52.588 86.738 34.263 1.00 32.88 73 CYS G CA 1
ATOM 10409 C C . CYS G 1 73 ? -52.055 86.164 35.568 1.00 38.40 73 CYS G C 1
ATOM 10410 O O . CYS G 1 73 ? -51.030 86.619 36.084 1.00 33.11 73 CYS G O 1
ATOM 10413 N N . SER G 1 74 ? -52.763 85.168 36.096 1.00 40.23 74 SER G N 1
ATOM 10414 C CA . SER G 1 74 ? -52.253 84.325 37.166 1.00 37.91 74 SER G CA 1
ATOM 10415 C C . SER G 1 74 ? -52.790 82.917 36.947 1.00 37.01 74 SER G C 1
ATOM 10416 O O . SER G 1 74 ? -53.643 82.686 36.084 1.00 35.00 74 SER G O 1
ATOM 10419 N N . THR G 1 75 ? -52.274 81.966 37.724 1.00 32.20 75 THR G N 1
ATOM 10420 C CA . THR G 1 75 ? -52.709 80.579 37.626 1.00 36.34 75 THR G CA 1
ATOM 10421 C C . THR G 1 75 ? -53.938 80.282 38.482 1.00 38.47 75 THR G C 1
ATOM 10422 O O . THR G 1 75 ? -54.310 79.113 38.629 1.00 41.02 75 THR G O 1
ATOM 10426 N N . ASP G 1 76 ? -54.574 81.308 39.039 1.00 38.11 76 ASP G N 1
ATOM 10427 C CA . ASP G 1 76 ? -55.833 81.136 39.744 1.00 37.71 76 ASP G CA 1
ATOM 10428 C C . ASP G 1 76 ? -56.971 80.913 38.749 1.00 38.23 76 ASP G C 1
ATOM 10429 O O . ASP G 1 76 ? -56.862 81.223 37.561 1.00 33.72 76 ASP G O 1
ATOM 10434 N N . SER G 1 77 ? -58.081 80.382 39.255 1.00 41.69 77 SER G N 1
ATOM 10435 C CA . SER G 1 77 ? -59.238 80.138 38.408 1.00 39.89 77 SER G CA 1
ATOM 10436 C C . SER G 1 77 ? -59.869 81.460 37.974 1.00 41.06 77 SER G C 1
ATOM 10437 O O . SER G 1 77 ? -59.619 82.524 38.550 1.00 37.95 77 SER G O 1
ATOM 10440 N N . GLU G 1 78 ? -60.698 81.382 36.933 1.00 40.83 78 GLU G N 1
ATOM 10441 C CA . GLU G 1 78 ? -61.422 82.569 36.492 1.00 43.67 78 GLU G CA 1
ATOM 10442 C C . GLU G 1 78 ? -62.439 83.028 37.535 1.00 46.79 78 GLU G C 1
ATOM 10443 O O . GLU G 1 78 ? -62.727 84.228 37.630 1.00 44.66 78 GLU G O 1
ATOM 10449 N N . PHE G 1 79 ? -62.958 82.103 38.353 1.00 43.21 79 PHE G N 1
ATOM 10450 C CA . PHE G 1 79 ? -63.904 82.486 39.394 1.00 40.09 79 PHE G CA 1
ATOM 10451 C C . PHE G 1 79 ? -63.213 83.175 40.565 1.00 42.78 79 PHE G C 1
ATOM 10452 O O . PHE G 1 79 ? -63.797 84.072 41.181 1.00 47.15 79 PHE G O 1
ATOM 10460 N N . SER G 1 80 ? -61.986 82.770 40.892 1.00 43.10 80 SER G N 1
ATOM 10461 C CA . SER G 1 80 ? -61.217 83.495 41.897 1.00 40.38 80 SER G CA 1
ATOM 10462 C C . SER G 1 80 ? -60.953 84.925 41.435 1.00 45.75 80 SER G C 1
ATOM 10463 O O . SER G 1 80 ? -61.074 85.878 42.218 1.00 49.38 80 SER G O 1
ATOM 10466 N N . HIS G 1 81 ? -60.609 85.092 40.154 1.00 39.21 81 HIS G N 1
ATOM 10467 C CA . HIS G 1 81 ? -60.490 86.427 39.576 1.00 40.29 81 HIS G CA 1
ATOM 10468 C C . HIS G 1 81 ? -61.793 87.206 39.731 1.00 46.49 81 HIS G C 1
ATOM 10469 O O . HIS G 1 81 ? -61.792 88.371 40.154 1.00 46.15 81 HIS G O 1
ATOM 10476 N N . TRP G 1 82 ? -62.917 86.577 39.371 1.00 42.04 82 TRP G N 1
ATOM 10477 C CA . TRP G 1 82 ? -64.205 87.261 39.423 1.00 45.98 82 TRP G CA 1
ATOM 10478 C C . TRP G 1 82 ? -64.545 87.702 40.842 1.00 47.82 82 TRP G C 1
ATOM 10479 O O . TRP G 1 82 ? -64.989 88.835 41.061 1.00 47.75 82 TRP G O 1
ATOM 10490 N N . ALA G 1 83 ? -64.346 86.822 41.819 1.00 44.59 83 ALA G N 1
ATOM 10491 C CA . ALA G 1 83 ? -64.548 87.219 43.204 1.00 42.93 83 ALA G CA 1
ATOM 10492 C C . ALA G 1 83 ? -63.620 88.363 43.591 1.00 46.90 83 ALA G C 1
ATOM 10493 O O . ALA G 1 83 ? -63.998 89.223 44.396 1.00 43.51 83 ALA G O 1
ATOM 10495 N N . TRP G 1 84 ? -62.402 88.396 43.035 1.00 49.63 84 TRP G N 1
ATOM 10496 C CA . TRP G 1 84 ? -61.458 89.436 43.438 1.00 48.06 84 TRP G CA 1
ATOM 10497 C C . TRP G 1 84 ? -61.846 90.799 42.872 1.00 46.03 84 TRP G C 1
ATOM 10498 O O . TRP G 1 84 ? -61.682 91.820 43.549 1.00 45.19 84 TRP G O 1
ATOM 10509 N N . VAL G 1 85 ? -62.334 90.848 41.627 1.00 46.77 85 VAL G N 1
ATOM 10510 C CA . VAL G 1 85 ? -62.792 92.120 41.067 1.00 54.20 85 VAL G CA 1
ATOM 10511 C C . VAL G 1 85 ? -64.104 92.590 41.674 1.00 57.88 85 VAL G C 1
ATOM 10512 O O . VAL G 1 85 ? -64.470 93.760 41.510 1.00 61.30 85 VAL G O 1
ATOM 10516 N N . ASN G 1 86 ? -64.811 91.712 42.384 1.00 54.95 86 ASN G N 1
ATOM 10517 C CA . ASN G 1 86 ? -66.031 92.061 43.096 1.00 48.00 86 ASN G CA 1
ATOM 10518 C C . ASN G 1 86 ? -65.781 92.277 44.578 1.00 50.04 86 ASN G C 1
ATOM 10519 O O . ASN G 1 86 ? -66.727 92.268 45.371 1.00 55.34 86 ASN G O 1
ATOM 10524 N N . THR G 1 87 ? -64.524 92.456 44.965 1.00 53.53 87 THR G N 1
ATOM 10525 C CA . THR G 1 87 ? -64.140 92.788 46.323 1.00 53.27 87 THR G CA 1
ATOM 10526 C C . THR G 1 87 ? -63.673 94.231 46.367 1.00 55.57 87 THR G C 1
ATOM 10527 O O . THR G 1 87 ? -62.848 94.629 45.533 1.00 54.05 87 THR G O 1
ATOM 10531 N N . PRO G 1 88 ? -64.195 95.050 47.278 1.00 62.00 88 PRO G N 1
ATOM 10532 C CA . PRO G 1 88 ? -63.779 96.456 47.323 1.00 58.05 88 PRO G CA 1
ATOM 10533 C C . PRO G 1 88 ? -62.310 96.585 47.690 1.00 53.90 88 PRO G C 1
ATOM 10534 O O . PRO G 1 88 ? -61.776 95.816 48.492 1.00 51.55 88 PRO G O 1
ATOM 10538 N N . ARG G 1 89 ? -61.673 97.612 47.123 1.00 56.18 89 ARG G N 1
ATOM 10539 C CA . ARG G 1 89 ? -60.232 97.774 47.276 1.00 53.33 89 ARG G CA 1
ATOM 10540 C C . ARG G 1 89 ? -59.831 97.943 48.733 1.00 59.58 89 ARG G C 1
ATOM 10541 O O . ARG G 1 89 ? -58.771 97.454 49.140 1.00 65.83 89 ARG G O 1
ATOM 10549 N N . ASP G 1 90 ? -60.660 98.609 49.541 1.00 65.50 90 ASP G N 1
ATOM 10550 C CA . ASP G 1 90 ? -60.305 98.800 50.945 1.00 69.03 90 ASP G CA 1
ATOM 10551 C C . ASP G 1 90 ? -60.308 97.497 51.732 1.00 64.47 90 ASP G C 1
ATOM 10552 O O . ASP G 1 90 ? -59.899 97.498 52.898 1.00 68.79 90 ASP G O 1
ATOM 10557 N N . GLN G 1 91 ? -60.735 96.391 51.122 1.00 60.79 91 GLN G N 1
ATOM 10558 C CA . GLN G 1 91 ? -60.658 95.071 51.732 1.00 64.69 91 GLN G CA 1
ATOM 10559 C C . GLN G 1 91 ? -59.612 94.191 51.057 1.00 63.46 91 GLN G C 1
ATOM 10560 O O . GLN G 1 91 ? -59.639 92.967 51.217 1.00 65.85 91 GLN G O 1
ATOM 10566 N N . GLY G 1 92 ? -58.708 94.785 50.285 1.00 64.93 92 GLY G N 1
ATOM 10567 C CA . GLY G 1 92 ? -57.721 94.018 49.558 1.00 61.11 92 GLY G CA 1
ATOM 10568 C C . GLY G 1 92 ? -58.152 93.580 48.178 1.00 61.02 92 GLY G C 1
ATOM 10569 O O . GLY G 1 92 ? -57.429 92.804 47.543 1.00 58.51 92 GLY G O 1
ATOM 10570 N N . GLY G 1 93 ? -59.321 94.032 47.706 1.00 56.31 93 GLY G N 1
ATOM 10571 C CA . GLY G 1 93 ? -59.843 93.634 46.416 1.00 50.24 93 GLY G CA 1
ATOM 10572 C C . GLY G 1 93 ? -59.325 94.494 45.275 1.00 49.52 93 GLY G C 1
ATOM 10573 O O . GLY G 1 93 ? -58.579 95.454 45.461 1.00 45.69 93 GLY G O 1
ATOM 10574 N N . ILE G 1 94 ? -59.743 94.127 44.063 1.00 49.21 94 ILE G N 1
ATOM 10575 C CA . ILE G 1 94 ? -59.310 94.810 42.849 1.00 48.48 94 ILE G CA 1
ATOM 10576 C C . ILE G 1 94 ? -60.520 95.306 42.065 1.00 52.03 94 ILE G C 1
ATOM 10577 O O . ILE G 1 94 ? -60.549 95.235 40.828 1.00 51.59 94 ILE G O 1
ATOM 10582 N N . GLN G 1 95 ? -61.521 95.817 42.780 1.00 58.00 95 GLN G N 1
ATOM 10583 C CA . GLN G 1 95 ? -62.712 96.362 42.139 1.00 54.02 95 GLN G CA 1
ATOM 10584 C C . GLN G 1 95 ? -62.360 97.469 41.154 1.00 53.68 95 GLN G C 1
ATOM 10585 O O . GLN G 1 95 ? -61.514 98.328 41.427 1.00 47.17 95 GLN G O 1
ATOM 10591 N N . GLY G 1 96 ? -63.026 97.452 40.002 1.00 49.60 96 GLY G N 1
ATOM 10592 C CA . GLY G 1 96 ? -62.788 98.442 38.979 1.00 50.86 96 GLY G CA 1
ATOM 10593 C C . GLY G 1 96 ? -61.728 98.072 37.965 1.00 58.42 96 GLY G C 1
ATOM 10594 O O . GLY G 1 96 ? -61.551 98.805 36.984 1.00 57.89 96 GLY G O 1
ATOM 10595 N N . VAL G 1 97 ? -61.018 96.963 38.163 1.00 57.49 97 VAL G N 1
ATOM 10596 C CA . VAL G 1 97 ? -60.079 96.501 37.148 1.00 52.92 97 VAL G CA 1
ATOM 10597 C C . VAL G 1 97 ? -60.876 95.935 35.982 1.00 49.00 97 VAL G C 1
ATOM 10598 O O . VAL G 1 97 ? -61.614 94.953 36.128 1.00 48.90 97 VAL G O 1
ATOM 10602 N N . SER G 1 98 ? -60.733 96.560 34.815 1.00 49.92 98 SER G N 1
ATOM 10603 C CA . SER G 1 98 ? -61.599 96.296 33.680 1.00 47.66 98 SER G CA 1
ATOM 10604 C C . SER G 1 98 ? -60.897 95.628 32.511 1.00 48.88 98 SER G C 1
ATOM 10605 O O . SER G 1 98 ? -61.578 95.047 31.657 1.00 49.16 98 SER G O 1
ATOM 10608 N N . TYR G 1 99 ? -59.564 95.692 32.450 1.00 48.82 99 TYR G N 1
ATOM 10609 C CA . TYR G 1 99 ? -58.827 95.007 31.402 1.00 45.48 99 TYR G CA 1
ATOM 10610 C C . TYR G 1 99 ? -58.853 93.501 31.671 1.00 43.50 99 TYR G C 1
ATOM 10611 O O . TYR G 1 99 ? -59.172 93.068 32.783 1.00 45.06 99 TYR G O 1
ATOM 10620 N N . PRO G 1 100 ? -58.522 92.681 30.674 1.00 37.11 100 PRO G N 1
ATOM 10621 C CA . PRO G 1 100 ? -58.621 91.228 30.867 1.00 39.85 100 PRO G CA 1
ATOM 10622 C C . PRO G 1 100 ? -57.627 90.719 31.904 1.00 39.31 100 PRO G C 1
ATOM 10623 O O . PRO G 1 100 ? -56.464 91.126 31.926 1.00 35.89 100 PRO G O 1
ATOM 10627 N N . ILE G 1 101 ? -58.116 89.851 32.791 1.00 34.90 101 ILE G N 1
ATOM 10628 C CA . ILE G 1 101 ? -57.289 89.115 33.745 1.00 37.97 101 ILE G CA 1
ATOM 10629 C C . ILE G 1 101 ? -57.434 87.633 33.418 1.00 36.85 101 ILE G C 1
ATOM 10630 O O . ILE G 1 101 ? -58.471 87.024 33.714 1.00 37.48 101 ILE G O 1
ATOM 10635 N N . VAL G 1 102 ? -56.385 87.049 32.834 1.00 36.84 102 VAL G N 1
ATOM 10636 C CA . VAL G 1 102 ? -56.417 85.682 32.320 1.00 36.07 102 VAL G CA 1
ATOM 10637 C C . VAL G 1 102 ? -56.235 84.684 33.453 1.00 35.79 102 VAL G C 1
ATOM 10638 O O . VAL G 1 102 ? -55.462 84.914 34.393 1.00 35.80 102 VAL G O 1
ATOM 10642 N N . SER G 1 103 ? -56.960 83.567 33.370 1.00 38.67 103 SER G N 1
ATOM 10643 C CA . SER G 1 103 ? -56.806 82.453 34.299 1.00 35.04 103 SER G CA 1
ATOM 10644 C C . SER G 1 103 ? -55.945 81.383 33.635 1.00 34.24 103 SER G C 1
ATOM 10645 O O . SER G 1 103 ? -56.393 80.694 32.712 1.00 35.22 103 SER G O 1
ATOM 10648 N N . ASP G 1 104 ? -54.707 81.254 34.096 1.00 33.77 104 ASP G N 1
ATOM 10649 C CA . ASP G 1 104 ? -53.818 80.196 33.624 1.00 33.76 104 ASP G CA 1
ATOM 10650 C C . ASP G 1 104 ? -54.035 78.946 34.480 1.00 35.73 104 ASP G C 1
ATOM 10651 O O . ASP G 1 104 ? -53.154 78.488 35.202 1.00 33.50 104 ASP G O 1
ATOM 10656 N N . ILE G 1 105 ? -55.261 78.412 34.400 1.00 34.74 105 ILE G N 1
ATOM 10657 C CA . ILE G 1 105 ? -55.684 77.395 35.361 1.00 36.04 105 ILE G CA 1
ATOM 10658 C C . ILE G 1 105 ? -54.874 76.113 35.204 1.00 39.95 105 ILE G C 1
ATOM 10659 O O . ILE G 1 105 ? -54.701 75.362 36.173 1.00 34.49 105 ILE G O 1
ATOM 10664 N N . ASN G 1 106 ? -54.355 75.848 34.005 1.00 35.99 106 ASN G N 1
ATOM 10665 C CA . ASN G 1 106 ? -53.534 74.677 33.736 1.00 32.91 106 ASN G CA 1
ATOM 10666 C C . ASN G 1 106 ? -52.045 74.949 33.894 1.00 31.44 106 ASN G C 1
ATOM 10667 O O . ASN G 1 106 ? -51.239 74.038 33.690 1.00 32.01 106 ASN G O 1
ATOM 10672 N N . LYS G 1 107 ? -51.663 76.183 34.207 1.00 31.55 107 LYS G N 1
ATOM 10673 C CA . LYS G 1 107 ? -50.278 76.602 34.388 1.00 32.17 107 LYS G CA 1
ATOM 10674 C C . LYS G 1 107 ? -49.450 76.491 33.114 1.00 32.66 107 LYS G C 1
ATOM 10675 O O . LYS G 1 107 ? -48.231 76.695 33.154 1.00 34.01 107 LYS G O 1
ATOM 10681 N N . THR G 1 108 ? -50.080 76.200 31.976 1.00 33.14 108 THR G N 1
ATOM 10682 C CA . THR G 1 108 ? -49.323 76.059 30.739 1.00 32.82 108 THR G CA 1
ATOM 10683 C C . THR G 1 108 ? -48.844 77.406 30.212 1.00 32.66 108 THR G C 1
ATOM 10684 O O . THR G 1 108 ? -47.764 77.479 29.621 1.00 37.21 108 THR G O 1
ATOM 10688 N N . ILE G 1 109 ? -49.612 78.478 30.422 1.00 27.75 109 ILE G N 1
ATOM 10689 C CA . ILE G 1 109 ? -49.177 79.795 29.963 1.00 28.96 109 ILE G CA 1
ATOM 10690 C C . ILE G 1 109 ? -47.928 80.227 30.719 1.00 34.15 109 ILE G C 1
ATOM 10691 O O . ILE G 1 109 ? -46.942 80.684 30.124 1.00 31.34 109 ILE G O 1
ATOM 10696 N N . SER G 1 110 ? -47.955 80.087 32.044 1.00 28.32 110 SER G N 1
ATOM 10697 C CA . SER G 1 110 ? -46.800 80.460 32.846 1.00 32.48 110 SER G CA 1
ATOM 10698 C C . SER G 1 110 ? -45.574 79.647 32.453 1.00 34.75 110 SER G C 1
ATOM 10699 O O . SER G 1 110 ? -44.457 80.179 32.399 1.00 37.44 110 SER G O 1
ATOM 10702 N N . ALA G 1 111 ? -45.764 78.360 32.162 1.00 30.27 111 ALA G N 1
ATOM 10703 C CA . ALA G 1 111 ? -44.648 77.540 31.707 1.00 29.62 111 ALA G CA 1
ATOM 10704 C C . ALA G 1 111 ? -44.119 78.037 30.367 1.00 34.69 111 ALA G C 1
ATOM 10705 O O . ALA G 1 111 ? -42.911 78.250 30.203 1.00 30.53 111 ALA G O 1
ATOM 10707 N N . ASP G 1 112 ? -45.021 78.273 29.411 1.00 33.55 112 ASP G N 1
ATOM 10708 C CA . ASP G 1 112 ? -44.612 78.678 28.070 1.00 36.91 112 ASP G CA 1
ATOM 10709 C C . ASP G 1 112 ? -43.898 80.023 28.067 1.00 35.02 112 ASP G C 1
ATOM 10710 O O . ASP G 1 112 ? -43.020 80.255 27.229 1.00 38.06 112 ASP G O 1
ATOM 10715 N N . TYR G 1 113 ? -44.252 80.916 28.984 1.00 33.30 113 TYR G N 1
ATOM 10716 C CA . TYR G 1 113 ? -43.612 82.220 29.069 1.00 28.81 113 TYR G CA 1
ATOM 10717 C C . TYR G 1 113 ? -42.428 82.246 30.025 1.00 34.36 113 TYR G C 1
ATOM 10718 O O . TYR G 1 113 ? -41.825 83.307 30.207 1.00 29.74 113 TYR G O 1
ATOM 10727 N N . GLY G 1 114 ? -42.089 81.119 30.649 1.00 34.18 114 GLY G N 1
ATOM 10728 C CA . GLY G 1 114 ? -40.894 81.052 31.470 1.00 22.18 114 GLY G CA 1
ATOM 10729 C C . GLY G 1 114 ? -40.961 81.814 32.772 1.00 33.73 114 GLY G C 1
ATOM 10730 O O . GLY G 1 114 ? -39.925 82.262 33.275 1.00 35.48 114 GLY G O 1
ATOM 10731 N N . VAL G 1 115 ? -42.154 81.975 33.339 1.00 35.81 115 VAL G N 1
ATOM 10732 C CA . VAL G 1 115 ? -42.325 82.683 34.601 1.00 36.08 115 VAL G CA 1
ATOM 10733 C C . VAL G 1 115 ? -42.852 81.787 35.710 1.00 30.32 115 VAL G C 1
ATOM 10734 O O . VAL G 1 115 ? -43.072 82.269 36.823 1.00 30.55 115 VAL G O 1
ATOM 10738 N N . LEU G 1 116 ? -43.042 80.496 35.447 1.00 29.80 116 LEU G N 1
ATOM 10739 C CA . LEU G 1 116 ? -43.588 79.576 36.439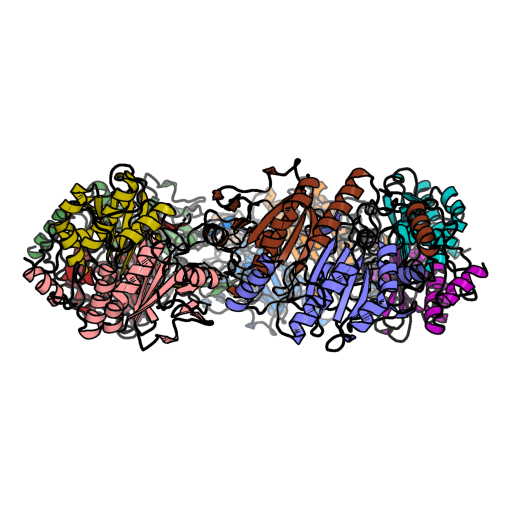 1.00 34.65 116 LEU G CA 1
ATOM 10740 C C . LEU G 1 116 ? -42.517 79.211 37.463 1.00 36.10 116 LEU G C 1
ATOM 10741 O O . LEU G 1 116 ? -41.447 78.710 37.103 1.00 38.11 116 LEU G O 1
ATOM 10746 N N . ALA G 1 117 ? -42.806 79.457 38.738 1.00 34.63 117 ALA G N 1
ATOM 10747 C CA . ALA G 1 117 ? -41.881 79.105 39.802 1.00 39.53 117 ALA G CA 1
ATOM 10748 C C . ALA G 1 117 ? -41.941 77.606 40.081 1.00 40.14 117 ALA G C 1
ATOM 10749 O O . ALA G 1 117 ? -42.742 76.867 39.503 1.00 36.54 117 ALA G O 1
ATOM 10751 N N . GLY G 1 118 ? -41.072 77.156 40.978 1.00 43.26 118 GLY G N 1
ATOM 10752 C CA . GLY G 1 118 ? -41.050 75.777 41.416 1.00 52.44 118 GLY G CA 1
ATOM 10753 C C . GLY G 1 118 ? -40.191 74.878 40.540 1.00 54.38 118 GLY G C 1
ATOM 10754 O O . GLY G 1 118 ? -39.821 75.213 39.415 1.00 54.46 118 GLY G O 1
ATOM 10755 N N . ASP G 1 119 ? -39.901 73.694 41.080 1.00 60.79 119 ASP G N 1
ATOM 10756 C CA . ASP G 1 119 ? -39.076 72.683 40.430 1.00 68.72 119 ASP G CA 1
ATOM 10757 C C . ASP G 1 119 ? -39.772 71.338 40.546 1.00 67.34 119 ASP G C 1
ATOM 10758 O O . ASP G 1 119 ? -40.215 70.965 41.636 1.00 65.91 119 ASP G O 1
ATOM 10763 N N . GLU G 1 120 ? -39.850 70.604 39.439 1.00 74.66 120 GLU G N 1
ATOM 10764 C CA . GLU G 1 120 ? -40.515 69.311 39.414 1.00 80.52 120 GLU G CA 1
ATOM 10765 C C . GLU G 1 120 ? -39.492 68.185 39.329 1.00 89.75 120 GLU G C 1
ATOM 10766 O O . GLU G 1 120 ? -38.397 68.353 38.783 1.00 89.45 120 GLU G O 1
ATOM 10772 N N . GLU G 1 121 ? -39.866 67.030 39.880 1.00 88.54 121 GLU G N 1
ATOM 10773 C CA . GLU G 1 121 ? -39.005 65.858 39.907 1.00 96.05 121 GLU G CA 1
ATOM 10774 C C . GLU G 1 121 ? -39.849 64.604 39.734 1.00 99.04 121 GLU G C 1
ATOM 10775 O O . GLU G 1 121 ? -41.080 64.635 39.817 1.00 92.60 121 GLU G O 1
ATOM 10781 N N . ILE G 1 122 ? -39.162 63.489 39.496 1.00 110.13 122 ILE G N 1
ATOM 10782 C CA . ILE G 1 122 ? -39.766 62.163 39.456 1.00 112.08 122 ILE G CA 1
ATOM 10783 C C . ILE G 1 122 ? -38.985 61.280 40.419 1.00 117.79 122 ILE G C 1
ATOM 10784 O O . ILE G 1 122 ? -37.781 61.067 40.232 1.00 121.26 122 ILE G O 1
ATOM 10789 N N . ASP G 1 123 ? -39.659 60.777 41.449 1.00 118.73 123 ASP G N 1
ATOM 10790 C CA . ASP G 1 123 ? -38.998 59.986 42.475 1.00 125.25 123 ASP G CA 1
ATOM 10791 C C . ASP G 1 123 ? -38.964 58.515 42.054 1.00 128.86 123 ASP G C 1
ATOM 10792 O O . ASP G 1 123 ? -39.278 58.163 40.913 1.00 129.66 123 ASP G O 1
ATOM 10797 N N . GLU G 1 124 ? -38.566 57.640 42.984 1.00 126.39 124 GLU G N 1
ATOM 10798 C CA . GLU G 1 124 ? -38.525 56.207 42.705 1.00 124.58 124 GLU G CA 1
ATOM 10799 C C . GLU G 1 124 ? -39.883 55.702 42.229 1.00 126.64 124 GLU G C 1
ATOM 10800 O O . GLU G 1 124 ? -39.995 55.089 41.160 1.00 119.24 124 GLU G O 1
ATOM 10806 N N . ASP G 1 125 ? -40.931 55.958 43.016 1.00 129.65 125 ASP G N 1
ATOM 10807 C CA . ASP G 1 125 ? -42.308 55.696 42.621 1.00 129.29 125 ASP G CA 1
ATOM 10808 C C . ASP G 1 125 ? -43.203 56.869 43.004 1.00 125.58 125 ASP G C 1
ATOM 10809 O O . ASP G 1 125 ? -44.413 56.700 43.195 1.00 124.82 125 ASP G O 1
ATOM 10814 N N . GLY G 1 126 ? -42.621 58.061 43.123 1.00 123.06 126 GLY G N 1
ATOM 10815 C CA . GLY G 1 126 ? -43.299 59.249 43.590 1.00 120.41 126 GLY G CA 1
ATOM 10816 C C . GLY G 1 126 ? -43.962 60.096 42.532 1.00 121.15 126 GLY G C 1
ATOM 10817 O O . GLY G 1 126 ? -44.480 61.169 42.860 1.00 117.27 126 GLY G O 1
ATOM 10818 N N . ASN G 1 127 ? -43.960 59.649 41.276 1.00 121.61 127 ASN G N 1
ATOM 10819 C CA . ASN G 1 127 ? -44.613 60.347 40.154 1.00 113.88 127 ASN G CA 1
ATOM 10820 C C . ASN G 1 127 ? -44.010 61.748 40.072 1.00 107.74 127 ASN G C 1
ATOM 10821 O O . ASN G 1 127 ? -42.778 61.883 40.121 1.00 111.23 127 ASN G O 1
ATOM 10826 N N . VAL G 1 128 ? -44.814 62.802 39.977 1.00 101.00 128 VAL G N 1
ATOM 10827 C CA . VAL G 1 128 ? -44.309 64.165 39.906 1.00 94.69 128 VAL G CA 1
ATOM 10828 C C . VAL G 1 128 ? -44.420 64.786 41.287 1.00 90.74 128 VAL G C 1
ATOM 10829 O O . VAL G 1 128 ? -45.523 64.925 41.831 1.00 85.31 128 VAL G O 1
ATOM 10833 N N . GLU G 1 129 ? -43.273 65.121 41.866 1.00 91.33 129 GLU G N 1
ATOM 10834 C CA . GLU G 1 129 ? -43.204 65.890 43.095 1.00 84.61 129 GLU G CA 1
ATOM 10835 C C . GLU G 1 129 ? -42.676 67.271 42.742 1.00 76.99 129 GLU G C 1
ATOM 10836 O O . GLU G 1 129 ? -41.912 67.436 41.786 1.00 74.75 129 GLU G O 1
ATOM 10842 N N . VAL G 1 130 ? -43.096 68.266 43.509 1.00 63.63 130 VAL G N 1
ATOM 10843 C CA . VAL G 1 130 ? -42.792 69.654 43.205 1.00 57.47 130 VAL G CA 1
ATOM 10844 C C . VAL G 1 130 ? -42.192 70.307 44.437 1.00 60.65 130 VAL G C 1
ATOM 10845 O O . VAL G 1 130 ? -42.768 70.233 45.528 1.00 64.26 130 VAL G O 1
ATOM 10849 N N . ASN G 1 131 ? -41.032 70.928 44.266 1.00 63.90 131 ASN G N 1
ATOM 10850 C CA . ASN G 1 131 ? -40.442 71.747 45.311 1.00 60.70 131 ASN G CA 1
ATOM 10851 C C . ASN G 1 131 ? -40.891 73.183 45.092 1.00 54.28 131 ASN G C 1
ATOM 10852 O O . ASN G 1 131 ? -40.718 73.736 44.002 1.00 57.71 131 ASN G O 1
ATOM 10857 N N . GLY G 1 132 ? -41.475 73.774 46.117 1.00 49.25 132 GLY G N 1
ATOM 10858 C CA . GLY G 1 132 ? -42.022 75.101 45.982 1.00 46.98 132 GLY G CA 1
ATOM 10859 C C . GLY G 1 132 ? -43.406 75.076 45.357 1.00 43.04 132 GLY G C 1
ATOM 10860 O O . GLY G 1 132 ? -44.033 74.029 45.167 1.00 43.44 132 GLY G O 1
ATOM 10861 N N . GLU G 1 133 ? -43.868 76.269 45.000 1.00 43.52 133 GLU G N 1
ATOM 10862 C CA . GLU G 1 133 ? -45.201 76.480 44.454 1.00 33.89 133 GLU G CA 1
ATOM 10863 C C . GLU G 1 133 ? -45.121 76.770 42.962 1.00 35.95 133 GLU G C 1
ATOM 10864 O O . GLU G 1 133 ? -44.302 77.589 42.526 1.00 38.74 133 GLU G O 1
ATOM 10870 N N . LEU G 1 134 ? -45.969 76.097 42.186 1.00 30.94 134 LEU G N 1
ATOM 10871 C CA . LEU G 1 134 ? -46.091 76.353 40.752 1.00 32.10 134 LEU G CA 1
ATOM 10872 C C . LEU G 1 134 ? -47.022 77.552 40.535 1.00 39.22 134 LEU G C 1
ATOM 10873 O O . LEU G 1 134 ? -48.174 77.438 40.107 1.00 39.40 134 LEU G O 1
ATOM 10878 N N . ILE G 1 135 ? -46.479 78.738 40.817 1.00 36.97 135 ILE G N 1
ATOM 10879 C CA . ILE G 1 135 ? -47.169 80.004 40.613 1.00 33.65 135 ILE G CA 1
ATOM 10880 C C . ILE G 1 135 ? -46.261 80.920 39.803 1.00 33.22 135 ILE G C 1
ATOM 10881 O O . ILE G 1 135 ? -45.059 80.681 39.668 1.00 35.51 135 ILE G O 1
ATOM 10886 N N . ALA G 1 136 ? -46.853 81.972 39.243 1.00 29.36 136 ALA G N 1
ATOM 10887 C CA . ALA G 1 136 ? -46.115 82.860 38.354 1.00 27.56 136 ALA G CA 1
ATOM 10888 C C . ALA G 1 136 ? -45.319 83.892 39.142 1.00 33.56 136 ALA G C 1
ATOM 10889 O O . ALA G 1 136 ? -45.811 84.474 40.110 1.00 33.20 136 ALA G O 1
ATOM 10891 N N . TYR G 1 137 ? -44.080 84.119 38.720 1.00 34.41 137 TYR G N 1
ATOM 10892 C CA . TYR G 1 137 ? -43.353 85.270 39.224 1.00 34.16 137 TYR G CA 1
ATOM 10893 C C . TYR G 1 137 ? -43.898 86.541 38.575 1.00 33.31 137 TYR G C 1
ATOM 10894 O O . TYR G 1 137 ? -44.687 86.498 37.627 1.00 30.07 137 TYR G O 1
ATOM 10903 N N . ARG G 1 138 ? -43.454 87.691 39.079 1.00 32.22 138 ARG G N 1
ATOM 10904 C CA . ARG G 1 138 ? -43.954 88.968 38.575 1.00 29.71 138 ARG G CA 1
ATOM 10905 C C . ARG G 1 138 ? -43.309 89.212 37.220 1.00 34.01 138 ARG G C 1
ATOM 10906 O O . ARG G 1 138 ? -42.324 89.939 37.075 1.00 36.67 138 ARG G O 1
ATOM 10914 N N . GLY G 1 139 ? -43.912 88.610 36.200 1.00 33.43 139 GLY G N 1
ATOM 10915 C CA . GLY G 1 139 ? -43.339 88.610 34.861 1.00 27.34 139 GLY G CA 1
ATOM 10916 C C . GLY G 1 139 ? -44.070 89.615 33.986 1.00 37.20 139 GLY G C 1
ATOM 10917 O O . GLY G 1 139 ? -45.274 89.791 34.118 1.00 37.46 139 GLY G O 1
ATOM 10918 N N . LEU G 1 140 ? -43.327 90.282 33.102 1.00 36.69 140 LEU G N 1
ATOM 10919 C CA . LEU G 1 140 ? -43.918 91.286 32.225 1.00 32.57 140 LEU G CA 1
ATOM 10920 C C . LEU G 1 140 ? -43.318 91.182 30.832 1.00 35.97 140 LEU G C 1
ATOM 10921 O O . LEU G 1 140 ? -42.099 91.063 30.683 1.00 34.41 140 LEU G O 1
ATOM 10926 N N . PHE G 1 141 ? -44.179 91.246 29.816 1.00 36.76 141 PHE G N 1
ATOM 10927 C CA . PHE G 1 141 ? -43.777 91.108 28.422 1.00 34.22 141 PHE G CA 1
ATOM 10928 C C . PHE G 1 141 ? -44.396 92.209 27.575 1.00 37.39 141 PHE G C 1
ATOM 10929 O O . PHE G 1 141 ? -45.596 92.491 27.683 1.00 38.37 141 PHE G O 1
ATOM 10937 N N . LEU G 1 142 ? -43.571 92.807 26.720 1.00 36.63 142 LEU G N 1
ATOM 10938 C CA . LEU G 1 142 ? -44.018 93.724 25.681 1.00 33.33 142 LEU G CA 1
ATOM 10939 C C . LEU G 1 142 ? -44.048 92.966 24.360 1.00 28.14 142 LEU G C 1
ATOM 10940 O O . LEU G 1 142 ? -43.030 92.413 23.935 1.00 36.05 142 LEU G O 1
ATOM 10945 N N . ILE G 1 143 ? -45.219 92.909 23.740 1.00 30.13 143 ILE G N 1
ATOM 10946 C CA . ILE G 1 143 ? -45.445 92.181 22.500 1.00 33.59 143 ILE G CA 1
ATOM 10947 C C . ILE G 1 143 ? -45.857 93.192 21.441 1.00 41.05 143 ILE G C 1
ATOM 10948 O O . ILE G 1 143 ? -46.776 93.987 21.670 1.00 40.50 143 ILE G O 1
ATOM 10953 N N . ASP G 1 144 ? -45.163 93.191 20.302 1.00 39.85 144 ASP G N 1
ATOM 10954 C CA . ASP G 1 144 ? -45.500 94.153 19.263 1.00 37.32 144 ASP G CA 1
ATOM 10955 C C . ASP G 1 144 ? -46.698 93.654 18.454 1.00 41.79 144 ASP G C 1
ATOM 10956 O O . ASP G 1 144 ? -47.254 92.577 18.701 1.00 37.32 144 ASP G O 1
ATOM 10961 N N . LYS G 1 145 ? -47.085 94.449 17.453 1.00 43.49 145 LYS G N 1
ATOM 10962 C CA . LYS G 1 145 ? -48.286 94.167 16.674 1.00 46.06 145 LYS G CA 1
ATOM 10963 C C . LYS G 1 145 ? -48.158 92.909 15.823 1.00 42.80 145 LYS G C 1
ATOM 10964 O O . LYS G 1 145 ? -49.175 92.370 15.381 1.00 47.49 145 LYS G O 1
ATOM 10970 N N . ASP G 1 146 ? -46.946 92.422 15.594 1.00 42.73 146 ASP G N 1
ATOM 10971 C CA . ASP G 1 146 ? -46.763 91.148 14.918 1.00 40.49 146 ASP G CA 1
ATOM 10972 C C . ASP G 1 146 ? -46.778 89.968 15.877 1.00 44.29 146 ASP G C 1
ATOM 10973 O O . ASP G 1 146 ? -46.655 88.823 15.430 1.00 45.21 146 ASP G O 1
ATOM 10978 N N . GLY G 1 147 ? -46.945 90.210 17.175 1.00 41.17 147 GLY G N 1
ATOM 10979 C CA . GLY G 1 147 ? -46.901 89.124 18.132 1.00 42.36 147 GLY G CA 1
ATOM 10980 C C . GLY G 1 147 ? -45.516 88.716 18.588 1.00 41.57 147 GLY G C 1
ATOM 10981 O O . GLY G 1 147 ? -45.362 87.627 19.150 1.00 38.34 147 GLY G O 1
ATOM 10982 N N . ILE G 1 148 ? -44.499 89.557 18.366 1.00 36.92 148 ILE G N 1
ATOM 10983 C CA . ILE G 1 148 ? -43.113 89.258 18.717 1.00 33.54 148 ILE G CA 1
ATOM 10984 C C . ILE G 1 148 ? -42.787 89.904 20.056 1.00 36.47 148 ILE G C 1
ATOM 10985 O O . ILE G 1 148 ? -43.145 91.064 20.303 1.00 37.72 148 ILE G O 1
ATOM 10990 N N . VAL G 1 149 ? -42.111 89.160 20.929 1.00 32.91 149 VAL G N 1
ATOM 10991 C CA . VAL G 1 149 ? -41.707 89.697 22.226 1.00 32.26 149 VAL G CA 1
ATOM 10992 C C . VAL G 1 149 ? -40.492 90.599 22.029 1.00 29.39 149 VAL G C 1
ATOM 10993 O O . VAL G 1 149 ? -39.462 90.174 21.500 1.00 31.34 149 VAL G O 1
ATOM 10997 N N . ARG G 1 150 ? -40.603 91.842 22.470 1.00 26.41 150 ARG G N 1
ATOM 10998 C CA . ARG G 1 150 ? -39.531 92.810 22.336 1.00 30.35 150 ARG G CA 1
ATOM 10999 C C . ARG G 1 150 ? -38.921 93.198 23.673 1.00 31.19 150 ARG G C 1
ATOM 11000 O O . ARG G 1 150 ? -37.857 93.828 23.698 1.00 28.74 150 ARG G O 1
ATOM 11008 N N . HIS G 1 151 ? -39.572 92.857 24.779 1.00 29.66 151 HIS G N 1
ATOM 11009 C CA . HIS G 1 151 ? -39.070 93.218 26.092 1.00 31.49 151 HIS G CA 1
ATOM 11010 C C . HIS G 1 151 ? -39.684 92.269 27.108 1.00 35.06 151 HIS G C 1
ATOM 11011 O O . HIS G 1 151 ? -40.855 91.900 26.988 1.00 33.91 151 HIS G O 1
ATOM 11018 N N . GLN G 1 152 ? -38.882 91.835 28.074 1.00 32.92 152 GLN G N 1
ATOM 11019 C CA . GLN G 1 152 ? -39.412 91.023 29.156 1.00 31.80 152 GLN G CA 1
ATOM 11020 C C . GLN G 1 152 ? -38.692 91.351 30.455 1.00 32.60 152 GLN G C 1
ATOM 11021 O O . GLN G 1 152 ? -37.523 91.749 30.465 1.00 34.30 152 GLN G O 1
ATOM 11027 N N . LEU G 1 153 ? -39.410 91.160 31.554 1.00 30.72 153 LEU G N 1
ATOM 11028 C CA . LEU G 1 153 ? -38.945 91.558 32.872 1.00 31.15 153 LEU G CA 1
ATOM 11029 C C . LEU G 1 153 ? -39.593 90.616 33.873 1.00 39.14 153 LEU G C 1
ATOM 11030 O O . LEU G 1 153 ? -40.792 90.331 33.771 1.00 37.63 153 LEU G O 1
ATOM 11035 N N . ILE G 1 154 ? -38.800 90.108 34.813 1.00 35.52 154 ILE G N 1
ATOM 11036 C CA . ILE G 1 154 ? -39.306 89.226 35.857 1.00 32.53 154 ILE G CA 1
ATOM 11037 C C . ILE G 1 154 ? -38.739 89.669 37.196 1.00 37.20 154 ILE G C 1
ATOM 11038 O O . ILE G 1 154 ? -37.520 89.832 37.344 1.00 33.80 154 ILE G O 1
ATOM 11043 N N . ASN G 1 155 ? -39.624 89.861 38.166 1.00 34.42 155 ASN G N 1
ATOM 11044 C CA . ASN G 1 155 ? -39.250 90.251 39.511 1.00 30.80 155 ASN G CA 1
ATOM 11045 C C . ASN G 1 155 ? -39.618 89.140 40.483 1.00 35.85 155 ASN G C 1
ATOM 11046 O O . ASN G 1 155 ? -40.594 88.410 40.281 1.00 31.26 155 ASN G O 1
ATOM 11051 N N . ASP G 1 156 ? -38.815 89.016 41.535 1.00 40.83 156 ASP G N 1
ATOM 11052 C CA . ASP G 1 156 ? -39.169 88.159 42.654 1.00 36.52 156 ASP G CA 1
ATOM 11053 C C . ASP G 1 156 ? -40.475 88.640 43.289 1.00 39.38 156 ASP G C 1
ATOM 11054 O O . ASP G 1 156 ? -40.907 89.785 43.112 1.00 39.58 156 ASP G O 1
ATOM 11059 N N . PHE G 1 157 ? -41.097 87.747 44.054 1.00 41.35 157 PHE G N 1
ATOM 11060 C CA . PHE G 1 157 ? -42.403 88.020 44.657 1.00 38.37 157 PHE G CA 1
ATOM 11061 C C . PHE G 1 157 ? -42.499 89.362 45.379 1.00 36.85 157 PHE G C 1
ATOM 11062 O O . PHE G 1 157 ? -43.501 90.066 45.173 1.00 38.55 157 PHE G O 1
ATOM 11070 N N . PRO G 1 158 ? -41.545 89.781 46.222 1.00 38.33 158 PRO G N 1
ATOM 11071 C CA . PRO G 1 158 ? -41.736 91.030 46.975 1.00 42.70 158 PRO G CA 1
ATOM 11072 C C . PRO G 1 158 ? -41.390 92.306 46.221 1.00 43.89 158 PRO G C 1
ATOM 11073 O O . PRO G 1 158 ? -41.470 93.385 46.819 1.00 47.73 158 PRO G O 1
ATOM 11077 N N . LEU G 1 159 ? -41.010 92.245 44.949 1.00 45.70 159 LEU G N 1
ATOM 11078 C CA . LEU G 1 159 ? -40.541 93.425 44.222 1.00 40.97 159 LEU G CA 1
ATOM 11079 C C . LEU G 1 159 ? -41.585 93.823 43.183 1.00 40.59 159 LEU G C 1
ATOM 11080 O O . LEU G 1 159 ? -41.639 93.247 42.093 1.00 41.91 159 LEU G O 1
ATOM 11085 N N . GLY G 1 160 ? -42.416 94.807 43.528 1.00 37.55 160 GLY G N 1
ATOM 11086 C CA . GLY G 1 160 ? -43.390 95.318 42.587 1.00 38.20 160 GLY G CA 1
ATOM 11087 C C . GLY G 1 160 ? -42.752 95.999 41.389 1.00 38.17 160 GLY G C 1
ATOM 11088 O O . GLY G 1 160 ? -41.628 96.503 41.431 1.00 34.60 160 GLY G O 1
ATOM 11089 N N . ARG G 1 161 ? -43.500 96.029 40.294 1.00 41.11 161 ARG G N 1
ATOM 11090 C CA . ARG G 1 161 ? -42.985 96.566 39.046 1.00 45.73 161 ARG G CA 1
ATOM 11091 C C . ARG G 1 161 ? -43.277 98.065 38.945 1.00 44.86 161 ARG G C 1
ATOM 11092 O O . ARG G 1 161 ? -43.800 98.689 39.870 1.00 45.12 161 ARG G O 1
ATOM 11100 N N . SER G 1 162 ? -42.943 98.651 37.798 1.00 43.24 162 SER G N 1
ATOM 11101 C CA . SER G 1 162 ? -43.065 100.088 37.588 1.00 45.04 162 SER G CA 1
ATOM 11102 C C . SER G 1 162 ? -43.762 100.340 36.260 1.00 47.13 162 SER G C 1
ATOM 11103 O O . SER G 1 162 ? -43.295 99.875 35.216 1.00 50.90 162 SER G O 1
ATOM 11106 N N . ILE G 1 163 ? -44.873 101.080 36.303 1.00 44.30 163 ILE G N 1
ATOM 11107 C CA . ILE G 1 163 ? -45.586 101.430 35.078 1.00 46.81 163 ILE G CA 1
ATOM 11108 C C . ILE G 1 163 ? -44.767 102.378 34.214 1.00 50.68 163 ILE G C 1
ATOM 11109 O O . ILE G 1 163 ? -44.825 102.310 32.976 1.00 48.16 163 ILE G O 1
ATOM 11114 N N . ASP G 1 164 ? -44.000 103.277 34.837 1.00 45.63 164 ASP G N 1
ATOM 11115 C CA . ASP G 1 164 ? -43.191 104.205 34.057 1.00 47.23 164 ASP G CA 1
ATOM 11116 C C . ASP G 1 164 ? -42.195 103.462 33.176 1.00 45.93 164 ASP G C 1
ATOM 11117 O O . ASP G 1 164 ? -42.006 103.820 32.009 1.00 46.77 164 ASP G O 1
ATOM 11122 N N . GLU G 1 165 ? -41.560 102.414 33.709 1.00 45.71 165 GLU G N 1
ATOM 11123 C CA . GLU G 1 165 ? -40.581 101.674 32.919 1.00 45.55 165 GLU G CA 1
ATOM 11124 C C . GLU G 1 165 ? -41.245 100.963 31.741 1.00 43.18 165 GLU G C 1
ATOM 11125 O O . GLU G 1 165 ? -40.688 100.924 30.633 1.00 44.43 165 GLU G O 1
ATOM 11131 N N . ALA G 1 166 ? -42.446 100.415 31.955 1.00 41.39 166 ALA G N 1
ATOM 11132 C CA . ALA G 1 166 ? -43.184 99.785 30.861 1.00 42.49 166 ALA G CA 1
ATOM 11133 C C . ALA G 1 166 ? -43.546 100.800 29.782 1.00 45.59 166 ALA G C 1
ATOM 11134 O O . ALA G 1 166 ? -43.395 100.527 28.583 1.00 45.87 166 ALA G O 1
ATOM 11136 N N . ILE G 1 167 ? -44.036 101.974 30.190 1.00 42.07 167 ILE G N 1
ATOM 11137 C CA . ILE G 1 167 ? -44.371 103.015 29.224 1.00 46.97 167 ILE G CA 1
ATOM 11138 C C . ILE G 1 167 ? -43.130 103.442 28.449 1.00 42.24 167 ILE G C 1
ATOM 11139 O O . ILE G 1 167 ? -43.184 103.650 27.230 1.00 39.37 167 ILE G O 1
ATOM 11144 N N . ARG G 1 168 ? -41.990 103.566 29.139 1.00 37.18 168 ARG G N 1
ATOM 11145 C CA . ARG G 1 168 ? -40.758 103.979 28.471 1.00 39.66 168 ARG G CA 1
ATOM 11146 C C . ARG G 1 168 ? -40.322 102.955 27.432 1.00 44.20 168 ARG G C 1
ATOM 11147 O O . ARG G 1 168 ? -39.894 103.323 26.331 1.00 44.23 168 ARG G O 1
ATOM 11155 N N . VAL G 1 169 ? -40.415 101.663 27.765 1.00 36.58 169 VAL G N 1
ATOM 11156 C CA . VAL G 1 169 ? -40.045 100.637 26.794 1.00 39.27 169 VAL G CA 1
ATOM 11157 C C . VAL G 1 169 ? -41.010 100.648 25.609 1.00 40.58 169 VAL G C 1
ATOM 11158 O O . VAL G 1 169 ? -40.602 100.447 24.456 1.00 34.30 169 VAL G O 1
ATOM 11162 N N . VAL G 1 170 ? -42.298 100.893 25.868 1.00 47.98 170 VAL G N 1
ATOM 11163 C CA . VAL G 1 170 ? -43.268 101.033 24.779 1.00 43.57 170 VAL G CA 1
ATOM 11164 C C . VAL G 1 170 ? -42.868 102.179 23.854 1.00 43.50 170 VAL G C 1
ATOM 11165 O O . VAL G 1 170 ? -42.889 102.050 22.622 1.00 42.15 170 VAL G O 1
ATOM 11169 N N . ASP G 1 171 ? -42.515 103.325 24.442 1.00 44.93 171 ASP G N 1
ATOM 11170 C CA . ASP G 1 171 ? -42.117 104.481 23.643 1.00 40.22 171 ASP G CA 1
ATOM 11171 C C . ASP G 1 171 ? -40.863 104.189 22.837 1.00 44.28 171 ASP G C 1
ATOM 11172 O O . ASP G 1 171 ? -40.754 104.601 21.677 1.00 45.00 171 ASP G O 1
ATOM 11177 N N . ALA G 1 172 ? -39.904 103.477 23.434 1.00 42.89 172 ALA G N 1
ATOM 11178 C CA . ALA G 1 172 ? -38.676 103.148 22.718 1.00 39.72 172 ALA G CA 1
ATOM 11179 C C . ALA G 1 172 ? -38.960 102.226 21.538 1.00 39.73 172 ALA G C 1
ATOM 11180 O O . ALA G 1 172 ? -38.453 102.441 20.429 1.00 42.64 172 ALA G O 1
ATOM 11182 N N . LEU G 1 173 ? -39.779 101.197 21.755 1.00 39.73 173 LEU G N 1
ATOM 11183 C CA . LEU G 1 173 ? -40.113 100.287 20.666 1.00 38.23 173 LEU G CA 1
ATOM 11184 C C . LEU G 1 173 ? -40.829 101.023 19.545 1.00 40.89 173 LEU G C 1
ATOM 11185 O O . LEU G 1 173 ? -40.496 100.859 18.367 1.00 41.49 173 LEU G O 1
ATOM 11190 N N . GLN G 1 174 ? -41.810 101.858 19.897 1.00 45.87 174 GLN G N 1
ATOM 11191 C CA . GLN G 1 174 ? -42.566 102.563 18.869 1.00 45.55 174 GLN G CA 1
ATOM 11192 C C . GLN G 1 174 ? -41.692 103.568 18.126 1.00 41.82 174 GLN G C 1
ATOM 11193 O O . GLN G 1 174 ? -41.812 103.713 16.903 1.00 40.54 174 GLN G O 1
ATOM 11199 N N . HIS G 1 175 ? -40.779 104.237 18.838 1.00 36.49 175 HIS G N 1
ATOM 11200 C CA . HIS G 1 175 ? -39.853 105.158 18.189 1.00 42.10 175 HIS G CA 1
ATOM 11201 C C . HIS G 1 175 ? -38.940 104.428 17.214 1.00 45.95 175 HIS G C 1
ATOM 11202 O O . HIS G 1 175 ? -38.694 104.914 16.103 1.00 45.62 175 HIS G O 1
ATOM 11209 N N . PHE G 1 176 ? -38.407 103.269 17.618 1.00 44.01 176 PHE G N 1
ATOM 11210 C CA . PHE G 1 176 ? -37.562 102.510 16.701 1.00 45.17 176 PHE G CA 1
ATOM 11211 C C . PHE G 1 176 ? -38.359 102.029 15.499 1.00 41.15 176 PHE G C 1
ATOM 11212 O O . PHE G 1 176 ? -37.836 101.974 14.379 1.00 40.36 176 PHE G O 1
ATOM 11220 N N . GLU G 1 177 ? -39.619 101.651 15.717 1.00 40.76 177 GLU G N 1
ATOM 11221 C CA . GLU G 1 177 ? -40.448 101.200 14.607 1.00 43.25 177 GLU G CA 1
ATOM 11222 C C . GLU G 1 177 ? -40.692 102.327 13.612 1.00 44.45 177 GLU G C 1
ATOM 11223 O O . GLU G 1 177 ? -40.610 102.118 12.398 1.00 45.72 177 GLU G O 1
ATOM 11229 N N . LEU G 1 178 ? -40.950 103.541 14.110 1.00 48.17 178 LEU G N 1
ATOM 11230 C CA . LEU G 1 178 ? -41.266 104.660 13.222 1.00 55.76 178 LEU G CA 1
ATOM 11231 C C . LEU G 1 178 ? -40.029 105.199 12.510 1.00 53.60 178 LEU G C 1
ATOM 11232 O O . LEU G 1 178 ? -40.017 105.321 11.281 1.00 54.54 178 LEU G O 1
ATOM 11237 N N . TYR G 1 179 ? -38.977 105.521 13.258 1.00 52.17 179 TYR G N 1
ATOM 11238 C CA . TYR G 1 179 ? -37.871 106.286 12.704 1.00 52.05 179 TYR G CA 1
ATOM 11239 C C . TYR G 1 179 ? -36.626 105.459 12.429 1.00 52.77 179 TYR G C 1
ATOM 11240 O O . TYR G 1 179 ? -35.661 105.998 11.874 1.00 49.73 179 TYR G O 1
ATOM 11249 N N . GLY G 1 180 ? -36.611 104.181 12.804 1.00 54.18 180 GLY G N 1
ATOM 11250 C CA . GLY G 1 180 ? -35.410 103.392 12.637 1.00 43.48 180 GLY G CA 1
ATOM 11251 C C . GLY G 1 180 ? -34.261 103.835 13.505 1.00 44.50 180 GLY G C 1
ATOM 11252 O O . GLY G 1 180 ? -33.142 103.349 13.324 1.00 52.66 180 GLY G O 1
ATOM 11253 N N . GLU G 1 181 ? -34.500 104.754 14.435 1.00 47.59 181 GLU G N 1
ATOM 11254 C CA . GLU G 1 181 ? -33.470 105.219 15.348 1.00 51.29 181 GLU G CA 1
ATOM 11255 C C . GLU G 1 181 ? -33.460 104.314 16.575 1.00 51.64 181 GLU G C 1
ATOM 11256 O O . GLU G 1 181 ? -34.520 103.978 17.113 1.00 50.30 181 GLU G O 1
ATOM 11262 N N . VAL G 1 182 ? -32.269 103.907 17.000 1.00 44.36 182 VAL G N 1
ATOM 11263 C CA . VAL G 1 182 ? -32.137 103.081 18.193 1.00 43.60 182 VAL G CA 1
ATOM 11264 C C . VAL G 1 182 ? -32.165 103.969 19.430 1.00 43.08 182 VAL G C 1
ATOM 11265 O O . VAL G 1 182 ? -31.730 105.125 19.403 1.00 44.48 182 VAL G O 1
ATOM 11269 N N . CYS G 1 183 ? -32.686 103.436 20.530 1.00 37.64 183 CYS G N 1
ATOM 11270 C CA . CYS G 1 183 ? -32.867 104.247 21.721 1.00 42.37 183 CYS G CA 1
ATOM 11271 C C . CYS G 1 183 ? -31.742 103.991 22.708 1.00 42.78 183 CYS G C 1
ATOM 11272 O O . CYS G 1 183 ? -31.600 102.859 23.199 1.00 38.73 183 CYS G O 1
ATOM 11275 N N . PRO G 1 184 ? -30.951 105.000 23.049 1.00 41.51 184 PRO G N 1
ATOM 11276 C CA . PRO G 1 184 ? -29.816 104.804 23.953 1.00 37.53 184 PRO G CA 1
ATOM 11277 C C . PRO G 1 184 ? -30.273 104.673 25.403 1.00 38.42 184 PRO G C 1
ATOM 11278 O O . PRO G 1 184 ? -31.461 104.730 25.721 1.00 37.61 184 PRO G O 1
ATOM 11282 N N . LEU G 1 185 ? -29.290 104.497 26.286 1.00 40.46 185 LEU G N 1
ATOM 11283 C CA . LEU G 1 185 ? -29.556 104.335 27.711 1.00 43.21 185 LEU G CA 1
ATOM 11284 C C . LEU G 1 185 ? -30.275 105.552 28.282 1.00 45.36 185 LEU G C 1
ATOM 11285 O O . LEU G 1 185 ? -29.890 106.696 28.020 1.00 47.10 185 LEU G O 1
ATOM 11290 N N . GLY G 1 186 ? -31.308 105.297 29.084 1.00 43.29 186 GLY G N 1
ATOM 11291 C CA . GLY G 1 186 ? -32.055 106.354 29.735 1.00 42.19 186 GLY G CA 1
ATOM 11292 C C . GLY G 1 186 ? -32.914 107.188 28.814 1.00 51.89 186 GLY G C 1
ATOM 11293 O O . GLY G 1 186 ? -33.367 108.265 29.215 1.00 56.71 186 GLY G O 1
ATOM 11294 N N . TRP G 1 187 ? -33.149 106.724 27.591 1.00 43.64 187 TRP G N 1
ATOM 11295 C CA . TRP G 1 187 ? -33.937 107.483 26.633 1.00 47.17 187 TRP G CA 1
ATOM 11296 C C . TRP G 1 187 ? -35.389 107.599 27.078 1.00 46.22 187 TRP G C 1
ATOM 11297 O O . TRP G 1 187 ? -35.969 106.653 27.617 1.00 45.21 187 TRP G O 1
ATOM 11308 N N . HIS G 1 188 ? -35.967 108.781 26.860 1.00 56.06 188 HIS G N 1
ATOM 11309 C CA . HIS G 1 188 ? -37.395 109.016 27.026 1.00 54.72 188 HIS G CA 1
ATOM 11310 C C . HIS G 1 188 ? -37.911 109.728 25.780 1.00 53.37 188 HIS G C 1
ATOM 11311 O O . HIS G 1 188 ? -37.150 110.392 25.067 1.00 46.99 188 HIS G O 1
ATOM 11318 N N . LYS G 1 189 ? -39.221 109.604 25.537 1.00 47.27 189 LYS G N 1
ATOM 11319 C CA . LYS G 1 189 ? -39.825 110.226 24.361 1.00 50.72 189 LYS G CA 1
ATOM 11320 C C . LYS G 1 189 ? -39.613 111.734 24.384 1.00 53.09 189 LYS G C 1
ATOM 11321 O O . LYS G 1 189 ? -39.846 112.395 25.402 1.00 50.74 189 LYS G O 1
ATOM 11327 N N . GLY G 1 190 ? -39.141 112.269 23.261 1.00 50.98 190 GLY G N 1
ATOM 11328 C CA . GLY G 1 190 ? -38.790 113.661 23.149 1.00 46.09 190 GLY G CA 1
ATOM 11329 C C . GLY G 1 190 ? -37.308 113.926 23.279 1.00 55.03 190 GLY G C 1
ATOM 11330 O O . GLY G 1 190 ? -36.852 115.017 22.919 1.00 55.46 190 GLY G O 1
ATOM 11331 N N . GLU G 1 191 ? -36.553 112.964 23.800 1.00 59.56 191 GLU G N 1
ATOM 11332 C CA . GLU G 1 191 ? -35.110 113.086 23.908 1.00 57.02 191 GLU G CA 1
ATOM 11333 C C . GLU G 1 191 ? -34.446 112.593 22.623 1.00 54.21 191 GLU G C 1
ATOM 11334 O O . GLU G 1 191 ? -35.089 112.035 21.729 1.00 47.08 191 GLU G O 1
ATOM 11340 N N . ALA G 1 192 ? -33.139 112.819 22.537 1.00 57.57 192 ALA G N 1
ATOM 11341 C CA . ALA G 1 192 ? -32.400 112.497 21.324 1.00 58.68 192 ALA G CA 1
ATOM 11342 C C . ALA G 1 192 ? -32.205 110.991 21.186 1.00 54.69 192 ALA G C 1
ATOM 11343 O O . ALA G 1 192 ? -31.709 110.326 22.103 1.00 45.71 192 ALA G O 1
ATOM 11345 N N . ALA G 1 193 ? -32.599 110.453 20.031 1.00 54.28 193 ALA G N 1
ATOM 11346 C CA . ALA G 1 193 ? -32.322 109.059 19.712 1.00 48.95 193 ALA G CA 1
ATOM 11347 C C . ALA G 1 193 ? -30.979 108.944 18.997 1.00 50.01 193 ALA G C 1
ATOM 11348 O O . ALA G 1 193 ? -30.114 109.814 19.151 1.00 47.35 193 ALA G O 1
ATOM 11350 N N . MET G 1 194 ? -30.802 107.902 18.186 1.00 49.24 194 MET G N 1
ATOM 11351 C CA . MET G 1 194 ? -29.506 107.645 17.574 1.00 44.24 194 MET G CA 1
ATOM 11352 C C . MET G 1 194 ? -29.680 106.911 16.255 1.00 41.40 194 MET G C 1
ATOM 11353 O O . MET G 1 194 ? -30.514 106.010 16.141 1.00 45.11 194 MET G O 1
ATOM 11358 N N . THR G 1 195 ? -28.884 107.305 15.270 1.00 42.52 195 THR G N 1
ATOM 11359 C CA . THR G 1 195 ? -28.816 106.598 13.998 1.00 48.37 195 THR G CA 1
ATOM 11360 C C . THR G 1 195 ? -27.904 105.383 14.144 1.00 43.20 195 THR G C 1
ATOM 11361 O O . THR G 1 195 ? -26.757 105.526 14.586 1.00 43.97 195 THR G O 1
ATOM 11365 N N . PRO G 1 196 ? -28.370 104.181 13.791 1.00 39.39 196 PRO G N 1
ATOM 11366 C CA . PRO G 1 196 ? -27.525 102.983 13.944 1.00 41.71 196 PRO G CA 1
ATOM 11367 C C . PRO G 1 196 ? -26.419 102.897 12.902 1.00 40.60 196 PRO G C 1
ATOM 11368 O O . PRO G 1 196 ? -26.533 102.157 11.919 1.00 41.16 196 PRO G O 1
ATOM 11372 N N . SER G 1 197 ? -25.352 103.668 13.102 1.00 34.75 197 SER G N 1
ATOM 11373 C CA . SER G 1 197 ? -24.201 103.657 12.213 1.00 35.22 197 SER G CA 1
ATOM 11374 C C . SER G 1 197 ? -22.980 104.107 13.002 1.00 38.10 197 SER G C 1
ATOM 11375 O O . SER G 1 197 ? -23.098 104.638 14.108 1.00 40.19 197 SER G O 1
ATOM 11378 N N . HIS G 1 198 ? -21.794 103.877 12.426 1.00 40.04 198 HIS G N 1
ATOM 11379 C CA . HIS G 1 198 ? -20.558 104.346 13.052 1.00 45.42 198 HIS G CA 1
ATOM 11380 C C . HIS G 1 198 ? -20.619 105.849 13.320 1.00 48.37 198 HIS G C 1
ATOM 11381 O O . HIS G 1 198 ? -20.402 106.316 14.449 1.00 47.08 198 HIS G O 1
ATOM 11388 N N . GLU G 1 199 ? -20.924 106.622 12.277 1.00 52.55 199 GLU G N 1
ATOM 11389 C CA . GLU G 1 199 ? -21.034 108.066 12.424 1.00 52.46 199 GLU G CA 1
ATOM 11390 C C . GLU G 1 199 ? -22.154 108.443 13.384 1.00 52.74 199 GLU G C 1
ATOM 11391 O O . GLU G 1 199 ? -22.017 109.400 14.152 1.00 47.76 199 GLU G O 1
ATOM 11397 N N . GLY G 1 200 ? -23.268 107.703 13.354 1.00 52.13 200 GLY G N 1
ATOM 11398 C CA . GLY G 1 200 ? -24.390 108.021 14.232 1.00 49.59 200 GLY G CA 1
ATOM 11399 C C . GLY G 1 200 ? -24.031 107.931 15.704 1.00 47.79 200 GLY G C 1
ATOM 11400 O O . GLY G 1 200 ? -24.365 108.817 16.499 1.00 46.35 200 GLY G O 1
ATOM 11401 N N . VAL G 1 201 ? -23.354 106.849 16.092 1.00 45.99 201 VAL G N 1
ATOM 11402 C CA . VAL G 1 201 ? -22.977 106.688 17.490 1.00 47.88 201 VAL G CA 1
ATOM 11403 C C . VAL G 1 201 ? -21.859 107.662 17.857 1.00 46.11 201 VAL G C 1
ATOM 11404 O O . VAL G 1 201 ? -21.838 108.208 18.967 1.00 44.68 201 VAL G O 1
ATOM 11408 N N . ALA G 1 202 ? -20.917 107.905 16.936 1.00 50.12 202 ALA G N 1
ATOM 11409 C CA . ALA G 1 202 ? -19.863 108.880 17.216 1.00 51.99 202 ALA G CA 1
ATOM 11410 C C . ALA G 1 202 ? -20.435 110.280 17.434 1.00 53.11 202 ALA G C 1
ATOM 11411 O O . ALA G 1 202 ? -20.037 110.983 18.371 1.00 56.19 202 ALA G O 1
ATOM 11413 N N . SER G 1 203 ? -21.372 110.701 16.582 1.00 48.39 203 SER G N 1
ATOM 11414 C CA . SER G 1 203 ? -21.971 112.024 16.720 1.00 56.65 203 SER G CA 1
ATOM 11415 C C . SER G 1 203 ? -22.831 112.107 17.972 1.00 60.18 203 SER G C 1
ATOM 11416 O O . SER G 1 203 ? -22.809 113.127 18.673 1.00 64.10 203 SER G O 1
ATOM 11419 N N . TYR G 1 204 ? -23.596 111.050 18.270 1.00 53.78 204 TYR G N 1
ATOM 11420 C CA . TYR G 1 204 ? -24.407 111.054 19.484 1.00 53.97 204 TYR G CA 1
ATOM 11421 C C . TYR G 1 204 ? -23.535 111.244 20.721 1.00 56.50 204 TYR G C 1
ATOM 11422 O O . TYR G 1 204 ? -23.872 112.023 21.621 1.00 58.83 204 TYR G O 1
ATOM 11431 N N . LEU G 1 205 ? -22.415 110.522 20.791 1.00 53.11 205 LEU G N 1
ATOM 11432 C CA . LEU G 1 205 ? -21.556 110.596 21.969 1.00 57.42 205 LEU G CA 1
ATOM 11433 C C . LEU G 1 205 ? -20.825 111.933 22.058 1.00 60.19 205 LEU G C 1
ATOM 11434 O O . LEU G 1 205 ? -20.467 112.368 23.159 1.00 55.28 205 LEU G O 1
ATOM 11439 N N . SER G 1 206 ? -20.568 112.579 20.915 1.00 63.93 206 SER G N 1
ATOM 11440 C CA . SER G 1 206 ? -19.950 113.905 20.921 1.00 66.98 206 SER G CA 1
ATOM 11441 C C . SER G 1 206 ? -20.877 114.949 21.537 1.00 70.97 206 SER G C 1
ATOM 11442 O O . SER G 1 206 ? -20.419 115.859 22.238 1.00 71.55 206 SER G O 1
ATOM 11445 N N . LYS G 1 207 ? -22.185 114.833 21.283 1.00 67.23 207 LYS G N 1
ATOM 11446 C CA . LYS G 1 207 ? -23.139 115.790 21.835 1.00 72.33 207 LYS G CA 1
ATOM 11447 C C . LYS G 1 207 ? -23.183 115.735 23.358 1.00 79.28 207 LYS G C 1
ATOM 11448 O O . LYS G 1 207 ? -23.451 116.756 24.005 1.00 87.90 207 LYS G O 1
ATOM 11454 N N . LEU G 1 208 ? -22.927 114.564 23.952 1.00 70.92 208 LEU G N 1
ATOM 11455 C CA . LEU G 1 208 ? -22.915 114.471 25.409 1.00 71.67 208 LEU G CA 1
ATOM 11456 C C . LEU G 1 208 ? -21.755 115.262 26.004 1.00 79.39 208 LEU G C 1
ATOM 11457 O O . LEU G 1 208 ? -21.896 115.871 27.073 1.00 82.05 208 LEU G O 1
ATOM 11462 N N . GLU G 1 209 ? -20.611 115.274 25.326 1.00 76.40 209 GLU G N 1
ATOM 11463 C CA . GLU G 1 209 ? -19.440 116.010 25.794 1.00 78.81 209 GLU G CA 1
ATOM 11464 C C . GLU G 1 209 ? -19.709 117.511 25.846 1.00 79.90 209 GLU G C 1
ATOM 11465 O O . GLU G 1 209 ? -19.870 118.157 24.809 1.00 84.68 209 GLU G O 1
ATOM 11471 N N . MET H 1 1 ? -34.451 81.547 30.113 1.00 60.03 1 MET H N 1
ATOM 11472 C CA . MET H 1 1 ? -34.597 80.622 31.235 1.00 66.12 1 MET H CA 1
ATOM 11473 C C . MET H 1 1 ? -34.865 81.377 32.541 1.00 66.38 1 MET H C 1
ATOM 11474 O O . MET H 1 1 ? -34.502 82.549 32.667 1.00 65.01 1 MET H O 1
ATOM 11479 N N . LEU H 1 2 ? -35.450 80.697 33.531 1.00 58.00 2 LEU H N 1
ATOM 11480 C CA . LEU H 1 2 ? -35.869 81.345 34.772 1.00 50.49 2 LEU H CA 1
ATOM 11481 C C . LEU H 1 2 ? -34.830 81.174 35.879 1.00 42.21 2 LEU H C 1
ATOM 11482 O O . LEU H 1 2 ? -34.629 80.070 36.391 1.00 44.91 2 LEU H O 1
ATOM 11487 N N . LEU H 1 3 ? -34.179 82.277 36.243 1.00 39.94 3 LEU H N 1
ATOM 11488 C CA . LEU H 1 3 ? -33.186 82.308 37.304 1.00 36.12 3 LEU H CA 1
ATOM 11489 C C . LEU H 1 3 ? -33.688 82.975 38.579 1.00 38.58 3 LEU H C 1
ATOM 11490 O O . LEU H 1 3 ? -32.957 82.978 39.578 1.00 36.00 3 LEU H O 1
ATOM 11495 N N . ILE H 1 4 ? -34.897 83.552 38.568 1.00 33.01 4 ILE H N 1
ATOM 11496 C CA . ILE H 1 4 ? -35.411 84.233 39.750 1.00 30.48 4 ILE H CA 1
ATOM 11497 C C . ILE H 1 4 ? -35.474 83.255 40.909 1.00 32.84 4 ILE H C 1
ATOM 11498 O O . ILE H 1 4 ? -36.016 82.151 40.783 1.00 32.08 4 ILE H O 1
ATOM 11503 N N . GLY H 1 5 ? -34.887 83.644 42.040 1.00 32.10 5 GLY H N 1
ATOM 11504 C CA . GLY H 1 5 ? -34.875 82.788 43.200 1.00 26.01 5 GLY H CA 1
ATOM 11505 C C . GLY H 1 5 ? -33.809 81.722 43.185 1.00 32.47 5 GLY H C 1
ATOM 11506 O O . GLY H 1 5 ? -33.767 80.903 44.108 1.00 34.05 5 GLY H O 1
ATOM 11507 N N . LYS H 1 6 ? -32.970 81.687 42.158 1.00 33.79 6 LYS H N 1
ATOM 11508 C CA . LYS H 1 6 ? -31.934 80.686 41.983 1.00 31.55 6 LYS H CA 1
ATOM 11509 C C . LYS H 1 6 ? -30.565 81.350 42.003 1.00 34.81 6 LYS H C 1
ATOM 11510 O O . LYS H 1 6 ? -30.446 82.558 41.760 1.00 34.63 6 LYS H O 1
ATOM 11516 N N . PRO H 1 7 ? -29.512 80.601 42.326 1.00 34.25 7 PRO H N 1
ATOM 11517 C CA . PRO H 1 7 ? -28.169 81.194 42.338 1.00 30.31 7 PRO H CA 1
ATOM 11518 C C . PRO H 1 7 ? -27.747 81.642 40.947 1.00 30.66 7 PRO H C 1
ATOM 11519 O O . PRO H 1 7 ? -27.998 80.960 39.949 1.00 32.54 7 PRO H O 1
ATOM 11523 N N . ALA H 1 8 ? -27.108 82.806 40.889 1.00 28.11 8 ALA H N 1
ATOM 11524 C CA . ALA H 1 8 ? -26.538 83.267 39.634 1.00 32.70 8 ALA H CA 1
ATOM 11525 C C . ALA H 1 8 ? -25.486 82.266 39.167 1.00 30.22 8 ALA H C 1
ATOM 11526 O O . ALA H 1 8 ? -24.597 81.899 39.949 1.00 33.16 8 ALA H O 1
ATOM 11528 N N . PRO H 1 9 ? -25.571 81.775 37.934 1.00 27.46 9 PRO H N 1
ATOM 11529 C CA . PRO H 1 9 ? -24.606 80.770 37.475 1.00 27.10 9 PRO H CA 1
ATOM 11530 C C . PRO H 1 9 ? -23.167 81.249 37.618 1.00 24.52 9 PRO H C 1
ATOM 11531 O O . PRO H 1 9 ? -22.839 82.405 37.348 1.00 29.48 9 PRO H O 1
ATOM 11535 N N . HIS H 1 10 ? -22.309 80.343 38.067 1.00 29.96 10 HIS H N 1
ATOM 11536 C CA . HIS H 1 10 ? -20.905 80.668 38.238 1.00 25.53 10 HIS H CA 1
ATOM 11537 C C . HIS H 1 10 ? -20.220 80.747 36.880 1.00 28.10 10 HIS H C 1
ATOM 11538 O O . HIS H 1 10 ? -20.583 80.040 35.931 1.00 25.17 10 HIS H O 1
ATOM 11545 N N . PHE H 1 11 ? -19.221 81.623 36.793 1.00 23.50 11 PHE H N 1
ATOM 11546 C CA . PHE H 1 11 ? -18.343 81.665 35.635 1.00 24.90 11 PHE H CA 1
ATOM 11547 C C . PHE H 1 11 ? -16.972 82.152 36.078 1.00 26.56 11 PHE H C 1
ATOM 11548 O O . PHE H 1 11 ? -16.788 82.637 37.198 1.00 23.92 11 PHE H O 1
ATOM 11556 N N . SER H 1 12 ? -16.009 82.024 35.171 1.00 26.30 12 SER H N 1
ATOM 11557 C CA . SER H 1 12 ? -14.646 82.481 35.418 1.00 26.13 12 SER H CA 1
ATOM 11558 C C . SER H 1 12 ? -14.041 82.766 34.054 1.00 26.54 12 SER H C 1
ATOM 11559 O O . SER H 1 12 ? -13.795 81.836 33.285 1.00 28.43 12 SER H O 1
ATOM 11562 N N . ALA H 1 13 ? -13.840 84.044 33.744 1.00 28.14 13 ALA H N 1
ATOM 11563 C CA . ALA H 1 13 ? -13.465 84.455 32.402 1.00 26.26 13 ALA H CA 1
ATOM 11564 C C . ALA H 1 13 ? -12.482 85.612 32.480 1.00 25.30 13 ALA H C 1
ATOM 11565 O O . ALA H 1 13 ? -12.225 86.167 33.550 1.00 26.43 13 ALA H O 1
ATOM 11567 N N . ASN H 1 14 ? -11.887 85.934 31.334 1.00 25.04 14 ASN H N 1
ATOM 11568 C CA . ASN H 1 14 ? -11.107 87.155 31.206 1.00 22.69 14 ASN H CA 1
ATOM 11569 C C . ASN H 1 14 ? -12.025 88.372 31.239 1.00 29.02 14 ASN H C 1
ATOM 11570 O O . ASN H 1 14 ? -13.191 88.315 30.834 1.00 25.74 14 ASN H O 1
ATOM 11575 N N . ALA H 1 15 ? -11.493 89.484 31.738 1.00 28.41 15 ALA H N 1
ATOM 11576 C CA . ALA H 1 15 ? -12.272 90.710 31.798 1.00 31.16 15 ALA H CA 1
ATOM 11577 C C . ALA H 1 15 ? -11.345 91.907 31.636 1.00 36.15 15 ALA H C 1
ATOM 11578 O O . ALA H 1 15 ? -10.119 91.784 31.671 1.00 37.87 15 ALA H O 1
ATOM 11580 N N . VAL H 1 16 ? -11.951 93.070 31.425 1.00 32.24 16 VAL H N 1
ATOM 11581 C CA . VAL H 1 16 ? -11.257 94.348 31.484 1.00 28.21 16 VAL H CA 1
ATOM 11582 C C . VAL H 1 16 ? -11.710 95.045 32.759 1.00 32.64 16 VAL H C 1
ATOM 11583 O O . VAL H 1 16 ? -12.888 95.395 32.902 1.00 30.46 16 VAL H O 1
ATOM 11587 N N . VAL H 1 17 ? -10.789 95.208 33.705 1.00 36.07 17 VAL H N 1
ATOM 11588 C CA . VAL H 1 17 ? -11.043 95.913 34.956 1.00 34.82 17 VAL H CA 1
ATOM 11589 C C . VAL H 1 17 ? -10.107 97.114 35.029 1.00 36.82 17 VAL H C 1
ATOM 11590 O O . VAL H 1 17 ? -8.884 96.964 34.908 1.00 34.11 17 VAL H O 1
ATOM 11594 N N . ASN H 1 18 ? -10.684 98.298 35.232 1.00 34.69 18 ASN H N 1
ATOM 11595 C CA . ASN H 1 18 ? -9.937 99.554 35.196 1.00 34.83 18 ASN H CA 1
ATOM 11596 C C . ASN H 1 18 ? -9.096 99.654 33.927 1.00 39.08 18 ASN H C 1
ATOM 11597 O O . ASN H 1 18 ? -7.960 100.133 33.947 1.00 42.01 18 ASN H O 1
ATOM 11602 N N . GLY H 1 19 ? -9.667 99.209 32.806 1.00 34.31 19 GLY H N 1
ATOM 11603 C CA . GLY H 1 19 ? -8.979 99.291 31.534 1.00 32.22 19 GLY H CA 1
ATOM 11604 C C . GLY H 1 19 ? -7.867 98.288 31.327 1.00 33.55 19 GLY H C 1
ATOM 11605 O O . GLY H 1 19 ? -7.174 98.363 30.310 1.00 36.63 19 GLY H O 1
ATOM 11606 N N . THR H 1 20 ? -7.671 97.351 32.250 1.00 31.82 20 THR H N 1
ATOM 11607 C CA . THR H 1 20 ? -6.587 96.382 32.171 1.00 36.98 20 THR H CA 1
ATOM 11608 C C . THR H 1 20 ? -7.153 94.968 32.066 1.00 40.43 20 THR H C 1
ATOM 11609 O O . THR H 1 20 ? -8.106 94.615 32.775 1.00 35.37 20 THR H O 1
ATOM 11613 N N . ILE H 1 21 ? -6.563 94.154 31.185 1.00 31.03 21 ILE H N 1
ATOM 11614 C CA . ILE H 1 21 ? -7.007 92.769 31.045 1.00 34.24 21 ILE H CA 1
ATOM 11615 C C . ILE H 1 21 ? -6.588 91.963 32.266 1.00 37.35 21 ILE H C 1
ATOM 11616 O O . ILE H 1 21 ? -5.413 91.955 32.657 1.00 41.16 21 ILE H O 1
ATOM 11621 N N . VAL H 1 22 ? -7.552 91.279 32.873 1.00 32.86 22 VAL H N 1
ATOM 11622 C CA . VAL H 1 22 ? -7.311 90.459 34.056 1.00 33.75 22 VAL H CA 1
ATOM 11623 C C . VAL H 1 22 ? -7.916 89.080 33.819 1.00 31.79 22 VAL H C 1
ATOM 11624 O O . VAL H 1 22 ? -8.935 88.949 33.117 1.00 28.29 22 VAL H O 1
ATOM 11628 N N . PRO H 1 23 ? -7.317 88.032 34.363 1.00 30.99 23 PRO H N 1
ATOM 11629 C CA . PRO H 1 23 ? -7.870 86.689 34.165 1.00 30.90 23 PRO H CA 1
ATOM 11630 C C . PRO H 1 23 ? -8.743 86.244 35.326 1.00 30.22 23 PRO H C 1
ATOM 11631 O O . PRO H 1 23 ? -8.707 86.848 36.403 1.00 27.55 23 PRO H O 1
ATOM 11635 N N . ASP H 1 24 ? -9.515 85.175 35.115 1.00 32.32 24 ASP H N 1
ATOM 11636 C CA . ASP H 1 24 ? -10.224 84.485 36.194 1.00 32.28 24 ASP H CA 1
ATOM 11637 C C . ASP H 1 24 ? -11.175 85.412 36.940 1.00 31.31 24 ASP H C 1
ATOM 11638 O O . ASP H 1 24 ? -11.295 85.347 38.166 1.00 32.38 24 ASP H O 1
ATOM 11643 N N . PHE H 1 25 ? -11.853 86.286 36.203 1.00 29.89 25 PHE H N 1
ATOM 11644 C CA . PHE H 1 25 ? -12.861 87.135 36.817 1.00 34.10 25 PHE H CA 1
ATOM 11645 C C . PHE H 1 25 ? -14.128 86.329 37.073 1.00 29.76 25 PHE H C 1
ATOM 11646 O O . PHE H 1 25 ? -14.623 85.623 36.188 1.00 29.59 25 PHE H O 1
ATOM 11654 N N . SER H 1 26 ? -14.660 86.466 38.281 1.00 29.44 26 SER H N 1
ATOM 11655 C CA . SER H 1 26 ? -15.837 85.735 38.714 1.00 29.74 26 SER H CA 1
ATOM 11656 C C . SER H 1 26 ? -16.645 86.621 39.653 1.00 32.60 26 SER H C 1
ATOM 11657 O O . SER H 1 26 ? -16.130 87.586 40.226 1.00 34.57 26 SER H O 1
ATOM 11660 N N . LEU H 1 27 ? -17.925 86.292 39.795 1.00 34.27 27 LEU H N 1
ATOM 11661 C CA . LEU H 1 27 ? -18.772 86.969 40.768 1.00 34.69 27 LEU H CA 1
ATOM 11662 C C . LEU H 1 27 ? -18.620 86.392 42.170 1.00 37.35 27 LEU H C 1
ATOM 11663 O O . LEU H 1 27 ? -19.247 86.907 43.105 1.00 36.98 27 LEU H O 1
ATOM 11668 N N . ASP H 1 28 ? -17.793 85.353 42.333 1.00 36.14 28 ASP H N 1
ATOM 11669 C CA . ASP H 1 28 ? -17.534 84.794 43.657 1.00 40.27 28 ASP H CA 1
ATOM 11670 C C . ASP H 1 28 ? -17.075 85.869 44.627 1.00 39.92 28 ASP H C 1
ATOM 11671 O O . ASP H 1 28 ? -17.515 85.905 45.782 1.00 41.08 28 ASP H O 1
ATOM 11676 N N . GLN H 1 29 ? -16.205 86.768 44.158 1.00 36.55 29 GLN H N 1
ATOM 11677 C CA . GLN H 1 29 ? -15.614 87.787 45.018 1.00 36.25 29 GLN H CA 1
ATOM 11678 C C . GLN H 1 29 ? -16.662 88.643 45.720 1.00 37.18 29 GLN H C 1
ATOM 11679 O O . GLN H 1 29 ? -16.392 89.185 46.798 1.00 41.12 29 GLN H O 1
ATOM 11685 N N . PHE H 1 30 ? -17.850 88.784 45.135 1.00 36.77 30 PHE H N 1
ATOM 11686 C CA . PHE H 1 30 ? -18.863 89.669 45.694 1.00 37.84 30 PHE H CA 1
ATOM 11687 C C . PHE H 1 30 ? -19.787 88.983 46.689 1.00 42.37 30 PHE H C 1
ATOM 11688 O O . PHE H 1 30 ? -20.501 89.681 47.419 1.00 44.65 30 PHE H O 1
ATOM 11696 N N . LYS H 1 31 ? -19.774 87.651 46.755 1.00 39.81 31 LYS H N 1
ATOM 11697 C CA . LYS H 1 31 ? -20.684 86.937 47.643 1.00 35.47 31 LYS H CA 1
ATOM 11698 C C . LYS H 1 31 ? -20.454 87.348 49.087 1.00 42.35 31 LYS H C 1
ATOM 11699 O O . LYS H 1 31 ? -19.319 87.356 49.574 1.00 40.99 31 LYS H O 1
ATOM 11705 N N . GLY H 1 32 ? -21.539 87.716 49.764 1.00 41.01 32 GLY H N 1
ATOM 11706 C CA . GLY H 1 32 ? -21.461 88.172 51.130 1.00 38.99 32 GLY H CA 1
ATOM 11707 C C . GLY H 1 32 ? -20.977 89.593 51.305 1.00 44.59 32 GLY H C 1
ATOM 11708 O O . GLY H 1 32 ? -20.956 90.086 52.439 1.00 48.47 32 GLY H O 1
ATOM 11709 N N . LYS H 1 33 ? -20.605 90.278 50.229 1.00 39.99 33 LYS H N 1
ATOM 11710 C CA . LYS H 1 33 ? -20.032 91.612 50.341 1.00 41.65 33 LYS H CA 1
ATOM 11711 C C . LYS H 1 33 ? -20.813 92.659 49.563 1.00 42.76 33 LYS H C 1
ATOM 11712 O O . LYS H 1 33 ? -21.091 93.738 50.098 1.00 50.10 33 LYS H O 1
ATOM 11718 N N . LYS H 1 34 ? -21.159 92.388 48.308 1.00 42.64 34 LYS H N 1
ATOM 11719 C CA . LYS H 1 34 ? -21.845 93.372 47.488 1.00 36.79 34 LYS H CA 1
ATOM 11720 C C . LYS H 1 34 ? -22.961 92.705 46.701 1.00 37.23 34 LYS H C 1
ATOM 11721 O O . LYS H 1 34 ? -22.869 91.528 46.344 1.00 33.35 34 LYS H O 1
ATOM 11727 N N . TYR H 1 35 ? -24.024 93.474 46.454 1.00 34.96 35 TYR H N 1
ATOM 11728 C CA . TYR H 1 35 ? -24.974 93.138 45.407 1.00 33.15 35 TYR H CA 1
ATOM 11729 C C . TYR H 1 35 ? -24.290 93.296 44.060 1.00 32.92 35 TYR H C 1
ATOM 11730 O O . TYR H 1 35 ? -23.275 93.980 43.937 1.00 34.33 35 TYR H O 1
ATOM 11739 N N . VAL H 1 36 ? -24.852 92.668 43.034 1.00 32.17 36 VAL H N 1
ATOM 11740 C CA . VAL H 1 36 ? -24.286 92.755 41.693 1.00 29.41 36 VAL H CA 1
ATOM 11741 C C . VAL H 1 36 ? -25.385 93.110 40.709 1.00 32.12 36 VAL H C 1
ATOM 11742 O O . VAL H 1 36 ? -26.430 92.451 40.672 1.00 30.48 36 VAL H O 1
ATOM 11746 N N . ILE H 1 37 ? -25.140 94.134 39.901 1.00 27.00 37 ILE H N 1
ATOM 11747 C CA . ILE H 1 37 ? -25.923 94.391 38.703 1.00 28.86 37 ILE H CA 1
ATOM 11748 C C . ILE H 1 37 ? -25.074 93.889 37.546 1.00 32.78 37 ILE H C 1
ATOM 11749 O O . ILE H 1 37 ? -24.028 94.469 37.231 1.00 35.04 37 ILE H O 1
ATOM 11754 N N . LEU H 1 38 ? -25.494 92.781 36.950 1.00 29.41 38 LEU H N 1
ATOM 11755 C CA . LEU H 1 38 ? -24.777 92.158 35.846 1.00 29.16 38 LEU H CA 1
ATOM 11756 C C . LEU H 1 38 ? -25.586 92.374 34.578 1.00 27.08 38 LEU H C 1
ATOM 11757 O O . LEU H 1 38 ? -26.722 91.904 34.485 1.00 29.88 38 LEU H O 1
ATOM 11762 N N . PHE H 1 39 ? -25.001 93.056 33.594 1.00 27.31 39 PHE H N 1
ATOM 11763 C CA . PHE H 1 39 ? -25.717 93.330 32.357 1.00 25.92 39 PHE H CA 1
ATOM 11764 C C . PHE H 1 39 ? -24.905 92.879 31.148 1.00 27.72 39 PHE H C 1
ATOM 11765 O O . PHE H 1 39 ? -23.689 93.079 31.082 1.00 26.20 39 PHE H O 1
ATOM 11773 N N . PHE H 1 40 ? -25.611 92.254 30.209 1.00 25.53 40 PHE H N 1
ATOM 11774 C CA . PHE H 1 40 ? -25.096 91.783 28.934 1.00 25.42 40 PHE H CA 1
ATOM 11775 C C . PHE H 1 40 ? -25.524 92.730 27.824 1.00 30.81 40 PHE H C 1
ATOM 11776 O O . PHE H 1 40 ? -26.667 93.208 27.817 1.00 34.29 40 PHE H O 1
ATOM 11784 N N . TYR H 1 41 ? -24.623 92.935 26.865 1.00 27.53 41 TYR H N 1
ATOM 11785 C CA . TYR H 1 41 ? -24.847 93.656 25.623 1.00 30.14 41 TYR H CA 1
ATOM 11786 C C . TYR H 1 41 ? -24.325 92.829 24.452 1.00 27.10 41 TYR H C 1
ATOM 11787 O O . TYR H 1 41 ? -23.491 91.937 24.638 1.00 27.16 41 TYR H O 1
ATOM 11796 N N . PRO H 1 42 ? -24.821 93.082 23.224 1.00 28.24 42 PRO H N 1
ATOM 11797 C CA . PRO H 1 42 ? -24.475 92.205 22.087 1.00 25.09 42 PRO H CA 1
ATOM 11798 C C . PRO H 1 42 ? -23.073 92.347 21.489 1.00 29.09 42 PRO H C 1
ATOM 11799 O O . PRO H 1 42 ? -22.422 91.322 21.256 1.00 29.59 42 PRO H O 1
ATOM 11803 N N . LYS H 1 43 ? -22.608 93.560 21.172 1.00 28.15 43 LYS H N 1
ATOM 11804 C CA . LYS H 1 43 ? -21.382 93.710 20.383 1.00 30.42 43 LYS H CA 1
ATOM 11805 C C . LYS H 1 43 ? -20.589 94.943 20.796 1.00 28.26 43 LYS H C 1
ATOM 11806 O O . LYS H 1 43 ? -21.152 96.031 20.941 1.00 30.05 43 LYS H O 1
ATOM 11812 N N . ASP H 1 44 ? -19.279 94.775 20.950 1.00 26.05 44 ASP H N 1
ATOM 11813 C CA . ASP H 1 44 ? -18.390 95.920 21.054 1.00 27.79 44 ASP H CA 1
ATOM 11814 C C . ASP H 1 44 ? -18.432 96.739 19.763 1.00 34.95 44 ASP H C 1
ATOM 11815 O O . ASP H 1 44 ? -18.672 96.209 18.671 1.00 28.75 44 ASP H O 1
ATOM 11820 N N . PHE H 1 45 ? -18.178 98.046 19.899 1.00 33.05 45 PHE H N 1
ATOM 11821 C CA . PHE H 1 45 ? -18.077 98.987 18.777 1.00 32.34 45 PHE H CA 1
ATOM 11822 C C . PHE H 1 45 ? -19.398 99.155 18.036 1.00 30.65 45 PHE H C 1
ATOM 11823 O O . PHE H 1 45 ? -19.410 99.380 16.825 1.00 32.07 45 PHE H O 1
ATOM 11831 N N . THR H 1 46 ? -20.523 99.038 18.737 1.00 33.80 46 THR H N 1
ATOM 11832 C CA . THR H 1 46 ? -21.805 99.301 18.093 1.00 34.91 46 THR H CA 1
ATOM 11833 C C . THR H 1 46 ? -22.427 100.579 18.649 1.00 41.60 46 THR H C 1
ATOM 11834 O O . THR H 1 46 ? -21.714 101.558 18.900 1.00 36.43 46 THR H O 1
ATOM 11838 N N . PHE H 1 47 ? -23.749 100.582 18.855 1.00 43.80 47 PHE H N 1
ATOM 11839 C CA . PHE H 1 47 ? -24.505 101.831 18.948 1.00 37.60 47 PHE H CA 1
ATOM 11840 C C . PHE H 1 47 ? -25.141 102.047 20.316 1.00 35.67 47 PHE H C 1
ATOM 11841 O O . PHE H 1 47 ? -24.705 102.944 21.041 1.00 38.41 47 PHE H O 1
ATOM 11849 N N . VAL H 1 48 ? -26.152 101.267 20.705 1.00 36.67 48 VAL H N 1
ATOM 11850 C CA . VAL H 1 48 ? -26.738 101.458 22.032 1.00 35.42 48 VAL H CA 1
ATOM 11851 C C . VAL H 1 48 ? -25.762 101.020 23.125 1.00 39.40 48 VAL H C 1
ATOM 11852 O O . VAL H 1 48 ? -25.709 101.627 24.210 1.00 40.86 48 VAL H O 1
ATOM 11856 N N . CYS H 1 49 ? -24.966 99.979 22.849 1.00 37.57 49 CYS H N 1
ATOM 11857 C CA . CYS H 1 49 ? -24.085 99.391 23.857 1.00 30.64 49 CYS H CA 1
ATOM 11858 C C . CYS H 1 49 ? -23.121 100.393 24.479 1.00 35.85 49 CYS H C 1
ATOM 11859 O O . CYS H 1 49 ? -22.993 100.401 25.720 1.00 36.54 49 CYS H O 1
ATOM 11862 N N . PRO H 1 50 ? -22.406 101.235 23.714 1.00 34.98 50 PRO H N 1
ATOM 11863 C CA . PRO H 1 50 ? -21.529 102.218 24.369 1.00 33.13 50 PRO H CA 1
ATOM 11864 C C . PRO H 1 50 ? -22.280 103.201 25.244 1.00 37.39 50 PRO H C 1
ATOM 11865 O O . PRO H 1 50 ? -21.767 103.588 26.298 1.00 35.71 50 PRO H O 1
ATOM 11869 N N . THR H 1 51 ? -23.480 103.624 24.843 1.00 33.27 51 THR H N 1
ATOM 11870 C CA . THR H 1 51 ? -24.229 104.539 25.695 1.00 38.18 51 THR H CA 1
ATOM 11871 C C . THR H 1 51 ? -24.619 103.867 27.003 1.00 38.02 51 THR H C 1
ATOM 11872 O O . THR H 1 51 ? -24.536 104.486 28.070 1.00 35.05 51 THR H O 1
ATOM 11876 N N . GLU H 1 52 ? -25.007 102.590 26.950 1.00 38.15 52 GLU H N 1
ATOM 11877 C CA . GLU H 1 52 ? -25.334 101.889 28.189 1.00 33.70 52 GLU H CA 1
ATOM 11878 C C . GLU H 1 52 ? -24.107 101.754 29.088 1.00 37.01 52 GLU H C 1
ATOM 11879 O O . GLU H 1 52 ? -24.185 101.995 30.304 1.00 36.51 52 GLU H O 1
ATOM 11885 N N . LEU H 1 53 ? -22.959 101.392 28.505 1.00 33.48 53 LEU H N 1
ATOM 11886 C CA . LEU H 1 53 ? -21.743 101.234 29.302 1.00 33.45 53 LEU H CA 1
ATOM 11887 C C . LEU H 1 53 ? -21.292 102.562 29.908 1.00 36.75 53 LEU H C 1
ATOM 11888 O O . LEU H 1 53 ? -20.944 102.633 31.098 1.00 38.17 53 LEU H O 1
ATOM 11893 N N . ILE H 1 54 ? -21.307 103.631 29.108 1.00 36.41 54 ILE H N 1
ATOM 11894 C CA . ILE H 1 54 ? -20.910 104.946 29.594 1.00 34.71 54 ILE H CA 1
ATOM 11895 C C . ILE H 1 54 ? -21.860 105.420 30.684 1.00 37.74 54 ILE H C 1
ATOM 11896 O O . ILE H 1 54 ? -21.426 105.939 31.720 1.00 42.95 54 ILE H O 1
ATOM 11901 N N . GLY H 1 55 ? -23.165 105.227 30.488 1.00 35.32 55 GLY H N 1
ATOM 11902 C CA . GLY H 1 55 ? -24.115 105.638 31.504 1.00 37.58 55 GLY H CA 1
ATOM 11903 C C . GLY H 1 55 ? -23.918 104.906 32.815 1.00 39.74 55 GLY H C 1
ATOM 11904 O O . GLY H 1 55 ? -24.007 105.507 33.890 1.00 39.54 55 GLY H O 1
ATOM 11905 N N . PHE H 1 56 ? -23.630 103.601 32.749 1.00 34.52 56 PHE H N 1
ATOM 11906 C CA . PHE H 1 56 ? -23.311 102.881 33.979 1.00 33.55 56 PHE H CA 1
ATOM 11907 C C . PHE H 1 56 ? -22.055 103.449 34.629 1.00 39.63 56 PHE H C 1
ATOM 11908 O O . PHE H 1 56 ? -21.959 103.514 35.860 1.00 37.66 56 PHE H O 1
ATOM 11916 N N . GLN H 1 57 ? -21.085 103.874 33.817 1.00 36.29 57 GLN H N 1
ATOM 11917 C CA . GLN H 1 57 ? -19.905 104.526 34.380 1.00 36.42 57 GLN H CA 1
ATOM 11918 C C . GLN H 1 57 ? -20.280 105.820 35.101 1.00 40.52 57 GLN H C 1
ATOM 11919 O O . GLN H 1 57 ? -19.726 106.135 36.160 1.00 35.61 57 GLN H O 1
ATOM 11925 N N . GLU H 1 58 ? -21.201 106.599 34.530 1.00 44.00 58 GLU H N 1
ATOM 11926 C CA . GLU H 1 58 ? -21.567 107.865 35.160 1.00 38.61 58 GLU H CA 1
ATOM 11927 C C . GLU H 1 58 ? -22.325 107.658 36.469 1.00 38.84 58 GLU H C 1
ATOM 11928 O O . GLU H 1 58 ? -22.202 108.474 37.387 1.00 45.02 58 GLU H O 1
ATOM 11934 N N . ALA H 1 59 ? -23.113 106.592 36.580 1.00 39.82 59 ALA H N 1
ATOM 11935 C CA . ALA H 1 59 ? -23.883 106.320 37.789 1.00 32.66 59 ALA H CA 1
ATOM 11936 C C . ALA H 1 59 ? -23.153 105.413 38.767 1.00 33.67 59 ALA H C 1
ATOM 11937 O O . ALA H 1 59 ? -23.765 104.942 39.732 1.00 29.40 59 ALA H O 1
ATOM 11939 N N . LEU H 1 60 ? -21.858 105.172 38.544 1.00 32.03 60 LEU H N 1
ATOM 11940 C CA . LEU H 1 60 ? -21.147 104.154 39.308 1.00 35.54 60 LEU H CA 1
ATOM 11941 C C . LEU H 1 60 ? -21.131 104.480 40.801 1.00 42.34 60 LEU H C 1
ATOM 11942 O O . LEU H 1 60 ? -21.246 103.579 41.645 1.00 38.38 60 LEU H O 1
ATOM 11947 N N . GLY H 1 61 ? -21.033 105.768 41.145 1.00 41.36 61 GLY H N 1
ATOM 11948 C CA . GLY H 1 61 ? -21.036 106.146 42.549 1.00 39.06 61 GLY H CA 1
ATOM 11949 C C . GLY H 1 61 ? -22.361 105.846 43.226 1.00 41.94 61 GLY H C 1
ATOM 11950 O O . GLY H 1 61 ? -22.397 105.422 44.388 1.00 41.17 61 GLY H O 1
ATOM 11951 N N . GLU H 1 62 ? -23.468 106.050 42.507 1.00 36.09 62 GLU H N 1
ATOM 11952 C CA . GLU H 1 62 ? -24.770 105.732 43.078 1.00 38.25 62 GLU H CA 1
ATOM 11953 C C . GLU H 1 62 ? -24.891 104.248 43.403 1.00 40.47 62 GLU H C 1
ATOM 11954 O O . GLU H 1 62 ? -25.533 103.884 44.396 1.00 41.31 62 GLU H O 1
ATOM 11960 N N . PHE H 1 63 ? -24.253 103.380 42.613 1.00 39.91 63 PHE H N 1
ATOM 11961 C CA . PHE H 1 63 ? -24.278 101.959 42.943 1.00 38.18 63 PHE H CA 1
ATOM 11962 C C . PHE H 1 63 ? -23.319 101.647 44.083 1.00 37.57 63 PHE H C 1
ATOM 11963 O O . PHE H 1 63 ? -23.615 100.793 44.927 1.00 39.79 63 PHE H O 1
ATOM 11971 N N . ASP H 1 64 ? -22.179 102.343 44.131 1.00 38.79 64 ASP H N 1
ATOM 11972 C CA . ASP H 1 64 ? -21.243 102.172 45.240 1.00 42.46 64 ASP H CA 1
ATOM 11973 C C . ASP H 1 64 ? -21.901 102.479 46.583 1.00 44.80 64 ASP H C 1
ATOM 11974 O O . ASP H 1 64 ? -21.731 101.722 47.548 1.00 44.17 64 ASP H O 1
ATOM 11979 N N . LYS H 1 65 ? -22.670 103.577 46.666 1.00 43.05 65 LYS H N 1
ATOM 11980 C CA . LYS H 1 65 ? -23.347 103.896 47.924 1.00 43.37 65 LYS H CA 1
ATOM 11981 C C . LYS H 1 65 ? -24.248 102.765 48.388 1.00 44.20 65 LYS H C 1
ATOM 11982 O O . LYS H 1 65 ? -24.452 102.586 49.594 1.00 44.56 65 LYS H O 1
ATOM 11988 N N . ARG H 1 66 ? -24.784 101.988 47.450 1.00 43.88 66 ARG H N 1
ATOM 11989 C CA . ARG H 1 66 ? -25.751 100.947 47.745 1.00 37.33 66 ARG H CA 1
ATOM 11990 C C . ARG H 1 66 ? -25.118 99.573 47.841 1.00 43.01 66 ARG H C 1
ATOM 11991 O O . ARG H 1 66 ? -25.843 98.572 47.864 1.00 48.33 66 ARG H O 1
ATOM 11999 N N . ASP H 1 67 ? -23.787 99.503 47.911 1.00 41.82 67 ASP H N 1
ATOM 12000 C CA . ASP H 1 67 ? -23.067 98.234 47.994 1.00 47.17 67 ASP H CA 1
ATOM 12001 C C . ASP H 1 67 ? -23.342 97.373 46.763 1.00 44.57 67 ASP H C 1
ATOM 12002 O O . ASP H 1 67 ? -23.546 96.161 46.866 1.00 37.98 67 ASP H O 1
ATOM 12007 N N . VAL H 1 68 ? -23.385 98.010 45.594 1.00 40.08 68 VAL H N 1
ATOM 12008 C CA . VAL H 1 68 ? -23.696 97.336 44.339 1.00 37.09 68 VAL H CA 1
ATOM 12009 C C . VAL H 1 68 ? -22.483 97.444 43.421 1.00 37.20 68 VAL H C 1
ATOM 12010 O O . VAL H 1 68 ? -21.998 98.548 43.144 1.00 37.33 68 VAL H O 1
ATOM 12014 N N . ALA H 1 69 ? -21.982 96.297 42.977 1.00 36.60 69 ALA H N 1
ATOM 12015 C CA . ALA H 1 69 ? -20.949 96.217 41.955 1.00 33.32 69 ALA H CA 1
ATOM 12016 C C . ALA H 1 69 ? -21.607 96.112 40.586 1.00 28.14 69 ALA H C 1
ATOM 12017 O O . ALA H 1 69 ? -22.544 95.331 40.402 1.00 32.85 69 ALA H O 1
ATOM 12019 N N . VAL H 1 70 ? -21.129 96.908 39.639 1.00 29.50 70 VAL H N 1
ATOM 12020 C CA . VAL H 1 70 ? -21.624 96.900 38.267 1.00 35.63 70 VAL H CA 1
ATOM 12021 C C . VAL H 1 70 ? -20.683 96.055 37.417 1.00 31.04 70 VAL H C 1
ATOM 12022 O O . VAL H 1 70 ? -19.460 96.241 37.465 1.00 30.38 70 VAL H O 1
ATOM 12026 N N . VAL H 1 71 ? -21.241 95.104 36.665 1.00 28.44 71 VAL H N 1
ATOM 12027 C CA . VAL H 1 71 ? -20.462 94.222 35.803 1.00 26.57 71 VAL H CA 1
ATOM 12028 C C . VAL H 1 71 ? -21.129 94.156 34.439 1.00 29.38 71 VAL H C 1
ATOM 12029 O O . VAL H 1 71 ? -22.320 93.840 34.348 1.00 31.89 71 VAL H O 1
ATOM 12033 N N . GLY H 1 72 ? -20.368 94.455 33.383 1.00 28.18 72 GLY H N 1
ATOM 12034 C CA . GLY H 1 72 ? -20.836 94.285 32.025 1.00 26.97 72 GLY H CA 1
ATOM 12035 C C . GLY H 1 72 ? -20.302 93.014 31.382 1.00 30.31 72 GLY H C 1
ATOM 12036 O O . GLY H 1 72 ? -19.310 92.439 31.827 1.00 32.84 72 GLY H O 1
ATOM 12037 N N . CYS H 1 73 ? -20.976 92.572 30.322 1.00 26.04 73 CYS H N 1
ATOM 12038 C CA . CYS H 1 73 ? -20.562 91.341 29.662 1.00 28.48 73 CYS H CA 1
ATOM 12039 C C . CYS H 1 73 ? -21.066 91.308 28.225 1.00 24.58 73 CYS H C 1
ATOM 12040 O O . CYS H 1 73 ? -22.207 91.683 27.950 1.00 22.22 73 CYS H O 1
ATOM 12043 N N . SER H 1 74 ? -20.198 90.859 27.321 1.00 21.10 74 SER H N 1
ATOM 12044 C CA . SER H 1 74 ? -20.569 90.487 25.963 1.00 26.50 74 SER H CA 1
ATOM 12045 C C . SER H 1 74 ? -19.713 89.293 25.561 1.00 24.60 74 SER H C 1
ATOM 12046 O O . SER H 1 74 ? -18.776 88.915 26.270 1.00 23.15 74 SER H O 1
ATOM 12049 N N . THR H 1 75 ? -20.035 88.694 24.414 1.00 23.61 75 THR H N 1
ATOM 12050 C CA . THR H 1 75 ? -19.286 87.541 23.926 1.00 23.44 75 THR H CA 1
ATOM 12051 C C . THR H 1 75 ? -18.054 87.930 23.112 1.00 26.37 75 THR H C 1
ATOM 12052 O O . THR H 1 75 ? -17.424 87.054 22.512 1.00 29.46 75 THR H O 1
ATOM 12056 N N . ASP H 1 76 ? -17.692 89.211 23.082 1.00 21.73 76 ASP H N 1
ATOM 12057 C CA . ASP H 1 76 ? -16.452 89.625 22.444 1.00 24.22 76 ASP H CA 1
ATOM 12058 C C . ASP H 1 76 ? -15.250 89.256 23.318 1.00 28.29 76 ASP H C 1
ATOM 12059 O O . ASP H 1 76 ? -15.375 89.002 24.523 1.00 23.22 76 ASP H O 1
ATOM 12064 N N . SER H 1 77 ? -14.068 89.229 22.699 1.00 26.18 77 SER H N 1
ATOM 12065 C CA . SER H 1 77 ? -12.862 88.902 23.449 1.00 30.10 77 SER H CA 1
ATOM 12066 C C . SER H 1 77 ? -12.466 90.046 24.382 1.00 29.67 77 SER H C 1
ATOM 12067 O O . SER H 1 77 ? -12.904 91.192 24.237 1.00 27.51 77 SER H O 1
ATOM 12070 N N . GLU H 1 78 ? -11.592 89.715 25.337 1.00 26.58 78 GLU H N 1
ATOM 12071 C CA . GLU H 1 78 ? -11.061 90.716 26.253 1.00 27.40 78 GLU H CA 1
ATOM 12072 C C . GLU H 1 78 ? -10.224 91.753 25.521 1.00 32.42 78 GLU H C 1
ATOM 12073 O O . GLU H 1 78 ? -10.099 92.895 25.985 1.00 28.55 78 GLU H O 1
ATOM 12079 N N . PHE H 1 79 ? -9.650 91.381 24.376 1.00 30.81 79 PHE H N 1
ATOM 12080 C CA . PHE H 1 79 ? -8.864 92.339 23.616 1.00 31.50 79 PHE H CA 1
ATOM 12081 C C . PHE H 1 79 ? -9.734 93.347 22.869 1.00 36.23 79 PHE H C 1
ATOM 12082 O O . PHE H 1 79 ? -9.341 94.513 22.747 1.00 36.93 79 PHE H O 1
ATOM 12090 N N . SER H 1 80 ? -10.916 92.945 22.389 1.00 31.44 80 SER H N 1
ATOM 12091 C CA . SER H 1 80 ? -11.849 93.936 21.852 1.00 31.11 80 SER H CA 1
ATOM 12092 C C . SER H 1 80 ? -12.308 94.897 22.942 1.00 31.95 80 SER H C 1
ATOM 12093 O O . SER H 1 80 ? -12.380 96.110 22.719 1.00 31.26 80 SER H O 1
ATOM 12096 N N . HIS H 1 81 ? -12.618 94.374 24.130 1.00 30.02 81 HIS H N 1
ATOM 12097 C CA . HIS H 1 81 ? -12.978 95.242 25.246 1.00 33.79 81 HIS H CA 1
ATOM 12098 C C . HIS H 1 81 ? -11.870 96.251 25.517 1.00 33.39 81 HIS H C 1
ATOM 12099 O O . HIS H 1 81 ? -12.122 97.456 25.653 1.00 28.34 81 HIS H O 1
ATOM 12106 N N . TRP H 1 82 ? -10.629 95.763 25.590 1.00 31.14 82 TRP H N 1
ATOM 12107 C CA . TRP H 1 82 ? -9.492 96.626 25.875 1.00 31.49 82 TRP H CA 1
ATOM 12108 C C . TRP H 1 82 ? -9.323 97.691 24.796 1.00 33.61 82 TRP H C 1
ATOM 12109 O O . TRP H 1 82 ? -9.061 98.860 25.101 1.00 33.90 82 TRP H O 1
ATOM 12120 N N . ALA H 1 83 ? -9.456 97.303 23.526 1.00 32.96 83 ALA H N 1
ATOM 12121 C CA . ALA H 1 83 ? -9.392 98.282 22.448 1.00 30.83 83 ALA H CA 1
ATOM 12122 C C . ALA H 1 83 ? -10.487 99.329 22.592 1.00 33.85 83 ALA H C 1
ATOM 12123 O O . ALA H 1 83 ? -10.272 100.517 22.313 1.00 29.95 83 ALA H O 1
ATOM 12125 N N . TRP H 1 84 ? -11.662 98.909 23.056 1.00 32.35 84 TRP H N 1
ATOM 12126 C CA . TRP H 1 84 ? -12.801 99.812 23.121 1.00 29.95 84 TRP H CA 1
ATOM 12127 C C . TRP H 1 84 ? -12.656 100.817 24.258 1.00 36.21 84 TRP H C 1
ATOM 12128 O O . TRP H 1 84 ? -13.003 101.992 24.100 1.00 34.38 84 TRP H O 1
ATOM 12139 N N . VAL H 1 85 ? -12.149 100.379 25.414 1.00 37.98 85 VAL H N 1
ATOM 12140 C CA . VAL H 1 85 ? -11.924 101.320 26.506 1.00 39.70 85 VAL H CA 1
ATOM 12141 C C . VAL H 1 85 ? -10.762 102.253 26.213 1.00 39.66 85 VAL H C 1
ATOM 12142 O O . VAL H 1 85 ? -10.592 103.259 26.911 1.00 41.66 85 VAL H O 1
ATOM 12146 N N . ASN H 1 86 ? -9.964 101.944 25.192 1.00 37.85 86 ASN H N 1
ATOM 12147 C CA . ASN H 1 86 ? -8.911 102.827 24.716 1.00 40.13 86 ASN H CA 1
ATOM 12148 C C . ASN H 1 86 ? -9.338 103.599 23.476 1.00 40.32 86 ASN H C 1
ATOM 12149 O O . ASN H 1 86 ? -8.489 104.135 22.756 1.00 42.87 86 ASN H O 1
ATOM 12154 N N . THR H 1 87 ? -10.636 103.645 23.206 1.00 37.23 87 THR H N 1
ATOM 12155 C CA . THR H 1 87 ? -11.180 104.445 22.133 1.00 39.40 87 THR H CA 1
ATOM 12156 C C . THR H 1 87 ? -11.941 105.619 22.725 1.00 45.37 87 THR H C 1
ATOM 12157 O O . THR H 1 87 ? -12.786 105.414 23.608 1.00 45.94 87 THR H O 1
ATOM 12161 N N . PRO H 1 88 ? -11.649 106.851 22.310 1.00 51.06 88 PRO H N 1
ATOM 12162 C CA . PRO H 1 88 ? -12.351 108.006 22.878 1.00 44.63 88 PRO H CA 1
ATOM 12163 C C . PRO H 1 88 ? -13.829 107.990 22.526 1.00 43.43 88 PRO H C 1
ATOM 12164 O O . PRO H 1 88 ? -14.235 107.498 21.470 1.00 38.73 88 PRO H O 1
ATOM 12168 N N . ARG H 1 89 ? -14.635 108.537 23.444 1.00 43.53 89 ARG H N 1
ATOM 12169 C CA . ARG H 1 89 ? -16.087 108.481 23.297 1.00 43.40 89 ARG H CA 1
ATOM 12170 C C . ARG H 1 89 ? -16.553 109.203 22.041 1.00 46.67 89 ARG H C 1
ATOM 12171 O O . ARG H 1 89 ? -17.496 108.756 21.380 1.00 52.06 89 ARG H O 1
ATOM 12179 N N . ASP H 1 90 ? -15.906 110.316 21.684 1.00 52.83 90 ASP H N 1
ATOM 12180 C CA . ASP H 1 90 ? -16.325 111.028 20.479 1.00 59.25 90 ASP H CA 1
ATOM 12181 C C . ASP H 1 90 ? -16.022 110.252 19.202 1.00 56.52 90 ASP H C 1
ATOM 12182 O O . ASP H 1 90 ? -16.444 110.680 18.123 1.00 58.99 90 ASP H O 1
ATOM 12187 N N . GLN H 1 91 ? -15.326 109.119 19.300 1.00 54.74 91 GLN H N 1
ATOM 12188 C CA . GLN H 1 91 ? -15.115 108.214 18.178 1.00 54.86 91 GLN H CA 1
ATOM 12189 C C . GLN H 1 91 ? -15.913 106.923 18.338 1.00 51.75 91 GLN H C 1
ATOM 12190 O O . GLN H 1 91 ? -15.622 105.927 17.671 1.00 56.82 91 GLN H O 1
ATOM 12196 N N . GLY H 1 92 ? -16.911 106.924 19.220 1.00 50.40 92 GLY H N 1
ATOM 12197 C CA . GLY H 1 92 ? -17.734 105.765 19.489 1.00 46.40 92 GLY H CA 1
ATOM 12198 C C . GLY H 1 92 ? -17.215 104.856 20.577 1.00 42.53 92 GLY H C 1
ATOM 12199 O O . GLY H 1 92 ? -17.850 103.833 20.863 1.00 40.87 92 GLY H O 1
ATOM 12200 N N . GLY H 1 93 ? -16.122 105.223 21.234 1.00 41.58 93 GLY H N 1
ATOM 12201 C CA . GLY H 1 93 ? -15.511 104.375 22.229 1.00 40.45 93 GLY H CA 1
ATOM 12202 C C . GLY H 1 93 ? -16.133 104.524 23.595 1.00 40.18 93 GLY H C 1
ATOM 12203 O O . GLY H 1 93 ? -17.054 105.307 23.822 1.00 42.45 93 GLY H O 1
ATOM 12204 N N . ILE H 1 94 ? -15.615 103.731 24.527 1.00 36.42 94 ILE H N 1
ATOM 12205 C CA . ILE H 1 94 ? -16.122 103.724 25.890 1.00 33.02 94 ILE H CA 1
ATOM 12206 C C . ILE H 1 94 ? -14.977 104.045 26.841 1.00 36.98 94 ILE H C 1
ATOM 12207 O O . ILE H 1 94 ? -14.866 103.456 27.921 1.00 37.59 94 ILE H O 1
ATOM 12212 N N . GLN H 1 95 ? -14.129 104.994 26.451 1.00 39.53 95 GLN H N 1
ATOM 12213 C CA . GLN H 1 95 ? -13.022 105.402 27.305 1.00 45.05 95 GLN H CA 1
ATOM 12214 C C . GLN H 1 95 ? -13.529 105.844 28.674 1.00 42.76 95 GLN H C 1
ATOM 12215 O O . GLN H 1 95 ? -14.569 106.496 28.792 1.00 38.91 95 GLN H O 1
ATOM 12221 N N . GLY H 1 96 ? -12.803 105.454 29.717 1.00 41.05 96 GLY H N 1
ATOM 12222 C CA . GLY H 1 96 ? -13.162 105.812 31.068 1.00 38.60 96 GLY H CA 1
ATOM 12223 C C . GLY H 1 96 ? -14.057 104.826 31.784 1.00 43.72 96 GLY H C 1
ATOM 12224 O O . GLY H 1 96 ? -14.306 105.007 32.983 1.00 43.58 96 GLY H O 1
ATOM 12225 N N . VAL H 1 97 ? -14.551 103.796 31.097 1.00 43.93 97 VAL H N 1
ATOM 12226 C CA . VAL H 1 97 ? -15.323 102.745 31.755 1.00 37.61 97 VAL H CA 1
ATOM 12227 C C . VAL H 1 97 ? -14.371 101.892 32.582 1.00 38.77 97 VAL H C 1
ATOM 12228 O O . VAL H 1 97 ? -13.477 101.232 32.039 1.00 43.14 97 VAL H O 1
ATOM 12232 N N . SER H 1 98 ? -14.567 101.894 33.906 1.00 32.16 98 SER H N 1
ATOM 12233 C CA . SER H 1 98 ? -13.588 101.330 34.827 1.00 39.79 98 SER H CA 1
ATOM 12234 C C . SER H 1 98 ? -14.057 100.094 35.578 1.00 34.58 98 SER H C 1
ATOM 12235 O O . SER H 1 98 ? -13.218 99.405 36.165 1.00 36.11 98 SER H O 1
ATOM 12238 N N . TYR H 1 99 ? -15.362 99.824 35.624 1.00 35.71 99 TYR H N 1
ATOM 12239 C CA . TYR H 1 99 ? -15.872 98.620 36.265 1.00 36.73 99 TYR H CA 1
ATOM 12240 C C . TYR H 1 99 ? -15.555 97.408 35.389 1.00 32.05 99 TYR H C 1
ATOM 12241 O O . TYR H 1 99 ? -15.159 97.560 34.231 1.00 30.24 99 TYR H O 1
ATOM 12250 N N . PRO H 1 100 ? -15.698 96.187 35.918 1.00 30.84 100 PRO H N 1
ATOM 12251 C CA . PRO H 1 100 ? -15.325 94.999 35.131 1.00 32.52 100 PRO H CA 1
ATOM 12252 C C . PRO H 1 100 ? -16.227 94.810 33.920 1.00 28.28 100 PRO H C 1
ATOM 12253 O O . PRO H 1 100 ? -17.453 94.865 34.028 1.00 31.86 100 PRO H O 1
ATOM 12257 N N . ILE H 1 101 ? -15.605 94.553 32.770 1.00 29.15 101 ILE H N 1
ATOM 12258 C CA . ILE H 1 101 ? -16.302 94.171 31.544 1.00 28.95 101 ILE H CA 1
ATOM 12259 C C . ILE H 1 101 ? -15.847 92.759 31.209 1.00 31.06 101 ILE H C 1
ATOM 12260 O O . ILE H 1 101 ? -14.698 92.553 30.796 1.00 30.83 101 ILE H O 1
ATOM 12265 N N . VAL H 1 102 ? -16.737 91.788 31.398 1.00 31.59 102 VAL H N 1
ATOM 12266 C CA . VAL H 1 102 ? -16.402 90.375 31.233 1.00 35.12 102 VAL H CA 1
ATOM 12267 C C . VAL H 1 102 ? -16.426 89.998 29.755 1.00 28.21 102 VAL H C 1
ATOM 12268 O O . VAL H 1 102 ? -17.282 90.457 28.991 1.00 28.64 102 VAL H O 1
ATOM 12272 N N . SER H 1 103 ? -15.479 89.152 29.350 1.00 26.00 103 SER H N 1
ATOM 12273 C CA . SER H 1 103 ? -15.440 88.577 28.008 1.00 25.70 103 SER H CA 1
ATOM 12274 C C . SER H 1 103 ? -16.017 87.165 28.053 1.00 26.04 103 SER H C 1
ATOM 12275 O O . SER H 1 103 ? -15.357 86.237 28.533 1.00 27.71 103 SER H O 1
ATOM 12278 N N . ASP H 1 104 ? -17.233 86.999 27.533 1.00 23.19 104 ASP H N 1
ATOM 12279 C CA . ASP H 1 104 ? -17.868 85.683 27.430 1.00 20.27 104 ASP H CA 1
ATOM 12280 C C . ASP H 1 104 ? -17.486 85.015 26.107 1.00 24.28 104 ASP H C 1
ATOM 12281 O O . ASP H 1 104 ? -18.324 84.720 25.253 1.00 26.15 104 ASP H O 1
ATOM 12286 N N . ILE H 1 105 ? -16.184 84.758 25.957 1.00 24.77 105 ILE H N 1
ATOM 12287 C CA . ILE H 1 105 ? -15.644 84.393 24.648 1.00 23.62 105 ILE H CA 1
ATOM 12288 C C . ILE H 1 105 ? -16.171 83.043 24.160 1.00 27.25 105 ILE H C 1
ATOM 12289 O O . ILE H 1 105 ? -16.257 82.814 22.946 1.00 26.21 105 ILE H O 1
ATOM 12294 N N . ASN H 1 106 ? -16.547 82.138 25.070 1.00 24.95 106 ASN H N 1
ATOM 12295 C CA . ASN H 1 106 ? -17.104 80.853 24.671 1.00 21.80 106 ASN H CA 1
ATOM 12296 C C . ASN H 1 106 ? -18.619 80.861 24.574 1.00 25.48 106 ASN H C 1
ATOM 12297 O O . ASN H 1 106 ? -19.193 79.846 24.163 1.00 26.25 106 ASN H O 1
ATOM 12302 N N . LYS H 1 107 ? -19.271 81.977 24.912 1.00 26.05 107 LYS H N 1
ATOM 12303 C CA . LYS H 1 107 ? -20.724 82.125 24.921 1.00 22.49 107 LYS H CA 1
ATOM 12304 C C . LYS H 1 107 ? -21.403 81.286 25.997 1.00 24.70 107 LYS H C 1
ATOM 12305 O O . LYS H 1 107 ? -22.636 81.178 26.006 1.00 26.05 107 LYS H O 1
ATOM 12311 N N . THR H 1 108 ? -20.637 80.688 26.911 1.00 21.73 108 THR H N 1
ATOM 12312 C CA . THR H 1 108 ? -21.241 79.855 27.942 1.00 21.90 108 THR H CA 1
ATOM 12313 C C . THR H 1 108 ? -21.926 80.686 29.021 1.00 24.21 108 THR H C 1
ATOM 12314 O O . THR H 1 108 ? -22.919 80.234 29.596 1.00 24.15 108 THR H O 1
ATOM 12318 N N . ILE H 1 109 ? -21.414 81.880 29.331 1.00 21.20 109 ILE H N 1
ATOM 12319 C CA . ILE H 1 109 ? -22.073 82.711 30.333 1.00 22.40 109 ILE H CA 1
ATOM 12320 C C . ILE H 1 109 ? -23.430 83.176 29.824 1.00 25.79 109 ILE H C 1
ATOM 12321 O O . ILE H 1 109 ? -24.439 83.099 30.537 1.00 24.84 109 ILE H O 1
ATOM 12326 N N . SER H 1 110 ? -23.469 83.685 28.590 1.00 24.23 110 SER H N 1
ATOM 12327 C CA . SER H 1 110 ? -24.730 84.135 28.013 1.00 22.15 110 SER H CA 1
ATOM 12328 C C . SER H 1 110 ? -25.723 82.989 27.920 1.00 26.36 110 SER H C 1
ATOM 12329 O O . SER H 1 110 ? -26.927 83.180 28.141 1.00 30.03 110 SER H O 1
ATOM 12332 N N . ALA H 1 111 ? -25.242 81.791 27.583 1.00 23.10 111 ALA H N 1
ATOM 12333 C CA . ALA H 1 111 ? -26.128 80.633 27.559 1.00 24.16 111 ALA H CA 1
ATOM 12334 C C . ALA H 1 111 ? -26.656 80.318 28.958 1.00 20.86 111 ALA H C 1
ATOM 12335 O O . ALA H 1 111 ? -27.867 80.184 29.160 1.00 23.74 111 ALA H O 1
ATOM 12337 N N . ASP H 1 112 ? -25.765 80.260 29.949 1.00 22.29 112 ASP H N 1
ATOM 12338 C CA . ASP H 1 112 ? -26.179 79.920 31.307 1.00 24.63 112 ASP H CA 1
ATOM 12339 C C . ASP H 1 112 ? -27.145 80.940 31.886 1.00 31.49 112 ASP H C 1
ATOM 12340 O O . ASP H 1 112 ? -27.975 80.586 32.731 1.00 29.75 112 ASP H O 1
ATOM 12345 N N . TYR H 1 113 ? -27.034 82.207 31.485 1.00 29.05 113 TYR H N 1
ATOM 12346 C CA . TYR H 1 113 ? -27.951 83.227 31.971 1.00 24.46 113 TYR H CA 1
ATOM 12347 C C . TYR H 1 113 ? -29.171 83.404 31.078 1.00 24.62 113 TYR H C 1
ATOM 12348 O O . TYR H 1 113 ? -30.027 84.238 31.390 1.00 29.22 113 TYR H O 1
ATOM 12357 N N . GLY H 1 114 ? -29.276 82.645 29.990 1.00 21.25 114 GLY H N 1
ATOM 12358 C CA . GLY H 1 114 ? -30.468 82.673 29.161 1.00 24.63 114 GLY H CA 1
ATOM 12359 C C . GLY H 1 114 ? -30.678 83.929 28.345 1.00 29.09 114 GLY H C 1
ATOM 12360 O O . GLY H 1 114 ? -31.820 84.272 28.033 1.00 35.73 114 GLY H O 1
ATOM 12361 N N . VAL H 1 115 ? -29.603 84.619 27.971 1.00 27.72 115 VAL H N 1
ATOM 12362 C CA . VAL H 1 115 ? -29.685 85.839 27.182 1.00 25.48 115 VAL H CA 1
ATOM 12363 C C . VAL H 1 115 ? -29.044 85.691 25.810 1.00 29.56 115 VAL H C 1
ATOM 12364 O O . VAL H 1 115 ? -28.954 86.678 25.074 1.00 27.09 115 VAL H O 1
ATOM 12368 N N . LEU H 1 116 ? -28.581 84.492 25.452 1.00 31.30 116 LEU H N 1
ATOM 12369 C CA . LEU H 1 116 ? -27.920 84.257 24.171 1.00 28.85 116 LEU H CA 1
ATOM 12370 C C . LEU H 1 116 ? -28.946 84.180 23.046 1.00 24.34 116 LEU H C 1
ATOM 12371 O O . LEU H 1 116 ? -29.853 83.343 23.081 1.00 25.70 116 LEU H O 1
ATOM 12376 N N . ALA H 1 117 ? -28.783 85.033 22.036 1.00 25.60 117 ALA H N 1
ATOM 12377 C CA . ALA H 1 117 ? -29.644 85.025 20.861 1.00 27.52 117 ALA H CA 1
ATOM 12378 C C . ALA H 1 117 ? -29.281 83.866 19.937 1.00 31.45 117 ALA H C 1
ATOM 12379 O O . ALA H 1 117 ? -28.353 83.091 20.190 1.00 30.71 117 ALA H O 1
ATOM 12381 N N . GLY H 1 118 ? -30.042 83.729 18.859 1.00 31.64 118 GLY H N 1
ATOM 12382 C CA . GLY H 1 118 ? -29.779 82.706 17.873 1.00 37.61 118 GLY H CA 1
ATOM 12383 C C . GLY H 1 118 ? -30.442 81.388 18.222 1.00 40.63 118 GLY H C 1
ATOM 12384 O O . GLY H 1 118 ? -30.884 81.146 19.347 1.00 48.62 118 GLY H O 1
ATOM 12385 N N . ASP H 1 119 ? -30.494 80.516 17.222 1.00 48.36 119 ASP H N 1
ATOM 12386 C CA . ASP H 1 119 ? -31.113 79.203 17.332 1.00 58.16 119 ASP H CA 1
ATOM 12387 C C . ASP H 1 119 ? -30.192 78.158 16.717 1.00 70.26 119 ASP H C 1
ATOM 12388 O O . ASP H 1 119 ? -29.692 78.345 15.601 1.00 70.27 119 ASP H O 1
ATOM 12393 N N . GLU H 1 120 ? -29.988 77.055 17.429 1.00 68.40 120 GLU H N 1
ATOM 12394 C CA . GLU H 1 120 ? -29.127 75.995 16.929 1.00 68.54 120 GLU H CA 1
ATOM 12395 C C . GLU H 1 120 ? -29.959 74.795 16.486 1.00 73.14 120 GLU H C 1
ATOM 12396 O O . GLU H 1 120 ? -29.563 74.054 15.585 1.00 77.98 120 GLU H O 1
ATOM 12402 N N . ASN H 1 127 ? -25.306 67.351 11.180 1.00 90.71 127 ASN H N 1
ATOM 12403 C CA . ASN H 1 127 ? -24.364 68.449 11.368 1.00 96.21 127 ASN H CA 1
ATOM 12404 C C . ASN H 1 127 ? -24.976 69.543 12.249 1.00 101.24 127 ASN H C 1
ATOM 12405 O O . ASN H 1 127 ? -26.193 69.579 12.445 1.00 99.47 127 ASN H O 1
ATOM 12410 N N . VAL H 1 128 ? -24.134 70.433 12.773 1.00 96.23 128 VAL H N 1
ATOM 12411 C CA . VAL H 1 128 ? -24.581 71.514 13.648 1.00 88.08 128 VAL H CA 1
ATOM 12412 C C . VAL H 1 128 ? -24.617 72.812 12.849 1.00 89.35 128 VAL H C 1
ATOM 12413 O O . VAL H 1 128 ? -23.572 73.356 12.471 1.00 80.64 128 VAL H O 1
ATOM 12417 N N . GLU H 1 129 ? -25.823 73.322 12.620 1.00 86.28 129 GLU H N 1
ATOM 12418 C CA . GLU H 1 129 ? -26.058 74.615 11.997 1.00 77.19 129 GLU H CA 1
ATOM 12419 C C . GLU H 1 129 ? -26.683 75.574 13.003 1.00 73.39 129 GLU H C 1
ATOM 12420 O O . GLU H 1 129 ? -27.329 75.156 13.970 1.00 68.88 129 GLU H O 1
ATOM 12426 N N . VAL H 1 130 ? -26.476 76.867 12.772 1.00 62.68 130 VAL H N 1
ATOM 12427 C CA . VAL H 1 130 ? -26.925 77.915 13.677 1.00 55.77 130 VAL H CA 1
ATOM 12428 C C . VAL H 1 130 ? -27.755 78.914 12.882 1.00 54.38 130 VAL H C 1
ATOM 12429 O O . VAL H 1 130 ? -27.316 79.396 11.831 1.00 59.29 130 VAL H O 1
ATOM 12433 N N . ASN H 1 131 ? -28.962 79.198 13.362 1.00 53.10 131 ASN H N 1
ATOM 12434 C CA . ASN H 1 131 ? -29.786 80.258 12.798 1.00 50.73 131 ASN H CA 1
ATOM 12435 C C . ASN H 1 131 ? -29.548 81.547 13.573 1.00 50.96 131 ASN H C 1
ATOM 12436 O O . ASN H 1 131 ? -29.691 81.574 14.799 1.00 51.04 131 ASN H O 1
ATOM 12441 N N . GLY H 1 132 ? -29.186 82.610 12.865 1.00 43.31 132 GLY H N 1
ATOM 12442 C CA . GLY H 1 132 ? -28.918 83.867 13.528 1.00 32.14 132 GLY H CA 1
ATOM 12443 C C . GLY H 1 132 ? -27.527 83.946 14.131 1.00 35.39 132 GLY H C 1
ATOM 12444 O O . GLY H 1 132 ? -26.645 83.127 13.873 1.00 39.65 132 GLY H O 1
ATOM 12445 N N . GLU H 1 133 ? -27.345 84.962 14.972 1.00 38.98 133 GLU H N 1
ATOM 12446 C CA . GLU H 1 133 ? -26.062 85.261 15.595 1.00 31.67 133 GLU H CA 1
ATOM 12447 C C . GLU H 1 133 ? -26.094 84.878 17.068 1.00 31.63 133 GLU H C 1
ATOM 12448 O O . GLU H 1 133 ? -26.992 85.301 17.805 1.00 29.97 133 GLU H O 1
ATOM 12454 N N . LEU H 1 134 ? -25.080 84.131 17.507 1.00 29.14 134 LEU H N 1
ATOM 12455 C CA . LEU H 1 134 ? -24.943 83.760 18.914 1.00 28.11 134 LEU H CA 1
ATOM 12456 C C . LEU H 1 134 ? -24.273 84.906 19.667 1.00 26.69 134 LEU H C 1
ATOM 12457 O O . LEU H 1 134 ? -23.077 84.887 19.969 1.00 25.55 134 LEU H O 1
ATOM 12462 N N . ILE H 1 135 ? -25.070 85.941 19.945 1.00 26.60 135 ILE H N 1
ATOM 12463 C CA . ILE H 1 135 ? -24.665 87.083 20.754 1.00 24.83 135 ILE H CA 1
ATOM 12464 C C . ILE H 1 135 ? -25.735 87.337 21.812 1.00 25.21 135 ILE H C 1
ATOM 12465 O O . ILE H 1 135 ? -26.882 86.899 21.692 1.00 23.97 135 ILE H O 1
ATOM 12470 N N . ALA H 1 136 ? -25.355 88.085 22.844 1.00 24.22 136 ALA H N 1
ATOM 12471 C CA . ALA H 1 136 ? -26.241 88.315 23.979 1.00 24.64 136 ALA H CA 1
ATOM 12472 C C . ALA H 1 136 ? -27.226 89.449 23.702 1.00 25.10 136 ALA H C 1
ATOM 12473 O O . ALA H 1 136 ? -26.881 90.462 23.090 1.00 24.78 136 ALA H O 1
ATOM 12475 N N . TYR H 1 137 ? -28.468 89.258 24.128 1.00 25.63 137 TYR H N 1
ATOM 12476 C CA . TYR H 1 137 ? -29.426 90.351 24.162 1.00 25.16 137 TYR H CA 1
ATOM 12477 C C . TYR H 1 137 ? -29.117 91.287 25.335 1.00 28.07 137 TYR H C 1
ATOM 12478 O O . TYR H 1 137 ? -28.256 91.015 26.177 1.00 30.21 137 TYR H O 1
ATOM 12487 N N . ARG H 1 138 ? -29.824 92.415 25.388 1.00 28.82 138 ARG H N 1
ATOM 12488 C CA . ARG H 1 138 ? -29.583 93.406 26.440 1.00 29.47 138 ARG H CA 1
ATOM 12489 C C . ARG H 1 138 ? -30.204 92.905 27.736 1.00 28.55 138 ARG H C 1
ATOM 12490 O O . ARG H 1 138 ? -31.308 93.285 28.131 1.00 28.75 138 ARG H O 1
ATOM 12498 N N . GLY H 1 139 ? -29.448 92.063 28.433 1.00 32.62 139 GLY H N 1
ATOM 12499 C CA . GLY H 1 139 ? -29.958 91.361 29.607 1.00 23.59 139 GLY H CA 1
ATOM 12500 C C . GLY H 1 139 ? -29.431 91.993 30.882 1.00 31.83 139 GLY H C 1
ATOM 12501 O O . GLY H 1 139 ? -28.297 92.454 30.926 1.00 33.26 139 GLY H O 1
ATOM 12502 N N . LEU H 1 140 ? -30.266 92.031 31.918 1.00 29.50 140 LEU H N 1
ATOM 12503 C CA . LEU H 1 140 ? -29.835 92.634 33.172 1.00 28.43 140 LEU H CA 1
ATOM 12504 C C . LEU H 1 140 ? -30.336 91.799 34.341 1.00 30.47 140 LEU H C 1
ATOM 12505 O O . LEU H 1 140 ? -31.504 91.399 34.375 1.00 30.11 140 LEU H O 1
ATOM 12510 N N . PHE H 1 141 ? -29.449 91.564 35.308 1.00 28.32 141 PHE H N 1
ATOM 12511 C CA . PHE H 1 141 ? -29.745 90.740 36.470 1.00 25.88 141 PHE H CA 1
ATOM 12512 C C . PHE H 1 141 ? -29.319 91.470 37.736 1.00 29.90 141 PHE H C 1
ATOM 12513 O O . PHE H 1 141 ? -28.207 92.015 37.802 1.00 30.66 141 PHE H O 1
ATOM 12521 N N . LEU H 1 142 ? -30.206 91.474 38.735 1.00 25.98 142 LEU H N 1
ATOM 12522 C CA . LEU H 1 142 ? -29.892 91.942 40.080 1.00 25.79 142 LEU H CA 1
ATOM 12523 C C . LEU H 1 142 ? -29.660 90.725 40.965 1.00 28.02 142 LEU H C 1
ATOM 12524 O O . LEU H 1 142 ? -30.554 89.888 41.122 1.00 28.66 142 LEU H O 1
ATOM 12529 N N . ILE H 1 143 ? -28.462 90.635 41.535 1.00 25.72 143 ILE H N 1
ATOM 12530 C CA . ILE H 1 143 ? -28.018 89.495 42.324 1.00 30.62 143 ILE H CA 1
ATOM 12531 C C . ILE H 1 143 ? -27.765 89.977 43.746 1.00 34.44 143 ILE H C 1
ATOM 12532 O O . ILE H 1 143 ? -27.033 90.955 43.947 1.00 32.99 143 ILE H O 1
ATOM 12537 N N . ASP H 1 144 ? -28.368 89.302 44.728 1.00 31.35 144 ASP H N 1
ATOM 12538 C CA . ASP H 1 144 ? -28.207 89.750 46.103 1.00 32.82 144 ASP H CA 1
ATOM 12539 C C . ASP H 1 144 ? -26.863 89.274 46.659 1.00 35.26 144 ASP H C 1
ATOM 12540 O O . ASP H 1 144 ? -26.062 88.636 45.970 1.00 31.43 144 ASP H O 1
ATOM 12545 N N . LYS H 1 145 ? -26.605 89.606 47.927 1.00 38.65 145 LYS H N 1
ATOM 12546 C CA . LYS H 1 145 ? -25.316 89.293 48.529 1.00 36.89 145 LYS H CA 1
ATOM 12547 C C . LYS H 1 145 ? -25.101 87.793 48.711 1.00 37.87 145 LYS H C 1
ATOM 12548 O O . LYS H 1 145 ? -23.956 87.367 48.892 1.00 37.22 145 LYS H O 1
ATOM 12554 N N . ASP H 1 146 ? -26.164 86.989 48.655 1.00 36.49 146 ASP H N 1
ATOM 12555 C CA . ASP H 1 146 ? -26.054 85.534 48.688 1.00 40.62 146 ASP H CA 1
ATOM 12556 C C . ASP H 1 146 ? -25.853 84.916 47.311 1.00 38.17 146 ASP H C 1
ATOM 12557 O O . ASP H 1 146 ? -25.789 83.687 47.203 1.00 33.77 146 ASP H O 1
ATOM 12562 N N . GLY H 1 147 ? -25.776 85.726 46.260 1.00 37.60 147 GLY H N 1
ATOM 12563 C CA . GLY H 1 147 ? -25.639 85.182 44.926 1.00 38.48 147 GLY H CA 1
ATOM 12564 C C . GLY H 1 147 ? -26.934 84.750 44.283 1.00 30.58 147 GLY H C 1
ATOM 12565 O O . GLY H 1 147 ? -26.901 84.017 43.293 1.00 33.32 147 GLY H O 1
ATOM 12566 N N . ILE H 1 148 ? -28.079 85.184 44.816 1.00 30.30 148 ILE H N 1
ATOM 12567 C CA . ILE H 1 148 ? -29.393 84.800 44.311 1.00 31.77 148 ILE H CA 1
ATOM 12568 C C . ILE H 1 148 ? -29.926 85.894 43.400 1.00 32.62 148 ILE H C 1
ATOM 12569 O O . ILE H 1 148 ? -29.823 87.089 43.712 1.00 33.48 148 ILE H O 1
ATOM 12574 N N . VAL H 1 149 ? -30.485 85.486 42.263 1.00 28.89 149 VAL H N 1
ATOM 12575 C CA . VAL H 1 149 ? -31.087 86.418 41.316 1.00 30.76 149 VAL H CA 1
ATOM 12576 C C . VAL H 1 149 ? -32.456 86.832 41.846 1.00 33.70 149 VAL H C 1
ATOM 12577 O O . VAL H 1 149 ? -33.304 85.981 42.131 1.00 35.45 149 VAL H O 1
ATOM 12581 N N . ARG H 1 150 ? -32.671 88.144 41.989 1.00 28.77 150 ARG H N 1
ATOM 12582 C CA . ARG H 1 150 ? -33.937 88.672 42.474 1.00 31.13 150 ARG H CA 1
ATOM 12583 C C . ARG H 1 150 ? -34.714 89.440 41.416 1.00 32.65 150 ARG H C 1
ATOM 12584 O O . ARG H 1 150 ? -35.914 89.668 41.600 1.00 32.67 150 ARG H O 1
ATOM 12592 N N . HIS H 1 151 ? -34.072 89.817 40.313 1.00 32.15 151 HIS H N 1
ATOM 12593 C CA . HIS H 1 151 ? -34.711 90.599 39.263 1.00 36.98 151 HIS H CA 1
ATOM 12594 C C . HIS H 1 151 ? -33.957 90.374 37.958 1.00 31.36 151 HIS H C 1
ATOM 12595 O O . HIS H 1 151 ? -32.724 90.334 37.948 1.00 25.22 151 HIS H O 1
ATOM 12602 N N . GLN H 1 152 ? -34.703 90.222 36.864 1.00 30.68 152 GLN H N 1
ATOM 12603 C CA . GLN H 1 152 ? -34.089 90.081 35.553 1.00 30.89 152 GLN H CA 1
ATOM 12604 C C . GLN H 1 152 ? -34.928 90.791 34.505 1.00 30.74 152 GLN H C 1
ATOM 12605 O O . GLN H 1 152 ? -36.148 90.923 34.637 1.00 34.29 152 GLN H O 1
ATOM 12611 N N . LEU H 1 153 ? -34.250 91.225 33.449 1.00 29.98 153 LEU H N 1
ATOM 12612 C CA . LEU H 1 153 ? -34.831 92.032 32.391 1.00 29.82 153 LEU H CA 1
ATOM 12613 C C . LEU H 1 153 ? -34.041 91.762 31.121 1.00 31.14 153 LEU H C 1
ATOM 12614 O O . LEU H 1 153 ? -32.809 91.689 31.162 1.00 30.07 153 LEU H O 1
ATOM 12619 N N . ILE H 1 154 ? -34.744 91.579 30.005 1.00 24.99 154 ILE H N 1
ATOM 12620 C CA . ILE H 1 154 ? -34.092 91.396 28.713 1.00 30.01 154 ILE H CA 1
ATOM 12621 C C . ILE H 1 154 ? -34.789 92.272 27.682 1.00 30.88 154 ILE H C 1
ATOM 12622 O O . ILE H 1 154 ? -36.015 92.213 27.534 1.00 33.04 154 ILE H O 1
ATOM 12627 N N . ASN H 1 155 ? -34.005 93.067 26.958 1.00 32.20 155 ASN H N 1
ATOM 12628 C CA . ASN H 1 155 ? -34.503 93.933 25.901 1.00 31.68 155 ASN H CA 1
ATOM 12629 C C . ASN H 1 155 ? -33.955 93.502 24.550 1.00 32.51 155 ASN H C 1
ATOM 12630 O O . ASN H 1 155 ? -32.811 93.047 24.440 1.00 31.95 155 ASN H O 1
ATOM 12635 N N . ASP H 1 156 ? -34.776 93.684 23.519 1.00 30.75 156 ASP H N 1
ATOM 12636 C CA . ASP H 1 156 ? -34.316 93.526 22.151 1.00 30.74 156 ASP H CA 1
ATOM 12637 C C . ASP H 1 156 ? -33.187 94.517 21.853 1.00 36.97 156 ASP H C 1
ATOM 12638 O O . ASP H 1 156 ? -32.999 95.524 22.547 1.00 34.81 156 ASP H O 1
ATOM 12643 N N . PHE H 1 157 ? -32.435 94.216 20.793 1.00 36.77 157 PHE H N 1
ATOM 12644 C CA . PHE H 1 157 ? -31.236 94.974 20.430 1.00 39.65 157 PHE H CA 1
ATOM 12645 C C . PHE H 1 157 ? -31.420 96.490 20.382 1.00 40.14 157 PHE H C 1
ATOM 12646 O O . PHE H 1 157 ? -30.559 97.203 20.923 1.00 30.47 157 PHE H O 1
ATOM 12654 N N . PRO H 1 158 ? -32.461 97.051 19.753 1.00 38.07 158 PRO H N 1
ATOM 12655 C CA . PRO H 1 158 ? -32.539 98.516 19.631 1.00 43.18 158 PRO H CA 1
ATOM 12656 C C . PRO H 1 158 ? -33.107 99.246 20.841 1.00 38.63 158 PRO H C 1
ATOM 12657 O O . PRO H 1 158 ? -33.245 100.472 20.776 1.00 41.58 158 PRO H O 1
ATOM 12661 N N . LEU H 1 159 ? -33.431 98.563 21.938 1.00 34.42 159 LEU H N 1
ATOM 12662 C CA . LEU H 1 159 ? -34.110 99.188 23.074 1.00 28.25 159 LEU H CA 1
ATOM 12663 C C . LEU H 1 159 ? -33.148 99.280 24.256 1.00 32.18 159 LEU H C 1
ATOM 12664 O O . LEU H 1 159 ? -33.021 98.333 25.039 1.00 38.68 159 LEU H O 1
ATOM 12669 N N . GLY H 1 160 ? -32.519 100.438 24.421 1.00 31.22 160 GLY H N 1
ATOM 12670 C CA . GLY H 1 160 ? -31.637 100.637 25.554 1.00 33.68 160 GLY H CA 1
ATOM 12671 C C . GLY H 1 160 ? -32.369 100.555 26.882 1.00 37.95 160 GLY H C 1
ATOM 12672 O O . GLY H 1 160 ? -33.585 100.739 26.980 1.00 33.34 160 GLY H O 1
ATOM 12673 N N . ARG H 1 161 ? -31.604 100.239 27.922 1.00 38.32 161 ARG H N 1
ATOM 12674 C CA . ARG H 1 161 ? -32.151 100.034 29.253 1.00 39.57 161 ARG H CA 1
ATOM 12675 C C . ARG H 1 161 ? -32.137 101.353 30.035 1.00 44.65 161 ARG H C 1
ATOM 12676 O O . ARG H 1 161 ? -31.790 102.411 29.503 1.00 42.20 161 ARG H O 1
ATOM 12684 N N . SER H 1 162 ? -32.502 101.303 31.317 1.00 42.00 162 SER H N 1
ATOM 12685 C CA . SER H 1 162 ? -32.621 102.500 32.144 1.00 42.56 162 SER H CA 1
ATOM 12686 C C . SER H 1 162 ? -31.913 102.297 33.475 1.00 39.63 162 SER H C 1
ATOM 12687 O O . SER H 1 162 ? -32.240 101.369 34.222 1.00 44.27 162 SER H O 1
ATOM 12690 N N . ILE H 1 163 ? -30.969 103.185 33.783 1.00 32.78 163 ILE H N 1
ATOM 12691 C CA . ILE H 1 163 ? -30.298 103.127 35.076 1.00 37.28 163 ILE H CA 1
ATOM 12692 C C . ILE H 1 163 ? -31.264 103.448 36.206 1.00 38.98 163 ILE H C 1
ATOM 12693 O O . ILE H 1 163 ? -31.117 102.926 37.319 1.00 37.29 163 ILE H O 1
ATOM 12698 N N . ASP H 1 164 ? -32.247 104.324 35.959 1.00 39.48 164 ASP H N 1
ATOM 12699 C CA . ASP H 1 164 ? -33.205 104.661 37.008 1.00 38.25 164 ASP H CA 1
ATOM 12700 C C . ASP H 1 164 ? -33.980 103.432 37.470 1.00 38.13 164 ASP H C 1
ATOM 12701 O O . ASP H 1 164 ? -34.174 103.233 38.673 1.00 36.06 164 ASP H O 1
ATOM 12706 N N . GLU H 1 165 ? -34.432 102.593 36.533 1.00 40.12 165 GLU H N 1
ATOM 12707 C CA . GLU H 1 165 ? -35.173 101.398 36.933 1.00 42.98 165 GLU H CA 1
ATOM 12708 C C . GLU H 1 165 ? -34.280 100.409 37.678 1.00 39.94 165 GLU H C 1
ATOM 12709 O O . GLU H 1 165 ? -34.726 99.764 38.635 1.00 41.21 165 GLU H O 1
ATOM 12715 N N . ALA H 1 166 ? -33.018 100.277 37.263 1.00 36.58 166 ALA H N 1
ATOM 12716 C CA . ALA H 1 166 ? -32.096 99.406 37.985 1.00 36.09 166 ALA H CA 1
ATOM 12717 C C . ALA H 1 166 ? -31.895 99.899 39.413 1.00 39.22 166 ALA H C 1
ATOM 12718 O O . ALA H 1 166 ? -31.939 99.111 40.368 1.00 38.95 166 ALA H O 1
ATOM 12720 N N . ILE H 1 167 ? -31.681 101.211 39.576 1.00 40.74 167 ILE H N 1
ATOM 12721 C CA . ILE H 1 167 ? -31.530 101.793 40.910 1.00 36.75 167 ILE H CA 1
ATOM 12722 C C . ILE H 1 167 ? -32.796 101.574 41.728 1.00 38.84 167 ILE H C 1
ATOM 12723 O O . ILE H 1 167 ? -32.733 101.268 42.924 1.00 37.39 167 ILE H O 1
ATOM 12728 N N . ARG H 1 168 ? -33.966 101.717 41.094 1.00 38.18 168 ARG H N 1
ATOM 12729 C CA . ARG H 1 168 ? -35.229 101.545 41.804 1.00 37.62 168 ARG H CA 1
ATOM 12730 C C . ARG H 1 168 ? -35.391 100.118 42.305 1.00 41.34 168 ARG H C 1
ATOM 12731 O O . ARG H 1 168 ? -35.807 99.898 43.448 1.00 39.29 168 ARG H O 1
ATOM 12739 N N . VAL H 1 169 ? -35.072 99.131 41.463 1.00 38.82 169 VAL H N 1
ATOM 12740 C CA . VAL H 1 169 ? -35.207 97.743 41.893 1.00 33.88 169 VAL H CA 1
ATOM 12741 C C . VAL H 1 169 ? -34.190 97.423 42.983 1.00 33.31 169 VAL H C 1
ATOM 12742 O O . VAL H 1 169 ? -34.482 96.671 43.922 1.00 32.27 169 VAL H O 1
ATOM 12746 N N . VAL H 1 170 ? -32.985 97.988 42.891 1.00 31.17 170 VAL H N 1
ATOM 12747 C CA . VAL H 1 170 ? -32.015 97.827 43.976 1.00 37.22 170 VAL H CA 1
ATOM 12748 C C . VAL H 1 170 ? -32.574 98.392 45.284 1.00 42.22 170 VAL H C 1
ATOM 12749 O O . VAL H 1 170 ? -32.504 97.752 46.346 1.00 37.05 170 VAL H O 1
ATOM 12753 N N . ASP H 1 171 ? -33.143 99.602 45.220 1.00 37.32 171 ASP H N 1
ATOM 12754 C CA . ASP H 1 171 ? -33.706 100.228 46.412 1.00 40.59 171 ASP H CA 1
ATOM 12755 C C . ASP H 1 171 ? -34.841 99.389 46.985 1.00 39.94 171 ASP H C 1
ATOM 12756 O O . ASP H 1 171 ? -34.950 99.231 48.204 1.00 41.08 171 ASP H O 1
ATOM 12761 N N . ALA H 1 172 ? -35.684 98.829 46.113 1.00 35.00 172 ALA H N 1
ATOM 12762 C CA . ALA H 1 172 ? -36.800 98.004 46.564 1.00 38.55 172 ALA H CA 1
ATOM 12763 C C . ALA H 1 172 ? -36.315 96.726 47.234 1.00 38.59 172 ALA H C 1
ATOM 12764 O O . ALA H 1 172 ? -36.834 96.337 48.288 1.00 40.95 172 ALA H O 1
ATOM 12766 N N . LEU H 1 173 ? -35.332 96.052 46.629 1.00 41.75 173 LEU H N 1
ATOM 12767 C CA . LEU H 1 173 ? -34.797 94.833 47.227 1.00 40.04 173 LEU H CA 1
ATOM 12768 C C . LEU H 1 173 ? -34.198 95.127 48.595 1.00 41.85 173 LEU H C 1
ATOM 12769 O O . LEU H 1 173 ? -34.442 94.396 49.564 1.00 40.64 173 LEU H O 1
ATOM 12774 N N . GLN H 1 174 ? -33.413 96.202 48.696 1.00 39.30 174 GLN H N 1
ATOM 12775 C CA . GLN H 1 174 ? -32.809 96.516 49.984 1.00 42.52 174 GLN H CA 1
ATOM 12776 C C . GLN H 1 174 ? -33.865 96.916 51.007 1.00 44.55 174 GLN H C 1
ATOM 12777 O O . GLN H 1 174 ? -33.732 96.596 52.195 1.00 46.02 174 GLN H O 1
ATOM 12783 N N . HIS H 1 175 ? -34.927 97.603 50.571 1.00 47.31 175 HIS H N 1
ATOM 12784 C CA . HIS H 1 175 ? -36.005 97.940 51.496 1.00 44.78 175 HIS H CA 1
ATOM 12785 C C . HIS H 1 175 ? -36.687 96.687 52.023 1.00 44.31 175 HIS H C 1
ATOM 12786 O O . HIS H 1 175 ? -36.966 96.581 53.225 1.00 49.12 175 HIS H O 1
ATOM 12793 N N . PHE H 1 176 ? -36.970 95.728 51.139 1.00 40.60 176 PHE H N 1
ATOM 12794 C CA . PHE H 1 176 ? -37.594 94.491 51.596 1.00 41.69 176 PHE H CA 1
ATOM 12795 C C . PHE H 1 176 ? -36.668 93.707 52.520 1.00 44.15 176 PHE H C 1
ATOM 12796 O O . PHE H 1 176 ? -37.129 93.077 53.479 1.00 45.91 176 PHE H O 1
ATOM 12804 N N . GLU H 1 177 ? -35.364 93.701 52.229 1.00 43.41 177 GLU H N 1
ATOM 12805 C CA . GLU H 1 177 ? -34.414 93.009 53.097 1.00 41.91 177 GLU H CA 1
ATOM 12806 C C . GLU H 1 177 ? -34.325 93.669 54.469 1.00 45.46 177 GLU H C 1
ATOM 12807 O O . GLU H 1 177 ? -34.203 92.978 55.488 1.00 46.11 177 GLU H O 1
ATOM 12813 N N . LEU H 1 178 ? -34.374 95.003 54.520 1.00 41.63 178 LEU H N 1
ATOM 12814 C CA . LEU H 1 178 ? -34.244 95.695 55.799 1.00 42.22 178 LEU H CA 1
ATOM 12815 C C . LEU H 1 178 ? -35.505 95.559 56.637 1.00 46.77 178 LEU H C 1
ATOM 12816 O O . LEU H 1 178 ? -35.446 95.148 57.800 1.00 45.59 178 LEU H O 1
ATOM 12821 N N . TYR H 1 179 ? -36.658 95.900 56.067 1.00 49.13 179 TYR H N 1
ATOM 12822 C CA . TYR H 1 179 ? -37.873 96.065 56.849 1.00 50.62 179 TYR H CA 1
ATOM 12823 C C . TYR H 1 179 ? -38.875 94.933 56.690 1.00 48.03 179 TYR H C 1
ATOM 12824 O O . TYR H 1 179 ? -39.905 94.945 57.372 1.00 53.22 179 TYR H O 1
ATOM 12833 N N . GLY H 1 180 ? -38.618 93.965 55.813 1.00 45.89 180 GLY H N 1
ATOM 12834 C CA . GLY H 1 180 ? -39.592 92.918 55.571 1.00 40.06 180 GLY H CA 1
ATOM 12835 C C . GLY H 1 180 ? -40.866 93.396 54.916 1.00 45.81 180 GLY H C 1
ATOM 12836 O O . GLY H 1 180 ? -41.803 92.608 54.761 1.00 49.84 180 GLY H O 1
ATOM 12837 N N . GLU H 1 181 ? -40.916 94.661 54.503 1.00 47.08 181 GLU H N 1
ATOM 12838 C CA . GLU H 1 181 ? -42.075 95.218 53.827 1.00 51.98 181 GLU H CA 1
ATOM 12839 C C . GLU H 1 181 ? -41.930 94.991 52.331 1.00 51.29 181 GLU H C 1
ATOM 12840 O O . GLU H 1 181 ? -40.876 95.280 51.755 1.00 50.76 181 GLU H O 1
ATOM 12846 N N . VAL H 1 182 ? -42.993 94.508 51.704 1.00 51.52 182 VAL H N 1
ATOM 12847 C CA . VAL H 1 182 ? -42.993 94.297 50.262 1.00 51.86 182 VAL H CA 1
ATOM 12848 C C . VAL H 1 182 ? -43.294 95.613 49.556 1.00 55.49 182 VAL H C 1
ATOM 12849 O O . VAL H 1 182 ? -44.007 96.479 50.078 1.00 57.90 182 VAL H O 1
ATOM 12853 N N . CYS H 1 183 ? -42.747 95.767 48.349 1.00 56.28 183 CYS H N 1
ATOM 12854 C CA . CYS H 1 183 ? -42.828 97.030 47.630 1.00 55.09 183 CYS H CA 1
ATOM 12855 C C . CYS H 1 183 ? -43.956 96.981 46.615 1.00 49.54 183 CYS H C 1
ATOM 12856 O O . CYS H 1 183 ? -43.957 96.099 45.743 1.00 43.76 183 CYS H O 1
ATOM 12859 N N . PRO H 1 184 ? -44.938 97.871 46.709 1.00 56.83 184 PRO H N 1
ATOM 12860 C CA . PRO H 1 184 ? -46.066 97.863 45.775 1.00 54.03 184 PRO H CA 1
ATOM 12861 C C . PRO H 1 184 ? -45.660 98.459 44.431 1.00 50.54 184 PRO H C 1
ATOM 12862 O O . PRO H 1 184 ? -44.524 98.889 44.228 1.00 48.67 184 PRO H O 1
ATOM 12866 N N . LEU H 1 185 ? -46.628 98.495 43.518 1.00 48.38 185 LEU H N 1
ATOM 12867 C CA . LEU H 1 185 ? -46.381 99.013 42.180 1.00 52.34 185 LEU H CA 1
ATOM 12868 C C . LEU H 1 185 ? -45.906 100.461 42.238 1.00 54.20 185 LEU H C 1
ATOM 12869 O O . LEU H 1 185 ? -46.447 101.280 42.985 1.00 60.03 185 LEU H O 1
ATOM 12874 N N . GLY H 1 186 ? -44.867 100.767 41.461 1.00 53.76 186 GLY H N 1
ATOM 12875 C CA . GLY H 1 186 ? -44.354 102.119 41.375 1.00 51.49 186 GLY H CA 1
ATOM 12876 C C . GLY H 1 186 ? -43.653 102.624 42.615 1.00 57.62 186 GLY H C 1
ATOM 12877 O O . GLY H 1 186 ? -43.428 103.834 42.730 1.00 57.85 186 GLY H O 1
ATOM 12878 N N . TRP H 1 187 ? -43.293 101.739 43.542 1.00 51.28 187 TRP H N 1
ATOM 12879 C CA . TRP H 1 187 ? -42.672 102.167 44.785 1.00 47.59 187 TRP H CA 1
ATOM 12880 C C . TRP H 1 187 ? -41.299 102.781 44.529 1.00 57.59 187 TRP H C 1
ATOM 12881 O O . TRP H 1 187 ? -40.531 102.306 43.686 1.00 52.77 187 TRP H O 1
ATOM 12892 N N . HIS H 1 188 ? -41.005 103.858 45.256 1.00 58.68 188 HIS H N 1
ATOM 12893 C CA . HIS H 1 188 ? -39.692 104.484 45.269 1.00 56.01 188 HIS H CA 1
ATOM 12894 C C . HIS H 1 188 ? -39.255 104.724 46.707 1.00 53.81 188 HIS H C 1
ATOM 12895 O O . HIS H 1 188 ? -40.069 104.728 47.635 1.00 51.27 188 HIS H O 1
ATOM 12902 N N . LYS H 1 189 ? -37.950 104.914 46.882 1.00 54.69 189 LYS H N 1
ATOM 12903 C CA . LYS H 1 189 ? -37.405 105.179 48.206 1.00 54.22 189 LYS H CA 1
ATOM 12904 C C . LYS H 1 189 ? -38.078 106.410 48.798 1.00 60.01 189 LYS H C 1
ATOM 12905 O O . LYS H 1 189 ? -38.150 107.461 48.155 1.00 58.82 189 LYS H O 1
ATOM 12911 N N . GLY H 1 190 ? -38.587 106.274 50.021 1.00 54.57 190 GLY H N 1
ATOM 12912 C CA . GLY H 1 190 ? -39.301 107.339 50.680 1.00 46.97 190 GLY H CA 1
ATOM 12913 C C . GLY H 1 190 ? -40.812 107.235 50.604 1.00 60.70 190 GLY H C 1
ATOM 12914 O O . GLY H 1 190 ? -41.500 107.933 51.357 1.00 68.19 190 GLY H O 1
ATOM 12915 N N . GLU H 1 191 ? -41.348 106.416 49.699 1.00 57.29 191 GLU H N 1
ATOM 12916 C CA . GLU H 1 191 ? -42.787 106.218 49.618 1.00 52.65 191 GLU H CA 1
ATOM 12917 C C . GLU H 1 191 ? -43.214 105.075 50.544 1.00 56.32 191 GLU H C 1
ATOM 12918 O O . GLU H 1 191 ? -42.389 104.321 51.068 1.00 54.57 191 GLU H O 1
ATOM 12924 N N . ALA H 1 192 ? -44.525 104.942 50.734 1.00 56.82 192 ALA H N 1
ATOM 12925 C CA . ALA H 1 192 ? -45.055 103.953 51.666 1.00 58.38 192 ALA H CA 1
ATOM 12926 C C . ALA H 1 192 ? -44.982 102.548 51.071 1.00 60.57 192 ALA H C 1
ATOM 12927 O O . ALA H 1 192 ? -45.503 102.297 49.979 1.00 51.23 192 ALA H O 1
ATOM 12929 N N . ALA H 1 193 ? -44.364 101.626 51.814 1.00 61.84 193 ALA H N 1
ATOM 12930 C CA . ALA H 1 193 ? -44.331 100.218 51.438 1.00 55.62 193 ALA H CA 1
ATOM 12931 C C . ALA H 1 193 ? -45.553 99.500 52.001 1.00 60.44 193 ALA H C 1
ATOM 12932 O O . ALA H 1 193 ? -46.599 100.127 52.205 1.00 67.46 193 ALA H O 1
ATOM 12934 N N . MET H 1 194 ? -45.444 98.197 52.260 1.00 58.70 194 MET H N 1
ATOM 12935 C CA . MET H 1 194 ? -46.609 97.425 52.671 1.00 58.26 194 MET H CA 1
ATOM 12936 C C . MET H 1 194 ? -46.198 96.241 53.531 1.00 59.75 194 MET H C 1
ATOM 12937 O O . MET H 1 194 ? -45.196 95.576 53.253 1.00 58.36 194 MET H O 1
ATOM 12942 N N . THR H 1 195 ? -46.997 95.975 54.562 1.00 59.72 195 THR H N 1
ATOM 12943 C CA . THR H 1 195 ? -46.832 94.771 55.365 1.00 58.15 195 THR H CA 1
ATOM 12944 C C . THR H 1 195 ? -47.465 93.589 54.635 1.00 59.73 195 THR H C 1
ATOM 12945 O O . THR H 1 195 ? -48.631 93.670 54.234 1.00 54.59 195 THR H O 1
ATOM 12949 N N . PRO H 1 196 ? -46.725 92.488 54.420 1.00 57.60 196 PRO H N 1
ATOM 12950 C CA . PRO H 1 196 ? -47.303 91.342 53.701 1.00 53.16 196 PRO H CA 1
ATOM 12951 C C . PRO H 1 196 ? -48.290 90.539 54.538 1.00 52.78 196 PRO H C 1
ATOM 12952 O O . PRO H 1 196 ? -47.967 89.444 55.011 1.00 50.17 196 PRO H O 1
ATOM 12956 N N . SER H 1 197 ? -49.500 91.072 54.710 1.00 56.07 197 SER H N 1
ATOM 12957 C CA . SER H 1 197 ? -50.566 90.398 55.442 1.00 51.39 197 SER H CA 1
ATOM 12958 C C . SER H 1 197 ? -51.911 90.916 54.944 1.00 52.84 197 SER H C 1
ATOM 12959 O O . SER H 1 197 ? -51.988 91.933 54.250 1.00 54.41 197 SER H O 1
ATOM 12962 N N . HIS H 1 198 ? -52.978 90.191 55.298 1.00 56.34 198 HIS H N 1
ATOM 12963 C CA . HIS H 1 198 ? -54.331 90.646 54.980 1.00 57.56 198 HIS H CA 1
ATOM 12964 C C . HIS H 1 198 ? -54.545 92.069 55.482 1.00 64.64 198 HIS H C 1
ATOM 12965 O O . HIS H 1 198 ? -55.010 92.952 54.743 1.00 62.84 198 HIS H O 1
ATOM 12972 N N . GLU H 1 199 ? -54.196 92.300 56.753 1.00 65.29 199 GLU H N 1
ATOM 12973 C CA . GLU H 1 199 ? -54.291 93.635 57.330 1.00 64.76 199 GLU H CA 1
ATOM 12974 C C . GLU H 1 199 ? -53.422 94.616 56.557 1.00 58.96 199 GLU H C 1
ATOM 12975 O O . GLU H 1 199 ? -53.833 95.752 56.301 1.00 59.00 199 GLU H O 1
ATOM 12981 N N . GLY H 1 200 ? -52.227 94.177 56.152 1.00 58.12 200 GLY H N 1
ATOM 12982 C CA . GLY H 1 200 ? -51.317 95.058 55.433 1.00 57.12 200 GLY H CA 1
ATOM 12983 C C . GLY H 1 200 ? -51.868 95.529 54.100 1.00 57.11 200 GLY H C 1
ATOM 12984 O O . GLY H 1 200 ? -51.798 96.715 53.769 1.00 50.92 200 GLY H O 1
ATOM 12985 N N . VAL H 1 201 ? -52.416 94.602 53.308 1.00 56.80 201 VAL H N 1
ATOM 12986 C CA . VAL H 1 201 ? -52.922 94.982 51.993 1.00 61.22 201 VAL H CA 1
ATOM 12987 C C . VAL H 1 201 ? -54.199 95.805 52.123 1.00 63.31 201 VAL H C 1
ATOM 12988 O O . VAL H 1 201 ? -54.385 96.795 51.401 1.00 62.37 201 VAL H O 1
ATOM 12992 N N . ALA H 1 202 ? -55.085 95.439 53.059 1.00 61.01 202 ALA H N 1
ATOM 12993 C CA . ALA H 1 202 ? -56.288 96.244 53.251 1.00 61.57 202 ALA H CA 1
ATOM 12994 C C . ALA H 1 202 ? -55.932 97.665 53.682 1.00 64.39 202 ALA H C 1
ATOM 12995 O O . ALA H 1 202 ? -56.473 98.641 53.144 1.00 59.02 202 ALA H O 1
ATOM 12997 N N . SER H 1 203 ? -54.980 97.800 54.612 1.00 63.44 203 SER H N 1
ATOM 12998 C CA . SER H 1 203 ? -54.588 99.118 55.093 1.00 60.97 203 SER H CA 1
ATOM 12999 C C . SER H 1 203 ? -53.903 99.933 54.004 1.00 67.20 203 SER H C 1
ATOM 13000 O O . SER H 1 203 ? -54.210 101.118 53.834 1.00 68.32 203 SER H O 1
ATOM 13003 N N . TYR H 1 204 ? -52.980 99.322 53.249 1.00 67.66 204 TYR H N 1
ATOM 13004 C CA . TYR H 1 204 ? -52.298 100.054 52.183 1.00 62.55 204 TYR H CA 1
ATOM 13005 C C . TYR H 1 204 ? -53.277 100.514 51.105 1.00 67.21 204 TYR H C 1
ATOM 13006 O O . TYR H 1 204 ? -53.214 101.664 50.650 1.00 63.53 204 TYR H O 1
ATOM 13015 N N . LEU H 1 205 ? -54.170 99.621 50.652 1.00 66.18 205 LEU H N 1
ATOM 13016 C CA . LEU H 1 205 ? -55.073 99.998 49.566 1.00 64.31 205 LEU H CA 1
ATOM 13017 C C . LEU H 1 205 ? -56.142 100.984 50.019 1.00 68.80 205 LEU H C 1
ATOM 13018 O O . LEU H 1 205 ? -56.611 101.791 49.207 1.00 69.39 205 LEU H O 1
ATOM 13023 N N . SER H 1 206 ? -56.553 100.933 51.291 1.00 67.52 206 SER H N 1
ATOM 13024 C CA . SER H 1 206 ? -57.522 101.914 51.774 1.00 69.96 206 SER H CA 1
ATOM 13025 C C . SER H 1 206 ? -56.921 103.318 51.793 1.00 73.47 206 SER H C 1
ATOM 13026 O O . SER H 1 206 ? -57.605 104.297 51.467 1.00 74.77 206 SER H O 1
ATOM 13029 N N . LYS H 1 207 ? -55.642 103.434 52.163 1.00 67.74 207 LYS H N 1
ATOM 13030 C CA . LYS H 1 207 ? -54.989 104.739 52.204 1.00 65.47 207 LYS H CA 1
ATOM 13031 C C . LYS H 1 207 ? -54.853 105.357 50.818 1.00 73.65 207 LYS H C 1
ATOM 13032 O O . LYS H 1 207 ? -54.856 106.586 50.692 1.00 82.89 207 LYS H O 1
ATOM 13038 N N . LEU H 1 208 ? -54.720 104.536 49.771 1.00 75.85 208 LEU H N 1
ATOM 13039 C CA . LEU H 1 208 ? -54.617 105.080 48.419 1.00 74.04 208 LEU H CA 1
ATOM 13040 C C . LEU H 1 208 ? -55.913 105.749 47.981 1.00 77.55 208 LEU H C 1
ATOM 13041 O O . LEU H 1 208 ? -55.876 106.715 47.210 1.00 84.45 208 LEU H O 1
ATOM 13046 N N . GLU H 1 209 ? -57.056 105.257 48.451 1.00 81.65 209 GLU H N 1
ATOM 13047 C CA . GLU H 1 209 ? -58.347 105.873 48.147 1.00 84.42 209 GLU H CA 1
ATOM 13048 C C . GLU H 1 209 ? -58.841 106.711 49.326 1.00 83.21 209 GLU H C 1
ATOM 13049 O O . GLU H 1 209 ? -58.453 107.871 49.487 1.00 80.51 209 GLU H O 1
ATOM 13055 N N . MET I 1 1 ? -7.580 65.630 11.959 1.00 48.65 1 MET I N 1
ATOM 13056 C CA . MET I 1 1 ? -7.160 65.639 13.362 1.00 62.33 1 MET I CA 1
ATOM 13057 C C . MET I 1 1 ? -6.475 66.944 13.784 1.00 60.47 1 MET I C 1
ATOM 13058 O O . MET I 1 1 ? -5.455 67.337 13.198 1.00 58.63 1 MET I O 1
ATOM 13063 N N . LEU I 1 2 ? -7.015 67.614 14.806 1.00 55.21 2 LEU I N 1
ATOM 13064 C CA . LEU I 1 2 ? -6.401 68.838 15.317 1.00 51.51 2 LEU I CA 1
ATOM 13065 C C . LEU I 1 2 ? -5.541 68.407 16.498 1.00 47.92 2 LEU I C 1
ATOM 13066 O O . LEU I 1 2 ? -6.041 68.182 17.605 1.00 40.71 2 LEU I O 1
ATOM 13071 N N . LEU I 1 3 ? -4.234 68.364 16.268 1.00 41.05 3 LEU I N 1
ATOM 13072 C CA . LEU I 1 3 ? -3.278 67.923 17.264 1.00 32.34 3 LEU I CA 1
ATOM 13073 C C . LEU I 1 3 ? -2.504 69.079 17.871 1.00 31.17 3 LEU I C 1
ATOM 13074 O O . LEU I 1 3 ? -1.745 68.863 18.820 1.00 32.25 3 LEU I O 1
ATOM 13079 N N . ILE I 1 4 ? -2.686 70.297 17.353 1.00 27.27 4 ILE I N 1
ATOM 13080 C CA . ILE I 1 4 ? -1.954 71.443 17.867 1.00 28.53 4 ILE I CA 1
ATOM 13081 C C . ILE I 1 4 ? -2.264 71.597 19.347 1.00 31.43 4 ILE I C 1
ATOM 13082 O O . ILE I 1 4 ? -3.432 71.652 19.753 1.00 31.13 4 ILE I O 1
ATOM 13087 N N . GLY I 1 5 ? -1.218 71.645 20.165 1.00 29.75 5 GLY I N 1
ATOM 13088 C CA . GLY I 1 5 ? -1.408 71.760 21.595 1.00 28.67 5 GLY I CA 1
ATOM 13089 C C . GLY I 1 5 ? -1.711 70.462 22.310 1.00 27.42 5 GLY I C 1
ATOM 13090 O O . GLY I 1 5 ? -1.936 70.484 23.524 1.00 34.32 5 GLY I O 1
ATOM 13091 N N . LYS I 1 6 ? -1.758 69.345 21.604 1.00 29.40 6 LYS I N 1
ATOM 13092 C CA . LYS I 1 6 ? -2.066 68.049 22.181 1.00 29.96 6 LYS I CA 1
ATOM 13093 C C . LYS I 1 6 ? -0.876 67.120 21.984 1.00 29.45 6 LYS I C 1
ATOM 13094 O O . LYS I 1 6 ? -0.038 67.349 21.103 1.00 28.37 6 LYS I O 1
ATOM 13100 N N . PRO I 1 7 ? -0.745 66.085 22.808 1.00 32.01 7 PRO I N 1
ATOM 13101 C CA . PRO I 1 7 ? 0.386 65.165 22.637 1.00 28.59 7 PRO I CA 1
ATOM 13102 C C . PRO I 1 7 ? 0.318 64.441 21.300 1.00 28.37 7 PRO I C 1
ATOM 13103 O O . PRO I 1 7 ? -0.754 64.028 20.847 1.00 27.02 7 PRO I O 1
ATOM 13107 N N . ALA I 1 8 ? 1.481 64.300 20.664 1.00 25.30 8 ALA I N 1
ATOM 13108 C CA . ALA I 1 8 ? 1.563 63.507 19.448 1.00 23.05 8 ALA I CA 1
ATOM 13109 C C . ALA I 1 8 ? 1.172 62.070 19.764 1.00 26.72 8 ALA I C 1
ATOM 13110 O O . ALA I 1 8 ? 1.749 61.469 20.680 1.00 25.16 8 ALA I O 1
ATOM 13112 N N . PRO I 1 9 ? 0.221 61.486 19.034 1.00 24.70 9 PRO I N 1
ATOM 13113 C CA . PRO I 1 9 ? -0.235 60.131 19.364 1.00 20.76 9 PRO I CA 1
ATOM 13114 C C . PRO I 1 9 ? 0.923 59.148 19.424 1.00 24.19 9 PRO I C 1
ATOM 13115 O O . PRO I 1 9 ? 1.886 59.239 18.659 1.00 23.70 9 PRO I O 1
ATOM 13119 N N . HIS I 1 10 ? 0.852 58.253 20.406 1.00 24.76 10 HIS I N 1
ATOM 13120 C CA . HIS I 1 10 ? 1.874 57.243 20.610 1.00 23.46 10 HIS I CA 1
ATOM 13121 C C . HIS I 1 10 ? 1.755 56.131 19.576 1.00 24.04 10 HIS I C 1
ATOM 13122 O O . HIS I 1 10 ? 0.658 55.792 19.119 1.00 26.53 10 HIS I O 1
ATOM 13129 N N . PHE I 1 11 ? 2.900 55.551 19.218 1.00 24.84 11 PHE I N 1
ATOM 13130 C CA . PHE I 1 11 ? 2.915 54.341 18.404 1.00 24.18 11 PHE I CA 1
ATOM 13131 C C . PHE I 1 11 ? 4.155 53.529 18.740 1.00 26.46 11 PHE I C 1
ATOM 13132 O O . PHE I 1 11 ? 5.041 53.974 19.472 1.00 25.90 11 PHE I O 1
ATOM 13140 N N . SER I 1 12 ? 4.186 52.309 18.217 1.00 23.80 12 SER I N 1
ATOM 13141 C CA . SER I 1 12 ? 5.326 51.418 18.404 1.00 25.16 12 SER I CA 1
ATOM 13142 C C . SER I 1 12 ? 5.285 50.433 17.248 1.00 29.89 12 SER I C 1
ATOM 13143 O O . SER I 1 12 ? 4.409 49.563 17.218 1.00 35.36 12 SER I O 1
ATOM 13146 N N . ALA I 1 13 ? 6.213 50.572 16.303 1.00 26.79 13 ALA I N 1
ATOM 13147 C CA . ALA I 1 13 ? 6.127 49.835 15.052 1.00 28.43 13 ALA I CA 1
ATOM 13148 C C . ALA I 1 13 ? 7.512 49.414 14.579 1.00 26.23 13 ALA I C 1
ATOM 13149 O O . ALA I 1 13 ? 8.539 49.881 15.081 1.00 24.81 13 ALA I O 1
ATOM 13151 N N . ASN I 1 14 ? 7.528 48.516 13.594 1.00 23.10 14 ASN I N 1
ATOM 13152 C CA . ASN I 1 14 ? 8.767 48.202 12.901 1.00 26.01 14 ASN I CA 1
ATOM 13153 C C . ASN I 1 14 ? 9.208 49.397 12.069 1.00 27.70 14 ASN I C 1
ATOM 13154 O O . ASN I 1 14 ? 8.387 50.166 11.558 1.00 25.23 14 ASN I O 1
ATOM 13159 N N . ALA I 1 15 ? 10.522 49.539 11.924 1.00 26.90 15 ALA I N 1
ATOM 13160 C CA . ALA I 1 15 ? 11.076 50.642 11.157 1.00 27.57 15 ALA I CA 1
ATOM 13161 C C . ALA I 1 15 ? 12.373 50.194 10.509 1.00 28.28 15 ALA I C 1
ATOM 13162 O O . ALA I 1 15 ? 12.913 49.134 10.817 1.00 28.69 15 ALA I O 1
ATOM 13164 N N . VAL I 1 16 ? 12.850 51.006 9.580 1.00 31.23 16 VAL I N 1
ATOM 13165 C CA . VAL I 1 16 ? 14.201 50.896 9.054 1.00 29.55 16 VAL I CA 1
ATOM 13166 C C . VAL I 1 16 ? 14.990 52.075 9.596 1.00 31.29 16 VAL I C 1
ATOM 13167 O O . VAL I 1 16 ? 14.702 53.235 9.276 1.00 34.02 16 VAL I O 1
ATOM 13171 N N . VAL I 1 17 ? 15.968 51.774 10.443 1.00 32.96 17 VAL I N 1
ATOM 13172 C CA . VAL I 1 17 ? 16.872 52.765 11.003 1.00 34.70 17 VAL I CA 1
ATOM 13173 C C . VAL I 1 17 ? 18.272 52.433 10.516 1.00 40.19 17 VAL I C 1
ATOM 13174 O O . VAL I 1 17 ? 18.739 51.297 10.680 1.00 38.74 17 VAL I O 1
ATOM 13178 N N . ASN I 1 18 ? 18.924 53.420 9.897 1.00 38.68 18 ASN I N 1
ATOM 13179 C CA . ASN I 1 18 ? 20.245 53.247 9.297 1.00 33.07 18 ASN I CA 1
ATOM 13180 C C . ASN I 1 18 ? 20.282 52.022 8.380 1.00 36.10 18 ASN I C 1
ATOM 13181 O O . ASN I 1 18 ? 21.241 51.248 8.374 1.00 38.53 18 ASN I O 1
ATOM 13186 N N . GLY I 1 19 ? 19.218 51.845 7.597 1.00 34.58 19 GLY I N 1
ATOM 13187 C CA . GLY I 1 19 ? 19.112 50.759 6.644 1.00 38.25 19 GLY I CA 1
ATOM 13188 C C . GLY I 1 19 ? 18.807 49.392 7.226 1.00 35.88 19 GLY I C 1
ATOM 13189 O O . GLY I 1 19 ? 18.752 48.414 6.466 1.00 33.53 19 GLY I O 1
ATOM 13190 N N . THR I 1 20 ? 18.572 49.289 8.531 1.00 31.37 20 THR I N 1
ATOM 13191 C CA . THR I 1 20 ? 18.340 48.008 9.183 1.00 36.81 20 THR I CA 1
ATOM 13192 C C . THR I 1 20 ? 16.941 47.960 9.782 1.00 33.32 20 THR I C 1
ATOM 13193 O O . THR I 1 20 ? 16.492 48.928 10.404 1.00 35.32 20 THR I O 1
ATOM 13197 N N . ILE I 1 21 ? 16.257 46.827 9.599 1.00 31.43 21 ILE I N 1
ATOM 13198 C CA . ILE I 1 21 ? 14.931 46.642 10.181 1.00 28.74 21 ILE I CA 1
ATOM 13199 C C . ILE I 1 21 ? 15.058 46.455 11.685 1.00 29.41 21 ILE I C 1
ATOM 13200 O O . ILE I 1 21 ? 15.812 45.596 12.159 1.00 37.95 21 ILE I O 1
ATOM 13205 N N . VAL I 1 22 ? 14.326 47.267 12.443 1.00 28.79 22 VAL I N 1
ATOM 13206 C CA . VAL I 1 22 ? 14.325 47.216 13.905 1.00 29.92 22 VAL I CA 1
ATOM 13207 C C . VAL I 1 22 ? 12.885 47.209 14.407 1.00 33.99 22 VAL I C 1
ATOM 13208 O O . VAL I 1 22 ? 12.002 47.811 13.773 1.00 32.32 22 VAL I O 1
ATOM 13212 N N . PRO I 1 23 ? 12.598 46.548 15.532 1.00 36.09 23 PRO I N 1
ATOM 13213 C CA . PRO I 1 23 ? 11.218 46.509 16.036 1.00 33.16 23 PRO I CA 1
ATOM 13214 C C . PRO I 1 23 ? 10.940 47.559 17.101 1.00 26.88 23 PRO I C 1
ATOM 13215 O O . PRO I 1 23 ? 11.864 48.186 17.627 1.00 28.81 23 PRO I O 1
ATOM 13219 N N . ASP I 1 24 ? 9.663 47.761 17.423 1.00 27.24 24 ASP I N 1
ATOM 13220 C CA . ASP I 1 24 ? 9.270 48.549 18.588 1.00 29.51 24 ASP I CA 1
ATOM 13221 C C . ASP I 1 24 ? 9.814 49.976 18.521 1.00 29.10 24 ASP I C 1
ATOM 13222 O O . ASP I 1 24 ? 10.239 50.541 19.529 1.00 28.59 24 ASP I O 1
ATOM 13227 N N . PHE I 1 25 ? 9.817 50.567 17.329 1.00 25.91 25 PHE I N 1
ATOM 13228 C CA . PHE I 1 25 ? 10.218 51.961 17.212 1.00 21.35 25 PHE I CA 1
ATOM 13229 C C . PHE I 1 25 ? 9.091 52.878 17.669 1.00 25.23 25 PHE I C 1
ATOM 13230 O O . PHE I 1 25 ? 7.938 52.722 17.256 1.00 25.13 25 PHE I O 1
ATOM 13238 N N . SER I 1 26 ? 9.439 53.858 18.497 1.00 25.00 26 SER I N 1
ATOM 13239 C CA . SER I 1 26 ? 8.468 54.777 19.064 1.00 23.28 26 SER I CA 1
ATOM 13240 C C . SER I 1 26 ? 9.132 56.136 19.227 1.00 27.71 26 SER I C 1
ATOM 13241 O O . SER I 1 26 ? 10.359 56.245 19.260 1.00 30.45 26 SER I O 1
ATOM 13244 N N . LEU I 1 27 ? 8.308 57.181 19.304 1.00 25.93 27 LEU I N 1
ATOM 13245 C CA . LEU I 1 27 ? 8.808 58.515 19.607 1.00 28.05 27 LEU I CA 1
ATOM 13246 C C . LEU I 1 27 ? 8.976 58.743 21.108 1.00 30.71 27 LEU I C 1
ATOM 13247 O O . LEU I 1 27 ? 9.397 59.833 21.511 1.00 29.81 27 LEU I O 1
ATOM 13252 N N . ASP I 1 28 ? 8.660 57.742 21.937 1.00 34.01 28 ASP I N 1
ATOM 13253 C CA . ASP I 1 28 ? 8.898 57.845 23.374 1.00 32.89 28 ASP I CA 1
ATOM 13254 C C . ASP I 1 28 ? 10.331 58.247 23.657 1.00 35.34 28 ASP I C 1
ATOM 13255 O O . ASP I 1 28 ? 10.594 59.121 24.489 1.00 36.65 28 ASP I O 1
ATOM 13260 N N . GLN I 1 29 ? 11.266 57.629 22.936 1.00 33.76 29 GLN I N 1
ATOM 13261 C CA . GLN I 1 29 ? 12.688 57.818 23.175 1.00 30.59 29 GLN I CA 1
ATOM 13262 C C . GLN I 1 29 ? 13.104 59.280 23.099 1.00 33.64 29 GLN I C 1
ATOM 13263 O O . GLN I 1 29 ? 14.112 59.665 23.703 1.00 37.43 29 GLN I O 1
ATOM 13269 N N . PHE I 1 30 ? 12.361 60.107 22.363 1.00 32.52 30 PHE I N 1
ATOM 13270 C CA . PHE I 1 30 ? 12.761 61.494 22.172 1.00 32.87 30 PHE I CA 1
ATOM 13271 C C . PHE I 1 30 ? 12.207 62.446 23.227 1.00 32.72 30 PHE I C 1
ATOM 13272 O O . PHE I 1 30 ? 12.680 63.587 23.304 1.00 33.08 30 PHE I O 1
ATOM 13280 N N . LYS I 1 31 ? 11.240 62.019 24.044 1.00 33.19 31 LYS I N 1
ATOM 13281 C CA . LYS I 1 31 ? 10.674 62.918 25.046 1.00 32.47 31 LYS I CA 1
ATOM 13282 C C . LYS I 1 31 ? 11.746 63.400 26.017 1.00 36.58 31 LYS I C 1
ATOM 13283 O O . LYS I 1 31 ? 12.537 62.608 26.539 1.00 40.63 31 LYS I O 1
ATOM 13289 N N . GLY I 1 32 ? 11.786 64.711 26.230 1.00 32.73 32 GLY I N 1
ATOM 13290 C CA . GLY I 1 32 ? 12.766 65.320 27.096 1.00 32.56 32 GLY I CA 1
ATOM 13291 C C . GLY I 1 32 ? 14.143 65.471 26.497 1.00 36.20 32 GLY I C 1
ATOM 13292 O O . GLY I 1 32 ? 15.017 66.062 27.142 1.00 38.76 32 GLY I O 1
ATOM 13293 N N . LYS I 1 33 ? 14.363 64.980 25.280 1.00 34.78 33 LYS I N 1
ATOM 13294 C CA . LYS I 1 33 ? 15.686 64.977 24.674 1.00 35.53 33 LYS I CA 1
ATOM 13295 C C . LYS I 1 33 ? 15.726 65.699 23.338 1.00 35.92 33 LYS I C 1
ATOM 13296 O O . LYS I 1 33 ? 16.579 66.570 23.137 1.00 37.00 33 LYS I O 1
ATOM 13302 N N . LYS I 1 34 ? 14.809 65.388 22.423 1.00 34.06 34 LYS I N 1
ATOM 13303 C CA . LYS I 1 34 ? 14.862 65.943 21.081 1.00 33.35 34 LYS I CA 1
ATOM 13304 C C . LYS I 1 34 ? 13.480 66.373 20.619 1.00 33.29 34 LYS I C 1
ATOM 13305 O O . LYS I 1 34 ? 12.462 65.808 21.029 1.00 31.09 34 LYS I O 1
ATOM 13311 N N . TYR I 1 35 ? 13.464 67.400 19.773 1.00 29.43 35 TYR I N 1
ATOM 13312 C CA . TYR I 1 35 ? 12.301 67.687 18.949 1.00 27.62 35 TYR I CA 1
ATOM 13313 C C . TYR I 1 35 ? 12.153 66.598 17.893 1.00 31.54 35 TYR I C 1
ATOM 13314 O O . TYR I 1 35 ? 13.094 65.862 17.590 1.00 30.17 35 TYR I O 1
ATOM 13323 N N . VAL I 1 36 ? 10.962 66.499 17.317 1.00 26.40 36 VAL I N 1
ATOM 13324 C CA . VAL I 1 36 ? 10.715 65.505 16.284 1.00 26.47 36 VAL I CA 1
ATOM 13325 C C . VAL I 1 36 ? 10.079 66.193 15.092 1.00 26.42 36 VAL I C 1
ATOM 13326 O O . VAL I 1 36 ? 9.089 66.915 15.244 1.00 28.22 36 VAL I O 1
ATOM 13330 N N . ILE I 1 37 ? 10.641 65.967 13.912 1.00 26.56 37 ILE I N 1
ATOM 13331 C CA . ILE I 1 37 ? 9.964 66.273 12.659 1.00 26.55 37 ILE I CA 1
ATOM 13332 C C . ILE I 1 37 ? 9.483 64.947 12.091 1.00 27.42 37 ILE I C 1
ATOM 13333 O O . ILE I 1 37 ? 10.281 64.128 11.619 1.00 25.11 37 ILE I O 1
ATOM 13338 N N . LEU I 1 38 ? 8.173 64.732 12.146 1.00 24.07 38 LEU I N 1
ATOM 13339 C CA . LEU I 1 38 ? 7.561 63.487 11.707 1.00 24.36 38 LEU I CA 1
ATOM 13340 C C . LEU I 1 38 ? 6.824 63.744 10.403 1.00 28.12 38 LEU I C 1
ATOM 13341 O O . LEU I 1 38 ? 5.938 64.601 10.356 1.00 26.25 38 LEU I O 1
ATOM 13346 N N . PHE I 1 39 ? 7.197 63.028 9.339 1.00 26.35 39 PHE I N 1
ATOM 13347 C CA . PHE I 1 39 ? 6.529 63.236 8.060 1.00 22.82 39 PHE I CA 1
ATOM 13348 C C . PHE I 1 39 ? 6.052 61.924 7.451 1.00 23.57 39 PHE I C 1
ATOM 13349 O O . PHE I 1 39 ? 6.772 60.925 7.433 1.00 25.40 39 PHE I O 1
ATOM 13357 N N . PHE I 1 40 ? 4.826 61.958 6.946 1.00 22.57 40 PHE I N 1
ATOM 13358 C CA . PHE I 1 40 ? 4.180 60.854 6.262 1.00 23.85 40 PHE I CA 1
ATOM 13359 C C . PHE I 1 40 ? 4.211 61.112 4.763 1.00 24.49 40 PHE I C 1
ATOM 13360 O O . PHE I 1 40 ? 3.999 62.249 4.319 1.00 23.17 40 PHE I O 1
ATOM 13368 N N . TYR I 1 41 ? 4.418 60.043 4.002 1.00 25.23 41 TYR I N 1
ATOM 13369 C CA . TYR I 1 41 ? 4.329 60.006 2.552 1.00 26.65 41 TYR I CA 1
ATOM 13370 C C . TYR I 1 41 ? 3.477 58.812 2.143 1.00 26.52 41 TYR I C 1
ATOM 13371 O O . TYR I 1 41 ? 3.312 57.865 2.920 1.00 25.65 41 TYR I O 1
ATOM 13380 N N . PRO I 1 42 ? 2.890 58.837 0.932 1.00 29.24 42 PRO I N 1
ATOM 13381 C CA . PRO I 1 42 ? 1.915 57.793 0.565 1.00 24.88 42 PRO I CA 1
ATOM 13382 C C . PRO I 1 42 ? 2.469 56.412 0.222 1.00 27.03 42 PRO I C 1
ATOM 13383 O O . PRO I 1 42 ? 1.972 55.423 0.767 1.00 30.18 42 PRO I O 1
ATOM 13387 N N . LYS I 1 43 ? 3.460 56.305 -0.667 1.00 29.35 43 LYS I N 1
ATOM 13388 C CA . LYS I 1 43 ? 3.847 55.007 -1.216 1.00 27.07 43 LYS I CA 1
ATOM 13389 C C . LYS I 1 43 ? 5.347 54.925 -1.460 1.00 25.37 43 LYS I C 1
ATOM 13390 O O . LYS I 1 43 ? 5.949 55.852 -2.004 1.00 29.08 43 LYS I O 1
ATOM 13396 N N . ASP I 1 44 ? 5.943 53.806 -1.061 1.00 29.58 44 ASP I N 1
ATOM 13397 C CA . ASP I 1 44 ? 7.297 53.494 -1.494 1.00 29.11 44 ASP I CA 1
ATOM 13398 C C . ASP I 1 44 ? 7.353 53.315 -3.009 1.00 30.11 44 ASP I C 1
ATOM 13399 O O . ASP I 1 44 ? 6.369 52.948 -3.651 1.00 32.09 44 ASP I O 1
ATOM 13404 N N . PHE I 1 45 ? 8.528 53.593 -3.577 1.00 33.20 45 PHE I N 1
ATOM 13405 C CA . PHE I 1 45 ? 8.825 53.385 -4.998 1.00 31.57 45 PHE I CA 1
ATOM 13406 C C . PHE I 1 45 ? 7.999 54.282 -5.915 1.00 33.21 45 PHE I C 1
ATOM 13407 O O . PHE I 1 45 ? 7.690 53.893 -7.043 1.00 34.67 45 PHE I O 1
ATOM 13415 N N . THR I 1 46 ? 7.639 55.488 -5.469 1.00 32.71 46 THR I N 1
ATOM 13416 C CA . THR I 1 46 ? 6.936 56.410 -6.357 1.00 29.39 46 THR I CA 1
ATOM 13417 C C . THR I 1 46 ? 7.812 57.605 -6.718 1.00 31.84 46 THR I C 1
ATOM 13418 O O . THR I 1 46 ? 9.012 57.446 -6.969 1.00 32.58 46 THR I O 1
ATOM 13422 N N . PHE I 1 47 ? 7.225 58.805 -6.745 1.00 32.88 47 PHE I N 1
ATOM 13423 C CA . PHE I 1 47 ? 7.807 59.930 -7.477 1.00 31.59 47 PHE I CA 1
ATOM 13424 C C . PHE I 1 47 ? 8.222 61.076 -6.562 1.00 30.27 47 PHE I C 1
ATOM 13425 O O . PHE I 1 47 ? 9.417 61.361 -6.461 1.00 28.97 47 PHE I O 1
ATOM 13433 N N . VAL I 1 48 ? 7.283 61.778 -5.926 1.00 29.92 48 VAL I N 1
ATOM 13434 C CA . VAL I 1 48 ? 7.663 62.861 -5.023 1.00 29.52 48 VAL I CA 1
ATOM 13435 C C . VAL I 1 48 ? 8.297 62.304 -3.750 1.00 32.96 48 VAL I C 1
ATOM 13436 O O . VAL I 1 48 ? 9.236 62.895 -3.189 1.00 31.57 48 VAL I O 1
ATOM 13440 N N . CYS I 1 49 ? 7.806 61.154 -3.288 1.00 26.72 49 CYS I N 1
ATOM 13441 C CA . CYS I 1 49 ? 8.254 60.598 -2.012 1.00 29.73 49 CYS I CA 1
ATOM 13442 C C . CYS I 1 49 ? 9.762 60.377 -1.950 1.00 35.68 49 CYS I C 1
ATOM 13443 O O . CYS I 1 49 ? 10.374 60.756 -0.933 1.00 37.43 49 CYS I O 1
ATOM 13446 N N . PRO I 1 50 ? 10.421 59.778 -2.955 1.00 31.15 50 PRO I N 1
ATOM 13447 C CA . PRO I 1 50 ? 11.886 59.651 -2.863 1.00 30.27 50 PRO I CA 1
ATOM 13448 C C . PRO I 1 50 ? 12.601 60.987 -2.804 1.00 32.73 50 PRO I C 1
ATOM 13449 O O . PRO I 1 50 ? 13.603 61.111 -2.088 1.00 28.82 50 PRO I O 1
ATOM 13453 N N . THR I 1 51 ? 12.112 62.002 -3.525 1.00 31.40 51 THR I N 1
ATOM 13454 C CA . THR I 1 51 ? 12.761 63.306 -3.459 1.00 30.32 51 THR I CA 1
ATOM 13455 C C . THR I 1 51 ? 12.650 63.887 -2.061 1.00 28.49 51 THR I C 1
ATOM 13456 O O . THR I 1 51 ? 13.618 64.449 -1.538 1.00 28.45 51 THR I O 1
ATOM 13460 N N . GLU I 1 52 ? 11.488 63.726 -1.422 1.00 31.04 52 GLU I N 1
ATOM 13461 C CA . GLU I 1 52 ? 11.344 64.226 -0.055 1.00 31.05 52 GLU I CA 1
ATOM 13462 C C . GLU I 1 52 ? 12.241 63.466 0.923 1.00 27.40 52 GLU I C 1
ATOM 13463 O O . GLU I 1 52 ? 12.928 64.084 1.749 1.00 26.99 52 GLU I O 1
ATOM 13469 N N . LEU I 1 53 ? 12.277 62.131 0.823 1.00 25.87 53 LEU I N 1
ATOM 13470 C CA . LEU I 1 53 ? 13.097 61.342 1.745 1.00 28.01 53 LEU I CA 1
ATOM 13471 C C . LEU I 1 53 ? 14.583 61.651 1.577 1.00 31.88 53 LEU I C 1
ATOM 13472 O O . LEU I 1 53 ? 15.304 61.876 2.563 1.00 27.21 53 LEU I O 1
ATOM 13477 N N . ILE I 1 54 ? 15.052 61.708 0.325 1.00 27.88 54 ILE I N 1
ATOM 13478 C CA . ILE I 1 54 ? 16.451 62.022 0.059 1.00 24.87 54 ILE I CA 1
ATOM 13479 C C . ILE I 1 54 ? 16.783 63.439 0.523 1.00 32.25 54 ILE I C 1
ATOM 13480 O O . ILE I 1 54 ? 17.824 63.669 1.151 1.00 31.29 54 ILE I O 1
ATOM 13485 N N . GLY I 1 55 ? 15.899 64.406 0.248 1.00 28.62 55 GLY I N 1
ATOM 13486 C CA . GLY I 1 55 ? 16.155 65.770 0.679 1.00 26.31 55 GLY I CA 1
ATOM 13487 C C . GLY I 1 55 ? 16.262 65.897 2.185 1.00 35.30 55 GLY I C 1
ATOM 13488 O O . GLY I 1 55 ? 17.092 66.656 2.698 1.00 36.35 55 GLY I O 1
ATOM 13489 N N . PHE I 1 56 ? 15.418 65.167 2.917 1.00 32.57 56 PHE I N 1
ATOM 13490 C CA . PHE I 1 56 ? 15.570 65.138 4.368 1.00 29.43 56 PHE I CA 1
ATOM 13491 C C . PHE I 1 56 ? 16.908 64.521 4.768 1.00 31.50 56 PHE I C 1
ATOM 13492 O O . PHE I 1 56 ? 17.554 64.985 5.714 1.00 27.89 56 PHE I O 1
ATOM 13500 N N . GLN I 1 57 ? 17.360 63.496 4.039 1.00 31.61 57 GLN I N 1
ATOM 13501 C CA . GLN I 1 57 ? 18.682 62.951 4.335 1.00 30.92 57 GLN I CA 1
ATOM 13502 C C . GLN I 1 57 ? 19.765 64.006 4.132 1.00 37.22 57 GLN I C 1
ATOM 13503 O O . GLN I 1 57 ? 20.661 64.151 4.971 1.00 37.85 57 GLN I O 1
ATOM 13509 N N . GLU I 1 58 ? 19.671 64.785 3.044 1.00 34.11 58 GLU I N 1
ATOM 13510 C CA . GLU I 1 58 ? 20.693 65.788 2.747 1.00 35.32 58 GLU I CA 1
ATOM 13511 C C . GLU I 1 58 ? 20.714 66.896 3.789 1.00 38.53 58 GLU I C 1
ATOM 13512 O O . GLU I 1 58 ? 21.773 67.479 4.047 1.00 35.69 58 GLU I O 1
ATOM 13518 N N . ALA I 1 59 ? 19.561 67.223 4.371 1.00 36.14 59 ALA I N 1
ATOM 13519 C CA . ALA I 1 59 ? 19.463 68.279 5.367 1.00 31.80 59 ALA I CA 1
ATOM 13520 C C . ALA I 1 59 ? 19.595 67.764 6.793 1.00 31.20 59 ALA I C 1
ATOM 13521 O O . ALA I 1 59 ? 19.369 68.529 7.737 1.00 32.40 59 ALA I O 1
ATOM 13523 N N . LEU I 1 60 ? 19.999 66.505 6.973 1.00 30.10 60 LEU I N 1
ATOM 13524 C CA . LEU I 1 60 ? 19.969 65.906 8.303 1.00 32.83 60 LEU I CA 1
ATOM 13525 C C . LEU I 1 60 ? 20.842 66.670 9.294 1.00 36.04 60 LEU I C 1
ATOM 13526 O O . LEU I 1 60 ? 20.501 66.764 10.480 1.00 39.46 60 LEU I O 1
ATOM 13531 N N . GLY I 1 61 ? 21.958 67.235 8.829 1.00 37.57 61 GLY I N 1
ATOM 13532 C CA . GLY I 1 61 ? 22.816 67.994 9.722 1.00 33.29 61 GLY I CA 1
ATOM 13533 C C . GLY I 1 61 ? 22.159 69.259 10.241 1.00 37.32 61 GLY I C 1
ATOM 13534 O O . GLY I 1 61 ? 22.361 69.643 11.398 1.00 37.34 61 GLY I O 1
ATOM 13535 N N . GLU I 1 62 ? 21.375 69.936 9.390 1.00 39.05 62 GLU I N 1
ATOM 13536 C CA . GLU I 1 62 ? 20.666 71.134 9.832 1.00 36.91 62 GLU I CA 1
ATOM 13537 C C . GLU I 1 62 ? 19.685 70.818 10.953 1.00 35.03 62 GLU I C 1
ATOM 13538 O O . GLU I 1 62 ? 19.473 71.647 11.844 1.00 36.81 62 GLU I O 1
ATOM 13544 N N . PHE I 1 63 ? 19.087 69.626 10.937 1.00 33.23 63 PHE I N 1
ATOM 13545 C CA . PHE I 1 63 ? 18.204 69.249 12.034 1.00 31.99 63 PHE I CA 1
ATOM 13546 C C . PHE I 1 63 ? 18.999 68.804 13.258 1.00 36.02 63 PHE I C 1
ATOM 13547 O O . PHE I 1 63 ? 18.610 69.107 14.393 1.00 31.66 63 PHE I O 1
ATOM 13555 N N . ASP I 1 64 ? 20.129 68.114 13.047 1.00 37.08 64 ASP I N 1
ATOM 13556 C CA . ASP I 1 64 ? 20.987 67.744 14.170 1.00 35.14 64 ASP I CA 1
ATOM 13557 C C . ASP I 1 64 ? 21.425 68.974 14.955 1.00 34.34 64 ASP I C 1
ATOM 13558 O O . ASP I 1 64 ? 21.417 68.962 16.190 1.00 35.41 64 ASP I O 1
ATOM 13563 N N . LYS I 1 65 ? 21.817 70.045 14.258 1.00 32.89 65 LYS I N 1
ATOM 13564 C CA . LYS I 1 65 ? 22.228 71.255 14.965 1.00 34.04 65 LYS I CA 1
ATOM 13565 C C . LYS I 1 65 ? 21.118 71.791 15.856 1.00 39.11 65 LYS I C 1
ATOM 13566 O O . LYS I 1 65 ? 21.398 72.437 16.871 1.00 38.90 65 LYS I O 1
ATOM 13572 N N . ARG I 1 66 ? 19.859 71.543 15.495 1.00 38.19 66 ARG I N 1
ATOM 13573 C CA . ARG I 1 66 ? 18.719 72.057 16.239 1.00 34.29 66 ARG I CA 1
ATOM 13574 C C . ARG I 1 66 ? 18.101 71.025 17.166 1.00 33.11 66 ARG I C 1
ATOM 13575 O O . ARG I 1 66 ? 16.986 71.238 17.650 1.00 33.32 66 ARG I O 1
ATOM 13583 N N . ASP I 1 67 ? 18.794 69.916 17.421 1.00 32.51 67 ASP I N 1
ATOM 13584 C CA . ASP I 1 67 ? 18.313 68.893 18.349 1.00 29.39 67 ASP I CA 1
ATOM 13585 C C . ASP I 1 67 ? 16.990 68.292 17.877 1.00 33.23 67 ASP I C 1
ATOM 13586 O O . ASP I 1 67 ? 16.088 68.019 18.673 1.00 35.30 67 ASP I O 1
ATOM 13591 N N . VAL I 1 68 ? 16.879 68.076 16.568 1.00 31.26 68 VAL I N 1
ATOM 13592 C CA . VAL I 1 68 ? 15.658 67.590 15.937 1.00 27.94 68 VAL I CA 1
ATOM 13593 C C . VAL I 1 68 ? 15.948 66.228 15.322 1.00 30.96 68 VAL I C 1
ATOM 13594 O O . VAL I 1 68 ? 16.880 66.090 14.520 1.00 35.97 68 VAL I O 1
ATOM 13598 N N . ALA I 1 69 ? 15.167 65.224 15.711 1.00 29.26 69 ALA I N 1
ATOM 13599 C CA . ALA I 1 69 ? 15.186 63.921 15.065 1.00 25.35 69 ALA I CA 1
ATOM 13600 C C . ALA I 1 69 ? 14.182 63.919 13.920 1.00 27.63 69 ALA I C 1
ATOM 13601 O O . ALA I 1 69 ? 13.023 64.311 14.101 1.00 28.72 69 ALA I O 1
ATOM 13603 N N . VAL I 1 70 ? 14.622 63.459 12.752 1.00 28.46 70 VAL I N 1
ATOM 13604 C CA . VAL I 1 70 ? 13.775 63.358 11.570 1.00 26.95 70 VAL I CA 1
ATOM 13605 C C . VAL I 1 70 ? 13.276 61.928 11.461 1.00 23.64 70 VAL I C 1
ATOM 13606 O O . VAL I 1 70 ? 14.073 60.985 11.518 1.00 26.82 70 VAL I O 1
ATOM 13610 N N . VAL I 1 71 ? 11.959 61.761 11.333 1.00 25.50 71 VAL I N 1
ATOM 13611 C CA . VAL I 1 71 ? 11.334 60.446 11.219 1.00 24.95 71 VAL I CA 1
ATOM 13612 C C . VAL I 1 71 ? 10.319 60.475 10.083 1.00 29.02 71 VAL I C 1
ATOM 13613 O O . VAL I 1 71 ? 9.370 61.271 10.115 1.00 27.74 71 VAL I O 1
ATOM 13617 N N . GLY I 1 72 ? 10.488 59.572 9.107 1.00 25.51 72 GLY I N 1
ATOM 13618 C CA . GLY I 1 72 ? 9.524 59.388 8.048 1.00 21.04 72 GLY I CA 1
ATOM 13619 C C . GLY I 1 72 ? 8.619 58.197 8.327 1.00 24.44 72 GLY I C 1
ATOM 13620 O O . GLY I 1 72 ? 8.942 57.328 9.135 1.00 25.45 72 GLY I O 1
ATOM 13621 N N . CYS I 1 73 ? 7.473 58.167 7.644 1.00 20.34 73 CYS I N 1
ATOM 13622 C CA . CYS I 1 73 ? 6.494 57.112 7.874 1.00 23.09 73 CYS I CA 1
ATOM 13623 C C . CYS I 1 73 ? 5.595 56.934 6.655 1.00 25.69 73 CYS I C 1
ATOM 13624 O O . CYS I 1 73 ? 5.160 57.914 6.045 1.00 26.09 73 CYS I O 1
ATOM 13627 N N . SER I 1 74 ? 5.323 55.675 6.309 1.00 21.08 74 SER I N 1
ATOM 13628 C CA . SER I 1 74 ? 4.285 55.337 5.346 1.00 23.02 74 SER I CA 1
ATOM 13629 C C . SER I 1 74 ? 3.612 54.045 5.796 1.00 25.06 74 SER I C 1
ATOM 13630 O O . SER I 1 74 ? 4.057 53.388 6.738 1.00 26.25 74 SER I O 1
ATOM 13633 N N . THR I 1 75 ? 2.518 53.681 5.131 1.00 25.08 75 THR I N 1
ATOM 13634 C CA . THR I 1 75 ? 1.817 52.449 5.471 1.00 26.64 75 THR I CA 1
ATOM 13635 C C . THR I 1 75 ? 2.394 51.231 4.754 1.00 27.11 75 THR I C 1
ATOM 13636 O O . THR I 1 75 ? 1.790 50.153 4.802 1.00 28.40 75 THR I O 1
ATOM 13640 N N . ASP I 1 76 ? 3.536 51.379 4.089 1.00 28.02 76 ASP I N 1
ATOM 13641 C CA . ASP I 1 76 ? 4.237 50.242 3.512 1.00 27.92 76 ASP I CA 1
ATOM 13642 C C . ASP I 1 76 ? 4.936 49.441 4.610 1.00 29.03 76 ASP I C 1
ATOM 13643 O O . ASP I 1 76 ? 5.183 49.935 5.715 1.00 28.58 76 ASP I O 1
ATOM 13648 N N . SER I 1 77 ? 5.265 48.191 4.294 1.00 25.54 77 SER I N 1
ATOM 13649 C CA . SER I 1 77 ? 5.924 47.339 5.270 1.00 27.95 77 SER I CA 1
ATOM 13650 C C . SER I 1 77 ? 7.371 47.768 5.484 1.00 28.77 77 SER I C 1
ATOM 13651 O O . SER I 1 77 ? 7.963 48.494 4.680 1.00 27.55 77 SER I O 1
ATOM 13654 N N . GLU I 1 78 ? 7.948 47.276 6.583 1.00 30.14 78 GLU I N 1
ATOM 13655 C CA . GLU I 1 78 ? 9.364 47.508 6.850 1.00 28.38 78 GLU I CA 1
ATOM 13656 C C . GLU I 1 78 ? 10.243 46.830 5.805 1.00 32.58 78 GLU I C 1
ATOM 13657 O O . GLU I 1 78 ? 11.357 47.294 5.541 1.00 29.20 78 GLU I O 1
ATOM 13663 N N . PHE I 1 79 ? 9.760 45.749 5.183 1.00 31.97 79 PHE I N 1
ATOM 13664 C CA . PHE I 1 79 ? 10.554 45.117 4.135 1.00 34.58 79 PHE I CA 1
ATOM 13665 C C . PHE I 1 79 ? 10.538 45.910 2.833 1.00 33.50 79 PHE I C 1
ATOM 13666 O O . PHE I 1 79 ? 11.558 45.953 2.136 1.00 33.02 79 PHE I O 1
ATOM 13674 N N . SER I 1 80 ? 9.423 46.564 2.493 1.00 31.03 80 SER I N 1
ATOM 13675 C CA . SER I 1 80 ? 9.453 47.475 1.352 1.00 28.30 80 SER I CA 1
ATOM 13676 C C . SER I 1 80 ? 10.413 48.629 1.608 1.00 30.41 80 SER I C 1
ATOM 13677 O O . SER I 1 80 ? 11.196 49.001 0.726 1.00 31.07 80 SER I O 1
ATOM 13680 N N . HIS I 1 81 ? 10.379 49.198 2.815 1.00 25.00 81 HIS I N 1
ATOM 13681 C CA . HIS I 1 81 ? 11.334 50.243 3.169 1.00 27.72 81 HIS I CA 1
ATOM 13682 C C . HIS I 1 81 ? 12.766 49.750 3.000 1.00 29.95 81 HIS I C 1
ATOM 13683 O O . HIS I 1 81 ? 13.612 50.438 2.411 1.00 29.88 81 HIS I O 1
ATOM 13690 N N . TRP I 1 82 ? 13.058 48.555 3.529 1.00 32.82 82 TRP I N 1
ATOM 13691 C CA . TRP I 1 82 ? 14.408 48.008 3.451 1.00 30.79 82 TRP I CA 1
ATOM 13692 C C . TRP I 1 82 ? 14.841 47.813 2.004 1.00 33.36 82 TRP I C 1
ATOM 13693 O O . TRP I 1 82 ? 15.971 48.152 1.634 1.00 34.04 82 TRP I O 1
ATOM 13704 N N . ALA I 1 83 ? 13.954 47.273 1.170 1.00 28.68 83 ALA I N 1
ATOM 13705 C CA . ALA I 1 83 ? 14.266 47.157 -0.246 1.00 26.97 83 ALA I CA 1
ATOM 13706 C C . ALA I 1 83 ? 14.528 48.526 -0.868 1.00 34.34 83 ALA I C 1
ATOM 13707 O O . ALA I 1 83 ? 15.421 48.675 -1.710 1.00 41.16 83 ALA I O 1
ATOM 13709 N N . TRP I 1 84 ? 13.791 49.550 -0.434 1.00 34.44 84 TRP I N 1
ATOM 13710 C CA . TRP I 1 84 ? 13.903 50.852 -1.082 1.00 31.21 84 TRP I CA 1
ATOM 13711 C C . TRP I 1 84 ? 15.213 51.542 -0.721 1.00 36.45 84 TRP I C 1
ATOM 13712 O O . TRP I 1 84 ? 15.822 52.208 -1.568 1.00 36.17 84 TRP I O 1
ATOM 13723 N N . VAL I 1 85 ? 15.659 51.410 0.532 1.00 33.90 85 VAL I N 1
ATOM 13724 C CA . VAL I 1 85 ? 16.953 51.979 0.902 1.00 38.61 85 VAL I CA 1
ATOM 13725 C C . VAL I 1 85 ? 18.123 51.211 0.302 1.00 40.83 85 VAL I C 1
ATOM 13726 O O . VAL I 1 85 ? 19.261 51.694 0.350 1.00 38.70 85 VAL I O 1
ATOM 13730 N N . ASN I 1 86 ? 17.879 50.024 -0.257 1.00 38.50 86 ASN I N 1
ATOM 13731 C CA . ASN I 1 86 ? 18.905 49.271 -0.962 1.00 40.53 86 ASN I CA 1
ATOM 13732 C C . ASN I 1 86 ? 18.792 49.404 -2.476 1.00 39.97 86 ASN I C 1
ATOM 13733 O O . ASN I 1 86 ? 19.421 48.633 -3.207 1.00 37.93 86 ASN I O 1
ATOM 13738 N N . THR I 1 87 ? 18.023 50.383 -2.958 1.00 40.73 87 THR I N 1
ATOM 13739 C CA . THR I 1 87 ? 17.911 50.705 -4.375 1.00 39.50 87 THR I CA 1
ATOM 13740 C C . THR I 1 87 ? 18.624 52.014 -4.662 1.00 43.80 87 THR I C 1
ATOM 13741 O O . THR I 1 87 ? 18.375 53.008 -3.968 1.00 44.62 87 THR I O 1
ATOM 13745 N N . PRO I 1 88 ? 19.515 52.057 -5.652 1.00 42.19 88 PRO I N 1
ATOM 13746 C CA . PRO I 1 88 ? 20.239 53.299 -5.935 1.00 45.10 88 PRO I CA 1
ATOM 13747 C C . PRO I 1 88 ? 19.300 54.409 -6.383 1.00 43.76 88 PRO I C 1
ATOM 13748 O O . PRO I 1 88 ? 18.254 54.167 -6.994 1.00 44.43 88 PRO I O 1
ATOM 13752 N N . ARG I 1 89 ? 19.684 55.642 -6.049 1.00 38.88 89 ARG I N 1
ATOM 13753 C CA . ARG I 1 89 ? 18.824 56.789 -6.313 1.00 38.24 89 ARG I CA 1
ATOM 13754 C C . ARG I 1 89 ? 18.561 56.978 -7.802 1.00 43.27 89 ARG I C 1
ATOM 13755 O O . ARG I 1 89 ? 17.449 57.349 -8.196 1.00 48.49 89 ARG I O 1
ATOM 13763 N N . ASP I 1 90 ? 19.557 56.708 -8.652 1.00 45.60 90 ASP I N 1
ATOM 13764 C CA . ASP I 1 90 ? 19.356 56.908 -10.087 1.00 52.48 90 ASP I CA 1
ATOM 13765 C C . ASP I 1 90 ? 18.336 55.941 -10.673 1.00 50.92 90 ASP I C 1
ATOM 13766 O O . ASP I 1 90 ? 17.998 56.058 -11.856 1.00 49.26 90 ASP I O 1
ATOM 13771 N N . GLN I 1 91 ? 17.842 54.999 -9.872 1.00 50.05 91 GLN I N 1
ATOM 13772 C CA . GLN I 1 91 ? 16.760 54.109 -10.261 1.00 47.37 91 GLN I CA 1
ATOM 13773 C C . GLN I 1 91 ? 15.478 54.416 -9.495 1.00 45.85 91 GLN I C 1
ATOM 13774 O O . GLN I 1 91 ? 14.554 53.599 -9.479 1.00 41.95 91 GLN I O 1
ATOM 13780 N N . GLY I 1 92 ? 15.409 55.582 -8.857 1.00 50.15 92 GLY I N 1
ATOM 13781 C CA . GLY I 1 92 ? 14.266 55.950 -8.053 1.00 41.99 92 GLY I CA 1
ATOM 13782 C C . GLY I 1 92 ? 14.351 55.536 -6.603 1.00 45.81 92 GLY I C 1
ATOM 13783 O O . GLY I 1 92 ? 13.369 55.714 -5.872 1.00 42.23 92 GLY I O 1
ATOM 13784 N N . GLY I 1 93 ? 15.493 54.994 -6.158 1.00 40.39 93 GLY I N 1
ATOM 13785 C CA . GLY I 1 93 ? 15.627 54.506 -4.803 1.00 37.72 93 GLY I CA 1
ATOM 13786 C C . GLY I 1 93 ? 16.000 55.598 -3.818 1.00 36.83 93 GLY I C 1
ATOM 13787 O O . GLY I 1 93 ? 16.250 56.747 -4.176 1.00 40.02 93 GLY I O 1
ATOM 13788 N N . ILE I 1 94 ? 16.051 55.211 -2.544 1.00 33.90 94 ILE I N 1
ATOM 13789 C CA . ILE I 1 94 ? 16.350 56.155 -1.473 1.00 33.01 94 ILE I CA 1
ATOM 13790 C C . ILE I 1 94 ? 17.568 55.662 -0.710 1.00 35.64 94 ILE I C 1
ATOM 13791 O O . ILE I 1 94 ? 17.622 55.733 0.523 1.00 37.09 94 ILE I O 1
ATOM 13796 N N . GLN I 1 95 ? 18.549 55.152 -1.445 1.00 41.06 95 GLN I N 1
ATOM 13797 C CA . GLN I 1 95 ? 19.786 54.693 -0.834 1.00 41.15 95 GLN I CA 1
ATOM 13798 C C . GLN I 1 95 ? 20.452 55.827 -0.062 1.00 34.33 95 GLN I C 1
ATOM 13799 O O . GLN I 1 95 ? 20.485 56.974 -0.515 1.00 35.19 95 GLN I O 1
ATOM 13805 N N . GLY I 1 96 ? 20.970 55.505 1.119 1.00 36.91 96 GLY I N 1
ATOM 13806 C CA . GLY I 1 96 ? 21.623 56.483 1.960 1.00 31.07 96 GLY I CA 1
ATOM 13807 C C . GLY I 1 96 ? 20.724 57.177 2.961 1.00 34.99 96 GLY I C 1
ATOM 13808 O O . GLY I 1 96 ? 21.232 57.914 3.817 1.00 34.10 96 GLY I O 1
ATOM 13809 N N . VAL I 1 97 ? 19.411 56.962 2.897 1.00 32.78 97 VAL I N 1
ATOM 13810 C CA . VAL I 1 97 ? 18.523 57.511 3.915 1.00 32.67 97 VAL I CA 1
ATOM 13811 C C . VAL I 1 97 ? 18.709 56.710 5.196 1.00 30.57 97 VAL I C 1
ATOM 13812 O O . VAL I 1 97 ? 18.413 55.511 5.242 1.00 35.16 97 VAL I O 1
ATOM 13816 N N . SER I 1 98 ? 19.196 57.375 6.248 1.00 29.55 98 SER I N 1
ATOM 13817 C CA . SER I 1 98 ? 19.645 56.693 7.456 1.00 33.32 98 SER I CA 1
ATOM 13818 C C . SER I 1 98 ? 18.796 56.972 8.688 1.00 33.23 98 SER I C 1
ATOM 13819 O O . SER I 1 98 ? 18.910 56.233 9.670 1.00 32.95 98 SER I O 1
ATOM 13822 N N . TYR I 1 99 ? 17.982 58.027 8.677 1.00 30.65 99 TYR I N 1
ATOM 13823 C CA . TYR I 1 99 ? 17.092 58.320 9.787 1.00 29.89 99 TYR I CA 1
ATOM 13824 C C . TYR I 1 99 ? 15.959 57.293 9.800 1.00 29.65 99 TYR I C 1
ATOM 13825 O O . TYR I 1 99 ? 15.803 56.515 8.855 1.00 32.18 99 TYR I O 1
ATOM 13834 N N . PRO I 1 100 ? 15.178 57.224 10.880 1.00 29.53 100 PRO I N 1
ATOM 13835 C CA . PRO I 1 100 ? 14.137 56.183 10.961 1.00 26.62 100 PRO I CA 1
ATOM 13836 C C . PRO I 1 100 ? 13.031 56.385 9.931 1.00 25.59 100 PRO I C 1
ATOM 13837 O O . PRO I 1 100 ? 12.518 57.493 9.758 1.00 26.02 100 PRO I O 1
ATOM 13841 N N . ILE I 1 101 ? 12.664 55.297 9.254 1.00 26.07 101 ILE I N 1
ATOM 13842 C CA . ILE I 1 101 ? 11.506 55.247 8.364 1.00 23.38 101 ILE I CA 1
ATOM 13843 C C . ILE I 1 101 ? 10.542 54.231 8.960 1.00 27.07 101 ILE I C 1
ATOM 13844 O O . ILE I 1 101 ? 10.794 53.020 8.893 1.00 25.95 101 ILE I O 1
ATOM 13849 N N . VAL I 1 102 ? 9.437 54.719 9.547 1.00 26.80 102 VAL I N 1
ATOM 13850 C CA . VAL I 1 102 ? 8.500 53.868 10.280 1.00 24.74 102 VAL I CA 1
ATOM 13851 C C . VAL I 1 102 ? 7.561 53.174 9.307 1.00 24.47 102 VAL I C 1
ATOM 13852 O O . VAL I 1 102 ? 7.101 53.771 8.326 1.00 30.83 102 VAL I O 1
ATOM 13856 N N . SER I 1 103 ? 7.245 51.915 9.595 1.00 26.91 103 SER I N 1
ATOM 13857 C CA . SER I 1 103 ? 6.262 51.150 8.836 1.00 25.88 103 SER I CA 1
ATOM 13858 C C . SER I 1 103 ? 4.935 51.183 9.587 1.00 25.08 103 SER I C 1
ATOM 13859 O O . SER I 1 103 ? 4.782 50.535 10.626 1.00 25.98 103 SER I O 1
ATOM 13862 N N . ASP I 1 104 ? 3.985 51.950 9.069 1.00 22.65 104 ASP I N 1
ATOM 13863 C CA . ASP I 1 104 ? 2.635 52.000 9.624 1.00 22.54 104 ASP I CA 1
ATOM 13864 C C . ASP I 1 104 ? 1.769 50.920 8.975 1.00 24.28 104 ASP I C 1
ATOM 13865 O O . ASP I 1 104 ? 0.757 51.190 8.334 1.00 23.60 104 ASP I O 1
ATOM 13870 N N . ILE I 1 105 ? 2.184 49.665 9.176 1.00 28.25 105 ILE I N 1
ATOM 13871 C CA . ILE I 1 105 ? 1.625 48.561 8.405 1.00 24.84 105 ILE I CA 1
ATOM 13872 C C . ILE I 1 105 ? 0.143 48.337 8.702 1.00 24.47 105 ILE I C 1
ATOM 13873 O O . ILE I 1 105 ? -0.578 47.795 7.857 1.00 24.24 105 ILE I O 1
ATOM 13878 N N . ASN I 1 106 ? -0.332 48.733 9.879 1.00 24.90 106 ASN I N 1
ATOM 13879 C CA . ASN I 1 106 ? -1.736 48.604 10.245 1.00 25.64 106 ASN I CA 1
ATOM 13880 C C . ASN I 1 106 ? -2.547 49.856 9.932 1.00 27.15 106 ASN I C 1
ATOM 13881 O O . ASN I 1 106 ? -3.762 49.869 10.161 1.00 22.77 106 ASN I O 1
ATOM 13886 N N . LYS I 1 107 ? -1.898 50.907 9.438 1.00 22.29 107 LYS I N 1
ATOM 13887 C CA . LYS I 1 107 ? -2.497 52.197 9.129 1.00 23.18 107 LYS I CA 1
ATOM 13888 C C . LYS I 1 107 ? -3.004 52.923 10.371 1.00 26.57 107 LYS I C 1
ATOM 13889 O O . LYS I 1 107 ? -3.675 53.961 10.242 1.00 26.05 107 LYS I O 1
ATOM 13895 N N . THR I 1 108 ? -2.690 52.428 11.574 1.00 21.79 108 THR I N 1
ATOM 13896 C CA . THR I 1 108 ? -3.208 53.067 12.783 1.00 22.93 108 THR I CA 1
ATOM 13897 C C . THR I 1 108 ? -2.501 54.381 13.089 1.00 23.67 108 THR I C 1
ATOM 13898 O O . THR I 1 108 ? -3.131 55.308 13.611 1.00 26.99 108 THR I O 1
ATOM 13902 N N . ILE I 1 109 ? -1.212 54.493 12.769 1.00 20.90 109 ILE I N 1
ATOM 13903 C CA . ILE I 1 109 ? -0.505 55.751 12.997 1.00 21.42 109 ILE I CA 1
ATOM 13904 C C . ILE I 1 109 ? -1.067 56.848 12.099 1.00 22.14 109 ILE I C 1
ATOM 13905 O O . ILE I 1 109 ? -1.325 57.970 12.553 1.00 21.91 109 ILE I O 1
ATOM 13910 N N . SER I 1 110 ? -1.244 56.546 10.806 1.00 18.76 110 SER I N 1
ATOM 13911 C CA . SER I 1 110 ? -1.788 57.535 9.879 1.00 20.41 110 SER I CA 1
ATOM 13912 C C . SER I 1 110 ? -3.186 57.970 10.296 1.00 24.29 110 SER I C 1
ATOM 13913 O O . SER I 1 110 ? -3.515 59.163 10.245 1.00 26.30 110 SER I O 1
ATOM 13916 N N . ALA I 1 111 ? -4.013 57.018 10.739 1.00 22.03 111 ALA I N 1
ATOM 13917 C CA . ALA I 1 111 ? -5.347 57.353 11.223 1.00 19.40 111 ALA I CA 1
ATOM 13918 C C . ALA I 1 111 ? -5.273 58.242 12.463 1.00 23.21 111 ALA I C 1
ATOM 13919 O O . ALA I 1 111 ? -5.976 59.256 12.556 1.00 27.28 111 ALA I O 1
ATOM 13921 N N . ASP I 1 112 ? -4.418 57.885 13.427 1.00 20.65 112 ASP I N 1
ATOM 13922 C CA . ASP I 1 112 ? -4.305 58.679 14.649 1.00 23.48 112 ASP I CA 1
ATOM 13923 C C . ASP I 1 112 ? -3.803 60.090 14.373 1.00 23.78 112 ASP I C 1
ATOM 13924 O O . ASP I 1 112 ? -4.182 61.031 15.079 1.00 26.26 112 ASP I O 1
ATOM 13929 N N . TYR I 1 113 ? -2.965 60.266 13.356 1.00 22.73 113 TYR I N 1
ATOM 13930 C CA . TYR I 1 113 ? -2.456 61.592 13.029 1.00 25.19 113 TYR I CA 1
ATOM 13931 C C . TYR I 1 113 ? -3.330 62.345 12.030 1.00 24.59 113 TYR I C 1
ATOM 13932 O O . TYR I 1 113 ? -2.983 63.465 11.652 1.00 20.62 113 TYR I O 1
ATOM 13941 N N . GLY I 1 114 ? -4.441 61.761 11.593 1.00 25.91 114 GLY I N 1
ATOM 13942 C CA . GLY I 1 114 ? -5.369 62.464 10.731 1.00 25.70 114 GLY I CA 1
ATOM 13943 C C . GLY I 1 114 ? -4.865 62.706 9.329 1.00 30.10 114 GLY I C 1
ATOM 13944 O O . GLY I 1 114 ? -5.291 63.668 8.681 1.00 28.15 114 GLY I O 1
ATOM 13945 N N . VAL I 1 115 ? -3.975 61.849 8.834 1.00 28.52 115 VAL I N 1
ATOM 13946 C CA . VAL I 1 115 ? -3.424 61.987 7.495 1.00 22.48 115 VAL I CA 1
ATOM 13947 C C . VAL I 1 115 ? -3.805 60.834 6.589 1.00 25.11 115 VAL I C 1
ATOM 13948 O O . VAL I 1 115 ? -3.363 60.802 5.440 1.00 25.82 115 VAL I O 1
ATOM 13952 N N . LEU I 1 116 ? -4.617 59.887 7.063 1.00 26.64 116 LEU I N 1
ATOM 13953 C CA . LEU I 1 116 ? -4.974 58.728 6.251 1.00 23.66 116 LEU I CA 1
ATOM 13954 C C . LEU I 1 116 ? -6.012 59.135 5.214 1.00 25.40 116 LEU I C 1
ATOM 13955 O O . LEU I 1 116 ? -7.091 59.619 5.568 1.00 29.05 116 LEU I O 1
ATOM 13960 N N . ALA I 1 117 ? -5.696 58.922 3.940 1.00 25.55 117 ALA I N 1
ATOM 13961 C CA . ALA I 1 117 ? -6.630 59.203 2.862 1.00 26.07 117 ALA I CA 1
ATOM 13962 C C . ALA I 1 117 ? -7.692 58.111 2.778 1.00 29.40 117 ALA I C 1
ATOM 13963 O O . ALA I 1 117 ? -7.653 57.108 3.493 1.00 29.67 117 ALA I O 1
ATOM 13965 N N . GLY I 1 118 ? -8.646 58.302 1.873 1.00 33.11 118 GLY I N 1
ATOM 13966 C CA . GLY I 1 118 ? -9.676 57.316 1.625 1.00 39.72 118 GLY I CA 1
ATOM 13967 C C . GLY I 1 118 ? -10.911 57.482 2.493 1.00 41.76 118 GLY I C 1
ATOM 13968 O O . GLY I 1 118 ? -10.941 58.223 3.477 1.00 40.32 118 GLY I O 1
ATOM 13969 N N . ASP I 1 119 ? -11.952 56.748 2.108 1.00 44.26 119 ASP I N 1
ATOM 13970 C CA . ASP I 1 119 ? -13.237 56.767 2.787 1.00 51.79 119 ASP I CA 1
ATOM 13971 C C . ASP I 1 119 ? -13.683 55.334 3.057 1.00 57.59 119 ASP I C 1
ATOM 13972 O O . ASP I 1 119 ? -13.669 54.490 2.153 1.00 48.82 119 ASP I O 1
ATOM 13977 N N . GLU I 1 120 ? -14.083 55.068 4.299 1.00 59.92 120 GLU I N 1
ATOM 13978 C CA . GLU I 1 120 ? -14.524 53.753 4.733 1.00 60.25 120 GLU I CA 1
ATOM 13979 C C . GLU I 1 120 ? -16.030 53.771 4.954 1.00 71.03 120 GLU I C 1
ATOM 13980 O O . GLU I 1 120 ? -16.582 54.760 5.453 1.00 76.81 120 GLU I O 1
ATOM 13986 N N . GLU I 1 121 ? -16.690 52.674 4.583 1.00 74.25 121 GLU I N 1
ATOM 13987 C CA . GLU I 1 121 ? -18.131 52.539 4.751 1.00 82.27 121 GLU I CA 1
ATOM 13988 C C . GLU I 1 121 ? -18.474 51.074 4.967 1.00 81.09 121 GLU I C 1
ATOM 13989 O O . GLU I 1 121 ? -17.848 50.190 4.375 1.00 73.75 121 GLU I O 1
ATOM 13995 N N . ILE I 1 122 ? -19.472 50.828 5.813 1.00 93.65 122 ILE I N 1
ATOM 13996 C CA . ILE I 1 122 ? -19.858 49.478 6.210 1.00 98.10 122 ILE I CA 1
ATOM 13997 C C . ILE I 1 122 ? -21.055 49.039 5.373 1.00 102.99 122 ILE I C 1
ATOM 13998 O O . ILE I 1 122 ? -22.058 49.759 5.281 1.00 105.02 122 ILE I O 1
ATOM 14003 N N . ASP I 1 123 ? -20.948 47.857 4.763 1.00 107.78 123 ASP I N 1
ATOM 14004 C CA . ASP I 1 123 ? -22.008 47.319 3.922 1.00 113.47 123 ASP I CA 1
ATOM 14005 C C . ASP I 1 123 ? -23.192 46.849 4.768 1.00 119.69 123 ASP I C 1
ATOM 14006 O O . ASP I 1 123 ? -23.115 46.731 5.995 1.00 116.93 123 ASP I O 1
ATOM 14011 N N . GLU I 1 124 ? -24.307 46.574 4.080 1.00 127.18 124 GLU I N 1
ATOM 14012 C CA . GLU I 1 124 ? -25.465 45.980 4.742 1.00 126.88 124 GLU I CA 1
ATOM 14013 C C . GLU I 1 124 ? -25.133 44.609 5.320 1.00 127.97 124 GLU I C 1
ATOM 14014 O O . GLU I 1 124 ? -25.728 44.198 6.324 1.00 126.34 124 GLU I O 1
ATOM 14020 N N . ASP I 1 125 ? -24.184 43.892 4.706 1.00 130.91 125 ASP I N 1
ATOM 14021 C CA . ASP I 1 125 ? -23.654 42.634 5.220 1.00 126.81 125 ASP I CA 1
ATOM 14022 C C . ASP I 1 125 ? -22.665 42.836 6.357 1.00 122.44 125 ASP I C 1
ATOM 14023 O O . ASP I 1 125 ? -21.821 41.959 6.596 1.00 113.49 125 ASP I O 1
ATOM 14028 N N . GLY I 1 126 ? -22.746 43.968 7.056 1.00 122.34 126 GLY I N 1
ATOM 14029 C CA . GLY I 1 126 ? -21.744 44.348 8.023 1.00 112.47 126 GLY I CA 1
ATOM 14030 C C . GLY I 1 126 ? -20.339 44.462 7.480 1.00 102.77 126 GLY I C 1
ATOM 14031 O O . GLY I 1 126 ? -19.410 44.676 8.266 1.00 98.62 126 GLY I O 1
ATOM 14032 N N . ASN I 1 127 ? -20.147 44.333 6.168 1.00 101.67 127 ASN I N 1
ATOM 14033 C CA . ASN I 1 127 ? -18.803 44.334 5.613 1.00 100.87 127 ASN I CA 1
ATOM 14034 C C . ASN I 1 127 ? -18.270 45.755 5.496 1.00 95.07 127 ASN I C 1
ATOM 14035 O O . ASN I 1 127 ? -19.029 46.718 5.388 1.00 93.50 127 ASN I O 1
ATOM 14040 N N . VAL I 1 128 ? -16.948 45.873 5.462 1.00 85.28 128 VAL I N 1
ATOM 14041 C CA . VAL I 1 128 ? -16.279 47.162 5.347 1.00 71.94 128 VAL I CA 1
ATOM 14042 C C . VAL I 1 128 ? -15.751 47.316 3.926 1.00 73.03 128 VAL I C 1
ATOM 14043 O O . VAL I 1 128 ? -14.888 46.546 3.484 1.00 65.17 128 VAL I O 1
ATOM 14047 N N . GLU I 1 129 ? -16.277 48.298 3.204 1.00 73.71 129 GLU I N 1
ATOM 14048 C CA . GLU I 1 129 ? -15.749 48.670 1.902 1.00 66.40 129 GLU I CA 1
ATOM 14049 C C . GLU I 1 129 ? -15.078 50.034 2.012 1.00 62.31 129 GLU I C 1
ATOM 14050 O O . GLU I 1 129 ? -15.402 50.840 2.890 1.00 55.89 129 GLU I O 1
ATOM 14056 N N . VAL I 1 130 ? -14.112 50.269 1.131 1.00 56.17 130 VAL I N 1
ATOM 14057 C CA . VAL I 1 130 ? -13.280 51.462 1.170 1.00 46.16 130 VAL I CA 1
ATOM 14058 C C . VAL I 1 130 ? -13.330 52.127 -0.194 1.00 46.36 130 VAL I C 1
ATOM 14059 O O . VAL I 1 130 ? -13.090 51.476 -1.217 1.00 45.69 130 VAL I O 1
ATOM 14063 N N . ASN I 1 131 ? -13.665 53.413 -0.208 1.00 45.34 131 ASN I N 1
ATOM 14064 C CA . ASN I 1 131 ? -13.565 54.228 -1.407 1.00 44.00 131 ASN I CA 1
ATOM 14065 C C . ASN I 1 131 ? -12.212 54.927 -1.404 1.00 41.74 131 ASN I C 1
ATOM 14066 O O . ASN I 1 131 ? -11.866 55.622 -0.443 1.00 46.02 131 ASN I O 1
ATOM 14071 N N . GLY I 1 132 ? -11.462 54.756 -2.479 1.00 31.41 132 GLY I N 1
ATOM 14072 C CA . GLY I 1 132 ? -10.125 55.297 -2.542 1.00 29.14 132 GLY I CA 1
ATOM 14073 C C . GLY I 1 132 ? -9.133 54.376 -1.855 1.00 32.65 132 GLY I C 1
ATOM 14074 O O . GLY I 1 132 ? -9.433 53.235 -1.505 1.00 35.91 132 GLY I O 1
ATOM 14075 N N . GLU I 1 133 ? -7.927 54.895 -1.657 1.00 30.60 133 GLU I N 1
ATOM 14076 C CA . GLU I 1 133 ? -6.830 54.147 -1.057 1.00 27.83 133 GLU I CA 1
ATOM 14077 C C . GLU I 1 133 ? -6.550 54.639 0.356 1.00 28.59 133 GLU I C 1
ATOM 14078 O O . GLU I 1 133 ? -6.406 55.846 0.581 1.00 30.68 133 GLU I O 1
ATOM 14084 N N . LEU I 1 134 ? -6.439 53.703 1.297 1.00 31.75 134 LEU I N 1
ATOM 14085 C CA . LEU I 1 134 ? -6.045 54.033 2.667 1.00 30.56 134 LEU I CA 1
ATOM 14086 C C . LEU I 1 134 ? -4.521 54.147 2.705 1.00 25.19 134 LEU I C 1
ATOM 14087 O O . LEU I 1 134 ? -3.800 53.219 3.083 1.00 24.11 134 LEU I O 1
ATOM 14092 N N . ILE I 1 135 ? -4.029 55.295 2.234 1.00 21.21 135 ILE I N 1
ATOM 14093 C CA . ILE I 1 135 ? -2.616 55.648 2.280 1.00 23.01 135 ILE I CA 1
ATOM 14094 C C . ILE I 1 135 ? -2.481 57.052 2.867 1.00 23.56 135 ILE I C 1
ATOM 14095 O O . ILE I 1 135 ? -3.429 57.839 2.889 1.00 21.84 135 ILE I O 1
ATOM 14100 N N . ALA I 1 136 ? -1.274 57.376 3.320 1.00 21.37 136 ALA I N 1
ATOM 14101 C CA . ALA I 1 136 ? -1.056 58.647 3.998 1.00 21.51 136 ALA I CA 1
ATOM 14102 C C . ALA I 1 136 ? -0.839 59.782 3.001 1.00 25.56 136 ALA I C 1
ATOM 14103 O O . ALA I 1 136 ? -0.111 59.635 2.016 1.00 25.59 136 ALA I O 1
ATOM 14105 N N . TYR I 1 137 ? -1.468 60.925 3.270 1.00 22.55 137 TYR I N 1
ATOM 14106 C CA . TYR I 1 137 ? -1.136 62.144 2.554 1.00 19.26 137 TYR I CA 1
ATOM 14107 C C . TYR I 1 137 ? 0.210 62.676 3.043 1.00 23.02 137 TYR I C 1
ATOM 14108 O O . TYR I 1 137 ? 0.788 62.187 4.015 1.00 27.27 137 TYR I O 1
ATOM 14117 N N . ARG I 1 138 ? 0.716 63.699 2.361 1.00 23.34 138 ARG I N 1
ATOM 14118 C CA . ARG I 1 138 ? 2.023 64.256 2.705 1.00 22.64 138 ARG I CA 1
ATOM 14119 C C . ARG I 1 138 ? 1.874 65.103 3.965 1.00 25.36 138 ARG I C 1
ATOM 14120 O O . ARG I 1 138 ? 1.749 66.330 3.930 1.00 26.34 138 ARG I O 1
ATOM 14128 N N . GLY I 1 139 ? 1.932 64.428 5.107 1.00 27.15 139 GLY I N 1
ATOM 14129 C CA . GLY I 1 139 ? 1.666 65.071 6.393 1.00 19.81 139 GLY I CA 1
ATOM 14130 C C . GLY I 1 139 ? 2.967 65.346 7.125 1.00 27.59 139 GLY I C 1
ATOM 14131 O O . GLY I 1 139 ? 3.917 64.574 7.022 1.00 27.43 139 GLY I O 1
ATOM 14132 N N . LEU I 1 140 ? 3.026 66.474 7.834 1.00 20.29 140 LEU I N 1
ATOM 14133 C CA . LEU I 1 140 ? 4.238 66.826 8.563 1.00 19.91 140 LEU I CA 1
ATOM 14134 C C . LEU I 1 140 ? 3.882 67.443 9.908 1.00 24.89 140 LEU I C 1
ATOM 14135 O O . LEU I 1 140 ? 2.976 68.276 10.003 1.00 26.98 140 LEU I O 1
ATOM 14140 N N . PHE I 1 141 ? 4.600 67.026 10.946 1.00 21.04 141 PHE I N 1
ATOM 14141 C CA . PHE I 1 141 ? 4.343 67.471 12.307 1.00 24.29 141 PHE I CA 1
ATOM 14142 C C . PHE I 1 141 ? 5.645 67.869 12.986 1.00 25.21 141 PHE I C 1
ATOM 14143 O O . PHE I 1 141 ? 6.651 67.151 12.898 1.00 24.93 141 PHE I O 1
ATOM 14151 N N . LEU I 1 142 ? 5.615 69.014 13.660 1.00 23.22 142 LEU I N 1
ATOM 14152 C CA . LEU I 1 142 ? 6.682 69.426 14.555 1.00 22.35 142 LEU I CA 1
ATOM 14153 C C . LEU I 1 142 ? 6.219 69.108 15.968 1.00 23.11 142 LEU I C 1
ATOM 14154 O O . LEU I 1 142 ? 5.169 69.592 16.402 1.00 23.10 142 LEU I O 1
ATOM 14159 N N . ILE I 1 143 ? 6.983 68.267 16.659 1.00 23.62 143 ILE I N 1
ATOM 14160 C CA . ILE I 1 143 ? 6.677 67.790 18.003 1.00 24.98 143 ILE I CA 1
ATOM 14161 C C . ILE I 1 143 ? 7.772 68.310 18.928 1.00 24.07 143 ILE I C 1
ATOM 14162 O O . ILE I 1 143 ? 8.963 68.154 18.631 1.00 27.64 143 ILE I O 1
ATOM 14167 N N . ASP I 1 144 ? 7.378 68.968 20.017 1.00 23.44 144 ASP I N 1
ATOM 14168 C CA . ASP I 1 144 ? 8.369 69.536 20.923 1.00 27.73 144 ASP I CA 1
ATOM 14169 C C . ASP I 1 144 ? 8.910 68.468 21.879 1.00 26.07 144 ASP I C 1
ATOM 14170 O O . ASP I 1 144 ? 8.515 67.300 21.843 1.00 25.77 144 ASP I O 1
ATOM 14175 N N . LYS I 1 145 ? 9.824 68.879 22.761 1.00 29.43 145 LYS I N 1
ATOM 14176 C CA . LYS I 1 145 ? 10.484 67.921 23.642 1.00 33.19 145 LYS I CA 1
ATOM 14177 C C . LYS I 1 145 ? 9.538 67.314 24.670 1.00 33.42 145 LYS I C 1
ATOM 14178 O O . LYS I 1 145 ? 9.864 66.278 25.260 1.00 31.84 145 LYS I O 1
ATOM 14184 N N . ASP I 1 146 ? 8.386 67.930 24.903 1.00 29.29 146 ASP I N 1
ATOM 14185 C CA . ASP I 1 146 ? 7.367 67.353 25.765 1.00 30.63 146 ASP I CA 1
ATOM 14186 C C . ASP I 1 146 ? 6.420 66.435 25.008 1.00 31.52 146 ASP I C 1
ATOM 14187 O O . ASP I 1 146 ? 5.468 65.922 25.603 1.00 31.25 146 ASP I O 1
ATOM 14192 N N . GLY I 1 147 ? 6.642 66.237 23.712 1.00 32.42 147 GLY I N 1
ATOM 14193 C CA . GLY I 1 147 ? 5.754 65.414 22.921 1.00 29.93 147 GLY I CA 1
ATOM 14194 C C . GLY I 1 147 ? 4.518 66.121 22.417 1.00 30.49 147 GLY I C 1
ATOM 14195 O O . GLY I 1 147 ? 3.585 65.451 21.963 1.00 25.77 147 GLY I O 1
ATOM 14196 N N . ILE I 1 148 ? 4.496 67.459 22.447 1.00 28.72 148 ILE I N 1
ATOM 14197 C CA . ILE I 1 148 ? 3.329 68.251 22.066 1.00 26.87 148 ILE I CA 1
ATOM 14198 C C . ILE I 1 148 ? 3.478 68.698 20.620 1.00 27.00 148 ILE I C 1
ATOM 14199 O O . ILE I 1 148 ? 4.538 69.202 20.225 1.00 30.34 148 ILE I O 1
ATOM 14204 N N . VAL I 1 149 ? 2.408 68.554 19.838 1.00 24.95 149 VAL I N 1
ATOM 14205 C CA . VAL I 1 149 ? 2.411 69.011 18.451 1.00 27.64 149 VAL I CA 1
ATOM 14206 C C . VAL I 1 149 ? 2.260 70.528 18.437 1.00 27.62 149 VAL I C 1
ATOM 14207 O O . VAL I 1 149 ? 1.326 71.082 19.034 1.00 29.12 149 VAL I O 1
ATOM 14211 N N . ARG I 1 150 ? 3.202 71.208 17.776 1.00 23.94 150 ARG I N 1
ATOM 14212 C CA . ARG I 1 150 ? 3.210 72.660 17.703 1.00 27.81 150 ARG I CA 1
ATOM 14213 C C . ARG I 1 150 ? 2.952 73.207 16.312 1.00 26.95 150 ARG I C 1
ATOM 14214 O O . ARG I 1 150 ? 2.682 74.404 16.178 1.00 29.16 150 ARG I O 1
ATOM 14222 N N . HIS I 1 151 ? 3.056 72.374 15.283 1.00 25.18 151 HIS I N 1
ATOM 14223 C CA . HIS I 1 151 ? 2.877 72.792 13.904 1.00 21.24 151 HIS I CA 1
ATOM 14224 C C . HIS I 1 151 ? 2.557 71.554 13.087 1.00 25.46 151 HIS I C 1
ATOM 14225 O O . HIS I 1 151 ? 3.155 70.493 13.304 1.00 22.69 151 HIS I O 1
ATOM 14232 N N . GLN I 1 152 ? 1.610 71.686 12.162 1.00 24.46 152 GLN I N 1
ATOM 14233 C CA . GLN I 1 152 ? 1.283 70.588 11.267 1.00 27.18 152 GLN I CA 1
ATOM 14234 C C . GLN I 1 152 ? 0.954 71.126 9.885 1.00 30.68 152 GLN I C 1
ATOM 14235 O O . GLN I 1 152 ? 0.561 72.284 9.711 1.00 33.63 152 GLN I O 1
ATOM 14241 N N . LEU I 1 153 ? 1.153 70.259 8.900 1.00 26.52 153 LEU I N 1
ATOM 14242 C CA . LEU I 1 153 ? 1.022 70.593 7.494 1.00 25.22 153 LEU I CA 1
ATOM 14243 C C . LEU I 1 153 ? 0.654 69.315 6.752 1.00 29.27 153 LEU I C 1
ATOM 14244 O O . LEU I 1 153 ? 1.208 68.251 7.044 1.00 30.61 153 LEU I O 1
ATOM 14249 N N . ILE I 1 154 ? -0.312 69.406 5.836 1.00 22.71 154 ILE I N 1
ATOM 14250 C CA . ILE I 1 154 ? -0.705 68.277 4.994 1.00 25.33 154 ILE I CA 1
ATOM 14251 C C . ILE I 1 154 ? -0.833 68.755 3.554 1.00 27.97 154 ILE I C 1
ATOM 14252 O O . ILE I 1 154 ? -1.539 69.733 3.279 1.00 28.23 154 ILE I O 1
ATOM 14257 N N . ASN I 1 155 ? -0.176 68.050 2.634 1.00 26.87 155 ASN I N 1
ATOM 14258 C CA . ASN I 1 155 ? -0.232 68.372 1.218 1.00 20.76 155 ASN I CA 1
ATOM 14259 C C . ASN I 1 155 ? -0.906 67.249 0.447 1.00 28.46 155 ASN I C 1
ATOM 14260 O O . ASN I 1 155 ? -0.796 66.068 0.803 1.00 28.16 155 ASN I O 1
ATOM 14265 N N . ASP I 1 156 ? -1.606 67.633 -0.617 1.00 26.84 156 ASP I N 1
ATOM 14266 C CA . ASP I 1 156 ? -2.110 66.661 -1.570 1.00 26.55 156 ASP I CA 1
ATOM 14267 C C . ASP I 1 156 ? -0.934 65.899 -2.178 1.00 26.32 156 ASP I C 1
ATOM 14268 O O . ASP I 1 156 ? 0.216 66.346 -2.142 1.00 23.34 156 ASP I O 1
ATOM 14273 N N . PHE I 1 157 ? -1.240 64.730 -2.743 1.00 30.72 157 PHE I N 1
ATOM 14274 C CA . PHE I 1 157 ? -0.217 63.831 -3.280 1.00 27.27 157 PHE I CA 1
ATOM 14275 C C . PHE I 1 157 ? 0.793 64.498 -4.214 1.00 32.61 157 PHE I C 1
ATOM 14276 O O . PHE I 1 157 ? 2.002 64.293 -4.015 1.00 32.64 157 PHE I O 1
ATOM 14284 N N . PRO I 1 158 ? 0.404 65.303 -5.212 1.00 29.20 158 PRO I N 1
ATOM 14285 C CA . PRO I 1 158 ? 1.405 65.818 -6.157 1.00 27.30 158 PRO I CA 1
ATOM 14286 C C . PRO I 1 158 ? 2.204 67.018 -5.676 1.00 28.31 158 PRO I C 1
ATOM 14287 O O . PRO I 1 158 ? 2.998 67.544 -6.461 1.00 36.62 158 PRO I O 1
ATOM 14291 N N . LEU I 1 159 ? 2.041 67.476 -4.434 1.00 27.80 159 LEU I N 1
ATOM 14292 C CA . LEU I 1 159 ? 2.692 68.700 -3.957 1.00 25.19 159 LEU I CA 1
ATOM 14293 C C . LEU I 1 159 ? 3.772 68.362 -2.927 1.00 29.09 159 LEU I C 1
ATOM 14294 O O . LEU I 1 159 ? 3.472 68.135 -1.751 1.00 29.40 159 LEU I O 1
ATOM 14299 N N . GLY I 1 160 ? 5.028 68.337 -3.369 1.00 27.68 160 GL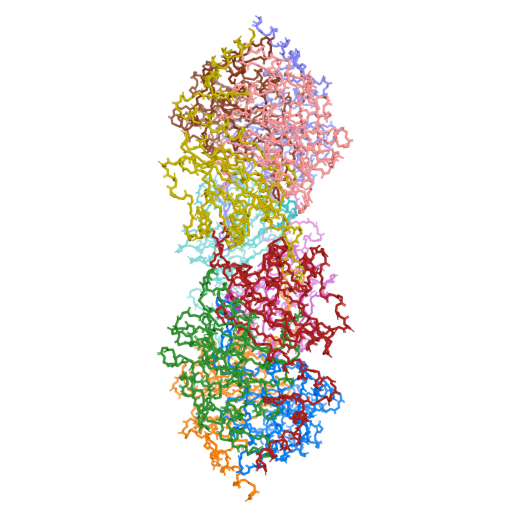Y I N 1
ATOM 14300 C CA . GLY I 1 160 ? 6.127 68.104 -2.454 1.00 22.39 160 GLY I CA 1
ATOM 14301 C C . GLY I 1 160 ? 6.267 69.213 -1.433 1.00 28.71 160 GLY I C 1
ATOM 14302 O O . GLY I 1 160 ? 5.840 70.347 -1.644 1.00 27.78 160 GLY I O 1
ATOM 14303 N N . ARG I 1 161 ? 6.880 68.867 -0.297 1.00 30.84 161 ARG I N 1
ATOM 14304 C CA . ARG I 1 161 ? 7.020 69.773 0.835 1.00 27.22 161 ARG I CA 1
ATOM 14305 C C . ARG I 1 161 ? 8.325 70.562 0.734 1.00 29.32 161 ARG I C 1
ATOM 14306 O O . ARG I 1 161 ? 9.039 70.501 -0.269 1.00 31.61 161 ARG I O 1
ATOM 14314 N N . SER I 1 162 ? 8.647 71.320 1.781 1.00 29.55 162 SER I N 1
ATOM 14315 C CA . SER I 1 162 ? 9.798 72.215 1.787 1.00 29.89 162 SER I CA 1
ATOM 14316 C C . SER I 1 162 ? 10.607 72.037 3.064 1.00 32.52 162 SER I C 1
ATOM 14317 O O . SER I 1 162 ? 10.065 72.150 4.169 1.00 30.23 162 SER I O 1
ATOM 14320 N N . ILE I 1 163 ? 11.906 71.762 2.910 1.00 33.79 163 ILE I N 1
ATOM 14321 C CA . ILE I 1 163 ? 12.788 71.674 4.070 1.00 31.63 163 ILE I CA 1
ATOM 14322 C C . ILE I 1 163 ? 12.917 73.034 4.748 1.00 35.41 163 ILE I C 1
ATOM 14323 O O . ILE I 1 163 ? 12.989 73.129 5.985 1.00 33.30 163 ILE I O 1
ATOM 14328 N N . ASP I 1 164 ? 12.927 74.108 3.952 1.00 32.90 164 ASP I N 1
ATOM 14329 C CA . ASP I 1 164 ? 13.107 75.445 4.508 1.00 35.86 164 ASP I CA 1
ATOM 14330 C C . ASP I 1 164 ? 11.998 75.800 5.487 1.00 36.83 164 ASP I C 1
ATOM 14331 O O . ASP I 1 164 ? 12.269 76.365 6.551 1.00 36.35 164 ASP I O 1
ATOM 14336 N N . GLU I 1 165 ? 10.742 75.481 5.150 1.00 37.31 165 GLU I N 1
ATOM 14337 C CA . GLU I 1 165 ? 9.639 75.815 6.051 1.00 36.36 165 GLU I CA 1
ATOM 14338 C C . GLU I 1 165 ? 9.705 75.004 7.341 1.00 33.82 165 GLU I C 1
ATOM 14339 O O . GLU I 1 165 ? 9.387 75.519 8.421 1.00 37.85 165 GLU I O 1
ATOM 14345 N N . ALA I 1 166 ? 10.110 73.736 7.255 1.00 30.39 166 ALA I N 1
ATOM 14346 C CA . ALA I 1 166 ? 10.266 72.936 8.466 1.00 32.27 166 ALA I CA 1
ATOM 14347 C C . ALA I 1 166 ? 11.346 73.524 9.371 1.00 31.09 166 ALA I C 1
ATOM 14348 O O . ALA I 1 166 ? 11.138 73.688 10.583 1.00 25.99 166 ALA I O 1
ATOM 14350 N N . ILE I 1 167 ? 12.502 73.870 8.792 1.00 29.88 167 ILE I N 1
ATOM 14351 C CA . ILE I 1 167 ? 13.569 74.471 9.588 1.00 25.47 167 ILE I CA 1
ATOM 14352 C C . ILE I 1 167 ? 13.097 75.787 10.195 1.00 32.07 167 ILE I C 1
ATOM 14353 O O . ILE I 1 167 ? 13.380 76.089 11.362 1.00 34.30 167 ILE I O 1
ATOM 14358 N N . ARG I 1 168 ? 12.357 76.585 9.418 1.00 29.01 168 ARG I N 1
ATOM 14359 C CA . ARG I 1 168 ? 11.907 77.888 9.898 1.00 31.80 168 ARG I CA 1
ATOM 14360 C C . ARG I 1 168 ? 10.951 77.757 11.075 1.00 33.42 168 ARG I C 1
ATOM 14361 O O . ARG I 1 168 ? 11.072 78.490 12.064 1.00 32.82 168 ARG I O 1
ATOM 14369 N N . VAL I 1 169 ? 9.987 76.834 10.989 1.00 29.37 169 VAL I N 1
ATOM 14370 C CA . VAL I 1 169 ? 9.060 76.662 12.103 1.00 25.69 169 VAL I CA 1
ATOM 14371 C C . VAL I 1 169 ? 9.792 76.108 13.319 1.00 29.63 169 VAL I C 1
ATOM 14372 O O . VAL I 1 169 ? 9.475 76.464 14.462 1.00 30.94 169 VAL I O 1
ATOM 14376 N N . VAL I 1 170 ? 10.780 75.229 13.102 1.00 25.97 170 VAL I N 1
ATOM 14377 C CA . VAL I 1 170 ? 11.594 74.750 14.219 1.00 28.56 170 VAL I CA 1
ATOM 14378 C C . VAL I 1 170 ? 12.288 75.922 14.910 1.00 34.64 170 VAL I C 1
ATOM 14379 O O . VAL I 1 170 ? 12.290 76.034 16.145 1.00 34.09 170 VAL I O 1
ATOM 14383 N N . ASP I 1 171 ? 12.893 76.810 14.116 1.00 29.92 171 ASP I N 1
ATOM 14384 C CA . ASP I 1 171 ? 13.577 77.969 14.678 1.00 31.75 171 ASP I CA 1
ATOM 14385 C C . ASP I 1 171 ? 12.611 78.875 15.425 1.00 31.68 171 ASP I C 1
ATOM 14386 O O . ASP I 1 171 ? 12.951 79.413 16.484 1.00 32.38 171 ASP I O 1
ATOM 14391 N N . ALA I 1 172 ? 11.406 79.064 14.884 1.00 32.10 172 ALA I N 1
ATOM 14392 C CA . ALA I 1 172 ? 10.419 79.915 15.548 1.00 30.36 172 ALA I CA 1
ATOM 14393 C C . ALA I 1 172 ? 9.987 79.322 16.886 1.00 29.67 172 ALA I C 1
ATOM 14394 O O . ALA I 1 172 ? 9.904 80.039 17.894 1.00 32.37 172 ALA I O 1
ATOM 14396 N N . LEU I 1 173 ? 9.718 78.013 16.916 1.00 28.11 173 LEU I N 1
ATOM 14397 C CA . LEU I 1 173 ? 9.352 77.359 18.168 1.00 29.59 173 LEU I CA 1
ATOM 14398 C C . LEU I 1 173 ? 10.470 77.465 19.196 1.00 32.79 173 LEU I C 1
ATOM 14399 O O . LEU I 1 173 ? 10.218 77.749 20.374 1.00 36.40 173 LEU I O 1
ATOM 14404 N N . GLN I 1 174 ? 11.712 77.220 18.778 1.00 32.49 174 GLN I N 1
ATOM 14405 C CA . GLN I 1 174 ? 12.821 77.284 19.726 1.00 36.97 174 GLN I CA 1
ATOM 14406 C C . GLN I 1 174 ? 13.057 78.710 20.214 1.00 39.16 174 GLN I C 1
ATOM 14407 O O . GLN I 1 174 ? 13.384 78.929 21.390 1.00 32.27 174 GLN I O 1
ATOM 14413 N N . HIS I 1 175 ? 12.873 79.695 19.335 1.00 35.64 175 HIS I N 1
ATOM 14414 C CA . HIS I 1 175 ? 13.007 81.079 19.758 1.00 38.71 175 HIS I CA 1
ATOM 14415 C C . HIS I 1 175 ? 11.967 81.423 20.811 1.00 39.57 175 HIS I C 1
ATOM 14416 O O . HIS I 1 175 ? 12.289 82.015 21.847 1.00 38.65 175 HIS I O 1
ATOM 14423 N N . PHE I 1 176 ? 10.711 81.034 20.577 1.00 39.17 176 PHE I N 1
ATOM 14424 C CA . PHE I 1 176 ? 9.679 81.328 21.566 1.00 34.70 176 PHE I CA 1
ATOM 14425 C C . PHE I 1 176 ? 9.942 80.596 22.874 1.00 33.26 176 PHE I C 1
ATOM 14426 O O . PHE I 1 176 ? 9.713 81.147 23.955 1.00 35.24 176 PHE I O 1
ATOM 14434 N N . GLU I 1 177 ? 10.430 79.355 22.797 1.00 33.60 177 GLU I N 1
ATOM 14435 C CA . GLU I 1 177 ? 10.709 78.604 24.017 1.00 35.20 177 GLU I CA 1
ATOM 14436 C C . GLU I 1 177 ? 11.823 79.248 24.830 1.00 35.58 177 GLU I C 1
ATOM 14437 O O . GLU I 1 177 ? 11.749 79.299 26.063 1.00 33.21 177 GLU I O 1
ATOM 14443 N N . LEU I 1 178 ? 12.869 79.733 24.164 1.00 38.83 178 LEU I N 1
ATOM 14444 C CA . LEU I 1 178 ? 13.998 80.300 24.890 1.00 35.92 178 LEU I CA 1
ATOM 14445 C C . LEU I 1 178 ? 13.678 81.692 25.425 1.00 40.98 178 LEU I C 1
ATOM 14446 O O . LEU I 1 178 ? 13.874 81.967 26.613 1.00 41.64 178 LEU I O 1
ATOM 14451 N N . TYR I 1 179 ? 13.180 82.582 24.565 1.00 38.95 179 TYR I N 1
ATOM 14452 C CA . TYR I 1 179 ? 13.063 83.993 24.902 1.00 40.61 179 TYR I CA 1
ATOM 14453 C C . TYR I 1 179 ? 11.644 84.447 25.205 1.00 41.57 179 TYR I C 1
ATOM 14454 O O . TYR I 1 179 ? 11.457 85.608 25.584 1.00 41.15 179 TYR I O 1
ATOM 14463 N N . GLY I 1 180 ? 10.642 83.587 25.034 1.00 42.49 180 GLY I N 1
ATOM 14464 C CA . GLY I 1 180 ? 9.277 84.014 25.276 1.00 32.01 180 GLY I CA 1
ATOM 14465 C C . GLY I 1 180 ? 8.741 85.057 24.323 1.00 38.10 180 GLY I C 1
ATOM 14466 O O . GLY I 1 180 ? 7.658 85.602 24.569 1.00 41.23 180 GLY I O 1
ATOM 14467 N N . GLU I 1 181 ? 9.473 85.376 23.258 1.00 34.17 181 GLU I N 1
ATOM 14468 C CA . GLU I 1 181 ? 8.996 86.301 22.241 1.00 36.11 181 GLU I CA 1
ATOM 14469 C C . GLU I 1 181 ? 8.245 85.515 21.174 1.00 38.15 181 GLU I C 1
ATOM 14470 O O . GLU I 1 181 ? 8.695 84.453 20.739 1.00 37.32 181 GLU I O 1
ATOM 14476 N N . VAL I 1 182 ? 7.102 86.036 20.758 1.00 37.00 182 VAL I N 1
ATOM 14477 C CA . VAL I 1 182 ? 6.337 85.401 19.692 1.00 33.64 182 VAL I CA 1
ATOM 14478 C C . VAL I 1 182 ? 6.948 85.786 18.354 1.00 34.04 182 VAL I C 1
ATOM 14479 O O . VAL I 1 182 ? 7.584 86.838 18.217 1.00 35.72 182 VAL I O 1
ATOM 14483 N N . CYS I 1 183 ? 6.807 84.901 17.368 1.00 35.32 183 CYS I N 1
ATOM 14484 C CA . CYS I 1 183 ? 7.439 85.115 16.075 1.00 33.31 183 CYS I CA 1
ATOM 14485 C C . CYS I 1 183 ? 6.429 85.661 15.087 1.00 33.60 183 CYS I C 1
ATOM 14486 O O . CYS I 1 183 ? 5.399 85.011 14.837 1.00 33.27 183 CYS I O 1
ATOM 14489 N N . PRO I 1 184 ? 6.671 86.834 14.521 1.00 28.09 184 PRO I N 1
ATOM 14490 C CA . PRO I 1 184 ? 5.716 87.443 13.594 1.00 30.23 184 PRO I CA 1
ATOM 14491 C C . PRO I 1 184 ? 5.763 86.764 12.228 1.00 35.44 184 PRO I C 1
ATOM 14492 O O . PRO I 1 184 ? 6.541 85.837 11.980 1.00 27.91 184 PRO I O 1
ATOM 14496 N N . LEU I 1 185 ? 4.917 87.267 11.330 1.00 34.36 185 LEU I N 1
ATOM 14497 C CA . LEU I 1 185 ? 4.801 86.683 10.002 1.00 32.38 185 LEU I CA 1
ATOM 14498 C C . LEU I 1 185 ? 6.139 86.718 9.281 1.00 34.34 185 LEU I C 1
ATOM 14499 O O . LEU I 1 185 ? 6.813 87.751 9.252 1.00 33.55 185 LEU I O 1
ATOM 14504 N N . GLY I 1 186 ? 6.509 85.588 8.679 1.00 33.96 186 GLY I N 1
ATOM 14505 C CA . GLY I 1 186 ? 7.720 85.524 7.886 1.00 32.28 186 GLY I CA 1
ATOM 14506 C C . GLY I 1 186 ? 9.010 85.584 8.667 1.00 32.30 186 GLY I C 1
ATOM 14507 O O . GLY I 1 186 ? 10.064 85.838 8.081 1.00 40.75 186 GLY I O 1
ATOM 14508 N N . TRP I 1 187 ? 8.960 85.362 9.975 1.00 35.56 187 TRP I N 1
ATOM 14509 C CA . TRP I 1 187 ? 10.157 85.449 10.797 1.00 30.04 187 TRP I CA 1
ATOM 14510 C C . TRP I 1 187 ? 11.165 84.366 10.420 1.00 39.52 187 TRP I C 1
ATOM 14511 O O . TRP I 1 187 ? 10.799 83.220 10.137 1.00 38.66 187 TRP I O 1
ATOM 14522 N N . HIS I 1 188 ? 12.444 84.740 10.413 1.00 38.94 188 HIS I N 1
ATOM 14523 C CA . HIS I 1 188 ? 13.539 83.799 10.234 1.00 39.81 188 HIS I CA 1
ATOM 14524 C C . HIS I 1 188 ? 14.537 84.017 11.362 1.00 41.09 188 HIS I C 1
ATOM 14525 O O . HIS I 1 188 ? 14.579 85.085 11.978 1.00 40.52 188 HIS I O 1
ATOM 14532 N N . LYS I 1 189 ? 15.348 82.996 11.628 1.00 42.70 189 LYS I N 1
ATOM 14533 C CA . LYS I 1 189 ? 16.316 83.096 12.710 1.00 39.65 189 LYS I CA 1
ATOM 14534 C C . LYS I 1 189 ? 17.246 84.280 12.469 1.00 40.41 189 LYS I C 1
ATOM 14535 O O . LYS I 1 189 ? 17.748 84.473 11.360 1.00 37.52 189 LYS I O 1
ATOM 14541 N N . GLY I 1 190 ? 17.424 85.108 13.498 1.00 42.12 190 GLY I N 1
ATOM 14542 C CA . GLY I 1 190 ? 18.231 86.304 13.405 1.00 37.59 190 GLY I CA 1
ATOM 14543 C C . GLY I 1 190 ? 17.443 87.584 13.208 1.00 41.34 190 GLY I C 1
ATOM 14544 O O . GLY I 1 190 ? 17.990 88.670 13.430 1.00 43.89 190 GLY I O 1
ATOM 14545 N N . GLU I 1 191 ? 16.180 87.485 12.805 1.00 38.62 191 GLU I N 1
ATOM 14546 C CA . GLU I 1 191 ? 15.332 88.650 12.629 1.00 34.70 191 GLU I CA 1
ATOM 14547 C C . GLU I 1 191 ? 14.639 89.012 13.940 1.00 37.91 191 GLU I C 1
ATOM 14548 O O . GLU I 1 191 ? 14.669 88.265 14.923 1.00 40.04 191 GLU I O 1
ATOM 14554 N N . ALA I 1 192 ? 14.011 90.184 13.942 1.00 39.32 192 ALA I N 1
ATOM 14555 C CA . ALA I 1 192 ? 13.395 90.721 15.148 1.00 36.45 192 ALA I CA 1
ATOM 14556 C C . ALA I 1 192 ? 12.097 89.988 15.449 1.00 37.71 192 ALA I C 1
ATOM 14557 O O . ALA I 1 192 ? 11.217 89.885 14.589 1.00 34.60 192 ALA I O 1
ATOM 14559 N N . ALA I 1 193 ? 11.981 89.484 16.675 1.00 44.75 193 ALA I N 1
ATOM 14560 C CA . ALA I 1 193 ? 10.737 88.884 17.136 1.00 39.97 193 ALA I CA 1
ATOM 14561 C C . ALA I 1 193 ? 9.857 89.956 17.764 1.00 42.16 193 ALA I C 1
ATOM 14562 O O . ALA I 1 193 ? 9.950 91.132 17.397 1.00 43.41 193 ALA I O 1
ATOM 14564 N N . MET I 1 194 ? 9.009 89.568 18.712 1.00 40.07 194 MET I N 1
ATOM 14565 C CA . MET I 1 194 ? 8.034 90.488 19.272 1.00 32.17 194 MET I CA 1
ATOM 14566 C C . MET I 1 194 ? 7.701 90.075 20.695 1.00 38.51 194 MET I C 1
ATOM 14567 O O . MET I 1 194 ? 7.578 88.882 20.988 1.00 39.40 194 MET I O 1
ATOM 14572 N N . THR I 1 195 ? 7.565 91.064 21.572 1.00 36.59 195 THR I N 1
ATOM 14573 C CA . THR I 1 195 ? 7.057 90.807 22.913 1.00 39.36 195 THR I CA 1
ATOM 14574 C C . THR I 1 195 ? 5.536 90.718 22.866 1.00 39.36 195 THR I C 1
ATOM 14575 O O . THR I 1 195 ? 4.885 91.636 22.356 1.00 40.80 195 THR I O 1
ATOM 14579 N N . PRO I 1 196 ? 4.937 89.640 23.379 1.00 40.04 196 PRO I N 1
ATOM 14580 C CA . PRO I 1 196 ? 3.474 89.524 23.331 1.00 32.50 196 PRO I CA 1
ATOM 14581 C C . PRO I 1 196 ? 2.791 90.453 24.321 1.00 31.78 196 PRO I C 1
ATOM 14582 O O . PRO I 1 196 ? 2.351 90.025 25.391 1.00 29.89 196 PRO I O 1
ATOM 14586 N N . SER I 1 197 ? 2.707 91.735 23.974 1.00 35.22 197 SER I N 1
ATOM 14587 C CA . SER I 1 197 ? 2.030 92.719 24.805 1.00 35.50 197 SER I CA 1
ATOM 14588 C C . SER I 1 197 ? 1.537 93.835 23.904 1.00 34.95 197 SER I C 1
ATOM 14589 O O . SER I 1 197 ? 1.947 93.949 22.745 1.00 39.24 197 SER I O 1
ATOM 14592 N N . HIS I 1 198 ? 0.643 94.663 24.449 1.00 36.93 198 HIS I N 1
ATOM 14593 C CA . HIS I 1 198 ? 0.159 95.817 23.699 1.00 37.78 198 HIS I CA 1
ATOM 14594 C C . HIS I 1 198 ? 1.326 96.663 23.203 1.00 44.94 198 HIS I C 1
ATOM 14595 O O . HIS I 1 198 ? 1.458 96.940 21.999 1.00 42.17 198 HIS I O 1
ATOM 14602 N N . GLU I 1 199 ? 2.205 97.056 24.131 1.00 49.01 199 GLU I N 1
ATOM 14603 C CA . GLU I 1 199 ? 3.383 97.834 23.768 1.00 51.79 199 GLU I CA 1
ATOM 14604 C C . GLU I 1 199 ? 4.292 97.048 22.835 1.00 46.01 199 GLU I C 1
ATOM 14605 O O . GLU I 1 199 ? 4.886 97.619 21.918 1.00 44.35 199 GLU I O 1
ATOM 14611 N N . GLY I 1 200 ? 4.412 95.736 23.056 1.00 40.61 200 GLY I N 1
ATOM 14612 C CA . GLY I 1 200 ? 5.278 94.928 22.212 1.00 39.88 200 GLY I CA 1
ATOM 14613 C C . GLY I 1 200 ? 4.852 94.937 20.757 1.00 40.43 200 GLY I C 1
ATOM 14614 O O . GLY I 1 200 ? 5.676 95.122 19.856 1.00 44.54 200 GLY I O 1
ATOM 14615 N N . VAL I 1 201 ? 3.555 94.740 20.504 1.00 39.58 201 VAL I N 1
ATOM 14616 C CA . VAL I 1 201 ? 3.080 94.719 19.123 1.00 42.45 201 VAL I CA 1
ATOM 14617 C C . VAL I 1 201 ? 3.120 96.121 18.523 1.00 42.74 201 VAL I C 1
ATOM 14618 O O . VAL I 1 201 ? 3.472 96.295 17.348 1.00 39.77 201 VAL I O 1
ATOM 14622 N N . ALA I 1 202 ? 2.785 97.147 19.316 1.00 44.45 202 ALA I N 1
ATOM 14623 C CA . ALA I 1 202 ? 2.864 98.510 18.792 1.00 47.77 202 ALA I CA 1
ATOM 14624 C C . ALA I 1 202 ? 4.297 98.871 18.408 1.00 46.56 202 ALA I C 1
ATOM 14625 O O . ALA I 1 202 ? 4.541 99.422 17.326 1.00 39.92 202 ALA I O 1
ATOM 14627 N N . SER I 1 203 ? 5.260 98.524 19.264 1.00 42.59 203 SER I N 1
ATOM 14628 C CA . SER I 1 203 ? 6.659 98.834 18.999 1.00 46.62 203 SER I CA 1
ATOM 14629 C C . SER I 1 203 ? 7.184 98.041 17.811 1.00 52.74 203 SER I C 1
ATOM 14630 O O . SER I 1 203 ? 7.934 98.580 16.988 1.00 58.02 203 SER I O 1
ATOM 14633 N N . TYR I 1 204 ? 6.822 96.755 17.712 1.00 49.03 204 TYR I N 1
ATOM 14634 C CA . TYR I 1 204 ? 7.276 95.964 16.573 1.00 43.24 204 TYR I CA 1
ATOM 14635 C C . TYR I 1 204 ? 6.781 96.561 15.263 1.00 41.18 204 TYR I C 1
ATOM 14636 O O . TYR I 1 204 ? 7.550 96.710 14.308 1.00 45.49 204 TYR I O 1
ATOM 14645 N N . LEU I 1 205 ? 5.490 96.901 15.197 1.00 44.57 205 LEU I N 1
ATOM 14646 C CA . LEU I 1 205 ? 4.929 97.418 13.951 1.00 46.46 205 LEU I CA 1
ATOM 14647 C C . LEU I 1 205 ? 5.423 98.825 13.643 1.00 55.11 205 LEU I C 1
ATOM 14648 O O . LEU I 1 205 ? 5.445 99.222 12.470 1.00 54.99 205 LEU I O 1
ATOM 14653 N N . SER I 1 206 ? 5.803 99.597 14.670 1.00 56.75 206 SER I N 1
ATOM 14654 C CA . SER I 1 206 ? 6.337 100.934 14.422 1.00 55.56 206 SER I CA 1
ATOM 14655 C C . SER I 1 206 ? 7.643 100.866 13.642 1.00 59.79 206 SER I C 1
ATOM 14656 O O . SER I 1 206 ? 7.854 101.644 12.704 1.00 65.24 206 SER I O 1
ATOM 14659 N N . LYS I 1 207 ? 8.518 99.916 13.989 1.00 52.06 207 LYS I N 1
ATOM 14660 C CA . LYS I 1 207 ? 9.773 99.782 13.259 1.00 59.52 207 LYS I CA 1
ATOM 14661 C C . LYS I 1 207 ? 9.553 99.318 11.824 1.00 66.76 207 LYS I C 1
ATOM 14662 O O . LYS I 1 207 ? 10.294 99.727 10.923 1.00 73.62 207 LYS I O 1
ATOM 14668 N N . LEU I 1 208 ? 8.539 98.484 11.586 1.00 60.95 208 LEU I N 1
ATOM 14669 C CA . LEU I 1 208 ? 8.278 98.023 10.227 1.00 63.18 208 LEU I CA 1
ATOM 14670 C C . LEU I 1 208 ? 7.811 99.158 9.330 1.00 70.44 208 LEU I C 1
ATOM 14671 O O . LEU I 1 208 ? 8.160 99.197 8.145 1.00 77.66 208 LEU I O 1
ATOM 14676 N N . GLU I 1 209 ? 7.015 100.086 9.872 1.00 72.09 209 GLU I N 1
ATOM 14677 C CA . GLU I 1 209 ? 6.436 101.140 9.045 1.00 77.01 209 GLU I CA 1
ATOM 14678 C C . GLU I 1 209 ? 7.495 102.042 8.432 1.00 82.28 209 GLU I C 1
ATOM 14679 O O . GLU I 1 209 ? 7.211 102.731 7.445 1.00 85.65 209 GLU I O 1
ATOM 14685 N N . HIS I 1 210 ? 8.707 102.048 8.987 1.00 82.38 210 HIS I N 1
ATOM 14686 C CA . HIS I 1 210 ? 9.826 102.764 8.388 1.00 85.24 210 HIS I CA 1
ATOM 14687 C C . HIS I 1 210 ? 10.528 101.923 7.328 1.00 91.65 210 HIS I C 1
ATOM 14688 O O . HIS I 1 210 ? 10.709 102.373 6.190 1.00 88.56 210 HIS I O 1
ATOM 14695 N N . HIS I 1 211 ? 10.909 100.699 7.683 1.00 88.06 211 HIS I N 1
ATOM 14696 C CA . HIS I 1 211 ? 11.616 99.810 6.772 1.00 89.24 211 HIS I CA 1
ATOM 14697 C C . HIS I 1 211 ? 10.639 99.084 5.851 1.00 88.03 211 HIS I C 1
ATOM 14698 O O . HIS I 1 211 ? 9.873 99.716 5.121 1.00 84.74 211 HIS I O 1
ATOM 14705 N N . MET J 1 1 ? -9.360 68.274 11.411 1.00 46.60 1 MET J N 1
ATOM 14706 C CA . MET J 1 1 ? -9.953 67.281 10.521 1.00 54.77 1 MET J CA 1
ATOM 14707 C C . MET J 1 1 ? -9.270 67.304 9.150 1.00 56.98 1 MET J C 1
ATOM 14708 O O . MET J 1 1 ? -8.661 68.310 8.772 1.00 49.80 1 MET J O 1
ATOM 14713 N N . LEU J 1 2 ? -9.407 66.210 8.393 1.00 51.92 2 LEU J N 1
ATOM 14714 C CA . LEU J 1 2 ? -8.710 66.051 7.117 1.00 39.48 2 LEU J CA 1
ATOM 14715 C C . LEU J 1 2 ? -9.604 66.489 5.963 1.00 37.76 2 LEU J C 1
ATOM 14716 O O . LEU J 1 2 ? -10.582 65.811 5.629 1.00 36.44 2 LEU J O 1
ATOM 14721 N N . LEU J 1 3 ? -9.243 67.609 5.336 1.00 36.45 3 LEU J N 1
ATOM 14722 C CA . LEU J 1 3 ? -9.992 68.172 4.223 1.00 31.61 3 LEU J CA 1
ATOM 14723 C C . LEU J 1 3 ? -9.329 67.964 2.866 1.00 28.18 3 LEU J C 1
ATOM 14724 O O . LEU J 1 3 ? -9.944 68.288 1.844 1.00 29.96 3 LEU J O 1
ATOM 14729 N N . ILE J 1 4 ? -8.108 67.422 2.828 1.00 24.03 4 ILE J N 1
ATOM 14730 C CA . ILE J 1 4 ? -7.396 67.246 1.566 1.00 28.62 4 ILE J CA 1
ATOM 14731 C C . ILE J 1 4 ? -8.209 66.367 0.627 1.00 27.51 4 ILE J C 1
ATOM 14732 O O . ILE J 1 4 ? -8.643 65.268 0.992 1.00 30.51 4 ILE J O 1
ATOM 14737 N N . GLY J 1 5 ? -8.422 66.850 -0.593 1.00 30.21 5 GLY J N 1
ATOM 14738 C CA . GLY J 1 5 ? -9.206 66.138 -1.575 1.00 28.42 5 GLY J CA 1
ATOM 14739 C C . GLY J 1 5 ? -10.698 66.319 -1.439 1.00 30.21 5 GLY J C 1
ATOM 14740 O O . GLY J 1 5 ? -11.453 65.759 -2.248 1.00 24.39 5 GLY J O 1
ATOM 14741 N N . LYS J 1 6 ? -11.146 67.098 -0.463 1.00 31.26 6 LYS J N 1
ATOM 14742 C CA . LYS J 1 6 ? -12.554 67.298 -0.179 1.00 28.99 6 LYS J CA 1
ATOM 14743 C C . LYS J 1 6 ? -12.946 68.759 -0.368 1.00 28.76 6 LYS J C 1
ATOM 14744 O O . LYS J 1 6 ? -12.093 69.656 -0.314 1.00 27.33 6 LYS J O 1
ATOM 14750 N N . PRO J 1 7 ? -14.226 69.033 -0.617 1.00 27.58 7 PRO J N 1
ATOM 14751 C CA . PRO J 1 7 ? -14.655 70.426 -0.770 1.00 24.28 7 PRO J CA 1
ATOM 14752 C C . PRO J 1 7 ? -14.478 71.205 0.525 1.00 29.08 7 PRO J C 1
ATOM 14753 O O . PRO J 1 7 ? -14.740 70.702 1.620 1.00 29.64 7 PRO J O 1
ATOM 14757 N N . ALA J 1 8 ? -14.007 72.437 0.394 1.00 28.06 8 ALA J N 1
ATOM 14758 C CA . ALA J 1 8 ? -13.944 73.324 1.543 1.00 24.93 8 ALA J CA 1
ATOM 14759 C C . ALA J 1 8 ? -15.356 73.579 2.061 1.00 25.93 8 ALA J C 1
ATOM 14760 O O . ALA J 1 8 ? -16.252 73.899 1.268 1.00 25.39 8 ALA J O 1
ATOM 14762 N N . PRO J 1 9 ? -15.604 73.410 3.357 1.00 27.70 9 PRO J N 1
ATOM 14763 C CA . PRO J 1 9 ? -16.964 73.600 3.880 1.00 27.08 9 PRO J CA 1
ATOM 14764 C C . PRO J 1 9 ? -17.533 74.972 3.533 1.00 26.49 9 PRO J C 1
ATOM 14765 O O . PRO J 1 9 ? -16.841 75.990 3.578 1.00 23.88 9 PRO J O 1
ATOM 14769 N N . HIS J 1 10 ? -18.817 74.980 3.187 1.00 25.53 10 HIS J N 1
ATOM 14770 C CA . HIS J 1 10 ? -19.508 76.203 2.818 1.00 24.17 10 HIS J CA 1
ATOM 14771 C C . HIS J 1 10 ? -19.756 77.086 4.038 1.00 26.58 10 HIS J C 1
ATOM 14772 O O . HIS J 1 10 ? -19.910 76.602 5.162 1.00 29.18 10 HIS J O 1
ATOM 14779 N N . PHE J 1 11 ? -19.765 78.400 3.818 1.00 21.20 11 PHE J N 1
ATOM 14780 C CA . PHE J 1 11 ? -20.213 79.309 4.864 1.00 29.98 11 PHE J CA 1
ATOM 14781 C C . PHE J 1 11 ? -20.791 80.575 4.237 1.00 34.33 11 PHE J C 1
ATOM 14782 O O . PHE J 1 11 ? -20.708 80.800 3.025 1.00 29.16 11 PHE J O 1
ATOM 14790 N N . SER J 1 12 ? -21.423 81.382 5.087 1.00 30.05 12 SER J N 1
ATOM 14791 C CA . SER J 1 12 ? -22.003 82.653 4.667 1.00 29.32 12 SER J CA 1
ATOM 14792 C C . SER J 1 12 ? -22.074 83.531 5.907 1.00 31.92 12 SER J C 1
ATOM 14793 O O . SER J 1 12 ? -22.888 83.271 6.801 1.00 34.00 12 SER J O 1
ATOM 14796 N N . ALA J 1 13 ? -21.216 84.543 5.975 1.00 26.06 13 ALA J N 1
ATOM 14797 C CA . ALA J 1 13 ? -21.070 85.317 7.196 1.00 27.99 13 ALA J CA 1
ATOM 14798 C C . ALA J 1 13 ? -20.827 86.781 6.857 1.00 26.12 13 ALA J C 1
ATOM 14799 O O . ALA J 1 13 ? -20.590 87.152 5.705 1.00 29.16 13 ALA J O 1
ATOM 14801 N N . ASN J 1 14 ? -20.916 87.618 7.881 1.00 23.33 14 ASN J N 1
ATOM 14802 C CA . ASN J 1 14 ? -20.496 89.001 7.750 1.00 26.83 14 ASN J CA 1
ATOM 14803 C C . ASN J 1 14 ? -18.984 89.063 7.604 1.00 26.48 14 ASN J C 1
ATOM 14804 O O . ASN J 1 14 ? -18.256 88.208 8.114 1.00 27.21 14 ASN J O 1
ATOM 14809 N N . ALA J 1 15 ? -18.510 90.078 6.888 1.00 29.20 15 ALA J N 1
ATOM 14810 C CA . ALA J 1 15 ? -17.076 90.258 6.715 1.00 25.99 15 ALA J CA 1
ATOM 14811 C C . ALA J 1 15 ? -16.781 91.743 6.575 1.00 29.49 15 ALA J C 1
ATOM 14812 O O . ALA J 1 15 ? -17.681 92.562 6.406 1.00 34.82 15 ALA J O 1
ATOM 14814 N N . VAL J 1 16 ? -15.507 92.089 6.674 1.00 26.34 16 VAL J N 1
ATOM 14815 C CA . VAL J 1 16 ? -15.024 93.413 6.310 1.00 27.26 16 VAL J CA 1
ATOM 14816 C C . VAL J 1 16 ? -14.249 93.271 5.012 1.00 32.15 16 VAL J C 1
ATOM 14817 O O . VAL J 1 16 ? -13.213 92.596 4.957 1.00 32.32 16 VAL J O 1
ATOM 14821 N N . VAL J 1 17 ? -14.786 93.871 3.956 1.00 32.06 17 VAL J N 1
ATOM 14822 C CA . VAL J 1 17 ? -14.166 93.894 2.639 1.00 36.12 17 VAL J CA 1
ATOM 14823 C C . VAL J 1 17 ? -13.848 95.337 2.288 1.00 42.32 17 VAL J C 1
ATOM 14824 O O . VAL J 1 17 ? -14.734 96.202 2.330 1.00 39.34 17 VAL J O 1
ATOM 14828 N N . ASN J 1 18 ? -12.584 95.595 1.953 1.00 40.84 18 ASN J N 1
ATOM 14829 C CA . ASN J 1 18 ? -12.130 96.948 1.654 1.00 38.85 18 ASN J CA 1
ATOM 14830 C C . ASN J 1 18 ? -12.553 97.912 2.757 1.00 40.49 18 ASN J C 1
ATOM 14831 O O . ASN J 1 18 ? -13.028 99.020 2.500 1.00 41.38 18 ASN J O 1
ATOM 14836 N N . GLY J 1 19 ? -12.408 97.461 4.004 1.00 34.96 19 GLY J N 1
ATOM 14837 C CA . GLY J 1 19 ? -12.713 98.256 5.175 1.00 28.64 19 GLY J CA 1
ATOM 14838 C C . GLY J 1 19 ? -14.182 98.443 5.490 1.00 33.52 19 GLY J C 1
ATOM 14839 O O . GLY J 1 19 ? -14.501 99.143 6.459 1.00 40.44 19 GLY J O 1
ATOM 14840 N N . THR J 1 20 ? -15.089 97.817 4.743 1.00 31.30 20 THR J N 1
ATOM 14841 C CA . THR J 1 20 ? -16.519 98.011 4.937 1.00 33.50 20 THR J CA 1
ATOM 14842 C C . THR J 1 20 ? -17.187 96.708 5.351 1.00 32.14 20 THR J C 1
ATOM 14843 O O . THR J 1 20 ? -16.912 95.650 4.777 1.00 33.66 20 THR J O 1
ATOM 14847 N N . ILE J 1 21 ? -18.081 96.793 6.335 1.00 34.67 21 ILE J N 1
ATOM 14848 C CA . ILE J 1 21 ? -18.834 95.620 6.768 1.00 32.99 21 ILE J CA 1
ATOM 14849 C C . ILE J 1 21 ? -19.849 95.259 5.695 1.00 30.05 21 ILE J C 1
ATOM 14850 O O . ILE J 1 21 ? -20.631 96.106 5.248 1.00 36.53 21 ILE J O 1
ATOM 14855 N N . VAL J 1 22 ? -19.825 94.004 5.260 1.00 32.29 22 VAL J N 1
ATOM 14856 C CA . VAL J 1 22 ? -20.713 93.503 4.216 1.00 29.64 22 VAL J CA 1
ATOM 14857 C C . VAL J 1 22 ? -21.342 92.193 4.677 1.00 36.97 22 VAL J C 1
ATOM 14858 O O . VAL J 1 22 ? -20.724 91.439 5.451 1.00 34.86 22 VAL J O 1
ATOM 14862 N N . PRO J 1 23 ? -22.571 91.889 4.240 1.00 39.86 23 PRO J N 1
ATOM 14863 C CA . PRO J 1 23 ? -23.220 90.639 4.657 1.00 36.33 23 PRO J CA 1
ATOM 14864 C C . PRO J 1 23 ? -23.043 89.512 3.656 1.00 29.00 23 PRO J C 1
ATOM 14865 O O . PRO J 1 23 ? -22.599 89.738 2.530 1.00 36.73 23 PRO J O 1
ATOM 14869 N N . ASP J 1 24 ? -23.375 88.291 4.076 1.00 35.87 24 ASP J N 1
ATOM 14870 C CA . ASP J 1 24 ? -23.511 87.140 3.181 1.00 31.35 24 ASP J CA 1
ATOM 14871 C C . ASP J 1 24 ? -22.236 86.871 2.390 1.00 34.37 24 ASP J C 1
ATOM 14872 O O . ASP J 1 24 ? -22.284 86.508 1.213 1.00 33.06 24 ASP J O 1
ATOM 14877 N N . PHE J 1 25 ? -21.082 87.043 3.031 1.00 31.76 25 PHE J N 1
ATOM 14878 C CA . PHE J 1 25 ? -19.833 86.708 2.366 1.00 31.30 25 PHE J CA 1
ATOM 14879 C C . PHE J 1 25 ? -19.644 85.196 2.373 1.00 30.35 25 PHE J C 1
ATOM 14880 O O . PHE J 1 25 ? -19.772 84.547 3.416 1.00 30.54 25 PHE J O 1
ATOM 14888 N N . SER J 1 26 ? -19.300 84.651 1.210 1.00 30.57 26 SER J N 1
ATOM 14889 C CA . SER J 1 26 ? -19.126 83.222 1.008 1.00 29.17 26 SER J CA 1
ATOM 14890 C C . SER J 1 26 ? -17.992 82.996 0.022 1.00 31.53 26 SER J C 1
ATOM 14891 O O . SER J 1 26 ? -17.637 83.885 -0.754 1.00 33.02 26 SER J O 1
ATOM 14894 N N . LEU J 1 27 ? -17.409 81.797 0.069 1.00 29.66 27 LEU J N 1
ATOM 14895 C CA . LEU J 1 27 ? -16.409 81.431 -0.927 1.00 28.91 27 LEU J CA 1
ATOM 14896 C C . LEU J 1 27 ? -17.030 80.881 -2.203 1.00 28.47 27 LEU J C 1
ATOM 14897 O O . LEU J 1 27 ? -16.288 80.568 -3.140 1.00 31.53 27 LEU J O 1
ATOM 14902 N N . ASP J 1 28 ? -18.363 80.766 -2.258 1.00 33.12 28 ASP J N 1
ATOM 14903 C CA . ASP J 1 28 ? -19.046 80.337 -3.477 1.00 28.85 28 ASP J CA 1
ATOM 14904 C C . ASP J 1 28 ? -18.648 81.185 -4.675 1.00 34.78 28 ASP J C 1
ATOM 14905 O O . ASP J 1 28 ? -18.445 80.661 -5.778 1.00 30.36 28 ASP J O 1
ATOM 14910 N N . GLN J 1 29 ? -18.547 82.506 -4.474 1.00 31.42 29 GLN J N 1
ATOM 14911 C CA . GLN J 1 29 ? -18.262 83.426 -5.572 1.00 30.63 29 GLN J CA 1
ATOM 14912 C C . GLN J 1 29 ? -16.981 83.062 -6.305 1.00 34.51 29 GLN J C 1
ATOM 14913 O O . GLN J 1 29 ? -16.847 83.352 -7.499 1.00 39.25 29 GLN J O 1
ATOM 14919 N N . PHE J 1 30 ? -16.042 82.412 -5.625 1.00 31.89 30 PHE J N 1
ATOM 14920 C CA . PHE J 1 30 ? -14.758 82.116 -6.233 1.00 32.47 30 PHE J CA 1
ATOM 14921 C C . PHE J 1 30 ? -14.746 80.790 -6.978 1.00 33.60 30 PHE J C 1
ATOM 14922 O O . PHE J 1 30 ? -13.815 80.546 -7.751 1.00 36.83 30 PHE J O 1
ATOM 14930 N N . LYS J 1 31 ? -15.759 79.945 -6.789 1.00 27.17 31 LYS J N 1
ATOM 14931 C CA . LYS J 1 31 ? -15.779 78.655 -7.465 1.00 34.35 31 LYS J CA 1
ATOM 14932 C C . LYS J 1 31 ? -15.773 78.851 -8.975 1.00 34.48 31 LYS J C 1
ATOM 14933 O O . LYS J 1 31 ? -16.606 79.579 -9.523 1.00 38.31 31 LYS J O 1
ATOM 14939 N N . GLY J 1 32 ? -14.831 78.187 -9.645 1.00 35.18 32 GLY J N 1
ATOM 14940 C CA . GLY J 1 32 ? -14.657 78.308 -11.076 1.00 32.24 32 GLY J CA 1
ATOM 14941 C C . GLY J 1 32 ? -13.944 79.559 -11.543 1.00 37.61 32 GLY J C 1
ATOM 14942 O O . GLY J 1 32 ? -13.706 79.700 -12.748 1.00 40.86 32 GLY J O 1
ATOM 14943 N N . LYS J 1 33 ? -13.592 80.472 -10.640 1.00 35.58 33 LYS J N 1
ATOM 14944 C CA . LYS J 1 33 ? -13.004 81.751 -11.017 1.00 33.48 33 LYS J CA 1
ATOM 14945 C C . LYS J 1 33 ? -11.657 82.000 -10.361 1.00 34.54 33 LYS J C 1
ATOM 14946 O O . LYS J 1 33 ? -10.715 82.431 -11.037 1.00 37.49 33 LYS J O 1
ATOM 14952 N N . LYS J 1 34 ? -11.537 81.771 -9.057 1.00 36.19 34 LYS J N 1
ATOM 14953 C CA . LYS J 1 34 ? -10.297 82.062 -8.355 1.00 37.92 34 LYS J CA 1
ATOM 14954 C C . LYS J 1 34 ? -9.976 80.934 -7.385 1.00 33.36 34 LYS J C 1
ATOM 14955 O O . LYS J 1 34 ? -10.871 80.265 -6.864 1.00 35.13 34 LYS J O 1
ATOM 14961 N N . TYR J 1 35 ? -8.681 80.713 -7.179 1.00 30.86 35 TYR J N 1
ATOM 14962 C CA . TYR J 1 35 ? -8.211 79.968 -6.026 1.00 32.51 35 TYR J CA 1
ATOM 14963 C C . TYR J 1 35 ? -8.435 80.801 -4.774 1.00 32.79 35 TYR J C 1
ATOM 14964 O O . TYR J 1 35 ? -8.623 82.015 -4.842 1.00 31.96 35 TYR J O 1
ATOM 14973 N N . VAL J 1 36 ? -8.395 80.148 -3.616 1.00 30.26 36 VAL J N 1
ATOM 14974 C CA . VAL J 1 36 ? -8.547 80.845 -2.344 1.00 27.05 36 VAL J CA 1
ATOM 14975 C C . VAL J 1 36 ? -7.409 80.438 -1.414 1.00 26.15 36 VAL J C 1
ATOM 14976 O O . VAL J 1 36 ? -7.101 79.250 -1.278 1.00 27.56 36 VAL J O 1
ATOM 14980 N N . ILE J 1 37 ? -6.761 81.424 -0.810 1.00 25.65 37 ILE J N 1
ATOM 14981 C CA . ILE J 1 37 ? -5.939 81.210 0.371 1.00 25.34 37 ILE J CA 1
ATOM 14982 C C . ILE J 1 37 ? -6.766 81.705 1.549 1.00 27.49 37 ILE J C 1
ATOM 14983 O O . ILE J 1 37 ? -6.961 82.913 1.722 1.00 28.99 37 ILE J O 1
ATOM 14988 N N . LEU J 1 38 ? -7.272 80.769 2.348 1.00 26.24 38 LEU J N 1
ATOM 14989 C CA . LEU J 1 38 ? -8.125 81.074 3.488 1.00 23.70 38 LEU J CA 1
ATOM 14990 C C . LEU J 1 38 ? -7.326 80.836 4.758 1.00 25.77 38 LEU J C 1
ATOM 14991 O O . LEU J 1 38 ? -6.865 79.716 4.997 1.00 27.92 38 LEU J O 1
ATOM 14996 N N . PHE J 1 39 ? -7.159 81.874 5.574 1.00 24.25 39 PHE J N 1
ATOM 14997 C CA . PHE J 1 39 ? -6.385 81.720 6.795 1.00 23.50 39 PHE J CA 1
ATOM 14998 C C . PHE J 1 39 ? -7.154 82.228 8.007 1.00 23.48 39 PHE J C 1
ATOM 14999 O O . PHE J 1 39 ? -7.832 83.254 7.950 1.00 26.28 39 PHE J O 1
ATOM 15007 N N . PHE J 1 40 ? -7.064 81.461 9.085 1.00 23.98 40 PHE J N 1
ATOM 15008 C CA . PHE J 1 40 ? -7.649 81.762 10.377 1.00 20.59 40 PHE J CA 1
ATOM 15009 C C . PHE J 1 40 ? -6.560 82.220 11.334 1.00 21.41 40 PHE J C 1
ATOM 15010 O O . PHE J 1 40 ? -5.439 81.689 11.312 1.00 25.80 40 PHE J O 1
ATOM 15018 N N . TYR J 1 41 ? -6.915 83.175 12.187 1.00 22.93 41 TYR J N 1
ATOM 15019 C CA . TYR J 1 41 ? -6.122 83.683 13.294 1.00 25.40 41 TYR J CA 1
ATOM 15020 C C . TYR J 1 41 ? -6.980 83.761 14.553 1.00 22.30 41 TYR J C 1
ATOM 15021 O O . TYR J 1 41 ? -8.212 83.734 14.475 1.00 22.01 41 TYR J O 1
ATOM 15030 N N . PRO J 1 42 ? -6.356 83.815 15.744 1.00 24.37 42 PRO J N 1
ATOM 15031 C CA . PRO J 1 42 ? -7.135 83.718 16.994 1.00 24.74 42 PRO J CA 1
ATOM 15032 C C . PRO J 1 42 ? -7.944 84.948 17.416 1.00 26.41 42 PRO J C 1
ATOM 15033 O O . PRO J 1 42 ? -9.132 84.820 17.725 1.00 23.94 42 PRO J O 1
ATOM 15037 N N . LYS J 1 43 ? -7.332 86.129 17.493 1.00 26.10 43 LYS J N 1
ATOM 15038 C CA . LYS J 1 43 ? -8.008 87.258 18.128 1.00 27.99 43 LYS J CA 1
ATOM 15039 C C . LYS J 1 43 ? -7.616 88.575 17.477 1.00 29.13 43 LYS J C 1
ATOM 15040 O O . LYS J 1 43 ? -6.425 88.848 17.302 1.00 29.84 43 LYS J O 1
ATOM 15046 N N . ASP J 1 44 ? -8.612 89.416 17.199 1.00 29.20 44 ASP J N 1
ATOM 15047 C CA . ASP J 1 44 ? -8.348 90.797 16.815 1.00 27.85 44 ASP J CA 1
ATOM 15048 C C . ASP J 1 44 ? -7.625 91.532 17.941 1.00 28.33 44 ASP J C 1
ATOM 15049 O O . ASP J 1 44 ? -7.777 91.205 19.122 1.00 28.47 44 ASP J O 1
ATOM 15054 N N . PHE J 1 45 ? -6.825 92.533 17.557 1.00 27.62 45 PHE J N 1
ATOM 15055 C CA . PHE J 1 45 ? -6.106 93.407 18.490 1.00 29.05 45 PHE J CA 1
ATOM 15056 C C . PHE J 1 45 ? -5.049 92.666 19.308 1.00 31.94 45 PHE J C 1
ATOM 15057 O O . PHE J 1 45 ? -4.761 93.056 20.443 1.00 38.75 45 PHE J O 1
ATOM 15065 N N . THR J 1 46 ? -4.439 91.614 18.762 1.00 30.02 46 THR J N 1
ATOM 15066 C CA . THR J 1 46 ? -3.374 90.931 19.493 1.00 31.46 46 THR J CA 1
ATOM 15067 C C . THR J 1 46 ? -2.020 91.178 18.837 1.00 34.14 46 THR J C 1
ATOM 15068 O O . THR J 1 46 ? -1.746 92.305 18.409 1.00 33.83 46 THR J O 1
ATOM 15072 N N . PHE J 1 47 ? -1.159 90.158 18.761 1.00 34.67 47 PHE J N 1
ATOM 15073 C CA . PHE J 1 47 ? 0.270 90.366 18.531 1.00 29.76 47 PHE J CA 1
ATOM 15074 C C . PHE J 1 47 ? 0.744 89.791 17.197 1.00 34.88 47 PHE J C 1
ATOM 15075 O O . PHE J 1 47 ? 1.134 90.554 16.309 1.00 31.69 47 PHE J O 1
ATOM 15083 N N . VAL J 1 48 ? 0.759 88.464 17.033 1.00 34.93 48 VAL J N 1
ATOM 15084 C CA . VAL J 1 48 ? 1.184 87.884 15.757 1.00 32.45 48 VAL J CA 1
ATOM 15085 C C . VAL J 1 48 ? 0.143 88.144 14.671 1.00 32.04 48 VAL J C 1
ATOM 15086 O O . VAL J 1 48 ? 0.483 88.368 13.498 1.00 33.90 48 VAL J O 1
ATOM 15090 N N . CYS J 1 49 ? -1.136 88.126 15.048 1.00 31.48 49 CYS J N 1
ATOM 15091 C CA . CYS J 1 49 ? -2.217 88.229 14.070 1.00 30.06 49 CYS J CA 1
ATOM 15092 C C . CYS J 1 49 ? -2.129 89.485 13.214 1.00 33.95 49 CYS J C 1
ATOM 15093 O O . CYS J 1 49 ? -2.297 89.376 11.984 1.00 31.29 49 CYS J O 1
ATOM 15096 N N . PRO J 1 50 ? -1.904 90.687 13.768 1.00 32.76 50 PRO J N 1
ATOM 15097 C CA . PRO J 1 50 ? -1.785 91.856 12.885 1.00 28.27 50 PRO J CA 1
ATOM 15098 C C . PRO J 1 50 ? -0.624 91.749 11.923 1.00 31.47 50 PRO J C 1
ATOM 15099 O O . PRO J 1 50 ? -0.756 92.180 10.775 1.00 29.14 50 PRO J O 1
ATOM 15103 N N . THR J 1 51 ? 0.509 91.179 12.346 1.00 29.81 51 THR J N 1
ATOM 15104 C CA . THR J 1 51 ? 1.633 91.039 11.425 1.00 29.20 51 THR J CA 1
ATOM 15105 C C . THR J 1 51 ? 1.283 90.099 10.286 1.00 30.45 51 THR J C 1
ATOM 15106 O O . THR J 1 51 ? 1.658 90.347 9.135 1.00 32.11 51 THR J O 1
ATOM 15110 N N . GLU J 1 52 ? 0.553 89.018 10.580 1.00 31.89 52 GLU J N 1
ATOM 15111 C CA . GLU J 1 52 ? 0.133 88.121 9.505 1.00 32.77 52 GLU J CA 1
ATOM 15112 C C . GLU J 1 52 ? -0.847 88.806 8.551 1.00 29.91 52 GLU J C 1
ATOM 15113 O O . GLU J 1 52 ? -0.700 88.708 7.325 1.00 30.84 52 GLU J O 1
ATOM 15119 N N . LEU J 1 53 ? -1.834 89.521 9.093 1.00 24.08 53 LEU J N 1
ATOM 15120 C CA . LEU J 1 53 ? -2.823 90.189 8.251 1.00 30.98 53 LEU J CA 1
ATOM 15121 C C . LEU J 1 53 ? -2.177 91.272 7.387 1.00 32.61 53 LEU J C 1
ATOM 15122 O O . LEU J 1 53 ? -2.433 91.363 6.175 1.00 28.72 53 LEU J O 1
ATOM 15127 N N . ILE J 1 54 ? -1.312 92.088 7.994 1.00 29.66 54 ILE J N 1
ATOM 15128 C CA . ILE J 1 54 ? -0.611 93.139 7.263 1.00 35.26 54 ILE J CA 1
ATOM 15129 C C . ILE J 1 54 ? 0.312 92.537 6.214 1.00 30.81 54 ILE J C 1
ATOM 15130 O O . ILE J 1 54 ? 0.403 93.043 5.090 1.00 33.64 54 ILE J O 1
ATOM 15135 N N . GLY J 1 55 ? 1.027 91.462 6.563 1.00 32.00 55 GLY J N 1
ATOM 15136 C CA . GLY J 1 55 ? 1.905 90.832 5.593 1.00 33.42 55 GLY J CA 1
ATOM 15137 C C . GLY J 1 55 ? 1.153 90.288 4.397 1.00 35.57 55 GLY J C 1
ATOM 15138 O O . GLY J 1 55 ? 1.609 90.412 3.258 1.00 38.29 55 GLY J O 1
ATOM 15139 N N . PHE J 1 56 ? -0.016 89.685 4.635 1.00 31.93 56 PHE J N 1
ATOM 15140 C CA . PHE J 1 56 ? -0.845 89.253 3.515 1.00 30.94 56 PHE J CA 1
ATOM 15141 C C . PHE J 1 56 ? -1.303 90.436 2.677 1.00 34.10 56 PHE J C 1
ATOM 15142 O O . PHE J 1 56 ? -1.394 90.332 1.447 1.00 29.44 56 PHE J O 1
ATOM 15150 N N . GLN J 1 57 ? -1.597 91.573 3.320 1.00 37.50 57 GLN J N 1
ATOM 15151 C CA . GLN J 1 57 ? -1.955 92.764 2.547 1.00 37.07 57 GLN J CA 1
ATOM 15152 C C . GLN J 1 57 ? -0.802 93.212 1.653 1.00 36.85 57 GLN J C 1
ATOM 15153 O O . GLN J 1 57 ? -1.014 93.547 0.480 1.00 34.47 57 GLN J O 1
ATOM 15159 N N . GLU J 1 58 ? 0.429 93.211 2.186 1.00 32.46 58 GLU J N 1
ATOM 15160 C CA . GLU J 1 58 ? 1.586 93.661 1.413 1.00 32.90 58 GLU J CA 1
ATOM 15161 C C . GLU J 1 58 ? 1.904 92.716 0.261 1.00 35.43 58 GLU J C 1
ATOM 15162 O O . GLU J 1 58 ? 2.458 93.151 -0.753 1.00 40.38 58 GLU J O 1
ATOM 15168 N N . ALA J 1 59 ? 1.609 91.427 0.408 1.00 36.32 59 ALA J N 1
ATOM 15169 C CA . ALA J 1 59 ? 1.868 90.451 -0.643 1.00 37.03 59 ALA J CA 1
ATOM 15170 C C . ALA J 1 59 ? 0.675 90.236 -1.562 1.00 30.12 59 ALA J C 1
ATOM 15171 O O . ALA J 1 59 ? 0.709 89.328 -2.395 1.00 27.96 59 ALA J O 1
ATOM 15173 N N . LEU J 1 60 ? -0.356 91.074 -1.454 1.00 35.88 60 LEU J N 1
ATOM 15174 C CA . LEU J 1 60 ? -1.602 90.821 -2.173 1.00 31.51 60 LEU J CA 1
ATOM 15175 C C . LEU J 1 60 ? -1.402 90.796 -3.683 1.00 33.19 60 LEU J C 1
ATOM 15176 O O . LEU J 1 60 ? -2.097 90.051 -4.383 1.00 39.28 60 LEU J O 1
ATOM 15181 N N . GLY J 1 61 ? -0.465 91.595 -4.203 1.00 33.28 61 GLY J N 1
ATOM 15182 C CA . GLY J 1 61 ? -0.253 91.624 -5.641 1.00 30.81 61 GLY J CA 1
ATOM 15183 C C . GLY J 1 61 ? 0.253 90.303 -6.187 1.00 37.45 61 GLY J C 1
ATOM 15184 O O . GLY J 1 61 ? -0.138 89.881 -7.281 1.00 34.31 61 GLY J O 1
ATOM 15185 N N . GLU J 1 62 ? 1.133 89.634 -5.433 1.00 35.77 62 GLU J N 1
ATOM 15186 C CA . GLU J 1 62 ? 1.635 88.327 -5.848 1.00 30.17 62 GLU J CA 1
ATOM 15187 C C . GLU J 1 62 ? 0.530 87.281 -5.901 1.00 34.85 62 GLU J C 1
ATOM 15188 O O . GLU J 1 62 ? 0.573 86.380 -6.747 1.00 34.33 62 GLU J O 1
ATOM 15194 N N . PHE J 1 63 ? -0.474 87.385 -5.024 1.00 34.17 63 PHE J N 1
ATOM 15195 C CA . PHE J 1 63 ? -1.602 86.464 -5.106 1.00 32.73 63 PHE J CA 1
ATOM 15196 C C . PHE J 1 63 ? -2.538 86.849 -6.245 1.00 33.77 63 PHE J C 1
ATOM 15197 O O . PHE J 1 63 ? -3.102 85.971 -6.908 1.00 35.62 63 PHE J O 1
ATOM 15205 N N . ASP J 1 64 ? -2.706 88.155 -6.490 1.00 31.16 64 ASP J N 1
ATOM 15206 C CA . ASP J 1 64 ? -3.499 88.601 -7.634 1.00 30.79 64 ASP J CA 1
ATOM 15207 C C . ASP J 1 64 ? -2.931 88.048 -8.937 1.00 34.40 64 ASP J C 1
ATOM 15208 O O . ASP J 1 64 ? -3.683 87.568 -9.794 1.00 31.84 64 ASP J O 1
ATOM 15213 N N . LYS J 1 65 ? -1.598 88.102 -9.098 1.00 35.68 65 LYS J N 1
ATOM 15214 C CA . LYS J 1 65 ? -0.956 87.574 -10.302 1.00 32.58 65 LYS J CA 1
ATOM 15215 C C . LYS J 1 65 ? -1.276 86.101 -10.504 1.00 36.17 65 LYS J C 1
ATOM 15216 O O . LYS J 1 65 ? -1.304 85.620 -11.642 1.00 35.97 65 LYS J O 1
ATOM 15222 N N . ARG J 1 66 ? -1.520 85.375 -9.414 1.00 33.61 66 ARG J N 1
ATOM 15223 C CA . ARG J 1 66 ? -1.780 83.946 -9.455 1.00 31.90 66 ARG J CA 1
ATOM 15224 C C . ARG J 1 66 ? -3.262 83.602 -9.354 1.00 33.46 66 ARG J C 1
ATOM 15225 O O . ARG J 1 66 ? -3.596 82.435 -9.131 1.00 35.36 66 ARG J O 1
ATOM 15233 N N . ASP J 1 67 ? -4.153 84.585 -9.520 1.00 33.30 67 ASP J N 1
ATOM 15234 C CA . ASP J 1 67 ? -5.602 84.351 -9.530 1.00 29.54 67 ASP J CA 1
ATOM 15235 C C . ASP J 1 67 ? -6.081 83.773 -8.199 1.00 31.82 67 ASP J C 1
ATOM 15236 O O . ASP J 1 67 ? -6.946 82.895 -8.151 1.00 31.10 67 ASP J O 1
ATOM 15241 N N . VAL J 1 68 ? -5.520 84.278 -7.105 1.00 30.10 68 VAL J N 1
ATOM 15242 C CA . VAL J 1 68 ? -5.800 83.783 -5.763 1.00 32.10 68 VAL J CA 1
ATOM 15243 C C . VAL J 1 68 ? -6.438 84.895 -4.945 1.00 30.94 68 VAL J C 1
ATOM 15244 O O . VAL J 1 68 ? -5.875 85.989 -4.828 1.00 32.49 68 VAL J O 1
ATOM 15248 N N . ALA J 1 69 ? -7.611 84.610 -4.384 1.00 29.17 69 ALA J N 1
ATOM 15249 C CA . ALA J 1 69 ? -8.268 85.489 -3.432 1.00 26.48 69 ALA J CA 1
ATOM 15250 C C . ALA J 1 69 ? -7.782 85.153 -2.028 1.00 29.64 69 ALA J C 1
ATOM 15251 O O . ALA J 1 69 ? -7.747 83.981 -1.640 1.00 29.19 69 ALA J O 1
ATOM 15253 N N . VAL J 1 70 ? -7.395 86.175 -1.280 1.00 23.70 70 VAL J N 1
ATOM 15254 C CA . VAL J 1 70 ? -6.948 86.016 0.094 1.00 23.66 70 VAL J CA 1
ATOM 15255 C C . VAL J 1 70 ? -8.120 86.332 1.011 1.00 30.21 70 VAL J C 1
ATOM 15256 O O . VAL J 1 70 ? -8.734 87.402 0.892 1.00 28.39 70 VAL J O 1
ATOM 15260 N N . VAL J 1 71 ? -8.438 85.408 1.922 1.00 24.82 71 VAL J N 1
ATOM 15261 C CA . VAL J 1 71 ? -9.530 85.596 2.868 1.00 23.16 71 VAL J CA 1
ATOM 15262 C C . VAL J 1 71 ? -9.041 85.234 4.261 1.00 25.54 71 VAL J C 1
ATOM 15263 O O . VAL J 1 71 ? -8.655 84.086 4.506 1.00 29.78 71 VAL J O 1
ATOM 15267 N N . GLY J 1 72 ? -9.130 86.187 5.186 1.00 21.35 72 GLY J N 1
ATOM 15268 C CA . GLY J 1 72 ? -8.836 85.938 6.577 1.00 21.62 72 GLY J CA 1
ATOM 15269 C C . GLY J 1 72 ? -10.114 85.707 7.367 1.00 24.87 72 GLY J C 1
ATOM 15270 O O . GLY J 1 72 ? -11.210 86.065 6.940 1.00 28.01 72 GLY J O 1
ATOM 15271 N N . CYS J 1 73 ? -9.964 85.087 8.533 1.00 25.03 73 CYS J N 1
ATOM 15272 C CA . CYS J 1 73 ? -11.122 84.752 9.346 1.00 22.43 73 CYS J CA 1
ATOM 15273 C C . CYS J 1 73 ? -10.710 84.595 10.803 1.00 25.69 73 CYS J C 1
ATOM 15274 O O . CYS J 1 73 ? -9.677 83.990 11.101 1.00 25.38 73 CYS J O 1
ATOM 15277 N N . SER J 1 74 ? -11.529 85.143 11.701 1.00 26.96 74 SER J N 1
ATOM 15278 C CA . SER J 1 74 ? -11.449 84.836 13.124 1.00 27.53 74 SER J CA 1
ATOM 15279 C C . SER J 1 74 ? -12.866 84.812 13.675 1.00 23.10 74 SER J C 1
ATOM 15280 O O . SER J 1 74 ? -13.826 85.178 12.993 1.00 22.82 74 SER J O 1
ATOM 15283 N N . THR J 1 75 ? -13.001 84.363 14.917 1.00 23.82 75 THR J N 1
ATOM 15284 C CA . THR J 1 75 ? -14.310 84.279 15.548 1.00 23.75 75 THR J CA 1
ATOM 15285 C C . THR J 1 75 ? -14.737 85.594 16.202 1.00 26.49 75 THR J C 1
ATOM 15286 O O . THR J 1 75 ? -15.727 85.613 16.941 1.00 24.65 75 THR J O 1
ATOM 15290 N N . ASP J 1 76 ? -14.010 86.683 15.953 1.00 27.21 76 ASP J N 1
ATOM 15291 C CA . ASP J 1 76 ? -14.428 88.004 16.397 1.00 26.09 76 ASP J CA 1
ATOM 15292 C C . ASP J 1 76 ? -15.574 88.527 15.527 1.00 26.77 76 ASP J C 1
ATOM 15293 O O . ASP J 1 76 ? -15.796 88.072 14.399 1.00 18.16 76 ASP J O 1
ATOM 15298 N N . SER J 1 77 ? -16.298 89.511 16.064 1.00 26.66 77 SER J N 1
ATOM 15299 C CA . SER J 1 77 ? -17.407 90.108 15.331 1.00 29.91 77 SER J CA 1
ATOM 15300 C C . SER J 1 77 ? -16.888 90.952 14.172 1.00 26.83 77 SER J C 1
ATOM 15301 O O . SER J 1 77 ? -15.718 91.338 14.119 1.00 27.19 77 SER J O 1
ATOM 15304 N N . GLU J 1 78 ? -17.793 91.258 13.243 1.00 25.32 78 GLU J N 1
ATOM 15305 C CA . GLU J 1 78 ? -17.436 92.132 12.134 1.00 29.69 78 GLU J CA 1
ATOM 15306 C C . GLU J 1 78 ? -17.124 93.546 12.617 1.00 33.36 78 GLU J C 1
ATOM 15307 O O . GLU J 1 78 ? -16.330 94.254 11.989 1.00 31.78 78 GLU J O 1
ATOM 15313 N N . PHE J 1 79 ? -17.700 93.964 13.746 1.00 32.20 79 PHE J N 1
ATOM 15314 C CA . PHE J 1 79 ? -17.399 95.294 14.257 1.00 28.59 79 PHE J CA 1
ATOM 15315 C C . PHE J 1 79 ? -16.011 95.369 14.884 1.00 32.93 79 PHE J C 1
ATOM 15316 O O . PHE J 1 79 ? -15.354 96.412 14.780 1.00 35.90 79 PHE J O 1
ATOM 15324 N N . SER J 1 80 ? -15.532 94.292 15.515 1.00 29.83 80 SER J N 1
ATOM 15325 C CA . SER J 1 80 ? -14.135 94.283 15.944 1.00 31.39 80 SER J CA 1
ATOM 15326 C C . SER J 1 80 ? -13.201 94.358 14.742 1.00 32.77 80 SER J C 1
ATOM 15327 O O . SER J 1 80 ? -12.202 95.089 14.766 1.00 30.26 80 SER J O 1
ATOM 15330 N N . HIS J 1 81 ? -13.513 93.608 13.681 1.00 27.99 81 HIS J N 1
ATOM 15331 C CA . HIS J 1 81 ? -12.730 93.687 12.453 1.00 27.24 81 HIS J CA 1
ATOM 15332 C C . HIS J 1 81 ? -12.699 95.112 11.913 1.00 31.81 81 HIS J C 1
ATOM 15333 O O . HIS J 1 81 ? -11.630 95.647 11.584 1.00 32.27 81 HIS J O 1
ATOM 15340 N N . TRP J 1 82 ? -13.873 95.740 11.809 1.00 31.46 82 TRP J N 1
ATOM 15341 C CA . TRP J 1 82 ? -13.966 97.092 11.271 1.00 30.67 82 TRP J CA 1
ATOM 15342 C C . TRP J 1 82 ? -13.186 98.083 12.126 1.00 36.05 82 TRP J C 1
ATOM 15343 O O . TRP J 1 82 ? -12.412 98.897 11.608 1.00 35.08 82 TRP J O 1
ATOM 15354 N N . ALA J 1 83 ? -13.348 98.009 13.445 1.00 31.12 83 ALA J N 1
ATOM 15355 C CA . ALA J 1 83 ? -12.567 98.878 14.309 1.00 33.47 83 ALA J CA 1
ATOM 15356 C C . ALA J 1 83 ? -11.080 98.648 14.096 1.00 36.13 83 ALA J C 1
ATOM 15357 O O . ALA J 1 83 ? -10.289 99.600 14.104 1.00 36.56 83 ALA J O 1
ATOM 15359 N N . TRP J 1 84 ? -10.689 97.396 13.836 1.00 37.97 84 TRP J N 1
ATOM 15360 C CA . TRP J 1 84 ? -9.273 97.079 13.723 1.00 34.43 84 TRP J CA 1
ATOM 15361 C C . TRP J 1 84 ? -8.683 97.616 12.422 1.00 36.18 84 TRP J C 1
ATOM 15362 O O . TRP J 1 84 ? -7.564 98.139 12.421 1.00 36.40 84 TRP J O 1
ATOM 15373 N N . VAL J 1 85 ? -9.418 97.517 11.307 1.00 33.43 85 VAL J N 1
ATOM 15374 C CA . VAL J 1 85 ? -8.914 98.082 10.054 1.00 35.25 85 VAL J CA 1
ATOM 15375 C C . VAL J 1 85 ? -8.917 99.602 10.067 1.00 39.99 85 VAL J C 1
ATOM 15376 O O . VAL J 1 85 ? -8.366 100.218 9.148 1.00 40.23 85 VAL J O 1
ATOM 15380 N N . ASN J 1 86 ? -9.564 100.224 11.054 1.00 37.84 86 ASN J N 1
ATOM 15381 C CA . ASN J 1 86 ? -9.490 101.666 11.237 1.00 41.49 86 ASN J CA 1
ATOM 15382 C C . ASN J 1 86 ? -8.537 102.050 12.360 1.00 41.66 86 ASN J C 1
ATOM 15383 O O . ASN J 1 86 ? -8.526 103.209 12.787 1.00 48.67 86 ASN J O 1
ATOM 15388 N N . THR J 1 87 ? -7.698 101.118 12.803 1.00 39.42 87 THR J N 1
ATOM 15389 C CA . THR J 1 87 ? -6.713 101.363 13.841 1.00 40.80 87 THR J CA 1
ATOM 15390 C C . THR J 1 87 ? -5.339 101.447 13.210 1.00 45.61 87 THR J C 1
ATOM 15391 O O . THR J 1 87 ? -4.968 100.555 12.435 1.00 41.15 87 THR J O 1
ATOM 15395 N N . PRO J 1 88 ? -4.568 102.496 13.497 1.00 55.00 88 PRO J N 1
ATOM 15396 C CA . PRO J 1 88 ? -3.261 102.645 12.843 1.00 50.94 88 PRO J CA 1
ATOM 15397 C C . PRO J 1 88 ? -2.309 101.520 13.226 1.00 42.82 88 PRO J C 1
ATOM 15398 O O . PRO J 1 88 ? -2.287 101.055 14.369 1.00 43.87 88 PRO J O 1
ATOM 15402 N N . ARG J 1 89 ? -1.479 101.122 12.259 1.00 38.71 89 ARG J N 1
ATOM 15403 C CA . ARG J 1 89 ? -0.588 99.990 12.472 1.00 37.73 89 ARG J CA 1
ATOM 15404 C C . ARG J 1 89 ? 0.385 100.254 13.609 1.00 41.66 89 ARG J C 1
ATOM 15405 O O . ARG J 1 89 ? 0.727 99.330 14.356 1.00 48.95 89 ARG J O 1
ATOM 15413 N N . ASP J 1 90 ? 0.825 101.502 13.774 1.00 35.69 90 ASP J N 1
ATOM 15414 C CA . ASP J 1 90 ? 1.781 101.816 14.832 1.00 49.68 90 ASP J CA 1
ATOM 15415 C C . ASP J 1 90 ? 1.187 101.677 16.227 1.00 45.33 90 ASP J C 1
ATOM 15416 O O . ASP J 1 90 ? 1.920 101.826 17.209 1.00 53.40 90 ASP J O 1
ATOM 15421 N N . GLN J 1 91 ? -0.116 101.416 16.338 1.00 45.41 91 GLN J N 1
ATOM 15422 C CA . GLN J 1 91 ? -0.756 101.110 17.611 1.00 51.68 91 GLN J CA 1
ATOM 15423 C C . GLN J 1 91 ? -1.226 99.659 17.682 1.00 46.12 91 GLN J C 1
ATOM 15424 O O . GLN J 1 91 ? -2.001 99.301 18.575 1.00 41.70 91 GLN J O 1
ATOM 15430 N N . GLY J 1 92 ? -0.738 98.809 16.782 1.00 43.11 92 GLY J N 1
ATOM 15431 C CA . GLY J 1 92 ? -1.167 97.430 16.703 1.00 40.02 92 GLY J CA 1
ATOM 15432 C C . GLY J 1 92 ? -2.322 97.161 15.762 1.00 38.89 92 GLY J C 1
ATOM 15433 O O . GLY J 1 92 ? -2.815 96.027 15.726 1.00 38.47 92 GLY J O 1
ATOM 15434 N N . GLY J 1 93 ? -2.768 98.160 14.994 1.00 34.00 93 GLY J N 1
ATOM 15435 C CA . GLY J 1 93 ? -3.899 97.994 14.108 1.00 30.79 93 GLY J CA 1
ATOM 15436 C C . GLY J 1 93 ? -3.511 97.414 12.759 1.00 34.10 93 GLY J C 1
ATOM 15437 O O . GLY J 1 93 ? -2.343 97.168 12.461 1.00 32.48 93 GLY J O 1
ATOM 15438 N N . ILE J 1 94 ? -4.531 97.190 11.929 1.00 38.32 94 ILE J N 1
ATOM 15439 C CA . ILE J 1 94 ? -4.334 96.612 10.604 1.00 32.21 94 ILE J CA 1
ATOM 15440 C C . ILE J 1 94 ? -4.897 97.527 9.529 1.00 31.61 94 ILE J C 1
ATOM 15441 O O . ILE J 1 94 ? -5.480 97.056 8.544 1.00 31.18 94 ILE J O 1
ATOM 15446 N N . GLN J 1 95 ? -4.708 98.834 9.693 1.00 33.88 95 GLN J N 1
ATOM 15447 C CA . GLN J 1 95 ? -5.149 99.775 8.675 1.00 33.78 95 GLN J CA 1
ATOM 15448 C C . GLN J 1 95 ? -4.541 99.429 7.322 1.00 35.66 95 GLN J C 1
ATOM 15449 O O . GLN J 1 95 ? -3.373 99.039 7.221 1.00 39.46 95 GLN J O 1
ATOM 15455 N N . GLY J 1 96 ? -5.352 99.545 6.281 1.00 30.11 96 GLY J N 1
ATOM 15456 C CA . GLY J 1 96 ? -4.909 99.252 4.942 1.00 28.65 96 GLY J CA 1
ATOM 15457 C C . GLY J 1 96 ? -5.135 97.831 4.491 1.00 36.97 96 GLY J C 1
ATOM 15458 O O . GLY J 1 96 ? -4.928 97.539 3.305 1.00 35.99 96 GLY J O 1
ATOM 15459 N N . VAL J 1 97 ? -5.561 96.942 5.389 1.00 34.64 97 VAL J N 1
ATOM 15460 C CA . VAL J 1 97 ? -5.930 95.589 4.988 1.00 33.72 97 VAL J CA 1
ATOM 15461 C C . VAL J 1 97 ? -7.269 95.646 4.267 1.00 34.09 97 VAL J C 1
ATOM 15462 O O . VAL J 1 97 ? -8.290 96.014 4.857 1.00 35.18 97 VAL J O 1
ATOM 15466 N N . SER J 1 98 ? -7.275 95.272 2.985 1.00 30.37 98 SER J N 1
ATOM 15467 C CA . SER J 1 98 ? -8.437 95.493 2.136 1.00 30.60 98 SER J CA 1
ATOM 15468 C C . SER J 1 98 ? -9.130 94.222 1.669 1.00 31.86 98 SER J C 1
ATOM 15469 O O . SER J 1 98 ? -10.271 94.306 1.203 1.00 35.16 98 SER J O 1
ATOM 15472 N N . TYR J 1 99 ? -8.473 93.062 1.750 1.00 33.62 99 TYR J N 1
ATOM 15473 C CA . TYR J 1 99 ? -9.091 91.796 1.367 1.00 29.42 99 TYR J CA 1
ATOM 15474 C C . TYR J 1 99 ? -10.134 91.390 2.414 1.00 26.06 99 TYR J C 1
ATOM 15475 O O . TYR J 1 99 ? -10.165 91.940 3.517 1.00 26.67 99 TYR J O 1
ATOM 15484 N N . PRO J 1 100 ? -11.006 90.425 2.102 1.00 27.16 100 PRO J N 1
ATOM 15485 C CA . PRO J 1 100 ? -12.080 90.073 3.050 1.00 28.98 100 PRO J CA 1
ATOM 15486 C C . PRO J 1 100 ? -11.542 89.488 4.351 1.00 26.85 100 PRO J C 1
ATOM 15487 O O . PRO J 1 100 ? -10.651 88.635 4.351 1.00 23.98 100 PRO J O 1
ATOM 15491 N N . ILE J 1 101 ? -12.080 89.977 5.464 1.00 26.08 101 ILE J N 1
ATOM 15492 C CA . ILE J 1 101 ? -11.828 89.435 6.795 1.00 21.95 101 ILE J CA 1
ATOM 15493 C C . ILE J 1 101 ? -13.171 88.944 7.314 1.00 26.45 101 ILE J C 1
ATOM 15494 O O . ILE J 1 101 ? -14.025 89.758 7.696 1.00 22.11 101 ILE J O 1
ATOM 15499 N N . VAL J 1 102 ? -13.360 87.621 7.345 1.00 26.29 102 VAL J N 1
ATOM 15500 C CA . VAL J 1 102 ? -14.654 87.040 7.693 1.00 21.11 102 VAL J CA 1
ATOM 15501 C C . VAL J 1 102 ? -14.833 87.052 9.204 1.00 23.84 102 VAL J C 1
ATOM 15502 O O . VAL J 1 102 ? -13.877 86.847 9.963 1.00 27.86 102 VAL J O 1
ATOM 15506 N N . SER J 1 103 ? -16.058 87.318 9.652 1.00 23.00 103 SER J N 1
ATOM 15507 C CA . SER J 1 103 ? -16.413 87.227 11.065 1.00 28.37 103 SER J CA 1
ATOM 15508 C C . SER J 1 103 ? -17.106 85.888 11.306 1.00 26.51 103 SER J C 1
ATOM 15509 O O . SER J 1 103 ? -18.267 85.701 10.921 1.00 26.86 103 SER J O 1
ATOM 15512 N N . ASP J 1 104 ? -16.393 84.957 11.940 1.00 22.04 104 ASP J N 1
ATOM 15513 C CA . ASP J 1 104 ? -16.963 83.660 12.320 1.00 23.88 104 ASP J CA 1
ATOM 15514 C C . ASP J 1 104 ? -17.595 83.755 13.707 1.00 25.03 104 ASP J C 1
ATOM 15515 O O . ASP J 1 104 ? -17.173 83.108 14.666 1.00 24.11 104 ASP J O 1
ATOM 15520 N N . ILE J 1 105 ? -18.620 84.606 13.808 1.00 26.96 105 ILE J N 1
ATOM 15521 C CA . ILE J 1 105 ? -19.123 84.965 15.125 1.00 21.83 105 ILE J CA 1
ATOM 15522 C C . ILE J 1 105 ? -19.779 83.780 15.824 1.00 23.54 105 ILE J C 1
ATOM 15523 O O . ILE J 1 105 ? -19.819 83.747 17.058 1.00 25.02 105 ILE J O 1
ATOM 15528 N N . ASN J 1 106 ? -20.275 82.793 15.078 1.00 23.05 106 ASN J N 1
ATOM 15529 C CA . ASN J 1 106 ? -20.869 81.602 15.673 1.00 26.89 106 ASN J CA 1
ATOM 15530 C C . ASN J 1 106 ? -19.862 80.471 15.869 1.00 26.36 106 ASN J C 1
ATOM 15531 O O . ASN J 1 106 ? -20.237 79.413 16.382 1.00 21.24 106 ASN J O 1
ATOM 15536 N N . LYS J 1 107 ? -18.612 80.658 15.450 1.00 26.21 107 LYS J N 1
ATOM 15537 C CA . LYS J 1 107 ? -17.542 79.668 15.534 1.00 22.67 107 LYS J CA 1
ATOM 15538 C C . LYS J 1 107 ? -17.804 78.435 14.680 1.00 25.60 107 LYS J C 1
ATOM 15539 O O . LYS J 1 107 ? -17.061 77.452 14.778 1.00 31.75 107 LYS J O 1
ATOM 15545 N N . THR J 1 108 ? -18.831 78.455 13.831 1.00 23.73 108 THR J N 1
ATOM 15546 C CA . THR J 1 108 ? -19.142 77.272 13.036 1.00 23.15 108 THR J CA 1
ATOM 15547 C C . THR J 1 108 ? -18.143 77.064 11.902 1.00 26.03 108 THR J C 1
ATOM 15548 O O . THR J 1 108 ? -17.862 75.917 11.537 1.00 27.12 108 THR J O 1
ATOM 15552 N N . ILE J 1 109 ? -17.600 78.146 11.337 1.00 27.75 109 ILE J N 1
ATOM 15553 C CA . ILE J 1 109 ? -16.618 78.020 10.261 1.00 24.13 109 ILE J CA 1
ATOM 15554 C C . ILE J 1 109 ? -15.338 77.382 10.784 1.00 24.65 109 ILE J C 1
ATOM 15555 O O . ILE J 1 109 ? -14.802 76.436 10.189 1.00 23.40 109 ILE J O 1
ATOM 15560 N N . SER J 1 110 ? -14.826 77.895 11.907 1.00 25.25 110 SER J N 1
ATOM 15561 C CA . SER J 1 110 ? -13.616 77.337 12.502 1.00 25.96 110 SER J CA 1
ATOM 15562 C C . SER J 1 110 ? -13.815 75.878 12.895 1.00 24.08 110 SER J C 1
ATOM 15563 O O . SER J 1 110 ? -12.895 75.060 12.763 1.00 24.96 110 SER J O 1
ATOM 15566 N N . ALA J 1 111 ? -14.998 75.537 13.405 1.00 22.04 111 ALA J N 1
ATOM 15567 C CA . ALA J 1 111 ? -15.278 74.142 13.725 1.00 26.88 111 ALA J CA 1
ATOM 15568 C C . ALA J 1 111 ? -15.271 73.290 12.463 1.00 25.01 111 ALA J C 1
ATOM 15569 O O . ALA J 1 111 ? -14.640 72.228 12.424 1.00 27.33 111 ALA J O 1
ATOM 15571 N N . ASP J 1 112 ? -15.948 73.759 11.408 1.00 22.22 112 ASP J N 1
ATOM 15572 C CA . ASP J 1 112 ? -16.041 72.989 10.170 1.00 19.66 112 ASP J CA 1
ATOM 15573 C C . ASP J 1 112 ? -14.680 72.786 9.515 1.00 26.90 112 ASP J C 1
ATOM 15574 O O . ASP J 1 112 ? -14.476 71.787 8.814 1.00 23.68 112 ASP J O 1
ATOM 15579 N N . TYR J 1 113 ? -13.752 73.729 9.690 1.00 25.09 113 TYR J N 1
ATOM 15580 C CA . TYR J 1 113 ? -12.420 73.570 9.116 1.00 27.49 113 TYR J CA 1
ATOM 15581 C C . TYR J 1 113 ? -11.431 72.911 10.074 1.00 25.88 113 TYR J C 1
ATOM 15582 O O . TYR J 1 113 ? -10.265 72.734 9.711 1.00 26.65 113 TYR J O 1
ATOM 15591 N N . GLY J 1 114 ? -11.859 72.556 11.282 1.00 26.10 114 GLY J N 1
ATOM 15592 C CA . GLY J 1 114 ? -10.999 71.834 12.204 1.00 22.45 114 GLY J CA 1
ATOM 15593 C C . GLY J 1 114 ? -9.848 72.634 12.782 1.00 32.52 114 GLY J C 1
ATOM 15594 O O . GLY J 1 114 ? -8.832 72.048 13.177 1.00 29.66 114 GLY J O 1
ATOM 15595 N N . VAL J 1 115 ? -9.994 73.956 12.888 1.00 25.42 115 VAL J N 1
ATOM 15596 C CA . VAL J 1 115 ? -8.953 74.815 13.435 1.00 23.66 115 VAL J CA 1
ATOM 15597 C C . VAL J 1 115 ? -9.375 75.442 14.744 1.00 24.08 115 VAL J C 1
ATOM 15598 O O . VAL J 1 115 ? -8.614 76.236 15.323 1.00 22.64 115 VAL J O 1
ATOM 15602 N N . LEU J 1 116 ? -10.560 75.103 15.240 1.00 24.26 116 LEU J N 1
ATOM 15603 C CA . LEU J 1 116 ? -11.056 75.681 16.477 1.00 23.54 116 LEU J CA 1
ATOM 15604 C C . LEU J 1 116 ? -10.361 75.007 17.653 1.00 25.44 116 LEU J C 1
ATOM 15605 O O . LEU J 1 116 ? -10.376 73.777 17.763 1.00 29.05 116 LEU J O 1
ATOM 15610 N N . ALA J 1 117 ? -9.726 75.804 18.509 1.00 26.77 117 ALA J N 1
ATOM 15611 C CA . ALA J 1 117 ? -9.118 75.285 19.722 1.00 26.50 117 ALA J CA 1
ATOM 15612 C C . ALA J 1 117 ? -10.199 74.986 20.759 1.00 31.66 117 ALA J C 1
ATOM 15613 O O . ALA J 1 117 ? -11.379 75.302 20.579 1.00 30.08 117 ALA J O 1
ATOM 15615 N N . GLY J 1 118 ? -9.787 74.369 21.862 1.00 35.26 118 GLY J N 1
ATOM 15616 C CA . GLY J 1 118 ? -10.709 74.061 22.931 1.00 34.74 118 GLY J CA 1
ATOM 15617 C C . GLY J 1 118 ? -11.441 72.766 22.645 1.00 45.74 118 GLY J C 1
ATOM 15618 O O . GLY J 1 118 ? -11.390 72.215 21.544 1.00 50.63 118 GLY J O 1
ATOM 15619 N N . ASP J 1 119 ? -12.140 72.256 23.656 1.00 53.91 119 ASP J N 1
ATOM 15620 C CA . ASP J 1 119 ? -12.922 71.040 23.470 1.00 64.86 119 ASP J CA 1
ATOM 15621 C C . ASP J 1 119 ? -14.315 71.252 24.041 1.00 68.00 119 ASP J C 1
ATOM 15622 O O . ASP J 1 119 ? -14.464 71.566 25.227 1.00 67.85 119 ASP J O 1
ATOM 15627 N N . GLU J 1 120 ? -15.330 71.078 23.194 1.00 74.49 120 GLU J N 1
ATOM 15628 C CA . GLU J 1 120 ? -16.737 71.224 23.565 1.00 77.21 120 GLU J CA 1
ATOM 15629 C C . GLU J 1 120 ? -17.451 69.890 23.355 1.00 79.44 120 GLU J C 1
ATOM 15630 O O . GLU J 1 120 ? -17.777 69.536 22.218 1.00 83.16 120 GLU J O 1
ATOM 15636 N N . GLU J 1 121 ? -17.721 69.160 24.430 1.00 87.63 121 GLU J N 1
ATOM 15637 C CA . GLU J 1 121 ? -18.482 67.920 24.345 1.00 95.39 121 GLU J CA 1
ATOM 15638 C C . GLU J 1 121 ? -19.817 68.067 25.068 1.00 98.31 121 GLU J C 1
ATOM 15639 O O . GLU J 1 121 ? -20.039 69.006 25.839 1.00 99.81 121 GLU J O 1
ATOM 15645 N N . ILE J 1 122 ? -20.715 67.120 24.801 1.00 100.70 122 ILE J N 1
ATOM 15646 C CA . ILE J 1 122 ? -22.075 67.162 25.337 1.00 103.17 122 ILE J CA 1
ATOM 15647 C C . ILE J 1 122 ? -22.335 65.957 26.236 1.00 100.92 122 ILE J C 1
ATOM 15648 O O . ILE J 1 122 ? -22.843 66.098 27.351 1.00 101.98 122 ILE J O 1
ATOM 15653 N N . ASN J 1 127 ? -25.904 68.509 29.572 1.00 103.97 127 ASN J N 1
ATOM 15654 C CA . ASN J 1 127 ? -25.473 69.899 29.475 1.00 101.81 127 ASN J CA 1
ATOM 15655 C C . ASN J 1 127 ? -24.210 70.002 28.617 1.00 104.65 127 ASN J C 1
ATOM 15656 O O . ASN J 1 127 ? -23.545 68.998 28.361 1.00 104.95 127 ASN J O 1
ATOM 15661 N N . VAL J 1 128 ? -23.889 71.217 28.176 1.00 102.97 128 VAL J N 1
ATOM 15662 C CA . VAL J 1 128 ? -22.735 71.478 27.317 1.00 94.49 128 VAL J CA 1
ATOM 15663 C C . VAL J 1 128 ? -21.610 72.084 28.149 1.00 90.87 128 VAL J C 1
ATOM 15664 O O . VAL J 1 128 ? -21.768 73.173 28.715 1.00 90.38 128 VAL J O 1
ATOM 15668 N N . GLU J 1 129 ? -20.479 71.383 28.238 1.00 81.09 129 GLU J N 1
ATOM 15669 C CA . GLU J 1 129 ? -19.284 71.911 28.886 1.00 84.63 129 GLU J CA 1
ATOM 15670 C C . GLU J 1 129 ? -18.180 72.173 27.862 1.00 70.88 129 GLU J C 1
ATOM 15671 O O . GLU J 1 129 ? -18.087 71.494 26.836 1.00 70.89 129 GLU J O 1
ATOM 15677 N N . VAL J 1 130 ? -17.340 73.168 28.156 1.00 56.14 130 VAL J N 1
ATOM 15678 C CA . VAL J 1 130 ? -16.310 73.644 27.237 1.00 57.01 130 VAL J CA 1
ATOM 15679 C C . VAL J 1 130 ? -14.965 73.689 27.950 1.00 52.74 130 VAL J C 1
ATOM 15680 O O . VAL J 1 130 ? -14.846 74.290 29.023 1.00 51.31 130 VAL J O 1
ATOM 15684 N N . ASN J 1 131 ? -13.963 73.043 27.357 1.00 49.72 131 ASN J N 1
ATOM 15685 C CA . ASN J 1 131 ? -12.575 73.118 27.798 1.00 51.78 131 ASN J CA 1
ATOM 15686 C C . ASN J 1 131 ? -11.800 74.139 26.975 1.00 45.59 131 ASN J C 1
ATOM 15687 O O . ASN J 1 131 ? -11.818 74.074 25.744 1.00 52.86 131 ASN J O 1
ATOM 15692 N N . GLY J 1 132 ? -11.143 75.092 27.643 1.00 36.12 132 GLY J N 1
ATOM 15693 C CA . GLY J 1 132 ? -10.305 76.051 26.934 1.00 29.67 132 GLY J CA 1
ATOM 15694 C C . GLY J 1 132 ? -11.080 77.165 26.247 1.00 39.49 132 GLY J C 1
ATOM 15695 O O . GLY J 1 132 ? -12.287 77.333 26.437 1.00 38.47 132 GLY J O 1
ATOM 15696 N N . GLU J 1 133 ? -10.376 77.896 25.375 1.00 35.81 133 GLU J N 1
ATOM 15697 C CA . GLU J 1 133 ? -10.972 78.998 24.627 1.00 29.27 133 GLU J CA 1
ATOM 15698 C C . GLU J 1 133 ? -11.314 78.522 23.226 1.00 26.08 133 GLU J C 1
ATOM 15699 O O . GLU J 1 133 ? -10.466 77.971 22.520 1.00 26.29 133 GLU J O 1
ATOM 15705 N N . LEU J 1 134 ? -12.555 78.771 22.823 1.00 25.89 134 LEU J N 1
ATOM 15706 C CA . LEU J 1 134 ? -13.034 78.440 21.489 1.00 25.14 134 LEU J CA 1
ATOM 15707 C C . LEU J 1 134 ? -12.656 79.574 20.539 1.00 27.01 134 LEU J C 1
ATOM 15708 O O . LEU J 1 134 ? -13.478 80.410 20.155 1.00 24.44 134 LEU J O 1
ATOM 15713 N N . ILE J 1 135 ? -11.371 79.602 20.174 1.00 26.98 135 ILE J N 1
ATOM 15714 C CA . ILE J 1 135 ? -10.824 80.525 19.189 1.00 20.74 135 ILE J CA 1
ATOM 15715 C C . ILE J 1 135 ? -10.028 79.706 18.179 1.00 24.36 135 ILE J C 1
ATOM 15716 O O . ILE J 1 135 ? -9.629 78.573 18.441 1.00 26.55 135 ILE J O 1
ATOM 15721 N N . ALA J 1 136 ? -9.782 80.297 17.017 1.00 24.21 136 ALA J N 1
ATOM 15722 C CA . ALA J 1 136 ? -9.144 79.569 15.930 1.00 22.91 136 ALA J CA 1
ATOM 15723 C C . ALA J 1 136 ? -7.622 79.558 16.072 1.00 25.37 136 ALA J C 1
ATOM 15724 O O . ALA J 1 136 ? -7.006 80.556 16.463 1.00 19.99 136 ALA J O 1
ATOM 15726 N N . TYR J 1 137 ? -7.017 78.407 15.777 1.00 23.33 137 TYR J N 1
ATOM 15727 C CA . TYR J 1 137 ? -5.571 78.362 15.630 1.00 23.09 137 TYR J CA 1
ATOM 15728 C C . TYR J 1 137 ? -5.160 79.008 14.310 1.00 27.23 137 TYR J C 1
ATOM 15729 O O . TYR J 1 137 ? -5.996 79.398 13.487 1.00 28.78 137 TYR J O 1
ATOM 15738 N N . ARG J 1 138 ? -3.850 79.158 14.124 1.00 21.32 138 ARG J N 1
ATOM 15739 C CA . ARG J 1 138 ? -3.325 79.777 12.906 1.00 27.90 138 ARG J CA 1
ATOM 15740 C C . ARG J 1 138 ? -3.419 78.749 11.783 1.00 29.16 138 ARG J C 1
ATOM 15741 O O . ARG J 1 138 ? -2.466 78.035 11.456 1.00 26.82 138 ARG J O 1
ATOM 15749 N N . GLY J 1 139 ? -4.599 78.684 11.181 1.00 26.89 139 GLY J N 1
ATOM 15750 C CA . GLY J 1 139 ? -4.916 77.648 10.198 1.00 22.54 139 GLY J CA 1
ATOM 15751 C C . GLY J 1 139 ? -4.896 78.227 8.795 1.00 26.05 139 GLY J C 1
ATOM 15752 O O . GLY J 1 139 ? -5.310 79.363 8.586 1.00 27.91 139 GLY J O 1
ATOM 15753 N N . LEU J 1 140 ? -4.411 77.453 7.833 1.00 22.06 140 LEU J N 1
ATOM 15754 C CA . LEU J 1 140 ? -4.340 77.961 6.471 1.00 22.36 140 LEU J CA 1
ATOM 15755 C C . LEU J 1 140 ? -4.726 76.864 5.496 1.00 24.27 140 LEU J C 1
ATOM 15756 O O . LEU J 1 140 ? -4.288 75.721 5.634 1.00 22.76 140 LEU J O 1
ATOM 15761 N N . PHE J 1 141 ? -5.541 77.228 4.506 1.00 22.74 141 PHE J N 1
ATOM 15762 C CA . PHE J 1 141 ? -6.056 76.297 3.516 1.00 21.96 141 PHE J CA 1
ATOM 15763 C C . PHE J 1 141 ? -5.886 76.884 2.126 1.00 24.61 141 PHE J C 1
ATOM 15764 O O . PHE J 1 141 ? -6.176 78.067 1.906 1.00 26.19 141 PHE J O 1
ATOM 15772 N N . LEU J 1 142 ? -5.402 76.054 1.203 1.00 23.77 142 LEU J N 1
ATOM 15773 C CA . LEU J 1 142 ? -5.371 76.353 -0.223 1.00 21.98 142 LEU J CA 1
ATOM 15774 C C . LEU J 1 142 ? -6.536 75.638 -0.886 1.00 27.42 142 LEU J C 1
ATOM 15775 O O . LEU J 1 142 ? -6.631 74.408 -0.814 1.00 28.22 142 LEU J O 1
ATOM 15780 N N . ILE J 1 143 ? -7.415 76.404 -1.526 1.00 24.47 143 ILE J N 1
ATOM 15781 C CA . ILE J 1 143 ? -8.619 75.886 -2.157 1.00 25.01 143 ILE J CA 1
ATOM 15782 C C . ILE J 1 143 ? -8.504 76.141 -3.653 1.00 28.29 143 ILE J C 1
ATOM 15783 O O . ILE J 1 143 ? -8.235 77.274 -4.070 1.00 28.28 143 ILE J O 1
ATOM 15788 N N . ASP J 1 144 ? -8.668 75.087 -4.455 1.00 26.40 144 ASP J N 1
ATOM 15789 C CA . ASP J 1 144 ? -8.546 75.243 -5.896 1.00 26.81 144 ASP J CA 1
ATOM 15790 C C . ASP J 1 144 ? -9.854 75.798 -6.466 1.00 29.80 144 ASP J C 1
ATOM 15791 O O . ASP J 1 144 ? -10.825 76.043 -5.744 1.00 27.89 144 ASP J O 1
ATOM 15796 N N . LYS J 1 145 ? -9.885 75.997 -7.787 1.00 31.98 145 LYS J N 1
ATOM 15797 C CA . LYS J 1 145 ? -11.040 76.627 -8.418 1.00 32.17 145 LYS J CA 1
ATOM 15798 C C . LYS J 1 145 ? -12.283 75.749 -8.374 1.00 34.43 145 LYS J C 1
ATOM 15799 O O . LYS J 1 145 ? -13.387 76.251 -8.608 1.00 37.65 145 LYS J O 1
ATOM 15805 N N . ASP J 1 146 ? -12.135 74.461 -8.085 1.00 34.05 146 ASP J N 1
ATOM 15806 C CA . ASP J 1 146 ? -13.277 73.579 -7.882 1.00 32.15 146 ASP J CA 1
ATOM 15807 C C . ASP J 1 146 ? -13.781 73.580 -6.446 1.00 31.96 146 ASP J C 1
ATOM 15808 O O . ASP J 1 146 ? -14.746 72.872 -6.145 1.00 37.96 146 ASP J O 1
ATOM 15813 N N . GLY J 1 147 ? -13.158 74.352 -5.558 1.00 32.54 147 GLY J N 1
ATOM 15814 C CA . GLY J 1 147 ? -13.545 74.356 -4.163 1.00 29.92 147 GLY J CA 1
ATOM 15815 C C . GLY J 1 147 ? -12.952 73.234 -3.340 1.00 28.83 147 GLY J C 1
ATOM 15816 O O . GLY J 1 147 ? -13.425 72.983 -2.228 1.00 29.53 147 GLY J O 1
ATOM 15817 N N . ILE J 1 148 ? -11.917 72.563 -3.845 1.00 26.35 148 ILE J N 1
ATOM 15818 C CA . ILE J 1 148 ? -11.289 71.420 -3.186 1.00 27.12 148 ILE J CA 1
ATOM 15819 C C . ILE J 1 148 ? -10.055 71.884 -2.421 1.00 29.31 148 ILE J C 1
ATOM 15820 O O . ILE J 1 148 ? -9.255 72.679 -2.934 1.00 30.12 148 ILE J O 1
ATOM 15825 N N . VAL J 1 149 ? -9.899 71.401 -1.188 1.00 28.40 149 VAL J N 1
ATOM 15826 C CA . VAL J 1 149 ? -8.728 71.735 -0.381 1.00 23.08 149 VAL J CA 1
ATOM 15827 C C . VAL J 1 149 ? -7.554 70.890 -0.852 1.00 23.86 149 VAL J C 1
ATOM 15828 O O . VAL J 1 149 ? -7.635 69.657 -0.873 1.00 26.76 149 VAL J O 1
ATOM 15832 N N . ARG J 1 150 ? -6.452 71.555 -1.218 1.00 22.35 150 ARG J N 1
ATOM 15833 C CA . ARG J 1 150 ? -5.252 70.898 -1.723 1.00 24.75 150 ARG J CA 1
ATOM 15834 C C . ARG J 1 150 ? -4.069 70.992 -0.772 1.00 24.19 150 ARG J C 1
ATOM 15835 O O . ARG J 1 150 ? -3.084 70.269 -0.955 1.00 24.65 150 ARG J O 1
ATOM 15843 N N . HIS J 1 151 ? -4.134 71.865 0.223 1.00 21.74 151 HIS J N 1
ATOM 15844 C CA . HIS J 1 151 ? -3.042 72.055 1.155 1.00 22.68 151 HIS J CA 1
ATOM 15845 C C . HIS J 1 151 ? -3.616 72.670 2.421 1.00 25.53 151 HIS J C 1
ATOM 15846 O O . HIS J 1 151 ? -4.479 73.547 2.346 1.00 24.24 151 HIS J O 1
ATOM 15853 N N . GLN J 1 152 ? -3.150 72.202 3.577 1.00 26.19 152 GLN J N 1
ATOM 15854 C CA . GLN J 1 152 ? -3.569 72.795 4.836 1.00 25.05 152 GLN J CA 1
ATOM 15855 C C . GLN J 1 152 ? -2.407 72.812 5.815 1.00 25.83 152 GLN J C 1
ATOM 15856 O O . GLN J 1 152 ? -1.504 71.974 5.758 1.00 28.82 152 GLN J O 1
ATOM 15862 N N . LEU J 1 153 ? -2.447 73.791 6.715 1.00 24.11 153 LEU J N 1
ATOM 15863 C CA . LEU J 1 153 ? -1.356 74.066 7.635 1.00 23.35 153 LEU J CA 1
ATOM 15864 C C . LEU J 1 153 ? -1.932 74.721 8.882 1.00 30.55 153 LEU J C 1
ATOM 15865 O O . LEU J 1 153 ? -2.775 75.619 8.777 1.00 28.99 153 LEU J O 1
ATOM 15870 N N . ILE J 1 154 ? -1.486 74.271 10.055 1.00 27.78 154 ILE J N 1
ATOM 15871 C CA . ILE J 1 154 ? -1.918 74.835 11.328 1.00 25.16 154 ILE J CA 1
ATOM 15872 C C . ILE J 1 154 ? -0.700 75.066 12.209 1.00 25.87 154 ILE J C 1
ATOM 15873 O O . ILE J 1 154 ? 0.110 74.153 12.405 1.00 28.45 154 ILE J O 1
ATOM 15878 N N . ASN J 1 155 ? -0.580 76.275 12.750 1.00 27.02 155 ASN J N 1
ATOM 15879 C CA . ASN J 1 155 ? 0.486 76.622 13.674 1.00 24.52 155 ASN J CA 1
ATOM 15880 C C . ASN J 1 155 ? -0.092 76.928 15.051 1.00 29.68 155 ASN J C 1
ATOM 15881 O O . ASN J 1 155 ? -1.211 77.437 15.180 1.00 26.62 155 ASN J O 1
ATOM 15886 N N . ASP J 1 156 ? 0.681 76.604 16.084 1.00 30.79 156 ASP J N 1
ATOM 15887 C CA . ASP J 1 156 ? 0.349 77.041 17.430 1.00 27.18 156 ASP J CA 1
ATOM 15888 C C . ASP J 1 156 ? 0.341 78.570 17.500 1.00 29.29 156 ASP J C 1
ATOM 15889 O O . ASP J 1 156 ? 0.929 79.267 16.664 1.00 25.13 156 ASP J O 1
ATOM 15894 N N . PHE J 1 157 ? -0.322 79.087 18.537 1.00 28.17 157 PHE J N 1
ATOM 15895 C CA . PHE J 1 157 ? -0.512 80.527 18.699 1.00 27.04 157 PHE J CA 1
ATOM 15896 C C . PHE J 1 157 ? 0.754 81.363 18.533 1.00 30.66 157 PHE J C 1
ATOM 15897 O O . PHE J 1 157 ? 0.706 82.357 17.792 1.00 30.96 157 PHE J O 1
ATOM 15905 N N . PRO J 1 158 ? 1.899 81.038 19.146 1.00 30.76 158 PRO J N 1
ATOM 15906 C CA . PRO J 1 158 ? 3.052 81.942 19.041 1.00 28.65 158 PRO J CA 1
ATOM 15907 C C . PRO J 1 158 ? 3.853 81.827 17.755 1.00 31.83 158 PRO J C 1
ATOM 15908 O O . PRO J 1 158 ? 4.836 82.562 17.606 1.00 33.38 158 PRO J O 1
ATOM 15912 N N . LEU J 1 159 ? 3.461 80.979 16.806 1.00 31.10 159 LEU J N 1
ATOM 15913 C CA . LEU J 1 159 ? 4.270 80.724 15.614 1.00 27.24 159 LEU J CA 1
ATOM 15914 C C . LEU J 1 159 ? 3.588 81.333 14.390 1.00 26.93 159 LEU J C 1
ATOM 15915 O O . LEU J 1 159 ? 2.693 80.723 13.799 1.00 33.27 159 LEU J O 1
ATOM 15920 N N . GLY J 1 160 ? 4.030 82.524 13.997 1.00 28.08 160 GLY J N 1
ATOM 15921 C CA . GLY J 1 160 ? 3.511 83.134 12.789 1.00 30.99 160 GLY J CA 1
ATOM 15922 C C . GLY J 1 160 ? 3.852 82.332 11.546 1.00 27.37 160 GLY J C 1
ATOM 15923 O O . GLY J 1 160 ? 4.837 81.598 11.484 1.00 27.30 160 GLY J O 1
ATOM 15924 N N . ARG J 1 161 ? 3.027 82.504 10.523 1.00 30.14 161 ARG J N 1
ATOM 15925 C CA . ARG J 1 161 ? 3.144 81.729 9.298 1.00 30.27 161 ARG J CA 1
ATOM 15926 C C . ARG J 1 161 ? 4.091 82.428 8.323 1.00 30.73 161 ARG J C 1
ATOM 15927 O O . ARG J 1 161 ? 4.784 83.388 8.672 1.00 30.92 161 ARG J O 1
ATOM 15935 N N . SER J 1 162 ? 4.161 81.916 7.097 1.00 32.09 162 SER J N 1
ATOM 15936 C CA . SER J 1 162 ? 5.064 82.427 6.070 1.00 33.21 162 SER J CA 1
ATOM 15937 C C . SER J 1 162 ? 4.306 82.596 4.762 1.00 31.38 162 SER J C 1
ATOM 15938 O O . SER J 1 162 ? 3.687 81.646 4.270 1.00 33.60 162 SER J O 1
ATOM 15941 N N . ILE J 1 163 ? 4.355 83.803 4.202 1.00 32.97 163 ILE J N 1
ATOM 15942 C CA . ILE J 1 163 ? 3.758 84.037 2.890 1.00 34.71 163 ILE J CA 1
ATOM 15943 C C . ILE J 1 163 ? 4.495 83.270 1.800 1.00 32.93 163 ILE J C 1
ATOM 15944 O O . ILE J 1 163 ? 3.881 82.822 0.821 1.00 30.53 163 ILE J O 1
ATOM 15949 N N . ASP J 1 164 ? 5.810 83.096 1.953 1.00 30.83 164 ASP J N 1
ATOM 15950 C CA . ASP J 1 164 ? 6.592 82.408 0.935 1.00 34.22 164 ASP J CA 1
ATOM 15951 C C . ASP J 1 164 ? 6.092 80.988 0.713 1.00 33.28 164 ASP J C 1
ATOM 15952 O O . ASP J 1 164 ? 5.946 80.553 -0.435 1.00 32.16 164 ASP J O 1
ATOM 15957 N N . GLU J 1 165 ? 5.806 80.255 1.795 1.00 35.17 165 GLU J N 1
ATOM 15958 C CA . GLU J 1 165 ? 5.340 78.878 1.648 1.00 36.58 165 GLU J CA 1
ATOM 15959 C C . GLU J 1 165 ? 3.959 78.819 1.009 1.00 32.41 165 GLU J C 1
ATOM 15960 O O . GLU J 1 165 ? 3.680 77.920 0.209 1.00 33.97 165 GLU J O 1
ATOM 15966 N N . ALA J 1 166 ? 3.077 79.762 1.349 1.00 30.31 166 ALA J N 1
ATOM 15967 C CA . ALA J 1 166 ? 1.767 79.796 0.705 1.00 32.27 166 ALA J CA 1
ATOM 15968 C C . ALA J 1 166 ? 1.907 80.032 -0.795 1.00 31.95 166 ALA J C 1
ATOM 15969 O O . ALA J 1 166 ? 1.256 79.353 -1.603 1.00 32.39 166 ALA J O 1
ATOM 15971 N N . ILE J 1 167 ? 2.760 80.986 -1.185 1.00 28.01 167 ILE J N 1
ATOM 15972 C CA . ILE J 1 167 ? 3.005 81.234 -2.604 1.00 33.10 167 ILE J CA 1
ATOM 15973 C C . ILE J 1 167 ? 3.582 79.991 -3.276 1.00 31.86 167 ILE J C 1
ATOM 15974 O O . ILE J 1 167 ? 3.178 79.621 -4.388 1.00 26.49 167 ILE J O 1
ATOM 15979 N N . ARG J 1 168 ? 4.520 79.318 -2.604 1.00 28.40 168 ARG J N 1
ATOM 15980 C CA . ARG J 1 168 ? 5.167 78.153 -3.198 1.00 29.48 168 ARG J CA 1
ATOM 15981 C C . ARG J 1 168 ? 4.175 77.021 -3.426 1.00 30.72 168 ARG J C 1
ATOM 15982 O O . ARG J 1 168 ? 4.195 76.375 -4.482 1.00 32.81 168 ARG J O 1
ATOM 15990 N N . VAL J 1 169 ? 3.299 76.762 -2.454 1.00 24.46 169 VAL J N 1
ATOM 15991 C CA . VAL J 1 169 ? 2.310 75.704 -2.646 1.00 27.00 169 VAL J CA 1
ATOM 15992 C C . VAL J 1 169 ? 1.313 76.090 -3.736 1.00 26.45 169 VAL J C 1
ATOM 15993 O O . VAL J 1 169 ? 0.873 75.239 -4.518 1.00 24.18 169 VAL J O 1
ATOM 15997 N N . VAL J 1 170 ? 0.942 77.373 -3.819 1.00 29.19 170 VAL J N 1
ATOM 15998 C CA . VAL J 1 170 ? 0.068 77.806 -4.910 1.00 28.74 170 VAL J CA 1
ATOM 15999 C C . VAL J 1 170 ? 0.721 77.511 -6.259 1.00 32.11 170 VAL J C 1
ATOM 16000 O O . VAL J 1 170 ? 0.093 76.956 -7.175 1.00 30.27 170 VAL J O 1
ATOM 16004 N N . ASP J 1 171 ? 2.002 77.869 -6.393 1.00 31.40 171 ASP J N 1
ATOM 16005 C CA . ASP J 1 171 ? 2.715 77.625 -7.645 1.00 32.74 171 ASP J CA 1
ATOM 16006 C C . ASP J 1 171 ? 2.799 76.137 -7.951 1.00 32.10 171 ASP J C 1
ATOM 16007 O O . ASP J 1 171 ? 2.646 75.728 -9.106 1.00 31.20 171 ASP J O 1
ATOM 16012 N N . ALA J 1 172 ? 3.034 75.311 -6.926 1.00 32.04 172 ALA J N 1
ATOM 16013 C CA . ALA J 1 172 ? 3.126 73.871 -7.147 1.00 27.03 172 ALA J CA 1
ATOM 16014 C C . ALA J 1 172 ? 1.796 73.303 -7.624 1.00 30.28 172 ALA J C 1
ATOM 16015 O O . ALA J 1 172 ? 1.750 72.498 -8.568 1.00 28.42 172 ALA J O 1
ATOM 16017 N N . LEU J 1 173 ? 0.701 73.718 -6.984 1.00 28.51 173 LEU J N 1
ATOM 16018 C CA . LEU J 1 173 ? -0.618 73.262 -7.407 1.00 29.64 173 LEU J CA 1
ATOM 16019 C C . LEU J 1 173 ? -0.898 73.674 -8.845 1.00 31.93 173 LEU J C 1
ATOM 16020 O O . LEU J 1 173 ? -1.401 72.874 -9.644 1.00 30.74 173 LEU J O 1
ATOM 16025 N N . GLN J 1 174 ? -0.578 74.924 -9.192 1.00 33.63 174 GLN J N 1
ATOM 16026 C CA . GLN J 1 174 ? -0.858 75.404 -10.540 1.00 33.94 174 GLN J CA 1
ATOM 16027 C C . GLN J 1 174 ? 0.009 74.698 -11.579 1.00 31.22 174 GLN J C 1
ATOM 16028 O O . GLN J 1 174 ? -0.471 74.348 -12.665 1.00 33.45 174 GLN J O 1
ATOM 16034 N N . HIS J 1 175 ? 1.270 74.428 -11.246 1.00 31.04 175 HIS J N 1
ATOM 16035 C CA . HIS J 1 175 ? 2.132 73.695 -12.165 1.00 32.42 175 HIS J CA 1
ATOM 16036 C C . HIS J 1 175 ? 1.607 72.285 -12.405 1.00 33.84 175 HIS J C 1
ATOM 16037 O O . HIS J 1 175 ? 1.594 71.805 -13.545 1.00 36.69 175 HIS J O 1
ATOM 16044 N N . PHE J 1 176 ? 1.181 71.597 -11.340 1.00 33.83 176 PHE J N 1
ATOM 16045 C CA . PHE J 1 176 ? 0.619 70.262 -11.521 1.00 33.17 176 PHE J CA 1
ATOM 16046 C C . PHE J 1 176 ? -0.683 70.299 -12.316 1.00 36.17 176 PHE J C 1
ATOM 16047 O O . PHE J 1 176 ? -0.938 69.409 -13.136 1.00 37.50 176 PHE J O 1
ATOM 16055 N N . GLU J 1 177 ? -1.526 71.304 -12.079 1.00 31.09 177 GLU J N 1
ATOM 16056 C CA . GLU J 1 177 ? -2.777 71.392 -12.824 1.00 30.08 177 GLU J CA 1
ATOM 16057 C C . GLU J 1 177 ? -2.515 71.614 -14.305 1.00 36.11 177 GLU J C 1
ATOM 16058 O O . GLU J 1 177 ? -3.189 71.028 -15.161 1.00 35.77 177 GLU J O 1
ATOM 16064 N N . LEU J 1 178 ? -1.525 72.448 -14.625 1.00 39.72 178 LEU J N 1
ATOM 16065 C CA . LEU J 1 178 ? -1.249 72.804 -16.013 1.00 39.40 178 LEU J CA 1
ATOM 16066 C C . LEU J 1 178 ? -0.545 71.681 -16.767 1.00 41.37 178 LEU J C 1
ATOM 16067 O O . LEU J 1 178 ? -0.963 71.315 -17.870 1.00 41.86 178 LEU J O 1
ATOM 16072 N N . TYR J 1 179 ? 0.544 71.143 -16.208 1.00 40.12 179 TYR J N 1
ATOM 16073 C CA . TYR J 1 179 ? 1.402 70.229 -16.950 1.00 39.33 179 TYR J CA 1
ATOM 16074 C C . TYR J 1 179 ? 1.277 68.770 -16.534 1.00 41.67 179 TYR J C 1
ATOM 16075 O O . TYR J 1 179 ? 1.872 67.910 -17.194 1.00 46.36 179 TYR J O 1
ATOM 16084 N N . GLY J 1 180 ? 0.519 68.460 -15.484 1.00 44.52 180 GLY J N 1
ATOM 16085 C CA . GLY J 1 180 ? 0.459 67.098 -14.986 1.00 32.85 180 GLY J CA 1
ATOM 16086 C C . GLY J 1 180 ? 1.741 66.597 -14.361 1.00 36.07 180 GLY J C 1
ATOM 16087 O O . GLY J 1 180 ? 1.844 65.406 -14.042 1.00 37.51 180 GLY J O 1
ATOM 16088 N N . GLU J 1 181 ? 2.722 67.468 -14.174 1.00 33.01 181 GLU J N 1
ATOM 16089 C CA . GLU J 1 181 ? 3.971 67.108 -13.528 1.00 39.28 181 GLU J CA 1
ATOM 16090 C C . GLU J 1 181 ? 3.868 67.314 -12.024 1.00 37.68 181 GLU J C 1
ATOM 16091 O O . GLU J 1 181 ? 3.332 68.326 -11.558 1.00 34.78 181 GLU J O 1
ATOM 16097 N N . VAL J 1 182 ? 4.374 66.349 -11.268 1.00 29.09 182 VAL J N 1
ATOM 16098 C CA . VAL J 1 182 ? 4.405 66.478 -9.816 1.00 33.91 182 VAL J CA 1
ATOM 16099 C C . VAL J 1 182 ? 5.616 67.308 -9.411 1.00 32.81 182 VAL J C 1
ATOM 16100 O O . VAL J 1 182 ? 6.646 67.338 -10.096 1.00 33.98 182 VAL J O 1
ATOM 16104 N N . CYS J 1 183 ? 5.477 68.025 -8.302 1.00 32.86 183 CYS J N 1
ATOM 16105 C CA . CYS J 1 183 ? 6.504 68.949 -7.864 1.00 35.30 183 CYS J CA 1
ATOM 16106 C C . CYS J 1 183 ? 7.309 68.312 -6.747 1.00 31.16 183 CYS J C 1
ATOM 16107 O O . CYS J 1 183 ? 6.732 67.958 -5.709 1.00 28.75 183 CYS J O 1
ATOM 16110 N N . PRO J 1 184 ? 8.613 68.136 -6.910 1.00 31.47 184 PRO J N 1
ATOM 16111 C CA . PRO J 1 184 ? 9.427 67.473 -5.885 1.00 29.98 184 PRO J CA 1
ATOM 16112 C C . PRO J 1 184 ? 9.698 68.390 -4.695 1.00 31.97 184 PRO J C 1
ATOM 16113 O O . PRO J 1 184 ? 9.261 69.540 -4.642 1.00 32.53 184 PRO J O 1
ATOM 16117 N N . LEU J 1 185 ? 10.443 67.849 -3.731 1.00 32.18 185 LEU J N 1
ATOM 16118 C CA . LEU J 1 185 ? 10.769 68.580 -2.511 1.00 29.21 185 LEU J CA 1
ATOM 16119 C C . LEU J 1 185 ? 11.508 69.877 -2.824 1.00 33.29 185 LEU J C 1
ATOM 16120 O O . LEU J 1 185 ? 12.455 69.893 -3.616 1.00 37.04 185 LEU J O 1
ATOM 16125 N N . GLY J 1 186 ? 11.086 70.964 -2.181 1.00 33.80 186 GLY J N 1
ATOM 16126 C CA . GLY J 1 186 ? 11.742 72.247 -2.352 1.00 34.96 186 GLY J CA 1
ATOM 16127 C C . GLY J 1 186 ? 11.546 72.912 -3.698 1.00 32.23 186 GLY J C 1
ATOM 16128 O O . GLY J 1 186 ? 12.278 73.850 -4.023 1.00 37.45 186 GLY J O 1
ATOM 16129 N N . TRP J 1 187 ? 10.578 72.455 -4.488 1.00 30.53 187 TRP J N 1
ATOM 16130 C CA . TRP J 1 187 ? 10.343 73.009 -5.815 1.00 34.31 187 TRP J CA 1
ATOM 16131 C C . TRP J 1 187 ? 9.855 74.454 -5.736 1.00 35.18 187 TRP J C 1
ATOM 16132 O O . TRP J 1 187 ? 9.060 74.814 -4.865 1.00 34.49 187 TRP J O 1
ATOM 16143 N N . HIS J 1 188 ? 10.337 75.282 -6.659 1.00 39.32 188 HIS J N 1
ATOM 16144 C CA . HIS J 1 188 ? 9.869 76.649 -6.830 1.00 37.94 188 HIS J CA 1
ATOM 16145 C C . HIS J 1 188 ? 9.533 76.875 -8.294 1.00 35.68 188 HIS J C 1
ATOM 16146 O O . HIS J 1 188 ? 9.953 76.116 -9.169 1.00 38.80 188 HIS J O 1
ATOM 16153 N N . LYS J 1 189 ? 8.744 77.916 -8.550 1.00 39.74 189 LYS J N 1
ATOM 16154 C CA . LYS J 1 189 ? 8.354 78.233 -9.920 1.00 38.99 189 LYS J CA 1
ATOM 16155 C C . LYS J 1 189 ? 9.587 78.467 -10.781 1.00 38.02 189 LYS J C 1
ATOM 16156 O O . LYS J 1 189 ? 10.470 79.259 -10.428 1.00 31.74 189 LYS J O 1
ATOM 16162 N N . GLY J 1 190 ? 9.646 77.768 -11.914 1.00 33.89 190 GLY J N 1
ATOM 16163 C CA . GLY J 1 190 ? 10.773 77.837 -12.811 1.00 35.49 190 GLY J CA 1
ATOM 16164 C C . GLY J 1 190 ? 11.768 76.701 -12.673 1.00 38.77 190 GLY J C 1
ATOM 16165 O O . GLY J 1 190 ? 12.582 76.501 -13.581 1.00 41.28 190 GLY J O 1
ATOM 16166 N N . GLU J 1 191 ? 11.726 75.955 -11.575 1.00 33.91 191 GLU J N 1
ATOM 16167 C CA . GLU J 1 191 ? 12.636 74.837 -11.394 1.00 35.60 191 GLU J CA 1
ATOM 16168 C C . GLU J 1 191 ? 12.062 73.567 -12.020 1.00 36.18 191 GLU J C 1
ATOM 16169 O O . GLU J 1 191 ? 10.910 73.515 -12.459 1.00 34.10 191 GLU J O 1
ATOM 16175 N N . ALA J 1 192 ? 12.893 72.530 -12.058 1.00 33.42 192 ALA J N 1
ATOM 16176 C CA . ALA J 1 192 ? 12.523 71.297 -12.736 1.00 41.49 192 ALA J CA 1
ATOM 16177 C C . ALA J 1 192 ? 11.476 70.525 -11.939 1.00 36.49 192 ALA J C 1
ATOM 16178 O O . ALA J 1 192 ? 11.650 70.272 -10.743 1.00 32.89 192 ALA J O 1
ATOM 16180 N N . ALA J 1 193 ? 10.375 70.170 -12.600 1.00 35.42 193 ALA J N 1
ATOM 16181 C CA . ALA J 1 193 ? 9.392 69.282 -11.992 1.00 35.91 193 ALA J CA 1
ATOM 16182 C C . ALA J 1 193 ? 9.714 67.830 -12.328 1.00 32.75 193 ALA J C 1
ATOM 16183 O O . ALA J 1 193 ? 10.876 67.483 -12.563 1.00 36.49 193 ALA J O 1
ATOM 16185 N N . MET J 1 194 ? 8.698 66.973 -12.362 1.00 32.00 194 MET J N 1
ATOM 16186 C CA . MET J 1 194 ? 8.917 65.549 -12.557 1.00 31.73 194 MET J CA 1
ATOM 16187 C C . MET J 1 194 ? 7.695 64.923 -13.210 1.00 37.20 194 MET J C 1
ATOM 16188 O O . MET J 1 194 ? 6.559 65.227 -12.838 1.00 43.48 194 MET J O 1
ATOM 16193 N N . THR J 1 195 ? 7.938 64.030 -14.149 1.00 33.83 195 THR J N 1
ATOM 16194 C CA . THR J 1 195 ? 6.861 63.243 -14.727 1.00 34.58 195 THR J CA 1
ATOM 16195 C C . THR J 1 195 ? 6.513 62.105 -13.775 1.00 36.04 195 THR J C 1
ATOM 16196 O O . THR J 1 195 ? 7.415 61.401 -13.311 1.00 34.67 195 THR J O 1
ATOM 16200 N N . PRO J 1 196 ? 5.236 61.929 -13.412 1.00 32.31 196 PRO J N 1
ATOM 16201 C CA . PRO J 1 196 ? 4.865 60.842 -12.475 1.00 29.46 196 PRO J CA 1
ATOM 16202 C C . PRO J 1 196 ? 4.871 59.453 -13.119 1.00 31.49 196 PRO J C 1
ATOM 16203 O O . PRO J 1 196 ? 3.842 58.854 -13.439 1.00 30.95 196 PRO J O 1
ATOM 16207 N N . SER J 1 197 ? 6.073 58.909 -13.307 1.00 29.92 197 SER J N 1
ATOM 16208 C CA . SER J 1 197 ? 6.250 57.568 -13.853 1.00 29.12 197 SER J CA 1
ATOM 16209 C C . SER J 1 197 ? 7.578 57.016 -13.354 1.00 34.59 197 SER J C 1
ATOM 16210 O O . SER J 1 197 ? 8.428 57.756 -12.848 1.00 31.25 197 SER J O 1
ATOM 16213 N N . HIS J 1 198 ? 7.761 55.701 -13.523 1.00 32.67 198 HIS J N 1
ATOM 16214 C CA . HIS J 1 198 ? 9.021 55.073 -13.129 1.00 32.74 198 HIS J CA 1
ATOM 16215 C C . HIS J 1 198 ? 10.216 55.792 -13.752 1.00 36.93 198 HIS J C 1
ATOM 16216 O O . HIS J 1 198 ? 11.149 56.215 -13.050 1.00 39.16 198 HIS J O 1
ATOM 16223 N N . GLU J 1 199 ? 10.189 55.956 -15.080 1.00 43.60 199 GLU J N 1
ATOM 16224 C CA . GLU J 1 199 ? 11.274 56.651 -15.767 1.00 42.59 199 GLU J CA 1
ATOM 16225 C C . GLU J 1 199 ? 11.384 58.102 -15.323 1.00 37.25 199 GLU J C 1
ATOM 16226 O O . GLU J 1 199 ? 12.494 58.624 -15.187 1.00 37.22 199 GLU J O 1
ATOM 16232 N N . GLY J 1 200 ? 10.249 58.767 -15.083 1.00 33.93 200 GLY J N 1
ATOM 16233 C CA . GLY J 1 200 ? 10.294 60.168 -14.687 1.00 34.48 200 GLY J CA 1
ATOM 16234 C C . GLY J 1 200 ? 11.051 60.392 -13.390 1.00 38.75 200 GLY J C 1
ATOM 16235 O O . GLY J 1 200 ? 11.919 61.270 -13.301 1.00 38.42 200 GLY J O 1
ATOM 16236 N N . VAL J 1 201 ? 10.753 59.584 -12.370 1.00 33.80 201 VAL J N 1
ATOM 16237 C CA . VAL J 1 201 ? 11.438 59.760 -11.095 1.00 37.12 201 VAL J CA 1
ATOM 16238 C C . VAL J 1 201 ? 12.892 59.316 -11.212 1.00 40.75 201 VAL J C 1
ATOM 16239 O O . VAL J 1 201 ? 13.798 59.964 -10.660 1.00 36.87 201 VAL J O 1
ATOM 16243 N N . ALA J 1 202 ? 13.149 58.236 -11.963 1.00 40.80 202 ALA J N 1
ATOM 16244 C CA . ALA J 1 202 ? 14.530 57.790 -12.128 1.00 42.65 202 ALA J CA 1
ATOM 16245 C C . ALA J 1 202 ? 15.384 58.869 -12.792 1.00 44.17 202 ALA J C 1
ATOM 16246 O O . ALA J 1 202 ? 16.483 59.189 -12.320 1.00 42.30 202 ALA J O 1
ATOM 16248 N N . SER J 1 203 ? 14.865 59.483 -13.858 1.00 40.95 203 SER J N 1
ATOM 16249 C CA . SER J 1 203 ? 15.622 60.513 -14.560 1.00 43.06 203 SER J CA 1
ATOM 16250 C C . SER J 1 203 ? 15.789 61.762 -13.702 1.00 47.04 203 SER J C 1
ATOM 16251 O O . SER J 1 203 ? 16.873 62.363 -13.685 1.00 54.48 203 SER J O 1
ATOM 16254 N N . TYR J 1 204 ? 14.738 62.171 -12.979 1.00 43.16 204 TYR J N 1
ATOM 16255 C CA . TYR J 1 204 ? 14.872 63.343 -12.119 1.00 43.81 204 TYR J CA 1
ATOM 16256 C C . TYR J 1 204 ? 15.971 63.133 -11.082 1.00 43.00 204 TYR J C 1
ATOM 16257 O O . TYR J 1 204 ? 16.849 63.992 -10.898 1.00 47.01 204 TYR J O 1
ATOM 16266 N N . LEU J 1 205 ? 15.964 61.972 -10.417 1.00 42.36 205 LEU J N 1
ATOM 16267 C CA . LEU J 1 205 ? 16.952 61.748 -9.369 1.00 48.48 205 LEU J CA 1
ATOM 16268 C C . LEU J 1 205 ? 18.353 61.566 -9.939 1.00 52.85 205 LEU J C 1
ATOM 16269 O O . LEU J 1 205 ? 19.333 61.982 -9.304 1.00 49.06 205 LEU J O 1
ATOM 16274 N N . SER J 1 206 ? 18.476 60.984 -11.140 1.00 53.58 206 SER J N 1
ATOM 16275 C CA . SER J 1 206 ? 19.802 60.847 -11.738 1.00 57.93 206 SER J CA 1
ATOM 16276 C C . SER J 1 206 ? 20.372 62.208 -12.118 1.00 55.89 206 SER J C 1
ATOM 16277 O O . SER J 1 206 ? 21.565 62.461 -11.919 1.00 56.84 206 SER J O 1
ATOM 16280 N N . LYS J 1 207 ? 19.534 63.104 -12.654 1.00 52.98 207 LYS J N 1
ATOM 16281 C CA . LYS J 1 207 ? 20.028 64.441 -12.971 1.00 54.33 207 LYS J CA 1
ATOM 16282 C C . LYS J 1 207 ? 20.389 65.207 -11.706 1.00 63.51 207 LYS J C 1
ATOM 16283 O O . LYS J 1 207 ? 21.308 66.034 -11.729 1.00 69.23 207 LYS J O 1
ATOM 16289 N N . LEU J 1 208 ? 19.689 64.949 -10.596 1.00 60.42 208 LEU J N 1
ATOM 16290 C CA . LEU J 1 208 ? 20.085 65.586 -9.342 1.00 59.82 208 LEU J CA 1
ATOM 16291 C C . LEU J 1 208 ? 21.442 65.080 -8.875 1.00 67.06 208 LEU J C 1
ATOM 16292 O O . LEU J 1 208 ? 22.342 65.872 -8.572 1.00 69.45 208 LEU J O 1
ATOM 16297 N N . GLU J 1 209 ? 21.597 63.754 -8.801 1.00 71.64 209 GLU J N 1
ATOM 16298 C CA . GLU J 1 209 ? 22.784 63.167 -8.186 1.00 75.96 209 GLU J CA 1
ATOM 16299 C C . GLU J 1 209 ? 24.043 63.418 -9.006 1.00 79.00 209 GLU J C 1
ATOM 16300 O O . GLU J 1 209 ? 25.147 63.435 -8.449 1.00 89.85 209 GLU J O 1
ATOM 16306 N N . HIS J 1 210 ? 23.906 63.621 -10.317 1.00 78.60 210 HIS J N 1
ATOM 16307 C CA . HIS J 1 210 ? 25.068 63.924 -11.143 1.00 86.50 210 HIS J CA 1
ATOM 16308 C C . HIS J 1 210 ? 25.507 65.378 -11.024 1.00 92.71 210 HIS J C 1
ATOM 16309 O O . HIS J 1 210 ? 26.655 65.695 -11.359 1.00 101.73 210 HIS J O 1
ATOM 16316 N N . HIS J 1 211 ? 24.635 66.261 -10.548 1.00 91.01 211 HIS J N 1
ATOM 16317 C CA . HIS J 1 211 ? 24.983 67.666 -10.368 1.00 91.31 211 HIS J CA 1
ATOM 16318 C C . HIS J 1 211 ? 25.086 68.025 -8.889 1.00 86.64 211 HIS J C 1
ATOM 16319 O O . HIS J 1 211 ? 26.059 67.673 -8.223 1.00 88.07 211 HIS J O 1
#

CATH classification: 3.40.30.10

B-factor: mean 42.88, std 16.93, range [16.14, 133.49]